Protein 1NJ8 (pdb70)

Structure (mmCIF, N/CA/C/O backbone):
data_1NJ8
#
_entry.id   1NJ8
#
_cell.length_a   108.940
_cell.length_b   104.845
_cell.length_c   91.748
_cell.angle_alpha   90.00
_cell.angle_beta   93.63
_cell.angle_gamma   90.00
#
_symmetry.space_group_name_H-M   'P 1 21 1'
#
loop_
_entity.id
_entity.type
_entity.pdbx_description
1 polymer 'Proline-tRNA Synthetase'
2 water water
#
loop_
_atom_site.group_PDB
_atom_site.id
_atom_site.type_symbol
_atom_site.label_atom_id
_atom_site.label_alt_id
_atom_site.label_comp_id
_atom_site.label_asym_id
_atom_site.label_entity_id
_atom_site.label_seq_id
_atom_site.pdbx_PDB_ins_code
_atom_site.Cartn_x
_atom_site.Cartn_y
_atom_site.Cartn_z
_atom_site.occupancy
_atom_site.B_iso_or_equiv
_atom_site.auth_seq_id
_atom_site.auth_comp_id
_atom_site.auth_asym_id
_atom_site.auth_atom_id
_atom_site.pdbx_PDB_model_num
ATOM 1 N N . MET A 1 4 ? 77.930 29.535 42.413 1.00 134.68 0 MET A N 1
ATOM 2 C CA . MET A 1 4 ? 77.672 28.374 43.311 1.00 133.03 0 MET A CA 1
ATOM 3 C C . MET A 1 4 ? 78.959 27.929 44.007 1.00 129.49 0 MET A C 1
ATOM 4 O O . MET A 1 4 ? 78.951 27.012 44.830 1.00 130.31 0 MET A O 1
ATOM 9 N N . LEU A 1 5 ? 80.063 28.593 43.676 1.00 122.40 1 LEU A N 1
ATOM 10 C CA . LEU A 1 5 ? 81.362 28.265 44.254 1.00 113.21 1 LEU A CA 1
ATOM 11 C C . LEU A 1 5 ? 81.955 29.389 45.106 1.00 105.16 1 LEU A C 1
ATOM 12 O O . LEU A 1 5 ? 81.636 30.567 44.924 1.00 104.72 1 LEU A O 1
ATOM 17 N N . GLU A 1 6 ? 82.814 29.012 46.048 1.00 94.00 2 GLU A N 1
ATOM 18 C CA . GLU A 1 6 ? 83.457 29.980 46.923 1.00 86.28 2 GLU A CA 1
ATOM 19 C C . GLU A 1 6 ? 84.434 30.798 46.096 1.00 75.32 2 GLU A C 1
ATOM 20 O O . GLU A 1 6 ? 84.810 30.403 44.999 1.00 69.00 2 GLU A O 1
ATOM 26 N N . PHE A 1 7 ? 84.838 31.938 46.643 1.00 67.95 3 PHE A N 1
ATOM 27 C CA . PHE A 1 7 ? 85.757 32.854 45.989 1.00 53.97 3 PHE A CA 1
ATOM 28 C C . PHE A 1 7 ? 86.989 32.183 45.420 1.00 48.01 3 PHE A C 1
ATOM 29 O O . PHE A 1 7 ? 87.101 32.008 44.213 1.00 40.96 3 PHE A O 1
ATOM 37 N N . SER A 1 8 ? 87.905 31.816 46.309 1.00 49.97 4 SER A N 1
ATOM 38 C CA . SER A 1 8 ? 89.170 31.176 45.951 1.00 54.98 4 SER A CA 1
ATOM 39 C C . SER A 1 8 ? 89.218 30.515 44.579 1.00 54.73 4 SER A C 1
ATOM 40 O O . SER A 1 8 ? 90.053 30.863 43.739 1.00 45.95 4 SER A O 1
ATOM 43 N N . GLU A 1 9 ? 88.334 29.553 44.344 1.00 57.53 5 GLU A N 1
ATOM 44 C CA . GLU A 1 9 ? 88.348 28.887 43.062 1.00 56.81 5 GLU A CA 1
ATOM 45 C C . GLU A 1 9 ? 87.590 29.645 42.008 1.00 48.73 5 GLU A C 1
ATOM 46 O O . GLU A 1 9 ? 87.919 29.545 40.836 1.00 49.83 5 GLU A O 1
ATOM 52 N N . TRP A 1 10 ? 86.580 30.407 42.399 1.00 43.37 6 TRP A N 1
ATOM 53 C CA . TRP A 1 10 ? 85.865 31.173 41.392 1.00 48.10 6 TRP A CA 1
ATOM 54 C C . TRP A 1 10 ? 86.917 32.064 40.760 1.00 50.44 6 TRP A C 1
ATOM 55 O O . TRP A 1 10 ? 87.080 32.089 39.543 1.00 54.68 6 TRP A O 1
ATOM 66 N N . TYR A 1 11 ? 87.625 32.798 41.611 1.00 47.27 7 TYR A N 1
ATOM 67 C CA . TYR A 1 11 ? 88.680 33.692 41.172 1.00 43.71 7 TYR A CA 1
ATOM 68 C C . TYR A 1 11 ? 89.665 32.872 40.343 1.00 40.02 7 TYR A C 1
ATOM 69 O O . TYR A 1 11 ? 89.835 33.114 39.150 1.00 33.79 7 TYR A O 1
ATOM 78 N N . SER A 1 12 ? 90.289 31.876 40.955 1.00 37.46 8 SER A N 1
ATOM 79 C CA . SER A 1 12 ? 91.240 31.057 40.220 1.00 47.02 8 SER A CA 1
ATOM 80 C C . SER A 1 12 ? 90.681 30.593 38.876 1.00 45.44 8 SER A C 1
ATOM 81 O O . SER A 1 12 ? 91.401 30.486 37.889 1.00 45.85 8 SER A O 1
ATOM 84 N N . ASP A 1 13 ? 89.385 30.332 38.845 1.00 48.87 9 ASP A N 1
ATOM 85 C CA . ASP A 1 13 ? 88.733 29.861 37.634 1.00 45.93 9 ASP A CA 1
ATOM 86 C C . ASP A 1 13 ? 88.620 30.946 36.586 1.00 39.78 9 ASP A C 1
ATOM 87 O O . ASP A 1 13 ? 89.277 30.877 35.560 1.00 37.41 9 ASP A O 1
ATOM 92 N N . ILE A 1 14 ? 87.789 31.950 36.853 1.00 43.81 10 ILE A N 1
ATOM 93 C CA . ILE A 1 14 ? 87.565 33.056 35.914 1.00 40.71 10 ILE A CA 1
ATOM 94 C C . ILE A 1 14 ? 88.883 33.618 35.399 1.00 36.66 10 ILE A C 1
ATOM 95 O O . ILE A 1 14 ? 89.003 34.018 34.240 1.00 23.99 10 ILE A O 1
ATOM 100 N N . LEU A 1 15 ? 89.873 33.617 36.281 1.00 43.92 11 LEU A N 1
ATOM 101 C CA . LEU A 1 15 ? 91.221 34.101 35.995 1.00 43.00 11 LEU A CA 1
ATOM 102 C C . LEU A 1 15 ? 91.864 33.209 34.935 1.00 41.29 11 LEU A C 1
ATOM 103 O O . LEU A 1 15 ? 93.077 33.216 34.757 1.00 30.38 11 LEU A O 1
ATOM 108 N N . GLU A 1 16 ? 91.024 32.443 34.244 1.00 46.84 12 GLU A N 1
ATOM 109 C CA . GLU A 1 16 ? 91.451 31.518 33.205 1.00 51.50 12 GLU A CA 1
ATOM 110 C C . GLU A 1 16 ? 90.379 31.404 32.138 1.00 47.74 12 GLU A C 1
ATOM 111 O O . GLU A 1 16 ? 90.669 31.500 30.949 1.00 52.09 12 GLU A O 1
ATOM 117 N N . LYS A 1 17 ? 89.143 31.172 32.570 1.00 42.29 13 LYS A N 1
ATOM 118 C CA . LYS A 1 17 ? 88.023 31.045 31.653 1.00 40.64 13 LYS A CA 1
ATOM 119 C C . LYS A 1 17 ? 87.874 32.372 30.930 1.00 39.39 13 LYS A C 1
ATOM 120 O O . LYS A 1 17 ? 87.272 32.456 29.862 1.00 44.58 13 LYS A O 1
ATOM 126 N N . ALA A 1 18 ? 88.448 33.410 31.522 1.00 39.46 14 ALA A N 1
ATOM 127 C CA . ALA A 1 18 ? 88.401 34.746 30.956 1.00 37.30 14 ALA A CA 1
ATOM 128 C C . ALA A 1 18 ? 89.613 34.971 30.071 1.00 40.82 14 ALA A C 1
ATOM 129 O O . ALA A 1 18 ? 89.732 36.000 29.410 1.00 40.38 14 ALA A O 1
ATOM 131 N N . GLU A 1 19 ? 90.517 33.998 30.072 1.00 48.56 15 GLU A N 1
ATOM 132 C CA . GLU A 1 19 ? 91.736 34.079 29.280 1.00 45.96 15 GLU A CA 1
ATOM 133 C C . GLU A 1 19 ? 92.547 35.249 29.807 1.00 37.91 15 GLU A C 1
ATOM 134 O O . GLU A 1 19 ? 93.188 35.968 29.037 1.00 36.71 15 GLU A O 1
ATOM 140 N N . ILE A 1 20 ? 92.518 35.432 31.126 1.00 25.53 16 ILE A N 1
ATOM 141 C CA . ILE A 1 20 ? 93.250 36.533 31.746 1.00 32.25 16 ILE A CA 1
ATOM 142 C C . ILE A 1 20 ? 94.698 36.267 32.177 1.00 28.72 16 ILE A C 1
ATOM 143 O O . ILE A 1 20 ? 95.538 37.161 32.120 1.00 29.43 16 ILE A O 1
ATOM 148 N N . TYR A 1 21 ? 95.008 35.045 32.575 1.00 23.34 17 TYR A N 1
ATOM 149 C CA . TYR A 1 21 ? 96.346 34.788 33.043 1.00 25.23 17 TYR A CA 1
ATOM 150 C C . TYR A 1 21 ? 96.590 33.300 33.219 1.00 29.06 17 TYR A C 1
ATOM 151 O O . TYR A 1 21 ? 96.220 32.715 34.226 1.00 32.67 17 TYR A O 1
ATOM 160 N N . ASP A 1 22 ? 97.201 32.682 32.221 1.00 33.53 18 ASP A N 1
ATOM 161 C CA . ASP A 1 22 ? 97.501 31.260 32.300 1.00 41.89 18 ASP A CA 1
ATOM 162 C C . ASP A 1 22 ? 98.526 31.144 33.423 1.00 41.88 18 ASP A C 1
ATOM 163 O O . ASP A 1 22 ? 99.418 31.981 33.514 1.00 38.81 18 ASP A O 1
ATOM 168 N N . VAL A 1 23 ? 98.400 30.136 34.284 1.00 42.97 19 VAL A N 1
ATOM 169 C CA . VAL A 1 23 ? 99.344 29.982 35.395 1.00 35.17 19 VAL A CA 1
ATOM 170 C C . VAL A 1 23 ? 100.021 28.629 35.425 1.00 32.11 19 VAL A C 1
ATOM 171 O O . VAL A 1 23 ? 100.588 28.235 36.433 1.00 35.88 19 VAL A O 1
ATOM 175 N N . ARG A 1 24 ? 99.974 27.924 34.310 1.00 34.75 20 ARG A N 1
ATOM 176 C CA . ARG A 1 24 ? 100.581 26.607 34.224 1.00 35.69 20 ARG A CA 1
ATOM 177 C C . ARG A 1 24 ? 102.088 26.632 33.930 1.00 30.22 20 ARG A C 1
ATOM 178 O O . ARG A 1 24 ? 102.725 25.590 33.807 1.00 34.05 20 ARG A O 1
ATOM 186 N N . TYR A 1 25 ? 102.656 27.821 33.816 1.00 22.39 21 TYR A N 1
ATOM 187 C CA . TYR A 1 25 ? 104.082 27.940 33.572 1.00 32.10 21 TYR A CA 1
ATOM 188 C C . TYR A 1 25 ? 104.759 27.283 34.766 1.00 38.92 21 TYR A C 1
ATOM 189 O O . TYR A 1 25 ? 104.528 27.666 35.913 1.00 42.47 21 TYR A O 1
ATOM 198 N N . PRO A 1 26 ? 105.632 26.304 34.499 1.00 43.89 22 PRO A N 1
ATOM 199 C CA . PRO A 1 26 ? 106.417 25.480 35.431 1.00 42.32 22 PRO A CA 1
ATOM 200 C C . PRO A 1 26 ? 107.242 26.157 36.512 1.00 40.96 22 PRO A C 1
ATOM 201 O O . PRO A 1 26 ? 108.443 25.916 36.613 1.00 51.81 22 PRO A O 1
ATOM 205 N N . ILE A 1 27 ? 106.621 26.990 37.329 1.00 33.85 23 ILE A N 1
ATOM 206 C CA . ILE A 1 27 ? 107.380 27.637 38.384 1.00 38.61 23 ILE A CA 1
ATOM 207 C C . ILE A 1 27 ? 106.531 27.976 39.601 1.00 44.85 23 ILE A C 1
ATOM 208 O O . ILE A 1 27 ? 107.049 28.239 40.682 1.00 46.83 23 ILE A O 1
ATOM 213 N N . LYS A 1 28 ? 105.219 27.931 39.441 1.00 50.62 24 LYS A N 1
ATOM 214 C CA . LYS A 1 28 ? 104.360 28.225 40.565 1.00 56.32 24 LYS A CA 1
ATOM 215 C C . LYS A 1 28 ? 104.822 29.580 41.091 1.00 53.05 24 LYS A C 1
ATOM 216 O O . LYS A 1 28 ? 105.751 29.676 41.890 1.00 44.79 24 LYS A O 1
ATOM 222 N N . GLY A 1 29 ? 104.169 30.628 40.609 1.00 55.02 25 GLY A N 1
ATOM 223 C CA . GLY A 1 29 ? 104.514 31.970 41.021 1.00 47.92 25 GLY A CA 1
ATOM 224 C C . GLY A 1 29 ? 104.838 32.755 39.779 1.00 44.93 25 GLY A C 1
ATOM 225 O O . GLY A 1 29 ? 105.070 33.959 39.829 1.00 40.34 25 GLY A O 1
ATOM 226 N N . CYS A 1 30 ? 104.849 32.066 38.648 1.00 46.16 26 CYS A N 1
ATOM 227 C CA . CYS A 1 30 ? 105.164 32.723 37.392 1.00 55.28 26 CYS A CA 1
ATOM 228 C C . CYS A 1 30 ? 104.238 32.303 36.275 1.00 53.42 26 CYS A C 1
ATOM 229 O O . CYS A 1 30 ? 104.561 31.420 35.486 1.00 57.32 26 CYS A O 1
ATOM 232 N N . GLY A 1 31 ? 103.076 32.933 36.213 1.00 47.46 27 GLY A N 1
ATOM 233 C CA . GLY A 1 31 ? 102.148 32.612 35.151 1.00 44.86 27 GLY A CA 1
ATOM 234 C C . GLY A 1 31 ? 102.384 33.605 34.040 1.00 37.72 27 GLY A C 1
ATOM 235 O O . GLY A 1 31 ? 103.213 34.483 34.188 1.00 42.48 27 GLY A O 1
ATOM 236 N N . VAL A 1 32 ? 101.661 33.479 32.936 1.00 38.82 28 VAL A N 1
ATOM 237 C CA . VAL A 1 32 ? 101.820 34.392 31.812 1.00 33.76 28 VAL A CA 1
ATOM 238 C C . VAL A 1 32 ? 100.542 35.162 31.518 1.00 32.66 28 VAL A C 1
ATOM 239 O O . VAL A 1 32 ? 99.454 34.592 31.512 1.00 31.89 28 VAL A O 1
ATOM 243 N N . TYR A 1 33 ? 100.685 36.461 31.268 1.00 33.27 29 TYR A N 1
ATOM 244 C CA . TYR A 1 33 ? 99.537 37.308 30.980 1.00 26.67 29 TYR A CA 1
ATOM 245 C C . TYR A 1 33 ? 99.115 37.087 29.557 1.00 22.77 29 TYR A C 1
ATOM 246 O O . TYR A 1 33 ? 99.772 37.543 28.642 1.00 26.00 29 TYR A O 1
ATOM 255 N N . LEU A 1 34 ? 98.014 36.378 29.379 1.00 21.55 30 LEU A N 1
ATOM 256 C CA . LEU A 1 34 ? 97.479 36.105 28.061 1.00 16.34 30 LEU A CA 1
ATOM 257 C C . LEU A 1 34 ? 96.950 37.387 27.459 1.00 22.25 30 LEU A C 1
ATOM 258 O O . LEU A 1 34 ? 96.570 38.304 28.165 1.00 20.57 30 LEU A O 1
ATOM 263 N N . PRO A 1 35 ? 96.883 37.451 26.137 1.00 29.19 31 PRO A N 1
ATOM 264 C CA . PRO A 1 35 ? 96.388 38.641 25.454 1.00 38.83 31 PRO A CA 1
ATOM 265 C C . PRO A 1 35 ? 95.422 39.499 26.278 1.00 45.62 31 PRO A C 1
ATOM 266 O O . PRO A 1 35 ? 95.796 40.568 26.772 1.00 50.41 31 PRO A O 1
ATOM 270 N N . TYR A 1 36 ? 94.190 39.026 26.430 1.00 45.00 32 TYR A N 1
ATOM 271 C CA . TYR A 1 36 ? 93.164 39.763 27.170 1.00 43.68 32 TYR A CA 1
ATOM 272 C C . TYR A 1 36 ? 93.713 40.381 28.449 1.00 39.93 32 TYR A C 1
ATOM 273 O O . TYR A 1 36 ? 93.642 41.596 28.637 1.00 40.94 32 TYR A O 1
ATOM 282 N N . GLY A 1 37 ? 94.258 39.544 29.325 1.00 27.35 33 GLY A N 1
ATOM 283 C CA . GLY A 1 37 ? 94.814 40.054 30.563 1.00 24.10 33 GLY A CA 1
ATOM 284 C C . GLY A 1 37 ? 95.710 41.256 30.316 1.00 29.24 33 GLY A C 1
ATOM 285 O O . GLY A 1 37 ? 95.552 42.314 30.927 1.00 21.94 33 GLY A O 1
ATOM 286 N N . PHE A 1 38 ? 96.651 41.101 29.396 1.00 29.86 34 PHE A N 1
ATOM 287 C CA . PHE A 1 38 ? 97.567 42.175 29.094 1.00 19.49 34 PHE A CA 1
ATOM 288 C C . PHE A 1 38 ? 96.790 43.426 28.817 1.00 22.83 34 PHE A C 1
ATOM 289 O O . PHE A 1 38 ? 97.038 44.464 29.415 1.00 32.33 34 PHE A O 1
ATOM 297 N N . LYS A 1 39 ? 95.839 43.326 27.903 1.00 15.06 35 LYS A N 1
ATOM 298 C CA . LYS A 1 39 ? 95.071 44.489 27.538 1.00 13.91 35 LYS A CA 1
ATOM 299 C C . LYS A 1 39 ? 94.432 45.074 28.759 1.00 16.51 35 LYS A C 1
ATOM 300 O O . LYS A 1 39 ? 94.660 46.230 29.080 1.00 18.87 35 LYS A O 1
ATOM 306 N N . ILE A 1 40 ? 93.639 44.271 29.455 1.00 20.08 36 ILE A N 1
ATOM 307 C CA . ILE A 1 40 ? 92.950 44.737 30.652 1.00 29.50 36 ILE A CA 1
ATOM 308 C C . ILE A 1 40 ? 93.974 45.113 31.739 1.00 32.83 36 ILE A C 1
ATOM 309 O O . ILE A 1 40 ? 93.728 45.014 32.924 1.00 39.91 36 ILE A O 1
ATOM 314 N N . ARG A 1 41 ? 95.131 45.580 31.289 1.00 36.55 37 ARG A N 1
ATOM 315 C CA . ARG A 1 41 ? 96.240 45.990 32.143 1.00 41.90 37 ARG A CA 1
ATOM 316 C C . ARG A 1 41 ? 96.886 47.213 31.481 1.00 41.86 37 ARG A C 1
ATOM 317 O O . ARG A 1 41 ? 97.316 48.158 32.151 1.00 29.44 37 ARG A O 1
ATOM 325 N N . ARG A 1 42 ? 96.955 47.184 30.153 1.00 39.77 38 ARG A N 1
ATOM 326 C CA . ARG A 1 42 ? 97.515 48.304 29.421 1.00 36.76 38 ARG A CA 1
ATOM 327 C C . ARG A 1 42 ? 96.643 49.492 29.757 1.00 32.27 38 ARG A C 1
ATOM 328 O O . ARG A 1 42 ? 97.126 50.564 30.089 1.00 42.89 38 ARG A O 1
ATOM 336 N N . TYR A 1 43 ? 95.342 49.292 29.677 1.00 29.25 39 TYR A N 1
ATOM 337 C CA . TYR A 1 43 ? 94.414 50.360 29.981 1.00 34.93 39 TYR A CA 1
ATOM 338 C C . TYR A 1 43 ? 94.287 50.524 31.479 1.00 31.82 39 TYR A C 1
ATOM 339 O O . TYR A 1 43 ? 93.795 51.536 31.965 1.00 21.53 39 TYR A O 1
ATOM 348 N N . THR A 1 44 ? 94.741 49.519 32.210 1.00 31.92 40 THR A N 1
ATOM 349 C CA . THR A 1 44 ? 94.668 49.559 33.659 1.00 29.94 40 THR A CA 1
ATOM 350 C C . THR A 1 44 ? 95.689 50.514 34.227 1.00 28.74 40 THR A C 1
ATOM 351 O O . THR A 1 44 ? 95.384 51.327 35.098 1.00 31.17 40 THR A O 1
ATOM 355 N N . PHE A 1 45 ? 96.910 50.409 33.720 1.00 24.80 41 PHE A N 1
ATOM 356 C CA . PHE A 1 45 ? 97.994 51.253 34.193 1.00 29.04 41 PHE A CA 1
ATOM 357 C C . PHE A 1 45 ? 98.108 52.593 33.501 1.00 30.40 41 PHE A C 1
ATOM 358 O O . PHE A 1 45 ? 98.656 53.545 34.050 1.00 36.47 41 PHE A O 1
ATOM 366 N N . GLU A 1 46 ? 97.585 52.665 32.292 1.00 33.52 42 GLU A N 1
ATOM 367 C CA . GLU A 1 46 ? 97.599 53.899 31.536 1.00 33.11 42 GLU A CA 1
ATOM 368 C C . GLU A 1 46 ? 96.945 54.967 32.428 1.00 29.24 42 GLU A C 1
ATOM 369 O O . GLU A 1 46 ? 97.265 56.144 32.335 1.00 28.94 42 GLU A O 1
ATOM 375 N N . ILE A 1 47 ? 96.036 54.550 33.303 1.00 22.26 43 ILE A N 1
ATOM 376 C CA . ILE A 1 47 ? 95.354 55.484 34.189 1.00 22.72 43 ILE A CA 1
ATOM 377 C C . ILE A 1 47 ? 96.311 56.067 35.230 1.00 26.42 43 ILE A C 1
ATOM 378 O O . ILE A 1 47 ? 96.316 57.268 35.471 1.00 26.70 43 ILE A O 1
ATOM 383 N N . ILE A 1 48 ? 97.121 55.219 35.853 1.00 28.31 44 ILE A N 1
ATOM 384 C CA . ILE A 1 48 ? 98.059 55.693 36.858 1.00 21.16 44 ILE A CA 1
ATOM 385 C C . ILE A 1 48 ? 99.181 56.434 36.147 1.00 26.69 44 ILE A C 1
ATOM 386 O O . ILE A 1 48 ? 99.691 57.428 36.671 1.00 38.54 44 ILE A O 1
ATOM 391 N N . ARG A 1 49 ? 99.566 55.970 34.959 1.00 15.66 45 ARG A N 1
ATOM 392 C CA . ARG A 1 49 ? 100.642 56.642 34.233 1.00 23.65 45 ARG A CA 1
ATOM 393 C C . ARG A 1 49 ? 100.284 58.100 33.987 1.00 25.84 45 ARG A C 1
ATOM 394 O O . ARG A 1 49 ? 101.108 58.992 34.168 1.00 34.23 45 ARG A O 1
ATOM 402 N N . ASN A 1 50 ? 99.047 58.343 33.582 1.00 24.35 46 ASN A N 1
ATOM 403 C CA . ASN A 1 50 ? 98.598 59.698 33.322 1.00 26.62 46 ASN A CA 1
ATOM 404 C C . ASN A 1 50 ? 98.509 60.482 34.604 1.00 27.83 46 ASN A C 1
ATOM 405 O O . ASN A 1 50 ? 98.957 61.616 34.636 1.00 40.52 46 ASN A O 1
ATOM 410 N N . LEU A 1 51 ? 97.933 59.895 35.656 1.00 15.39 47 LEU A N 1
ATOM 411 C CA . LEU A 1 51 ? 97.815 60.603 36.935 1.00 24.66 47 LEU A CA 1
ATOM 412 C C . LEU A 1 51 ? 99.166 60.950 37.515 1.00 28.35 47 LEU A C 1
ATOM 413 O O . LEU A 1 51 ? 99.280 61.877 38.303 1.00 32.94 47 LEU A O 1
ATOM 418 N N . LEU A 1 52 ? 100.182 60.188 37.135 1.00 28.26 48 LEU A N 1
ATOM 419 C CA . LEU A 1 52 ? 101.534 60.431 37.598 1.00 31.54 48 LEU A CA 1
ATOM 420 C C . LEU A 1 52 ? 102.236 61.436 36.681 1.00 40.15 48 LEU A C 1
ATOM 421 O O . LEU A 1 52 ? 103.087 62.208 37.120 1.00 39.79 48 LEU A O 1
ATOM 426 N N . ASP A 1 53 ? 101.874 61.426 35.403 1.00 37.61 49 ASP A N 1
ATOM 427 C CA . ASP A 1 53 ? 102.476 62.341 34.443 1.00 42.59 49 ASP A CA 1
ATOM 428 C C . ASP A 1 53 ? 101.939 63.773 34.610 1.00 44.61 49 ASP A C 1
ATOM 429 O O . ASP A 1 53 ? 102.689 64.752 34.501 1.00 34.91 49 ASP A O 1
ATOM 434 N N . GLU A 1 54 ? 100.641 63.892 34.880 1.00 46.02 50 GLU A N 1
ATOM 435 C CA . GLU A 1 54 ? 100.016 65.195 35.074 1.00 47.77 50 GLU A CA 1
ATOM 436 C C . GLU A 1 54 ? 100.457 65.734 36.425 1.00 45.88 50 GLU A C 1
ATOM 437 O O . GLU A 1 54 ? 100.563 66.940 36.614 1.00 49.47 50 GLU A O 1
ATOM 443 N N . SER A 1 55 ? 100.712 64.826 37.362 1.00 41.56 51 SER A N 1
ATOM 444 C CA . SER A 1 55 ? 101.127 65.194 38.710 1.00 40.12 51 SER A CA 1
ATOM 445 C C . SER A 1 55 ? 102.579 65.632 38.814 1.00 37.55 51 SER A C 1
ATOM 446 O O . SER A 1 55 ? 103.074 65.891 39.910 1.00 47.73 51 SER A O 1
ATOM 449 N N . GLY A 1 56 ? 103.264 65.688 37.682 1.00 28.22 52 GLY A N 1
ATOM 450 C CA . GLY A 1 56 ? 104.646 66.118 37.684 1.00 21.08 52 GLY A CA 1
ATOM 451 C C . GLY A 1 56 ? 105.670 65.019 37.815 1.00 24.33 52 GLY A C 1
ATOM 452 O O . GLY A 1 56 ? 106.823 65.291 38.129 1.00 32.12 52 GLY A O 1
ATOM 453 N N . HIS A 1 57 ? 105.271 63.774 37.587 1.00 25.24 53 HIS A N 1
ATOM 454 C CA . HIS A 1 57 ? 106.219 62.671 37.697 1.00 25.39 53 HIS A CA 1
ATOM 455 C C . HIS A 1 57 ? 106.871 62.462 36.365 1.00 40.27 53 HIS A C 1
ATOM 456 O O . HIS A 1 57 ? 106.472 63.068 35.373 1.00 53.87 53 HIS A O 1
ATOM 463 N N . ASP A 1 58 ? 107.888 61.615 36.345 1.00 45.80 54 ASP A N 1
ATOM 464 C CA . ASP A 1 58 ? 108.583 61.295 35.113 1.00 51.65 54 ASP A CA 1
ATOM 465 C C . ASP A 1 58 ? 109.047 59.852 35.170 1.00 54.19 54 ASP A C 1
ATOM 466 O O . ASP A 1 58 ? 109.935 59.501 35.935 1.00 56.46 54 ASP A O 1
ATOM 471 N N . GLU A 1 59 ? 108.410 59.021 34.358 1.00 53.87 55 GLU A N 1
ATOM 472 C CA . GLU A 1 59 ? 108.715 57.608 34.288 1.00 41.63 55 GLU A CA 1
ATOM 473 C C . GLU A 1 59 ? 110.001 57.354 33.542 1.00 30.28 55 GLU A C 1
ATOM 474 O O . GLU A 1 59 ? 110.311 58.029 32.570 1.00 19.00 55 GLU A O 1
ATOM 480 N N . ALA A 1 60 ? 110.740 56.365 34.011 1.00 24.22 56 ALA A N 1
ATOM 481 C CA . ALA A 1 60 ? 111.993 55.977 33.391 1.00 32.67 56 ALA A CA 1
ATOM 482 C C . ALA A 1 60 ? 112.167 54.509 33.699 1.00 34.67 56 ALA A C 1
ATOM 483 O O . ALA A 1 60 ? 111.385 53.944 34.472 1.00 33.33 56 ALA A O 1
ATOM 485 N N . LEU A 1 61 ? 113.180 53.890 33.104 1.00 33.75 57 LEU A N 1
ATOM 486 C CA . LEU A 1 61 ? 113.421 52.474 33.335 1.00 38.03 57 LEU A CA 1
ATOM 487 C C . LEU A 1 61 ? 114.791 52.177 33.940 1.00 38.93 57 LEU A C 1
ATOM 488 O O . LEU A 1 61 ? 115.821 52.612 33.425 1.00 36.73 57 LEU A O 1
ATOM 493 N N . PHE A 1 62 ? 114.797 51.426 35.036 1.00 35.39 58 PHE A N 1
ATOM 494 C CA . PHE A 1 62 ? 116.048 51.067 35.688 1.00 36.55 58 PHE A CA 1
ATOM 495 C C . PHE A 1 62 ? 116.390 49.593 35.523 1.00 46.54 58 PHE A C 1
ATOM 496 O O . PHE A 1 62 ? 115.518 48.756 35.268 1.00 53.31 58 PHE A O 1
ATOM 504 N N . PRO A 1 63 ? 117.673 49.252 35.685 1.00 46.27 59 PRO A N 1
ATOM 505 C CA . PRO A 1 63 ? 118.128 47.867 35.540 1.00 44.44 59 PRO A CA 1
ATOM 506 C C . PRO A 1 63 ? 117.351 46.934 36.441 1.00 48.26 59 PRO A C 1
ATOM 507 O O . PRO A 1 63 ? 116.656 47.375 37.356 1.00 51.69 59 PRO A O 1
ATOM 511 N N . MET A 1 64 ? 117.458 45.640 36.181 1.00 47.98 60 MET A N 1
ATOM 512 C CA . MET A 1 64 ? 116.775 44.681 37.022 1.00 48.56 60 MET A CA 1
ATOM 513 C C . MET A 1 64 ? 117.765 44.008 37.942 1.00 53.07 60 MET A C 1
ATOM 514 O O . MET A 1 64 ? 117.387 43.511 39.000 1.00 64.46 60 MET A O 1
ATOM 519 N N . LEU A 1 65 ? 119.032 43.990 37.539 1.00 45.19 61 LEU A N 1
ATOM 520 C CA . LEU A 1 65 ? 120.067 43.345 38.330 1.00 41.47 61 LEU A CA 1
ATOM 521 C C . LEU A 1 65 ? 120.779 44.244 39.331 1.00 39.73 61 LEU A C 1
ATOM 522 O O . LEU A 1 65 ? 121.517 45.142 38.950 1.00 43.01 61 LEU A O 1
ATOM 527 N N . ILE A 1 66 ? 120.561 43.993 40.616 1.00 39.43 62 ILE A N 1
ATOM 528 C CA . ILE A 1 66 ? 121.196 44.786 41.666 1.00 37.15 62 ILE A CA 1
ATOM 529 C C . ILE A 1 66 ? 122.351 43.991 42.256 1.00 40.30 62 ILE A C 1
ATOM 530 O O . ILE A 1 66 ? 122.155 42.918 42.809 1.00 47.74 62 ILE A O 1
ATOM 535 N N . PRO A 1 67 ? 123.575 44.514 42.150 1.00 43.95 63 PRO A N 1
ATOM 536 C CA . PRO A 1 67 ? 124.743 43.816 42.680 1.00 46.74 63 PRO A CA 1
ATOM 537 C C . PRO A 1 67 ? 124.857 43.840 44.197 1.00 58.74 63 PRO A C 1
ATOM 538 O O . PRO A 1 67 ? 124.287 44.704 44.867 1.00 57.80 63 PRO A O 1
ATOM 542 N N . GLU A 1 68 ? 125.601 42.875 44.728 1.00 69.17 64 GLU A N 1
ATOM 543 C CA . GLU A 1 68 ? 125.821 42.770 46.161 1.00 76.79 64 GLU A CA 1
ATOM 544 C C . GLU A 1 68 ? 126.108 44.140 46.744 1.00 73.34 64 GLU A C 1
ATOM 545 O O . GLU A 1 68 ? 125.513 44.534 47.743 1.00 75.87 64 GLU A O 1
ATOM 551 N N . ASP A 1 69 ? 127.026 44.861 46.108 1.00 72.33 65 ASP A N 1
ATOM 552 C CA . ASP A 1 69 ? 127.411 46.189 46.567 1.00 80.32 65 ASP A CA 1
ATOM 553 C C . ASP A 1 69 ? 126.202 46.975 47.057 1.00 77.57 65 ASP A C 1
ATOM 554 O O . ASP A 1 69 ? 125.922 47.054 48.258 1.00 73.06 65 ASP A O 1
ATOM 559 N N . LEU A 1 70 ? 125.486 47.555 46.102 1.00 73.05 66 LEU A N 1
ATOM 560 C CA . LEU A 1 70 ? 124.320 48.355 46.408 1.00 60.42 66 LEU A CA 1
ATOM 561 C C . LEU A 1 70 ? 123.314 47.634 47.287 1.00 54.93 66 LEU A C 1
ATOM 562 O O . LEU A 1 70 ? 123.004 48.103 48.373 1.00 59.17 66 LEU A O 1
ATOM 567 N N . LEU A 1 71 ? 122.807 46.494 46.839 1.00 49.46 67 LEU A N 1
ATOM 568 C CA . LEU A 1 71 ? 121.829 45.787 47.652 1.00 51.46 67 LEU A CA 1
ATOM 569 C C . LEU A 1 71 ? 122.323 45.704 49.093 1.00 57.34 67 LEU A C 1
ATOM 570 O O . LEU A 1 71 ? 121.540 45.826 50.034 1.00 54.70 67 LEU A O 1
ATOM 575 N N . ALA A 1 72 ? 123.631 45.529 49.252 1.00 65.21 68 ALA A N 1
ATOM 576 C CA . ALA A 1 72 ? 124.239 45.436 50.570 1.00 71.64 68 ALA A CA 1
ATOM 577 C C . ALA A 1 72 ? 123.906 46.652 51.427 1.00 77.45 68 ALA A C 1
ATOM 578 O O . ALA A 1 72 ? 123.935 46.577 52.655 1.00 82.09 68 ALA A O 1
ATOM 580 N N . LYS A 1 73 ? 123.601 47.774 50.780 1.00 81.69 69 LYS A N 1
ATOM 581 C CA . LYS A 1 73 ? 123.251 48.998 51.497 1.00 81.24 69 LYS A CA 1
ATOM 582 C C . LYS A 1 73 ? 121.800 48.930 51.939 1.00 82.46 69 LYS A C 1
ATOM 583 O O . LYS A 1 73 ? 121.454 49.378 53.030 1.00 83.00 69 LYS A O 1
ATOM 589 N N . GLU A 1 74 ? 120.955 48.365 51.084 1.00 84.00 70 GLU A N 1
ATOM 590 C CA . GLU A 1 74 ? 119.536 48.237 51.384 1.00 90.36 70 GLU A CA 1
ATOM 591 C C . GLU A 1 74 ? 119.296 47.741 52.812 1.00 93.94 70 GLU A C 1
ATOM 592 O O . GLU A 1 74 ? 118.403 48.224 53.504 1.00 99.84 70 GLU A O 1
ATOM 598 N N . ALA A 1 75 ? 120.090 46.774 53.254 1.00 93.72 71 ALA A N 1
ATOM 599 C CA . ALA A 1 75 ? 119.924 46.243 54.595 1.00 96.83 71 ALA A CA 1
ATOM 600 C C . ALA A 1 75 ? 120.905 46.867 55.580 1.00 103.48 71 ALA A C 1
ATOM 601 O O . ALA A 1 75 ? 121.672 47.767 55.234 1.00 102.92 71 ALA A O 1
ATOM 603 N N . GLU A 1 76 ? 120.865 46.379 56.816 1.00 111.06 72 GLU A N 1
ATOM 604 C CA . GLU A 1 76 ? 121.740 46.857 57.885 1.00 120.36 72 GLU A CA 1
ATOM 605 C C . GLU A 1 76 ? 122.716 45.736 58.284 1.00 126.20 72 GLU A C 1
ATOM 606 O O . GLU A 1 76 ? 123.935 45.925 58.262 1.00 127.08 72 GLU A O 1
ATOM 612 N N . HIS A 1 77 ? 122.165 44.580 58.655 1.00 131.17 73 HIS A N 1
ATOM 613 C CA . HIS A 1 77 ? 122.953 43.394 59.013 1.00 132.21 73 HIS A CA 1
ATOM 614 C C . HIS A 1 77 ? 122.712 42.464 57.834 1.00 131.75 73 HIS A C 1
ATOM 615 O O . HIS A 1 77 ? 123.600 42.192 57.025 1.00 130.90 73 HIS A O 1
ATOM 622 N N . ILE A 1 78 ? 121.466 41.999 57.781 1.00 131.98 74 ILE A N 1
ATOM 623 C CA . ILE A 1 78 ? 120.918 41.106 56.765 1.00 129.93 74 ILE A CA 1
ATOM 624 C C . ILE A 1 78 ? 119.423 41.135 57.090 1.00 127.60 74 ILE A C 1
ATOM 625 O O . ILE A 1 78 ? 118.678 40.224 56.737 1.00 125.55 74 ILE A O 1
ATOM 630 N N . LYS A 1 79 ? 119.016 42.206 57.777 1.00 126.28 75 LYS A N 1
ATOM 631 C CA . LYS A 1 79 ? 117.635 42.439 58.222 1.00 126.68 75 LYS A CA 1
ATOM 632 C C . LYS A 1 79 ? 116.593 41.824 57.313 1.00 130.21 75 LYS A C 1
ATOM 633 O O . LYS A 1 79 ? 116.875 41.548 56.151 1.00 134.52 75 LYS A O 1
ATOM 639 N N . GLY A 1 80 ? 115.387 41.630 57.848 1.00 129.43 76 GLY A N 1
ATOM 640 C CA . GLY A 1 80 ? 114.306 41.046 57.071 1.00 130.40 76 GLY A CA 1
ATOM 641 C C . GLY A 1 80 ? 114.266 41.569 55.647 1.00 131.57 76 GLY A C 1
ATOM 642 O O . GLY A 1 80 ? 113.421 42.399 55.307 1.00 134.37 76 GLY A O 1
ATOM 643 N N . PHE A 1 81 ? 115.179 41.075 54.814 1.00 127.66 77 PHE A N 1
ATOM 644 C CA . PHE A 1 81 ? 115.275 41.497 53.423 1.00 121.65 77 PHE A CA 1
ATOM 645 C C . PHE A 1 81 ? 115.973 40.448 52.559 1.00 120.69 77 PHE A C 1
ATOM 646 O O . PHE A 1 81 ? 115.312 39.620 51.931 1.00 123.44 77 PHE A O 1
ATOM 654 N N . GLU A 1 82 ? 117.305 40.482 52.533 1.00 116.77 78 GLU A N 1
ATOM 655 C CA . GLU A 1 82 ? 118.085 39.540 51.728 1.00 115.07 78 GLU A CA 1
ATOM 656 C C . GLU A 1 82 ? 117.557 38.111 51.742 1.00 114.59 78 GLU A C 1
ATOM 657 O O . GLU A 1 82 ? 117.735 37.371 50.773 1.00 109.73 78 GLU A O 1
ATOM 663 N N . ASP A 1 83 ? 116.910 37.729 52.841 1.00 116.52 79 ASP A N 1
ATOM 664 C CA . ASP A 1 83 ? 116.362 36.383 52.990 1.00 114.33 79 ASP A CA 1
ATOM 665 C C . ASP A 1 83 ? 115.454 35.962 51.836 1.00 111.43 79 ASP A C 1
ATOM 666 O O . ASP A 1 83 ? 115.427 34.787 51.464 1.00 112.37 79 ASP A O 1
ATOM 671 N N . GLU A 1 84 ? 114.711 36.909 51.273 1.00 105.45 80 GLU A N 1
ATOM 672 C CA . GLU A 1 84 ? 113.828 36.601 50.153 1.00 98.90 80 GLU A CA 1
ATOM 673 C C . GLU A 1 84 ? 114.300 37.303 48.887 1.00 86.60 80 GLU A C 1
ATOM 674 O O . GLU A 1 84 ? 113.672 38.250 48.412 1.00 88.29 80 GLU A O 1
ATOM 680 N N . VAL A 1 85 ? 115.407 36.829 48.334 1.00 69.12 81 VAL A N 1
ATOM 681 C CA . VAL A 1 85 ? 115.953 37.442 47.141 1.00 60.14 81 VAL A CA 1
ATOM 682 C C . VAL A 1 85 ? 116.613 36.450 46.230 1.00 53.00 81 VAL A C 1
ATOM 683 O O . VAL A 1 85 ? 117.313 35.555 46.688 1.00 49.82 81 VAL A O 1
ATOM 687 N N . TYR A 1 86 ? 116.400 36.615 44.932 1.00 46.55 82 TYR A N 1
ATOM 688 C CA . TYR A 1 86 ? 117.033 35.731 43.977 1.00 46.91 82 TYR A CA 1
ATOM 689 C C . TYR A 1 86 ? 118.406 36.299 43.682 1.00 54.10 82 TYR A C 1
ATOM 690 O O . TYR A 1 86 ? 118.600 37.514 43.672 1.00 59.14 82 TYR A O 1
ATOM 699 N N . TRP A 1 87 ? 119.367 35.414 43.455 1.00 54.45 83 TRP A N 1
ATOM 700 C CA . TRP A 1 87 ? 120.720 35.848 43.184 1.00 46.62 83 TRP A CA 1
ATOM 701 C C . TRP A 1 87 ? 121.236 35.176 41.947 1.00 44.76 83 TRP A C 1
ATOM 702 O O . TRP A 1 87 ? 120.962 33.996 41.717 1.00 44.51 83 TRP A O 1
ATOM 713 N N . VAL A 1 88 ? 121.969 35.935 41.144 1.00 37.78 84 VAL A N 1
ATOM 714 C CA . VAL A 1 88 ? 122.558 35.390 39.945 1.00 44.85 84 VAL A CA 1
ATOM 715 C C . VAL A 1 88 ? 124.023 35.259 40.298 1.00 49.43 84 VAL A C 1
ATOM 716 O O . VAL A 1 88 ? 124.717 36.262 40.441 1.00 49.73 84 VAL A O 1
ATOM 720 N N . THR A 1 89 ? 124.480 34.019 40.459 1.00 58.47 85 THR A N 1
ATOM 721 C CA . THR A 1 89 ? 125.864 33.753 40.823 1.00 64.58 85 THR A CA 1
ATOM 722 C C . THR A 1 89 ? 126.725 33.371 39.634 1.00 64.87 85 THR A C 1
ATOM 723 O O . THR A 1 89 ? 127.883 33.769 39.551 1.00 66.81 85 THR A O 1
ATOM 727 N N . HIS A 1 90 ? 126.174 32.593 38.714 1.00 65.12 86 HIS A N 1
ATOM 728 C CA . HIS A 1 90 ? 126.957 32.190 37.559 1.00 81.06 86 HIS A CA 1
ATOM 729 C C . HIS A 1 90 ? 126.776 33.116 36.382 1.00 84.83 86 HIS A C 1
ATOM 730 O O . HIS A 1 90 ? 125.656 33.479 36.037 1.00 92.76 86 HIS A O 1
ATOM 737 N N . GLY A 1 91 ? 127.893 33.502 35.774 1.00 83.98 87 GLY A N 1
ATOM 738 C CA . GLY A 1 91 ? 127.849 34.364 34.609 1.00 81.97 87 GLY A CA 1
ATOM 739 C C . GLY A 1 91 ? 127.887 33.440 33.414 1.00 80.80 87 GLY A C 1
ATOM 740 O O . GLY A 1 91 ? 128.559 33.697 32.418 1.00 84.14 87 GLY A O 1
ATOM 741 N N . GLY A 1 92 ? 127.141 32.349 33.534 1.00 77.67 88 GLY A N 1
ATOM 742 C CA . GLY A 1 92 ? 127.094 31.347 32.497 1.00 77.35 88 GLY A CA 1
ATOM 743 C C . GLY A 1 92 ? 127.589 30.116 33.209 1.00 81.56 88 GLY A C 1
ATOM 744 O O . GLY A 1 92 ? 126.964 29.651 34.157 1.00 76.33 88 GLY A O 1
ATOM 745 N N . LYS A 1 93 ? 128.724 29.593 32.774 1.00 90.80 89 LYS A N 1
ATOM 746 C CA . LYS A 1 93 ? 129.285 28.420 33.426 1.00 101.20 89 LYS A CA 1
ATOM 747 C C . LYS A 1 93 ? 130.133 28.888 34.612 1.00 105.44 89 LYS A C 1
ATOM 748 O O . LYS A 1 93 ? 130.140 28.256 35.671 1.00 110.77 89 LYS A O 1
ATOM 754 N N . THR A 1 94 ? 130.832 30.007 34.425 1.00 100.06 90 THR A N 1
ATOM 755 C CA . THR A 1 94 ? 131.704 30.569 35.453 1.00 96.38 90 THR A CA 1
ATOM 756 C C . THR A 1 94 ? 130.974 31.323 36.558 1.00 90.17 90 THR A C 1
ATOM 757 O O . THR A 1 94 ? 129.774 31.562 36.469 1.00 85.99 90 THR A O 1
ATOM 761 N N . GLN A 1 95 ? 131.709 31.682 37.607 1.00 87.74 91 GLN A N 1
ATOM 762 C CA . GLN A 1 95 ? 131.135 32.434 38.712 1.00 91.71 91 GLN A CA 1
ATOM 763 C C . GLN A 1 95 ? 131.253 33.900 38.308 1.00 94.17 91 GLN A C 1
ATOM 764 O O . GLN A 1 95 ? 131.872 34.201 37.289 1.00 98.52 91 GLN A O 1
ATOM 770 N N . LEU A 1 96 ? 130.680 34.811 39.091 1.00 92.08 92 LEU A N 1
ATOM 771 C CA . LEU A 1 96 ? 130.709 36.227 38.727 1.00 90.33 92 LEU A CA 1
ATOM 772 C C . LEU A 1 96 ? 131.574 37.200 39.506 1.00 89.14 92 LEU A C 1
ATOM 773 O O . LEU A 1 96 ? 131.785 38.324 39.046 1.00 88.44 92 LEU A O 1
ATOM 778 N N . ASP A 1 97 ? 132.074 36.795 40.669 1.00 89.34 93 ASP A N 1
ATOM 779 C CA . ASP A 1 97 ? 132.886 37.692 41.499 1.00 93.54 93 ASP A CA 1
ATOM 780 C C . ASP A 1 97 ? 131.931 38.775 42.016 1.00 90.03 93 ASP A C 1
ATOM 781 O O . ASP A 1 97 ? 132.183 39.423 43.035 1.00 85.32 93 ASP A O 1
ATOM 786 N N . VAL A 1 98 ? 130.823 38.940 41.297 1.00 89.02 94 VAL A N 1
ATOM 787 C CA . VAL A 1 98 ? 129.795 39.921 41.620 1.00 80.99 94 VAL A CA 1
ATOM 788 C C . VAL A 1 98 ? 128.428 39.232 41.710 1.00 75.33 94 VAL A C 1
ATOM 789 O O . VAL A 1 98 ? 127.846 38.869 40.686 1.00 65.27 94 VAL A O 1
ATOM 793 N N . LYS A 1 99 ? 127.923 39.049 42.930 1.00 70.29 95 LYS A N 1
ATOM 794 C CA . LYS A 1 99 ? 126.625 38.409 43.135 1.00 61.93 95 LYS A CA 1
ATOM 795 C C . LYS A 1 99 ? 125.481 39.319 42.708 1.00 58.06 95 LYS A C 1
ATOM 796 O O . LYS A 1 99 ? 124.923 40.043 43.530 1.00 61.90 95 LYS A O 1
ATOM 802 N N . LEU A 1 100 ? 125.132 39.291 41.426 1.00 47.88 96 LEU A N 1
ATOM 803 C CA . LEU A 1 100 ? 124.032 40.109 40.936 1.00 44.05 96 LEU A CA 1
ATOM 804 C C . LEU A 1 100 ? 122.730 39.524 41.483 1.00 48.52 96 LEU A C 1
ATOM 805 O O . LEU A 1 100 ? 122.595 38.304 41.600 1.00 54.16 96 LEU A O 1
ATOM 810 N N . ALA A 1 101 ? 121.772 40.385 41.820 1.00 44.78 97 ALA A N 1
ATOM 811 C CA . ALA A 1 101 ? 120.504 39.921 42.390 1.00 39.95 97 ALA A CA 1
ATOM 812 C C . ALA A 1 101 ? 119.272 40.457 41.661 1.00 34.92 97 ALA A C 1
ATOM 813 O O . ALA A 1 101 ? 119.284 41.551 41.109 1.00 35.24 97 ALA A O 1
ATOM 815 N N . LEU A 1 102 ? 118.208 39.670 41.657 1.00 22.95 98 LEU A N 1
ATOM 816 C CA . LEU A 1 102 ? 116.994 40.089 41.011 1.00 24.58 98 LEU A CA 1
ATOM 817 C C . LEU A 1 102 ? 116.255 41.075 41.907 1.00 31.10 98 LEU A C 1
ATOM 818 O O . LEU A 1 102 ? 115.838 40.751 43.020 1.00 27.83 98 LEU A O 1
ATOM 823 N N . ARG A 1 103 ? 116.085 42.286 41.393 1.00 38.66 99 ARG A N 1
ATOM 824 C CA . ARG A 1 103 ? 115.441 43.364 42.131 1.00 38.29 99 ARG A CA 1
ATOM 825 C C . ARG A 1 103 ? 114.128 43.036 42.816 1.00 31.01 99 ARG A C 1
ATOM 826 O O . ARG A 1 103 ? 113.103 42.802 42.181 1.00 30.59 99 ARG A O 1
ATOM 834 N N . PRO A 1 104 ? 114.156 42.996 44.143 1.00 28.85 100 PRO A N 1
ATOM 835 C CA . PRO A 1 104 ? 112.935 42.705 44.894 1.00 38.87 100 PRO A CA 1
ATOM 836 C C . PRO A 1 104 ? 112.101 43.972 44.795 1.00 44.17 100 PRO A C 1
ATOM 837 O O . PRO A 1 104 ? 111.017 43.974 44.229 1.00 44.95 100 PRO A O 1
ATOM 841 N N . THR A 1 105 ? 112.632 45.052 45.351 1.00 55.94 101 THR A N 1
ATOM 842 C CA . THR A 1 105 ? 111.985 46.347 45.282 1.00 65.54 101 THR A CA 1
ATOM 843 C C . THR A 1 105 ? 112.606 46.961 44.026 1.00 67.36 101 THR A C 1
ATOM 844 O O . THR A 1 105 ? 112.272 46.550 42.915 1.00 75.42 101 THR A O 1
ATOM 848 N N . SER A 1 106 ? 113.519 47.917 44.201 1.00 62.62 102 SER A N 1
ATOM 849 C CA . SER A 1 106 ? 114.213 48.561 43.082 1.00 53.86 102 SER A CA 1
ATOM 850 C C . SER A 1 106 ? 114.742 49.929 43.476 1.00 48.58 102 SER A C 1
ATOM 851 O O . SER A 1 106 ? 115.259 50.667 42.644 1.00 31.07 102 SER A O 1
ATOM 854 N N . GLU A 1 107 ? 114.615 50.264 44.752 1.00 52.40 103 GLU A N 1
ATOM 855 C CA . GLU A 1 107 ? 115.092 51.548 45.227 1.00 57.01 103 GLU A CA 1
ATOM 856 C C . GLU A 1 107 ? 116.608 51.546 45.296 1.00 56.63 103 GLU A C 1
ATOM 857 O O . GLU A 1 107 ? 117.260 52.545 44.979 1.00 59.79 103 GLU A O 1
ATOM 863 N N . THR A 1 108 ? 117.167 50.417 45.715 1.00 51.81 104 THR A N 1
ATOM 864 C CA . THR A 1 108 ? 118.608 50.297 45.841 1.00 46.02 104 THR A CA 1
ATOM 865 C C . THR A 1 108 ? 119.340 50.884 44.649 1.00 42.52 104 THR A C 1
ATOM 866 O O . THR A 1 108 ? 120.262 51.678 44.821 1.00 45.13 104 THR A O 1
ATOM 870 N N . PRO A 1 109 ? 118.937 50.506 43.422 1.00 40.03 105 PRO A N 1
ATOM 871 C CA . PRO A 1 109 ? 119.591 51.027 42.220 1.00 29.77 105 PRO A CA 1
ATOM 872 C C . PRO A 1 109 ? 119.175 52.454 41.840 1.00 31.89 105 PRO A C 1
ATOM 873 O O . PRO A 1 109 ? 119.966 53.194 41.261 1.00 32.66 105 PRO A O 1
ATOM 877 N N . ILE A 1 110 ? 117.944 52.844 42.170 1.00 31.11 106 ILE A N 1
ATOM 878 C CA . ILE A 1 110 ? 117.448 54.187 41.841 1.00 26.52 106 ILE A CA 1
ATOM 879 C C . ILE A 1 110 ? 118.053 55.252 42.736 1.00 26.38 106 ILE A C 1
ATOM 880 O O . ILE A 1 110 ? 118.294 56.380 42.307 1.00 26.19 106 ILE A O 1
ATOM 885 N N . TYR A 1 111 ? 118.293 54.907 43.988 1.00 27.54 107 TYR A N 1
ATOM 886 C CA . TYR A 1 111 ? 118.877 55.885 44.876 1.00 36.26 107 TYR A CA 1
ATOM 887 C C . TYR A 1 111 ? 120.336 56.035 44.506 1.00 39.10 107 TYR A C 1
ATOM 888 O O . TYR A 1 111 ? 120.822 57.147 44.331 1.00 37.60 107 TYR A O 1
ATOM 897 N N . TYR A 1 112 ? 121.030 54.915 44.346 1.00 43.60 108 TYR A N 1
ATOM 898 C CA . TYR A 1 112 ? 122.436 54.972 43.961 1.00 45.05 108 TYR A CA 1
ATOM 899 C C . TYR A 1 112 ? 122.534 55.940 42.795 1.00 41.73 108 TYR A C 1
ATOM 900 O O . TYR A 1 112 ? 123.540 56.612 42.609 1.00 51.05 108 TYR A O 1
ATOM 909 N N . MET A 1 113 ? 121.468 56.015 42.016 1.00 33.46 109 MET A N 1
ATOM 910 C CA . MET A 1 113 ? 121.463 56.889 40.869 1.00 31.86 109 MET A CA 1
ATOM 911 C C . MET A 1 113 ? 121.108 58.331 41.166 1.00 37.69 109 MET A C 1
ATOM 912 O O . MET A 1 113 ? 121.764 59.233 40.649 1.00 47.28 109 MET A O 1
ATOM 917 N N . MET A 1 114 ? 120.086 58.578 41.981 1.00 34.72 110 MET A N 1
ATOM 918 C CA . MET A 1 114 ? 119.740 59.966 42.277 1.00 38.14 110 MET A CA 1
ATOM 919 C C . MET A 1 114 ? 120.968 60.736 42.726 1.00 53.27 110 MET A C 1
ATOM 920 O O . MET A 1 114 ? 121.049 61.947 42.521 1.00 56.65 110 MET A O 1
ATOM 925 N N . LYS A 1 115 ? 121.922 60.037 43.342 1.00 62.00 111 LYS A N 1
ATOM 926 C CA . LYS A 1 115 ? 123.159 60.683 43.769 1.00 64.55 111 LYS A CA 1
ATOM 927 C C . LYS A 1 115 ? 123.783 61.304 42.531 1.00 60.47 111 LYS A C 1
ATOM 928 O O . LYS A 1 115 ? 124.103 62.493 42.503 1.00 59.99 111 LYS A O 1
ATOM 934 N N . LEU A 1 116 ? 123.940 60.483 41.501 1.00 51.00 112 LEU A N 1
ATOM 935 C CA . LEU A 1 116 ? 124.519 60.942 40.258 1.00 55.60 112 LEU A CA 1
ATOM 936 C C . LEU A 1 116 ? 123.676 61.977 39.542 1.00 54.16 112 LEU A C 1
ATOM 937 O O . LEU A 1 116 ? 124.008 62.399 38.436 1.00 55.80 112 LEU A O 1
ATOM 942 N N . TRP A 1 117 ? 122.584 62.396 40.161 1.00 48.91 113 TRP A N 1
ATOM 943 C CA . TRP A 1 117 ? 121.758 63.397 39.521 1.00 57.92 113 TRP A CA 1
ATOM 944 C C . TRP A 1 117 ? 121.525 64.625 40.390 1.00 58.93 113 TRP A C 1
ATOM 945 O O . TRP A 1 117 ? 121.465 65.744 39.877 1.00 63.83 113 TRP A O 1
ATOM 956 N N . VAL A 1 118 ? 121.417 64.426 41.701 1.00 49.62 114 VAL A N 1
ATOM 957 C CA . VAL A 1 118 ? 121.186 65.542 42.614 1.00 44.85 114 VAL A CA 1
ATOM 958 C C . VAL A 1 118 ? 122.502 66.118 43.134 1.00 44.45 114 VAL A C 1
ATOM 959 O O . VAL A 1 118 ? 123.256 65.433 43.835 1.00 43.18 114 VAL A O 1
ATOM 963 N N . LYS A 1 119 ? 122.772 67.377 42.781 1.00 46.08 115 LYS A N 1
ATOM 964 C CA . LYS A 1 119 ? 123.987 68.086 43.211 1.00 49.37 115 LYS A CA 1
ATOM 965 C C . LYS A 1 119 ? 123.586 69.331 43.992 1.00 46.36 115 LYS A C 1
ATOM 966 O O . LYS A 1 119 ? 123.925 69.476 45.160 1.00 44.73 115 LYS A O 1
ATOM 972 N N . VAL A 1 120 ? 122.857 70.229 43.340 1.00 42.52 116 VAL A N 1
ATOM 973 C CA . VAL A 1 120 ? 122.393 71.450 43.985 1.00 47.50 116 VAL A CA 1
ATOM 974 C C . VAL A 1 120 ? 120.928 71.310 44.397 1.00 43.84 116 VAL A C 1
ATOM 975 O O . VAL A 1 120 ? 120.327 70.255 44.221 1.00 42.08 116 VAL A O 1
ATOM 979 N N . HIS A 1 121 ? 120.354 72.380 44.934 1.00 39.11 117 HIS A N 1
ATOM 980 C CA . HIS A 1 121 ? 118.970 72.364 45.378 1.00 45.20 117 HIS A CA 1
ATOM 981 C C . HIS A 1 121 ? 117.981 72.548 44.228 1.00 50.05 117 HIS A C 1
ATOM 982 O O . HIS A 1 121 ? 116.778 72.374 44.401 1.00 49.21 117 HIS A O 1
ATOM 989 N N . THR A 1 122 ? 118.492 72.905 43.056 1.00 60.61 118 THR A N 1
ATOM 990 C CA . THR A 1 122 ? 117.661 73.117 41.868 1.00 68.60 118 THR A CA 1
ATOM 991 C C . THR A 1 122 ? 117.414 71.815 41.097 1.00 64.57 118 THR A C 1
ATOM 992 O O . THR A 1 122 ? 116.561 71.746 40.204 1.00 58.61 118 THR A O 1
ATOM 996 N N . ASP A 1 123 ? 118.174 70.785 41.447 1.00 62.02 119 ASP A N 1
ATOM 997 C CA . ASP A 1 123 ? 118.032 69.480 40.821 1.00 63.02 119 ASP A CA 1
ATOM 998 C C . ASP A 1 123 ? 116.784 68.841 41.404 1.00 59.45 119 ASP A C 1
ATOM 999 O O . ASP A 1 123 ? 116.176 67.952 40.808 1.00 59.40 119 ASP A O 1
ATOM 1004 N N . LEU A 1 124 ? 116.416 69.306 42.589 1.00 47.83 120 LEU A N 1
ATOM 1005 C CA . LEU A 1 124 ? 115.253 68.796 43.271 1.00 43.28 120 LEU A CA 1
ATOM 1006 C C . LEU A 1 124 ? 114.035 69.584 42.881 1.00 45.72 120 LEU A C 1
ATOM 1007 O O . LEU A 1 124 ? 114.141 70.753 42.536 1.00 55.86 120 LEU A O 1
ATOM 1012 N N . PRO A 1 125 ? 112.854 68.944 42.917 1.00 44.69 121 PRO A N 1
ATOM 1013 C CA . PRO A 1 125 ? 112.731 67.538 43.309 1.00 39.64 121 PRO A CA 1
ATOM 1014 C C . PRO A 1 125 ? 112.724 66.673 42.054 1.00 43.52 121 PRO A C 1
ATOM 1015 O O . PRO A 1 125 ? 112.610 67.196 40.939 1.00 36.48 121 PRO A O 1
ATOM 1019 N N . ILE A 1 126 ? 112.847 65.359 42.230 1.00 45.30 122 ILE A N 1
ATOM 1020 C CA . ILE A 1 126 ? 112.870 64.441 41.097 1.00 37.20 122 ILE A CA 1
ATOM 1021 C C . ILE A 1 126 ? 111.912 63.281 41.219 1.00 28.88 122 ILE A C 1
ATOM 1022 O O . ILE A 1 126 ? 112.324 62.135 41.296 1.00 36.47 122 ILE A O 1
ATOM 1027 N N . LYS A 1 127 ? 110.628 63.596 41.217 1.00 18.51 123 LYS A N 1
ATOM 1028 C CA . LYS A 1 127 ? 109.584 62.599 41.320 1.00 24.51 123 LYS A CA 1
ATOM 1029 C C . LYS A 1 127 ? 109.626 61.666 40.112 1.00 31.92 123 LYS A C 1
ATOM 1030 O O . LYS A 1 127 ? 108.895 61.863 39.142 1.00 43.18 123 LYS A O 1
ATOM 1036 N N . ILE A 1 128 ? 110.476 60.651 40.168 1.00 28.64 124 ILE A N 1
ATOM 1037 C CA . ILE A 1 128 ? 110.608 59.700 39.073 1.00 34.30 124 ILE A CA 1
ATOM 1038 C C . ILE A 1 128 ? 109.908 58.359 39.394 1.00 41.15 124 ILE A C 1
ATOM 1039 O O . ILE A 1 128 ? 109.845 57.952 40.559 1.00 46.49 124 ILE A O 1
ATOM 1044 N N . TYR A 1 129 ? 109.371 57.684 38.371 1.00 40.71 125 TYR A N 1
ATOM 1045 C CA . TYR A 1 129 ? 108.694 56.396 38.578 1.00 37.35 125 TYR A CA 1
ATOM 1046 C C . TYR A 1 129 ? 108.924 55.386 37.437 1.00 31.45 125 TYR A C 1
ATOM 1047 O O . TYR A 1 129 ? 109.360 55.745 36.337 1.00 21.66 125 TYR A O 1
ATOM 1056 N N . GLN A 1 130 ? 108.631 54.119 37.720 1.00 15.49 126 GLN A N 1
ATOM 1057 C CA . GLN A 1 130 ? 108.770 53.060 36.731 1.00 21.84 126 GLN A CA 1
ATOM 1058 C C . GLN A 1 130 ? 107.803 51.912 37.021 1.00 20.60 126 GLN A C 1
ATOM 1059 O O . GLN A 1 130 ? 107.384 51.715 38.153 1.00 21.32 126 GLN A O 1
ATOM 1065 N N . ILE A 1 131 ? 107.459 51.164 35.980 1.00 13.95 127 ILE A N 1
ATOM 1066 C CA . ILE A 1 131 ? 106.554 50.028 36.071 1.00 7.98 127 ILE A CA 1
ATOM 1067 C C . ILE A 1 131 ? 107.295 48.785 35.574 1.00 20.86 127 ILE A C 1
ATOM 1068 O O . ILE A 1 131 ? 107.100 48.326 34.455 1.00 31.06 127 ILE A O 1
ATOM 1073 N N . VAL A 1 132 ? 108.162 48.257 36.427 1.00 28.05 128 VAL A N 1
ATOM 1074 C CA . VAL A 1 132 ? 108.999 47.107 36.112 1.00 20.16 128 VAL A CA 1
ATOM 1075 C C . VAL A 1 132 ? 108.425 45.809 36.632 1.00 18.60 128 VAL A C 1
ATOM 1076 O O . VAL A 1 132 ? 107.331 45.783 37.176 1.00 21.43 128 VAL A O 1
ATOM 1080 N N . ASN A 1 133 ? 109.174 44.727 36.459 1.00 16.08 129 ASN A N 1
ATOM 1081 C CA . ASN A 1 133 ? 108.751 43.417 36.938 1.00 13.36 129 ASN A CA 1
ATOM 1082 C C . ASN A 1 133 ? 109.747 42.913 37.966 1.00 20.35 129 ASN A C 1
ATOM 1083 O O . ASN A 1 133 ? 110.827 42.455 37.624 1.00 32.69 129 ASN A O 1
ATOM 1088 N N . THR A 1 134 ? 109.387 43.002 39.234 1.00 29.92 130 THR A N 1
ATOM 1089 C CA . THR A 1 134 ? 110.276 42.558 40.299 1.00 38.05 130 THR A CA 1
ATOM 1090 C C . THR A 1 134 ? 110.114 41.073 40.557 1.00 42.32 130 THR A C 1
ATOM 1091 O O . THR A 1 134 ? 109.297 40.418 39.915 1.00 45.39 130 THR A O 1
ATOM 1095 N N . PHE A 1 135 ? 110.889 40.557 41.511 1.00 44.96 131 PHE A N 1
ATOM 1096 C CA . PHE A 1 135 ? 110.826 39.149 41.888 1.00 41.88 131 PHE A CA 1
ATOM 1097 C C . PHE A 1 135 ? 110.687 39.034 43.385 1.00 45.08 131 PHE A C 1
ATOM 1098 O O . PHE A 1 135 ? 110.571 40.040 44.072 1.00 46.80 131 PHE A O 1
ATOM 1106 N N . ARG A 1 136 ? 110.692 37.814 43.897 1.00 49.37 132 ARG A N 1
ATOM 1107 C CA . ARG A 1 136 ? 110.551 37.625 45.327 1.00 60.10 132 ARG A CA 1
ATOM 1108 C C . ARG A 1 136 ? 110.536 36.155 45.685 1.00 66.22 132 ARG A C 1
ATOM 1109 O O . ARG A 1 136 ? 109.525 35.485 45.490 1.00 67.84 132 ARG A O 1
ATOM 1117 N N . TYR A 1 137 ? 111.653 35.646 46.198 1.00 71.23 133 TYR A N 1
ATOM 1118 C CA . TYR A 1 137 ? 111.703 34.247 46.602 1.00 73.00 133 TYR A CA 1
ATOM 1119 C C . TYR A 1 137 ? 110.561 34.071 47.604 1.00 76.93 133 TYR A C 1
ATOM 1120 O O . TYR A 1 137 ? 110.705 34.370 48.791 1.00 72.29 133 TYR A O 1
ATOM 1129 N N . GLU A 1 138 ? 109.418 33.608 47.111 1.00 82.60 134 GLU A N 1
ATOM 1130 C CA . GLU A 1 138 ? 108.253 33.412 47.954 1.00 87.54 134 GLU A CA 1
ATOM 1131 C C . GLU A 1 138 ? 108.233 32.006 48.526 1.00 96.79 134 GLU A C 1
ATOM 1132 O O . GLU A 1 138 ? 108.167 31.023 47.781 1.00 95.80 134 GLU A O 1
ATOM 1138 N N . THR A 1 139 ? 108.299 31.927 49.855 1.00 107.59 135 THR A N 1
ATOM 1139 C CA . THR A 1 139 ? 108.296 30.658 50.582 1.00 111.12 135 THR A CA 1
ATOM 1140 C C . THR A 1 139 ? 106.870 30.206 50.910 1.00 114.13 135 THR A C 1
ATOM 1141 O O . THR A 1 139 ? 106.588 29.006 50.984 1.00 113.21 135 THR A O 1
ATOM 1145 N N . LYS A 1 140 ? 105.977 31.177 51.104 1.00 114.65 136 LYS A N 1
ATOM 1146 C CA . LYS A 1 140 ? 104.575 30.895 51.403 1.00 108.73 136 LYS A CA 1
ATOM 1147 C C . LYS A 1 140 ? 103.903 30.417 50.121 1.00 105.23 136 LYS A C 1
ATOM 1148 O O . LYS A 1 140 ? 104.574 30.195 49.109 1.00 103.30 136 LYS A O 1
ATOM 1154 N N . HIS A 1 141 ? 102.582 30.263 50.163 1.00 100.61 137 HIS A N 1
ATOM 1155 C CA . HIS A 1 141 ? 101.842 29.812 48.990 1.00 95.48 137 HIS A CA 1
ATOM 1156 C C . HIS A 1 141 ? 101.566 30.992 48.072 1.00 81.33 137 HIS A C 1
ATOM 1157 O O . HIS A 1 141 ? 101.249 32.086 48.531 1.00 83.91 137 HIS A O 1
ATOM 1164 N N . THR A 1 142 ? 101.688 30.769 46.773 1.00 59.58 138 THR A N 1
ATOM 1165 C CA . THR A 1 142 ? 101.446 31.832 45.826 1.00 47.55 138 THR A CA 1
ATOM 1166 C C . THR A 1 142 ? 99.956 31.965 45.582 1.00 46.66 138 THR A C 1
ATOM 1167 O O . THR A 1 142 ? 99.182 31.062 45.872 1.00 49.58 138 THR A O 1
ATOM 1171 N N . ARG A 1 143 ? 99.563 33.110 45.049 1.00 48.94 139 ARG A N 1
ATOM 1172 C CA . ARG A 1 143 ? 98.176 33.398 44.738 1.00 43.62 139 ARG A CA 1
ATOM 1173 C C . ARG A 1 143 ? 98.191 34.339 43.539 1.00 46.98 139 ARG A C 1
ATOM 1174 O O . ARG A 1 143 ? 98.754 35.436 43.591 1.00 48.28 139 ARG A O 1
ATOM 1182 N N . PRO A 1 144 ? 97.583 33.911 42.432 1.00 43.18 140 PRO A N 1
ATOM 1183 C CA . PRO A 1 144 ? 97.503 34.676 41.188 1.00 41.70 140 PRO A CA 1
ATOM 1184 C C . PRO A 1 144 ? 97.336 36.191 41.316 1.00 38.54 140 PRO A C 1
ATOM 1185 O O . PRO A 1 144 ? 96.541 36.681 42.110 1.00 41.23 140 PRO A O 1
ATOM 1189 N N . LEU A 1 145 ? 98.107 36.919 40.519 1.00 33.35 141 LEU A N 1
ATOM 1190 C CA . LEU A 1 145 ? 98.047 38.362 40.495 1.00 27.00 141 LEU A CA 1
ATOM 1191 C C . LEU A 1 145 ? 98.081 38.964 41.877 1.00 27.08 141 LEU A C 1
ATOM 1192 O O . LEU A 1 145 ? 97.736 40.126 42.072 1.00 27.81 141 LEU A O 1
ATOM 1197 N N . ILE A 1 146 ? 98.497 38.164 42.843 1.00 23.60 142 ILE A N 1
ATOM 1198 C CA . ILE A 1 146 ? 98.613 38.647 44.208 1.00 32.19 142 ILE A CA 1
ATOM 1199 C C . ILE A 1 146 ? 100.011 38.318 44.735 1.00 42.24 142 ILE A C 1
ATOM 1200 O O . ILE A 1 146 ? 100.970 39.078 44.526 1.00 49.36 142 ILE A O 1
ATOM 1205 N N . ARG A 1 147 ? 100.116 37.183 45.424 1.00 34.53 143 ARG A N 1
ATOM 1206 C CA . ARG A 1 147 ? 101.388 36.742 45.962 1.00 36.26 143 ARG A CA 1
ATOM 1207 C C . ARG A 1 147 ? 102.079 35.964 44.850 1.00 28.36 143 ARG A C 1
ATOM 1208 O O . ARG A 1 147 ? 101.764 34.806 44.609 1.00 26.98 143 ARG A O 1
ATOM 1216 N N . LEU A 1 148 ? 103.018 36.614 44.170 1.00 27.98 144 LEU A N 1
ATOM 1217 C CA . LEU A 1 148 ? 103.728 35.990 43.048 1.00 30.69 144 LEU A CA 1
ATOM 1218 C C . LEU A 1 148 ? 105.242 35.859 43.176 1.00 24.88 144 LEU A C 1
ATOM 1219 O O . LEU A 1 148 ? 105.912 36.720 43.716 1.00 24.97 144 LEU A O 1
ATOM 1224 N N . ARG A 1 149 ? 105.775 34.769 42.659 1.00 27.30 145 ARG A N 1
ATOM 1225 C CA . ARG A 1 149 ? 107.204 34.591 42.683 1.00 42.53 145 ARG A CA 1
ATOM 1226 C C . ARG A 1 149 ? 107.728 35.770 41.853 1.00 44.06 145 ARG A C 1
ATOM 1227 O O . ARG A 1 149 ? 108.461 36.614 42.360 1.00 47.40 145 ARG A O 1
ATOM 1235 N N . GLU A 1 150 ? 107.337 35.833 40.581 1.00 50.52 146 GLU A N 1
ATOM 1236 C CA . GLU A 1 150 ? 107.761 36.931 39.707 1.00 59.63 146 GLU A CA 1
ATOM 1237 C C . GLU A 1 150 ? 106.609 37.883 39.431 1.00 66.89 146 GLU A C 1
ATOM 1238 O O . GLU A 1 150 ? 105.696 37.559 38.664 1.00 70.00 146 GLU A O 1
ATOM 1244 N N . ILE A 1 151 ? 106.669 39.061 40.054 1.00 71.03 147 ILE A N 1
ATOM 1245 C CA . ILE A 1 151 ? 105.644 40.089 39.902 1.00 63.72 147 ILE A CA 1
ATOM 1246 C C . ILE A 1 151 ? 105.683 40.695 38.517 1.00 56.16 147 ILE A C 1
ATOM 1247 O O . ILE A 1 151 ? 106.664 41.320 38.125 1.00 62.57 147 ILE A O 1
ATOM 1252 N N . MET A 1 152 ? 104.589 40.517 37.792 1.00 47.49 148 MET A N 1
ATOM 1253 C CA . MET A 1 152 ? 104.481 40.985 36.420 1.00 47.32 148 MET A CA 1
ATOM 1254 C C . MET A 1 152 ? 104.390 42.499 36.207 1.00 46.51 148 MET A C 1
ATOM 1255 O O . MET A 1 152 ? 105.018 43.037 35.284 1.00 49.17 148 MET A O 1
ATOM 1260 N N . THR A 1 153 ? 103.628 43.194 37.047 1.00 35.54 149 THR A N 1
ATOM 1261 C CA . THR A 1 153 ? 103.479 44.637 36.873 1.00 29.67 149 THR A CA 1
ATOM 1262 C C . THR A 1 153 ? 103.645 45.419 38.169 1.00 29.89 149 THR A C 1
ATOM 1263 O O . THR A 1 153 ? 102.727 45.524 38.974 1.00 19.50 149 THR A O 1
ATOM 1267 N N . PHE A 1 154 ? 104.818 45.996 38.364 1.00 34.72 150 PHE A N 1
ATOM 1268 C CA . PHE A 1 154 ? 105.063 46.729 39.589 1.00 34.67 150 PHE A CA 1
ATOM 1269 C C . PHE A 1 154 ? 105.494 48.160 39.370 1.00 31.42 150 PHE A C 1
ATOM 1270 O O . PHE A 1 154 ? 106.647 48.429 39.043 1.00 36.80 150 PHE A O 1
ATOM 1278 N N . LYS A 1 155 ? 104.556 49.077 39.570 1.00 28.26 151 LYS A N 1
ATOM 1279 C CA . LYS A 1 155 ? 104.829 50.494 39.416 1.00 24.83 151 LYS A CA 1
ATOM 1280 C C . LYS A 1 155 ? 105.303 51.074 40.711 1.00 24.15 151 LYS A C 1
ATOM 1281 O O . LYS A 1 155 ? 104.529 51.178 41.650 1.00 34.55 151 LYS A O 1
ATOM 1287 N N . GLU A 1 156 ? 106.569 51.459 40.761 1.00 15.12 152 GLU A N 1
ATOM 1288 C CA . GLU A 1 156 ? 107.113 52.064 41.958 1.00 19.95 152 GLU A CA 1
ATOM 1289 C C . GLU A 1 156 ? 107.547 53.487 41.620 1.00 24.69 152 GLU A C 1
ATOM 1290 O O . GLU A 1 156 ? 108.360 53.723 40.727 1.00 24.96 152 GLU A O 1
ATOM 1296 N N . ALA A 1 157 ? 106.974 54.453 42.310 1.00 17.32 153 ALA A N 1
ATOM 1297 C CA . ALA A 1 157 ? 107.351 55.821 42.043 1.00 17.02 153 ALA A CA 1
ATOM 1298 C C . ALA A 1 157 ? 108.334 56.255 43.106 1.00 28.97 153 ALA A C 1
ATOM 1299 O O . ALA A 1 157 ? 108.297 55.796 44.250 1.00 32.07 153 ALA A O 1
ATOM 1301 N N . HIS A 1 158 ? 109.218 57.150 42.713 1.00 30.05 154 HIS A N 1
ATOM 1302 C CA . HIS A 1 158 ? 110.209 57.666 43.622 1.00 30.86 154 HIS A CA 1
ATOM 1303 C C . HIS A 1 158 ? 110.227 59.160 43.447 1.00 34.98 154 HIS A C 1
ATOM 1304 O O . HIS A 1 158 ? 109.991 59.669 42.353 1.00 35.16 154 HIS A O 1
ATOM 1311 N N . THR A 1 159 ? 110.472 59.866 44.539 1.00 33.60 155 THR A N 1
ATOM 1312 C CA . THR A 1 159 ? 110.536 61.309 44.490 1.00 29.99 155 THR A CA 1
ATOM 1313 C C . THR A 1 159 ? 111.525 61.678 45.555 1.00 28.40 155 THR A C 1
ATOM 1314 O O . THR A 1 159 ? 111.717 60.932 46.511 1.00 29.29 155 THR A O 1
ATOM 1318 N N . ALA A 1 160 ? 112.164 62.821 45.369 1.00 28.16 156 ALA A N 1
ATOM 1319 C CA . ALA A 1 160 ? 113.145 63.321 46.306 1.00 28.56 156 ALA A CA 1
ATOM 1320 C C . ALA A 1 160 ? 112.912 64.813 46.385 1.00 31.38 156 ALA A C 1
ATOM 1321 O O . ALA A 1 160 ? 112.691 65.486 45.377 1.00 26.18 156 ALA A O 1
ATOM 1323 N N . HIS A 1 161 ? 112.972 65.327 47.601 1.00 29.59 157 HIS A N 1
ATOM 1324 C CA . HIS A 1 161 ? 112.727 66.726 47.833 1.00 32.45 157 HIS A CA 1
ATOM 1325 C C . HIS A 1 161 ? 113.890 67.330 48.575 1.00 34.68 157 HIS A C 1
ATOM 1326 O O . HIS A 1 161 ? 114.866 66.653 48.850 1.00 36.70 157 HIS A O 1
ATOM 1333 N N . SER A 1 162 ? 113.782 68.611 48.895 1.00 42.05 158 SER A N 1
ATOM 1334 C CA . SER A 1 162 ? 114.844 69.289 49.618 1.00 46.43 158 SER A CA 1
ATOM 1335 C C . SER A 1 162 ? 114.481 69.506 51.074 1.00 46.74 158 SER A C 1
ATOM 1336 O O . SER A 1 162 ? 115.291 70.026 51.830 1.00 53.04 158 SER A O 1
ATOM 1339 N N . THR A 1 163 ? 113.284 69.094 51.483 1.00 41.95 159 THR A N 1
ATOM 1340 C CA . THR A 1 163 ? 112.886 69.305 52.869 1.00 42.85 159 THR A CA 1
ATOM 1341 C C . THR A 1 163 ? 111.852 68.351 53.438 1.00 40.88 159 THR A C 1
ATOM 1342 O O . THR A 1 163 ? 110.991 67.853 52.726 1.00 41.03 159 THR A O 1
ATOM 1346 N N . LYS A 1 164 ? 111.937 68.131 54.746 1.00 42.18 160 LYS A N 1
ATOM 1347 C CA . LYS A 1 164 ? 111.016 67.255 55.448 1.00 42.99 160 LYS A CA 1
ATOM 1348 C C . LYS A 1 164 ? 109.574 67.657 55.152 1.00 43.80 160 LYS A C 1
ATOM 1349 O O . LYS A 1 164 ? 108.690 66.811 55.078 1.00 45.24 160 LYS A O 1
ATOM 1355 N N . GLU A 1 165 ? 109.346 68.951 54.971 1.00 47.17 161 GLU A N 1
ATOM 1356 C CA . GLU A 1 165 ? 108.008 69.463 54.695 1.00 53.01 161 GLU A CA 1
ATOM 1357 C C . GLU A 1 165 ? 107.555 69.089 53.281 1.00 53.02 161 GLU A C 1
ATOM 1358 O O . GLU A 1 165 ? 106.441 68.603 53.097 1.00 52.02 161 GLU A O 1
ATOM 1364 N N . GLU A 1 166 ? 108.418 69.311 52.288 1.00 54.34 162 GLU A N 1
ATOM 1365 C CA . GLU A 1 166 ? 108.102 68.988 50.884 1.00 50.57 162 GLU A CA 1
ATOM 1366 C C . GLU A 1 166 ? 107.784 67.501 50.750 1.00 41.33 162 GLU A C 1
ATOM 1367 O O . GLU A 1 166 ? 106.840 67.116 50.068 1.00 35.35 162 GLU A O 1
ATOM 1373 N N . ALA A 1 167 ? 108.591 66.673 51.405 1.00 39.56 163 ALA A N 1
ATOM 1374 C CA . ALA A 1 167 ? 108.395 65.232 51.387 1.00 45.30 163 ALA A CA 1
ATOM 1375 C C . ALA A 1 167 ? 107.021 64.940 51.954 1.00 50.45 163 ALA A C 1
ATOM 1376 O O . ALA A 1 167 ? 106.177 64.362 51.282 1.00 51.96 163 ALA A O 1
ATOM 1378 N N . GLU A 1 168 ? 106.812 65.353 53.201 1.00 56.81 164 GLU A N 1
ATOM 1379 C CA . GLU A 1 168 ? 105.544 65.156 53.888 1.00 59.10 164 GLU A CA 1
ATOM 1380 C C . GLU A 1 168 ? 104.376 65.464 52.957 1.00 52.27 164 GLU A C 1
ATOM 1381 O O . GLU A 1 168 ? 103.451 64.661 52.809 1.00 51.94 164 GLU A O 1
ATOM 1387 N N . ASN A 1 169 ? 104.411 66.628 52.323 1.00 45.22 165 ASN A N 1
ATOM 1388 C CA . ASN A 1 169 ? 103.329 66.983 51.428 1.00 42.74 165 ASN A CA 1
ATOM 1389 C C . ASN A 1 169 ? 103.270 66.033 50.250 1.00 42.84 165 ASN A C 1
ATOM 1390 O O . ASN A 1 169 ? 102.193 65.608 49.852 1.00 51.54 165 ASN A O 1
ATOM 1395 N N . GLN A 1 170 ? 104.422 65.667 49.708 1.00 35.63 166 GLN A N 1
ATOM 1396 C CA . GLN A 1 170 ? 104.441 64.749 48.574 1.00 36.39 166 GLN A CA 1
ATOM 1397 C C . GLN A 1 170 ? 103.661 63.461 48.872 1.00 33.63 166 GLN A C 1
ATOM 1398 O O . GLN A 1 170 ? 103.054 62.861 47.991 1.00 29.81 166 GLN A O 1
ATOM 1404 N N . VAL A 1 171 ? 103.682 63.030 50.121 1.00 34.32 167 VAL A N 1
ATOM 1405 C CA . VAL A 1 171 ? 102.960 61.834 50.490 1.00 33.37 167 VAL A CA 1
ATOM 1406 C C . VAL A 1 171 ? 101.484 62.071 50.271 1.00 29.61 167 VAL A C 1
ATOM 1407 O O . VAL A 1 171 ? 100.802 61.254 49.676 1.00 21.04 167 VAL A O 1
ATOM 1411 N N . LYS A 1 172 ? 100.996 63.203 50.750 1.00 35.78 168 LYS A N 1
ATOM 1412 C CA . LYS A 1 172 ? 99.583 63.533 50.611 1.00 46.30 168 LYS A CA 1
ATOM 1413 C C . LYS A 1 172 ? 99.160 63.701 49.143 1.00 45.54 168 LYS A C 1
ATOM 1414 O O . LYS A 1 172 ? 98.013 63.451 48.786 1.00 47.64 168 LYS A O 1
ATOM 1420 N N . GLU A 1 173 ? 100.081 64.130 48.293 1.00 43.01 169 GLU A N 1
ATOM 1421 C CA . GLU A 1 173 ? 99.760 64.282 46.887 1.00 40.20 169 GLU A CA 1
ATOM 1422 C C . GLU A 1 173 ? 99.571 62.865 46.375 1.00 35.58 169 GLU A C 1
ATOM 1423 O O . GLU A 1 173 ? 98.567 62.552 45.755 1.00 36.90 169 GLU A O 1
ATOM 1429 N N . ALA A 1 174 ? 100.545 62.006 46.655 1.00 28.57 170 ALA A N 1
ATOM 1430 C CA . ALA A 1 174 ? 100.501 60.609 46.231 1.00 27.18 170 ALA A CA 1
ATOM 1431 C C . ALA A 1 174 ? 99.187 59.969 46.653 1.00 26.25 170 ALA A C 1
ATOM 1432 O O . ALA A 1 174 ? 98.428 59.463 45.823 1.00 17.87 170 ALA A O 1
ATOM 1434 N N . ILE A 1 175 ? 98.941 59.985 47.959 1.00 26.20 171 ILE A N 1
ATOM 1435 C CA . ILE A 1 175 ? 97.719 59.441 48.539 1.00 21.41 171 ILE A CA 1
ATOM 1436 C C . ILE A 1 175 ? 96.544 59.961 47.736 1.00 19.68 171 ILE A C 1
ATOM 1437 O O . ILE A 1 175 ? 95.570 59.252 47.486 1.00 11.53 171 ILE A O 1
ATOM 1442 N N . SER A 1 176 ? 96.638 61.218 47.336 1.00 22.04 172 SER A N 1
ATOM 1443 C CA . SER A 1 176 ? 95.583 61.809 46.530 1.00 35.76 172 SER A CA 1
ATOM 1444 C C . SER A 1 176 ? 95.549 61.126 45.168 1.00 30.33 172 SER A C 1
ATOM 1445 O O . SER A 1 176 ? 94.475 60.814 44.657 1.00 28.93 172 SER A O 1
ATOM 1448 N N . ILE A 1 177 ? 96.721 60.896 44.579 1.00 15.23 173 ILE A N 1
ATOM 1449 C CA . ILE A 1 177 ? 96.768 60.237 43.294 1.00 11.68 173 ILE A CA 1
ATOM 1450 C C . ILE A 1 177 ? 96.131 58.871 43.431 1.00 11.53 173 ILE A C 1
ATOM 1451 O O . ILE A 1 177 ? 95.080 58.611 42.850 1.00 18.60 173 ILE A O 1
ATOM 1456 N N . TYR A 1 178 ? 96.746 57.998 44.218 1.00 9.38 174 TYR A N 1
ATOM 1457 C CA . TYR A 1 178 ? 96.202 56.655 44.372 1.00 20.71 174 TYR A CA 1
ATOM 1458 C C . TYR A 1 178 ? 94.719 56.655 44.652 1.00 23.06 174 TYR A C 1
ATOM 1459 O O . TYR A 1 178 ? 93.979 55.813 44.164 1.00 22.03 174 TYR A O 1
ATOM 1468 N N . LYS A 1 179 ? 94.282 57.611 45.450 1.00 32.05 175 LYS A N 1
ATOM 1469 C CA . LYS A 1 179 ? 92.878 57.708 45.762 1.00 25.67 175 LYS A CA 1
ATOM 1470 C C . LYS A 1 179 ? 92.172 57.879 44.420 1.00 18.19 175 LYS A C 1
ATOM 1471 O O . LYS A 1 179 ? 91.571 56.955 43.914 1.00 11.83 175 LYS A O 1
ATOM 1477 N N . LYS A 1 180 ? 92.298 59.058 43.831 1.00 22.04 176 LYS A N 1
ATOM 1478 C CA . LYS A 1 180 ? 91.676 59.371 42.555 1.00 28.42 176 LYS A CA 1
ATOM 1479 C C . LYS A 1 180 ? 91.865 58.269 41.513 1.00 24.27 176 LYS A C 1
ATOM 1480 O O . LYS A 1 180 ? 91.047 58.136 40.599 1.00 18.79 176 LYS A O 1
ATOM 1486 N N . PHE A 1 181 ? 92.931 57.483 41.651 1.00 11.04 177 PHE A N 1
ATOM 1487 C CA . PHE A 1 181 ? 93.186 56.390 40.715 1.00 12.57 177 PHE A CA 1
ATOM 1488 C C . PHE A 1 181 ? 92.149 55.292 40.944 1.00 25.55 177 PHE A C 1
ATOM 1489 O O . PHE A 1 181 ? 91.328 54.991 40.082 1.00 33.07 177 PHE A O 1
ATOM 1497 N N . PHE A 1 182 ? 92.193 54.690 42.121 1.00 29.35 178 PHE A N 1
ATOM 1498 C CA . PHE A 1 182 ? 91.253 53.643 42.470 1.00 26.39 178 PHE A CA 1
ATOM 1499 C C . PHE A 1 182 ? 89.849 54.053 42.103 1.00 18.99 178 PHE A C 1
ATOM 1500 O O . PHE A 1 182 ? 89.093 53.271 41.567 1.00 14.61 178 PHE A O 1
ATOM 1508 N N . ASP A 1 183 ? 89.511 55.295 42.393 1.00 21.21 179 ASP A N 1
ATOM 1509 C CA . ASP A 1 183 ? 88.190 55.803 42.100 1.00 36.50 179 ASP A CA 1
ATOM 1510 C C . ASP A 1 183 ? 87.807 55.582 40.649 1.00 38.78 179 ASP A C 1
ATOM 1511 O O . ASP A 1 183 ? 86.738 55.040 40.368 1.00 41.50 179 ASP A O 1
ATOM 1516 N N . THR A 1 184 ? 88.666 55.995 39.720 1.00 31.26 180 THR A N 1
ATOM 1517 C CA . THR A 1 184 ? 88.332 55.823 38.311 1.00 29.20 180 THR A CA 1
ATOM 1518 C C . THR A 1 184 ? 88.287 54.335 37.972 1.00 37.34 180 THR A C 1
ATOM 1519 O O . THR A 1 184 ? 87.815 53.940 36.900 1.00 44.06 180 THR A O 1
ATOM 1523 N N . LEU A 1 185 ? 88.774 53.510 38.897 1.00 30.06 181 LEU A N 1
ATOM 1524 C CA . LEU A 1 185 ? 88.759 52.068 38.715 1.00 23.64 181 LEU A CA 1
ATOM 1525 C C . LEU A 1 185 ? 87.589 51.504 39.522 1.00 23.67 181 LEU A C 1
ATOM 1526 O O . LEU A 1 185 ? 87.165 50.367 39.324 1.00 13.37 181 LEU A O 1
ATOM 1531 N N . GLY A 1 186 ? 87.067 52.323 40.429 1.00 25.07 182 GLY A N 1
ATOM 1532 C CA . GLY A 1 186 ? 85.950 51.925 41.272 1.00 22.80 182 GLY A CA 1
ATOM 1533 C C . GLY A 1 186 ? 86.301 50.917 42.346 1.00 16.71 182 GLY A C 1
ATOM 1534 O O . GLY A 1 186 ? 85.548 49.986 42.576 1.00 27.41 182 GLY A O 1
ATOM 1535 N N . ILE A 1 187 ? 87.429 51.102 43.018 1.00 10.82 183 ILE A N 1
ATOM 1536 C CA . ILE A 1 187 ? 87.843 50.159 44.041 1.00 12.81 183 ILE A CA 1
ATOM 1537 C C . ILE A 1 187 ? 87.715 50.667 45.453 1.00 21.87 183 ILE A C 1
ATOM 1538 O O . ILE A 1 187 ? 88.385 51.607 45.861 1.00 30.96 183 ILE A O 1
ATOM 1543 N N . PRO A 1 188 ? 86.850 50.036 46.231 1.00 28.92 184 PRO A N 1
ATOM 1544 C CA . PRO A 1 188 ? 86.641 50.418 47.617 1.00 34.40 184 PRO A CA 1
ATOM 1545 C C . PRO A 1 188 ? 87.960 50.313 48.360 1.00 37.69 184 PRO A C 1
ATOM 1546 O O . PRO A 1 188 ? 88.545 49.235 48.438 1.00 39.94 184 PRO A O 1
ATOM 1550 N N . TYR A 1 189 ? 88.439 51.422 48.905 1.00 34.31 185 TYR A N 1
ATOM 1551 C CA . TYR A 1 189 ? 89.689 51.374 49.641 1.00 33.91 185 TYR A CA 1
ATOM 1552 C C . TYR A 1 189 ? 89.531 51.949 51.026 1.00 34.62 185 TYR A C 1
ATOM 1553 O O . TYR A 1 189 ? 88.637 52.745 51.275 1.00 43.84 185 TYR A O 1
ATOM 1562 N N . LEU A 1 190 ? 90.400 51.518 51.927 1.00 29.19 186 LEU A N 1
ATOM 1563 C CA . LEU A 1 190 ? 90.419 52.003 53.295 1.00 26.12 186 LEU A CA 1
ATOM 1564 C C . LEU A 1 190 ? 91.884 52.411 53.440 1.00 30.07 186 LEU A C 1
ATOM 1565 O O . LEU A 1 190 ? 92.788 51.586 53.268 1.00 24.38 186 LEU A O 1
ATOM 1570 N N . ILE A 1 191 ? 92.118 53.686 53.727 1.00 25.88 187 ILE A N 1
ATOM 1571 C CA . ILE A 1 191 ? 93.473 54.210 53.846 1.00 32.47 187 ILE A CA 1
ATOM 1572 C C . ILE A 1 191 ? 94.032 54.173 55.258 1.00 34.04 187 ILE A C 1
ATOM 1573 O O . ILE A 1 191 ? 93.487 54.791 56.171 1.00 48.51 187 ILE A O 1
ATOM 1578 N N . SER A 1 192 ? 95.147 53.479 55.432 1.00 32.97 188 SER A N 1
ATOM 1579 C CA . SER A 1 192 ? 95.728 53.358 56.759 1.00 46.87 188 SER A CA 1
ATOM 1580 C C . SER A 1 192 ? 97.181 53.809 56.919 1.00 50.48 188 SER A C 1
ATOM 1581 O O . SER A 1 192 ? 97.883 54.102 55.950 1.00 47.32 188 SER A O 1
ATOM 1584 N N . LYS A 1 193 ? 97.608 53.849 58.179 1.00 52.87 189 LYS A N 1
ATOM 1585 C CA . LYS A 1 193 ? 98.950 54.251 58.572 1.00 43.58 189 LYS A CA 1
ATOM 1586 C C . LYS A 1 193 ? 99.572 53.081 59.342 1.00 41.21 189 LYS A C 1
ATOM 1587 O O . LYS A 1 193 ? 99.495 52.988 60.565 1.00 37.97 189 LYS A O 1
ATOM 1593 N N . ARG A 1 194 ? 100.169 52.172 58.591 1.00 38.58 190 ARG A N 1
ATOM 1594 C CA . ARG A 1 194 ? 100.809 51.009 59.155 1.00 37.54 190 ARG A CA 1
ATOM 1595 C C . ARG A 1 194 ? 101.487 51.321 60.471 1.00 43.92 190 ARG A C 1
ATOM 1596 O O . ARG A 1 194 ? 102.326 52.210 60.551 1.00 48.41 190 ARG A O 1
ATOM 1604 N N . PRO A 1 195 ? 101.135 50.583 61.528 1.00 54.93 191 PRO A N 1
ATOM 1605 C CA . PRO A 1 195 ? 101.735 50.794 62.848 1.00 65.84 191 PRO A CA 1
ATOM 1606 C C . PRO A 1 195 ? 103.256 50.928 62.791 1.00 67.57 191 PRO A C 1
ATOM 1607 O O . PRO A 1 195 ? 103.891 50.475 61.840 1.00 64.45 191 PRO A O 1
ATOM 1611 N N . GLU A 1 196 ? 103.835 51.553 63.812 1.00 71.14 192 GLU A N 1
ATOM 1612 C CA . GLU A 1 196 ? 105.279 51.751 63.852 1.00 76.12 192 GLU A CA 1
ATOM 1613 C C . GLU A 1 196 ? 106.040 50.441 64.036 1.00 75.26 192 GLU A C 1
ATOM 1614 O O . GLU A 1 196 ? 107.101 50.423 64.654 1.00 79.98 192 GLU A O 1
ATOM 1620 N N . TRP A 1 197 ? 105.505 49.347 63.506 1.00 72.64 193 TRP A N 1
ATOM 1621 C CA . TRP A 1 197 ? 106.169 48.058 63.628 1.00 71.46 193 TRP A CA 1
ATOM 1622 C C . TRP A 1 197 ? 105.900 47.194 62.404 1.00 75.36 193 TRP A C 1
ATOM 1623 O O . TRP A 1 197 ? 106.229 46.013 62.370 1.00 73.15 193 TRP A O 1
ATOM 1634 N N . ASP A 1 198 ? 105.296 47.805 61.395 1.00 86.40 194 ASP A N 1
ATOM 1635 C CA . ASP A 1 198 ? 104.988 47.128 60.143 1.00 99.89 194 ASP A CA 1
ATOM 1636 C C . ASP A 1 198 ? 105.531 48.056 59.063 1.00 107.53 194 ASP A C 1
ATOM 1637 O O . ASP A 1 198 ? 105.074 48.067 57.917 1.00 104.43 194 ASP A O 1
ATOM 1642 N N . LYS A 1 199 ? 106.530 48.830 59.472 1.00 115.03 195 LYS A N 1
ATOM 1643 C CA . LYS A 1 199 ? 107.203 49.821 58.640 1.00 118.19 195 LYS A CA 1
ATOM 1644 C C . LYS A 1 199 ? 108.027 49.248 57.488 1.00 117.28 195 LYS A C 1
ATOM 1645 O O . LYS A 1 199 ? 108.601 48.163 57.592 1.00 118.78 195 LYS A O 1
ATOM 1651 N N . PHE A 1 200 ? 108.090 50.003 56.396 1.00 112.29 196 PHE A N 1
ATOM 1652 C CA . PHE A 1 200 ? 108.875 49.633 55.225 1.00 105.98 196 PHE A CA 1
ATOM 1653 C C . PHE A 1 200 ? 110.289 49.557 55.820 1.00 103.36 196 PHE A C 1
ATOM 1654 O O . PHE A 1 200 ? 110.495 49.922 56.978 1.00 92.51 196 PHE A O 1
ATOM 1662 N N . PRO A 1 201 ? 111.275 49.074 55.055 1.00 105.77 197 PRO A N 1
ATOM 1663 C CA . PRO A 1 201 ? 112.620 49.005 55.626 1.00 105.17 197 PRO A CA 1
ATOM 1664 C C . PRO A 1 201 ? 113.026 50.287 56.349 1.00 101.64 197 PRO A C 1
ATOM 1665 O O . PRO A 1 201 ? 112.916 50.390 57.573 1.00 101.39 197 PRO A O 1
ATOM 1669 N N . GLY A 1 202 ? 113.498 51.261 55.579 1.00 96.41 198 GLY A N 1
ATOM 1670 C CA . GLY A 1 202 ? 113.923 52.520 56.156 1.00 88.40 198 GLY A CA 1
ATOM 1671 C C . GLY A 1 202 ? 112.934 53.639 55.895 1.00 83.42 198 GLY A C 1
ATOM 1672 O O . GLY A 1 202 ? 113.273 54.646 55.272 1.00 83.77 198 GLY A O 1
ATOM 1673 N N . ALA A 1 203 ? 111.706 53.467 56.370 1.00 74.23 199 ALA A N 1
ATOM 1674 C CA . ALA A 1 203 ? 110.684 54.482 56.186 1.00 66.70 199 ALA A CA 1
ATOM 1675 C C . ALA A 1 203 ? 110.295 55.060 57.531 1.00 61.69 199 ALA A C 1
ATOM 1676 O O . ALA A 1 203 ? 110.298 54.362 58.542 1.00 59.28 199 ALA A O 1
ATOM 1678 N N . GLU A 1 204 ? 109.971 56.346 57.533 1.00 61.75 200 GLU A N 1
ATOM 1679 C CA . GLU A 1 204 ? 109.568 57.039 58.748 1.00 58.58 200 GLU A CA 1
ATOM 1680 C C . GLU A 1 204 ? 108.220 56.509 59.209 1.00 46.54 200 GLU A C 1
ATOM 1681 O O . GLU A 1 204 ? 107.993 56.276 60.389 1.00 43.44 200 GLU A O 1
ATOM 1687 N N . TYR A 1 205 ? 107.323 56.330 58.256 1.00 41.62 201 TYR A N 1
ATOM 1688 C CA . TYR A 1 205 ? 106.010 55.807 58.551 1.00 42.06 201 TYR A CA 1
ATOM 1689 C C . TYR A 1 205 ? 105.432 55.368 57.214 1.00 49.07 201 TYR A C 1
ATOM 1690 O O . TYR A 1 205 ? 105.962 55.724 56.155 1.00 48.41 201 TYR A O 1
ATOM 1699 N N . THR A 1 206 ? 104.354 54.597 57.250 1.00 44.70 202 THR A N 1
ATOM 1700 C CA . THR A 1 206 ? 103.772 54.125 56.013 1.00 38.71 202 THR A CA 1
ATOM 1701 C C . THR A 1 206 ? 102.267 54.272 55.978 1.00 37.73 202 THR A C 1
ATOM 1702 O O . THR A 1 206 ? 101.604 54.044 56.984 1.00 39.90 202 THR A O 1
ATOM 1706 N N . MET A 1 207 ? 101.756 54.674 54.810 1.00 28.96 203 MET A N 1
ATOM 1707 C CA . MET A 1 207 ? 100.327 54.837 54.539 1.00 16.32 203 MET A CA 1
ATOM 1708 C C . MET A 1 207 ? 100.043 53.726 53.550 1.00 20.74 203 MET A C 1
ATOM 1709 O O . MET A 1 207 ? 100.910 53.397 52.739 1.00 25.80 203 MET A O 1
ATOM 1714 N N . ALA A 1 208 ? 98.846 53.146 53.594 1.00 22.49 204 ALA A N 1
ATOM 1715 C CA . ALA A 1 208 ? 98.535 52.053 52.681 1.00 23.49 204 ALA A CA 1
ATOM 1716 C C . ALA A 1 208 ? 97.059 51.860 52.447 1.00 31.41 204 ALA A C 1
ATOM 1717 O O . ALA A 1 208 ? 96.273 51.819 53.400 1.00 41.57 204 ALA A O 1
ATOM 1719 N N . PHE A 1 209 ? 96.689 51.712 51.178 1.00 22.70 205 PHE A N 1
ATOM 1720 C CA . PHE A 1 209 ? 95.295 51.497 50.814 1.00 20.46 205 PHE A CA 1
ATOM 1721 C C . PHE A 1 209 ? 94.982 50.012 50.900 1.00 22.68 205 PHE A C 1
ATOM 1722 O O . PHE A 1 209 ? 95.693 49.202 50.318 1.00 27.93 205 PHE A O 1
ATOM 1730 N N . ASP A 1 210 ? 93.925 49.653 51.622 1.00 22.31 206 ASP A N 1
ATOM 1731 C CA . ASP A 1 210 ? 93.538 48.247 51.757 1.00 25.99 206 ASP A CA 1
ATOM 1732 C C . ASP A 1 210 ? 92.096 48.087 51.347 1.00 25.25 206 ASP A C 1
ATOM 1733 O O . ASP A 1 210 ? 91.267 48.927 51.665 1.00 30.34 206 ASP A O 1
ATOM 1738 N N . THR A 1 211 ? 91.791 47.018 50.635 1.00 18.22 207 THR A N 1
ATOM 1739 C CA . THR A 1 211 ? 90.416 46.781 50.237 1.00 19.02 207 THR A CA 1
ATOM 1740 C C . THR A 1 211 ? 90.061 45.387 50.658 1.00 17.62 207 THR A C 1
ATOM 1741 O O . THR A 1 211 ? 90.932 44.552 50.849 1.00 22.04 207 THR A O 1
ATOM 1745 N N . ILE A 1 212 ? 88.774 45.126 50.787 1.00 19.69 208 ILE A N 1
ATOM 1746 C CA . ILE A 1 212 ? 88.322 43.822 51.221 1.00 23.69 208 ILE A CA 1
ATOM 1747 C C . ILE A 1 212 ? 87.691 43.049 50.084 1.00 25.68 208 ILE A C 1
ATOM 1748 O O . ILE A 1 212 ? 86.621 43.416 49.604 1.00 26.75 208 ILE A O 1
ATOM 1753 N N . PHE A 1 213 ? 88.356 41.985 49.644 1.00 27.47 209 PHE A N 1
ATOM 1754 C CA . PHE A 1 213 ? 87.836 41.156 48.565 1.00 25.36 209 PHE A CA 1
ATOM 1755 C C . PHE A 1 213 ? 86.540 40.513 49.060 1.00 34.59 209 PHE A C 1
ATOM 1756 O O . PHE A 1 213 ? 86.273 40.476 50.260 1.00 20.25 209 PHE A O 1
ATOM 1764 N N . PRO A 1 214 ? 85.735 39.972 48.134 1.00 46.46 210 PRO A N 1
ATOM 1765 C CA . PRO A 1 214 ? 84.455 39.318 48.423 1.00 39.10 210 PRO A CA 1
ATOM 1766 C C . PRO A 1 214 ? 84.511 38.251 49.498 1.00 33.90 210 PRO A C 1
ATOM 1767 O O . PRO A 1 214 ? 83.474 37.733 49.898 1.00 42.09 210 PRO A O 1
ATOM 1771 N N . ASP A 1 215 ? 85.699 37.920 49.984 1.00 26.17 211 ASP A N 1
ATOM 1772 C CA . ASP A 1 215 ? 85.801 36.852 50.971 1.00 37.20 211 ASP A CA 1
ATOM 1773 C C . ASP A 1 215 ? 85.944 37.300 52.412 1.00 37.29 211 ASP A C 1
ATOM 1774 O O . ASP A 1 215 ? 86.077 36.468 53.313 1.00 34.11 211 ASP A O 1
ATOM 1779 N N . GLY A 1 216 ? 85.936 38.606 52.632 1.00 33.86 212 GLY A N 1
ATOM 1780 C CA . GLY A 1 216 ? 86.080 39.111 53.986 1.00 34.24 212 GLY A CA 1
ATOM 1781 C C . GLY A 1 216 ? 87.521 39.415 54.333 1.00 31.65 212 GLY A C 1
ATOM 1782 O O . GLY A 1 216 ? 87.806 40.159 55.276 1.00 19.87 212 GLY A O 1
ATOM 1783 N N . ARG A 1 217 ? 88.425 38.829 53.554 1.00 35.38 213 ARG A N 1
ATOM 1784 C CA . ARG A 1 217 ? 89.859 39.010 53.727 1.00 37.65 213 ARG A CA 1
ATOM 1785 C C . ARG A 1 217 ? 90.217 40.363 53.121 1.00 34.75 213 ARG A C 1
ATOM 1786 O O . ARG A 1 217 ? 89.638 40.768 52.117 1.00 31.42 213 ARG A O 1
ATOM 1794 N N . THR A 1 218 ? 91.156 41.073 53.733 1.00 31.19 214 THR A N 1
ATOM 1795 C CA . THR A 1 218 ? 91.553 42.364 53.204 1.00 31.49 214 THR A CA 1
ATOM 1796 C C . THR A 1 218 ? 92.807 42.170 52.394 1.00 31.17 214 THR A C 1
ATOM 1797 O O . THR A 1 218 ? 93.483 41.155 52.512 1.00 32.18 214 THR A O 1
ATOM 1801 N N . MET A 1 219 ? 93.129 43.169 51.587 1.00 34.62 215 MET A N 1
ATOM 1802 C CA . MET A 1 219 ? 94.293 43.107 50.736 1.00 32.28 215 MET A CA 1
ATOM 1803 C C . MET A 1 219 ? 94.829 44.469 50.401 1.00 41.07 215 MET A C 1
ATOM 1804 O O . MET A 1 219 ? 94.197 45.223 49.663 1.00 43.96 215 MET A O 1
ATOM 1809 N N . GLN A 1 220 ? 95.998 44.787 50.938 1.00 43.41 216 GLN A N 1
ATOM 1810 C CA . GLN A 1 220 ? 96.597 46.074 50.641 1.00 41.56 216 GLN A CA 1
ATOM 1811 C C . GLN A 1 220 ? 96.930 46.062 49.138 1.00 31.69 216 GLN A C 1
ATOM 1812 O O . GLN A 1 220 ? 97.483 45.101 48.618 1.00 28.38 216 GLN A O 1
ATOM 1818 N N . ILE A 1 221 ? 96.573 47.132 48.444 1.00 23.71 217 ILE A N 1
ATOM 1819 C CA . ILE A 1 221 ? 96.793 47.229 47.006 1.00 21.63 217 ILE A CA 1
ATOM 1820 C C . ILE A 1 221 ? 97.671 48.411 46.625 1.00 25.64 217 ILE A C 1
ATOM 1821 O O . ILE A 1 221 ? 98.356 48.389 45.605 1.00 29.55 217 ILE A O 1
ATOM 1826 N N . ALA A 1 222 ? 97.639 49.449 47.445 1.00 20.99 218 ALA A N 1
ATOM 1827 C CA . ALA A 1 222 ? 98.422 50.638 47.187 1.00 24.13 218 ALA A CA 1
ATOM 1828 C C . ALA A 1 222 ? 99.260 50.934 48.399 1.00 27.69 218 ALA A C 1
ATOM 1829 O O . ALA A 1 222 ? 98.881 50.576 49.513 1.00 26.86 218 ALA A O 1
ATOM 1831 N N . THR A 1 223 ? 100.386 51.611 48.187 1.00 25.57 219 THR A N 1
ATOM 1832 C CA . THR A 1 223 ? 101.271 51.937 49.297 1.00 22.51 219 THR A CA 1
ATOM 1833 C C . THR A 1 223 ? 102.138 53.179 49.133 1.00 24.94 219 THR A C 1
ATOM 1834 O O . THR A 1 223 ? 102.696 53.430 48.071 1.00 18.48 219 THR A O 1
ATOM 1838 N N . VAL A 1 224 ? 102.240 53.947 50.211 1.00 26.22 220 VAL A N 1
ATOM 1839 C CA . VAL A 1 224 ? 103.039 55.154 50.228 1.00 28.14 220 VAL A CA 1
ATOM 1840 C C . VAL A 1 224 ? 103.874 55.137 51.493 1.00 34.12 220 VAL A C 1
ATOM 1841 O O . VAL A 1 224 ? 103.379 54.827 52.578 1.00 34.01 220 VAL A O 1
ATOM 1845 N N . HIS A 1 225 ? 105.150 55.466 51.349 1.00 31.25 221 HIS A N 1
ATOM 1846 C CA . HIS A 1 225 ? 106.060 55.495 52.488 1.00 31.12 221 HIS A CA 1
ATOM 1847 C C . HIS A 1 225 ? 106.746 56.844 52.484 1.00 28.73 221 HIS A C 1
ATOM 1848 O O . HIS A 1 225 ? 106.944 57.436 51.423 1.00 33.93 221 HIS A O 1
ATOM 1855 N N . ASN A 1 226 ? 107.116 57.333 53.656 1.00 24.17 222 ASN A N 1
ATOM 1856 C CA . ASN A 1 226 ? 107.876 58.568 53.709 1.00 26.38 222 ASN A CA 1
ATOM 1857 C C . ASN A 1 226 ? 109.229 58.116 54.237 1.00 25.98 222 ASN A C 1
ATOM 1858 O O . ASN A 1 226 ? 109.315 57.486 55.292 1.00 19.94 222 ASN A O 1
ATOM 1863 N N . LEU A 1 227 ? 110.283 58.435 53.497 1.00 21.10 223 LEU A N 1
ATOM 1864 C CA . LEU A 1 227 ? 111.617 57.986 53.857 1.00 27.05 223 LEU A CA 1
ATOM 1865 C C . LEU A 1 227 ? 112.557 59.019 54.466 1.00 35.07 223 LEU A C 1
ATOM 1866 O O . LEU A 1 227 ? 113.583 58.663 55.059 1.00 27.87 223 LEU A O 1
ATOM 1871 N N . GLY A 1 228 ? 112.230 60.294 54.317 1.00 38.83 224 GLY A N 1
ATOM 1872 C CA . GLY A 1 228 ? 113.106 61.304 54.873 1.00 39.39 224 GLY A CA 1
ATOM 1873 C C . GLY A 1 228 ? 114.504 61.151 54.319 1.00 38.58 224 GLY A C 1
ATOM 1874 O O . GLY A 1 228 ? 114.700 61.246 53.114 1.00 40.02 224 GLY A O 1
ATOM 1875 N N . GLN A 1 229 ? 115.482 60.890 55.177 1.00 37.44 225 GLN A N 1
ATOM 1876 C CA . GLN A 1 229 ? 116.858 60.769 54.690 1.00 43.71 225 GLN A CA 1
ATOM 1877 C C . GLN A 1 229 ? 117.493 59.405 54.899 1.00 49.22 225 GLN A C 1
ATOM 1878 O O . GLN A 1 229 ? 118.625 59.168 54.461 1.00 39.60 225 GLN A O 1
ATOM 1884 N N . ASN A 1 230 ? 116.748 58.518 55.559 1.00 56.13 226 ASN A N 1
ATOM 1885 C CA . ASN A 1 230 ? 117.213 57.174 55.872 1.00 45.38 226 ASN A CA 1
ATOM 1886 C C . ASN A 1 230 ? 117.978 56.565 54.725 1.00 47.07 226 ASN A C 1
ATOM 1887 O O . ASN A 1 230 ? 118.982 55.884 54.935 1.00 58.36 226 ASN A O 1
ATOM 1892 N N . PHE A 1 231 ? 117.522 56.819 53.510 1.00 38.76 227 PHE A N 1
ATOM 1893 C CA . PHE A 1 231 ? 118.217 56.286 52.353 1.00 45.96 227 PHE A CA 1
ATOM 1894 C C . PHE A 1 231 ? 119.251 57.280 51.865 1.00 47.33 227 PHE A C 1
ATOM 1895 O O . PHE A 1 231 ? 120.412 56.941 51.666 1.00 45.63 227 PHE A O 1
ATOM 1903 N N . SER A 1 232 ? 118.809 58.517 51.688 1.00 49.75 228 SER A N 1
ATOM 1904 C CA . SER A 1 232 ? 119.655 59.593 51.204 1.00 52.93 228 SER A CA 1
ATOM 1905 C C . SER A 1 232 ? 121.032 59.549 51.828 1.00 53.57 228 SER A C 1
ATOM 1906 O O . SER A 1 232 ? 122.035 59.828 51.170 1.00 53.28 228 SER A O 1
ATOM 1909 N N . LYS A 1 233 ? 121.084 59.205 53.104 1.00 52.91 229 LYS A N 1
ATOM 1910 C CA . LYS A 1 233 ? 122.366 59.122 53.768 1.00 52.61 229 LYS A CA 1
ATOM 1911 C C . LYS A 1 233 ? 123.120 57.946 53.169 1.00 51.30 229 LYS A C 1
ATOM 1912 O O . LYS A 1 233 ? 124.052 58.140 52.389 1.00 53.11 229 LYS A O 1
ATOM 1918 N N . THR A 1 234 ? 122.695 56.732 53.503 1.00 51.96 230 THR A N 1
ATOM 1919 C CA . THR A 1 234 ? 123.328 55.515 52.992 1.00 50.63 230 THR A CA 1
ATOM 1920 C C . THR A 1 234 ? 123.741 55.601 51.517 1.00 46.18 230 THR A C 1
ATOM 1921 O O . THR A 1 234 ? 124.643 54.893 51.081 1.00 43.49 230 THR A O 1
ATOM 1925 N N . PHE A 1 235 ? 123.088 56.462 50.746 1.00 45.09 231 PHE A N 1
ATOM 1926 C CA . PHE A 1 235 ? 123.410 56.587 49.330 1.00 48.89 231 PHE A CA 1
ATOM 1927 C C . PHE A 1 235 ? 124.095 57.893 48.931 1.00 62.16 231 PHE A C 1
ATOM 1928 O O . PHE A 1 235 ? 124.156 58.236 47.746 1.00 69.72 231 PHE A O 1
ATOM 1936 N N . GLU A 1 236 ? 124.627 58.613 49.911 1.00 64.06 232 GLU A N 1
ATOM 1937 C CA . GLU A 1 236 ? 125.295 59.874 49.629 1.00 65.04 232 GLU A CA 1
ATOM 1938 C C . GLU A 1 236 ? 124.542 60.712 48.597 1.00 55.91 232 GLU A C 1
ATOM 1939 O O . GLU A 1 236 ? 125.131 61.256 47.660 1.00 46.29 232 GLU A O 1
ATOM 1945 N N . ILE A 1 237 ? 123.227 60.796 48.767 1.00 48.05 233 ILE A N 1
ATOM 1946 C CA . ILE A 1 237 ? 122.408 61.599 47.882 1.00 44.31 233 ILE A CA 1
ATOM 1947 C C . ILE A 1 237 ? 122.316 62.903 48.624 1.00 44.32 233 ILE A C 1
ATOM 1948 O O . ILE A 1 237 ? 121.353 63.136 49.349 1.00 43.83 233 ILE A O 1
ATOM 1953 N N . ILE A 1 238 ? 123.335 63.737 48.470 1.00 46.71 234 ILE A N 1
ATOM 1954 C CA . ILE A 1 238 ? 123.374 65.026 49.151 1.00 49.07 234 ILE A CA 1
ATOM 1955 C C . ILE A 1 238 ? 123.055 66.117 48.170 1.00 41.03 234 ILE A C 1
ATOM 1956 O O . ILE A 1 238 ? 122.801 65.853 47.004 1.00 40.79 234 ILE A O 1
ATOM 1961 N N . PHE A 1 239 ? 123.087 67.349 48.642 1.00 38.52 235 PHE A N 1
ATOM 1962 C CA . PHE A 1 239 ? 122.808 68.471 47.775 1.00 41.76 235 PHE A CA 1
ATOM 1963 C C . PHE A 1 239 ? 123.098 69.780 48.501 1.00 53.23 235 PHE A C 1
ATOM 1964 O O . PHE A 1 239 ? 123.138 69.817 49.735 1.00 61.47 235 PHE A O 1
ATOM 1972 N N . GLU A 1 240 ? 123.297 70.850 47.735 1.00 54.16 236 GLU A N 1
ATOM 1973 C CA . GLU A 1 240 ? 123.592 72.153 48.314 1.00 53.08 236 GLU A CA 1
ATOM 1974 C C . GLU A 1 240 ? 122.336 72.948 48.608 1.00 51.49 236 GLU A C 1
ATOM 1975 O O . GLU A 1 240 ? 121.668 73.414 47.687 1.00 55.59 236 GLU A O 1
ATOM 1981 N N . THR A 1 241 ? 122.018 73.096 49.894 1.00 50.50 237 THR A N 1
ATOM 1982 C CA . THR A 1 241 ? 120.852 73.857 50.306 1.00 48.42 237 THR A CA 1
ATOM 1983 C C . THR A 1 241 ? 120.998 75.210 49.633 1.00 54.38 237 THR A C 1
ATOM 1984 O O . THR A 1 241 ? 122.099 75.614 49.264 1.00 54.63 237 THR A O 1
ATOM 1988 N N . PRO A 1 242 ? 119.892 75.930 49.449 1.00 60.05 238 PRO A N 1
ATOM 1989 C CA . PRO A 1 242 ? 120.003 77.239 48.799 1.00 58.45 238 PRO A CA 1
ATOM 1990 C C . PRO A 1 242 ? 120.920 78.210 49.539 1.00 49.83 238 PRO A C 1
ATOM 1991 O O . PRO A 1 242 ? 121.084 79.358 49.119 1.00 50.69 238 PRO A O 1
ATOM 1995 N N . THR A 1 243 ? 121.524 77.736 50.626 1.00 37.77 239 THR A N 1
ATOM 1996 C CA . THR A 1 243 ? 122.392 78.557 51.458 1.00 31.63 239 THR A CA 1
ATOM 1997 C C . THR A 1 243 ? 123.843 78.160 51.374 1.00 29.13 239 THR A C 1
ATOM 1998 O O . THR A 1 243 ? 124.693 78.807 51.967 1.00 33.01 239 THR A O 1
ATOM 2002 N N . GLY A 1 244 ? 124.123 77.096 50.635 1.00 35.80 240 GLY A N 1
ATOM 2003 C CA . GLY A 1 244 ? 125.493 76.629 50.490 1.00 44.34 240 GLY A CA 1
ATOM 2004 C C . GLY A 1 244 ? 125.745 75.350 51.267 1.00 50.31 240 GLY A C 1
ATOM 2005 O O . GLY A 1 244 ? 126.266 74.369 50.732 1.00 46.43 240 GLY A O 1
ATOM 2006 N N . ASP A 1 245 ? 125.367 75.372 52.540 1.00 60.63 241 ASP A N 1
ATOM 2007 C CA . ASP A 1 245 ? 125.518 74.233 53.436 1.00 64.39 241 ASP A CA 1
ATOM 2008 C C . ASP A 1 245 ? 125.004 72.972 52.747 1.00 60.40 241 ASP A C 1
ATOM 2009 O O . ASP A 1 245 ? 124.313 73.052 51.743 1.00 54.30 241 ASP A O 1
ATOM 2014 N N . LYS A 1 246 ? 125.335 71.811 53.291 1.00 62.64 242 LYS A N 1
ATOM 2015 C CA . LYS A 1 246 ? 124.907 70.553 52.694 1.00 58.07 242 LYS A CA 1
ATOM 2016 C C . LYS A 1 246 ? 123.794 69.848 53.457 1.00 54.65 242 LYS A C 1
ATOM 2017 O O . LYS A 1 246 ? 123.775 69.835 54.682 1.00 55.82 242 LYS A O 1
ATOM 2023 N N . ASP A 1 247 ? 122.863 69.253 52.723 1.00 51.79 243 ASP A N 1
ATOM 2024 C CA . ASP A 1 247 ? 121.775 68.524 53.352 1.00 45.58 243 ASP A CA 1
ATOM 2025 C C . ASP A 1 247 ? 121.384 67.311 52.517 1.00 43.29 243 ASP A C 1
ATOM 2026 O O . ASP A 1 247 ? 121.296 67.389 51.292 1.00 34.59 243 ASP A O 1
ATOM 2031 N N . TYR A 1 248 ? 121.177 66.182 53.189 1.00 39.03 244 TYR A N 1
ATOM 2032 C CA . TYR A 1 248 ? 120.807 64.950 52.514 1.00 32.92 244 TYR A CA 1
ATOM 2033 C C . TYR A 1 248 ? 119.357 65.096 52.128 1.00 26.93 244 TYR A C 1
ATOM 2034 O O . TYR A 1 248 ? 118.572 65.646 52.912 1.00 20.57 244 TYR A O 1
ATOM 2043 N N . ALA A 1 249 ? 119.014 64.599 50.936 1.00 18.85 245 ALA A N 1
ATOM 2044 C CA . ALA A 1 249 ? 117.657 64.662 50.387 1.00 16.17 245 ALA A CA 1
ATOM 2045 C C . ALA A 1 249 ? 116.575 63.912 51.163 1.00 14.59 245 ALA A C 1
ATOM 2046 O O . ALA A 1 249 ? 116.844 62.937 51.848 1.00 20.79 245 ALA A O 1
ATOM 2048 N N . TYR A 1 250 ? 115.338 64.368 51.046 1.00 15.80 246 TYR A N 1
ATOM 2049 C CA . TYR A 1 250 ? 114.241 63.700 51.715 1.00 24.31 246 TYR A CA 1
ATOM 2050 C C . TYR A 1 250 ? 113.433 62.885 50.699 1.00 31.66 246 TYR A C 1
ATOM 2051 O O . TYR A 1 250 ? 112.644 63.418 49.925 1.00 36.56 246 TYR A O 1
ATOM 2060 N N . GLN A 1 251 ? 113.643 61.580 50.721 1.00 32.33 247 GLN A N 1
ATOM 2061 C CA . GLN A 1 251 ? 112.976 60.660 49.822 1.00 26.87 247 GLN A CA 1
ATOM 2062 C C . GLN A 1 251 ? 111.538 60.384 50.227 1.00 28.68 247 GLN A C 1
ATOM 2063 O O . GLN A 1 251 ? 111.061 60.830 51.271 1.00 27.89 247 GLN A O 1
ATOM 2069 N N . THR A 1 252 ? 110.864 59.624 49.374 1.00 34.46 248 THR A N 1
ATOM 2070 C CA . THR A 1 252 ? 109.491 59.196 49.586 1.00 30.35 248 THR A CA 1
ATOM 2071 C C . THR A 1 252 ? 109.089 58.421 48.354 1.00 38.97 248 THR A C 1
ATOM 2072 O O . THR A 1 252 ? 109.258 58.895 47.227 1.00 42.73 248 THR A O 1
ATOM 2076 N N . CYS A 1 253 ? 108.576 57.216 48.566 1.00 41.42 249 CYS A N 1
ATOM 2077 C CA . CYS A 1 253 ? 108.163 56.385 47.451 1.00 40.40 249 CYS A CA 1
ATOM 2078 C C . CYS A 1 253 ? 106.810 55.736 47.680 1.00 38.46 249 CYS A C 1
ATOM 2079 O O . CYS A 1 253 ? 106.349 55.586 48.816 1.00 27.94 249 CYS A O 1
ATOM 2082 N N . TYR A 1 254 ? 106.166 55.389 46.572 1.00 37.68 250 TYR A N 1
ATOM 2083 C CA . TYR A 1 254 ? 104.874 54.729 46.601 1.00 39.02 250 TYR A CA 1
ATOM 2084 C C . TYR A 1 254 ? 104.742 53.768 45.434 1.00 39.71 250 TYR A C 1
ATOM 2085 O O . TYR A 1 254 ? 105.293 54.003 44.352 1.00 32.36 250 TYR A O 1
ATOM 2094 N N . GLY A 1 255 ? 104.026 52.672 45.676 1.00 39.05 251 GLY A N 1
ATOM 2095 C CA . GLY A 1 255 ? 103.847 51.662 44.654 1.00 31.85 251 GLY A CA 1
ATOM 2096 C C . GLY A 1 255 ? 102.540 50.904 44.703 1.00 31.90 251 GLY A C 1
ATOM 2097 O O . GLY A 1 255 ? 101.835 50.876 45.706 1.00 22.11 251 GLY A O 1
ATOM 2098 N N . ILE A 1 256 ? 102.229 50.295 43.569 1.00 35.63 252 ILE A N 1
ATOM 2099 C CA . ILE A 1 256 ? 101.029 49.493 43.384 1.00 39.32 252 ILE A CA 1
ATOM 2100 C C . ILE A 1 256 ? 101.501 48.284 42.594 1.00 43.30 252 ILE A C 1
ATOM 2101 O O . ILE A 1 256 ? 102.507 48.360 41.897 1.00 48.14 252 ILE A O 1
ATOM 2106 N N . SER A 1 257 ? 100.787 47.172 42.693 1.00 48.37 253 SER A N 1
ATOM 2107 C CA . SER A 1 257 ? 101.183 45.984 41.948 1.00 46.76 253 SER A CA 1
ATOM 2108 C C . SER A 1 257 ? 99.993 45.342 41.243 1.00 42.62 253 SER A C 1
ATOM 2109 O O . SER A 1 257 ? 98.891 45.896 41.206 1.00 36.12 253 SER A O 1
ATOM 2112 N N . ASP A 1 258 ? 100.228 44.167 40.682 1.00 37.27 254 ASP A N 1
ATOM 2113 C CA . ASP A 1 258 ? 99.186 43.456 39.979 1.00 28.21 254 ASP A CA 1
ATOM 2114 C C . ASP A 1 258 ? 98.002 43.281 40.921 1.00 21.71 254 ASP A C 1
ATOM 2115 O O . ASP A 1 258 ? 96.877 43.039 40.495 1.00 14.86 254 ASP A O 1
ATOM 2120 N N . ARG A 1 259 ? 98.251 43.434 42.212 1.00 20.76 255 ARG A N 1
ATOM 2121 C CA . ARG A 1 259 ? 97.182 43.273 43.174 1.00 27.74 255 ARG A CA 1
ATOM 2122 C C . ARG A 1 259 ? 95.961 44.088 42.785 1.00 31.04 255 ARG A C 1
ATOM 2123 O O . ARG A 1 259 ? 94.844 43.755 43.190 1.00 40.23 255 ARG A O 1
ATOM 2131 N N . VAL A 1 260 ? 96.151 45.151 42.008 1.00 23.30 256 VAL A N 1
ATOM 2132 C CA . VAL A 1 260 ? 94.994 45.940 41.594 1.00 21.95 256 VAL A CA 1
ATOM 2133 C C . VAL A 1 260 ? 94.197 45.104 40.638 1.00 17.53 256 VAL A C 1
ATOM 2134 O O . VAL A 1 260 ? 93.060 44.755 40.914 1.00 26.15 256 VAL A O 1
ATOM 2138 N N . ILE A 1 261 ? 94.799 44.758 39.515 1.00 15.95 257 ILE A N 1
ATOM 2139 C CA . ILE A 1 261 ? 94.103 43.955 38.543 1.00 22.22 257 ILE A CA 1
ATOM 2140 C C . ILE A 1 261 ? 93.454 42.721 39.188 1.00 20.58 257 ILE A C 1
ATOM 2141 O O . ILE A 1 261 ? 92.397 42.263 38.745 1.00 26.88 257 ILE A O 1
ATOM 2146 N N . ALA A 1 262 ? 94.062 42.194 40.244 1.00 12.53 258 ALA A N 1
ATOM 2147 C CA . ALA A 1 262 ? 93.465 41.044 40.932 1.00 13.68 258 ALA A CA 1
ATOM 2148 C C . ALA A 1 262 ? 92.185 41.558 41.530 1.00 10.80 258 ALA A C 1
ATOM 2149 O O . ALA A 1 262 ? 91.125 40.964 41.391 1.00 9.06 258 ALA A O 1
ATOM 2151 N N . SER A 1 263 ? 92.302 42.690 42.197 1.00 7.30 259 SER A N 1
ATOM 2152 C CA . SER A 1 263 ? 91.162 43.283 42.849 1.00 19.46 259 SER A CA 1
ATOM 2153 C C . SER A 1 263 ? 90.155 43.784 41.833 1.00 17.59 259 SER A C 1
ATOM 2154 O O . SER A 1 263 ? 88.951 43.717 42.065 1.00 24.08 259 SER A O 1
ATOM 2157 N N . ILE A 1 264 ? 90.636 44.293 40.707 1.00 11.85 260 ILE A N 1
ATOM 2158 C CA . ILE A 1 264 ? 89.721 44.781 39.690 1.00 10.02 260 ILE A CA 1
ATOM 2159 C C . ILE A 1 264 ? 88.899 43.587 39.328 1.00 15.88 260 ILE A C 1
ATOM 2160 O O . ILE A 1 264 ? 87.676 43.670 39.230 1.00 17.07 260 ILE A O 1
ATOM 2165 N N . ILE A 1 265 ? 89.584 42.468 39.125 1.00 10.32 261 ILE A N 1
ATOM 2166 C CA . ILE A 1 265 ? 88.892 41.244 38.780 1.00 10.40 261 ILE A CA 1
ATOM 2167 C C . ILE A 1 265 ? 87.849 40.893 39.826 1.00 13.88 261 ILE A C 1
ATOM 2168 O O . ILE A 1 265 ? 86.659 40.928 39.536 1.00 20.88 261 ILE A O 1
ATOM 2173 N N . ALA A 1 266 ? 88.290 40.579 41.040 1.00 22.27 262 ALA A N 1
ATOM 2174 C CA . ALA A 1 266 ? 87.376 40.221 42.123 1.00 27.38 262 ALA A CA 1
ATOM 2175 C C . ALA A 1 266 ? 86.285 41.274 42.351 1.00 36.32 262 ALA A C 1
ATOM 2176 O O . ALA A 1 266 ? 85.208 41.219 41.751 1.00 41.51 262 ALA A O 1
ATOM 2178 N N . ILE A 1 267 ? 86.571 42.218 43.238 1.00 33.24 263 ILE A N 1
ATOM 2179 C CA . ILE A 1 267 ? 85.652 43.296 43.561 1.00 32.36 263 ILE A CA 1
ATOM 2180 C C . ILE A 1 267 ? 84.418 43.428 42.655 1.00 37.84 263 ILE A C 1
ATOM 2181 O O . ILE A 1 267 ? 83.292 43.458 43.144 1.00 46.34 263 ILE A O 1
ATOM 2186 N N . HIS A 1 268 ? 84.625 43.518 41.342 1.00 36.80 264 HIS A N 1
ATOM 2187 C CA . HIS A 1 268 ? 83.517 43.680 40.391 1.00 34.53 264 HIS A CA 1
ATOM 2188 C C . HIS A 1 268 ? 82.997 42.379 39.806 1.00 36.47 264 HIS A C 1
ATOM 2189 O O . HIS A 1 268 ? 81.788 42.204 39.652 1.00 38.34 264 HIS A O 1
ATOM 2196 N N . GLY A 1 269 ? 83.917 41.491 39.435 1.00 43.21 265 GLY A N 1
ATOM 2197 C CA . GLY A 1 269 ? 83.537 40.213 38.852 1.00 44.64 265 GLY A CA 1
ATOM 2198 C C . GLY A 1 269 ? 82.364 39.552 39.546 1.00 39.36 265 GLY A C 1
ATOM 2199 O O . GLY A 1 269 ? 82.199 39.677 40.756 1.00 44.58 265 GLY A O 1
ATOM 2200 N N . ASP A 1 270 ? 81.544 38.850 38.781 1.00 32.33 266 ASP A N 1
ATOM 2201 C CA . ASP A 1 270 ? 80.390 38.182 39.342 1.00 43.95 266 ASP A CA 1
ATOM 2202 C C . ASP A 1 270 ? 80.348 36.740 38.857 1.00 52.31 266 ASP A C 1
ATOM 2203 O O . ASP A 1 270 ? 81.130 36.349 37.987 1.00 54.66 266 ASP A O 1
ATOM 2208 N N . GLU A 1 271 ? 79.434 35.957 39.424 1.00 56.90 267 GLU A N 1
ATOM 2209 C CA . GLU A 1 271 ? 79.281 34.549 39.074 1.00 56.14 267 GLU A CA 1
ATOM 2210 C C . GLU A 1 271 ? 79.472 34.260 37.594 1.00 46.54 267 GLU A C 1
ATOM 2211 O O . GLU A 1 271 ? 80.191 33.337 37.227 1.00 48.32 267 GLU A O 1
ATOM 2217 N N . LYS A 1 272 ? 78.850 35.055 36.740 1.00 40.78 268 LYS A N 1
ATOM 2218 C CA . LYS A 1 272 ? 78.985 34.841 35.302 1.00 52.59 268 LYS A CA 1
ATOM 2219 C C . LYS A 1 272 ? 80.382 35.242 34.805 1.00 52.30 268 LYS A C 1
ATOM 2220 O O . LYS A 1 272 ? 80.683 35.108 33.616 1.00 54.49 268 LYS A O 1
ATOM 2226 N N . GLY A 1 273 ? 81.227 35.734 35.711 1.00 39.55 269 GLY A N 1
ATOM 2227 C CA . GLY A 1 273 ? 82.572 36.128 35.326 1.00 18.11 269 GLY A CA 1
ATOM 2228 C C . GLY A 1 273 ? 82.819 37.615 35.414 1.00 12.30 269 GLY A C 1
ATOM 2229 O O . GLY A 1 273 ? 82.060 38.304 36.058 1.00 25.24 269 GLY A O 1
ATOM 2230 N N . LEU A 1 274 ? 83.875 38.106 34.769 1.00 7.32 270 LEU A N 1
ATOM 2231 C CA . LEU A 1 274 ? 84.225 39.519 34.778 1.00 7.30 270 LEU A CA 1
ATOM 2232 C C . LEU A 1 274 ? 83.089 40.514 34.697 1.00 7.62 270 LEU A C 1
ATOM 2233 O O . LEU A 1 274 ? 81.936 40.165 34.533 1.00 11.41 270 LEU A O 1
ATOM 2238 N N . ILE A 1 275 ? 83.453 41.782 34.797 1.00 21.65 271 ILE A N 1
ATOM 2239 C CA . ILE A 1 275 ? 82.518 42.906 34.769 1.00 27.50 271 ILE A CA 1
ATOM 2240 C C . ILE A 1 275 ? 83.367 44.171 34.627 1.00 26.92 271 ILE A C 1
ATOM 2241 O O . ILE A 1 275 ? 82.871 45.246 34.302 1.00 36.86 271 ILE A O 1
ATOM 2246 N N . LEU A 1 276 ? 84.657 43.996 34.865 1.00 15.00 272 LEU A N 1
ATOM 2247 C CA . LEU A 1 276 ? 85.654 45.042 34.789 1.00 19.63 272 LEU A CA 1
ATOM 2248 C C . LEU A 1 276 ? 85.138 46.368 34.270 1.00 25.28 272 LEU A C 1
ATOM 2249 O O . LEU A 1 276 ? 84.498 46.430 33.228 1.00 27.05 272 LEU A O 1
ATOM 2254 N N . PRO A 1 277 ? 85.417 47.451 35.006 1.00 26.45 273 PRO A N 1
ATOM 2255 C CA . PRO A 1 277 ? 85.019 48.830 34.703 1.00 20.44 273 PRO A CA 1
ATOM 2256 C C . PRO A 1 277 ? 85.244 49.149 33.236 1.00 32.02 273 PRO A C 1
ATOM 2257 O O . PRO A 1 277 ? 86.163 48.608 32.625 1.00 39.50 273 PRO A O 1
ATOM 2261 N N . PRO A 1 278 ? 84.432 50.049 32.650 1.00 36.20 274 PRO A N 1
ATOM 2262 C CA . PRO A 1 278 ? 84.577 50.406 31.235 1.00 36.69 274 PRO A CA 1
ATOM 2263 C C . PRO A 1 278 ? 85.849 51.183 30.947 1.00 37.83 274 PRO A C 1
ATOM 2264 O O . PRO A 1 278 ? 86.300 51.250 29.806 1.00 40.41 274 PRO A O 1
ATOM 2268 N N . ILE A 1 279 ? 86.417 51.770 31.991 1.00 32.76 275 ILE A N 1
ATOM 2269 C CA . ILE A 1 279 ? 87.620 52.555 31.840 1.00 32.85 275 ILE A CA 1
ATOM 2270 C C . ILE A 1 279 ? 88.760 51.627 31.530 1.00 34.27 275 ILE A C 1
ATOM 2271 O O . ILE A 1 279 ? 89.822 52.075 31.093 1.00 46.76 275 ILE A O 1
ATOM 2276 N N . VAL A 1 280 ? 88.533 50.331 31.741 1.00 23.50 276 VAL A N 1
ATOM 2277 C CA . VAL A 1 280 ? 89.559 49.326 31.470 1.00 21.77 276 VAL A CA 1
ATOM 2278 C C . VAL A 1 280 ? 89.118 48.181 30.544 1.00 18.93 276 VAL A C 1
ATOM 2279 O O . VAL A 1 280 ? 89.865 47.246 30.305 1.00 20.10 276 VAL A O 1
ATOM 2283 N N . ALA A 1 281 ? 87.916 48.242 30.005 1.00 14.72 277 ALA A N 1
ATOM 2284 C CA . ALA A 1 281 ? 87.487 47.170 29.127 1.00 21.82 277 ALA A CA 1
ATOM 2285 C C . ALA A 1 281 ? 88.347 47.084 27.868 1.00 24.20 277 ALA A C 1
ATOM 2286 O O . ALA A 1 281 ? 88.329 47.988 27.040 1.00 29.43 277 ALA A O 1
ATOM 2288 N N . PRO A 1 282 ? 89.128 46.002 27.713 1.00 24.84 278 PRO A N 1
ATOM 2289 C CA . PRO A 1 282 ? 89.955 45.891 26.508 1.00 27.12 278 PRO A CA 1
ATOM 2290 C C . PRO A 1 282 ? 89.039 46.084 25.314 1.00 30.58 278 PRO A C 1
ATOM 2291 O O . PRO A 1 282 ? 89.483 46.373 24.209 1.00 41.39 278 PRO A O 1
ATOM 2295 N N . ILE A 1 283 ? 87.750 45.904 25.572 1.00 32.55 279 ILE A N 1
ATOM 2296 C CA . ILE A 1 283 ? 86.689 46.102 24.595 1.00 36.40 279 ILE A CA 1
ATOM 2297 C C . ILE A 1 283 ? 85.527 46.604 25.414 1.00 38.26 279 ILE A C 1
ATOM 2298 O O . ILE A 1 283 ? 84.927 45.846 26.173 1.00 39.30 279 ILE A O 1
ATOM 2303 N N . GLN A 1 284 ? 85.218 47.883 25.265 1.00 41.83 280 GLN A N 1
ATOM 2304 C CA . GLN A 1 284 ? 84.132 48.490 26.014 1.00 41.84 280 GLN A CA 1
ATOM 2305 C C . GLN A 1 284 ? 82.802 48.070 25.434 1.00 36.83 280 GLN A C 1
ATOM 2306 O O . GLN A 1 284 ? 81.828 47.881 26.156 1.00 38.45 280 GLN A O 1
ATOM 2312 N N . VAL A 1 285 ? 82.770 47.915 24.123 1.00 23.80 281 VAL A N 1
ATOM 2313 C CA . VAL A 1 285 ? 81.552 47.523 23.457 1.00 20.65 281 VAL A CA 1
ATOM 2314 C C . VAL A 1 285 ? 81.778 46.436 22.404 1.00 28.72 281 VAL A C 1
ATOM 2315 O O . VAL A 1 285 ? 82.660 46.552 21.540 1.00 28.56 281 VAL A O 1
ATOM 2319 N N . VAL A 1 286 ? 80.963 45.387 22.473 1.00 25.10 282 VAL A N 1
ATOM 2320 C CA . VAL A 1 286 ? 81.061 44.277 21.539 1.00 30.01 282 VAL A CA 1
ATOM 2321 C C . VAL A 1 286 ? 79.891 44.278 20.583 1.00 40.37 282 VAL A C 1
ATOM 2322 O O . VAL A 1 286 ? 78.738 44.342 21.005 1.00 42.01 282 VAL A O 1
ATOM 2326 N N . ILE A 1 287 ? 80.185 44.200 19.290 1.00 38.81 283 ILE A N 1
ATOM 2327 C CA . ILE A 1 287 ? 79.130 44.176 18.296 1.00 36.49 283 ILE A CA 1
ATOM 2328 C C . ILE A 1 287 ? 78.996 42.779 17.728 1.00 36.03 283 ILE A C 1
ATOM 2329 O O . ILE A 1 287 ? 79.912 42.264 17.068 1.00 30.54 283 ILE A O 1
ATOM 2334 N N . VAL A 1 288 ? 77.837 42.178 18.006 1.00 34.58 284 VAL A N 1
ATOM 2335 C CA . VAL A 1 288 ? 77.510 40.831 17.567 1.00 28.95 284 VAL A CA 1
ATOM 2336 C C . VAL A 1 288 ? 76.582 40.779 16.375 1.00 39.76 284 VAL A C 1
ATOM 2337 O O . VAL A 1 288 ? 75.375 40.991 16.495 1.00 40.33 284 VAL A O 1
ATOM 2341 N N . PRO A 1 289 ? 77.142 40.505 15.199 1.00 47.66 285 PRO A N 1
ATOM 2342 C CA . PRO A 1 289 ? 76.335 40.419 13.991 1.00 54.83 285 PRO A CA 1
ATOM 2343 C C . PRO A 1 289 ? 75.688 39.038 13.962 1.00 60.12 285 PRO A C 1
ATOM 2344 O O . PRO A 1 289 ? 76.370 38.022 13.817 1.00 62.73 285 PRO A O 1
ATOM 2348 N N . LEU A 1 290 ? 74.372 39.007 14.125 1.00 63.94 286 LEU A N 1
ATOM 2349 C CA . LEU A 1 290 ? 73.624 37.757 14.106 1.00 69.76 286 LEU A CA 1
ATOM 2350 C C . LEU A 1 290 ? 73.305 37.360 12.660 1.00 72.64 286 LEU A C 1
ATOM 2351 O O . LEU A 1 290 ? 72.412 37.929 12.029 1.00 77.27 286 LEU A O 1
ATOM 2356 N N . ILE A 1 291 ? 74.038 36.379 12.144 1.00 73.67 287 ILE A N 1
ATOM 2357 C CA . ILE A 1 291 ? 73.851 35.923 10.771 1.00 82.55 287 ILE A CA 1
ATOM 2358 C C . ILE A 1 291 ? 72.677 34.969 10.580 1.00 86.39 287 ILE A C 1
ATOM 2359 O O . ILE A 1 291 ? 72.619 33.903 11.189 1.00 81.97 287 ILE A O 1
ATOM 2364 N N . PHE A 1 292 ? 71.751 35.367 9.715 1.00 94.40 288 PHE A N 1
ATOM 2365 C CA . PHE A 1 292 ? 70.569 34.575 9.408 1.00 104.57 288 PHE A CA 1
ATOM 2366 C C . PHE A 1 292 ? 70.513 34.201 7.928 1.00 117.84 288 PHE A C 1
ATOM 2367 O O . PHE A 1 292 ? 71.017 34.934 7.080 1.00 125.11 288 PHE A O 1
ATOM 2375 N N . LYS A 1 293 ? 69.894 33.061 7.624 1.00 127.83 289 LYS A N 1
ATOM 2376 C CA . LYS A 1 293 ? 69.761 32.571 6.248 1.00 134.53 289 LYS A CA 1
ATOM 2377 C C . LYS A 1 293 ? 69.469 33.687 5.242 1.00 134.72 289 LYS A C 1
ATOM 2378 O O . LYS A 1 293 ? 69.967 33.662 4.114 1.00 139.05 289 LYS A O 1
ATOM 2384 N N . GLY A 1 294 ? 68.657 34.658 5.656 1.00 130.18 290 GLY A N 1
ATOM 2385 C CA . GLY A 1 294 ? 68.312 35.768 4.785 1.00 125.36 290 GLY A CA 1
ATOM 2386 C C . GLY A 1 294 ? 68.861 37.091 5.286 1.00 121.93 290 GLY A C 1
ATOM 2387 O O . GLY A 1 294 ? 68.763 37.409 6.471 1.00 124.45 290 GLY A O 1
ATOM 2388 N N . LYS A 1 295 ? 69.437 37.870 4.378 1.00 119.10 291 LYS A N 1
ATOM 2389 C CA . LYS A 1 295 ? 70.014 39.158 4.737 1.00 118.35 291 LYS A CA 1
ATOM 2390 C C . LYS A 1 295 ? 71.184 38.956 5.695 1.00 112.71 291 LYS A C 1
ATOM 2391 O O . LYS A 1 295 ? 71.177 39.454 6.820 1.00 107.64 291 LYS A O 1
ATOM 2397 N N . GLU A 1 296 ? 72.184 38.208 5.252 1.00 110.53 292 GLU A N 1
ATOM 2398 C CA . GLU A 1 296 ? 73.355 37.971 6.082 1.00 110.31 292 GLU A CA 1
ATOM 2399 C C . GLU A 1 296 ? 74.251 39.181 5.918 1.00 108.83 292 GLU A C 1
ATOM 2400 O O . GLU A 1 296 ? 74.849 39.669 6.871 1.00 111.11 292 GLU A O 1
ATOM 2406 N N . ASP A 1 297 ? 74.321 39.666 4.687 1.00 106.09 293 ASP A N 1
ATOM 2407 C CA . ASP A 1 297 ? 75.158 40.800 4.359 1.00 99.52 293 ASP A CA 1
ATOM 2408 C C . ASP A 1 297 ? 74.773 42.069 5.104 1.00 88.06 293 ASP A C 1
ATOM 2409 O O . ASP A 1 297 ? 75.581 42.628 5.837 1.00 88.79 293 ASP A O 1
ATOM 2414 N N . ILE A 1 298 ? 73.539 42.519 4.924 1.00 80.10 294 ILE A N 1
ATOM 2415 C CA . ILE A 1 298 ? 73.083 43.742 5.570 1.00 79.95 294 ILE A CA 1
ATOM 2416 C C . ILE A 1 298 ? 73.507 43.864 7.028 1.00 80.57 294 ILE A C 1
ATOM 2417 O O . ILE A 1 298 ? 74.012 44.909 7.450 1.00 84.63 294 ILE A O 1
ATOM 2422 N N . VAL A 1 299 ? 73.298 42.808 7.803 1.00 78.49 295 VAL A N 1
ATOM 2423 C CA . VAL A 1 299 ? 73.686 42.834 9.208 1.00 77.95 295 VAL A CA 1
ATOM 2424 C C . VAL A 1 299 ? 75.148 43.267 9.337 1.00 75.68 295 VAL A C 1
ATOM 2425 O O . VAL A 1 299 ? 75.435 44.337 9.873 1.00 73.82 295 VAL A O 1
ATOM 2429 N N . MET A 1 300 ? 76.060 42.435 8.836 1.00 75.18 296 MET A N 1
ATOM 2430 C CA . MET A 1 300 ? 77.488 42.732 8.884 1.00 74.76 296 MET A CA 1
ATOM 2431 C C . MET A 1 300 ? 77.743 44.171 8.470 1.00 73.37 296 MET A C 1
ATOM 2432 O O . MET A 1 300 ? 78.728 44.777 8.893 1.00 73.88 296 MET A O 1
ATOM 2437 N N . GLU A 1 301 ? 76.865 44.717 7.636 1.00 72.43 297 GLU A N 1
ATOM 2438 C CA . GLU A 1 301 ? 77.020 46.097 7.214 1.00 77.07 297 GLU A CA 1
ATOM 2439 C C . GLU A 1 301 ? 76.667 46.952 8.417 1.00 75.76 297 GLU A C 1
ATOM 2440 O O . GLU A 1 301 ? 77.433 47.837 8.805 1.00 77.84 297 GLU A O 1
ATOM 2446 N N . LYS A 1 302 ? 75.510 46.684 9.015 1.00 70.36 298 LYS A N 1
ATOM 2447 C CA . LYS A 1 302 ? 75.098 47.446 10.188 1.00 72.56 298 LYS A CA 1
ATOM 2448 C C . LYS A 1 302 ? 76.158 47.396 11.276 1.00 68.14 298 LYS A C 1
ATOM 2449 O O . LYS A 1 302 ? 76.413 48.395 11.944 1.00 67.02 298 LYS A O 1
ATOM 2455 N N . ALA A 1 303 ? 76.775 46.232 11.451 1.00 66.78 299 ALA A N 1
ATOM 2456 C CA . ALA A 1 303 ? 77.826 46.076 12.446 1.00 61.51 299 ALA A CA 1
ATOM 2457 C C . ALA A 1 303 ? 78.829 47.192 12.225 1.00 60.94 299 ALA A C 1
ATOM 2458 O O . ALA A 1 303 ? 79.060 48.024 13.114 1.00 64.95 299 ALA A O 1
ATOM 2460 N N . LYS A 1 304 ? 79.409 47.215 11.026 1.00 53.63 300 LYS A N 1
ATOM 2461 C CA . LYS A 1 304 ? 80.392 48.228 10.691 1.00 47.59 300 LYS A CA 1
ATOM 2462 C C . LYS A 1 304 ? 79.859 49.618 10.967 1.00 36.51 300 LYS A C 1
ATOM 2463 O O . LYS A 1 304 ? 80.481 50.382 11.679 1.00 26.01 300 LYS A O 1
ATOM 2469 N N . GLU A 1 305 ? 78.703 49.953 10.421 1.00 42.40 301 GLU A N 1
ATOM 2470 C CA . GLU A 1 305 ? 78.163 51.289 10.664 1.00 56.69 301 GLU A CA 1
ATOM 2471 C C . GLU A 1 305 ? 78.306 51.626 12.153 1.00 55.89 301 GLU A C 1
ATOM 2472 O O . GLU A 1 305 ? 78.796 52.696 12.535 1.00 56.20 301 GLU A O 1
ATOM 2478 N N . ILE A 1 306 ? 77.886 50.689 12.990 1.00 54.40 302 ILE A N 1
ATOM 2479 C CA . ILE A 1 306 ? 77.952 50.875 14.423 1.00 50.16 302 ILE A CA 1
ATOM 2480 C C . ILE A 1 306 ? 79.396 50.969 14.876 1.00 47.09 302 ILE A C 1
ATOM 2481 O O . ILE A 1 306 ? 79.735 51.808 15.713 1.00 47.19 302 ILE A O 1
ATOM 2486 N N . TYR A 1 307 ? 80.246 50.109 14.323 1.00 44.62 303 TYR A N 1
ATOM 2487 C CA . TYR A 1 307 ? 81.673 50.142 14.647 1.00 43.83 303 TYR A CA 1
ATOM 2488 C C . TYR A 1 307 ? 82.125 51.590 14.427 1.00 40.65 303 TYR A C 1
ATOM 2489 O O . TYR A 1 307 ? 82.211 52.377 15.360 1.00 32.13 303 TYR A O 1
ATOM 2498 N N . GLU A 1 308 ? 82.383 51.928 13.169 1.00 45.46 304 GLU A N 1
ATOM 2499 C CA . GLU A 1 308 ? 82.813 53.264 12.793 1.00 43.79 304 GLU A CA 1
ATOM 2500 C C . GLU A 1 308 ? 82.194 54.356 13.654 1.00 36.64 304 GLU A C 1
ATOM 2501 O O . GLU A 1 308 ? 82.873 55.295 14.040 1.00 35.27 304 GLU A O 1
ATOM 2507 N N . LYS A 1 309 ? 80.914 54.259 13.970 1.00 43.06 305 LYS A N 1
ATOM 2508 C CA . LYS A 1 309 ? 80.330 55.314 14.780 1.00 57.84 305 LYS A CA 1
ATOM 2509 C C . LYS A 1 309 ? 80.931 55.339 16.185 1.00 58.99 305 LYS A C 1
ATOM 2510 O O . LYS A 1 309 ? 81.366 56.392 16.661 1.00 61.63 305 LYS A O 1
ATOM 2516 N N . LEU A 1 310 ? 80.971 54.178 16.836 1.00 50.64 306 LEU A N 1
ATOM 2517 C CA . LEU A 1 310 ? 81.525 54.057 18.186 1.00 45.31 306 LEU A CA 1
ATOM 2518 C C . LEU A 1 310 ? 83.053 54.071 18.205 1.00 49.86 306 LEU A C 1
ATOM 2519 O O . LEU A 1 310 ? 83.663 54.416 19.207 1.00 56.99 306 LEU A O 1
ATOM 2524 N N . LYS A 1 311 ? 83.654 53.683 17.087 1.00 55.57 307 LYS A N 1
ATOM 2525 C CA . LYS A 1 311 ? 85.105 53.604 16.920 1.00 53.73 307 LYS A CA 1
ATOM 2526 C C . LYS A 1 311 ? 85.936 54.755 17.459 1.00 56.07 307 LYS A C 1
ATOM 2527 O O . LYS A 1 311 ? 87.045 54.551 17.951 1.00 61.28 307 LYS A O 1
ATOM 2533 N N . GLY A 1 312 ? 85.411 55.966 17.350 1.00 57.21 308 GLY A N 1
ATOM 2534 C CA . GLY A 1 312 ? 86.158 57.128 17.800 1.00 60.13 308 GLY A CA 1
ATOM 2535 C C . GLY A 1 312 ? 86.436 57.263 19.284 1.00 56.70 308 GLY A C 1
ATOM 2536 O O . GLY A 1 312 ? 87.591 57.283 19.705 1.00 59.54 308 GLY A O 1
ATOM 2537 N N . LYS A 1 313 ? 85.372 57.368 20.072 1.00 50.44 309 LYS A N 1
ATOM 2538 C CA . LYS A 1 313 ? 85.483 57.534 21.511 1.00 50.29 309 LYS A CA 1
ATOM 2539 C C . LYS A 1 313 ? 85.607 56.207 22.252 1.00 45.66 309 LYS A C 1
ATOM 2540 O O . LYS A 1 313 ? 86.126 56.156 23.360 1.00 46.46 309 LYS A O 1
ATOM 2546 N N . PHE A 1 314 ? 85.168 55.128 21.621 1.00 37.17 310 PHE A N 1
ATOM 2547 C CA . PHE A 1 314 ? 85.176 53.834 22.276 1.00 34.89 310 PHE A CA 1
ATOM 2548 C C . PHE A 1 314 ? 85.945 52.673 21.651 1.00 43.78 310 PHE A C 1
ATOM 2549 O O . PHE A 1 314 ? 86.329 52.694 20.475 1.00 38.78 310 PHE A O 1
ATOM 2557 N N . ARG A 1 315 ? 86.143 51.647 22.481 1.00 46.58 311 ARG A N 1
ATOM 2558 C CA . ARG A 1 315 ? 86.821 50.421 22.096 1.00 42.64 311 ARG A CA 1
ATOM 2559 C C . ARG A 1 315 ? 85.758 49.401 21.722 1.00 44.60 311 ARG A C 1
ATOM 2560 O O . ARG A 1 315 ? 85.118 48.824 22.603 1.00 52.06 311 ARG A O 1
ATOM 2568 N N . VAL A 1 316 ? 85.571 49.189 20.418 1.00 39.49 312 VAL A N 1
ATOM 2569 C CA . VAL A 1 316 ? 84.576 48.243 19.918 1.00 27.53 312 VAL A CA 1
ATOM 2570 C C . VAL A 1 316 ? 85.214 47.065 19.197 1.00 24.60 312 VAL A C 1
ATOM 2571 O O . VAL A 1 316 ? 86.311 47.175 18.671 1.00 19.40 312 VAL A O 1
ATOM 2575 N N . HIS A 1 317 ? 84.512 45.940 19.187 1.00 28.57 313 HIS A N 1
ATOM 2576 C CA . HIS A 1 317 ? 84.979 44.726 18.514 1.00 37.69 313 HIS A CA 1
ATOM 2577 C C . HIS A 1 317 ? 83.781 43.953 18.025 1.00 39.56 313 HIS A C 1
ATOM 2578 O O . HIS A 1 317 ? 82.739 43.924 18.687 1.00 37.24 313 HIS A O 1
ATOM 2585 N N . ILE A 1 318 ? 83.933 43.310 16.874 1.00 38.52 314 ILE A N 1
ATOM 2586 C CA . ILE A 1 318 ? 82.828 42.565 16.300 1.00 39.30 314 ILE A CA 1
ATOM 2587 C C . ILE A 1 318 ? 83.140 41.080 16.231 1.00 47.92 314 ILE A C 1
ATOM 2588 O O . ILE A 1 318 ? 84.292 40.691 16.039 1.00 53.17 314 ILE A O 1
ATOM 2593 N N . ASP A 1 319 ? 82.120 40.247 16.407 1.00 41.74 315 ASP A N 1
ATOM 2594 C CA . ASP A 1 319 ? 82.343 38.819 16.362 1.00 46.39 315 ASP A CA 1
ATOM 2595 C C . ASP A 1 319 ? 82.000 38.236 15.005 1.00 56.18 315 ASP A C 1
ATOM 2596 O O . ASP A 1 319 ? 80.940 37.644 14.817 1.00 62.38 315 ASP A O 1
ATOM 2601 N N . ASP A 1 320 ? 82.908 38.414 14.053 1.00 63.32 316 ASP A N 1
ATOM 2602 C CA . ASP A 1 320 ? 82.708 37.896 12.706 1.00 67.64 316 ASP A CA 1
ATOM 2603 C C . ASP A 1 320 ? 82.473 36.397 12.860 1.00 66.37 316 ASP A C 1
ATOM 2604 O O . ASP A 1 320 ? 81.559 35.830 12.266 1.00 65.54 316 ASP A O 1
ATOM 2609 N N . ARG A 1 321 ? 83.323 35.793 13.684 1.00 69.16 317 ARG A N 1
ATOM 2610 C CA . ARG A 1 321 ? 83.337 34.366 13.997 1.00 70.07 317 ARG A CA 1
ATOM 2611 C C . ARG A 1 321 ? 82.059 33.610 13.677 1.00 71.91 317 ARG A C 1
ATOM 2612 O O . ARG A 1 321 ? 80.969 34.175 13.703 1.00 75.11 317 ARG A O 1
ATOM 2620 N N . ASP A 1 322 ? 82.198 32.324 13.374 1.00 75.07 318 ASP A N 1
ATOM 2621 C CA . ASP A 1 322 ? 81.039 31.496 13.071 1.00 87.07 318 ASP A CA 1
ATOM 2622 C C . ASP A 1 322 ? 80.735 30.612 14.267 1.00 85.22 318 ASP A C 1
ATOM 2623 O O . ASP A 1 322 ? 81.485 29.684 14.569 1.00 80.06 318 ASP A O 1
ATOM 2628 N N . ILE A 1 323 ? 79.635 30.905 14.948 1.00 86.47 319 ILE A N 1
ATOM 2629 C CA . ILE A 1 323 ? 79.238 30.123 16.110 1.00 90.23 319 ILE A CA 1
ATOM 2630 C C . ILE A 1 323 ? 77.938 30.646 16.723 1.00 86.24 319 ILE A C 1
ATOM 2631 O O . ILE A 1 323 ? 77.505 31.763 16.423 1.00 84.00 319 ILE A O 1
ATOM 2636 N N . ARG A 1 324 ? 77.312 29.824 17.565 1.00 81.77 320 ARG A N 1
ATOM 2637 C CA . ARG A 1 324 ? 76.067 30.204 18.213 1.00 84.58 320 ARG A CA 1
ATOM 2638 C C . ARG A 1 324 ? 76.275 31.541 18.891 1.00 74.08 320 ARG A C 1
ATOM 2639 O O . ARG A 1 324 ? 77.187 31.698 19.692 1.00 64.23 320 ARG A O 1
ATOM 2647 N N . PRO A 1 325 ? 75.433 32.529 18.573 1.00 69.61 321 PRO A N 1
ATOM 2648 C CA . PRO A 1 325 ? 75.603 33.829 19.213 1.00 70.89 321 PRO A CA 1
ATOM 2649 C C . PRO A 1 325 ? 75.711 33.579 20.707 1.00 72.28 321 PRO A C 1
ATOM 2650 O O . PRO A 1 325 ? 76.312 34.357 21.445 1.00 78.17 321 PRO A O 1
ATOM 2654 N N . GLY A 1 326 ? 75.124 32.466 21.135 1.00 71.24 322 GLY A N 1
ATOM 2655 C CA . GLY A 1 326 ? 75.132 32.096 22.537 1.00 64.72 322 GLY A CA 1
ATOM 2656 C C . GLY A 1 326 ? 76.517 32.112 23.124 1.00 60.51 322 GLY A C 1
ATOM 2657 O O . GLY A 1 326 ? 76.815 32.942 23.978 1.00 59.67 322 GLY A O 1
ATOM 2658 N N . ARG A 1 327 ? 77.358 31.186 22.669 1.00 59.96 323 ARG A N 1
ATOM 2659 C CA . ARG A 1 327 ? 78.735 31.097 23.132 1.00 56.98 323 ARG A CA 1
ATOM 2660 C C . ARG A 1 327 ? 79.307 32.516 23.082 1.00 57.38 323 ARG A C 1
ATOM 2661 O O . ARG A 1 327 ? 79.949 32.967 24.020 1.00 59.62 323 ARG A O 1
ATOM 2669 N N . LYS A 1 328 ? 79.055 33.225 21.987 1.00 52.39 324 LYS A N 1
ATOM 2670 C CA . LYS A 1 328 ? 79.538 34.596 21.850 1.00 43.07 324 LYS A CA 1
ATOM 2671 C C . LYS A 1 328 ? 79.025 35.407 23.025 1.00 30.95 324 LYS A C 1
ATOM 2672 O O . LYS A 1 328 ? 79.805 35.867 23.850 1.00 36.26 324 LYS A O 1
ATOM 2678 N N . PHE A 1 329 ? 77.712 35.576 23.098 1.00 21.09 325 PHE A N 1
ATOM 2679 C CA . PHE A 1 329 ? 77.099 36.318 24.190 1.00 24.01 325 PHE A CA 1
ATOM 2680 C C . PHE A 1 329 ? 77.739 35.899 25.501 1.00 30.59 325 PHE A C 1
ATOM 2681 O O . PHE A 1 329 ? 78.060 36.728 26.361 1.00 36.36 325 PHE A O 1
ATOM 2689 N N . ASN A 1 330 ? 77.910 34.590 25.639 1.00 30.79 326 ASN A N 1
ATOM 2690 C CA . ASN A 1 330 ? 78.463 33.987 26.837 1.00 30.66 326 ASN A CA 1
ATOM 2691 C C . ASN A 1 330 ? 79.947 34.256 26.958 1.00 33.15 326 ASN A C 1
ATOM 2692 O O . ASN A 1 330 ? 80.425 34.655 28.026 1.00 36.88 326 ASN A O 1
ATOM 2697 N N . ASP A 1 331 ? 80.675 34.065 25.862 1.00 27.84 327 ASP A N 1
ATOM 2698 C CA . ASP A 1 331 ? 82.112 34.293 25.871 1.00 31.65 327 ASP A CA 1
ATOM 2699 C C . ASP A 1 331 ? 82.446 35.735 26.281 1.00 30.92 327 ASP A C 1
ATOM 2700 O O . ASP A 1 331 ? 83.379 35.967 27.044 1.00 32.59 327 ASP A O 1
ATOM 2705 N N . TRP A 1 332 ? 81.658 36.695 25.814 1.00 23.22 328 TRP A N 1
ATOM 2706 C CA . TRP A 1 332 ? 81.895 38.096 26.131 1.00 25.93 328 TRP A CA 1
ATOM 2707 C C . TRP A 1 332 ? 81.403 38.491 27.494 1.00 25.92 328 TRP A C 1
ATOM 2708 O O . TRP A 1 332 ? 81.874 39.471 28.071 1.00 20.54 328 TRP A O 1
ATOM 2719 N N . GLU A 1 333 ? 80.432 37.745 28.002 1.00 32.36 329 GLU A N 1
ATOM 2720 C CA . GLU A 1 333 ? 79.905 38.038 29.319 1.00 44.87 329 GLU A CA 1
ATOM 2721 C C . GLU A 1 333 ? 81.018 37.656 30.306 1.00 43.49 329 GLU A C 1
ATOM 2722 O O . GLU A 1 333 ? 81.383 38.435 31.187 1.00 37.86 329 GLU A O 1
ATOM 2728 N N . ILE A 1 334 ? 81.582 36.465 30.127 1.00 36.62 330 ILE A N 1
ATOM 2729 C CA . ILE A 1 334 ? 82.659 36.003 30.993 1.00 28.50 330 ILE A CA 1
ATOM 2730 C C . ILE A 1 334 ? 83.808 36.998 30.978 1.00 28.15 330 ILE A C 1
ATOM 2731 O O . ILE A 1 334 ? 84.398 37.289 32.008 1.00 30.88 330 ILE A O 1
ATOM 2736 N N . LYS A 1 335 ? 84.139 37.501 29.797 1.00 26.62 331 LYS A N 1
ATOM 2737 C CA . LYS A 1 335 ? 85.224 38.446 29.683 1.00 29.60 331 LYS A CA 1
ATOM 2738 C C . LYS A 1 335 ? 84.826 39.791 30.260 1.00 26.98 331 LYS A C 1
ATOM 2739 O O . LYS A 1 335 ? 85.637 40.713 30.309 1.00 31.18 331 LYS A O 1
ATOM 2745 N N . GLY A 1 336 ? 83.580 39.907 30.699 1.00 13.44 332 GLY A N 1
ATOM 2746 C CA . GLY A 1 336 ? 83.141 41.162 31.281 1.00 15.47 332 GLY A CA 1
ATOM 2747 C C . GLY A 1 336 ? 83.038 42.373 30.360 1.00 19.29 332 GLY A C 1
ATOM 2748 O O . GLY A 1 336 ? 83.130 43.518 30.810 1.00 16.09 332 GLY A O 1
ATOM 2749 N N . VAL A 1 337 ? 82.859 42.163 29.069 1.00 14.44 333 VAL A N 1
ATOM 2750 C CA . VAL A 1 337 ? 82.724 43.325 28.209 1.00 17.95 333 VAL A CA 1
ATOM 2751 C C . VAL A 1 337 ? 81.494 44.093 28.715 1.00 16.17 333 VAL A C 1
ATOM 2752 O O . VAL A 1 337 ? 80.378 43.582 28.685 1.00 21.31 333 VAL A O 1
ATOM 2756 N N . PRO A 1 338 ? 81.686 45.322 29.196 1.00 10.19 334 PRO A N 1
ATOM 2757 C CA . PRO A 1 338 ? 80.607 46.167 29.708 1.00 24.47 334 PRO A CA 1
ATOM 2758 C C . PRO A 1 338 ? 79.342 46.136 28.865 1.00 29.34 334 PRO A C 1
ATOM 2759 O O . PRO A 1 338 ? 78.315 45.637 29.293 1.00 36.24 334 PRO A O 1
ATOM 2763 N N . LEU A 1 339 ? 79.430 46.669 27.654 1.00 28.09 335 LEU A N 1
ATOM 2764 C CA . LEU A 1 339 ? 78.285 46.736 26.763 1.00 18.08 335 LEU A CA 1
ATOM 2765 C C . LEU A 1 339 ? 78.391 45.781 25.591 1.00 29.93 335 LEU A C 1
ATOM 2766 O O . LEU A 1 339 ? 79.484 45.454 25.137 1.00 38.18 335 LEU A O 1
ATOM 2771 N N . ARG A 1 340 ? 77.243 45.329 25.104 1.00 34.54 336 ARG A N 1
ATOM 2772 C CA . ARG A 1 340 ? 77.202 44.430 23.964 1.00 29.07 336 ARG A CA 1
ATOM 2773 C C . ARG A 1 340 ? 76.027 44.817 23.104 1.00 29.32 336 ARG A C 1
ATOM 2774 O O . ARG A 1 340 ? 74.926 44.982 23.602 1.00 24.14 336 ARG A O 1
ATOM 2782 N N . ILE A 1 341 ? 76.273 44.957 21.808 1.00 34.64 337 ILE A N 1
ATOM 2783 C CA . ILE A 1 341 ? 75.236 45.334 20.870 1.00 33.30 337 ILE A CA 1
ATOM 2784 C C . ILE A 1 341 ? 74.866 44.179 19.972 1.00 35.52 337 ILE A C 1
ATOM 2785 O O . ILE A 1 341 ? 75.720 43.608 19.311 1.00 41.03 337 ILE A O 1
ATOM 2790 N N . GLU A 1 342 ? 73.589 43.833 19.962 1.00 35.40 338 GLU A N 1
ATOM 2791 C CA . GLU A 1 342 ? 73.113 42.760 19.122 1.00 43.42 338 GLU A CA 1
ATOM 2792 C C . GLU A 1 342 ? 72.635 43.404 17.831 1.00 46.95 338 GLU A C 1
ATOM 2793 O O . GLU A 1 342 ? 71.745 44.258 17.842 1.00 45.09 338 GLU A O 1
ATOM 2799 N N . VAL A 1 343 ? 73.232 43.001 16.719 1.00 42.73 339 VAL A N 1
ATOM 2800 C CA . VAL A 1 343 ? 72.858 43.557 15.434 1.00 50.72 339 VAL A CA 1
ATOM 2801 C C . VAL A 1 343 ? 71.929 42.590 14.733 1.00 52.57 339 VAL A C 1
ATOM 2802 O O . VAL A 1 343 ? 72.383 41.699 14.025 1.00 56.21 339 VAL A O 1
ATOM 2806 N N . GLY A 1 344 ? 70.625 42.767 14.918 1.00 53.93 340 GLY A N 1
ATOM 2807 C CA . GLY A 1 344 ? 69.682 41.857 14.290 1.00 60.82 340 GLY A CA 1
ATOM 2808 C C . GLY A 1 344 ? 68.867 42.374 13.118 1.00 62.92 340 GLY A C 1
ATOM 2809 O O . GLY A 1 344 ? 68.826 43.579 12.870 1.00 59.11 340 GLY A O 1
ATOM 2810 N N . PRO A 1 345 ? 68.206 41.466 12.376 1.00 65.46 341 PRO A N 1
ATOM 2811 C CA . PRO A 1 345 ? 67.368 41.764 11.214 1.00 72.62 341 PRO A CA 1
ATOM 2812 C C . PRO A 1 345 ? 66.052 42.435 11.569 1.00 77.93 341 PRO A C 1
ATOM 2813 O O . PRO A 1 345 ? 65.807 43.575 11.177 1.00 78.07 341 PRO A O 1
ATOM 2817 N N . LYS A 1 346 ? 65.197 41.732 12.301 1.00 83.42 342 LYS A N 1
ATOM 2818 C CA . LYS A 1 346 ? 63.921 42.319 12.673 1.00 92.62 342 LYS A CA 1
ATOM 2819 C C . LYS A 1 346 ? 64.223 43.513 13.570 1.00 94.83 342 LYS A C 1
ATOM 2820 O O . LYS A 1 346 ? 63.332 44.289 13.911 1.00 94.46 342 LYS A O 1
ATOM 2826 N N . ASP A 1 347 ? 65.498 43.668 13.923 1.00 97.66 343 ASP A N 1
ATOM 2827 C CA . ASP A 1 347 ? 65.934 44.757 14.796 1.00 100.67 343 ASP A CA 1
ATOM 2828 C C . ASP A 1 347 ? 66.243 46.068 14.059 1.00 99.08 343 ASP A C 1
ATOM 2829 O O . ASP A 1 347 ? 65.934 47.154 14.563 1.00 102.86 343 ASP A O 1
ATOM 2834 N N . ILE A 1 348 ? 66.849 45.983 12.878 1.00 91.35 344 ILE A N 1
ATOM 2835 C CA . ILE A 1 348 ? 67.161 47.195 12.136 1.00 84.38 344 ILE A CA 1
ATOM 2836 C C . ILE A 1 348 ? 65.920 47.696 11.416 1.00 89.26 344 ILE A C 1
ATOM 2837 O O . ILE A 1 348 ? 65.754 48.896 11.227 1.00 95.65 344 ILE A O 1
ATOM 2842 N N . GLU A 1 349 ? 65.047 46.771 11.028 1.00 93.01 345 GLU A N 1
ATOM 2843 C CA . GLU A 1 349 ? 63.808 47.108 10.325 1.00 97.26 345 GLU A CA 1
ATOM 2844 C C . GLU A 1 349 ? 62.956 48.115 11.104 1.00 97.79 345 GLU A C 1
ATOM 2845 O O . GLU A 1 349 ? 62.315 48.982 10.506 1.00 96.75 345 GLU A O 1
ATOM 2851 N N . ASN A 1 350 ? 62.951 47.994 12.431 1.00 97.43 346 ASN A N 1
ATOM 2852 C CA . ASN A 1 350 ? 62.183 48.895 13.291 1.00 94.67 346 ASN A CA 1
ATOM 2853 C C . ASN A 1 350 ? 62.937 50.191 13.567 1.00 96.98 346 ASN A C 1
ATOM 2854 O O . ASN A 1 350 ? 62.441 51.062 14.285 1.00 95.04 346 ASN A O 1
ATOM 2859 N N . LYS A 1 351 ? 64.140 50.298 13.005 1.00 98.63 347 LYS A N 1
ATOM 2860 C CA . LYS A 1 351 ? 64.991 51.477 13.160 1.00 97.28 347 LYS A CA 1
ATOM 2861 C C . LYS A 1 351 ? 65.672 51.533 14.528 1.00 93.43 347 LYS A C 1
ATOM 2862 O O . LYS A 1 351 ? 66.210 52.573 14.922 1.00 96.00 347 LYS A O 1
ATOM 2868 N N . LYS A 1 352 ? 65.657 50.417 15.248 1.00 83.24 348 LYS A N 1
ATOM 2869 C CA . LYS A 1 352 ? 66.267 50.382 16.566 1.00 77.37 348 LYS A CA 1
ATOM 2870 C C . LYS A 1 352 ? 67.449 49.443 16.615 1.00 74.63 348 LYS A C 1
ATOM 2871 O O . LYS A 1 352 ? 67.690 48.690 15.676 1.00 74.83 348 LYS A O 1
ATOM 2877 N N . ILE A 1 353 ? 68.189 49.513 17.717 1.00 67.43 349 ILE A N 1
ATOM 2878 C CA . ILE A 1 353 ? 69.358 48.672 17.942 1.00 57.16 349 ILE A CA 1
ATOM 2879 C C . ILE A 1 353 ? 69.340 48.326 19.423 1.00 54.22 349 ILE A C 1
ATOM 2880 O O . ILE A 1 353 ? 69.092 49.189 20.255 1.00 56.38 349 ILE A O 1
ATOM 2885 N N . THR A 1 354 ? 69.595 47.063 19.746 1.00 54.27 350 THR A N 1
ATOM 2886 C CA . THR A 1 354 ? 69.537 46.589 21.130 1.00 56.14 350 THR A CA 1
ATOM 2887 C C . THR A 1 354 ? 70.847 46.362 21.888 1.00 56.64 350 THR A C 1
ATOM 2888 O O . THR A 1 354 ? 71.735 45.645 21.422 1.00 58.51 350 THR A O 1
ATOM 2892 N N . LEU A 1 355 ? 70.937 46.942 23.084 1.00 51.70 351 LEU A N 1
ATOM 2893 C CA . LEU A 1 355 ? 72.130 46.813 23.909 1.00 43.35 351 LEU A CA 1
ATOM 2894 C C . LEU A 1 355 ? 71.941 45.879 25.099 1.00 37.41 351 LEU A C 1
ATOM 2895 O O . LEU A 1 355 ? 70.831 45.460 25.405 1.00 32.30 351 LEU A O 1
ATOM 2900 N N . PHE A 1 356 ? 73.046 45.573 25.768 1.00 35.34 352 PHE A N 1
ATOM 2901 C CA . PHE A 1 356 ? 73.061 44.668 26.908 1.00 35.60 352 PHE A CA 1
ATOM 2902 C C . PHE A 1 356 ? 74.065 45.185 27.921 1.00 37.84 352 PHE A C 1
ATOM 2903 O O . PHE A 1 356 ? 75.214 45.425 27.576 1.00 46.17 352 PHE A O 1
ATOM 2911 N N . ARG A 1 357 ? 73.637 45.360 29.166 1.00 36.59 353 ARG A N 1
ATOM 2912 C CA . ARG A 1 357 ? 74.533 45.840 30.211 1.00 37.90 353 ARG A CA 1
ATOM 2913 C C . ARG A 1 357 ? 75.147 44.682 30.980 1.00 39.98 353 ARG A C 1
ATOM 2914 O O . ARG A 1 357 ? 74.592 44.231 31.971 1.00 48.76 353 ARG A O 1
ATOM 2922 N N . ARG A 1 358 ? 76.299 44.208 30.532 1.00 40.57 354 ARG A N 1
ATOM 2923 C CA . ARG A 1 358 ? 76.987 43.104 31.193 1.00 40.87 354 ARG A CA 1
ATOM 2924 C C . ARG A 1 358 ? 77.162 43.339 32.713 1.00 40.42 354 ARG A C 1
ATOM 2925 O O . ARG A 1 358 ? 77.899 42.608 33.387 1.00 43.98 354 ARG A O 1
ATOM 2933 N N . ASP A 1 359 ? 76.489 44.354 33.257 1.00 33.73 355 ASP A N 1
ATOM 2934 C CA . ASP A 1 359 ? 76.593 44.624 34.685 1.00 35.94 355 ASP A CA 1
ATOM 2935 C C . ASP A 1 359 ? 75.321 44.224 35.424 1.00 40.57 355 ASP A C 1
ATOM 2936 O O . ASP A 1 359 ? 75.377 43.505 36.425 1.00 47.24 355 ASP A O 1
ATOM 2941 N N . THR A 1 360 ? 74.175 44.683 34.929 1.00 36.54 356 THR A N 1
ATOM 2942 C CA . THR A 1 360 ? 72.897 44.361 35.540 1.00 34.69 356 THR A CA 1
ATOM 2943 C C . THR A 1 360 ? 72.282 43.277 34.700 1.00 34.24 356 THR A C 1
ATOM 2944 O O . THR A 1 360 ? 71.223 42.745 35.020 1.00 41.38 356 THR A O 1
ATOM 2948 N N . MET A 1 361 ? 72.966 42.967 33.610 1.00 37.63 357 MET A N 1
ATOM 2949 C CA . MET A 1 361 ? 72.536 41.954 32.659 1.00 32.80 357 MET A CA 1
ATOM 2950 C C . MET A 1 361 ? 71.120 42.191 32.159 1.00 26.62 357 MET A C 1
ATOM 2951 O O . MET A 1 361 ? 70.416 41.252 31.802 1.00 18.27 357 MET A O 1
ATOM 2956 N N . GLU A 1 362 ? 70.705 43.454 32.135 1.00 29.82 358 GLU A N 1
ATOM 2957 C CA . GLU A 1 362 ? 69.376 43.795 31.658 1.00 42.70 358 GLU A CA 1
ATOM 2958 C C . GLU A 1 362 ? 69.554 44.198 30.208 1.00 41.30 358 GLU A C 1
ATOM 2959 O O . GLU A 1 362 ? 70.506 44.892 29.885 1.00 34.51 358 GLU A O 1
ATOM 2965 N N . LYS A 1 363 ? 68.657 43.745 29.336 1.00 46.99 359 LYS A N 1
ATOM 2966 C CA . LYS A 1 363 ? 68.760 44.057 27.912 1.00 55.68 359 LYS A CA 1
ATOM 2967 C C . LYS A 1 363 ? 67.626 44.918 27.372 1.00 57.77 359 LYS A C 1
ATOM 2968 O O . LYS A 1 363 ? 66.455 44.545 27.445 1.00 59.59 359 LYS A O 1
ATOM 2974 N N . PHE A 1 364 ? 67.998 46.062 26.807 1.00 57.68 360 PHE A N 1
ATOM 2975 C CA . PHE A 1 364 ? 67.042 47.004 26.242 1.00 60.51 360 PHE A CA 1
ATOM 2976 C C . PHE A 1 364 ? 67.348 47.355 24.788 1.00 58.98 360 PHE A C 1
ATOM 2977 O O . PHE A 1 364 ? 68.419 47.040 24.257 1.00 49.79 360 PHE A O 1
ATOM 2985 N N . GLN A 1 365 ? 66.383 48.009 24.152 1.00 55.24 361 GLN A N 1
ATOM 2986 C CA . GLN A 1 365 ? 66.531 48.459 22.782 1.00 54.08 361 GLN A CA 1
ATOM 2987 C C . GLN A 1 365 ? 66.535 49.976 22.858 1.00 57.32 361 GLN A C 1
ATOM 2988 O O . GLN A 1 365 ? 66.323 50.555 23.925 1.00 57.80 361 GLN A O 1
ATOM 2994 N N . VAL A 1 366 ? 66.784 50.623 21.732 1.00 55.60 362 VAL A N 1
ATOM 2995 C CA . VAL A 1 366 ? 66.802 52.070 21.701 1.00 59.79 362 VAL A CA 1
ATOM 2996 C C . VAL A 1 366 ? 66.914 52.511 20.254 1.00 70.28 362 VAL A C 1
ATOM 2997 O O . VAL A 1 366 ? 67.320 51.725 19.392 1.00 67.38 362 VAL A O 1
ATOM 3001 N N . ASP A 1 367 ? 66.551 53.764 19.993 1.00 76.93 363 ASP A N 1
ATOM 3002 C CA . ASP A 1 367 ? 66.573 54.317 18.643 1.00 87.42 363 ASP A CA 1
ATOM 3003 C C . ASP A 1 367 ? 67.979 54.532 18.085 1.00 91.70 363 ASP A C 1
ATOM 3004 O O . ASP A 1 367 ? 68.799 55.237 18.679 1.00 94.86 363 ASP A O 1
ATOM 3009 N N . GLU A 1 368 ? 68.238 53.932 16.926 1.00 87.92 364 GLU A N 1
ATOM 3010 C CA . GLU A 1 368 ? 69.536 54.016 16.270 1.00 83.91 364 GLU A CA 1
ATOM 3011 C C . GLU A 1 368 ? 70.075 55.436 16.110 1.00 82.56 364 GLU A C 1
ATOM 3012 O O . GLU A 1 368 ? 71.240 55.631 15.766 1.00 80.82 364 GLU A O 1
ATOM 3018 N N . THR A 1 369 ? 69.235 56.431 16.354 1.00 82.76 365 THR A N 1
ATOM 3019 C CA . THR A 1 369 ? 69.669 57.811 16.216 1.00 84.53 365 THR A CA 1
ATOM 3020 C C . THR A 1 369 ? 70.247 58.382 17.501 1.00 85.13 365 THR A C 1
ATOM 3021 O O . THR A 1 369 ? 70.807 59.476 17.500 1.00 86.92 365 THR A O 1
ATOM 3025 N N . GLN A 1 370 ? 70.117 57.636 18.593 1.00 84.67 366 GLN A N 1
ATOM 3026 C CA . GLN A 1 370 ? 70.635 58.076 19.886 1.00 86.48 366 GLN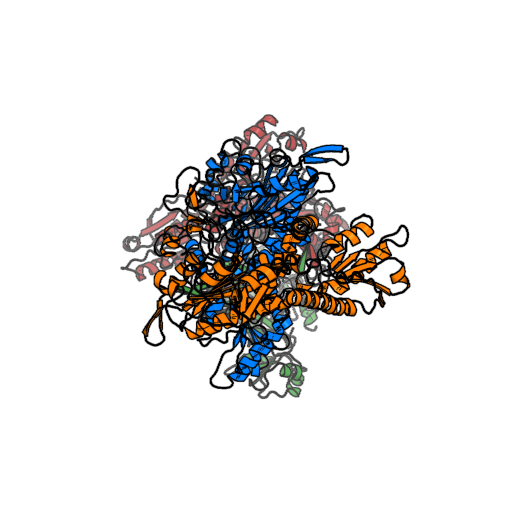 A CA 1
ATOM 3027 C C . GLN A 1 370 ? 71.773 57.174 20.367 1.00 81.19 366 GLN A C 1
ATOM 3028 O O . GLN A 1 370 ? 72.237 57.300 21.506 1.00 80.76 366 GLN A O 1
ATOM 3034 N N . LEU A 1 371 ? 72.227 56.271 19.501 1.00 73.30 367 LEU A N 1
ATOM 3035 C CA . LEU A 1 371 ? 73.296 55.343 19.859 1.00 66.92 367 LEU A CA 1
ATOM 3036 C C . LEU A 1 371 ? 74.415 56.004 20.642 1.00 69.71 367 LEU A C 1
ATOM 3037 O O . LEU A 1 371 ? 74.533 55.816 21.851 1.00 67.12 367 LEU A O 1
ATOM 3042 N N . MET A 1 372 ? 75.235 56.780 19.945 1.00 72.74 368 MET A N 1
ATOM 3043 C CA . MET A 1 372 ? 76.357 57.465 20.571 1.00 75.50 368 MET A CA 1
ATOM 3044 C C . MET A 1 372 ? 76.016 57.999 21.959 1.00 69.35 368 MET A C 1
ATOM 3045 O O . MET A 1 372 ? 76.652 57.623 22.936 1.00 69.11 368 MET A O 1
ATOM 3050 N N . GLU A 1 373 ? 75.016 58.871 22.047 1.00 68.56 369 GLU A N 1
ATOM 3051 C CA . GLU A 1 373 ? 74.618 59.438 23.333 1.00 65.42 369 GLU A CA 1
ATOM 3052 C C . GLU A 1 373 ? 74.376 58.319 24.333 1.00 58.15 369 GLU A C 1
ATOM 3053 O O . GLU A 1 373 ? 74.861 58.369 25.470 1.00 54.49 369 GLU A O 1
ATOM 3059 N N . VAL A 1 374 ? 73.628 57.307 23.906 1.00 52.77 370 VAL A N 1
ATOM 3060 C CA . VAL A 1 374 ? 73.326 56.177 24.776 1.00 58.09 370 VAL A CA 1
ATOM 3061 C C . VAL A 1 374 ? 74.591 55.461 25.245 1.00 55.89 370 VAL A C 1
ATOM 3062 O O . VAL A 1 374 ? 74.901 55.462 26.440 1.00 53.51 370 VAL A O 1
ATOM 3066 N N . VAL A 1 375 ? 75.315 54.856 24.309 1.00 49.92 371 VAL A N 1
ATOM 3067 C CA . VAL A 1 375 ? 76.539 54.156 24.641 1.00 49.74 371 VAL A CA 1
ATOM 3068 C C . VAL A 1 375 ? 77.349 54.919 25.688 1.00 56.46 371 VAL A C 1
ATOM 3069 O O . VAL A 1 375 ? 77.874 54.320 26.625 1.00 59.74 371 VAL A O 1
ATOM 3073 N N . GLU A 1 376 ? 77.448 56.238 25.538 1.00 56.11 372 GLU A N 1
ATOM 3074 C CA . GLU A 1 376 ? 78.173 57.060 26.504 1.00 54.03 372 GLU A CA 1
ATOM 3075 C C . GLU A 1 376 ? 77.463 56.982 27.844 1.00 51.56 372 GLU A C 1
ATOM 3076 O O . GLU A 1 376 ? 77.976 56.404 28.786 1.00 50.47 372 GLU A O 1
ATOM 3082 N N . LYS A 1 377 ? 76.269 57.554 27.922 1.00 49.29 373 LYS A N 1
ATOM 3083 C CA . LYS A 1 377 ? 75.523 57.546 29.165 1.00 45.91 373 LYS A CA 1
ATOM 3084 C C . LYS A 1 377 ? 75.414 56.149 29.754 1.00 43.87 373 LYS A C 1
ATOM 3085 O O . LYS A 1 377 ? 75.650 55.965 30.943 1.00 51.92 373 LYS A O 1
ATOM 3091 N N . THR A 1 378 ? 75.064 55.160 28.940 1.00 40.13 374 THR A N 1
ATOM 3092 C CA . THR A 1 378 ? 74.944 53.790 29.441 1.00 44.43 374 THR A CA 1
ATOM 3093 C C . THR A 1 378 ? 76.268 53.299 30.017 1.00 45.72 374 THR A C 1
ATOM 3094 O O . THR A 1 378 ? 76.312 52.729 31.108 1.00 47.27 374 THR A O 1
ATOM 3098 N N . LEU A 1 379 ? 77.342 53.526 29.271 1.00 42.91 375 LEU A N 1
ATOM 3099 C CA . LEU A 1 379 ? 78.686 53.125 29.683 1.00 42.51 375 LEU A CA 1
ATOM 3100 C C . LEU A 1 379 ? 79.114 53.791 31.001 1.00 39.82 375 LEU A C 1
ATOM 3101 O O . LEU A 1 379 ? 79.879 53.215 31.764 1.00 34.72 375 LEU A O 1
ATOM 3106 N N . ASN A 1 380 ? 78.639 55.013 31.248 1.00 37.52 376 ASN A N 1
ATOM 3107 C CA . ASN A 1 380 ? 78.950 55.723 32.477 1.00 35.65 376 ASN A CA 1
ATOM 3108 C C . ASN A 1 380 ? 78.134 55.057 33.549 1.00 46.75 376 ASN A C 1
ATOM 3109 O O . ASN A 1 380 ? 78.672 54.468 34.479 1.00 57.56 376 ASN A O 1
ATOM 3114 N N . ASN A 1 381 ? 76.816 55.160 33.410 1.00 53.87 377 ASN A N 1
ATOM 3115 C CA . ASN A 1 381 ? 75.904 54.582 34.381 1.00 58.12 377 ASN A CA 1
ATOM 3116 C C . ASN A 1 381 ? 76.446 53.265 34.907 1.00 56.15 377 ASN A C 1
ATOM 3117 O O . ASN A 1 381 ? 76.403 53.004 36.107 1.00 62.12 377 ASN A O 1
ATOM 3122 N N . ILE A 1 382 ? 76.969 52.441 34.009 1.00 46.60 378 ILE A N 1
ATOM 3123 C CA . ILE A 1 382 ? 77.527 51.164 34.417 1.00 41.86 378 ILE A CA 1
ATOM 3124 C C . ILE A 1 382 ? 78.619 51.391 35.462 1.00 42.63 378 ILE A C 1
ATOM 3125 O O . ILE A 1 382 ? 78.496 50.962 36.607 1.00 42.55 378 ILE A O 1
ATOM 3130 N N . MET A 1 383 ? 79.686 52.069 35.067 1.00 38.28 379 MET A N 1
ATOM 3131 C CA . MET A 1 383 ? 80.769 52.371 35.988 1.00 38.07 379 MET A CA 1
ATOM 3132 C C . MET A 1 383 ? 80.170 52.845 37.287 1.00 42.83 379 MET A C 1
ATOM 3133 O O . MET A 1 383 ? 80.306 52.186 38.307 1.00 42.01 379 MET A O 1
ATOM 3138 N N . GLU A 1 384 ? 79.490 53.987 37.238 1.00 50.52 380 GLU A N 1
ATOM 3139 C CA . GLU A 1 384 ? 78.854 54.555 38.428 1.00 56.58 380 GLU A CA 1
ATOM 3140 C C . GLU A 1 384 ? 78.175 53.460 39.248 1.00 46.76 380 GLU A C 1
ATOM 3141 O O . GLU A 1 384 ? 78.247 53.458 40.474 1.00 47.79 380 GLU A O 1
ATOM 3147 N N . ASN A 1 385 ? 77.535 52.511 38.579 1.00 37.81 381 ASN A N 1
ATOM 3148 C CA . ASN A 1 385 ? 76.875 51.444 39.308 1.00 36.63 381 ASN A CA 1
ATOM 3149 C C . ASN A 1 385 ? 77.880 50.471 39.928 1.00 42.05 381 ASN A C 1
ATOM 3150 O O . ASN A 1 385 ? 77.977 50.353 41.162 1.00 34.95 381 ASN A O 1
ATOM 3155 N N . ILE A 1 386 ? 78.634 49.778 39.074 1.00 43.26 382 ILE A N 1
ATOM 3156 C CA . ILE A 1 386 ? 79.611 48.810 39.549 1.00 31.56 382 ILE A CA 1
ATOM 3157 C C . ILE A 1 386 ? 80.428 49.425 40.669 1.00 25.91 382 ILE A C 1
ATOM 3158 O O . ILE A 1 386 ? 80.826 48.741 41.603 1.00 23.42 382 ILE A O 1
ATOM 3163 N N . LYS A 1 387 ? 80.658 50.729 40.578 1.00 25.94 383 LYS A N 1
ATOM 3164 C CA . LYS A 1 387 ? 81.426 51.429 41.597 1.00 30.69 383 LYS A CA 1
ATOM 3165 C C . LYS A 1 387 ? 80.680 51.450 42.913 1.00 33.37 383 LYS A C 1
ATOM 3166 O O . LYS A 1 387 ? 81.273 51.261 43.972 1.00 38.73 383 LYS A O 1
ATOM 3172 N N . ASN A 1 388 ? 79.378 51.683 42.860 1.00 30.88 384 ASN A N 1
ATOM 3173 C CA . ASN A 1 388 ? 78.621 51.715 44.090 1.00 40.48 384 ASN A CA 1
ATOM 3174 C C . ASN A 1 388 ? 78.561 50.305 44.642 1.00 48.11 384 ASN A C 1
ATOM 3175 O O . ASN A 1 388 ? 78.932 50.071 45.797 1.00 51.43 384 ASN A O 1
ATOM 3180 N N . ARG A 1 389 ? 78.107 49.362 43.814 1.00 52.06 385 ARG A N 1
ATOM 3181 C CA . ARG A 1 389 ? 78.007 47.971 44.248 1.00 52.52 385 ARG A CA 1
ATOM 3182 C C . ARG A 1 389 ? 79.287 47.642 45.000 1.00 46.30 385 ARG A C 1
ATOM 3183 O O . ARG A 1 389 ? 79.260 47.006 46.051 1.00 40.37 385 ARG A O 1
ATOM 3191 N N . ALA A 1 390 ? 80.405 48.103 44.449 1.00 39.29 386 ALA A N 1
ATOM 3192 C CA . ALA A 1 390 ? 81.708 47.875 45.048 1.00 39.93 386 ALA A CA 1
ATOM 3193 C C . ALA A 1 390 ? 81.771 48.485 46.436 1.00 39.94 386 ALA A C 1
ATOM 3194 O O . ALA A 1 390 ? 82.140 47.825 47.407 1.00 37.96 386 ALA A O 1
ATOM 3196 N N . TRP A 1 391 ? 81.409 49.755 46.522 1.00 46.15 387 TRP A N 1
ATOM 3197 C CA . TRP A 1 391 ? 81.439 50.465 47.789 1.00 54.59 387 TRP A CA 1
ATOM 3198 C C . TRP A 1 391 ? 80.458 49.915 48.804 1.00 53.18 387 TRP A C 1
ATOM 3199 O O . TRP A 1 391 ? 80.752 49.876 49.998 1.00 61.22 387 TRP A O 1
ATOM 3210 N N . GLU A 1 392 ? 79.289 49.493 48.343 1.00 49.58 388 GLU A N 1
ATOM 3211 C CA . GLU A 1 392 ? 78.294 48.973 49.263 1.00 49.23 388 GLU A CA 1
ATOM 3212 C C . GLU A 1 392 ? 78.798 47.700 49.942 1.00 48.65 388 GLU A C 1
ATOM 3213 O O . GLU A 1 392 ? 78.789 47.611 51.172 1.00 47.53 388 GLU A O 1
ATOM 3219 N N . LYS A 1 393 ? 79.265 46.736 49.148 1.00 46.74 389 LYS A N 1
ATOM 3220 C CA . LYS A 1 393 ? 79.791 45.478 49.684 1.00 38.36 389 LYS A CA 1
ATOM 3221 C C . LYS A 1 393 ? 80.956 45.788 50.607 1.00 35.83 389 LYS A C 1
ATOM 3222 O O . LYS A 1 393 ? 81.242 45.063 51.561 1.00 36.60 389 LYS A O 1
ATOM 3228 N N . PHE A 1 394 ? 81.635 46.879 50.304 1.00 31.52 390 PHE A N 1
ATOM 3229 C CA . PHE A 1 394 ? 82.767 47.297 51.095 1.00 25.31 390 PHE A CA 1
ATOM 3230 C C . PHE A 1 394 ? 82.265 47.766 52.436 1.00 26.71 390 PHE A C 1
ATOM 3231 O O . PHE A 1 394 ? 82.454 47.093 53.431 1.00 26.98 390 PHE A O 1
ATOM 3239 N N . GLU A 1 395 ? 81.601 48.914 52.446 1.00 32.18 391 GLU A N 1
ATOM 3240 C CA . GLU A 1 395 ? 81.058 49.510 53.663 1.00 48.86 391 GLU A CA 1
ATOM 3241 C C . GLU A 1 395 ? 80.277 48.509 54.526 1.00 51.28 391 GLU A C 1
ATOM 3242 O O . GLU A 1 395 ? 80.258 48.591 55.768 1.00 40.14 391 GLU A O 1
ATOM 3248 N N . ASN A 1 396 ? 79.648 47.555 53.851 1.00 45.94 392 ASN A N 1
ATOM 3249 C CA . ASN A 1 396 ? 78.859 46.525 54.508 1.00 41.74 392 ASN A CA 1
ATOM 3250 C C . ASN A 1 396 ? 79.749 45.601 55.358 1.00 41.81 392 ASN A C 1
ATOM 3251 O O . ASN A 1 396 ? 79.293 45.030 56.352 1.00 46.00 392 ASN A O 1
ATOM 3256 N N . PHE A 1 397 ? 81.010 45.453 54.952 1.00 36.67 393 PHE A N 1
ATOM 3257 C CA . PHE A 1 397 ? 81.985 44.591 55.640 1.00 33.56 393 PHE A CA 1
ATOM 3258 C C . PHE A 1 397 ? 82.724 45.310 56.743 1.00 31.82 393 PHE A C 1
ATOM 3259 O O . PHE A 1 397 ? 83.483 44.702 57.483 1.00 34.29 393 PHE A O 1
ATOM 3267 N N . ILE A 1 398 ? 82.510 46.613 56.825 1.00 29.72 394 ILE A N 1
ATOM 3268 C CA . ILE A 1 398 ? 83.174 47.436 57.800 1.00 28.81 394 ILE A CA 1
ATOM 3269 C C . ILE A 1 398 ? 82.351 47.605 59.051 1.00 38.53 394 ILE A C 1
ATOM 3270 O O . ILE A 1 398 ? 81.250 48.145 58.999 1.00 46.42 394 ILE A O 1
ATOM 3275 N N . THR A 1 399 ? 82.904 47.132 60.170 1.00 49.20 395 THR A N 1
ATOM 3276 C CA . THR A 1 399 ? 82.268 47.202 61.484 1.00 46.13 395 THR A CA 1
ATOM 3277 C C . THR A 1 399 ? 83.005 48.225 62.334 1.00 42.01 395 THR A C 1
ATOM 3278 O O . THR A 1 399 ? 84.198 48.082 62.590 1.00 42.07 395 THR A O 1
ATOM 3282 N N . ILE A 1 400 ? 82.280 49.249 62.767 1.00 41.96 396 ILE A N 1
ATOM 3283 C CA . ILE A 1 400 ? 82.830 50.329 63.589 1.00 48.32 396 ILE A CA 1
ATOM 3284 C C . ILE A 1 400 ? 82.504 50.187 65.079 1.00 46.89 396 ILE A C 1
ATOM 3285 O O . ILE A 1 400 ? 81.566 50.798 65.578 1.00 47.16 396 ILE A O 1
ATOM 3290 N N . LEU A 1 401 ? 83.277 49.374 65.783 1.00 49.41 397 LEU A N 1
ATOM 3291 C CA . LEU A 1 401 ? 83.065 49.182 67.202 1.00 51.78 397 LEU A CA 1
ATOM 3292 C C . LEU A 1 401 ? 83.233 50.500 67.918 1.00 54.36 397 LEU A C 1
ATOM 3293 O O . LEU A 1 401 ? 83.713 51.472 67.345 1.00 47.61 397 LEU A O 1
ATOM 3298 N N . GLU A 1 402 ? 82.842 50.512 69.184 1.00 65.47 398 GLU A N 1
ATOM 3299 C CA . GLU A 1 402 ? 82.944 51.695 70.022 1.00 76.54 398 GLU A CA 1
ATOM 3300 C C . GLU A 1 402 ? 83.901 51.403 71.160 1.00 76.35 398 GLU A C 1
ATOM 3301 O O . GLU A 1 402 ? 84.240 52.289 71.937 1.00 76.57 398 GLU A O 1
ATOM 3307 N N . ASP A 1 403 ? 84.337 50.150 71.244 1.00 82.97 399 ASP A N 1
ATOM 3308 C CA . ASP A 1 403 ? 85.260 49.728 72.284 1.00 86.87 399 ASP A CA 1
ATOM 3309 C C . ASP A 1 403 ? 86.096 48.519 71.872 1.00 85.98 399 ASP A C 1
ATOM 3310 O O . ASP A 1 403 ? 85.621 47.625 71.171 1.00 86.83 399 ASP A O 1
ATOM 3315 N N . ILE A 1 404 ? 87.337 48.497 72.347 1.00 84.84 400 ILE A N 1
ATOM 3316 C CA . ILE A 1 404 ? 88.311 47.453 72.026 1.00 85.77 400 ILE A CA 1
ATOM 3317 C C . ILE A 1 404 ? 88.258 46.092 72.737 1.00 83.96 400 ILE A C 1
ATOM 3318 O O . ILE A 1 404 ? 89.297 45.597 73.163 1.00 84.39 400 ILE A O 1
ATOM 3323 N N . ASN A 1 405 ? 87.087 45.474 72.870 1.00 84.34 401 ASN A N 1
ATOM 3324 C CA . ASN A 1 405 ? 87.037 44.160 73.518 1.00 85.97 401 ASN A CA 1
ATOM 3325 C C . ASN A 1 405 ? 87.674 43.149 72.571 1.00 88.95 401 ASN A C 1
ATOM 3326 O O . ASN A 1 405 ? 87.070 42.766 71.575 1.00 94.29 401 ASN A O 1
ATOM 3331 N N . PRO A 1 406 ? 88.892 42.681 72.885 1.00 88.32 402 PRO A N 1
ATOM 3332 C CA . PRO A 1 406 ? 89.596 41.714 72.039 1.00 83.92 402 PRO A CA 1
ATOM 3333 C C . PRO A 1 406 ? 88.890 40.384 71.843 1.00 82.50 402 PRO A C 1
ATOM 3334 O O . PRO A 1 406 ? 88.795 39.887 70.723 1.00 77.12 402 PRO A O 1
ATOM 3338 N N . ASP A 1 407 ? 88.389 39.807 72.927 1.00 84.12 403 ASP A N 1
ATOM 3339 C CA . ASP A 1 407 ? 87.709 38.520 72.838 1.00 91.99 403 ASP A CA 1
ATOM 3340 C C . ASP A 1 407 ? 86.453 38.669 71.991 1.00 89.12 403 ASP A C 1
ATOM 3341 O O . ASP A 1 407 ? 85.805 37.685 71.637 1.00 83.99 403 ASP A O 1
ATOM 3346 N N . GLU A 1 408 ? 86.127 39.914 71.665 1.00 86.49 404 GLU A N 1
ATOM 3347 C CA . GLU A 1 408 ? 84.945 40.241 70.874 1.00 81.24 404 GLU A CA 1
ATOM 3348 C C . GLU A 1 408 ? 85.265 40.410 69.395 1.00 75.41 404 GLU A C 1
ATOM 3349 O O . GLU A 1 408 ? 84.535 39.937 68.524 1.00 72.67 404 GLU A O 1
ATOM 3355 N N . ILE A 1 409 ? 86.354 41.115 69.124 1.00 69.56 405 ILE A N 1
ATOM 3356 C CA . ILE A 1 409 ? 86.776 41.382 67.764 1.00 59.95 405 ILE A CA 1
ATOM 3357 C C . ILE A 1 409 ? 87.054 40.087 67.038 1.00 60.45 405 ILE A C 1
ATOM 3358 O O . ILE A 1 409 ? 86.481 39.828 65.983 1.00 54.00 405 ILE A O 1
ATOM 3363 N N . LYS A 1 410 ? 87.937 39.274 67.607 1.00 64.81 406 LYS A N 1
ATOM 3364 C CA . LYS A 1 410 ? 88.291 37.999 66.998 1.00 73.63 406 LYS A CA 1
ATOM 3365 C C . LYS A 1 410 ? 87.025 37.188 66.768 1.00 76.49 406 LYS A C 1
ATOM 3366 O O . LYS A 1 410 ? 86.935 36.406 65.824 1.00 81.18 406 LYS A O 1
ATOM 3372 N N . ASN A 1 411 ? 86.041 37.412 67.632 1.00 80.68 407 ASN A N 1
ATOM 3373 C CA . ASN A 1 411 ? 84.747 36.732 67.575 1.00 77.39 407 ASN A CA 1
ATOM 3374 C C . ASN A 1 411 ? 83.906 37.300 66.432 1.00 69.35 407 ASN A C 1
ATOM 3375 O O . ASN A 1 411 ? 83.301 36.563 65.658 1.00 71.43 407 ASN A O 1
ATOM 3380 N N . ILE A 1 412 ? 83.876 38.622 66.340 1.00 61.02 408 ILE A N 1
ATOM 3381 C CA . ILE A 1 412 ? 83.108 39.301 65.315 1.00 55.72 408 ILE A CA 1
ATOM 3382 C C . ILE A 1 412 ? 83.793 39.205 63.952 1.00 53.82 408 ILE A C 1
ATOM 3383 O O . ILE A 1 412 ? 83.208 39.540 62.932 1.00 48.94 408 ILE A O 1
ATOM 3388 N N . LEU A 1 413 ? 85.033 38.725 63.946 1.00 55.38 409 LEU A N 1
ATOM 3389 C CA . LEU A 1 413 ? 85.809 38.572 62.720 1.00 54.51 409 LEU A CA 1
ATOM 3390 C C . LEU A 1 413 ? 85.711 37.162 62.181 1.00 60.69 409 LEU A C 1
ATOM 3391 O O . LEU A 1 413 ? 86.150 36.888 61.071 1.00 66.51 409 LEU A O 1
ATOM 3396 N N . SER A 1 414 ? 85.162 36.259 62.981 1.00 69.95 410 SER A N 1
ATOM 3397 C CA . SER A 1 414 ? 85.011 34.870 62.566 1.00 80.71 410 SER A CA 1
ATOM 3398 C C . SER A 1 414 ? 83.534 34.560 62.366 1.00 84.81 410 SER A C 1
ATOM 3399 O O . SER A 1 414 ? 83.037 33.512 62.791 1.00 87.97 410 SER A O 1
ATOM 3402 N N . GLU A 1 415 ? 82.842 35.488 61.712 1.00 86.83 411 GLU A N 1
ATOM 3403 C CA . GLU A 1 415 ? 81.413 35.363 61.437 1.00 85.99 411 GLU A CA 1
ATOM 3404 C C . GLU A 1 415 ? 81.021 36.475 60.478 1.00 79.69 411 GLU A C 1
ATOM 3405 O O . GLU A 1 415 ? 80.366 36.237 59.468 1.00 80.29 411 GLU A O 1
ATOM 3411 N N . LYS A 1 416 ? 81.439 37.692 60.813 1.00 73.83 412 LYS A N 1
ATOM 3412 C CA . LYS A 1 416 ? 81.151 38.873 60.013 1.00 67.45 412 LYS A CA 1
ATOM 3413 C C . LYS A 1 416 ? 82.309 39.106 59.034 1.00 59.88 412 LYS A C 1
ATOM 3414 O O . LYS A 1 416 ? 82.092 39.271 57.837 1.00 53.65 412 LYS A O 1
ATOM 3420 N N . ARG A 1 417 ? 83.535 39.091 59.560 1.00 56.86 413 ARG A N 1
ATOM 3421 C CA . ARG A 1 417 ? 84.773 39.288 58.785 1.00 50.21 413 ARG A CA 1
ATOM 3422 C C . ARG A 1 417 ? 84.965 40.699 58.263 1.00 51.06 413 ARG A C 1
ATOM 3423 O O . ARG A 1 417 ? 84.554 41.665 58.901 1.00 58.82 413 ARG A O 1
ATOM 3431 N N . GLY A 1 418 ? 85.598 40.829 57.107 1.00 48.37 414 GLY A N 1
ATOM 3432 C CA . GLY A 1 418 ? 85.828 42.159 56.578 1.00 46.12 414 GLY A CA 1
ATOM 3433 C C . GLY A 1 418 ? 86.780 42.893 57.499 1.00 44.01 414 GLY A C 1
ATOM 3434 O O . GLY A 1 418 ? 87.659 42.267 58.093 1.00 49.68 414 GLY A O 1
ATOM 3435 N N . VAL A 1 419 ? 86.614 44.206 57.631 1.00 31.42 415 VAL A N 1
ATOM 3436 C CA . VAL A 1 419 ? 87.483 44.991 58.500 1.00 29.66 415 VAL A CA 1
ATOM 3437 C C . VAL A 1 419 ? 86.775 45.478 59.788 1.00 40.00 415 VAL A C 1
ATOM 3438 O O . VAL A 1 419 ? 85.557 45.725 59.814 1.00 34.01 415 VAL A O 1
ATOM 3442 N N . ILE A 1 420 ? 87.559 45.608 60.857 1.00 36.52 416 ILE A N 1
ATOM 3443 C CA . ILE A 1 420 ? 87.058 46.037 62.157 1.00 31.12 416 ILE A CA 1
ATOM 3444 C C . ILE A 1 420 ? 87.711 47.329 62.607 1.00 38.67 416 ILE A C 1
ATOM 3445 O O . ILE A 1 420 ? 88.908 47.367 62.875 1.00 44.53 416 ILE A O 1
ATOM 3450 N N . LEU A 1 421 ? 86.916 48.384 62.693 1.00 43.39 417 LEU A N 1
ATOM 3451 C CA . LEU A 1 421 ? 87.412 49.686 63.109 1.00 44.31 417 LEU A CA 1
ATOM 3452 C C . LEU A 1 421 ? 86.974 49.941 64.528 1.00 53.56 417 LEU A C 1
ATOM 3453 O O . LEU A 1 421 ? 85.784 49.904 64.822 1.00 67.19 417 LEU A O 1
ATOM 3458 N N . VAL A 1 422 ? 87.925 50.199 65.413 1.00 53.64 418 VAL A N 1
ATOM 3459 C CA . VAL A 1 422 ? 87.586 50.468 66.802 1.00 51.48 418 VAL A CA 1
ATOM 3460 C C . VAL A 1 422 ? 88.217 51.785 67.166 1.00 50.88 418 VAL A C 1
ATOM 3461 O O . VAL A 1 422 ? 89.269 52.126 66.644 1.00 55.46 418 VAL A O 1
ATOM 3465 N N . PRO A 1 423 ? 87.587 52.542 68.072 1.00 53.57 419 PRO A N 1
ATOM 3466 C CA . PRO A 1 423 ? 88.126 53.839 68.487 1.00 54.34 419 PRO A CA 1
ATOM 3467 C C . PRO A 1 423 ? 89.633 53.782 68.683 1.00 56.39 419 PRO A C 1
ATOM 3468 O O . PRO A 1 423 ? 90.172 52.750 69.081 1.00 57.67 419 PRO A O 1
ATOM 3472 N N . PHE A 1 424 ? 90.313 54.885 68.386 1.00 60.33 420 PHE A N 1
ATOM 3473 C CA . PHE A 1 424 ? 91.762 54.933 68.504 1.00 63.14 420 PHE A CA 1
ATOM 3474 C C . PHE A 1 424 ? 92.258 55.554 69.784 1.00 67.96 420 PHE A C 1
ATOM 3475 O O . PHE A 1 424 ? 91.908 56.680 70.124 1.00 63.22 420 PHE A O 1
ATOM 3483 N N . LYS A 1 425 ? 93.095 54.791 70.475 1.00 76.98 421 LYS A N 1
ATOM 3484 C CA . LYS A 1 425 ? 93.699 55.207 71.723 1.00 85.92 421 LYS A CA 1
ATOM 3485 C C . LYS A 1 425 ? 95.096 54.610 71.789 1.00 90.12 421 LYS A C 1
ATOM 3486 O O . LYS A 1 425 ? 95.255 53.398 71.940 1.00 88.06 421 LYS A O 1
ATOM 3492 N N . GLU A 1 426 ? 96.098 55.472 71.641 1.00 97.47 422 GLU A N 1
ATOM 3493 C CA . GLU A 1 426 ? 97.504 55.078 71.696 1.00 106.09 422 GLU A CA 1
ATOM 3494 C C . GLU A 1 426 ? 97.667 54.023 72.781 1.00 108.02 422 GLU A C 1
ATOM 3495 O O . GLU A 1 426 ? 98.394 53.043 72.621 1.00 107.28 422 GLU A O 1
ATOM 3501 N N . GLU A 1 427 ? 96.968 54.259 73.885 1.00 111.82 423 GLU A N 1
ATOM 3502 C CA . GLU A 1 427 ? 96.934 53.391 75.058 1.00 112.63 423 GLU A CA 1
ATOM 3503 C C . GLU A 1 427 ? 97.426 51.960 74.832 1.00 109.29 423 GLU A C 1
ATOM 3504 O O . GLU A 1 427 ? 98.567 51.624 75.159 1.00 110.27 423 GLU A O 1
ATOM 3510 N N . ILE A 1 428 ? 96.550 51.122 74.281 1.00 102.81 424 ILE A N 1
ATOM 3511 C CA . ILE A 1 428 ? 96.864 49.720 74.023 1.00 100.45 424 ILE A CA 1
ATOM 3512 C C . ILE A 1 428 ? 97.047 49.419 72.545 1.00 95.86 424 ILE A C 1
ATOM 3513 O O . ILE A 1 428 ? 96.608 48.377 72.049 1.00 91.16 424 ILE A O 1
ATOM 3518 N N . TYR A 1 429 ? 97.699 50.342 71.851 1.00 92.33 425 TYR A N 1
ATOM 3519 C CA . TYR A 1 429 ? 97.958 50.200 70.432 1.00 83.79 425 TYR A CA 1
ATOM 3520 C C . TYR A 1 429 ? 99.422 49.794 70.239 1.00 81.01 425 TYR A C 1
ATOM 3521 O O . TYR A 1 429 ? 100.254 50.593 69.823 1.00 76.29 425 TYR A O 1
ATOM 3530 N N . ASN A 1 430 ? 99.723 48.543 70.576 1.00 85.59 426 ASN A N 1
ATOM 3531 C CA . ASN A 1 430 ? 101.066 47.986 70.432 1.00 97.62 426 ASN A CA 1
ATOM 3532 C C . ASN A 1 430 ? 100.922 46.630 69.750 1.00 100.32 426 ASN A C 1
ATOM 3533 O O . ASN A 1 430 ? 99.817 46.253 69.368 1.00 101.21 426 ASN A O 1
ATOM 3538 N N . GLU A 1 431 ? 102.017 45.888 69.598 1.00 104.27 427 GLU A N 1
ATOM 3539 C CA . GLU A 1 431 ? 101.927 44.596 68.925 1.00 106.56 427 GLU A CA 1
ATOM 3540 C C . GLU A 1 431 ? 101.132 43.538 69.681 1.00 105.55 427 GLU A C 1
ATOM 3541 O O . GLU A 1 431 ? 100.684 42.548 69.092 1.00 104.45 427 GLU A O 1
ATOM 3547 N N . GLU A 1 432 ? 100.949 43.731 70.980 1.00 104.59 428 GLU A N 1
ATOM 3548 C CA . GLU A 1 432 ? 100.192 42.753 71.744 1.00 104.02 428 GLU A CA 1
ATOM 3549 C C . GLU A 1 432 ? 98.783 42.701 71.178 1.00 101.24 428 GLU A C 1
ATOM 3550 O O . GLU A 1 432 ? 98.260 41.624 70.892 1.00 103.06 428 GLU A O 1
ATOM 3556 N N . LEU A 1 433 ? 98.182 43.875 71.008 1.00 96.03 429 LEU A N 1
ATOM 3557 C CA . LEU A 1 433 ? 96.834 43.982 70.469 1.00 89.92 429 LEU A CA 1
ATOM 3558 C C . LEU A 1 433 ? 96.592 42.894 69.431 1.00 89.46 429 LEU A C 1
ATOM 3559 O O . LEU A 1 433 ? 95.558 42.232 69.460 1.00 92.46 429 LEU A O 1
ATOM 3564 N N . GLU A 1 434 ? 97.547 42.708 68.520 1.00 86.46 430 GLU A N 1
ATOM 3565 C CA . GLU A 1 434 ? 97.424 41.676 67.493 1.00 80.90 430 GLU A CA 1
ATOM 3566 C C . GLU A 1 434 ? 97.518 40.322 68.156 1.00 78.07 430 GLU A C 1
ATOM 3567 O O . GLU A 1 434 ? 96.676 39.464 67.934 1.00 79.75 430 GLU A O 1
ATOM 3573 N N . GLU A 1 435 ? 98.546 40.123 68.971 1.00 74.40 431 GLU A N 1
ATOM 3574 C CA . GLU A 1 435 ? 98.678 38.848 69.646 1.00 79.21 431 GLU A CA 1
ATOM 3575 C C . GLU A 1 435 ? 97.540 38.758 70.646 1.00 76.86 431 GLU A C 1
ATOM 3576 O O . GLU A 1 435 ? 97.469 37.832 71.452 1.00 80.73 431 GLU A O 1
ATOM 3582 N N . LYS A 1 436 ? 96.646 39.737 70.581 1.00 71.32 432 LYS A N 1
ATOM 3583 C CA . LYS A 1 436 ? 95.503 39.780 71.468 1.00 75.49 432 LYS A CA 1
ATOM 3584 C C . LYS A 1 436 ? 94.235 39.484 70.675 1.00 78.32 432 LYS A C 1
ATOM 3585 O O . LYS A 1 436 ? 93.549 38.498 70.945 1.00 83.13 432 LYS A O 1
ATOM 3591 N N . VAL A 1 437 ? 93.926 40.327 69.693 1.00 79.38 433 VAL A N 1
ATOM 3592 C CA . VAL A 1 437 ? 92.741 40.117 68.855 1.00 75.90 433 VAL A CA 1
ATOM 3593 C C . VAL A 1 437 ? 93.036 38.950 67.917 1.00 75.05 433 VAL A C 1
ATOM 3594 O O . VAL A 1 437 ? 92.130 38.357 67.333 1.00 76.60 433 VAL A O 1
ATOM 3598 N N . GLU A 1 438 ? 94.322 38.637 67.784 1.00 76.43 434 GLU A N 1
ATOM 3599 C CA . GLU A 1 438 ? 94.798 37.553 66.931 1.00 74.18 434 GLU A CA 1
ATOM 3600 C C . GLU A 1 438 ? 94.338 37.752 65.495 1.00 61.15 434 GLU A C 1
ATOM 3601 O O . GLU A 1 438 ? 93.769 36.860 64.879 1.00 58.02 434 GLU A O 1
ATOM 3607 N N . ALA A 1 439 ? 94.596 38.941 64.972 1.00 52.89 435 ALA A N 1
ATOM 3608 C CA . ALA A 1 439 ? 94.227 39.290 63.607 1.00 51.53 435 ALA A CA 1
ATOM 3609 C C . ALA A 1 439 ? 95.432 39.910 62.916 1.00 51.47 435 ALA A C 1
ATOM 3610 O O . ALA A 1 439 ? 96.386 39.212 62.577 1.00 63.02 435 ALA A O 1
ATOM 3612 N N . THR A 1 440 ? 95.375 41.220 62.701 1.00 39.66 436 THR A N 1
ATOM 3613 C CA . THR A 1 440 ? 96.468 41.960 62.083 1.00 39.33 436 THR A CA 1
ATOM 3614 C C . THR A 1 440 ? 96.067 43.411 61.942 1.00 40.99 436 THR A C 1
ATOM 3615 O O . THR A 1 440 ? 95.234 43.754 61.117 1.00 49.99 436 THR A O 1
ATOM 3619 N N . ILE A 1 441 ? 96.668 44.261 62.759 1.00 39.56 437 ILE A N 1
ATOM 3620 C CA . ILE A 1 441 ? 96.370 45.678 62.742 1.00 38.88 437 ILE A CA 1
ATOM 3621 C C . ILE A 1 441 ? 96.706 46.340 61.419 1.00 45.49 437 ILE A C 1
ATOM 3622 O O . ILE A 1 441 ? 97.882 46.450 61.070 1.00 55.40 437 ILE A O 1
ATOM 3627 N N . LEU A 1 442 ? 95.693 46.790 60.684 1.00 37.77 438 LEU A N 1
ATOM 3628 C CA . LEU A 1 442 ? 95.953 47.475 59.426 1.00 43.73 438 LEU A CA 1
ATOM 3629 C C . LEU A 1 442 ? 96.556 48.823 59.763 1.00 53.05 438 LEU A C 1
ATOM 3630 O O . LEU A 1 442 ? 97.106 49.494 58.893 1.00 56.43 438 LEU A O 1
ATOM 3635 N N . GLY A 1 443 ? 96.440 49.206 61.037 1.00 56.54 439 GLY A N 1
ATOM 3636 C CA . GLY A 1 443 ? 96.989 50.467 61.506 1.00 58.96 439 GLY A CA 1
ATOM 3637 C C . GLY A 1 443 ? 95.969 51.523 61.887 1.00 65.73 439 GLY A C 1
ATOM 3638 O O . GLY A 1 443 ? 94.816 51.209 62.215 1.00 62.66 439 GLY A O 1
ATOM 3639 N N . GLU A 1 444 ? 96.413 52.782 61.854 1.00 67.28 440 GLU A N 1
ATOM 3640 C CA . GLU A 1 444 ? 95.571 53.927 62.179 1.00 68.29 440 GLU A CA 1
ATOM 3641 C C . GLU A 1 444 ? 94.773 54.311 60.952 1.00 71.64 440 GLU A C 1
ATOM 3642 O O . GLU A 1 444 ? 95.256 54.218 59.826 1.00 70.95 440 GLU A O 1
ATOM 3648 N N . THR A 1 445 ? 93.546 54.752 61.172 1.00 73.10 441 THR A N 1
ATOM 3649 C CA . THR A 1 445 ? 92.697 55.153 60.072 1.00 69.59 441 THR A CA 1
ATOM 3650 C C . THR A 1 445 ? 91.613 56.079 60.582 1.00 79.16 441 THR A C 1
ATOM 3651 O O . THR A 1 445 ? 91.233 56.026 61.750 1.00 74.43 441 THR A O 1
ATOM 3655 N N . GLU A 1 446 ? 91.144 56.944 59.692 1.00 91.02 442 GLU A N 1
ATOM 3656 C CA . GLU A 1 446 ? 90.091 57.902 59.990 1.00 98.08 442 GLU A CA 1
ATOM 3657 C C . GLU A 1 446 ? 88.914 57.555 59.098 1.00 99.38 442 GLU A C 1
ATOM 3658 O O . GLU A 1 446 ? 89.070 57.417 57.886 1.00 94.79 442 GLU A O 1
ATOM 3664 N N . TYR A 1 447 ? 87.737 57.400 59.691 1.00 106.91 443 TYR A N 1
ATOM 3665 C CA . TYR A 1 447 ? 86.560 57.058 58.905 1.00 118.08 443 TYR A CA 1
ATOM 3666 C C . TYR A 1 447 ? 85.352 57.879 59.321 1.00 121.59 443 TYR A C 1
ATOM 3667 O O . TYR A 1 447 ? 84.559 57.444 60.154 1.00 123.38 443 TYR A O 1
ATOM 3676 N N . LYS A 1 448 ? 85.225 59.063 58.726 1.00 125.75 444 LYS A N 1
ATOM 3677 C CA . LYS A 1 448 ? 84.121 59.981 58.998 1.00 125.79 444 LYS A CA 1
ATOM 3678 C C . LYS A 1 448 ? 84.339 60.704 60.332 1.00 126.07 444 LYS A C 1
ATOM 3679 O O . LYS A 1 448 ? 83.737 60.352 61.348 1.00 123.53 444 LYS A O 1
ATOM 3685 N N . GLY A 1 449 ? 85.209 61.710 60.325 1.00 126.09 445 GLY A N 1
ATOM 3686 C CA . GLY A 1 449 ? 85.468 62.457 61.542 1.00 127.59 445 GLY A CA 1
ATOM 3687 C C . GLY A 1 449 ? 86.823 62.180 62.166 1.00 129.38 445 GLY A C 1
ATOM 3688 O O . GLY A 1 449 ? 87.839 62.702 61.699 1.00 129.45 445 GLY A O 1
ATOM 3689 N N . ASN A 1 450 ? 86.844 61.363 63.220 1.00 128.06 446 ASN A N 1
ATOM 3690 C CA . ASN A 1 450 ? 88.092 61.034 63.910 1.00 122.52 446 ASN A CA 1
ATOM 3691 C C . ASN A 1 450 ? 88.786 59.744 63.447 1.00 117.83 446 ASN A C 1
ATOM 3692 O O . ASN A 1 450 ? 88.421 59.159 62.420 1.00 116.61 446 ASN A O 1
ATOM 3697 N N . LYS A 1 451 ? 89.789 59.318 64.218 1.00 112.19 447 LYS A N 1
ATOM 3698 C CA . LYS A 1 451 ? 90.575 58.121 63.914 1.00 102.20 447 LYS A CA 1
ATOM 3699 C C . LYS A 1 451 ? 90.220 56.880 64.746 1.00 93.97 447 LYS A C 1
ATOM 3700 O O . LYS A 1 451 ? 89.986 56.967 65.956 1.00 91.21 447 LYS A O 1
ATOM 3706 N N . TYR A 1 452 ? 90.201 55.725 64.080 1.00 80.46 448 TYR A N 1
ATOM 3707 C CA . TYR A 1 452 ? 89.910 54.449 64.719 1.00 60.33 448 TYR A CA 1
ATOM 3708 C C . TYR A 1 452 ? 91.082 53.539 64.373 1.00 51.17 448 TYR A C 1
ATOM 3709 O O . TYR A 1 452 ? 91.997 53.945 63.662 1.00 48.83 448 TYR A O 1
ATOM 3718 N N . ILE A 1 453 ? 91.068 52.313 64.880 1.00 46.81 449 ILE A N 1
ATOM 3719 C CA . ILE A 1 453 ? 92.127 51.361 64.559 1.00 44.35 449 ILE A CA 1
ATOM 3720 C C . ILE A 1 453 ? 91.494 50.375 63.600 1.00 43.13 449 ILE A C 1
ATOM 3721 O O . ILE A 1 453 ? 90.305 50.068 63.725 1.00 39.11 449 ILE A O 1
ATOM 3726 N N . ALA A 1 454 ? 92.264 49.890 62.632 1.00 33.96 450 ALA A N 1
ATOM 3727 C CA . ALA A 1 454 ? 91.686 48.964 61.671 1.00 39.91 450 ALA A CA 1
ATOM 3728 C C . ALA A 1 454 ? 92.202 47.566 61.863 1.00 44.41 450 ALA A C 1
ATOM 3729 O O . ALA A 1 454 ? 93.359 47.281 61.551 1.00 53.36 450 ALA A O 1
ATOM 3731 N N . ILE A 1 455 ? 91.337 46.700 62.385 1.00 37.76 451 ILE A N 1
ATOM 3732 C CA . ILE A 1 455 ? 91.679 45.305 62.617 1.00 31.94 451 ILE A CA 1
ATOM 3733 C C . ILE A 1 455 ? 90.989 44.482 61.548 1.00 31.19 451 ILE A C 1
ATOM 3734 O O . ILE A 1 455 ? 89.835 44.746 61.212 1.00 21.36 451 ILE A O 1
ATOM 3739 N N . ALA A 1 456 ? 91.688 43.486 61.014 1.00 32.23 452 ALA A N 1
ATOM 3740 C CA . ALA A 1 456 ? 91.102 42.667 59.980 1.00 43.39 452 ALA A CA 1
ATOM 3741 C C . ALA A 1 456 ? 91.991 41.516 59.557 1.00 52.57 452 ALA A C 1
ATOM 3742 O O . ALA A 1 456 ? 93.180 41.477 59.883 1.00 52.10 452 ALA A O 1
ATOM 3744 N N . LYS A 1 457 ? 91.386 40.584 58.824 1.00 59.68 453 LYS A N 1
ATOM 3745 C CA . LYS A 1 457 ? 92.064 39.398 58.321 1.00 60.66 453 LYS A CA 1
ATOM 3746 C C . LYS A 1 457 ? 92.641 39.778 56.961 1.00 59.23 453 LYS A C 1
ATOM 3747 O O . LYS A 1 457 ? 91.932 40.336 56.125 1.00 54.83 453 LYS A O 1
ATOM 3753 N N . THR A 1 458 ? 93.916 39.467 56.739 1.00 58.14 454 THR A N 1
ATOM 3754 C CA . THR A 1 458 ? 94.591 39.836 55.494 1.00 61.28 454 THR A CA 1
ATOM 3755 C C . THR A 1 458 ? 95.023 38.723 54.546 1.00 58.43 454 THR A C 1
ATOM 3756 O O . THR A 1 458 ? 95.168 37.569 54.927 1.00 56.56 454 THR A O 1
ATOM 3760 N N . TYR A 1 459 ? 95.250 39.116 53.300 1.00 52.81 455 TYR A N 1
ATOM 3761 C CA . TYR A 1 459 ? 95.701 38.214 52.262 1.00 56.52 455 TYR A CA 1
ATOM 3762 C C . TYR A 1 459 ? 97.229 38.253 52.251 1.00 67.03 455 TYR A C 1
ATOM 3763 O O . TYR A 1 459 ? 97.858 37.214 52.547 1.00 75.42 455 TYR A O 1
ATOM 3773 N N . MET B 1 4 ? 133.161 67.804 13.574 1.00 103.38 0 MET B N 1
ATOM 3774 C CA . MET B 1 4 ? 134.504 67.943 14.197 1.00 108.26 0 MET B CA 1
ATOM 3775 C C . MET B 1 4 ? 134.813 66.734 15.077 1.00 106.27 0 MET B C 1
ATOM 3776 O O . MET B 1 4 ? 135.955 66.281 15.131 1.00 108.83 0 MET B O 1
ATOM 3781 N N . LEU B 1 5 ? 133.797 66.207 15.756 1.00 101.86 1 LEU B N 1
ATOM 3782 C CA . LEU B 1 5 ? 133.983 65.064 16.649 1.00 95.20 1 LEU B CA 1
ATOM 3783 C C . LEU B 1 5 ? 133.766 63.723 15.965 1.00 94.62 1 LEU B C 1
ATOM 3784 O O . LEU B 1 5 ? 133.225 63.662 14.862 1.00 93.14 1 LEU B O 1
ATOM 3789 N N . GLU B 1 6 ? 134.193 62.651 16.634 1.00 94.58 2 GLU B N 1
ATOM 3790 C CA . GLU B 1 6 ? 134.059 61.289 16.113 1.00 96.06 2 GLU B CA 1
ATOM 3791 C C . GLU B 1 6 ? 132.776 60.642 16.620 1.00 89.43 2 GLU B C 1
ATOM 3792 O O . GLU B 1 6 ? 132.409 60.806 17.781 1.00 86.49 2 GLU B O 1
ATOM 3798 N N . PHE B 1 7 ? 132.105 59.896 15.748 1.00 83.68 3 PHE B N 1
ATOM 3799 C CA . PHE B 1 7 ? 130.856 59.239 16.104 1.00 80.84 3 PHE B CA 1
ATOM 3800 C C . PHE B 1 7 ? 130.907 58.477 17.429 1.00 78.40 3 PHE B C 1
ATOM 3801 O O . PHE B 1 7 ? 129.997 58.579 18.247 1.00 71.39 3 PHE B O 1
ATOM 3809 N N . SER B 1 8 ? 131.964 57.700 17.631 1.00 79.10 4 SER B N 1
ATOM 3810 C CA . SER B 1 8 ? 132.116 56.929 18.857 1.00 75.61 4 SER B CA 1
ATOM 3811 C C . SER B 1 8 ? 131.633 57.700 20.075 1.00 72.17 4 SER B C 1
ATOM 3812 O O . SER B 1 8 ? 130.610 57.364 20.662 1.00 70.27 4 SER B O 1
ATOM 3815 N N . GLU B 1 9 ? 132.373 58.741 20.445 1.00 74.73 5 GLU B N 1
ATOM 3816 C CA . GLU B 1 9 ? 132.021 59.544 21.610 1.00 76.67 5 GLU B CA 1
ATOM 3817 C C . GLU B 1 9 ? 130.835 60.444 21.344 1.00 73.83 5 GLU B C 1
ATOM 3818 O O . GLU B 1 9 ? 130.095 60.778 22.266 1.00 78.46 5 GLU B O 1
ATOM 3824 N N . TRP B 1 10 ? 130.656 60.855 20.093 1.00 68.86 6 TRP B N 1
ATOM 3825 C CA . TRP B 1 10 ? 129.516 61.707 19.780 1.00 69.16 6 TRP B CA 1
ATOM 3826 C C . TRP B 1 10 ? 128.281 60.996 20.325 1.00 68.69 6 TRP B C 1
ATOM 3827 O O . TRP B 1 10 ? 127.435 61.599 20.985 1.00 65.97 6 TRP B O 1
ATOM 3838 N N . TYR B 1 11 ? 128.195 59.702 20.038 1.00 67.68 7 TYR B N 1
ATOM 3839 C CA . TYR B 1 11 ? 127.085 58.890 20.502 1.00 66.24 7 TYR B CA 1
ATOM 3840 C C . TYR B 1 11 ? 127.119 58.959 22.010 1.00 70.78 7 TYR B C 1
ATOM 3841 O O . TYR B 1 11 ? 126.376 59.715 22.624 1.00 71.59 7 TYR B O 1
ATOM 3850 N N . SER B 1 12 ? 128.013 58.177 22.598 1.00 73.31 8 SER B N 1
ATOM 3851 C CA . SER B 1 12 ? 128.149 58.130 24.038 1.00 79.13 8 SER B CA 1
ATOM 3852 C C . SER B 1 12 ? 127.912 59.479 24.696 1.00 81.30 8 SER B C 1
ATOM 3853 O O . SER B 1 12 ? 127.186 59.564 25.687 1.00 90.76 8 SER B O 1
ATOM 3856 N N . ASP B 1 13 ? 128.496 60.537 24.138 1.00 79.85 9 ASP B N 1
ATOM 3857 C CA . ASP B 1 13 ? 128.346 61.875 24.717 1.00 80.04 9 ASP B CA 1
ATOM 3858 C C . ASP B 1 13 ? 126.890 62.339 24.780 1.00 71.91 9 ASP B C 1
ATOM 3859 O O . ASP B 1 13 ? 126.395 62.692 25.851 1.00 70.12 9 ASP B O 1
ATOM 3864 N N . ILE B 1 14 ? 126.201 62.330 23.642 1.00 61.26 10 ILE B N 1
ATOM 3865 C CA . ILE B 1 14 ? 124.805 62.770 23.608 1.00 53.07 10 ILE B CA 1
ATOM 3866 C C . ILE B 1 14 ? 123.858 61.830 24.349 1.00 42.79 10 ILE B C 1
ATOM 3867 O O . ILE B 1 14 ? 122.975 62.278 25.071 1.00 33.69 10 ILE B O 1
ATOM 3872 N N . LEU B 1 15 ? 124.056 60.532 24.172 1.00 37.69 11 LEU B N 1
ATOM 3873 C CA . LEU B 1 15 ? 123.226 59.537 24.817 1.00 39.41 11 LEU B CA 1
ATOM 3874 C C . LEU B 1 15 ? 122.847 60.069 26.174 1.00 52.58 11 LEU B C 1
ATOM 3875 O O . LEU B 1 15 ? 121.699 59.960 26.614 1.00 54.66 11 LEU B O 1
ATOM 3880 N N . GLU B 1 16 ? 123.839 60.674 26.819 1.00 60.91 12 GLU B N 1
ATOM 3881 C CA . GLU B 1 16 ? 123.686 61.242 28.144 1.00 64.14 12 GLU B CA 1
ATOM 3882 C C . GLU B 1 16 ? 123.479 62.746 28.110 1.00 59.19 12 GLU B C 1
ATOM 3883 O O . GLU B 1 16 ? 122.670 63.276 28.864 1.00 64.44 12 GLU B O 1
ATOM 3889 N N . LYS B 1 17 ? 124.200 63.435 27.235 1.00 55.89 13 LYS B N 1
ATOM 3890 C CA . LYS B 1 17 ? 124.070 64.887 27.156 1.00 60.19 13 LYS B CA 1
ATOM 3891 C C . LYS B 1 17 ? 122.622 65.294 26.921 1.00 57.86 13 LYS B C 1
ATOM 3892 O O . LYS B 1 17 ? 122.158 66.312 27.440 1.00 56.31 13 LYS B O 1
ATOM 3898 N N . ALA B 1 18 ? 121.906 64.476 26.158 1.00 59.69 14 ALA B N 1
ATOM 3899 C CA . ALA B 1 18 ? 120.514 64.747 25.827 1.00 58.36 14 ALA B CA 1
ATOM 3900 C C . ALA B 1 18 ? 119.508 64.096 26.761 1.00 55.98 14 ALA B C 1
ATOM 3901 O O . ALA B 1 18 ? 118.314 64.163 26.520 1.00 61.48 14 ALA B O 1
ATOM 3903 N N . GLU B 1 19 ? 119.985 63.461 27.823 1.00 53.39 15 GLU B N 1
ATOM 3904 C CA . GLU B 1 19 ? 119.098 62.824 28.791 1.00 55.31 15 GLU B CA 1
ATOM 3905 C C . GLU B 1 19 ? 118.463 61.526 28.281 1.00 54.64 15 GLU B C 1
ATOM 3906 O O . GLU B 1 19 ? 117.370 61.159 28.720 1.00 59.74 15 GLU B O 1
ATOM 3912 N N . ILE B 1 20 ? 119.132 60.822 27.371 1.00 43.84 16 ILE B N 1
ATOM 3913 C CA . ILE B 1 20 ? 118.574 59.575 26.846 1.00 40.42 16 ILE B CA 1
ATOM 3914 C C . ILE B 1 20 ? 118.834 58.333 27.703 1.00 33.34 16 ILE B C 1
ATOM 3915 O O . ILE B 1 20 ? 117.933 57.820 28.383 1.00 20.56 16 ILE B O 1
ATOM 3920 N N . TYR B 1 21 ? 120.068 57.847 27.645 1.00 31.91 17 TYR B N 1
ATOM 3921 C CA . TYR B 1 21 ? 120.465 56.666 28.397 1.00 43.09 17 TYR B CA 1
ATOM 3922 C C . TYR B 1 21 ? 121.666 56.997 29.269 1.00 50.16 17 TYR B C 1
ATOM 3923 O O . TYR B 1 21 ? 122.699 57.423 28.767 1.00 58.26 17 TYR B O 1
ATOM 3932 N N . ASP B 1 22 ? 121.529 56.815 30.574 1.00 53.69 18 ASP B N 1
ATOM 3933 C CA . ASP B 1 22 ? 122.637 57.087 31.479 1.00 58.94 18 ASP B CA 1
ATOM 3934 C C . ASP B 1 22 ? 123.358 55.778 31.786 1.00 55.90 18 ASP B C 1
ATOM 3935 O O . ASP B 1 22 ? 122.905 55.004 32.632 1.00 53.57 18 ASP B O 1
ATOM 3940 N N . VAL B 1 23 ? 124.480 55.535 31.114 1.00 47.89 19 VAL B N 1
ATOM 3941 C CA . VAL B 1 23 ? 125.221 54.300 31.321 1.00 44.62 19 VAL B CA 1
ATOM 3942 C C . VAL B 1 23 ? 126.117 54.244 32.553 1.00 47.52 19 VAL B C 1
ATOM 3943 O O . VAL B 1 23 ? 126.952 53.346 32.666 1.00 48.69 19 VAL B O 1
ATOM 3947 N N . ARG B 1 24 ? 125.947 55.174 33.486 1.00 49.60 20 ARG B N 1
ATOM 3948 C CA . ARG B 1 24 ? 126.788 55.183 34.683 1.00 49.05 20 ARG B CA 1
ATOM 3949 C C . ARG B 1 24 ? 126.416 54.142 35.742 1.00 43.25 20 ARG B C 1
ATOM 3950 O O . ARG B 1 24 ? 127.019 54.112 36.809 1.00 35.13 20 ARG B O 1
ATOM 3958 N N . TYR B 1 25 ? 125.431 53.293 35.442 1.00 39.28 21 TYR B N 1
ATOM 3959 C CA . TYR B 1 25 ? 124.993 52.254 36.369 1.00 31.80 21 TYR B CA 1
ATOM 3960 C C . TYR B 1 25 ? 126.046 51.165 36.394 1.00 32.92 21 TYR B C 1
ATOM 3961 O O . TYR B 1 25 ? 126.287 50.502 35.390 1.00 32.30 21 TYR B O 1
ATOM 3970 N N . PRO B 1 26 ? 126.662 50.951 37.561 1.00 39.99 22 PRO B N 1
ATOM 3971 C CA . PRO B 1 26 ? 127.726 49.998 37.918 1.00 38.36 22 PRO B CA 1
ATOM 3972 C C . PRO B 1 26 ? 127.694 48.559 37.411 1.00 38.87 22 PRO B C 1
ATOM 3973 O O . PRO B 1 26 ? 127.984 47.631 38.161 1.00 36.60 22 PRO B O 1
ATOM 3977 N N . ILE B 1 27 ? 127.354 48.372 36.142 1.00 48.94 23 ILE B N 1
ATOM 3978 C CA . ILE B 1 27 ? 127.332 47.041 35.534 1.00 55.84 23 ILE B CA 1
ATOM 3979 C C . ILE B 1 27 ? 127.488 47.195 34.027 1.00 65.32 23 ILE B C 1
ATOM 3980 O O . ILE B 1 27 ? 126.659 47.820 33.367 1.00 65.14 23 ILE B O 1
ATOM 3985 N N . LYS B 1 28 ? 128.566 46.629 33.496 1.00 78.86 24 LYS B N 1
ATOM 3986 C CA . LYS B 1 28 ? 128.863 46.707 32.071 1.00 84.41 24 LYS B CA 1
ATOM 3987 C C . LYS B 1 28 ? 127.555 46.641 31.298 1.00 81.75 24 LYS B C 1
ATOM 3988 O O . LYS B 1 28 ? 126.732 45.757 31.539 1.00 79.02 24 LYS B O 1
ATOM 3994 N N . GLY B 1 29 ? 127.362 47.602 30.396 1.00 82.66 25 GLY B N 1
ATOM 3995 C CA . GLY B 1 29 ? 126.153 47.650 29.591 1.00 79.61 25 GLY B CA 1
ATOM 3996 C C . GLY B 1 29 ? 124.915 47.301 30.389 1.00 73.78 25 GLY B C 1
ATOM 3997 O O . GLY B 1 29 ? 124.400 46.190 30.293 1.00 69.24 25 GLY B O 1
ATOM 3998 N N . CYS B 1 30 ? 124.435 48.254 31.179 1.00 68.84 26 CYS B N 1
ATOM 3999 C CA . CYS B 1 30 ? 123.260 48.030 32.004 1.00 57.86 26 CYS B CA 1
ATOM 4000 C C . CYS B 1 30 ? 122.649 49.345 32.436 1.00 54.99 26 CYS B C 1
ATOM 4001 O O . CYS B 1 30 ? 121.884 49.383 33.393 1.00 62.86 26 CYS B O 1
ATOM 4004 N N . GLY B 1 31 ? 122.983 50.421 31.737 1.00 48.43 27 GLY B N 1
ATOM 4005 C CA . GLY B 1 31 ? 122.449 51.729 32.092 1.00 45.40 27 GLY B CA 1
ATOM 4006 C C . GLY B 1 31 ? 120.949 51.860 32.345 1.00 34.97 27 GLY B C 1
ATOM 4007 O O . GLY B 1 31 ? 120.209 50.886 32.376 1.00 41.50 27 GLY B O 1
ATOM 4008 N N . VAL B 1 32 ? 120.504 53.096 32.519 1.00 26.09 28 VAL B N 1
ATOM 4009 C CA . VAL B 1 32 ? 119.107 53.390 32.780 1.00 21.22 28 VAL B CA 1
ATOM 4010 C C . VAL B 1 32 ? 118.591 54.467 31.863 1.00 20.17 28 VAL B C 1
ATOM 4011 O O . VAL B 1 32 ? 119.192 55.541 31.770 1.00 9.60 28 VAL B O 1
ATOM 4015 N N . TYR B 1 33 ? 117.473 54.175 31.199 1.00 19.70 29 TYR B N 1
ATOM 4016 C CA . TYR B 1 33 ? 116.808 55.131 30.305 1.00 15.98 29 TYR B CA 1
ATOM 4017 C C . TYR B 1 33 ? 116.290 56.270 31.171 1.00 12.76 29 TYR B C 1
ATOM 4018 O O . TYR B 1 33 ? 115.580 56.049 32.151 1.00 16.45 29 TYR B O 1
ATOM 4027 N N . LEU B 1 34 ? 116.621 57.494 30.825 1.00 11.31 30 LEU B N 1
ATOM 4028 C CA . LEU B 1 34 ? 116.159 58.590 31.654 1.00 16.07 30 LEU B CA 1
ATOM 4029 C C . LEU B 1 34 ? 114.801 59.030 31.166 1.00 19.72 30 LEU B C 1
ATOM 4030 O O . LEU B 1 34 ? 114.394 58.660 30.067 1.00 25.17 30 LEU B O 1
ATOM 4035 N N . PRO B 1 35 ? 114.066 59.808 31.975 1.00 23.43 31 PRO B N 1
ATOM 4036 C CA . PRO B 1 35 ? 112.750 60.233 31.518 1.00 31.01 31 PRO B CA 1
ATOM 4037 C C . PRO B 1 35 ? 112.678 60.514 30.023 1.00 36.20 31 PRO B C 1
ATOM 4038 O O . PRO B 1 35 ? 111.944 59.830 29.304 1.00 27.59 31 PRO B O 1
ATOM 4042 N N . TYR B 1 36 ? 113.447 61.489 29.547 1.00 31.21 32 TYR B N 1
ATOM 4043 C CA . TYR B 1 36 ? 113.395 61.799 28.133 1.00 29.69 32 TYR B CA 1
ATOM 4044 C C . TYR B 1 36 ? 113.769 60.563 27.355 1.00 31.34 32 TYR B C 1
ATOM 4045 O O . TYR B 1 36 ? 113.358 60.393 26.210 1.00 35.61 32 TYR B O 1
ATOM 4054 N N . GLY B 1 37 ? 114.552 59.695 27.975 1.00 33.56 33 GLY B N 1
ATOM 4055 C CA . GLY B 1 37 ? 114.944 58.477 27.300 1.00 36.93 33 GLY B CA 1
ATOM 4056 C C . GLY B 1 37 ? 113.772 57.531 27.169 1.00 35.37 33 GLY B C 1
ATOM 4057 O O . GLY B 1 37 ? 113.481 57.006 26.098 1.00 29.46 33 GLY B O 1
ATOM 4058 N N . PHE B 1 38 ? 113.078 57.316 28.275 1.00 34.03 34 PHE B N 1
ATOM 4059 C CA . PHE B 1 38 ? 111.939 56.418 28.261 1.00 42.86 34 PHE B CA 1
ATOM 4060 C C . PHE B 1 38 ? 110.922 56.932 27.249 1.00 40.86 34 PHE B C 1
ATOM 4061 O O . PHE B 1 38 ? 110.583 56.243 26.288 1.00 34.78 34 PHE B O 1
ATOM 4069 N N . LYS B 1 39 ? 110.448 58.152 27.472 1.00 43.09 35 LYS B N 1
ATOM 4070 C CA . LYS B 1 39 ? 109.490 58.775 26.574 1.00 45.95 35 LYS B CA 1
ATOM 4071 C C . LYS B 1 39 ? 109.864 58.504 25.105 1.00 39.15 35 LYS B C 1
ATOM 4072 O O . LYS B 1 39 ? 109.082 57.918 24.348 1.00 33.12 35 LYS B O 1
ATOM 4078 N N . ILE B 1 40 ? 111.068 58.903 24.711 1.00 34.32 36 ILE B N 1
ATOM 4079 C CA . ILE B 1 40 ? 111.490 58.721 23.328 1.00 38.59 36 ILE B CA 1
ATOM 4080 C C . ILE B 1 40 ? 111.319 57.280 22.887 1.00 33.01 36 ILE B C 1
ATOM 4081 O O . ILE B 1 40 ? 110.913 57.019 21.756 1.00 40.03 36 ILE B O 1
ATOM 4086 N N . ARG B 1 41 ? 111.596 56.341 23.777 1.00 18.15 37 ARG B N 1
ATOM 4087 C CA . ARG B 1 41 ? 111.446 54.945 23.402 1.00 22.15 37 ARG B CA 1
ATOM 4088 C C . ARG B 1 41 ? 109.992 54.462 23.416 1.00 20.52 37 ARG B C 1
ATOM 4089 O O . ARG B 1 41 ? 109.649 53.501 22.727 1.00 14.35 37 ARG B O 1
ATOM 4097 N N . ARG B 1 42 ? 109.131 55.151 24.158 1.00 18.57 38 ARG B N 1
ATOM 4098 C CA . ARG B 1 42 ? 107.727 54.767 24.221 1.00 18.00 38 ARG B CA 1
ATOM 4099 C C . ARG B 1 42 ? 107.120 54.794 22.827 1.00 22.16 38 ARG B C 1
ATOM 4100 O O . ARG B 1 42 ? 106.655 53.770 22.313 1.00 19.56 38 ARG B O 1
ATOM 4108 N N . TYR B 1 43 ? 107.130 55.976 22.216 1.00 24.37 39 TYR B N 1
ATOM 4109 C CA . TYR B 1 43 ? 106.561 56.153 20.884 1.00 31.42 39 TYR B CA 1
ATOM 4110 C C . TYR B 1 43 ? 107.411 55.401 19.895 1.00 30.72 39 TYR B C 1
ATOM 4111 O O . TYR B 1 43 ? 106.914 54.875 18.902 1.00 26.84 39 TYR B O 1
ATOM 4120 N N . THR B 1 44 ? 108.702 55.348 20.160 1.00 20.62 40 THR B N 1
ATOM 4121 C CA . THR B 1 44 ? 109.556 54.604 19.274 1.00 22.48 40 THR B CA 1
ATOM 4122 C C . THR B 1 44 ? 108.903 53.237 19.152 1.00 23.35 40 THR B C 1
ATOM 4123 O O . THR B 1 44 ? 108.661 52.746 18.048 1.00 27.97 40 THR B O 1
ATOM 4127 N N . PHE B 1 45 ? 108.565 52.652 20.295 1.00 17.61 41 PHE B N 1
ATOM 4128 C CA . PHE B 1 45 ? 107.980 51.324 20.294 1.00 21.38 41 PHE B CA 1
ATOM 4129 C C . PHE B 1 45 ? 106.487 51.176 20.178 1.00 26.32 41 PHE B C 1
ATOM 4130 O O . PHE B 1 45 ? 106.010 50.066 19.979 1.00 19.06 41 PHE B O 1
ATOM 4138 N N . GLU B 1 46 ? 105.736 52.264 20.305 1.00 32.71 42 GLU B N 1
ATOM 4139 C CA . GLU B 1 46 ? 104.286 52.166 20.144 1.00 39.10 42 GLU B CA 1
ATOM 4140 C C . GLU B 1 46 ? 104.048 51.869 18.650 1.00 35.08 42 GLU B C 1
ATOM 4141 O O . GLU B 1 46 ? 103.081 51.218 18.275 1.00 35.64 42 GLU B O 1
ATOM 4147 N N . ILE B 1 47 ? 104.941 52.339 17.792 1.00 26.69 43 ILE B N 1
ATOM 4148 C CA . ILE B 1 47 ? 104.792 52.074 16.377 1.00 21.05 43 ILE B CA 1
ATOM 4149 C C . ILE B 1 47 ? 104.792 50.573 16.147 1.00 29.24 43 ILE B C 1
ATOM 4150 O O . ILE B 1 47 ? 103.763 49.998 15.804 1.00 34.77 43 ILE B O 1
ATOM 4155 N N . ILE B 1 48 ? 105.941 49.931 16.344 1.00 27.22 44 ILE B N 1
ATOM 4156 C CA . ILE B 1 48 ? 106.049 48.492 16.127 1.00 26.45 44 ILE B CA 1
ATOM 4157 C C . ILE B 1 48 ? 104.880 47.723 16.723 1.00 35.34 44 ILE B C 1
ATOM 4158 O O . ILE B 1 48 ? 104.428 46.742 16.144 1.00 35.02 44 ILE B O 1
ATOM 4163 N N . ARG B 1 49 ? 104.404 48.169 17.887 1.00 43.73 45 ARG B N 1
ATOM 4164 C CA . ARG B 1 49 ? 103.278 47.532 18.572 1.00 36.28 45 ARG B CA 1
ATOM 4165 C C . ARG B 1 49 ? 102.094 47.532 17.648 1.00 34.94 45 ARG B C 1
ATOM 4166 O O . ARG B 1 49 ? 101.666 46.482 17.179 1.00 34.48 45 ARG B O 1
ATOM 4174 N N . ASN B 1 50 ? 101.569 48.727 17.394 1.00 35.80 46 ASN B N 1
ATOM 4175 C CA . ASN B 1 50 ? 100.418 48.901 16.519 1.00 42.45 46 ASN B CA 1
ATOM 4176 C C . ASN B 1 50 ? 100.585 48.072 15.257 1.00 39.79 46 ASN B C 1
ATOM 4177 O O . ASN B 1 50 ? 99.686 47.314 14.899 1.00 36.18 46 ASN B O 1
ATOM 4182 N N . LEU B 1 51 ? 101.735 48.206 14.596 1.00 42.82 47 LEU B N 1
ATOM 4183 C CA . LEU B 1 51 ? 102.021 47.444 13.378 1.00 44.03 47 LEU B CA 1
ATOM 4184 C C . LEU B 1 51 ? 101.752 45.968 13.620 1.00 46.26 47 LEU B C 1
ATOM 4185 O O . LEU B 1 51 ? 101.198 45.274 12.774 1.00 41.18 47 LEU B O 1
ATOM 4190 N N . LEU B 1 52 ? 102.172 45.503 14.789 1.00 52.25 48 LEU B N 1
ATOM 4191 C CA . LEU B 1 52 ? 101.990 44.122 15.203 1.00 57.35 48 LEU B CA 1
ATOM 4192 C C . LEU B 1 52 ? 100.515 43.858 15.459 1.00 58.87 48 LEU B C 1
ATOM 4193 O O . LEU B 1 52 ? 99.937 42.902 14.951 1.00 61.15 48 LEU B O 1
ATOM 4198 N N . ASP B 1 53 ? 99.915 44.721 16.263 1.00 54.53 49 ASP B N 1
ATOM 4199 C CA . ASP B 1 53 ? 98.517 44.580 16.614 1.00 60.73 49 ASP B CA 1
ATOM 4200 C C . ASP B 1 53 ? 97.639 44.602 15.366 1.00 61.13 49 ASP B C 1
ATOM 4201 O O . ASP B 1 53 ? 96.861 43.682 15.130 1.00 63.07 49 ASP B O 1
ATOM 4206 N N . GLU B 1 54 ? 97.778 45.653 14.568 1.00 62.82 50 GLU B N 1
ATOM 4207 C CA . GLU B 1 54 ? 97.000 45.808 13.341 1.00 69.65 50 GLU B CA 1
ATOM 4208 C C . GLU B 1 54 ? 97.339 44.743 12.300 1.00 69.97 50 GLU B C 1
ATOM 4209 O O . GLU B 1 54 ? 96.990 44.886 11.123 1.00 68.53 50 GLU B O 1
ATOM 4215 N N . SER B 1 55 ? 98.023 43.683 12.726 1.00 63.30 51 SER B N 1
ATOM 4216 C CA . SER B 1 55 ? 98.414 42.629 11.799 1.00 53.96 51 SER B CA 1
ATOM 4217 C C . SER B 1 55 ? 98.189 41.232 12.343 1.00 56.50 51 SER B C 1
ATOM 4218 O O . SER B 1 55 ? 98.920 40.313 11.981 1.00 62.17 51 SER B O 1
ATOM 4221 N N . GLY B 1 56 ? 97.199 41.075 13.221 1.00 54.73 52 GLY B N 1
ATOM 4222 C CA . GLY B 1 56 ? 96.889 39.763 13.774 1.00 56.05 52 GLY B CA 1
ATOM 4223 C C . GLY B 1 56 ? 97.746 39.180 14.895 1.00 59.32 52 GLY B C 1
ATOM 4224 O O . GLY B 1 56 ? 97.686 37.972 15.143 1.00 61.17 52 GLY B O 1
ATOM 4225 N N . HIS B 1 57 ? 98.536 40.012 15.574 1.00 59.76 53 HIS B N 1
ATOM 4226 C CA . HIS B 1 57 ? 99.379 39.545 16.674 1.00 47.73 53 HIS B CA 1
ATOM 4227 C C . HIS B 1 57 ? 98.761 39.964 17.985 1.00 50.18 53 HIS B C 1
ATOM 4228 O O . HIS B 1 57 ? 97.938 40.883 18.023 1.00 55.99 53 HIS B O 1
ATOM 4235 N N . ASP B 1 58 ? 99.171 39.300 19.059 1.00 53.41 54 ASP B N 1
ATOM 4236 C CA . ASP B 1 58 ? 98.681 39.615 20.396 1.00 62.64 54 ASP B CA 1
ATOM 4237 C C . ASP B 1 58 ? 99.850 39.812 21.351 1.00 60.68 54 ASP B C 1
ATOM 4238 O O . ASP B 1 58 ? 100.773 38.998 21.396 1.00 59.67 54 ASP B O 1
ATOM 4243 N N . GLU B 1 59 ? 99.827 40.894 22.113 1.00 56.02 55 GLU B N 1
ATOM 4244 C CA . GLU B 1 59 ? 100.919 41.110 23.044 1.00 53.93 55 GLU B CA 1
ATOM 4245 C C . GLU B 1 59 ? 100.654 40.391 24.349 1.00 48.34 55 GLU B C 1
ATOM 4246 O O . GLU B 1 59 ? 99.654 40.634 25.020 1.00 50.52 55 GLU B O 1
ATOM 4252 N N . ALA B 1 60 ? 101.565 39.500 24.699 1.00 35.46 56 ALA B N 1
ATOM 4253 C CA . ALA B 1 60 ? 101.455 38.753 25.926 1.00 26.66 56 ALA B CA 1
ATOM 4254 C C . ALA B 1 60 ? 102.625 39.116 26.827 1.00 26.84 56 ALA B C 1
ATOM 4255 O O . ALA B 1 60 ? 103.413 39.998 26.515 1.00 30.05 56 ALA B O 1
ATOM 4257 N N . LEU B 1 61 ? 102.728 38.441 27.959 1.00 31.26 57 LEU B N 1
ATOM 4258 C CA . LEU B 1 61 ? 103.831 38.683 28.869 1.00 28.46 57 LEU B CA 1
ATOM 4259 C C . LEU B 1 61 ? 104.105 37.381 29.565 1.00 28.86 57 LEU B C 1
ATOM 4260 O O . LEU B 1 61 ? 103.233 36.866 30.263 1.00 23.92 57 LEU B O 1
ATOM 4265 N N . PHE B 1 62 ? 105.307 36.848 29.346 1.00 27.71 58 PHE B N 1
ATOM 4266 C CA . PHE B 1 62 ? 105.734 35.585 29.941 1.00 29.58 58 PHE B CA 1
ATOM 4267 C C . PHE B 1 62 ? 106.795 35.791 31.013 1.00 35.56 58 PHE B C 1
ATOM 4268 O O . PHE B 1 62 ? 107.510 36.796 31.020 1.00 36.07 58 PHE B O 1
ATOM 4276 N N . PRO B 1 63 ? 106.927 34.820 31.920 1.00 35.12 59 PRO B N 1
ATOM 4277 C CA . PRO B 1 63 ? 107.909 34.894 32.998 1.00 39.15 59 PRO B CA 1
ATOM 4278 C C . PRO B 1 63 ? 109.281 35.158 32.407 1.00 42.20 59 PRO B C 1
ATOM 4279 O O . PRO B 1 63 ? 109.541 34.842 31.235 1.00 41.72 59 PRO B O 1
ATOM 4283 N N . MET B 1 64 ? 110.155 35.727 33.227 1.00 40.82 60 MET B N 1
ATOM 4284 C CA . MET B 1 64 ? 111.505 36.033 32.810 1.00 34.37 60 MET B CA 1
ATOM 4285 C C . MET B 1 64 ? 112.465 34.939 33.274 1.00 40.08 60 MET B C 1
ATOM 4286 O O . MET B 1 64 ? 113.600 34.871 32.803 1.00 43.67 60 MET B O 1
ATOM 4291 N N . LEU B 1 65 ? 112.004 34.072 34.180 1.00 33.32 61 LEU B N 1
ATOM 4292 C CA . LEU B 1 65 ? 112.855 33.006 34.705 1.00 36.60 61 LEU B CA 1
ATOM 4293 C C . LEU B 1 65 ? 112.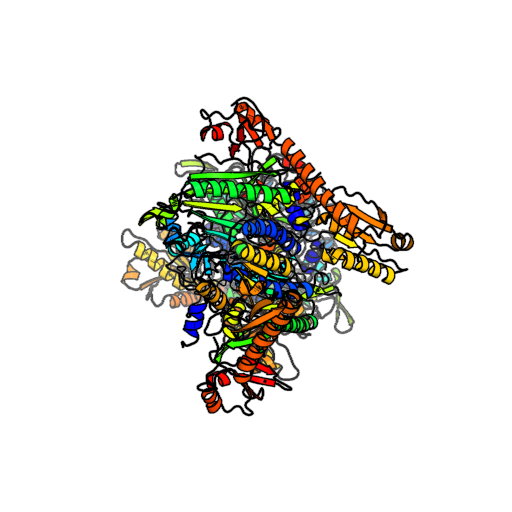589 31.623 34.133 1.00 46.33 61 LEU B C 1
ATOM 4294 O O . LEU B 1 65 ? 111.559 31.025 34.415 1.00 49.34 61 LEU B O 1
ATOM 4299 N N . ILE B 1 66 ? 113.530 31.105 33.349 1.00 47.61 62 ILE B N 1
ATOM 4300 C CA . ILE B 1 66 ? 113.372 29.780 32.770 1.00 48.46 62 ILE B CA 1
ATOM 4301 C C . ILE B 1 66 ? 114.115 28.788 33.630 1.00 56.49 62 ILE B C 1
ATOM 4302 O O . ILE B 1 66 ? 115.285 28.978 33.927 1.00 64.14 62 ILE B O 1
ATOM 4307 N N . PRO B 1 67 ? 113.447 27.713 34.049 1.00 60.63 63 PRO B N 1
ATOM 4308 C CA . PRO B 1 67 ? 114.130 26.719 34.878 1.00 62.46 63 PRO B CA 1
ATOM 4309 C C . PRO B 1 67 ? 115.079 25.978 33.963 1.00 62.83 63 PRO B C 1
ATOM 4310 O O . PRO B 1 67 ? 114.832 25.914 32.763 1.00 62.54 63 PRO B O 1
ATOM 4314 N N . GLU B 1 68 ? 116.154 25.423 34.512 1.00 69.88 64 GLU B N 1
ATOM 4315 C CA . GLU B 1 68 ? 117.128 24.700 33.696 1.00 80.03 64 GLU B CA 1
ATOM 4316 C C . GLU B 1 68 ? 116.424 23.713 32.775 1.00 82.68 64 GLU B C 1
ATOM 4317 O O . GLU B 1 68 ? 116.537 23.796 31.548 1.00 79.54 64 GLU B O 1
ATOM 4323 N N . ASP B 1 69 ? 115.703 22.778 33.388 1.00 86.08 65 ASP B N 1
ATOM 4324 C CA . ASP B 1 69 ? 114.964 21.738 32.675 1.00 86.86 65 ASP B CA 1
ATOM 4325 C C . ASP B 1 69 ? 114.668 22.101 31.228 1.00 81.34 65 ASP B C 1
ATOM 4326 O O . ASP B 1 69 ? 115.034 21.381 30.305 1.00 80.05 65 ASP B O 1
ATOM 4331 N N . LEU B 1 70 ? 114.007 23.231 31.042 1.00 81.52 66 LEU B N 1
ATOM 4332 C CA . LEU B 1 70 ? 113.642 23.683 29.713 1.00 87.58 66 LEU B CA 1
ATOM 4333 C C . LEU B 1 70 ? 114.814 24.107 28.836 1.00 86.97 66 LEU B C 1
ATOM 4334 O O . LEU B 1 70 ? 115.058 23.510 27.787 1.00 90.93 66 LEU B O 1
ATOM 4339 N N . LEU B 1 71 ? 115.537 25.137 29.257 1.00 83.88 67 LEU B N 1
ATOM 4340 C CA . LEU B 1 71 ? 116.658 25.629 28.477 1.00 79.87 67 LEU B CA 1
ATOM 4341 C C . LEU B 1 71 ? 117.586 24.485 28.091 1.00 86.30 67 LEU B C 1
ATOM 4342 O O . LEU B 1 71 ? 118.527 24.671 27.319 1.00 88.06 67 LEU B O 1
ATOM 4347 N N . ALA B 1 72 ? 117.318 23.303 28.641 1.00 89.74 68 ALA B N 1
ATOM 4348 C CA . ALA B 1 72 ? 118.100 22.110 28.334 1.00 90.71 68 ALA B CA 1
ATOM 4349 C C . ALA B 1 72 ? 117.674 21.653 26.952 1.00 89.29 68 ALA B C 1
ATOM 4350 O O . ALA B 1 72 ? 118.462 21.688 26.010 1.00 93.03 68 ALA B O 1
ATOM 4352 N N . LYS B 1 73 ? 116.419 21.227 26.841 1.00 86.94 69 LYS B N 1
ATOM 4353 C CA . LYS B 1 73 ? 115.867 20.789 25.564 1.00 88.20 69 LYS B CA 1
ATOM 4354 C C . LYS B 1 73 ? 116.080 21.922 24.566 1.00 87.03 69 LYS B C 1
ATOM 4355 O O . LYS B 1 73 ? 115.954 21.740 23.357 1.00 91.07 69 LYS B O 1
ATOM 4361 N N . GLU B 1 74 ? 116.388 23.102 25.088 1.00 84.33 70 GLU B N 1
ATOM 4362 C CA . GLU B 1 74 ? 116.640 24.260 24.254 1.00 85.92 70 GLU B CA 1
ATOM 4363 C C . GLU B 1 74 ? 117.967 24.025 23.539 1.00 90.94 70 GLU B C 1
ATOM 4364 O O . GLU B 1 74 ? 118.548 24.938 22.953 1.00 90.53 70 GLU B O 1
ATOM 4370 N N . ALA B 1 75 ? 118.436 22.783 23.595 1.00 96.38 71 ALA B N 1
ATOM 4371 C CA . ALA B 1 75 ? 119.690 22.392 22.965 1.00 102.37 71 ALA B CA 1
ATOM 4372 C C . ALA B 1 75 ? 119.780 20.872 22.877 1.00 110.41 71 ALA B C 1
ATOM 4373 O O . ALA B 1 75 ? 119.048 20.155 23.561 1.00 111.67 71 ALA B O 1
ATOM 4375 N N . GLU B 1 76 ? 120.670 20.376 22.025 1.00 119.34 72 GLU B N 1
ATOM 4376 C CA . GLU B 1 76 ? 120.843 18.936 21.896 1.00 127.66 72 GLU B CA 1
ATOM 4377 C C . GLU B 1 76 ? 121.737 18.448 23.034 1.00 133.63 72 GLU B C 1
ATOM 4378 O O . GLU B 1 76 ? 121.508 17.376 23.594 1.00 138.00 72 GLU B O 1
ATOM 4384 N N . HIS B 1 77 ? 122.748 19.251 23.373 1.00 137.15 73 HIS B N 1
ATOM 4385 C CA . HIS B 1 77 ? 123.691 18.936 24.452 1.00 138.48 73 HIS B CA 1
ATOM 4386 C C . HIS B 1 77 ? 124.036 20.244 25.193 1.00 141.48 73 HIS B C 1
ATOM 4387 O O . HIS B 1 77 ? 123.253 20.729 26.017 1.00 140.74 73 HIS B O 1
ATOM 4394 N N . ILE B 1 78 ? 125.213 20.795 24.894 1.00 145.21 74 ILE B N 1
ATOM 4395 C CA . ILE B 1 78 ? 125.698 22.061 25.464 1.00 144.89 74 ILE B CA 1
ATOM 4396 C C . ILE B 1 78 ? 126.575 22.727 24.392 1.00 145.22 74 ILE B C 1
ATOM 4397 O O . ILE B 1 78 ? 127.804 22.801 24.519 1.00 144.46 74 ILE B O 1
ATOM 4402 N N . LYS B 1 79 ? 125.923 23.196 23.328 1.00 142.52 75 LYS B N 1
ATOM 4403 C CA . LYS B 1 79 ? 126.598 23.843 22.205 1.00 135.90 75 LYS B CA 1
ATOM 4404 C C . LYS B 1 79 ? 126.631 25.361 22.346 1.00 132.62 75 LYS B C 1
ATOM 4405 O O . LYS B 1 79 ? 125.596 26.022 22.224 1.00 131.44 75 LYS B O 1
ATOM 4411 N N . GLY B 1 80 ? 127.827 25.894 22.600 1.00 128.97 76 GLY B N 1
ATOM 4412 C CA . GLY B 1 80 ? 128.020 27.329 22.756 1.00 125.01 76 GLY B CA 1
ATOM 4413 C C . GLY B 1 80 ? 126.737 28.140 22.798 1.00 121.55 76 GLY B C 1
ATOM 4414 O O . GLY B 1 80 ? 126.402 28.856 21.855 1.00 121.35 76 GLY B O 1
ATOM 4415 N N . PHE B 1 81 ? 126.011 28.029 23.900 1.00 117.33 77 PHE B N 1
ATOM 4416 C CA . PHE B 1 81 ? 124.762 28.748 24.033 1.00 113.29 77 PHE B CA 1
ATOM 4417 C C . PHE B 1 81 ? 124.404 28.912 25.513 1.00 110.73 77 PHE B C 1
ATOM 4418 O O . PHE B 1 81 ? 124.094 30.019 25.957 1.00 112.00 77 PHE B O 1
ATOM 4426 N N . GLU B 1 82 ? 124.473 27.826 26.282 1.00 105.14 78 GLU B N 1
ATOM 4427 C CA . GLU B 1 82 ? 124.163 27.898 27.708 1.00 102.50 78 GLU B CA 1
ATOM 4428 C C . GLU B 1 82 ? 125.319 28.592 28.422 1.00 103.71 78 GLU B C 1
ATOM 4429 O O . GLU B 1 82 ? 125.284 28.795 29.633 1.00 98.84 78 GLU B O 1
ATOM 4435 N N . ASP B 1 83 ? 126.341 28.959 27.652 1.00 112.11 79 ASP B N 1
ATOM 4436 C CA . ASP B 1 83 ? 127.521 29.633 28.190 1.00 119.92 79 ASP B CA 1
ATOM 4437 C C . ASP B 1 83 ? 127.232 31.099 28.475 1.00 118.61 79 ASP B C 1
ATOM 4438 O O . ASP B 1 83 ? 127.671 31.643 29.488 1.00 120.63 79 ASP B O 1
ATOM 4443 N N . GLU B 1 84 ? 126.498 31.733 27.567 1.00 112.91 80 GLU B N 1
ATOM 4444 C CA . GLU B 1 84 ? 126.161 33.138 27.715 1.00 104.53 80 GLU B CA 1
ATOM 4445 C C . GLU B 1 84 ? 124.767 33.334 28.294 1.00 90.77 80 GLU B C 1
ATOM 4446 O O . GLU B 1 84 ? 123.989 34.146 27.803 1.00 88.30 80 GLU B O 1
ATOM 4452 N N . VAL B 1 85 ? 124.459 32.582 29.345 1.00 77.86 81 VAL B N 1
ATOM 4453 C CA . VAL B 1 85 ? 123.166 32.684 30.009 1.00 64.26 81 VAL B CA 1
ATOM 4454 C C . VAL B 1 85 ? 123.331 32.935 31.500 1.00 57.02 81 VAL B C 1
ATOM 4455 O O . VAL B 1 85 ? 124.125 32.274 32.164 1.00 51.54 81 VAL B O 1
ATOM 4459 N N . TYR B 1 86 ? 122.577 33.898 32.019 1.00 48.74 82 TYR B N 1
ATOM 4460 C CA . TYR B 1 86 ? 122.631 34.218 33.432 1.00 40.71 82 TYR B CA 1
ATOM 4461 C C . TYR B 1 86 ? 121.844 33.164 34.160 1.00 38.03 82 TYR B C 1
ATOM 4462 O O . TYR B 1 86 ? 120.761 32.802 33.732 1.00 44.96 82 TYR B O 1
ATOM 4471 N N . TRP B 1 87 ? 122.388 32.675 35.265 1.00 35.02 83 TRP B N 1
ATOM 4472 C CA . TRP B 1 87 ? 121.726 31.650 36.046 1.00 31.69 83 TRP B CA 1
ATOM 4473 C C . TRP B 1 87 ? 121.464 32.042 37.480 1.00 36.41 83 TRP B C 1
ATOM 4474 O O . TRP B 1 87 ? 122.336 32.595 38.155 1.00 43.09 83 TRP B O 1
ATOM 4485 N N . VAL B 1 88 ? 120.262 31.751 37.955 1.00 27.21 84 VAL B N 1
ATOM 4486 C CA . VAL B 1 88 ? 119.958 32.034 39.343 1.00 31.73 84 VAL B CA 1
ATOM 4487 C C . VAL B 1 88 ? 120.216 30.731 40.087 1.00 39.43 84 VAL B C 1
ATOM 4488 O O . VAL B 1 88 ? 119.978 29.642 39.554 1.00 39.12 84 VAL B O 1
ATOM 4492 N N . THR B 1 89 ? 120.702 30.833 41.317 1.00 37.65 85 THR B N 1
ATOM 4493 C CA . THR B 1 89 ? 121.044 29.636 42.064 1.00 37.65 85 THR B CA 1
ATOM 4494 C C . THR B 1 89 ? 120.583 29.564 43.509 1.00 45.38 85 THR B C 1
ATOM 4495 O O . THR B 1 89 ? 120.373 28.478 44.033 1.00 50.64 85 THR B O 1
ATOM 4499 N N . HIS B 1 90 ? 120.445 30.701 44.172 1.00 52.63 86 HIS B N 1
ATOM 4500 C CA . HIS B 1 90 ? 120.040 30.663 45.565 1.00 60.35 86 HIS B CA 1
ATOM 4501 C C . HIS B 1 90 ? 118.829 31.516 45.905 1.00 63.15 86 HIS B C 1
ATOM 4502 O O . HIS B 1 90 ? 118.394 32.364 45.130 1.00 64.23 86 HIS B O 1
ATOM 4509 N N . GLY B 1 91 ? 118.295 31.261 47.090 1.00 66.12 87 GLY B N 1
ATOM 4510 C CA . GLY B 1 91 ? 117.157 31.993 47.600 1.00 73.28 87 GLY B CA 1
ATOM 4511 C C . GLY B 1 91 ? 117.530 32.346 49.027 1.00 82.68 87 GLY B C 1
ATOM 4512 O O . GLY B 1 91 ? 117.128 31.672 49.983 1.00 84.03 87 GLY B O 1
ATOM 4513 N N . GLY B 1 92 ? 118.320 33.404 49.171 1.00 86.97 88 GLY B N 1
ATOM 4514 C CA . GLY B 1 92 ? 118.768 33.820 50.485 1.00 91.44 88 GLY B CA 1
ATOM 4515 C C . GLY B 1 92 ? 120.131 33.200 50.701 1.00 96.11 88 GLY B C 1
ATOM 4516 O O . GLY B 1 92 ? 121.164 33.834 50.475 1.00 100.26 88 GLY B O 1
ATOM 4517 N N . LYS B 1 93 ? 120.135 31.946 51.131 1.00 96.33 89 LYS B N 1
ATOM 4518 C CA . LYS B 1 93 ? 121.377 31.228 51.359 1.00 97.68 89 LYS B CA 1
ATOM 4519 C C . LYS B 1 93 ? 121.091 29.756 51.116 1.00 95.53 89 LYS B C 1
ATOM 4520 O O . LYS B 1 93 ? 121.957 28.902 51.296 1.00 98.72 89 LYS B O 1
ATOM 4526 N N . THR B 1 94 ? 119.859 29.477 50.700 1.00 92.74 90 THR B N 1
ATOM 4527 C CA . THR B 1 94 ? 119.420 28.118 50.411 1.00 87.55 90 THR B CA 1
ATOM 4528 C C . THR B 1 94 ? 119.407 27.917 48.903 1.00 80.78 90 THR B C 1
ATOM 4529 O O . THR B 1 94 ? 118.592 28.515 48.212 1.00 75.78 90 THR B O 1
ATOM 4533 N N . GLN B 1 95 ? 120.313 27.082 48.399 1.00 82.15 91 GLN B N 1
ATOM 4534 C CA . GLN B 1 95 ? 120.406 26.804 46.968 1.00 82.48 91 GLN B CA 1
ATOM 4535 C C . GLN B 1 95 ? 119.027 26.474 46.415 1.00 82.66 91 GLN B C 1
ATOM 4536 O O . GLN B 1 95 ? 118.120 26.135 47.171 1.00 87.61 91 GLN B O 1
ATOM 4542 N N . LEU B 1 96 ? 118.863 26.572 45.100 1.00 80.87 92 LEU B N 1
ATOM 4543 C CA . LEU B 1 96 ? 117.564 26.312 44.479 1.00 84.58 92 LEU B CA 1
ATOM 4544 C C . LEU B 1 96 ? 117.360 24.914 43.929 1.00 85.54 92 LEU B C 1
ATOM 4545 O O . LEU B 1 96 ? 116.230 24.529 43.618 1.00 87.28 92 LEU B O 1
ATOM 4550 N N . ASP B 1 97 ? 118.446 24.160 43.804 1.00 87.91 93 ASP B N 1
ATOM 4551 C CA . ASP B 1 97 ? 118.394 22.799 43.271 1.00 90.05 93 ASP B CA 1
ATOM 4552 C C . ASP B 1 97 ? 117.648 22.682 41.940 1.00 84.34 93 ASP B C 1
ATOM 4553 O O . ASP B 1 97 ? 117.621 21.619 41.327 1.00 79.66 93 ASP B O 1
ATOM 4558 N N . VAL B 1 98 ? 117.062 23.784 41.485 1.00 82.10 94 VAL B N 1
ATOM 4559 C CA . VAL B 1 98 ? 116.320 23.787 40.235 1.00 77.44 94 VAL B CA 1
ATOM 4560 C C . VAL B 1 98 ? 116.940 24.699 39.184 1.00 68.14 94 VAL B C 1
ATOM 4561 O O . VAL B 1 98 ? 116.663 24.553 38.007 1.00 55.67 94 VAL B O 1
ATOM 4565 N N . LYS B 1 99 ? 117.780 25.634 39.609 1.00 65.23 95 LYS B N 1
ATOM 4566 C CA . LYS B 1 99 ? 118.455 26.546 38.689 1.00 67.92 95 LYS B CA 1
ATOM 4567 C C . LYS B 1 99 ? 117.557 27.223 37.654 1.00 64.60 95 LYS B C 1
ATOM 4568 O O . LYS B 1 99 ? 117.321 26.693 36.571 1.00 67.85 95 LYS B O 1
ATOM 4574 N N . LEU B 1 100 ? 117.047 28.395 37.993 1.00 53.91 96 LEU B N 1
ATOM 4575 C CA . LEU B 1 100 ? 116.230 29.143 37.063 1.00 35.22 96 LEU B CA 1
ATOM 4576 C C . LEU B 1 100 ? 117.241 30.052 36.407 1.00 36.80 96 LEU B C 1
ATOM 4577 O O . LEU B 1 100 ? 118.243 30.428 37.025 1.00 33.53 96 LEU B O 1
ATOM 4582 N N . ALA B 1 101 ? 116.992 30.399 35.155 1.00 33.44 97 ALA B N 1
ATOM 4583 C CA . ALA B 1 101 ? 117.904 31.250 34.419 1.00 30.91 97 ALA B CA 1
ATOM 4584 C C . ALA B 1 101 ? 117.237 32.499 33.861 1.00 31.20 97 ALA B C 1
ATOM 4585 O O . ALA B 1 101 ? 116.042 32.507 33.563 1.00 32.51 97 ALA B O 1
ATOM 4587 N N . LEU B 1 102 ? 118.018 33.563 33.734 1.00 30.47 98 LEU B N 1
ATOM 4588 C CA . LEU B 1 102 ? 117.499 34.799 33.186 1.00 33.71 98 LEU B CA 1
ATOM 4589 C C . LEU B 1 102 ? 117.326 34.587 31.673 1.00 38.93 98 LEU B C 1
ATOM 4590 O O . LEU B 1 102 ? 118.261 34.193 30.957 1.00 22.94 98 LEU B O 1
ATOM 4595 N N . ARG B 1 103 ? 116.107 34.836 31.204 1.00 39.00 99 ARG B N 1
ATOM 4596 C CA . ARG B 1 103 ? 115.752 34.637 29.811 1.00 38.58 99 ARG B CA 1
ATOM 4597 C C . ARG B 1 103 ? 116.581 35.398 28.809 1.00 47.22 99 ARG B C 1
ATOM 4598 O O . ARG B 1 103 ? 116.655 36.619 28.858 1.00 47.88 99 ARG B O 1
ATOM 4606 N N . PRO B 1 104 ? 117.234 34.671 27.888 1.00 59.67 100 PRO B N 1
ATOM 4607 C CA . PRO B 1 104 ? 118.073 35.255 26.837 1.00 66.74 100 PRO B CA 1
ATOM 4608 C C . PRO B 1 104 ? 117.261 35.526 25.570 1.00 71.47 100 PRO B C 1
ATOM 4609 O O . PRO B 1 104 ? 117.363 36.600 24.971 1.00 71.08 100 PRO B O 1
ATOM 4613 N N . THR B 1 105 ? 116.451 34.544 25.177 1.00 78.37 101 THR B N 1
ATOM 4614 C CA . THR B 1 105 ? 115.619 34.653 23.979 1.00 82.20 101 THR B CA 1
ATOM 4615 C C . THR B 1 105 ? 114.145 34.374 24.278 1.00 79.19 101 THR B C 1
ATOM 4616 O O . THR B 1 105 ? 113.332 34.208 23.373 1.00 83.31 101 THR B O 1
ATOM 4620 N N . SER B 1 106 ? 113.820 34.329 25.563 1.00 71.36 102 SER B N 1
ATOM 4621 C CA . SER B 1 106 ? 112.457 34.111 26.036 1.00 69.24 102 SER B CA 1
ATOM 4622 C C . SER B 1 106 ? 111.577 33.261 25.121 1.00 69.23 102 SER B C 1
ATOM 4623 O O . SER B 1 106 ? 110.370 33.475 25.048 1.00 71.02 102 SER B O 1
ATOM 4626 N N . GLU B 1 107 ? 112.162 32.293 24.425 1.00 67.00 103 GLU B N 1
ATOM 4627 C CA . GLU B 1 107 ? 111.359 31.447 23.551 1.00 64.07 103 GLU B CA 1
ATOM 4628 C C . GLU B 1 107 ? 111.025 30.123 24.226 1.00 54.14 103 GLU B C 1
ATOM 4629 O O . GLU B 1 107 ? 109.883 29.669 24.192 1.00 44.34 103 GLU B O 1
ATOM 4635 N N . THR B 1 108 ? 112.026 29.514 24.850 1.00 44.78 104 THR B N 1
ATOM 4636 C CA . THR B 1 108 ? 111.836 28.249 25.539 1.00 35.19 104 THR B CA 1
ATOM 4637 C C . THR B 1 108 ? 110.464 28.195 26.187 1.00 30.97 104 THR B C 1
ATOM 4638 O O . THR B 1 108 ? 109.665 27.315 25.872 1.00 37.52 104 THR B O 1
ATOM 4642 N N . PRO B 1 109 ? 110.169 29.146 27.094 1.00 24.71 105 PRO B N 1
ATOM 4643 C CA . PRO B 1 109 ? 108.881 29.212 27.797 1.00 23.68 105 PRO B CA 1
ATOM 4644 C C . PRO B 1 109 ? 107.675 29.371 26.856 1.00 28.53 105 PRO B C 1
ATOM 4645 O O . PRO B 1 109 ? 106.723 28.587 26.907 1.00 25.88 105 PRO B O 1
ATOM 4649 N N . ILE B 1 110 ? 107.710 30.380 25.995 1.00 26.35 106 ILE B N 1
ATOM 4650 C CA . ILE B 1 110 ? 106.612 30.587 25.076 1.00 34.36 106 ILE B CA 1
ATOM 4651 C C . ILE B 1 110 ? 106.281 29.313 24.300 1.00 40.19 106 ILE B C 1
ATOM 4652 O O . ILE B 1 110 ? 105.182 29.171 23.754 1.00 38.41 106 ILE B O 1
ATOM 4657 N N . TYR B 1 111 ? 107.231 28.387 24.246 1.00 40.40 107 TYR B N 1
ATOM 4658 C CA . TYR B 1 111 ? 107.004 27.137 23.541 1.00 37.58 107 TYR B CA 1
ATOM 4659 C C . TYR B 1 111 ? 106.487 26.091 24.506 1.00 34.00 107 TYR B C 1
ATOM 4660 O O . TYR B 1 111 ? 105.551 25.360 24.192 1.00 27.57 107 TYR B O 1
ATOM 4669 N N . TYR B 1 112 ? 107.079 26.018 25.688 1.00 38.60 108 TYR B N 1
ATOM 4670 C CA . TYR B 1 112 ? 106.584 25.067 26.674 1.00 46.39 108 TYR B CA 1
ATOM 4671 C C . TYR B 1 112 ? 105.104 25.399 26.809 1.00 43.65 108 TYR B C 1
ATOM 4672 O O . TYR B 1 112 ? 104.279 24.547 27.117 1.00 47.98 108 TYR B O 1
ATOM 4681 N N . MET B 1 113 ? 104.782 26.657 26.558 1.00 31.04 109 MET B N 1
ATOM 4682 C CA . MET B 1 113 ? 103.424 27.107 26.682 1.00 34.11 109 MET B CA 1
ATOM 4683 C C . MET B 1 113 ? 102.592 26.695 25.498 1.00 38.51 109 MET B C 1
ATOM 4684 O O . MET B 1 113 ? 101.475 26.210 25.657 1.00 42.31 109 MET B O 1
ATOM 4689 N N . MET B 1 114 ? 103.124 26.899 24.301 1.00 42.20 110 MET B N 1
ATOM 4690 C CA . MET B 1 114 ? 102.384 26.514 23.107 1.00 41.74 110 MET B CA 1
ATOM 4691 C C . MET B 1 114 ? 102.013 25.049 23.245 1.00 35.08 110 MET B C 1
ATOM 4692 O O . MET B 1 114 ? 100.991 24.604 22.742 1.00 31.66 110 MET B O 1
ATOM 4697 N N . LYS B 1 115 ? 102.847 24.301 23.949 1.00 25.26 111 LYS B N 1
ATOM 4698 C CA . LYS B 1 115 ? 102.582 22.897 24.135 1.00 25.34 111 LYS B CA 1
ATOM 4699 C C . LYS B 1 115 ? 101.145 22.704 24.585 1.00 30.47 111 LYS B C 1
ATOM 4700 O O . LYS B 1 115 ? 100.512 21.704 24.254 1.00 29.24 111 LYS B O 1
ATOM 4706 N N . LEU B 1 116 ? 100.626 23.678 25.324 1.00 35.37 112 LEU B N 1
ATOM 4707 C CA . LEU B 1 116 ? 99.268 23.595 25.836 1.00 43.43 112 LEU B CA 1
ATOM 4708 C C . LEU B 1 116 ? 98.205 24.325 25.022 1.00 53.98 112 LEU B C 1
ATOM 4709 O O . LEU B 1 116 ? 97.064 23.863 24.940 1.00 58.90 112 LEU B O 1
ATOM 4714 N N . TRP B 1 117 ? 98.550 25.460 24.428 1.00 54.53 113 TRP B N 1
ATOM 4715 C CA . TRP B 1 117 ? 97.552 26.179 23.651 1.00 61.62 113 TRP B CA 1
ATOM 4716 C C . TRP B 1 117 ? 97.358 25.611 22.251 1.00 67.58 113 TRP B C 1
ATOM 4717 O O . TRP B 1 117 ? 96.634 26.181 21.434 1.00 74.05 113 TRP B O 1
ATOM 4728 N N . VAL B 1 118 ? 98.013 24.496 21.963 1.00 65.92 114 VAL B N 1
ATOM 4729 C CA . VAL B 1 118 ? 97.876 23.875 20.659 1.00 63.34 114 VAL B CA 1
ATOM 4730 C C . VAL B 1 118 ? 97.385 22.449 20.862 1.00 70.30 114 VAL B C 1
ATOM 4731 O O . VAL B 1 118 ? 97.945 21.697 21.663 1.00 72.10 114 VAL B O 1
ATOM 4735 N N . LYS B 1 119 ? 96.319 22.093 20.152 1.00 75.49 115 LYS B N 1
ATOM 4736 C CA . LYS B 1 119 ? 95.747 20.751 20.232 1.00 80.12 115 LYS B CA 1
ATOM 4737 C C . LYS B 1 119 ? 95.111 20.388 18.897 1.00 72.39 115 LYS B C 1
ATOM 4738 O O . LYS B 1 119 ? 95.277 19.273 18.403 1.00 67.49 115 LYS B O 1
ATOM 4744 N N . VAL B 1 120 ? 94.395 21.342 18.312 1.00 66.44 116 VAL B N 1
ATOM 4745 C CA . VAL B 1 120 ? 93.744 21.118 17.035 1.00 69.11 116 VAL B CA 1
ATOM 4746 C C . VAL B 1 120 ? 94.065 22.253 16.087 1.00 68.38 116 VAL B C 1
ATOM 4747 O O . VAL B 1 120 ? 94.227 23.391 16.515 1.00 68.40 116 VAL B O 1
ATOM 4751 N N . HIS B 1 121 ? 94.149 21.939 14.800 1.00 66.67 117 HIS B N 1
ATOM 4752 C CA . HIS B 1 121 ? 94.452 22.937 13.781 1.00 71.04 117 HIS B CA 1
ATOM 4753 C C . HIS B 1 121 ? 93.665 24.222 13.997 1.00 70.36 117 HIS B C 1
ATOM 4754 O O . HIS B 1 121 ? 94.109 25.303 13.628 1.00 71.95 117 HIS B O 1
ATOM 4761 N N . THR B 1 122 ? 92.491 24.088 14.598 1.00 70.08 118 THR B N 1
ATOM 4762 C CA . THR B 1 122 ? 91.630 25.222 14.886 1.00 70.93 118 THR B CA 1
ATOM 4763 C C . THR B 1 122 ? 92.435 26.261 15.653 1.00 70.60 118 THR B C 1
ATOM 4764 O O . THR B 1 122 ? 92.310 27.462 15.428 1.00 71.53 118 THR B O 1
ATOM 4768 N N . ASP B 1 123 ? 93.274 25.767 16.555 1.00 70.40 119 ASP B N 1
ATOM 4769 C CA . ASP B 1 123 ? 94.098 26.595 17.419 1.00 71.92 119 ASP B CA 1
ATOM 4770 C C . ASP B 1 123 ? 95.326 27.224 16.784 1.00 70.13 119 ASP B C 1
ATOM 4771 O O . ASP B 1 123 ? 96.201 27.714 17.491 1.00 73.21 119 ASP B O 1
ATOM 4776 N N . LEU B 1 124 ? 95.399 27.212 15.461 1.00 71.34 120 LEU B N 1
ATOM 4777 C CA . LEU B 1 124 ? 96.536 27.800 14.764 1.00 69.39 120 LEU B CA 1
ATOM 4778 C C . LEU B 1 124 ? 96.052 28.443 13.478 1.00 72.14 120 LEU B C 1
ATOM 4779 O O . LEU B 1 124 ? 95.095 27.980 12.862 1.00 79.36 120 LEU B O 1
ATOM 4784 N N . PRO B 1 125 ? 96.737 29.492 13.023 1.00 71.94 121 PRO B N 1
ATOM 4785 C CA . PRO B 1 125 ? 97.922 30.104 13.620 1.00 68.01 121 PRO B CA 1
ATOM 4786 C C . PRO B 1 125 ? 97.671 30.962 14.842 1.00 61.31 121 PRO B C 1
ATOM 4787 O O . PRO B 1 125 ? 96.581 31.492 15.023 1.00 58.72 121 PRO B O 1
ATOM 4791 N N . ILE B 1 126 ? 98.705 31.086 15.673 1.00 58.17 122 ILE B N 1
ATOM 4792 C CA . ILE B 1 126 ? 98.673 31.925 16.867 1.00 53.77 122 ILE B CA 1
ATOM 4793 C C . ILE B 1 126 ? 99.931 32.769 16.831 1.00 46.10 122 ILE B C 1
ATOM 4794 O O . ILE B 1 126 ? 101.025 32.271 17.047 1.00 38.43 122 ILE B O 1
ATOM 4799 N N . LYS B 1 127 ? 99.754 34.049 16.534 1.00 42.29 123 LYS B N 1
ATOM 4800 C CA . LYS B 1 127 ? 100.849 35.000 16.445 1.00 41.22 123 LYS B CA 1
ATOM 4801 C C . LYS B 1 127 ? 100.924 35.755 17.780 1.00 38.06 123 LYS B C 1
ATOM 4802 O O . LYS B 1 127 ? 100.121 36.644 18.055 1.00 46.99 123 LYS B O 1
ATOM 4808 N N . ILE B 1 128 ? 101.896 35.396 18.607 1.00 29.11 124 ILE B N 1
ATOM 4809 C CA . ILE B 1 128 ? 102.041 35.991 19.934 1.00 32.47 124 ILE B CA 1
ATOM 4810 C C . ILE B 1 128 ? 103.388 36.673 20.156 1.00 32.86 124 ILE B C 1
ATOM 4811 O O . ILE B 1 128 ? 104.435 36.144 19.774 1.00 41.21 124 ILE B O 1
ATOM 4816 N N . TYR B 1 129 ? 103.360 37.845 20.782 1.00 25.27 125 TYR B N 1
ATOM 4817 C CA . TYR B 1 129 ? 104.588 38.592 21.042 1.00 20.38 125 TYR B CA 1
ATOM 4818 C C . TYR B 1 129 ? 104.548 39.354 22.356 1.00 23.46 125 TYR B C 1
ATOM 4819 O O . TYR B 1 129 ? 103.485 39.635 22.899 1.00 29.59 125 TYR B O 1
ATOM 4828 N N . GLN B 1 130 ? 105.722 39.708 22.850 1.00 13.46 126 GLN B N 1
ATOM 4829 C CA . GLN B 1 130 ? 105.838 40.466 24.080 1.00 17.04 126 GLN B CA 1
ATOM 4830 C C . GLN B 1 130 ? 107.078 41.333 23.945 1.00 22.37 126 GLN B C 1
ATOM 4831 O O . GLN B 1 130 ? 108.053 40.925 23.327 1.00 17.32 126 GLN B O 1
ATOM 4837 N N . ILE B 1 131 ? 107.039 42.539 24.498 1.00 27.32 127 ILE B N 1
ATOM 4838 C CA . ILE B 1 131 ? 108.189 43.439 24.420 1.00 27.27 127 ILE B CA 1
ATOM 4839 C C . ILE B 1 131 ? 108.750 43.469 25.810 1.00 33.70 127 ILE B C 1
ATOM 4840 O O . ILE B 1 131 ? 108.376 44.305 26.638 1.00 35.55 127 ILE B O 1
ATOM 4845 N N . VAL B 1 132 ? 109.660 42.541 26.051 1.00 35.35 128 VAL B N 1
ATOM 4846 C CA . VAL B 1 132 ? 110.267 42.371 27.347 1.00 39.46 128 VAL B CA 1
ATOM 4847 C C . VAL B 1 132 ? 111.709 42.853 27.409 1.00 44.17 128 VAL B C 1
ATOM 4848 O O . VAL B 1 132 ? 112.144 43.707 26.636 1.00 48.94 128 VAL B O 1
ATOM 4852 N N . ASN B 1 133 ? 112.441 42.299 28.362 1.00 47.38 129 ASN B N 1
ATOM 4853 C CA . ASN B 1 133 ? 113.841 42.619 28.554 1.00 45.28 129 ASN B CA 1
ATOM 4854 C C . ASN B 1 133 ? 114.533 41.293 28.805 1.00 50.21 129 ASN B C 1
ATOM 4855 O O . ASN B 1 133 ? 114.115 40.515 29.658 1.00 52.73 129 ASN B O 1
ATOM 4860 N N . THR B 1 134 ? 115.574 41.029 28.030 1.00 52.90 130 THR B N 1
ATOM 4861 C CA . THR B 1 134 ? 116.339 39.797 28.148 1.00 52.46 130 THR B CA 1
ATOM 4862 C C . THR B 1 134 ? 117.665 40.048 28.881 1.00 52.85 130 THR B C 1
ATOM 4863 O O . THR B 1 134 ? 117.937 41.168 29.303 1.00 45.61 130 THR B O 1
ATOM 4867 N N . PHE B 1 135 ? 118.476 39.009 29.059 1.00 52.18 131 PHE B N 1
ATOM 4868 C CA . PHE B 1 135 ? 119.756 39.158 29.749 1.00 56.99 131 PHE B CA 1
ATOM 4869 C C . PHE B 1 135 ? 120.795 38.221 29.179 1.00 64.43 131 PHE B C 1
ATOM 4870 O O . PHE B 1 135 ? 120.803 37.028 29.487 1.00 67.06 131 PHE B O 1
ATOM 4878 N N . ARG B 1 136 ? 121.681 38.753 28.353 1.00 71.57 132 ARG B N 1
ATOM 4879 C CA . ARG B 1 136 ? 122.725 37.927 27.780 1.00 80.73 132 ARG B CA 1
ATOM 4880 C C . ARG B 1 136 ? 124.063 38.286 28.394 1.00 83.22 132 ARG B C 1
ATOM 4881 O O . ARG B 1 136 ? 124.553 39.398 28.213 1.00 87.68 132 ARG B O 1
ATOM 4889 N N . TYR B 1 137 ? 124.644 37.345 29.132 1.00 86.65 133 TYR B N 1
ATOM 4890 C CA . TYR B 1 137 ? 125.939 37.556 29.763 1.00 89.50 133 TYR B CA 1
ATOM 4891 C C . TYR B 1 137 ? 126.977 37.784 28.677 1.00 91.66 133 TYR B C 1
ATOM 4892 O O . TYR B 1 137 ? 127.439 36.841 28.035 1.00 88.51 133 TYR B O 1
ATOM 4901 N N . GLU B 1 138 ? 127.336 39.050 28.484 1.00 98.18 134 GLU B N 1
ATOM 4902 C CA . GLU B 1 138 ? 128.288 39.449 27.456 1.00 98.22 134 GLU B CA 1
ATOM 4903 C C . GLU B 1 138 ? 129.652 39.825 28.007 1.00 101.79 134 GLU B C 1
ATOM 4904 O O . GLU B 1 138 ? 129.789 40.783 28.769 1.00 100.23 134 GLU B O 1
ATOM 4910 N N . THR B 1 139 ? 130.661 39.065 27.604 1.00 108.56 135 THR B N 1
ATOM 4911 C CA . THR B 1 139 ? 132.030 39.314 28.027 1.00 116.31 135 THR B CA 1
ATOM 4912 C C . THR B 1 139 ? 132.551 40.496 27.219 1.00 114.87 135 THR B C 1
ATOM 4913 O O . THR B 1 139 ? 133.201 41.395 27.748 1.00 117.37 135 THR B O 1
ATOM 4917 N N . LYS B 1 140 ? 132.240 40.478 25.929 1.00 114.74 136 LYS B N 1
ATOM 4918 C CA . LYS B 1 140 ? 132.643 41.511 24.985 1.00 117.30 136 LYS B CA 1
ATOM 4919 C C . LYS B 1 140 ? 132.386 42.921 25.522 1.00 116.82 136 LYS B C 1
ATOM 4920 O O . LYS B 1 140 ? 131.649 43.097 26.491 1.00 119.89 136 LYS B O 1
ATOM 4926 N N . HIS B 1 141 ? 133.009 43.919 24.898 1.00 115.31 137 HIS B N 1
ATOM 4927 C CA . HIS B 1 141 ? 132.826 45.313 25.299 1.00 108.45 137 HIS B CA 1
ATOM 4928 C C . HIS B 1 141 ? 131.399 45.709 24.935 1.00 98.06 137 HIS B C 1
ATOM 4929 O O . HIS B 1 141 ? 130.957 45.479 23.812 1.00 92.05 137 HIS B O 1
ATOM 4936 N N . THR B 1 142 ? 130.680 46.307 25.876 1.00 89.76 138 THR B N 1
ATOM 4937 C CA . THR B 1 142 ? 129.306 46.705 25.613 1.00 81.18 138 THR B CA 1
ATOM 4938 C C . THR B 1 142 ? 129.193 48.009 24.845 1.00 78.79 138 THR B C 1
ATOM 4939 O O . THR B 1 142 ? 130.120 48.812 24.784 1.00 80.44 138 THR B O 1
ATOM 4943 N N . ARG B 1 143 ? 128.026 48.209 24.261 1.00 72.56 139 ARG B N 1
ATOM 4944 C CA . ARG B 1 143 ? 127.752 49.399 23.497 1.00 67.07 139 ARG B CA 1
ATOM 4945 C C . ARG B 1 143 ? 126.338 49.829 23.866 1.00 62.55 139 ARG B C 1
ATOM 4946 O O . ARG B 1 143 ? 125.360 49.178 23.500 1.00 59.99 139 ARG B O 1
ATOM 4954 N N . PRO B 1 144 ? 126.222 50.926 24.623 1.00 57.10 140 PRO B N 1
ATOM 4955 C CA . PRO B 1 144 ? 124.955 51.489 25.078 1.00 51.58 140 PRO B CA 1
ATOM 4956 C C . PRO B 1 144 ? 123.882 51.438 24.013 1.00 50.83 140 PRO B C 1
ATOM 4957 O O . PRO B 1 144 ? 124.059 51.958 22.922 1.00 55.17 140 PRO B O 1
ATOM 4961 N N . LEU B 1 145 ? 122.762 50.811 24.349 1.00 49.96 141 LEU B N 1
ATOM 4962 C CA . LEU B 1 145 ? 121.630 50.663 23.442 1.00 41.63 141 LEU B CA 1
ATOM 4963 C C . LEU B 1 145 ? 121.962 49.812 22.225 1.00 38.56 141 LEU B C 1
ATOM 4964 O O . LEU B 1 145 ? 121.120 49.624 21.359 1.00 45.27 141 LEU B O 1
ATOM 4969 N N . ILE B 1 146 ? 123.192 49.318 22.144 1.00 26.83 142 ILE B N 1
ATOM 4970 C CA . ILE B 1 146 ? 123.575 48.446 21.041 1.00 30.09 142 ILE B CA 1
ATOM 4971 C C . ILE B 1 146 ? 123.839 47.092 21.673 1.00 40.10 142 ILE B C 1
ATOM 4972 O O . ILE B 1 146 ? 122.901 46.330 21.900 1.00 47.97 142 ILE B O 1
ATOM 4977 N N . ARG B 1 147 ? 125.102 46.783 21.956 1.00 43.04 143 ARG B N 1
ATOM 4978 C CA . ARG B 1 147 ? 125.412 45.519 22.597 1.00 49.88 143 ARG B CA 1
ATOM 4979 C C . ARG B 1 147 ? 125.381 45.795 24.092 1.00 51.33 143 ARG B C 1
ATOM 4980 O O . ARG B 1 147 ? 126.256 46.469 24.626 1.00 47.50 143 ARG B O 1
ATOM 4988 N N . LEU B 1 148 ? 124.346 45.275 24.748 1.00 58.63 144 LEU B N 1
ATOM 4989 C CA . LEU B 1 148 ? 124.120 45.453 26.175 1.00 54.43 144 LEU B CA 1
ATOM 4990 C C . LEU B 1 148 ? 124.154 44.112 26.927 1.00 59.85 144 LEU B C 1
ATOM 4991 O O . LEU B 1 148 ? 124.147 43.043 26.319 1.00 63.46 144 LEU B O 1
ATOM 4996 N N . ARG B 1 149 ? 124.208 44.177 28.253 1.00 63.87 145 ARG B N 1
ATOM 4997 C CA . ARG B 1 149 ? 124.225 42.979 29.088 1.00 64.12 145 ARG B CA 1
ATOM 4998 C C . ARG B 1 149 ? 122.761 42.710 29.436 1.00 61.15 145 ARG B C 1
ATOM 4999 O O . ARG B 1 149 ? 122.361 41.570 29.662 1.00 63.22 145 ARG B O 1
ATOM 5007 N N . GLU B 1 150 ? 121.971 43.783 29.478 1.00 60.71 146 GLU B N 1
ATOM 5008 C CA . GLU B 1 150 ? 120.542 43.714 29.771 1.00 62.85 146 GLU B CA 1
ATOM 5009 C C . GLU B 1 150 ? 119.831 44.529 28.689 1.00 60.90 146 GLU B C 1
ATOM 5010 O O . GLU B 1 150 ? 119.982 45.748 28.632 1.00 55.15 146 GLU B O 1
ATOM 5016 N N . ILE B 1 151 ? 119.074 43.853 27.826 1.00 57.47 147 ILE B N 1
ATOM 5017 C CA . ILE B 1 151 ? 118.354 44.522 26.750 1.00 53.79 147 ILE B CA 1
ATOM 5018 C C . ILE B 1 151 ? 116.970 44.909 27.225 1.00 54.75 147 ILE B C 1
ATOM 5019 O O . ILE B 1 151 ? 116.007 44.190 26.986 1.00 62.73 147 ILE B O 1
ATOM 5024 N N . MET B 1 152 ? 116.874 46.057 27.880 1.00 49.82 148 MET B N 1
ATOM 5025 C CA . MET B 1 152 ? 115.616 46.537 28.434 1.00 49.94 148 MET B CA 1
ATOM 5026 C C . MET B 1 152 ? 114.403 46.552 27.496 1.00 52.89 148 MET B C 1
ATOM 5027 O O . MET B 1 152 ? 113.271 46.364 27.938 1.00 50.92 148 MET B O 1
ATOM 5032 N N . THR B 1 153 ? 114.619 46.764 26.205 1.00 51.94 149 THR B N 1
ATOM 5033 C CA . THR B 1 153 ? 113.499 46.795 25.275 1.00 40.88 149 THR B CA 1
ATOM 5034 C C . THR B 1 153 ? 113.721 45.819 24.124 1.00 37.59 149 THR B C 1
ATOM 5035 O O . THR B 1 153 ? 114.275 46.173 23.082 1.00 34.82 149 THR B O 1
ATOM 5039 N N . PHE B 1 154 ? 113.274 44.582 24.325 1.00 32.01 150 PHE B N 1
ATOM 5040 C CA . PHE B 1 154 ? 113.412 43.516 23.332 1.00 25.40 150 PHE B CA 1
ATOM 5041 C C . PHE B 1 154 ? 112.072 42.951 22.905 1.00 27.54 150 PHE B C 1
ATOM 5042 O O . PHE B 1 154 ? 111.627 41.960 23.466 1.00 33.65 150 PHE B O 1
ATOM 5050 N N . LYS B 1 155 ? 111.429 43.555 21.914 1.00 28.06 151 LYS B N 1
ATOM 5051 C CA . LYS B 1 155 ? 110.136 43.048 21.455 1.00 34.50 151 LYS B CA 1
ATOM 5052 C C . LYS B 1 155 ? 110.289 41.789 20.625 1.00 38.10 151 LYS B C 1
ATOM 5053 O O . LYS B 1 155 ? 110.752 41.852 19.486 1.00 30.27 151 LYS B O 1
ATOM 5059 N N . GLU B 1 156 ? 109.870 40.655 21.182 1.00 46.43 152 GLU B N 1
ATOM 5060 C CA . GLU B 1 156 ? 109.979 39.378 20.491 1.00 48.90 152 GLU B CA 1
ATOM 5061 C C . GLU B 1 156 ? 108.633 38.782 20.101 1.00 49.20 152 GLU B C 1
ATOM 5062 O O . GLU B 1 156 ? 107.793 38.499 20.953 1.00 50.69 152 GLU B O 1
ATOM 5068 N N . ALA B 1 157 ? 108.431 38.591 18.804 1.00 50.94 153 ALA B N 1
ATOM 5069 C CA . ALA B 1 157 ? 107.189 38.014 18.319 1.00 47.28 153 ALA B CA 1
ATOM 5070 C C . ALA B 1 157 ? 107.403 36.533 18.141 1.00 46.28 153 ALA B C 1
ATOM 5071 O O . ALA B 1 157 ? 108.536 36.073 18.037 1.00 49.58 153 ALA B O 1
ATOM 5073 N N . HIS B 1 158 ? 106.305 35.795 18.095 1.00 40.46 154 HIS B N 1
ATOM 5074 C CA . HIS B 1 158 ? 106.359 34.361 17.926 1.00 33.62 154 HIS B CA 1
ATOM 5075 C C . HIS B 1 158 ? 105.106 33.895 17.220 1.00 28.98 154 HIS B C 1
ATOM 5076 O O . HIS B 1 158 ? 104.038 34.428 17.471 1.00 19.31 154 HIS B O 1
ATOM 5083 N N . THR B 1 159 ? 105.243 32.918 16.329 1.00 29.23 155 THR B N 1
ATOM 5084 C CA . THR B 1 159 ? 104.097 32.392 15.593 1.00 38.09 155 THR B CA 1
ATOM 5085 C C . THR B 1 159 ? 104.107 30.886 15.391 1.00 41.39 155 THR B C 1
ATOM 5086 O O . THR B 1 159 ? 105.162 30.247 15.358 1.00 43.50 155 THR B O 1
ATOM 5090 N N . ALA B 1 160 ? 102.906 30.336 15.244 1.00 41.14 156 ALA B N 1
ATOM 5091 C CA . ALA B 1 160 ? 102.716 28.914 15.018 1.00 43.42 156 ALA B CA 1
ATOM 5092 C C . ALA B 1 160 ? 101.824 28.768 13.794 1.00 47.43 156 ALA B C 1
ATOM 5093 O O . ALA B 1 160 ? 100.919 29.567 13.579 1.00 44.72 156 ALA B O 1
ATOM 5095 N N . HIS B 1 161 ? 102.078 27.746 12.992 1.00 51.50 157 HIS B N 1
ATOM 5096 C CA . HIS B 1 161 ? 101.290 27.528 11.791 1.00 55.82 157 HIS B CA 1
ATOM 5097 C C . HIS B 1 161 ? 101.085 26.032 11.564 1.00 63.37 157 HIS B C 1
ATOM 5098 O O . HIS B 1 161 ? 101.958 25.218 11.881 1.00 63.69 157 HIS B O 1
ATOM 5105 N N . SER B 1 162 ? 99.929 25.670 11.017 1.00 67.11 158 SER B N 1
ATOM 5106 C CA . SER B 1 162 ? 99.643 24.268 10.767 1.00 74.86 158 SER B CA 1
ATOM 5107 C C . SER B 1 162 ? 100.469 23.779 9.597 1.00 74.27 158 SER B C 1
ATOM 5108 O O . SER B 1 162 ? 100.974 22.663 9.618 1.00 77.41 158 SER B O 1
ATOM 5111 N N . THR B 1 163 ? 100.608 24.622 8.579 1.00 71.82 159 THR B N 1
ATOM 5112 C CA . THR B 1 163 ? 101.359 24.256 7.383 1.00 79.58 159 THR B CA 1
ATOM 5113 C C . THR B 1 163 ? 102.663 25.011 7.181 1.00 79.62 159 THR B C 1
ATOM 5114 O O . THR B 1 163 ? 102.797 26.166 7.584 1.00 79.65 159 THR B O 1
ATOM 5118 N N . LYS B 1 164 ? 103.612 24.353 6.521 1.00 76.62 160 LYS B N 1
ATOM 5119 C CA . LYS B 1 164 ? 104.906 24.954 6.243 1.00 80.73 160 LYS B CA 1
ATOM 5120 C C . LYS B 1 164 ? 104.754 26.268 5.489 1.00 81.66 160 LYS B C 1
ATOM 5121 O O . LYS B 1 164 ? 105.380 27.269 5.832 1.00 83.54 160 LYS B O 1
ATOM 5127 N N . GLU B 1 165 ? 103.920 26.254 4.456 1.00 82.74 161 GLU B N 1
ATOM 5128 C CA . GLU B 1 165 ? 103.701 27.434 3.633 1.00 84.52 161 GLU B CA 1
ATOM 5129 C C . GLU B 1 165 ? 103.161 28.630 4.414 1.00 82.78 161 GLU B C 1
ATOM 5130 O O . GLU B 1 165 ? 103.594 29.764 4.205 1.00 83.88 161 GLU B O 1
ATOM 5136 N N . GLU B 1 166 ? 102.217 28.386 5.313 1.00 78.41 162 GLU B N 1
ATOM 5137 C CA . GLU B 1 166 ? 101.646 29.480 6.078 1.00 76.71 162 GLU B CA 1
ATOM 5138 C C . GLU B 1 166 ? 102.757 30.223 6.815 1.00 71.98 162 GLU B C 1
ATOM 5139 O O . GLU B 1 166 ? 102.766 31.454 6.861 1.00 76.57 162 GLU B O 1
ATOM 5145 N N . ALA B 1 167 ? 103.703 29.477 7.379 1.00 60.01 163 ALA B N 1
ATOM 5146 C CA . ALA B 1 167 ? 104.813 30.085 8.098 1.00 44.36 163 ALA B CA 1
ATOM 5147 C C . ALA B 1 167 ? 105.568 30.980 7.145 1.00 38.92 163 ALA B C 1
ATOM 5148 O O . ALA B 1 167 ? 105.808 32.145 7.445 1.00 22.68 163 ALA B O 1
ATOM 5150 N N . GLU B 1 168 ? 105.935 30.421 5.995 1.00 48.04 164 GLU B N 1
ATOM 5151 C CA . GLU B 1 168 ? 106.658 31.153 4.952 1.00 61.52 164 GLU B CA 1
ATOM 5152 C C . GLU B 1 168 ? 106.082 32.551 4.737 1.00 61.55 164 GLU B C 1
ATOM 5153 O O . GLU B 1 168 ? 106.806 33.550 4.794 1.00 59.04 164 GLU B O 1
ATOM 5159 N N . ASN B 1 169 ? 104.779 32.615 4.472 1.00 62.62 165 ASN B N 1
ATOM 5160 C CA . ASN B 1 169 ? 104.105 33.892 4.266 1.00 64.98 165 ASN B CA 1
ATOM 5161 C C . ASN B 1 169 ? 104.054 34.708 5.555 1.00 60.47 165 ASN B C 1
ATOM 5162 O O . ASN B 1 169 ? 103.735 35.893 5.527 1.00 61.24 165 ASN B O 1
ATOM 5167 N N . GLN B 1 170 ? 104.356 34.072 6.685 1.00 54.79 166 GLN B N 1
ATOM 5168 C CA . GLN B 1 170 ? 104.338 34.769 7.959 1.00 47.45 166 GLN B CA 1
ATOM 5169 C C . GLN B 1 170 ? 105.637 35.513 8.140 1.00 40.72 166 GLN B C 1
ATOM 5170 O O . GLN B 1 170 ? 105.679 36.567 8.763 1.00 25.21 166 GLN B O 1
ATOM 5176 N N . VAL B 1 171 ? 106.700 34.947 7.588 1.00 38.84 167 VAL B N 1
ATOM 5177 C CA . VAL B 1 171 ? 108.016 35.559 7.648 1.00 41.20 167 VAL B CA 1
ATOM 5178 C C . VAL B 1 171 ? 108.067 36.708 6.652 1.00 47.07 167 VAL B C 1
ATOM 5179 O O . VAL B 1 171 ? 108.639 37.766 6.938 1.00 41.85 167 VAL B O 1
ATOM 5183 N N . LYS B 1 172 ? 107.464 36.485 5.482 1.00 55.43 168 LYS B N 1
ATOM 5184 C CA . LYS B 1 172 ? 107.419 37.489 4.427 1.00 59.18 168 LYS B CA 1
ATOM 5185 C C . LYS B 1 172 ? 106.490 38.599 4.866 1.00 58.01 168 LYS B C 1
ATOM 5186 O O . LYS B 1 172 ? 106.440 39.661 4.256 1.00 61.54 168 LYS B O 1
ATOM 5192 N N . GLU B 1 173 ? 105.761 38.334 5.943 1.00 64.32 169 GLU B N 1
ATOM 5193 C CA . GLU B 1 173 ? 104.842 39.301 6.532 1.00 68.87 169 GLU B CA 1
ATOM 5194 C C . GLU B 1 173 ? 105.616 40.068 7.603 1.00 63.35 169 GLU B C 1
ATOM 5195 O O . GLU B 1 173 ? 105.506 41.291 7.705 1.00 58.77 169 GLU B O 1
ATOM 5201 N N . ALA B 1 174 ? 106.407 39.340 8.392 1.00 55.82 170 ALA B N 1
ATOM 5202 C CA . ALA B 1 174 ? 107.217 39.946 9.447 1.00 49.21 170 ALA B CA 1
ATOM 5203 C C . ALA B 1 174 ? 108.059 41.032 8.803 1.00 44.13 170 ALA B C 1
ATOM 5204 O O . ALA B 1 174 ? 108.021 42.202 9.195 1.00 34.75 170 ALA B O 1
ATOM 5206 N N . ILE B 1 175 ? 108.822 40.626 7.800 1.00 44.03 171 ILE B N 1
ATOM 5207 C CA . ILE B 1 175 ? 109.664 41.558 7.079 1.00 52.03 171 ILE B CA 1
ATOM 5208 C C . ILE B 1 175 ? 108.867 42.810 6.762 1.00 55.22 171 ILE B C 1
ATOM 5209 O O . ILE B 1 175 ? 109.093 43.863 7.358 1.00 46.30 171 ILE B O 1
ATOM 5214 N N . SER B 1 176 ? 107.915 42.676 5.839 1.00 58.92 172 SER B N 1
ATOM 5215 C CA . SER B 1 176 ? 107.086 43.800 5.432 1.00 60.86 172 SER B CA 1
ATOM 5216 C C . SER B 1 176 ? 106.786 44.673 6.634 1.00 51.73 172 SER B C 1
ATOM 5217 O O . SER B 1 176 ? 107.023 45.874 6.611 1.00 47.48 172 SER B O 1
ATOM 5220 N N . ILE B 1 177 ? 106.282 44.068 7.695 1.00 50.17 173 ILE B N 1
ATOM 5221 C CA . ILE B 1 177 ? 105.984 44.835 8.883 1.00 57.27 173 ILE B CA 1
ATOM 5222 C C . ILE B 1 177 ? 107.191 45.657 9.290 1.00 57.49 173 ILE B C 1
ATOM 5223 O O . ILE B 1 177 ? 107.124 46.884 9.307 1.00 62.61 173 ILE B O 1
ATOM 5228 N N . TYR B 1 178 ? 108.295 44.988 9.607 1.00 54.75 174 TYR B N 1
ATOM 5229 C CA . TYR B 1 178 ? 109.497 45.709 10.010 1.00 50.37 174 TYR B CA 1
ATOM 5230 C C . TYR B 1 178 ? 109.849 46.768 8.978 1.00 47.47 174 TYR B C 1
ATOM 5231 O O . TYR B 1 178 ? 110.090 47.926 9.306 1.00 46.71 174 TYR B O 1
ATOM 5240 N N . LYS B 1 179 ? 109.871 46.358 7.721 1.00 48.06 175 LYS B N 1
ATOM 5241 C CA . LYS B 1 179 ? 110.183 47.265 6.632 1.00 45.61 175 LYS B CA 1
ATOM 5242 C C . LYS B 1 179 ? 109.430 48.574 6.840 1.00 38.05 175 LYS B C 1
ATOM 5243 O O . LYS B 1 179 ? 110.030 49.641 6.902 1.00 27.94 175 LYS B O 1
ATOM 5249 N N . LYS B 1 180 ? 108.113 48.478 6.973 1.00 35.27 176 LYS B N 1
ATOM 5250 C CA . LYS B 1 180 ? 107.276 49.652 7.175 1.00 40.87 176 LYS B CA 1
ATOM 5251 C C . LYS B 1 180 ? 107.508 50.250 8.564 1.00 35.70 176 LYS B C 1
ATOM 5252 O O . LYS B 1 180 ? 107.339 51.451 8.783 1.00 34.13 176 LYS B O 1
ATOM 5258 N N . PHE B 1 181 ? 107.894 49.417 9.515 1.00 28.57 177 PHE B N 1
ATOM 5259 C CA . PHE B 1 181 ? 108.162 49.931 10.845 1.00 36.74 177 PHE B CA 1
ATOM 5260 C C . PHE B 1 181 ? 109.293 50.914 10.689 1.00 41.59 177 PHE B C 1
ATOM 5261 O O . PHE B 1 181 ? 109.181 52.072 11.082 1.00 45.56 177 PHE B O 1
ATOM 5269 N N . PHE B 1 182 ? 110.383 50.435 10.098 1.00 43.86 178 PHE B N 1
ATOM 5270 C CA . PHE B 1 182 ? 111.567 51.250 9.876 1.00 50.36 178 PHE B CA 1
ATOM 5271 C C . PHE B 1 182 ? 111.365 52.385 8.873 1.00 58.29 178 PHE B C 1
ATOM 5272 O O . PHE B 1 182 ? 112.122 53.357 8.868 1.00 62.41 178 PHE B O 1
ATOM 5280 N N . ASP B 1 183 ? 110.344 52.275 8.033 1.00 57.93 179 ASP B N 1
ATOM 5281 C CA . ASP B 1 183 ? 110.081 53.323 7.067 1.00 59.30 179 ASP B CA 1
ATOM 5282 C C . ASP B 1 183 ? 109.459 54.526 7.756 1.00 62.75 179 ASP B C 1
ATOM 5283 O O . ASP B 1 183 ? 109.751 55.660 7.398 1.00 69.11 179 ASP B O 1
ATOM 5288 N N . THR B 1 184 ? 108.607 54.286 8.749 1.00 66.64 180 THR B N 1
ATOM 5289 C CA . THR B 1 184 ? 107.971 55.388 9.477 1.00 74.48 180 THR B CA 1
ATOM 5290 C C . THR B 1 184 ? 108.940 55.962 10.513 1.00 66.83 180 THR B C 1
ATOM 5291 O O . THR B 1 184 ? 108.661 56.977 11.154 1.00 62.59 180 THR B O 1
ATOM 5295 N N . LEU B 1 185 ? 110.078 55.291 10.663 1.00 57.12 181 LEU B N 1
ATOM 5296 C CA . LEU B 1 185 ? 111.116 55.706 11.591 1.00 50.20 181 LEU B CA 1
ATOM 5297 C C . LEU B 1 185 ? 112.214 56.417 10.831 1.00 50.41 181 LEU B C 1
ATOM 5298 O O . LEU B 1 185 ? 113.053 57.097 11.417 1.00 48.80 181 LEU B O 1
ATOM 5303 N N . GLY B 1 186 ? 112.210 56.235 9.517 1.00 53.23 182 GLY B N 1
ATOM 5304 C CA . GLY B 1 186 ? 113.207 56.867 8.669 1.00 49.90 182 GLY B CA 1
ATOM 5305 C C . GLY B 1 186 ? 114.502 56.089 8.513 1.00 45.57 182 GLY B C 1
ATOM 5306 O O . GLY B 1 186 ? 115.405 56.514 7.796 1.00 47.52 182 GLY B O 1
ATOM 5307 N N . ILE B 1 187 ? 114.606 54.941 9.169 1.00 34.38 183 ILE B N 1
ATOM 5308 C CA . ILE B 1 187 ? 115.829 54.170 9.065 1.00 35.12 183 ILE B CA 1
ATOM 5309 C C . ILE B 1 187 ? 116.011 53.446 7.734 1.00 38.63 183 ILE B C 1
ATOM 5310 O O . ILE B 1 187 ? 115.075 52.847 7.190 1.00 39.27 183 ILE B O 1
ATOM 5315 N N . PRO B 1 188 ? 117.224 53.544 7.169 1.00 35.65 184 PRO B N 1
ATOM 5316 C CA . PRO B 1 188 ? 117.629 52.918 5.916 1.00 39.49 184 PRO B CA 1
ATOM 5317 C C . PRO B 1 188 ? 118.035 51.512 6.305 1.00 39.96 184 PRO B C 1
ATOM 5318 O O . PRO B 1 188 ? 118.764 51.339 7.274 1.00 36.13 184 PRO B O 1
ATOM 5322 N N . TYR B 1 189 ? 117.563 50.515 5.565 1.00 46.70 185 TYR B N 1
ATOM 5323 C CA . TYR B 1 189 ? 117.876 49.126 5.882 1.00 47.25 185 TYR B CA 1
ATOM 5324 C C . TYR B 1 189 ? 118.321 48.344 4.652 1.00 46.91 185 TYR B C 1
ATOM 5325 O O . TYR B 1 189 ? 118.109 48.771 3.514 1.00 49.71 185 TYR B O 1
ATOM 5334 N N . LEU B 1 190 ? 118.952 47.202 4.896 1.00 41.03 186 LEU B N 1
ATOM 5335 C CA . LEU B 1 190 ? 119.432 46.334 3.830 1.00 40.34 186 LEU B CA 1
ATOM 5336 C C . LEU B 1 190 ? 119.067 44.930 4.276 1.00 39.87 186 LEU B C 1
ATOM 5337 O O . LEU B 1 190 ? 119.758 44.346 5.104 1.00 34.80 186 LEU B O 1
ATOM 5342 N N . ILE B 1 191 ? 117.982 44.397 3.724 1.00 40.75 187 ILE B N 1
ATOM 5343 C CA . ILE B 1 191 ? 117.497 43.066 4.099 1.00 44.57 187 ILE B CA 1
ATOM 5344 C C . ILE B 1 191 ? 118.328 41.911 3.569 1.00 44.92 187 ILE B C 1
ATOM 5345 O O . ILE B 1 191 ? 118.082 41.402 2.479 1.00 54.74 187 ILE B O 1
ATOM 5350 N N . SER B 1 192 ? 119.301 41.480 4.357 1.00 45.43 188 SER B N 1
ATOM 5351 C CA . SER B 1 192 ? 120.151 40.379 3.949 1.00 46.22 188 SER B CA 1
ATOM 5352 C C . SER B 1 192 ? 119.353 39.092 4.061 1.00 45.52 188 SER B C 1
ATOM 5353 O O . SER B 1 192 ? 118.145 39.091 3.858 1.00 43.56 188 SER B O 1
ATOM 5356 N N . LYS B 1 193 ? 120.041 38.002 4.376 1.00 42.78 189 LYS B N 1
ATOM 5357 C CA . LYS B 1 193 ? 119.431 36.694 4.541 1.00 36.38 189 LYS B CA 1
ATOM 5358 C C . LYS B 1 193 ? 120.488 35.802 5.146 1.00 40.48 189 LYS B C 1
ATOM 5359 O O . LYS B 1 193 ? 120.762 34.734 4.618 1.00 47.67 189 LYS B O 1
ATOM 5365 N N . ARG B 1 194 ? 121.076 36.254 6.255 1.00 44.78 190 ARG B N 1
ATOM 5366 C CA . ARG B 1 194 ? 122.135 35.530 6.962 1.00 45.24 190 ARG B CA 1
ATOM 5367 C C . ARG B 1 194 ? 122.454 34.157 6.396 1.00 51.98 190 ARG B C 1
ATOM 5368 O O . ARG B 1 194 ? 121.602 33.276 6.365 1.00 63.55 190 ARG B O 1
ATOM 5376 N N . PRO B 1 195 ? 123.698 33.961 5.945 1.00 51.35 191 PRO B N 1
ATOM 5377 C CA . PRO B 1 195 ? 124.179 32.706 5.368 1.00 54.71 191 PRO B CA 1
ATOM 5378 C C . PRO B 1 195 ? 124.082 31.537 6.333 1.00 61.69 191 PRO B C 1
ATOM 5379 O O . PRO B 1 195 ? 124.275 31.698 7.537 1.00 63.54 191 PRO B O 1
ATOM 5383 N N . GLU B 1 196 ? 123.807 30.356 5.790 1.00 67.35 192 GLU B N 1
ATOM 5384 C CA . GLU B 1 196 ? 123.642 29.152 6.592 1.00 78.40 192 GLU B CA 1
ATOM 5385 C C . GLU B 1 196 ? 124.667 28.890 7.698 1.00 80.69 192 GLU B C 1
ATOM 5386 O O . GLU B 1 196 ? 124.306 28.793 8.868 1.00 78.54 192 GLU B O 1
ATOM 5392 N N . TRP B 1 197 ? 125.938 28.774 7.335 1.00 84.18 193 TRP B N 1
ATOM 5393 C CA . TRP B 1 197 ? 126.987 28.491 8.309 1.00 87.84 193 TRP B CA 1
ATOM 5394 C C . TRP B 1 197 ? 126.891 29.294 9.612 1.00 95.76 193 TRP B C 1
ATOM 5395 O O . TRP B 1 197 ? 127.488 28.921 10.626 1.00 92.64 193 TRP B O 1
ATOM 5406 N N . ASP B 1 198 ? 126.134 30.387 9.583 1.00 106.04 194 ASP B N 1
ATOM 5407 C CA . ASP B 1 198 ? 125.936 31.240 10.757 1.00 120.16 194 ASP B CA 1
ATOM 5408 C C . ASP B 1 198 ? 124.488 31.037 11.209 1.00 125.72 194 ASP B C 1
ATOM 5409 O O . ASP B 1 198 ? 123.591 31.761 10.773 1.00 125.27 194 ASP B O 1
ATOM 5414 N N . LYS B 1 199 ? 124.267 30.065 12.095 1.00 131.98 195 LYS B N 1
ATOM 5415 C CA . LYS B 1 199 ? 122.914 29.741 12.546 1.00 137.17 195 LYS B CA 1
ATOM 5416 C C . LYS B 1 199 ? 122.369 30.308 13.853 1.00 137.49 195 LYS B C 1
ATOM 5417 O O . LYS B 1 199 ? 123.049 31.020 14.591 1.00 138.88 195 LYS B O 1
ATOM 5423 N N . PHE B 1 200 ? 121.106 29.956 14.095 1.00 137.01 196 PHE B N 1
ATOM 5424 C CA . PHE B 1 200 ? 120.317 30.329 15.270 1.00 135.69 196 PHE B CA 1
ATOM 5425 C C . PHE B 1 200 ? 120.064 28.993 15.985 1.00 130.91 196 PHE B C 1
ATOM 5426 O O . PHE B 1 200 ? 119.974 27.953 15.329 1.00 130.07 196 PHE B O 1
ATOM 5434 N N . PRO B 1 201 ? 119.951 29.000 17.327 1.00 125.01 197 PRO B N 1
ATOM 5435 C CA . PRO B 1 201 ? 119.714 27.765 18.071 1.00 121.74 197 PRO B CA 1
ATOM 5436 C C . PRO B 1 201 ? 119.002 26.671 17.286 1.00 120.31 197 PRO B C 1
ATOM 5437 O O . PRO B 1 201 ? 119.514 25.555 17.160 1.00 126.49 197 PRO B O 1
ATOM 5441 N N . GLY B 1 202 ? 117.831 26.990 16.746 1.00 110.52 198 GLY B N 1
ATOM 5442 C CA . GLY B 1 202 ? 117.095 25.995 15.989 1.00 91.92 198 GLY B CA 1
ATOM 5443 C C . GLY B 1 202 ? 116.298 26.592 14.857 1.00 79.16 198 GLY B C 1
ATOM 5444 O O . GLY B 1 202 ? 115.096 26.379 14.770 1.00 74.75 198 GLY B O 1
ATOM 5445 N N . ALA B 1 203 ? 116.968 27.331 13.982 1.00 73.54 199 ALA B N 1
ATOM 5446 C CA . ALA B 1 203 ? 116.296 27.962 12.853 1.00 77.18 199 ALA B CA 1
ATOM 5447 C C . ALA B 1 203 ? 116.723 27.384 11.520 1.00 74.16 199 ALA B C 1
ATOM 5448 O O . ALA B 1 203 ? 117.852 26.939 11.367 1.00 77.90 199 ALA B O 1
ATOM 5450 N N . GLU B 1 204 ? 115.812 27.395 10.555 1.00 72.72 200 GLU B N 1
ATOM 5451 C CA . GLU B 1 204 ? 116.111 26.882 9.227 1.00 78.21 200 GLU B CA 1
ATOM 5452 C C . GLU B 1 204 ? 116.923 27.938 8.472 1.00 80.63 200 GLU B C 1
ATOM 5453 O O . GLU B 1 204 ? 118.102 27.731 8.174 1.00 84.63 200 GLU B O 1
ATOM 5459 N N . TYR B 1 205 ? 116.286 29.066 8.165 1.00 75.28 201 TYR B N 1
ATOM 5460 C CA . TYR B 1 205 ? 116.954 30.163 7.480 1.00 65.23 201 TYR B CA 1
ATOM 5461 C C . TYR B 1 205 ? 116.601 31.428 8.251 1.00 65.77 201 TYR B C 1
ATOM 5462 O O . TYR B 1 205 ? 115.477 31.586 8.703 1.00 68.26 201 TYR B O 1
ATOM 5471 N N . THR B 1 206 ? 117.564 32.328 8.399 1.00 64.27 202 THR B N 1
ATOM 5472 C CA . THR B 1 206 ? 117.356 33.536 9.180 1.00 53.06 202 THR B CA 1
ATOM 5473 C C . THR B 1 206 ? 117.535 34.866 8.470 1.00 45.12 202 THR B C 1
ATOM 5474 O O . THR B 1 206 ? 118.657 35.306 8.266 1.00 43.83 202 THR B O 1
ATOM 5478 N N . MET B 1 207 ? 116.423 35.509 8.127 1.00 43.71 203 MET B N 1
ATOM 5479 C CA . MET B 1 207 ? 116.425 36.821 7.472 1.00 45.11 203 MET B CA 1
ATOM 5480 C C . MET B 1 207 ? 116.768 37.917 8.485 1.00 44.86 203 MET B C 1
ATOM 5481 O O . MET B 1 207 ? 116.561 37.744 9.682 1.00 46.84 203 MET B O 1
ATOM 5486 N N . ALA B 1 208 ? 117.287 39.044 8.005 1.00 48.21 204 ALA B N 1
ATOM 5487 C CA . ALA B 1 208 ? 117.659 40.145 8.886 1.00 48.45 204 ALA B CA 1
ATOM 5488 C C . ALA B 1 208 ? 117.879 41.466 8.162 1.00 53.38 204 ALA B C 1
ATOM 5489 O O . ALA B 1 208 ? 118.273 41.507 6.994 1.00 47.75 204 ALA B O 1
ATOM 5491 N N . PHE B 1 209 ? 117.620 42.551 8.884 1.00 60.87 205 PHE B N 1
ATOM 5492 C CA . PHE B 1 209 ? 117.785 43.903 8.365 1.00 60.94 205 PHE B CA 1
ATOM 5493 C C . PHE B 1 209 ? 119.065 44.513 8.927 1.00 65.50 205 PHE B C 1
ATOM 5494 O O . PHE B 1 209 ? 119.359 44.376 10.119 1.00 64.84 205 PHE B O 1
ATOM 5502 N N . ASP B 1 210 ? 119.814 45.193 8.068 1.00 61.60 206 ASP B N 1
ATOM 5503 C CA . ASP B 1 210 ? 121.047 45.838 8.482 1.00 53.48 206 ASP B CA 1
ATOM 5504 C C . ASP B 1 210 ? 121.000 47.322 8.162 1.00 51.92 206 ASP B C 1
ATOM 5505 O O . ASP B 1 210 ? 120.364 47.746 7.204 1.00 44.89 206 ASP B O 1
ATOM 5510 N N . THR B 1 211 ? 121.653 48.112 9.001 1.00 53.22 207 THR B N 1
ATOM 5511 C CA . THR B 1 211 ? 121.731 49.549 8.796 1.00 53.08 207 THR B CA 1
ATOM 5512 C C . THR B 1 211 ? 123.196 49.910 8.949 1.00 53.97 207 THR B C 1
ATOM 5513 O O . THR B 1 211 ? 123.983 49.109 9.433 1.00 63.23 207 THR B O 1
ATOM 5517 N N . ILE B 1 212 ? 123.573 51.106 8.538 1.00 48.74 208 ILE B N 1
ATOM 5518 C CA . ILE B 1 212 ? 124.963 51.478 8.664 1.00 49.13 208 ILE B CA 1
ATOM 5519 C C . ILE B 1 212 ? 125.122 52.779 9.407 1.00 47.31 208 ILE B C 1
ATOM 5520 O O . ILE B 1 212 ? 124.635 53.831 8.977 1.00 28.95 208 ILE B O 1
ATOM 5525 N N . PHE B 1 213 ? 125.803 52.695 10.543 1.00 48.85 209 PHE B N 1
ATOM 5526 C CA . PHE B 1 213 ? 126.031 53.865 11.356 1.00 50.57 209 PHE B CA 1
ATOM 5527 C C . PHE B 1 213 ? 127.053 54.710 10.630 1.00 53.96 209 PHE B C 1
ATOM 5528 O O . PHE B 1 213 ? 127.835 54.199 9.830 1.00 58.08 209 PHE B O 1
ATOM 5536 N N . PRO B 1 214 ? 127.042 56.021 10.876 1.00 55.29 210 PRO B N 1
ATOM 5537 C CA . PRO B 1 214 ? 127.956 56.979 10.254 1.00 57.47 210 PRO B CA 1
ATOM 5538 C C . PRO B 1 214 ? 129.435 56.598 10.290 1.00 54.76 210 PRO B C 1
ATOM 5539 O O . PRO B 1 214 ? 130.233 57.151 9.536 1.00 56.45 210 PRO B O 1
ATOM 5543 N N . ASP B 1 215 ? 129.806 55.671 11.168 1.00 46.79 211 ASP B N 1
ATOM 5544 C CA . ASP B 1 215 ? 131.195 55.243 11.259 1.00 43.32 211 ASP B CA 1
ATOM 5545 C C . ASP B 1 215 ? 131.429 54.056 10.336 1.00 48.07 211 ASP B C 1
ATOM 5546 O O . ASP B 1 215 ? 132.416 53.342 10.460 1.00 51.12 211 ASP B O 1
ATOM 5551 N N . GLY B 1 216 ? 130.497 53.834 9.420 1.00 50.57 212 GLY B N 1
ATOM 5552 C CA . GLY B 1 216 ? 130.654 52.753 8.466 1.00 59.11 212 GLY B CA 1
ATOM 5553 C C . GLY B 1 216 ? 130.513 51.330 8.960 1.00 58.25 212 GLY B C 1
ATOM 5554 O O . GLY B 1 216 ? 130.654 50.379 8.180 1.00 58.22 212 GLY B O 1
ATOM 5555 N N . ARG B 1 217 ? 130.258 51.165 10.247 1.00 55.08 213 ARG B N 1
ATOM 5556 C CA . ARG B 1 217 ? 130.072 49.830 10.767 1.00 60.88 213 ARG B CA 1
ATOM 5557 C C . ARG B 1 217 ? 128.597 49.534 10.495 1.00 63.43 213 ARG B C 1
ATOM 5558 O O . ARG B 1 217 ? 127.772 50.455 10.522 1.00 57.68 213 ARG B O 1
ATOM 5566 N N . THR B 1 218 ? 128.261 48.279 10.198 1.00 61.26 214 THR B N 1
ATOM 5567 C CA . THR B 1 218 ? 126.859 47.937 9.978 1.00 63.06 214 THR B CA 1
ATOM 5568 C C . THR B 1 218 ? 126.236 47.489 11.286 1.00 63.66 214 THR B C 1
ATOM 5569 O O . THR B 1 218 ? 126.867 46.841 12.120 1.00 59.11 214 THR B O 1
ATOM 5573 N N . MET B 1 219 ? 124.977 47.854 11.446 1.00 64.17 215 MET B N 1
ATOM 5574 C CA . MET B 1 219 ? 124.228 47.551 12.644 1.00 58.45 215 MET B CA 1
ATOM 5575 C C . MET B 1 219 ? 123.081 46.664 12.231 1.00 53.36 215 MET B C 1
ATOM 5576 O O . MET B 1 219 ? 122.508 46.840 11.153 1.00 48.30 215 MET B O 1
ATOM 5581 N N . GLN B 1 220 ? 122.751 45.708 13.086 1.00 50.63 216 GLN B N 1
ATOM 5582 C CA . GLN B 1 220 ? 121.642 44.822 12.795 1.00 48.27 216 GLN B CA 1
ATOM 5583 C C . GLN B 1 220 ? 120.419 45.267 13.580 1.00 45.40 216 GLN B C 1
ATOM 5584 O O . GLN B 1 220 ? 120.362 45.090 14.799 1.00 34.26 216 GLN B O 1
ATOM 5590 N N . ILE B 1 221 ? 119.447 45.843 12.871 1.00 38.16 217 ILE B N 1
ATOM 5591 C CA . ILE B 1 221 ? 118.231 46.320 13.505 1.00 41.14 217 ILE B CA 1
ATOM 5592 C C . ILE B 1 221 ? 117.087 45.298 13.537 1.00 49.78 217 ILE B C 1
ATOM 5593 O O . ILE B 1 221 ? 116.268 45.304 14.454 1.00 53.41 217 ILE B O 1
ATOM 5598 N N . ALA B 1 222 ? 117.029 44.409 12.557 1.00 53.33 218 ALA B N 1
ATOM 5599 C CA . ALA B 1 222 ? 115.948 43.438 12.543 1.00 55.80 218 ALA B CA 1
ATOM 5600 C C . ALA B 1 222 ? 116.380 42.033 12.179 1.00 57.33 218 ALA B C 1
ATOM 5601 O O . ALA B 1 222 ? 117.249 41.832 11.332 1.00 58.18 218 ALA B O 1
ATOM 5603 N N . THR B 1 223 ? 115.751 41.063 12.833 1.00 52.87 219 THR B N 1
ATOM 5604 C CA . THR B 1 223 ? 116.032 39.661 12.590 1.00 42.45 219 THR B CA 1
ATOM 5605 C C . THR B 1 223 ? 114.708 38.921 12.492 1.00 37.62 219 THR B C 1
ATOM 5606 O O . THR B 1 223 ? 113.741 39.264 13.168 1.00 28.11 219 THR B O 1
ATOM 5610 N N . VAL B 1 224 ? 114.675 37.916 11.626 1.00 33.06 220 VAL B N 1
ATOM 5611 C CA . VAL B 1 224 ? 113.488 37.104 11.414 1.00 30.24 220 VAL B CA 1
ATOM 5612 C C . VAL B 1 224 ? 113.898 35.670 11.209 1.00 31.13 220 VAL B C 1
ATOM 5613 O O . VAL B 1 224 ? 114.857 35.395 10.511 1.00 41.05 220 VAL B O 1
ATOM 5617 N N . HIS B 1 225 ? 113.165 34.752 11.809 1.00 40.67 221 HIS B N 1
ATOM 5618 C CA . HIS B 1 225 ? 113.500 33.348 11.679 1.00 50.39 221 HIS B CA 1
ATOM 5619 C C . HIS B 1 225 ? 112.337 32.504 11.210 1.00 54.72 221 HIS B C 1
ATOM 5620 O O . HIS B 1 225 ? 111.174 32.875 11.333 1.00 62.29 221 HIS B O 1
ATOM 5627 N N . ASN B 1 226 ? 112.681 31.353 10.665 1.00 55.66 222 ASN B N 1
ATOM 5628 C CA . ASN B 1 226 ? 111.712 30.387 10.218 1.00 49.67 222 ASN B CA 1
ATOM 5629 C C . ASN B 1 226 ? 112.240 29.201 10.980 1.00 50.39 222 ASN B C 1
ATOM 5630 O O . ASN B 1 226 ? 113.157 28.519 10.520 1.00 51.38 222 ASN B O 1
ATOM 5635 N N . LEU B 1 227 ? 111.696 29.002 12.174 1.00 45.94 223 LEU B N 1
ATOM 5636 C CA . LEU B 1 227 ? 112.107 27.913 13.034 1.00 50.41 223 LEU B CA 1
ATOM 5637 C C . LEU B 1 227 ? 111.557 26.568 12.565 1.00 57.91 223 LEU B C 1
ATOM 5638 O O . LEU B 1 227 ? 111.890 25.517 13.127 1.00 62.00 223 LEU B O 1
ATOM 5643 N N . GLY B 1 228 ? 110.726 26.595 11.530 1.00 52.94 224 GLY B N 1
ATOM 5644 C CA . GLY B 1 228 ? 110.167 25.353 11.043 1.00 54.23 224 GLY B CA 1
ATOM 5645 C C . GLY B 1 228 ? 109.733 24.495 12.215 1.00 59.12 224 GLY B C 1
ATOM 5646 O O . GLY B 1 228 ? 109.338 24.998 13.269 1.00 58.18 224 GLY B O 1
ATOM 5647 N N . GLN B 1 229 ? 109.830 23.188 12.052 1.00 58.34 225 GLN B N 1
ATOM 5648 C CA . GLN B 1 229 ? 109.413 22.290 13.109 1.00 62.97 225 GLN B CA 1
ATOM 5649 C C . GLN B 1 229 ? 110.506 21.995 14.108 1.00 68.46 225 GLN B C 1
ATOM 5650 O O . GLN B 1 229 ? 110.258 21.356 15.130 1.00 71.15 225 GLN B O 1
ATOM 5656 N N . ASN B 1 230 ? 111.716 22.448 13.808 1.00 72.26 226 ASN B N 1
ATOM 5657 C CA . ASN B 1 230 ? 112.840 22.215 14.699 1.00 73.89 226 ASN B CA 1
ATOM 5658 C C . ASN B 1 230 ? 112.441 22.317 16.165 1.00 73.35 226 ASN B C 1
ATOM 5659 O O . ASN B 1 230 ? 112.904 21.530 16.989 1.00 74.65 226 ASN B O 1
ATOM 5664 N N . PHE B 1 231 ? 111.575 23.278 16.486 1.00 65.85 227 PHE B N 1
ATOM 5665 C CA . PHE B 1 231 ? 111.137 23.475 17.862 1.00 54.32 227 PHE B CA 1
ATOM 5666 C C . PHE B 1 231 ? 109.867 22.740 18.211 1.00 61.94 227 PHE B C 1
ATOM 5667 O O . PHE B 1 231 ? 109.741 22.196 19.308 1.00 67.88 227 PHE B O 1
ATOM 5675 N N . SER B 1 232 ? 108.916 22.739 17.289 1.00 60.68 228 SER B N 1
ATOM 5676 C CA . SER B 1 232 ? 107.659 22.052 17.524 1.00 65.97 228 SER B CA 1
ATOM 5677 C C . SER B 1 232 ? 107.921 20.643 18.050 1.00 71.67 228 SER B C 1
ATOM 5678 O O . SER B 1 232 ? 107.303 20.212 19.024 1.00 73.26 228 SER B O 1
ATOM 5681 N N . LYS B 1 233 ? 108.858 19.946 17.410 1.00 73.80 229 LYS B N 1
ATOM 5682 C CA . LYS B 1 233 ? 109.216 18.575 17.773 1.00 68.43 229 LYS B CA 1
ATOM 5683 C C . LYS B 1 233 ? 109.780 18.375 19.175 1.00 64.73 229 LYS B C 1
ATOM 5684 O O . LYS B 1 233 ? 109.450 17.399 19.843 1.00 69.49 229 LYS B O 1
ATOM 5690 N N . THR B 1 234 ? 110.636 19.284 19.620 1.00 58.00 230 THR B N 1
ATOM 5691 C CA . THR B 1 234 ? 111.244 19.149 20.935 1.00 56.73 230 THR B CA 1
ATOM 5692 C C . THR B 1 234 ? 110.291 19.510 22.055 1.00 62.80 230 THR B C 1
ATOM 5693 O O . THR B 1 234 ? 110.317 18.901 23.129 1.00 62.96 230 THR B O 1
ATOM 5697 N N . PHE B 1 235 ? 109.452 20.508 21.811 1.00 60.31 231 PHE B N 1
ATOM 5698 C CA . PHE B 1 235 ? 108.504 20.943 22.820 1.00 60.64 231 PHE B CA 1
ATOM 5699 C C . PHE B 1 235 ? 107.168 20.254 22.646 1.00 60.87 231 PHE B C 1
ATOM 5700 O O . PHE B 1 235 ? 106.161 20.691 23.193 1.00 67.59 231 PHE B O 1
ATOM 5708 N N . GLU B 1 236 ? 107.171 19.167 21.885 1.00 60.03 232 GLU B N 1
ATOM 5709 C CA . GLU B 1 236 ? 105.963 18.397 21.620 1.00 56.20 232 GLU B CA 1
ATOM 5710 C C . GLU B 1 236 ? 104.779 19.286 21.280 1.00 44.98 232 GLU B C 1
ATOM 5711 O O . GLU B 1 236 ? 103.699 19.110 21.828 1.00 43.46 232 GLU B O 1
ATOM 5717 N N . ILE B 1 237 ? 104.968 20.260 20.404 1.00 40.80 233 ILE B N 1
ATOM 5718 C CA . ILE B 1 237 ? 103.837 21.085 20.033 1.00 43.20 233 ILE B CA 1
ATOM 5719 C C . ILE B 1 237 ? 103.134 20.367 18.875 1.00 50.81 233 ILE B C 1
ATOM 5720 O O . ILE B 1 237 ? 103.411 20.625 17.696 1.00 42.30 233 ILE B O 1
ATOM 5725 N N . ILE B 1 238 ? 102.240 19.445 19.237 1.00 47.64 234 ILE B N 1
ATOM 5726 C CA . ILE B 1 238 ? 101.473 18.661 18.277 1.00 42.50 234 ILE B CA 1
ATOM 5727 C C . ILE B 1 238 ? 100.099 19.282 18.123 1.00 41.85 234 ILE B C 1
ATOM 5728 O O . ILE B 1 238 ? 99.704 20.121 18.925 1.00 40.48 234 ILE B O 1
ATOM 5733 N N . PHE B 1 239 ? 99.370 18.857 17.101 1.00 38.45 235 PHE B N 1
ATOM 5734 C CA . PHE B 1 239 ? 98.035 19.373 16.845 1.00 45.09 235 PHE B CA 1
ATOM 5735 C C . PHE B 1 239 ? 97.378 18.543 15.756 1.00 50.69 235 PHE B C 1
ATOM 5736 O O . PHE B 1 239 ? 97.953 18.340 14.689 1.00 55.22 235 PHE B O 1
ATOM 5744 N N . GLU B 1 240 ? 96.178 18.052 16.024 1.00 53.72 236 GLU B N 1
ATOM 5745 C CA . GLU B 1 240 ? 95.470 17.256 15.037 1.00 55.28 236 GLU B CA 1
ATOM 5746 C C . GLU B 1 240 ? 95.241 18.078 13.784 1.00 56.96 236 GLU B C 1
ATOM 5747 O O . GLU B 1 240 ? 94.534 19.086 13.820 1.00 58.48 236 GLU B O 1
ATOM 5753 N N . THR B 1 241 ? 95.843 17.655 12.677 1.00 56.14 237 THR B N 1
ATOM 5754 C CA . THR B 1 241 ? 95.670 18.353 11.407 1.00 57.80 237 THR B CA 1
ATOM 5755 C C . THR B 1 241 ? 94.213 18.224 11.043 1.00 61.10 237 THR B C 1
ATOM 5756 O O . THR B 1 241 ? 93.451 17.580 11.751 1.00 69.32 237 THR B O 1
ATOM 5760 N N . PRO B 1 242 ? 93.793 18.851 9.942 1.00 65.07 238 PRO B N 1
ATOM 5761 C CA . PRO B 1 242 ? 92.380 18.710 9.594 1.00 70.18 238 PRO B CA 1
ATOM 5762 C C . PRO B 1 242 ? 92.126 17.376 8.895 1.00 70.84 238 PRO B C 1
ATOM 5763 O O . PRO B 1 242 ? 91.237 17.260 8.056 1.00 74.13 238 PRO B O 1
ATOM 5767 N N . THR B 1 243 ? 92.925 16.373 9.254 1.00 69.92 239 THR B N 1
ATOM 5768 C CA . THR B 1 243 ? 92.805 15.036 8.687 1.00 70.08 239 THR B CA 1
ATOM 5769 C C . THR B 1 243 ? 93.064 14.012 9.769 1.00 73.70 239 THR B C 1
ATOM 5770 O O . THR B 1 243 ? 93.427 12.877 9.480 1.00 75.87 239 THR B O 1
ATOM 5774 N N . GLY B 1 244 ? 92.894 14.423 11.019 1.00 79.60 240 GLY B N 1
ATOM 5775 C CA . GLY B 1 244 ? 93.112 13.518 12.134 1.00 91.18 240 GLY B CA 1
ATOM 5776 C C . GLY B 1 244 ? 94.555 13.091 12.349 1.00 98.23 240 GLY B C 1
ATOM 5777 O O . GLY B 1 244 ? 94.850 12.328 13.272 1.00 99.36 240 GLY B O 1
ATOM 5778 N N . ASP B 1 245 ? 95.456 13.574 11.499 1.00 103.92 241 ASP B N 1
ATOM 5779 C CA . ASP B 1 245 ? 96.867 13.232 11.620 1.00 108.16 241 ASP B CA 1
ATOM 5780 C C . ASP B 1 245 ? 97.568 14.097 12.658 1.00 108.23 241 ASP B C 1
ATOM 5781 O O . ASP B 1 245 ? 97.053 15.134 13.080 1.00 110.38 241 ASP B O 1
ATOM 5786 N N . LYS B 1 246 ? 98.750 13.658 13.070 1.00 105.71 242 LYS B N 1
ATOM 5787 C CA . LYS B 1 246 ? 99.534 14.394 14.046 1.00 103.99 242 LYS B CA 1
ATOM 5788 C C . LYS B 1 246 ? 100.714 15.071 13.346 1.00 103.40 242 LYS B C 1
ATOM 5789 O O . LYS B 1 246 ? 101.731 14.436 13.060 1.00 103.46 242 LYS B O 1
ATOM 5795 N N . ASP B 1 247 ? 100.565 16.363 13.066 1.00 99.53 243 ASP B N 1
ATOM 5796 C CA . ASP B 1 247 ? 101.605 17.143 12.399 1.00 94.45 243 ASP B CA 1
ATOM 5797 C C . ASP B 1 247 ? 102.204 18.117 13.411 1.00 86.84 243 ASP B C 1
ATOM 5798 O O . ASP B 1 247 ? 101.495 18.628 14.276 1.00 87.94 243 ASP B O 1
ATOM 5803 N N . TYR B 1 248 ? 103.505 18.366 13.307 1.00 73.14 244 TYR B N 1
ATOM 5804 C CA . TYR B 1 248 ? 104.179 19.284 14.217 1.00 61.01 244 TYR B CA 1
ATOM 5805 C C . TYR B 1 248 ? 104.047 20.705 13.685 1.00 57.76 244 TYR B C 1
ATOM 5806 O O . TYR B 1 248 ? 104.286 20.946 12.509 1.00 59.64 244 TYR B O 1
ATOM 5815 N N . ALA B 1 249 ? 103.684 21.645 14.553 1.00 54.05 245 ALA B N 1
ATOM 5816 C CA . ALA B 1 249 ? 103.509 23.041 14.154 1.00 51.14 245 ALA B CA 1
ATOM 5817 C C . ALA B 1 249 ? 104.717 23.635 13.448 1.00 47.39 245 ALA B C 1
ATOM 5818 O O . ALA B 1 249 ? 105.829 23.140 13.554 1.00 46.71 245 ALA B O 1
ATOM 5820 N N . TYR B 1 250 ? 104.491 24.704 12.707 1.00 38.88 246 TYR B N 1
ATOM 5821 C CA . TYR B 1 250 ? 105.590 25.351 12.035 1.00 39.07 246 TYR B CA 1
ATOM 5822 C C . TYR B 1 250 ? 105.824 26.674 12.716 1.00 41.43 246 TYR B C 1
ATOM 5823 O O . TYR B 1 250 ? 105.031 27.593 12.604 1.00 50.37 246 TYR B O 1
ATOM 5832 N N . GLN B 1 251 ? 106.918 26.756 13.446 1.00 36.83 247 GLN B N 1
ATOM 5833 C CA . GLN B 1 251 ? 107.256 27.963 14.169 1.00 36.59 247 GLN B CA 1
ATOM 5834 C C . GLN B 1 251 ? 107.917 28.976 13.244 1.00 40.74 247 GLN B C 1
ATOM 5835 O O . GLN B 1 251 ? 108.208 28.678 12.085 1.00 43.88 247 GLN B O 1
ATOM 5841 N N . THR B 1 252 ? 108.155 30.173 13.774 1.00 40.30 248 THR B N 1
ATOM 5842 C CA . THR B 1 252 ? 108.802 31.264 13.041 1.00 42.38 248 THR B CA 1
ATOM 5843 C C . THR B 1 252 ? 108.749 32.528 13.887 1.00 39.67 248 THR B C 1
ATOM 5844 O O . THR B 1 252 ? 107.747 33.227 13.901 1.00 37.18 248 THR B O 1
ATOM 5848 N N . CYS B 1 253 ? 109.845 32.813 14.581 1.00 36.50 249 CYS B N 1
ATOM 5849 C CA . CYS B 1 253 ? 109.935 33.962 15.472 1.00 35.52 249 CYS B CA 1
ATOM 5850 C C . CYS B 1 253 ? 110.743 35.116 14.905 1.00 32.04 249 CYS B C 1
ATOM 5851 O O . CYS B 1 253 ? 111.421 34.972 13.895 1.00 39.41 249 CYS B O 1
ATOM 5854 N N . TYR B 1 254 ? 110.670 36.263 15.579 1.00 30.09 250 TYR B N 1
ATOM 5855 C CA . TYR B 1 254 ? 111.409 37.455 15.169 1.00 34.52 250 TYR B CA 1
ATOM 5856 C C . TYR B 1 254 ? 111.251 38.601 16.171 1.00 38.43 250 TYR B C 1
ATOM 5857 O O . TYR B 1 254 ? 110.196 38.777 16.768 1.00 39.26 250 TYR B O 1
ATOM 5866 N N . GLY B 1 255 ? 112.319 39.364 16.364 1.00 39.76 251 GLY B N 1
ATOM 5867 C CA . GLY B 1 255 ? 112.276 40.475 17.290 1.00 38.23 251 GLY B CA 1
ATOM 5868 C C . GLY B 1 255 ? 113.229 41.592 16.908 1.00 39.86 251 GLY B C 1
ATOM 5869 O O . GLY B 1 255 ? 113.936 41.506 15.904 1.00 42.85 251 GLY B O 1
ATOM 5870 N N . ILE B 1 256 ? 113.235 42.655 17.702 1.00 36.28 252 ILE B N 1
ATOM 5871 C CA . ILE B 1 256 ? 114.107 43.792 17.458 1.00 38.22 252 ILE B CA 1
ATOM 5872 C C . ILE B 1 256 ? 114.483 44.417 18.791 1.00 42.97 252 ILE B C 1
ATOM 5873 O O . ILE B 1 256 ? 113.648 44.538 19.674 1.00 51.16 252 ILE B O 1
ATOM 5878 N N . SER B 1 257 ? 115.739 44.809 18.957 1.00 45.92 253 SER B N 1
ATOM 5879 C CA . SER B 1 257 ? 116.151 45.372 20.239 1.00 47.70 253 SER B CA 1
ATOM 5880 C C . SER B 1 257 ? 116.166 46.890 20.298 1.00 43.95 253 SER B C 1
ATOM 5881 O O . SER B 1 257 ? 115.538 47.567 19.483 1.00 34.59 253 SER B O 1
ATOM 5884 N N . ASP B 1 258 ? 116.888 47.409 21.285 1.00 40.81 254 ASP B N 1
ATOM 5885 C CA . ASP B 1 258 ? 117.008 48.841 21.492 1.00 45.58 254 ASP B CA 1
ATOM 5886 C C . ASP B 1 258 ? 117.753 49.459 20.331 1.00 39.21 254 ASP B C 1
ATOM 5887 O O . ASP B 1 258 ? 117.708 50.671 20.126 1.00 37.75 254 ASP B O 1
ATOM 5892 N N . ARG B 1 259 ? 118.442 48.612 19.574 1.00 40.28 255 ARG B N 1
ATOM 5893 C CA . ARG B 1 259 ? 119.191 49.054 18.403 1.00 41.69 255 ARG B CA 1
ATOM 5894 C C . ARG B 1 259 ? 118.363 50.082 17.631 1.00 41.47 255 ARG B C 1
ATOM 5895 O O . ARG B 1 259 ? 118.901 51.057 17.112 1.00 42.35 255 ARG B O 1
ATOM 5903 N N . VAL B 1 260 ? 117.054 49.862 17.554 1.00 35.89 256 VAL B N 1
ATOM 5904 C CA . VAL B 1 260 ? 116.199 50.810 16.863 1.00 34.66 256 VAL B CA 1
ATOM 5905 C C . VAL B 1 260 ? 116.402 52.203 17.424 1.00 37.01 256 VAL B C 1
ATOM 5906 O O . VAL B 1 260 ? 116.865 53.096 16.720 1.00 50.00 256 VAL B O 1
ATOM 5910 N N . ILE B 1 261 ? 116.067 52.394 18.695 1.00 32.14 257 ILE B N 1
ATOM 5911 C CA . ILE B 1 261 ? 116.196 53.719 19.270 1.00 23.43 257 ILE B CA 1
ATOM 5912 C C . ILE B 1 261 ? 117.637 54.146 19.145 1.00 20.06 257 ILE B C 1
ATOM 5913 O O . ILE B 1 261 ? 117.936 55.338 19.139 1.00 23.72 257 ILE B O 1
ATOM 5918 N N . ALA B 1 262 ? 118.530 53.172 19.021 1.00 9.95 258 ALA B N 1
ATOM 5919 C CA . ALA B 1 262 ? 119.947 53.493 18.885 1.00 20.52 258 ALA B CA 1
ATOM 5920 C C . ALA B 1 262 ? 120.148 53.992 17.472 1.00 18.44 258 ALA B C 1
ATOM 5921 O O . ALA B 1 262 ? 120.672 55.076 17.250 1.00 9.29 258 ALA B O 1
ATOM 5923 N N . SER B 1 263 ? 119.707 53.184 16.520 1.00 21.80 259 SER B N 1
ATOM 5924 C CA . SER B 1 263 ? 119.776 53.533 15.110 1.00 35.91 259 SER B CA 1
ATOM 5925 C C . SER B 1 263 ? 119.002 54.839 14.870 1.00 35.85 259 SER B C 1
ATOM 5926 O O . SER B 1 263 ? 119.282 55.572 13.925 1.00 40.81 259 SER B O 1
ATOM 5929 N N . ILE B 1 264 ? 118.020 55.121 15.721 1.00 32.53 260 ILE B N 1
ATOM 5930 C CA . ILE B 1 264 ? 117.261 56.355 15.596 1.00 33.27 260 ILE B CA 1
ATOM 5931 C C . ILE B 1 264 ? 118.219 57.488 15.897 1.00 40.79 260 ILE B C 1
ATOM 5932 O O . ILE B 1 264 ? 118.475 58.335 15.051 1.00 49.59 260 ILE B O 1
ATOM 5937 N N . ILE B 1 265 ? 118.751 57.488 17.112 1.00 35.61 261 ILE B N 1
ATOM 5938 C CA . ILE B 1 265 ? 119.687 58.517 17.532 1.00 35.25 261 ILE B CA 1
ATOM 5939 C C . ILE B 1 265 ? 120.815 58.681 16.529 1.00 37.22 261 ILE B C 1
ATOM 5940 O O . ILE B 1 265 ? 120.967 59.735 15.915 1.00 34.55 261 ILE B O 1
ATOM 5945 N N . ALA B 1 266 ? 121.600 57.623 16.373 1.00 36.00 262 ALA B N 1
ATOM 5946 C CA . ALA B 1 266 ? 122.741 57.620 15.473 1.00 32.04 262 ALA B CA 1
ATOM 5947 C C . ALA B 1 266 ? 122.426 58.138 14.100 1.00 31.76 262 ALA B C 1
ATOM 5948 O O . ALA B 1 266 ? 122.870 59.219 13.719 1.00 44.68 262 ALA B O 1
ATOM 5950 N N . ILE B 1 267 ? 121.648 57.367 13.356 1.00 27.09 263 ILE B N 1
ATOM 5951 C CA . ILE B 1 267 ? 121.314 57.734 11.991 1.00 30.74 263 ILE B CA 1
ATOM 5952 C C . ILE B 1 267 ? 120.854 59.180 11.787 1.00 35.20 263 ILE B C 1
ATOM 5953 O O . ILE B 1 267 ? 121.450 59.909 11.005 1.00 40.70 263 ILE B O 1
ATOM 5958 N N . HIS B 1 268 ? 119.826 59.618 12.498 1.00 36.64 264 HIS B N 1
ATOM 5959 C CA . HIS B 1 268 ? 119.339 60.981 12.315 1.00 45.67 264 HIS B CA 1
ATOM 5960 C C . HIS B 1 268 ? 120.052 62.099 13.075 1.00 52.65 264 HIS B C 1
ATOM 5961 O O . HIS B 1 268 ? 119.764 63.279 12.870 1.00 55.35 264 HIS B O 1
ATOM 5968 N N . GLY B 1 269 ? 120.983 61.744 13.946 1.00 53.83 265 GLY B N 1
ATOM 5969 C CA . GLY B 1 269 ? 121.683 62.769 14.688 1.00 57.36 265 GLY B CA 1
ATOM 5970 C C . GLY B 1 269 ? 122.658 63.554 13.830 1.00 59.74 265 GLY B C 1
ATOM 5971 O O . GLY B 1 269 ? 123.166 63.046 12.828 1.00 57.78 265 GLY B O 1
ATOM 5972 N N . ASP B 1 270 ? 122.921 64.794 14.238 1.00 58.44 266 ASP B N 1
ATOM 5973 C CA . ASP B 1 270 ? 123.848 65.670 13.531 1.00 56.74 266 ASP B CA 1
ATOM 5974 C C . ASP B 1 270 ? 124.708 66.485 14.523 1.00 60.14 266 ASP B C 1
ATOM 5975 O O . ASP B 1 270 ? 124.341 66.651 15.692 1.00 52.49 266 ASP B O 1
ATOM 5980 N N . GLU B 1 271 ? 125.848 66.981 14.034 1.00 67.56 267 GLU B N 1
ATOM 5981 C CA . GLU B 1 271 ? 126.805 67.776 14.815 1.00 73.48 267 GLU B CA 1
ATOM 5982 C C . GLU B 1 271 ? 126.218 68.444 16.050 1.00 72.62 267 GLU B C 1
ATOM 5983 O O . GLU B 1 271 ? 126.496 68.043 17.174 1.00 70.28 267 GLU B O 1
ATOM 5989 N N . LYS B 1 272 ? 125.413 69.475 15.828 1.00 74.56 268 LYS B N 1
ATOM 5990 C CA . LYS B 1 272 ? 124.797 70.212 16.921 1.00 78.86 268 LYS B CA 1
ATOM 5991 C C . LYS B 1 272 ? 124.258 69.279 17.992 1.00 77.12 268 LYS B C 1
ATOM 5992 O O . LYS B 1 272 ? 124.813 69.196 19.086 1.00 80.95 268 LYS B O 1
ATOM 5998 N N . GLY B 1 273 ? 123.187 68.565 17.678 1.00 70.88 269 GLY B N 1
ATOM 5999 C CA . GLY B 1 273 ? 122.627 67.664 18.662 1.00 65.20 269 GLY B CA 1
ATOM 6000 C C . GLY B 1 273 ? 121.909 66.467 18.080 1.00 62.25 269 GLY B C 1
ATOM 6001 O O . GLY B 1 273 ? 122.277 65.947 17.030 1.00 61.24 269 GLY B O 1
ATOM 6002 N N . LEU B 1 274 ? 120.871 66.039 18.783 1.00 58.26 270 LEU B N 1
ATOM 6003 C CA . LEU B 1 274 ? 120.056 64.907 18.393 1.00 51.32 270 LEU B CA 1
ATOM 6004 C C . LEU B 1 274 ? 118.879 65.392 17.551 1.00 53.73 270 LEU B C 1
ATOM 6005 O O . LEU B 1 274 ? 118.323 66.445 17.818 1.00 58.21 270 LEU B O 1
ATOM 6010 N N . ILE B 1 275 ? 118.509 64.637 16.525 1.00 55.36 271 ILE B N 1
ATOM 6011 C CA . ILE B 1 275 ? 117.389 65.025 15.672 1.00 58.98 271 ILE B CA 1
ATOM 6012 C C . ILE B 1 275 ? 116.496 63.834 15.390 1.00 55.49 271 ILE B C 1
ATOM 6013 O O . ILE B 1 275 ? 116.436 63.338 14.271 1.00 53.66 271 ILE B O 1
ATOM 6018 N N . LEU B 1 276 ? 115.800 63.369 16.410 1.00 50.68 272 LEU B N 1
ATOM 6019 C CA . LEU B 1 276 ? 114.921 62.225 16.249 1.00 40.12 272 LEU B CA 1
ATOM 6020 C C . LEU B 1 276 ? 113.669 62.665 15.516 1.00 30.95 272 LEU B C 1
ATOM 6021 O O . LEU B 1 276 ? 113.221 63.806 15.688 1.00 16.35 272 LEU B O 1
ATOM 6026 N N . PRO B 1 277 ? 113.110 61.765 14.676 1.00 28.46 273 PRO B N 1
ATOM 6027 C CA . PRO B 1 277 ? 111.904 61.909 13.849 1.00 34.46 273 PRO B CA 1
ATOM 6028 C C . PRO B 1 277 ? 110.691 62.420 14.657 1.00 40.60 273 PRO B C 1
ATOM 6029 O O . PRO B 1 277 ? 110.570 62.154 15.846 1.00 49.48 273 PRO B O 1
ATOM 6033 N N . PRO B 1 278 ? 109.761 63.138 14.006 1.00 39.61 274 PRO B N 1
ATOM 6034 C CA . PRO B 1 278 ? 108.574 63.676 14.678 1.00 41.51 274 PRO B CA 1
ATOM 6035 C C . PRO B 1 278 ? 107.726 62.581 15.309 1.00 41.04 274 PRO B C 1
ATOM 6036 O O . PRO B 1 278 ? 107.269 62.701 16.447 1.00 43.36 274 PRO B O 1
ATOM 6040 N N . ILE B 1 279 ? 107.523 61.509 14.559 1.00 44.23 275 ILE B N 1
ATOM 6041 C CA . ILE B 1 279 ? 106.730 60.371 15.010 1.00 41.77 275 ILE B CA 1
ATOM 6042 C C . ILE B 1 279 ? 107.076 60.013 16.442 1.00 39.12 275 ILE B C 1
ATOM 6043 O O . ILE B 1 279 ? 106.209 59.944 17.302 1.00 36.17 275 ILE B O 1
ATOM 6048 N N . VAL B 1 280 ? 108.364 59.810 16.683 1.00 36.44 276 VAL B N 1
ATOM 6049 C CA . VAL B 1 280 ? 108.869 59.411 17.990 1.00 35.28 276 VAL B CA 1
ATOM 6050 C C . VAL B 1 280 ? 109.355 60.564 18.859 1.00 35.70 276 VAL B C 1
ATOM 6051 O O . VAL B 1 280 ? 109.908 60.349 19.934 1.00 30.67 276 VAL B O 1
ATOM 6055 N N . ALA B 1 281 ? 109.164 61.787 18.391 1.00 36.80 277 ALA B N 1
ATOM 6056 C CA . ALA B 1 281 ? 109.607 62.949 19.147 1.00 37.98 277 ALA B CA 1
ATOM 6057 C C . ALA B 1 281 ? 108.882 63.050 20.475 1.00 40.26 277 ALA B C 1
ATOM 6058 O O . ALA B 1 281 ? 107.703 63.398 20.518 1.00 43.24 277 ALA B O 1
ATOM 6060 N N . PRO B 1 282 ? 109.571 62.717 21.578 1.00 41.47 278 PRO B N 1
ATOM 6061 C CA . PRO B 1 282 ? 108.947 62.800 22.892 1.00 43.16 278 PRO B CA 1
ATOM 6062 C C . PRO B 1 282 ? 108.183 64.104 22.958 1.00 45.18 278 PRO B C 1
ATOM 6063 O O . PRO B 1 282 ? 107.119 64.194 23.577 1.00 49.49 278 PRO B O 1
ATOM 6067 N N . ILE B 1 283 ? 108.751 65.109 22.298 1.00 43.41 279 ILE B N 1
ATOM 6068 C CA . ILE B 1 283 ? 108.158 66.437 22.195 1.00 44.82 279 ILE B CA 1
ATOM 6069 C C . ILE B 1 283 ? 108.303 66.867 20.752 1.00 43.95 279 ILE B C 1
ATOM 6070 O O . ILE B 1 283 ? 109.422 67.013 20.252 1.00 42.00 279 ILE B O 1
ATOM 6075 N N . GLN B 1 284 ? 107.168 67.075 20.091 1.00 39.69 280 GLN B N 1
ATOM 6076 C CA . GLN B 1 284 ? 107.159 67.473 18.696 1.00 47.62 280 GLN B CA 1
ATOM 6077 C C . GLN B 1 284 ? 107.292 68.979 18.534 1.00 44.01 280 GLN B C 1
ATOM 6078 O O . GLN B 1 284 ? 107.942 69.440 17.599 1.00 48.09 280 GLN B O 1
ATOM 6084 N N . VAL B 1 285 ? 106.702 69.746 19.443 1.00 31.23 281 VAL B N 1
ATOM 6085 C CA . VAL B 1 285 ? 106.773 71.203 19.345 1.00 31.18 281 VAL B CA 1
ATOM 6086 C C . VAL B 1 285 ? 107.004 71.858 20.694 1.00 27.64 281 VAL B C 1
ATOM 6087 O O . VAL B 1 285 ? 106.385 71.471 21.683 1.00 27.30 281 VAL B O 1
ATOM 6091 N N . VAL B 1 286 ? 107.884 72.856 20.735 1.00 13.24 282 VAL B N 1
ATOM 6092 C CA . VAL B 1 286 ? 108.156 73.548 21.995 1.00 25.32 282 VAL B CA 1
ATOM 6093 C C . VAL B 1 286 ? 107.854 75.037 21.942 1.00 34.19 282 VAL B C 1
ATOM 6094 O O . VAL B 1 286 ? 108.451 75.775 21.179 1.00 26.97 282 VAL B O 1
ATOM 6098 N N . ILE B 1 287 ? 106.926 75.470 22.782 1.00 44.59 283 ILE B N 1
ATOM 6099 C CA . ILE B 1 287 ? 106.542 76.865 22.846 1.00 48.61 283 ILE B CA 1
ATOM 6100 C C . ILE B 1 287 ? 107.435 77.537 23.870 1.00 55.67 283 ILE B C 1
ATOM 6101 O O . ILE B 1 287 ? 107.308 77.283 25.067 1.00 60.71 283 ILE B O 1
ATOM 6106 N N . VAL B 1 288 ? 108.349 78.380 23.399 1.00 59.48 284 VAL B N 1
ATOM 6107 C CA . VAL B 1 288 ? 109.274 79.106 24.278 1.00 51.64 284 VAL B CA 1
ATOM 6108 C C . VAL B 1 288 ? 108.755 80.536 24.389 1.00 49.19 284 VAL B C 1
ATOM 6109 O O . VAL B 1 288 ? 109.006 81.363 23.518 1.00 42.47 284 VAL B O 1
ATOM 6113 N N . PRO B 1 289 ? 108.013 80.842 25.456 1.00 50.22 285 PRO B N 1
ATOM 6114 C CA . PRO B 1 289 ? 107.488 82.198 25.602 1.00 58.66 285 PRO B CA 1
ATOM 6115 C C . PRO B 1 289 ? 108.498 83.213 26.131 1.00 66.60 285 PRO B C 1
ATOM 6116 O O . PRO B 1 289 ? 108.542 83.482 27.330 1.00 70.72 285 PRO B O 1
ATOM 6120 N N . LEU B 1 290 ? 109.298 83.777 25.225 1.00 70.01 286 LEU B N 1
ATOM 6121 C CA . LEU B 1 290 ? 110.310 84.769 25.583 1.00 71.34 286 LEU B CA 1
ATOM 6122 C C . LEU B 1 290 ? 109.628 85.885 26.345 1.00 72.23 286 LEU B C 1
ATOM 6123 O O . LEU B 1 290 ? 108.899 86.675 25.767 1.00 64.25 286 LEU B O 1
ATOM 6128 N N . ILE B 1 291 ? 109.874 85.951 27.644 1.00 82.74 287 ILE B N 1
ATOM 6129 C CA . ILE B 1 291 ? 109.250 86.958 28.486 1.00 92.41 287 ILE B CA 1
ATOM 6130 C C . ILE B 1 291 ? 110.157 88.134 28.836 1.00 98.53 287 ILE B C 1
ATOM 6131 O O . ILE B 1 291 ? 111.284 87.950 29.303 1.00 97.82 287 ILE B O 1
ATOM 6136 N N . PHE B 1 292 ? 109.645 89.344 28.612 1.00 103.86 288 PHE B N 1
ATOM 6137 C CA . PHE B 1 292 ? 110.381 90.569 28.899 1.00 108.83 288 PHE B CA 1
ATOM 6138 C C . PHE B 1 292 ? 109.693 91.431 29.957 1.00 114.52 288 PHE B C 1
ATOM 6139 O O . PHE B 1 292 ? 108.515 91.235 30.257 1.00 116.17 288 PHE B O 1
ATOM 6147 N N . LYS B 1 293 ? 110.444 92.379 30.519 1.00 120.70 289 LYS B N 1
ATOM 6148 C CA . LYS B 1 293 ? 109.938 93.279 31.555 1.00 121.86 289 LYS B CA 1
ATOM 6149 C C . LYS B 1 293 ? 108.535 93.781 31.230 1.00 123.00 289 LYS B C 1
ATOM 6150 O O . LYS B 1 293 ? 107.659 93.801 32.095 1.00 124.74 289 LYS B O 1
ATOM 6156 N N . GLY B 1 294 ? 108.328 94.178 29.978 1.00 123.54 290 GLY B N 1
ATOM 6157 C CA . GLY B 1 294 ? 107.025 94.667 29.553 1.00 121.26 290 GLY B CA 1
ATOM 6158 C C . GLY B 1 294 ? 106.223 93.618 28.798 1.00 117.28 290 GLY B C 1
ATOM 6159 O O . GLY B 1 294 ? 106.793 92.765 28.115 1.00 119.40 290 GLY B O 1
ATOM 6160 N N . LYS B 1 295 ? 104.900 93.678 28.910 1.00 110.78 291 LYS B N 1
ATOM 6161 C CA . LYS B 1 295 ? 104.052 92.710 28.236 1.00 102.97 291 LYS B CA 1
ATOM 6162 C C . LYS B 1 295 ? 104.526 91.326 28.637 1.00 101.57 291 LYS B C 1
ATOM 6163 O O . LYS B 1 295 ? 105.227 90.659 27.886 1.00 94.72 291 LYS B O 1
ATOM 6169 N N . GLU B 1 296 ? 104.140 90.907 29.835 1.00 108.86 292 GLU B N 1
ATOM 6170 C CA . GLU B 1 296 ? 104.535 89.608 30.369 1.00 112.29 292 GLU B CA 1
ATOM 6171 C C . GLU B 1 296 ? 103.398 88.599 30.206 1.00 116.20 292 GLU B C 1
ATOM 6172 O O . GLU B 1 296 ? 103.471 87.712 29.360 1.00 118.19 292 GLU B O 1
ATOM 6178 N N . ASP B 1 297 ? 102.354 88.732 31.022 1.00 121.05 293 ASP B N 1
ATOM 6179 C CA . ASP B 1 297 ? 101.207 87.833 30.939 1.00 124.50 293 ASP B CA 1
ATOM 6180 C C . ASP B 1 297 ? 100.846 87.668 29.475 1.00 123.94 293 ASP B C 1
ATOM 6181 O O . ASP B 1 297 ? 100.780 86.553 28.957 1.00 127.35 293 ASP B O 1
ATOM 6186 N N . ILE B 1 298 ? 100.623 88.799 28.816 1.00 119.26 294 ILE B N 1
ATOM 6187 C CA . ILE B 1 298 ? 100.263 88.821 27.410 1.00 116.35 294 ILE B CA 1
ATOM 6188 C C . ILE B 1 298 ? 101.020 87.751 26.635 1.00 115.47 294 ILE B C 1
ATOM 6189 O O . ILE B 1 298 ? 100.481 87.145 25.712 1.00 117.40 294 ILE B O 1
ATOM 6194 N N . VAL B 1 299 ? 102.267 87.509 27.017 1.00 112.37 295 VAL B N 1
ATOM 6195 C CA . VAL B 1 299 ? 103.058 86.502 26.335 1.00 114.01 295 VAL B CA 1
ATOM 6196 C C . VAL B 1 299 ? 102.619 85.107 26.761 1.00 112.79 295 VAL B C 1
ATOM 6197 O O . VAL B 1 299 ? 102.134 84.336 25.929 1.00 114.89 295 VAL B O 1
ATOM 6201 N N . MET B 1 300 ? 102.770 84.781 28.047 1.00 108.36 296 MET B N 1
ATOM 6202 C CA . MET B 1 300 ? 102.372 83.461 28.534 1.00 110.63 296 MET B CA 1
ATOM 6203 C C . MET B 1 300 ? 100.935 83.135 28.159 1.00 114.74 296 MET B C 1
ATOM 6204 O O . MET B 1 300 ? 100.430 82.055 28.467 1.00 114.71 296 MET B O 1
ATOM 6209 N N . GLU B 1 301 ? 100.282 84.084 27.498 1.00 118.32 297 GLU B N 1
ATOM 6210 C CA . GLU B 1 301 ? 98.912 83.913 27.048 1.00 119.92 297 GLU B CA 1
ATOM 6211 C C . GLU B 1 301 ? 98.961 83.258 25.672 1.00 114.05 297 GLU B C 1
ATOM 6212 O O . GLU B 1 301 ? 98.422 82.167 25.479 1.00 110.49 297 GLU B O 1
ATOM 6218 N N . LYS B 1 302 ? 99.616 83.918 24.719 1.00 110.56 298 LYS B N 1
ATOM 6219 C CA . LYS B 1 302 ? 99.728 83.363 23.375 1.00 110.78 298 LYS B CA 1
ATOM 6220 C C . LYS B 1 302 ? 100.515 82.072 23.470 1.00 108.23 298 LYS B C 1
ATOM 6221 O O . LYS B 1 302 ? 100.631 81.323 22.500 1.00 109.57 298 LYS B O 1
ATOM 6227 N N . ALA B 1 303 ? 101.061 81.822 24.652 1.00 106.51 299 ALA B N 1
ATOM 6228 C CA . ALA B 1 303 ? 101.812 80.605 24.889 1.00 106.36 299 ALA B CA 1
ATOM 6229 C C . ALA B 1 303 ? 100.796 79.469 24.870 1.00 107.06 299 ALA B C 1
ATOM 6230 O O . ALA B 1 303 ? 100.951 78.490 24.136 1.00 104.49 299 ALA B O 1
ATOM 6232 N N . LYS B 1 304 ? 99.743 79.619 25.672 1.00 108.26 300 LYS B N 1
ATOM 6233 C CA . LYS B 1 304 ? 98.695 78.610 25.747 1.00 106.68 300 LYS B CA 1
ATOM 6234 C C . LYS B 1 304 ? 97.707 78.684 24.593 1.00 105.55 300 LYS B C 1
ATOM 6235 O O . LYS B 1 304 ? 97.075 77.684 24.259 1.00 108.46 300 LYS B O 1
ATOM 6241 N N . GLU B 1 305 ? 97.557 79.856 23.983 1.00 103.35 301 GLU B N 1
ATOM 6242 C CA . GLU B 1 305 ? 96.635 79.965 22.858 1.00 103.05 301 GLU B CA 1
ATOM 6243 C C . GLU B 1 305 ? 97.163 79.047 21.774 1.00 98.09 301 GLU B C 1
ATOM 6244 O O . GLU B 1 305 ? 96.407 78.538 20.947 1.00 98.97 301 GLU B O 1
ATOM 6250 N N . ILE B 1 306 ? 98.474 78.839 21.797 1.00 88.36 302 ILE B N 1
ATOM 6251 C CA . ILE B 1 306 ? 99.131 77.976 20.834 1.00 82.62 302 ILE B CA 1
ATOM 6252 C C . ILE B 1 306 ? 99.090 76.548 21.349 1.00 81.72 302 ILE B C 1
ATOM 6253 O O . ILE B 1 306 ? 99.001 75.597 20.577 1.00 79.36 302 ILE B O 1
ATOM 6258 N N . TYR B 1 307 ? 99.148 76.402 22.665 1.00 84.07 303 TYR B N 1
ATOM 6259 C CA . TYR B 1 307 ? 99.097 75.083 23.274 1.00 88.71 303 TYR B CA 1
ATOM 6260 C C . TYR B 1 307 ? 97.755 74.460 22.890 1.00 88.27 303 TYR B C 1
ATOM 6261 O O . TYR B 1 307 ? 97.693 73.596 22.018 1.00 92.26 303 TYR B O 1
ATOM 6270 N N . GLU B 1 308 ? 96.685 74.918 23.533 1.00 84.41 304 GLU B N 1
ATOM 6271 C CA . GLU B 1 308 ? 95.347 74.409 23.265 1.00 84.16 304 GLU B CA 1
ATOM 6272 C C . GLU B 1 308 ? 95.138 74.204 21.770 1.00 81.03 304 GLU B C 1
ATOM 6273 O O . GLU B 1 308 ? 94.469 73.263 21.353 1.00 76.92 304 GLU B O 1
ATOM 6279 N N . LYS B 1 309 ? 95.719 75.090 20.970 1.00 80.64 305 LYS B N 1
ATOM 6280 C CA . LYS B 1 309 ? 95.597 75.009 19.521 1.00 83.09 305 LYS B CA 1
ATOM 6281 C C . LYS B 1 309 ? 96.214 73.731 18.961 1.00 78.64 305 LYS B C 1
ATOM 6282 O O . LYS B 1 309 ? 95.644 73.085 18.081 1.00 82.91 305 LYS B O 1
ATOM 6288 N N . LEU B 1 310 ? 97.380 73.370 19.481 1.00 69.52 306 LEU B N 1
ATOM 6289 C CA . LEU B 1 310 ? 98.103 72.196 19.016 1.00 64.00 306 LEU B CA 1
ATOM 6290 C C . LEU B 1 310 ? 97.876 70.986 19.909 1.00 65.99 306 LEU B C 1
ATOM 6291 O O . LEU B 1 310 ? 97.980 69.839 19.467 1.00 67.94 306 LEU B O 1
ATOM 6296 N N . LYS B 1 311 ? 97.572 71.270 21.169 1.00 62.32 307 LYS B N 1
ATOM 6297 C CA . LYS B 1 311 ? 97.319 70.278 22.208 1.00 61.01 307 LYS B CA 1
ATOM 6298 C C . LYS B 1 311 ? 96.695 68.966 21.726 1.00 66.56 307 LYS B C 1
ATOM 6299 O O . LYS B 1 311 ? 97.062 67.888 22.197 1.00 66.33 307 LYS B O 1
ATOM 6305 N N . GLY B 1 312 ? 95.765 69.059 20.777 1.00 69.77 308 GLY B N 1
ATOM 6306 C CA . GLY B 1 312 ? 95.068 67.878 20.289 1.00 71.86 308 GLY B CA 1
ATOM 6307 C C . GLY B 1 312 ? 95.678 66.997 19.218 1.00 71.57 308 GLY B C 1
ATOM 6308 O O . GLY B 1 312 ? 95.576 65.773 19.296 1.00 74.08 308 GLY B O 1
ATOM 6309 N N . LYS B 1 313 ? 96.294 67.596 18.210 1.00 70.63 309 LYS B N 1
ATOM 6310 C CA . LYS B 1 313 ? 96.883 66.801 17.139 1.00 75.25 309 LYS B CA 1
ATOM 6311 C C . LYS B 1 313 ? 98.389 66.627 17.284 1.00 73.24 309 LYS B C 1
ATOM 6312 O O . LYS B 1 313 ? 99.001 65.810 16.592 1.00 63.24 309 LYS B O 1
ATOM 6318 N N . PHE B 1 314 ? 98.987 67.393 18.189 1.00 74.62 310 PHE B N 1
ATOM 6319 C CA . PHE B 1 314 ? 100.425 67.299 18.408 1.00 74.73 310 PHE B CA 1
ATOM 6320 C C . PHE B 1 314 ? 100.800 67.276 19.884 1.00 72.82 310 PHE B C 1
ATOM 6321 O O . PHE B 1 314 ? 100.005 67.645 20.751 1.00 78.37 310 PHE B O 1
ATOM 6329 N N . ARG B 1 315 ? 102.020 66.832 20.163 1.00 64.01 311 ARG B N 1
ATOM 6330 C CA . ARG B 1 315 ? 102.511 66.776 21.528 1.00 64.46 311 ARG B CA 1
ATOM 6331 C C . ARG B 1 315 ? 103.332 68.047 21.731 1.00 69.04 311 ARG B C 1
ATOM 6332 O O . ARG B 1 315 ? 104.375 68.220 21.098 1.00 77.23 311 ARG B O 1
ATOM 6340 N N . VAL B 1 316 ? 102.868 68.948 22.589 1.00 65.94 312 VAL B N 1
ATOM 6341 C CA . VAL B 1 316 ? 103.610 70.183 22.820 1.00 65.30 312 VAL B CA 1
ATOM 6342 C C . VAL B 1 316 ? 104.072 70.361 24.246 1.00 61.20 312 VAL B C 1
ATOM 6343 O O . VAL B 1 316 ? 103.638 69.657 25.151 1.00 59.42 312 VAL B O 1
ATOM 6347 N N . HIS B 1 317 ? 104.962 71.326 24.431 1.00 57.96 313 HIS B N 1
ATOM 6348 C CA . HIS B 1 317 ? 105.518 71.626 25.739 1.00 57.24 313 HIS B CA 1
ATOM 6349 C C . HIS B 1 317 ? 105.911 73.091 25.827 1.00 58.36 313 HIS B C 1
ATOM 6350 O O . HIS B 1 317 ? 106.843 73.534 25.154 1.00 60.93 313 HIS B O 1
ATOM 6357 N N . ILE B 1 318 ? 105.183 73.850 26.633 1.00 51.75 314 ILE B N 1
ATOM 6358 C CA . ILE B 1 318 ? 105.515 75.248 26.812 1.00 49.60 314 ILE B CA 1
ATOM 6359 C C . ILE B 1 318 ? 106.713 75.187 27.742 1.00 50.20 314 ILE B C 1
ATOM 6360 O O . ILE B 1 318 ? 106.575 74.803 28.901 1.00 40.30 314 ILE B O 1
ATOM 6365 N N . ASP B 1 319 ? 107.892 75.533 27.239 1.00 52.65 315 ASP B N 1
ATOM 6366 C CA . ASP B 1 319 ? 109.076 75.488 28.076 1.00 57.27 315 ASP B CA 1
ATOM 6367 C C . ASP B 1 319 ? 109.199 76.734 28.923 1.00 66.38 315 ASP B C 1
ATOM 6368 O O . ASP B 1 319 ? 109.735 77.747 28.476 1.00 63.83 315 ASP B O 1
ATOM 6373 N N . ASP B 1 320 ? 108.693 76.641 30.151 1.00 78.55 316 ASP B N 1
ATOM 6374 C CA . ASP B 1 320 ? 108.717 77.746 31.103 1.00 87.86 316 ASP B CA 1
ATOM 6375 C C . ASP B 1 320 ? 110.165 78.065 31.444 1.00 92.18 316 ASP B C 1
ATOM 6376 O O . ASP B 1 320 ? 110.895 78.657 30.651 1.00 96.42 316 ASP B O 1
ATOM 6381 N N . ARG B 1 321 ? 110.567 77.659 32.641 1.00 95.18 317 ARG B N 1
ATOM 6382 C CA . ARG B 1 321 ? 111.920 77.865 33.124 1.00 93.41 317 ARG B CA 1
ATOM 6383 C C . ARG B 1 321 ? 112.365 79.322 33.112 1.00 91.43 317 ARG B C 1
ATOM 6384 O O . ARG B 1 321 ? 112.503 79.944 32.061 1.00 86.79 317 ARG B O 1
ATOM 6392 N N . ASP B 1 322 ? 112.577 79.852 34.312 1.00 95.76 318 ASP B N 1
ATOM 6393 C CA . ASP B 1 322 ? 113.018 81.225 34.516 1.00 97.82 318 ASP B CA 1
ATOM 6394 C C . ASP B 1 322 ? 114.480 81.306 34.092 1.00 92.54 318 ASP B C 1
ATOM 6395 O O . ASP B 1 322 ? 115.329 81.758 34.858 1.00 96.30 318 ASP B O 1
ATOM 6400 N N . ILE B 1 323 ? 114.775 80.859 32.875 1.00 84.41 319 ILE B N 1
ATOM 6401 C CA . ILE B 1 323 ? 116.145 80.893 32.392 1.00 75.69 319 ILE B CA 1
ATOM 6402 C C . ILE B 1 323 ? 116.305 81.491 30.998 1.00 70.64 319 ILE B C 1
ATOM 6403 O O . ILE B 1 323 ? 115.393 81.459 30.163 1.00 53.29 319 ILE B O 1
ATOM 6408 N N . ARG B 1 324 ? 117.495 82.038 30.773 1.00 73.45 320 ARG B N 1
ATOM 6409 C CA . ARG B 1 324 ? 117.865 82.664 29.513 1.00 76.76 320 ARG B CA 1
ATOM 6410 C C . ARG B 1 324 ? 117.313 81.871 28.342 1.00 72.02 320 ARG B C 1
ATOM 6411 O O . ARG B 1 324 ? 117.771 80.770 28.062 1.00 74.72 320 ARG B O 1
ATOM 6419 N N . PRO B 1 325 ? 116.305 82.415 27.654 1.00 68.86 321 PRO B N 1
ATOM 6420 C CA . PRO B 1 325 ? 115.716 81.729 26.507 1.00 69.82 321 PRO B CA 1
ATOM 6421 C C . PRO B 1 325 ? 116.737 80.996 25.631 1.00 66.73 321 PRO B C 1
ATOM 6422 O O . PRO B 1 325 ? 116.558 79.823 25.307 1.00 69.54 321 PRO B O 1
ATOM 6426 N N . GLY B 1 326 ? 117.810 81.677 25.254 1.00 59.86 322 GLY B N 1
ATOM 6427 C CA . GLY B 1 326 ? 118.818 81.039 24.424 1.00 56.67 322 GLY B CA 1
ATOM 6428 C C . GLY B 1 326 ? 119.275 79.674 24.915 1.00 56.07 322 GLY B C 1
ATOM 6429 O O . GLY B 1 326 ? 119.669 78.829 24.119 1.00 51.47 322 GLY B O 1
ATOM 6430 N N . ARG B 1 327 ? 119.233 79.460 26.227 1.00 58.68 323 ARG B N 1
ATOM 6431 C CA . ARG B 1 327 ? 119.655 78.191 26.817 1.00 57.82 323 ARG B CA 1
ATOM 6432 C C . ARG B 1 327 ? 118.677 77.109 26.404 1.00 55.94 323 ARG B C 1
ATOM 6433 O O . ARG B 1 327 ? 119.061 75.983 26.080 1.00 48.00 323 ARG B O 1
ATOM 6441 N N . LYS B 1 328 ? 117.397 77.463 26.444 1.00 56.38 324 LYS B N 1
ATOM 6442 C CA . LYS B 1 328 ? 116.342 76.545 26.064 1.00 50.79 324 LYS B CA 1
ATOM 6443 C C . LYS B 1 328 ? 116.579 76.201 24.602 1.00 53.23 324 LYS B C 1
ATOM 6444 O O . LYS B 1 328 ? 116.859 75.053 24.273 1.00 57.24 324 LYS B O 1
ATOM 6450 N N . PHE B 1 329 ? 116.489 77.206 23.732 1.00 51.98 325 PHE B N 1
ATOM 6451 C CA . PHE B 1 329 ? 116.692 77.001 22.304 1.00 52.65 325 PHE B CA 1
ATOM 6452 C C . PHE B 1 329 ? 117.834 76.022 22.075 1.00 55.76 325 PHE B C 1
ATOM 6453 O O . PHE B 1 329 ? 117.717 75.087 21.278 1.00 61.25 325 PHE B O 1
ATOM 6461 N N . ASN B 1 330 ? 118.925 76.236 22.804 1.00 57.55 326 ASN B N 1
ATOM 6462 C CA . ASN B 1 330 ? 120.118 75.399 22.722 1.00 58.48 326 ASN B CA 1
ATOM 6463 C C . ASN B 1 330 ? 119.807 73.997 23.244 1.00 57.66 326 ASN B C 1
ATOM 6464 O O . ASN B 1 330 ? 120.084 72.988 22.583 1.00 51.95 326 ASN B O 1
ATOM 6469 N N . ASP B 1 331 ? 119.223 73.956 24.438 1.00 56.49 327 ASP B N 1
ATOM 6470 C CA . ASP B 1 331 ? 118.853 72.710 25.098 1.00 55.61 327 ASP B CA 1
ATOM 6471 C C . ASP B 1 331 ? 117.912 71.864 24.246 1.00 48.71 327 ASP B C 1
ATOM 6472 O O . ASP B 1 331 ? 118.119 70.664 24.086 1.00 40.33 327 ASP B O 1
ATOM 6477 N N . TRP B 1 332 ? 116.884 72.510 23.700 1.00 47.56 328 TRP B N 1
ATOM 6478 C CA . TRP B 1 332 ? 115.875 71.858 22.862 1.00 48.42 328 TRP B CA 1
ATOM 6479 C C . TRP B 1 332 ? 116.351 71.409 21.494 1.00 48.39 328 TRP B C 1
ATOM 6480 O O . TRP B 1 332 ? 115.744 70.529 20.883 1.00 44.94 328 TRP B O 1
ATOM 6491 N N . GLU B 1 333 ? 117.427 72.022 21.016 1.00 49.68 329 GLU B N 1
ATOM 6492 C CA . GLU B 1 333 ? 117.998 71.658 19.728 1.00 55.34 329 GLU B CA 1
ATOM 6493 C C . GLU B 1 333 ? 118.731 70.340 19.932 1.00 55.14 329 GLU B C 1
ATOM 6494 O O . GLU B 1 333 ? 118.756 69.481 19.049 1.00 50.20 329 GLU B O 1
ATOM 6500 N N . ILE B 1 334 ? 119.325 70.196 21.113 1.00 53.92 330 ILE B N 1
ATOM 6501 C CA . ILE B 1 334 ? 120.052 68.987 21.473 1.00 51.78 330 ILE B CA 1
ATOM 6502 C C . ILE B 1 334 ? 119.128 67.782 21.553 1.00 49.14 330 ILE B C 1
ATOM 6503 O O . ILE B 1 334 ? 119.389 66.759 20.935 1.00 46.46 330 ILE B O 1
ATOM 6508 N N . LYS B 1 335 ? 118.057 67.913 22.332 1.00 51.16 331 LYS B N 1
ATOM 6509 C CA . LYS B 1 335 ? 117.089 66.839 22.507 1.00 50.75 331 LYS B CA 1
ATOM 6510 C C . LYS B 1 335 ? 116.336 66.491 21.235 1.00 50.69 331 LYS B C 1
ATOM 6511 O O . LYS B 1 335 ? 115.465 65.622 21.242 1.00 60.80 331 LYS B O 1
ATOM 6517 N N . GLY B 1 336 ? 116.666 67.175 20.144 1.00 41.94 332 GLY B N 1
ATOM 6518 C CA . GLY B 1 336 ? 116.032 66.879 18.873 1.00 36.85 332 GLY B CA 1
ATOM 6519 C C . GLY B 1 336 ? 114.631 67.375 18.599 1.00 35.90 332 GLY B C 1
ATOM 6520 O O . GLY B 1 336 ? 114.079 67.099 17.527 1.00 33.99 332 GLY B O 1
ATOM 6521 N N . VAL B 1 337 ? 114.034 68.088 19.543 1.00 33.12 333 VAL B N 1
ATOM 6522 C CA . VAL B 1 337 ? 112.705 68.594 19.295 1.00 29.64 333 VAL B CA 1
ATOM 6523 C C . VAL B 1 337 ? 112.716 69.179 17.887 1.00 26.14 333 VAL B C 1
ATOM 6524 O O . VAL B 1 337 ? 113.593 69.985 17.552 1.00 26.94 333 VAL B O 1
ATOM 6528 N N . PRO B 1 338 ? 111.761 68.750 17.035 1.00 24.35 334 PRO B N 1
ATOM 6529 C CA . PRO B 1 338 ? 111.580 69.183 15.639 1.00 22.99 334 PRO B CA 1
ATOM 6530 C C . PRO B 1 338 ? 111.255 70.686 15.516 1.00 23.04 334 PRO B C 1
ATOM 6531 O O . PRO B 1 338 ? 112.107 71.497 15.141 1.00 22.11 334 PRO B O 1
ATOM 6535 N N . LEU B 1 339 ? 110.020 71.054 15.838 1.00 21.11 335 LEU B N 1
ATOM 6536 C CA . LEU B 1 339 ? 109.618 72.450 15.762 1.00 32.68 335 LEU B CA 1
ATOM 6537 C C . LEU B 1 339 ? 109.789 73.201 17.078 1.00 38.39 335 LEU B C 1
ATOM 6538 O O . LEU B 1 339 ? 109.612 72.646 18.162 1.00 46.92 335 LEU B O 1
ATOM 6543 N N . ARG B 1 340 ? 110.135 74.474 16.974 1.00 32.30 336 ARG B N 1
ATOM 6544 C CA . ARG B 1 340 ? 110.327 75.289 18.148 1.00 31.82 336 ARG B CA 1
ATOM 6545 C C . ARG B 1 340 ? 109.543 76.551 17.957 1.00 36.71 336 ARG B C 1
ATOM 6546 O O . ARG B 1 340 ? 109.549 77.138 16.885 1.00 31.66 336 ARG B O 1
ATOM 6554 N N . ILE B 1 341 ? 108.856 76.964 19.011 1.00 52.97 337 ILE B N 1
ATOM 6555 C CA . ILE B 1 341 ? 108.065 78.176 18.974 1.00 52.10 337 ILE B CA 1
ATOM 6556 C C . ILE B 1 341 ? 108.596 79.181 19.970 1.00 54.41 337 ILE B C 1
ATOM 6557 O O . ILE B 1 341 ? 108.862 78.867 21.125 1.00 49.60 337 ILE B O 1
ATOM 6562 N N . GLU B 1 342 ? 108.758 80.398 19.486 1.00 60.01 338 GLU B N 1
ATOM 6563 C CA . GLU B 1 342 ? 109.229 81.495 20.289 1.00 64.73 338 GLU B CA 1
ATOM 6564 C C . GLU B 1 342 ? 108.125 82.502 20.083 1.00 68.71 338 GLU B C 1
ATOM 6565 O O . GLU B 1 342 ? 107.736 82.773 18.950 1.00 69.16 338 GLU B O 1
ATOM 6571 N N . VAL B 1 343 ? 107.594 83.030 21.174 1.00 69.24 339 VAL B N 1
ATOM 6572 C CA . VAL B 1 343 ? 106.514 83.986 21.070 1.00 65.36 339 VAL B CA 1
ATOM 6573 C C . VAL B 1 343 ? 106.794 85.239 21.883 1.00 64.67 339 VAL B C 1
ATOM 6574 O O . VAL B 1 343 ? 106.416 85.327 23.047 1.00 72.25 339 VAL B O 1
ATOM 6578 N N . GLY B 1 344 ? 107.464 86.204 21.265 1.00 59.98 340 GLY B N 1
ATOM 6579 C CA . GLY B 1 344 ? 107.769 87.447 21.944 1.00 59.50 340 GLY B CA 1
ATOM 6580 C C . GLY B 1 344 ? 106.616 88.408 21.779 1.00 62.54 340 GLY B C 1
ATOM 6581 O O . GLY B 1 344 ? 105.556 88.007 21.314 1.00 66.85 340 GLY B O 1
ATOM 6582 N N . PRO B 1 345 ? 106.778 89.680 22.157 1.00 68.93 341 PRO B N 1
ATOM 6583 C CA . PRO B 1 345 ? 105.682 90.643 22.012 1.00 79.31 341 PRO B CA 1
ATOM 6584 C C . PRO B 1 345 ? 105.554 91.254 20.615 1.00 87.03 341 PRO B C 1
ATOM 6585 O O . PRO B 1 345 ? 104.653 92.051 20.365 1.00 88.47 341 PRO B O 1
ATOM 6589 N N . LYS B 1 346 ? 106.452 90.886 19.710 1.00 96.97 342 LYS B N 1
ATOM 6590 C CA . LYS B 1 346 ? 106.415 91.420 18.354 1.00 109.98 342 LYS B CA 1
ATOM 6591 C C . LYS B 1 346 ? 105.353 90.687 17.542 1.00 114.64 342 LYS B C 1
ATOM 6592 O O . LYS B 1 346 ? 104.318 91.253 17.182 1.00 116.70 342 LYS B O 1
ATOM 6598 N N . ASP B 1 347 ? 105.625 89.415 17.274 1.00 119.06 343 ASP B N 1
ATOM 6599 C CA . ASP B 1 347 ? 104.741 88.554 16.498 1.00 120.51 343 ASP B CA 1
ATOM 6600 C C . ASP B 1 347 ? 103.271 88.681 16.890 1.00 118.69 343 ASP B C 1
ATOM 6601 O O . ASP B 1 347 ? 102.385 88.449 16.068 1.00 117.95 343 ASP B O 1
ATOM 6606 N N . ILE B 1 348 ? 103.016 89.048 18.143 1.00 115.21 344 ILE B N 1
ATOM 6607 C CA . ILE B 1 348 ? 101.649 89.188 18.633 1.00 114.09 344 ILE B CA 1
ATOM 6608 C C . ILE B 1 348 ? 100.987 90.460 18.121 1.00 114.43 344 ILE B C 1
ATOM 6609 O O . ILE B 1 348 ? 99.805 90.462 17.774 1.00 111.49 344 ILE B O 1
ATOM 6614 N N . GLU B 1 349 ? 101.760 91.539 18.077 1.00 115.56 345 GLU B N 1
ATOM 6615 C CA . GLU B 1 349 ? 101.266 92.825 17.615 1.00 116.85 345 GLU B CA 1
ATOM 6616 C C . GLU B 1 349 ? 101.217 92.815 16.096 1.00 115.98 345 GLU B C 1
ATOM 6617 O O . GLU B 1 349 ? 100.423 93.533 15.490 1.00 116.72 345 GLU B O 1
ATOM 6623 N N . ASN B 1 350 ? 102.074 91.997 15.490 1.00 114.21 346 ASN B N 1
ATOM 6624 C CA . ASN B 1 350 ? 102.123 91.873 14.038 1.00 115.05 346 ASN B CA 1
ATOM 6625 C C . ASN B 1 350 ? 101.304 90.678 13.558 1.00 119.99 346 ASN B C 1
ATOM 6626 O O . ASN B 1 350 ? 101.389 90.290 12.394 1.00 121.42 346 ASN B O 1
ATOM 6631 N N . LYS B 1 351 ? 100.511 90.103 14.460 1.00 125.08 347 LYS B N 1
ATOM 6632 C CA . LYS B 1 351 ? 99.666 88.955 14.129 1.00 127.21 347 LYS B CA 1
ATOM 6633 C C . LYS B 1 351 ? 100.475 87.865 13.439 1.00 125.85 347 LYS B C 1
ATOM 6634 O O . LYS B 1 351 ? 99.946 87.117 12.616 1.00 127.32 347 LYS B O 1
ATOM 6640 N N . LYS B 1 352 ? 101.756 87.777 13.777 1.00 122.08 348 LYS B N 1
ATOM 6641 C CA . LYS B 1 352 ? 102.632 86.783 13.177 1.00 118.33 348 LYS B CA 1
ATOM 6642 C C . LYS B 1 352 ? 103.147 85.763 14.193 1.00 114.82 348 LYS B C 1
ATOM 6643 O O . LYS B 1 352 ? 102.955 85.918 15.398 1.00 110.62 348 LYS B O 1
ATOM 6649 N N . ILE B 1 353 ? 103.792 84.715 13.684 1.00 113.07 349 ILE B N 1
ATOM 6650 C CA . ILE B 1 353 ? 104.349 83.640 14.507 1.00 107.37 349 ILE B CA 1
ATOM 6651 C C . ILE B 1 353 ? 105.737 83.272 13.968 1.00 104.84 349 ILE B C 1
ATOM 6652 O O . ILE B 1 353 ? 105.992 83.400 12.770 1.00 103.43 349 ILE B O 1
ATOM 6657 N N . THR B 1 354 ? 106.631 82.817 14.842 1.00 101.82 350 THR B N 1
ATOM 6658 C CA . THR B 1 354 ? 107.979 82.450 14.407 1.00 101.09 350 THR B CA 1
ATOM 6659 C C . THR B 1 354 ? 108.365 81.014 14.778 1.00 97.13 350 THR B C 1
ATOM 6660 O O . THR B 1 354 ? 108.395 80.649 15.951 1.00 96.51 350 THR B O 1
ATOM 6664 N N . LEU B 1 355 ? 108.667 80.208 13.761 1.00 90.48 351 LEU B N 1
ATOM 6665 C CA . LEU B 1 355 ? 109.034 78.811 13.962 1.00 80.86 351 LEU B CA 1
ATOM 6666 C C . LEU B 1 355 ? 110.512 78.520 13.753 1.00 73.59 351 LEU B C 1
ATOM 6667 O O . LEU B 1 355 ? 111.250 79.343 13.217 1.00 75.62 351 LEU B O 1
ATOM 6672 N N . PHE B 1 356 ? 110.921 77.327 14.177 1.00 61.60 352 PHE B N 1
ATOM 6673 C CA . PHE B 1 356 ? 112.294 76.861 14.059 1.00 53.17 352 PHE B CA 1
ATOM 6674 C C . PHE B 1 356 ? 112.297 75.390 13.648 1.00 50.52 352 PHE B C 1
ATOM 6675 O O . PHE B 1 356 ? 111.583 74.585 14.241 1.00 53.56 352 PHE B O 1
ATOM 6683 N N . ARG B 1 357 ? 113.095 75.035 12.642 1.00 43.65 353 ARG B N 1
ATOM 6684 C CA . ARG B 1 357 ? 113.159 73.648 12.184 1.00 45.93 353 ARG B CA 1
ATOM 6685 C C . ARG B 1 357 ? 114.478 73.042 12.591 1.00 48.63 353 ARG B C 1
ATOM 6686 O O . ARG B 1 357 ? 115.525 73.532 12.200 1.00 53.88 353 ARG B O 1
ATOM 6694 N N . ARG B 1 358 ? 114.426 71.966 13.366 1.00 49.38 354 ARG B N 1
ATOM 6695 C CA . ARG B 1 358 ? 115.635 71.306 13.846 1.00 49.32 354 ARG B CA 1
ATOM 6696 C C . ARG B 1 358 ? 116.468 70.735 12.701 1.00 50.58 354 ARG B C 1
ATOM 6697 O O . ARG B 1 358 ? 117.693 70.828 12.688 1.00 47.88 354 ARG B O 1
ATOM 6705 N N . ASP B 1 359 ? 115.778 70.160 11.732 1.00 56.53 355 ASP B N 1
ATOM 6706 C CA . ASP B 1 359 ? 116.406 69.549 10.573 1.00 69.26 355 ASP B CA 1
ATOM 6707 C C . ASP B 1 359 ? 117.262 70.491 9.724 1.00 75.87 355 ASP B C 1
ATOM 6708 O O . ASP B 1 359 ? 118.242 70.068 9.100 1.00 79.72 355 ASP B O 1
ATOM 6713 N N . THR B 1 360 ? 116.897 71.763 9.691 1.00 74.32 356 THR B N 1
ATOM 6714 C CA . THR B 1 360 ? 117.642 72.716 8.890 1.00 80.21 356 THR B CA 1
ATOM 6715 C C . THR B 1 360 ? 118.105 73.891 9.731 1.00 80.23 356 THR B C 1
ATOM 6716 O O . THR B 1 360 ? 118.936 74.696 9.313 1.00 81.80 356 THR B O 1
ATOM 6720 N N . MET B 1 361 ? 117.566 73.981 10.932 1.00 76.61 357 MET B N 1
ATOM 6721 C CA . MET B 1 361 ? 117.932 75.059 11.814 1.00 72.82 357 MET B CA 1
ATOM 6722 C C . MET B 1 361 ? 117.630 76.381 11.133 1.00 68.24 357 MET B C 1
ATOM 6723 O O . MET B 1 361 ? 118.336 77.365 11.304 1.00 66.34 357 MET B O 1
ATOM 6728 N N . GLU B 1 362 ? 116.568 76.387 10.342 1.00 70.27 358 GLU B N 1
ATOM 6729 C CA . GLU B 1 362 ? 116.140 77.598 9.664 1.00 83.88 358 GLU B CA 1
ATOM 6730 C C . GLU B 1 362 ? 115.101 78.195 10.592 1.00 85.84 358 GLU B C 1
ATOM 6731 O O . GLU B 1 362 ? 114.488 77.475 11.376 1.00 87.57 358 GLU B O 1
ATOM 6737 N N . LYS B 1 363 ? 114.898 79.501 10.517 1.00 90.16 359 LYS B N 1
ATOM 6738 C CA . LYS B 1 363 ? 113.906 80.127 11.369 1.00 95.46 359 LYS B CA 1
ATOM 6739 C C . LYS B 1 363 ? 113.015 81.043 10.555 1.00 97.46 359 LYS B C 1
ATOM 6740 O O . LYS B 1 363 ? 113.278 82.235 10.425 1.00 94.82 359 LYS B O 1
ATOM 6746 N N . PHE B 1 364 ? 111.962 80.465 9.992 1.00 103.41 360 PHE B N 1
ATOM 6747 C CA . PHE B 1 364 ? 111.018 81.226 9.190 1.00 111.52 360 PHE B CA 1
ATOM 6748 C C . PHE B 1 364 ? 109.809 81.628 10.020 1.00 113.83 360 PHE B C 1
ATOM 6749 O O . PHE B 1 364 ? 109.611 81.132 11.129 1.00 113.50 360 PHE B O 1
ATOM 6757 N N . GLN B 1 365 ? 109.013 82.540 9.477 1.00 117.65 361 GLN B N 1
ATOM 6758 C CA . GLN B 1 365 ? 107.804 82.997 10.145 1.00 121.36 361 GLN B CA 1
ATOM 6759 C C . GLN B 1 365 ? 106.613 82.817 9.210 1.00 123.63 361 GLN B C 1
ATOM 6760 O O . GLN B 1 365 ? 106.772 82.422 8.049 1.00 124.38 361 GLN B O 1
ATOM 6766 N N . VAL B 1 366 ? 105.421 83.098 9.726 1.00 122.00 362 VAL B N 1
ATOM 6767 C CA . VAL B 1 366 ? 104.195 82.959 8.955 1.00 118.77 362 VAL B CA 1
ATOM 6768 C C . VAL B 1 366 ? 103.018 83.433 9.789 1.00 119.46 362 VAL B C 1
ATOM 6769 O O . VAL B 1 366 ? 103.048 83.357 11.014 1.00 116.56 362 VAL B O 1
ATOM 6773 N N . ASP B 1 367 ? 101.983 83.919 9.112 1.00 126.60 363 ASP B N 1
ATOM 6774 C CA . ASP B 1 367 ? 100.772 84.405 9.770 1.00 130.49 363 ASP B CA 1
ATOM 6775 C C . ASP B 1 367 ? 100.388 83.448 10.909 1.00 125.29 363 ASP B C 1
ATOM 6776 O O . ASP B 1 367 ? 100.707 82.258 10.861 1.00 124.19 363 ASP B O 1
ATOM 6781 N N . GLU B 1 368 ? 99.706 83.959 11.930 1.00 120.68 364 GLU B N 1
ATOM 6782 C CA . GLU B 1 368 ? 99.315 83.109 13.049 1.00 121.67 364 GLU B CA 1
ATOM 6783 C C . GLU B 1 368 ? 98.106 82.2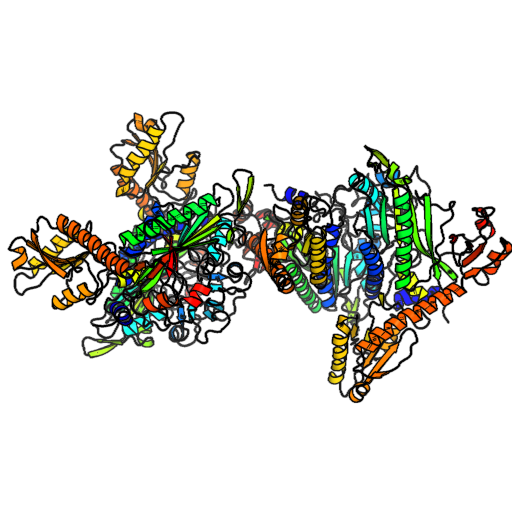29 12.754 1.00 122.09 364 GLU B C 1
ATOM 6784 O O . GLU B 1 368 ? 98.123 81.034 13.043 1.00 126.01 364 GLU B O 1
ATOM 6790 N N . THR B 1 369 ? 97.055 82.815 12.189 1.00 120.43 365 THR B N 1
ATOM 6791 C CA . THR B 1 369 ? 95.852 82.055 11.870 1.00 114.59 365 THR B CA 1
ATOM 6792 C C . THR B 1 369 ? 96.215 80.796 11.095 1.00 112.30 365 THR B C 1
ATOM 6793 O O . THR B 1 369 ? 95.406 79.878 10.980 1.00 111.68 365 THR B O 1
ATOM 6797 N N . GLN B 1 370 ? 97.442 80.762 10.577 1.00 109.77 366 GLN B N 1
ATOM 6798 C CA . GLN B 1 370 ? 97.948 79.623 9.811 1.00 108.42 366 GLN B CA 1
ATOM 6799 C C . GLN B 1 370 ? 98.881 78.729 10.636 1.00 104.86 366 GLN B C 1
ATOM 6800 O O . GLN B 1 370 ? 99.863 78.197 10.117 1.00 102.86 366 GLN B O 1
ATOM 6806 N N . LEU B 1 371 ? 98.562 78.557 11.915 1.00 99.39 367 LEU B N 1
ATOM 6807 C CA . LEU B 1 371 ? 99.379 77.737 12.800 1.00 96.46 367 LEU B CA 1
ATOM 6808 C C . LEU B 1 371 ? 99.140 76.246 12.582 1.00 100.70 367 LEU B C 1
ATOM 6809 O O . LEU B 1 371 ? 99.956 75.565 11.960 1.00 100.60 367 LEU B O 1
ATOM 6814 N N . MET B 1 372 ? 98.020 75.746 13.099 1.00 104.75 368 MET B N 1
ATOM 6815 C CA . MET B 1 372 ? 97.647 74.336 12.973 1.00 105.05 368 MET B CA 1
ATOM 6816 C C . MET B 1 372 ? 98.028 73.813 11.592 1.00 102.74 368 MET B C 1
ATOM 6817 O O . MET B 1 372 ? 98.292 72.626 11.411 1.00 99.08 368 MET B O 1
ATOM 6822 N N . GLU B 1 373 ? 98.047 74.722 10.624 1.00 104.34 369 GLU B N 1
ATOM 6823 C CA . GLU B 1 373 ? 98.384 74.407 9.244 1.00 104.72 369 GLU B CA 1
ATOM 6824 C C . GLU B 1 373 ? 99.878 74.161 9.072 1.00 97.64 369 GLU B C 1
ATOM 6825 O O . GLU B 1 373 ? 100.290 73.097 8.610 1.00 93.49 369 GLU B O 1
ATOM 6831 N N . VAL B 1 374 ? 100.684 75.153 9.436 1.00 92.30 370 VAL B N 1
ATOM 6832 C CA . VAL B 1 374 ? 102.137 75.043 9.320 1.00 90.01 370 VAL B CA 1
ATOM 6833 C C . VAL B 1 374 ? 102.674 73.795 10.030 1.00 89.30 370 VAL B C 1
ATOM 6834 O O . VAL B 1 374 ? 103.111 72.845 9.378 1.00 90.21 370 VAL B O 1
ATOM 6838 N N . VAL B 1 375 ? 102.639 73.807 11.361 1.00 84.45 371 VAL B N 1
ATOM 6839 C CA . VAL B 1 375 ? 103.113 72.684 12.164 1.00 73.46 371 VAL B CA 1
ATOM 6840 C C . VAL B 1 375 ? 102.783 71.357 11.484 1.00 71.12 371 VAL B C 1
ATOM 6841 O O . VAL B 1 375 ? 103.681 70.616 11.098 1.00 64.92 371 VAL B O 1
ATOM 6845 N N . GLU B 1 376 ? 101.495 71.066 11.330 1.00 71.14 372 GLU B N 1
ATOM 6846 C CA . GLU B 1 376 ? 101.058 69.837 10.674 1.00 73.11 372 GLU B CA 1
ATOM 6847 C C . GLU B 1 376 ? 101.895 69.597 9.425 1.00 75.14 372 GLU B C 1
ATOM 6848 O O . GLU B 1 376 ? 102.507 68.543 9.272 1.00 74.25 372 GLU B O 1
ATOM 6854 N N . LYS B 1 377 ? 101.934 70.591 8.545 1.00 80.69 373 LYS B N 1
ATOM 6855 C CA . LYS B 1 377 ? 102.675 70.490 7.290 1.00 84.10 373 LYS B CA 1
ATOM 6856 C C . LYS B 1 377 ? 104.185 70.505 7.446 1.00 78.09 373 LYS B C 1
ATOM 6857 O O . LYS B 1 377 ? 104.882 69.743 6.777 1.00 77.65 373 LYS B O 1
ATOM 6863 N N . THR B 1 378 ? 104.686 71.376 8.316 1.00 71.01 374 THR B N 1
ATOM 6864 C CA . THR B 1 378 ? 106.116 71.483 8.543 1.00 65.55 374 THR B CA 1
ATOM 6865 C C . THR B 1 378 ? 106.696 70.152 8.992 1.00 71.19 374 THR B C 1
ATOM 6866 O O . THR B 1 378 ? 107.712 69.708 8.466 1.00 74.65 374 THR B O 1
ATOM 6870 N N . LEU B 1 379 ? 106.054 69.511 9.965 1.00 77.12 375 LEU B N 1
ATOM 6871 C CA . LEU B 1 379 ? 106.534 68.220 10.453 1.00 78.01 375 LEU B CA 1
ATOM 6872 C C . LEU B 1 379 ? 106.612 67.194 9.338 1.00 77.07 375 LEU B C 1
ATOM 6873 O O . LEU B 1 379 ? 107.648 66.562 9.151 1.00 76.38 375 LEU B O 1
ATOM 6878 N N . ASN B 1 380 ? 105.527 67.032 8.588 1.00 77.64 376 ASN B N 1
ATOM 6879 C CA . ASN B 1 380 ? 105.535 66.066 7.503 1.00 83.30 376 ASN B CA 1
ATOM 6880 C C . ASN B 1 380 ? 106.729 66.350 6.601 1.00 85.22 376 ASN B C 1
ATOM 6881 O O . ASN B 1 380 ? 107.175 65.480 5.853 1.00 88.80 376 ASN B O 1
ATOM 6886 N N . ASN B 1 381 ? 107.260 67.567 6.691 1.00 86.27 377 ASN B N 1
ATOM 6887 C CA . ASN B 1 381 ? 108.417 67.951 5.886 1.00 89.75 377 ASN B CA 1
ATOM 6888 C C . ASN B 1 381 ? 109.685 67.504 6.611 1.00 84.52 377 ASN B C 1
ATOM 6889 O O . ASN B 1 381 ? 110.469 66.726 6.075 1.00 87.05 377 ASN B O 1
ATOM 6894 N N . ILE B 1 382 ? 109.866 67.996 7.835 1.00 74.33 378 ILE B N 1
ATOM 6895 C CA . ILE B 1 382 ? 111.023 67.656 8.658 1.00 65.74 378 ILE B CA 1
ATOM 6896 C C . ILE B 1 382 ? 111.334 66.173 8.624 1.00 66.69 378 ILE B C 1
ATOM 6897 O O . ILE B 1 382 ? 112.431 65.774 8.257 1.00 59.08 378 ILE B O 1
ATOM 6902 N N . MET B 1 383 ? 110.370 65.358 9.035 1.00 72.39 379 MET B N 1
ATOM 6903 C CA . MET B 1 383 ? 110.546 63.909 9.033 1.00 83.69 379 MET B CA 1
ATOM 6904 C C . MET B 1 383 ? 111.011 63.447 7.655 1.00 87.81 379 MET B C 1
ATOM 6905 O O . MET B 1 383 ? 111.990 62.715 7.525 1.00 87.82 379 MET B O 1
ATOM 6910 N N . GLU B 1 384 ? 110.303 63.886 6.625 1.00 91.43 380 GLU B N 1
ATOM 6911 C CA . GLU B 1 384 ? 110.644 63.518 5.264 1.00 97.42 380 GLU B CA 1
ATOM 6912 C C . GLU B 1 384 ? 112.079 63.948 4.992 1.00 94.16 380 GLU B C 1
ATOM 6913 O O . GLU B 1 384 ? 112.964 63.120 4.770 1.00 93.61 380 GLU B O 1
ATOM 6919 N N . ASN B 1 385 ? 112.293 65.256 5.032 1.00 88.59 381 ASN B N 1
ATOM 6920 C CA . ASN B 1 385 ? 113.597 65.853 4.796 1.00 80.13 381 ASN B CA 1
ATOM 6921 C C . ASN B 1 385 ? 114.725 65.061 5.466 1.00 76.37 381 ASN B C 1
ATOM 6922 O O . ASN B 1 385 ? 115.766 64.828 4.852 1.00 67.31 381 ASN B O 1
ATOM 6927 N N . ILE B 1 386 ? 114.514 64.638 6.716 1.00 79.22 382 ILE B N 1
ATOM 6928 C CA . ILE B 1 386 ? 115.536 63.888 7.455 1.00 72.37 382 ILE B CA 1
ATOM 6929 C C . ILE B 1 386 ? 115.631 62.443 7.019 1.00 73.19 382 ILE B C 1
ATOM 6930 O O . ILE B 1 386 ? 116.694 61.840 7.090 1.00 78.07 382 ILE B O 1
ATOM 6935 N N . LYS B 1 387 ? 114.521 61.877 6.578 1.00 73.32 383 LYS B N 1
ATOM 6936 C CA . LYS B 1 387 ? 114.552 60.496 6.146 1.00 78.79 383 LYS B CA 1
ATOM 6937 C C . LYS B 1 387 ? 115.320 60.440 4.841 1.00 77.13 383 LYS B C 1
ATOM 6938 O O . LYS B 1 387 ? 116.203 59.608 4.670 1.00 69.33 383 LYS B O 1
ATOM 6944 N N . ASN B 1 388 ? 114.988 61.345 3.926 1.00 82.46 384 ASN B N 1
ATOM 6945 C CA . ASN B 1 388 ? 115.648 61.386 2.627 1.00 91.40 384 ASN B CA 1
ATOM 6946 C C . ASN B 1 388 ? 117.153 61.548 2.800 1.00 91.53 384 ASN B C 1
ATOM 6947 O O . ASN B 1 388 ? 117.936 60.952 2.061 1.00 94.08 384 ASN B O 1
ATOM 6952 N N . ARG B 1 389 ? 117.554 62.356 3.776 1.00 88.29 385 ARG B N 1
ATOM 6953 C CA . ARG B 1 389 ? 118.967 62.563 4.060 1.00 85.38 385 ARG B CA 1
ATOM 6954 C C . ARG B 1 389 ? 119.551 61.192 4.369 1.00 83.54 385 ARG B C 1
ATOM 6955 O O . ARG B 1 389 ? 120.481 60.732 3.717 1.00 82.97 385 ARG B O 1
ATOM 6963 N N . ALA B 1 390 ? 118.977 60.546 5.375 1.00 86.63 386 ALA B N 1
ATOM 6964 C CA . ALA B 1 390 ? 119.405 59.230 5.823 1.00 88.56 386 ALA B CA 1
ATOM 6965 C C . ALA B 1 390 ? 119.697 58.274 4.679 1.00 89.70 386 ALA B C 1
ATOM 6966 O O . ALA B 1 390 ? 120.804 57.754 4.574 1.00 89.87 386 ALA B O 1
ATOM 6968 N N . TRP B 1 391 ? 118.708 58.025 3.827 1.00 93.23 387 TRP B N 1
ATOM 6969 C CA . TRP B 1 391 ? 118.931 57.120 2.710 1.00 95.38 387 TRP B CA 1
ATOM 6970 C C . TRP B 1 391 ? 120.121 57.610 1.921 1.00 94.57 387 TRP B C 1
ATOM 6971 O O . TRP B 1 391 ? 121.022 56.831 1.610 1.00 96.29 387 TRP B O 1
ATOM 6982 N N . GLU B 1 392 ? 120.136 58.904 1.612 1.00 92.23 388 GLU B N 1
ATOM 6983 C CA . GLU B 1 392 ? 121.253 59.474 0.871 1.00 89.26 388 GLU B CA 1
ATOM 6984 C C . GLU B 1 392 ? 122.522 58.873 1.465 1.00 84.90 388 GLU B C 1
ATOM 6985 O O . GLU B 1 392 ? 123.159 58.015 0.852 1.00 85.52 388 GLU B O 1
ATOM 6991 N N . LYS B 1 393 ? 122.857 59.296 2.679 1.00 72.38 389 LYS B N 1
ATOM 6992 C CA . LYS B 1 393 ? 124.050 58.808 3.346 1.00 69.82 389 LYS B CA 1
ATOM 6993 C C . LYS B 1 393 ? 124.185 57.303 3.230 1.00 71.61 389 LYS B C 1
ATOM 6994 O O . LYS B 1 393 ? 125.236 56.792 2.865 1.00 76.47 389 LYS B O 1
ATOM 7000 N N . PHE B 1 394 ? 123.116 56.589 3.543 1.00 74.06 390 PHE B N 1
ATOM 7001 C CA . PHE B 1 394 ? 123.148 55.140 3.470 1.00 74.43 390 PHE B CA 1
ATOM 7002 C C . PHE B 1 394 ? 123.674 54.707 2.100 1.00 71.33 390 PHE B C 1
ATOM 7003 O O . PHE B 1 394 ? 124.672 53.995 2.012 1.00 61.19 390 PHE B O 1
ATOM 7011 N N . GLU B 1 395 ? 123.009 55.167 1.043 1.00 73.33 391 GLU B N 1
ATOM 7012 C CA . GLU B 1 395 ? 123.377 54.842 -0.335 1.00 85.96 391 GLU B CA 1
ATOM 7013 C C . GLU B 1 395 ? 124.839 55.173 -0.627 1.00 90.05 391 GLU B C 1
ATOM 7014 O O . GLU B 1 395 ? 125.450 54.610 -1.535 1.00 90.68 391 GLU B O 1
ATOM 7020 N N . ASN B 1 396 ? 125.391 56.096 0.150 1.00 91.80 392 ASN B N 1
ATOM 7021 C CA . ASN B 1 396 ? 126.771 56.529 -0.025 1.00 91.06 392 ASN B CA 1
ATOM 7022 C C . ASN B 1 396 ? 127.742 55.722 0.818 1.00 89.35 392 ASN B C 1
ATOM 7023 O O . ASN B 1 396 ? 128.910 56.082 0.943 1.00 87.68 392 ASN B O 1
ATOM 7028 N N . PHE B 1 397 ? 127.253 54.639 1.406 1.00 89.38 393 PHE B N 1
ATOM 7029 C CA . PHE B 1 397 ? 128.095 53.778 2.226 1.00 90.66 393 PHE B CA 1
ATOM 7030 C C . PHE B 1 397 ? 128.072 52.381 1.658 1.00 90.22 393 PHE B C 1
ATOM 7031 O O . PHE B 1 397 ? 128.805 51.496 2.103 1.00 85.52 393 PHE B O 1
ATOM 7039 N N . ILE B 1 398 ? 127.217 52.203 0.661 1.00 90.85 394 ILE B N 1
ATOM 7040 C CA . ILE B 1 398 ? 127.072 50.928 -0.007 1.00 92.90 394 ILE B CA 1
ATOM 7041 C C . ILE B 1 398 ? 127.834 51.023 -1.316 1.00 94.33 394 ILE B C 1
ATOM 7042 O O . ILE B 1 398 ? 127.521 51.839 -2.179 1.00 94.12 394 ILE B O 1
ATOM 7047 N N . THR B 1 399 ? 128.850 50.184 -1.446 1.00 96.46 395 THR B N 1
ATOM 7048 C CA . THR B 1 399 ? 129.682 50.168 -2.629 1.00 95.34 395 THR B CA 1
ATOM 7049 C C . THR B 1 399 ? 129.487 48.838 -3.336 1.00 97.92 395 THR B C 1
ATOM 7050 O O . THR B 1 399 ? 129.664 47.777 -2.735 1.00 97.34 395 THR B O 1
ATOM 7054 N N . ILE B 1 400 ? 129.118 48.899 -4.613 1.00 100.34 396 ILE B N 1
ATOM 7055 C CA . ILE B 1 400 ? 128.887 47.690 -5.399 1.00 103.07 396 ILE B CA 1
ATOM 7056 C C . ILE B 1 400 ? 130.071 47.344 -6.296 1.00 108.96 396 ILE B C 1
ATOM 7057 O O . ILE B 1 400 ? 130.621 48.211 -6.981 1.00 110.97 396 ILE B O 1
ATOM 7062 N N . LEU B 1 401 ? 130.450 46.071 -6.297 1.00 113.46 397 LEU B N 1
ATOM 7063 C CA . LEU B 1 401 ? 131.557 45.606 -7.119 1.00 120.05 397 LEU B CA 1
ATOM 7064 C C . LEU B 1 401 ? 131.028 44.846 -8.326 1.00 124.75 397 LEU B C 1
ATOM 7065 O O . LEU B 1 401 ? 129.910 45.089 -8.782 1.00 127.50 397 LEU B O 1
ATOM 7070 N N . GLU B 1 402 ? 131.839 43.931 -8.843 1.00 126.65 398 GLU B N 1
ATOM 7071 C CA . GLU B 1 402 ? 131.453 43.128 -9.992 1.00 127.81 398 GLU B CA 1
ATOM 7072 C C . GLU B 1 402 ? 132.250 41.837 -10.044 1.00 127.56 398 GLU B C 1
ATOM 7073 O O . GLU B 1 402 ? 131.942 40.942 -10.833 1.00 124.39 398 GLU B O 1
ATOM 7079 N N . ASP B 1 403 ? 133.266 41.741 -9.187 1.00 130.51 399 ASP B N 1
ATOM 7080 C CA . ASP B 1 403 ? 134.113 40.554 -9.131 1.00 137.94 399 ASP B CA 1
ATOM 7081 C C . ASP B 1 403 ? 134.355 40.030 -7.719 1.00 137.94 399 ASP B C 1
ATOM 7082 O O . ASP B 1 403 ? 134.501 40.796 -6.764 1.00 138.31 399 ASP B O 1
ATOM 7087 N N . ILE B 1 404 ? 134.402 38.707 -7.615 1.00 136.65 400 ILE B N 1
ATOM 7088 C CA . ILE B 1 404 ? 134.634 38.005 -6.361 1.00 133.26 400 ILE B CA 1
ATOM 7089 C C . ILE B 1 404 ? 136.095 38.150 -5.944 1.00 129.41 400 ILE B C 1
ATOM 7090 O O . ILE B 1 404 ? 136.751 37.159 -5.615 1.00 129.72 400 ILE B O 1
ATOM 7095 N N . ASN B 1 405 ? 136.606 39.378 -5.954 1.00 122.44 401 ASN B N 1
ATOM 7096 C CA . ASN B 1 405 ? 138.000 39.608 -5.592 1.00 114.16 401 ASN B CA 1
ATOM 7097 C C . ASN B 1 405 ? 138.162 40.065 -4.144 1.00 109.88 401 ASN B C 1
ATOM 7098 O O . ASN B 1 405 ? 137.964 41.236 -3.815 1.00 102.30 401 ASN B O 1
ATOM 7103 N N . PRO B 1 406 ? 138.536 39.127 -3.258 1.00 108.85 402 PRO B N 1
ATOM 7104 C CA . PRO B 1 406 ? 138.735 39.385 -1.833 1.00 108.51 402 PRO B CA 1
ATOM 7105 C C . PRO B 1 406 ? 139.815 40.416 -1.594 1.00 107.05 402 PRO B C 1
ATOM 7106 O O . PRO B 1 406 ? 139.562 41.467 -1.007 1.00 110.44 402 PRO B O 1
ATOM 7110 N N . ASP B 1 407 ? 141.020 40.111 -2.058 1.00 104.67 403 ASP B N 1
ATOM 7111 C CA . ASP B 1 407 ? 142.142 41.014 -1.890 1.00 102.76 403 ASP B CA 1
ATOM 7112 C C . ASP B 1 407 ? 141.723 42.421 -2.300 1.00 101.36 403 ASP B C 1
ATOM 7113 O O . ASP B 1 407 ? 142.421 43.393 -2.016 1.00 100.25 403 ASP B O 1
ATOM 7118 N N . GLU B 1 408 ? 140.571 42.520 -2.960 1.00 101.51 404 GLU B N 1
ATOM 7119 C CA . GLU B 1 408 ? 140.040 43.807 -3.388 1.00 106.45 404 GLU B CA 1
ATOM 7120 C C . GLU B 1 408 ? 139.062 44.378 -2.364 1.00 110.22 404 GLU B C 1
ATOM 7121 O O . GLU B 1 408 ? 139.277 45.469 -1.832 1.00 113.29 404 GLU B O 1
ATOM 7127 N N . ILE B 1 409 ? 137.980 43.645 -2.101 1.00 109.51 405 ILE B N 1
ATOM 7128 C CA . ILE B 1 409 ? 136.967 44.092 -1.145 1.00 104.76 405 ILE B CA 1
ATOM 7129 C C . ILE B 1 409 ? 137.618 44.617 0.123 1.00 104.89 405 ILE B C 1
ATOM 7130 O O . ILE B 1 409 ? 137.601 45.814 0.390 1.00 106.80 405 ILE B O 1
ATOM 7135 N N . LYS B 1 410 ? 138.183 43.706 0.902 1.00 105.55 406 LYS B N 1
ATOM 7136 C CA . LYS B 1 410 ? 138.857 44.062 2.143 1.00 111.88 406 LYS B CA 1
ATOM 7137 C C . LYS B 1 410 ? 139.495 45.447 2.050 1.00 110.59 406 LYS B C 1
ATOM 7138 O O . LYS B 1 410 ? 139.313 46.292 2.925 1.00 105.35 406 LYS B O 1
ATOM 7144 N N . ASN B 1 411 ? 140.231 45.667 0.967 1.00 112.36 407 ASN B N 1
ATOM 7145 C CA . ASN B 1 411 ? 140.913 46.932 0.722 1.00 114.36 407 ASN B CA 1
ATOM 7146 C C . ASN B 1 411 ? 139.890 48.065 0.654 1.00 114.21 407 ASN B C 1
ATOM 7147 O O . ASN B 1 411 ? 139.967 49.030 1.414 1.00 110.93 407 ASN B O 1
ATOM 7152 N N . ILE B 1 412 ? 138.922 47.932 -0.250 1.00 116.38 408 ILE B N 1
ATOM 7153 C CA . ILE B 1 412 ? 137.898 48.953 -0.430 1.00 116.91 408 ILE B CA 1
ATOM 7154 C C . ILE B 1 412 ? 137.164 49.272 0.869 1.00 118.26 408 ILE B C 1
ATOM 7155 O O . ILE B 1 412 ? 136.401 50.235 0.943 1.00 117.52 408 ILE B O 1
ATOM 7160 N N . LEU B 1 413 ? 137.392 48.463 1.898 1.00 119.14 409 LEU B N 1
ATOM 7161 C CA . LEU B 1 413 ? 136.759 48.719 3.178 1.00 120.01 409 LEU B CA 1
ATOM 7162 C C . LEU B 1 413 ? 137.583 49.764 3.910 1.00 121.24 409 LEU B C 1
ATOM 7163 O O . LEU B 1 413 ? 137.103 50.864 4.157 1.00 120.54 409 LEU B O 1
ATOM 7168 N N . SER B 1 414 ? 138.828 49.430 4.240 1.00 125.64 410 SER B N 1
ATOM 7169 C CA . SER B 1 414 ? 139.709 50.369 4.935 1.00 128.28 410 SER B CA 1
ATOM 7170 C C . SER B 1 414 ? 140.089 51.529 4.012 1.00 132.32 410 SER B C 1
ATOM 7171 O O . SER B 1 414 ? 141.266 51.886 3.875 1.00 129.91 410 SER B O 1
ATOM 7174 N N . GLU B 1 415 ? 139.066 52.105 3.386 1.00 133.21 411 GLU B N 1
ATOM 7175 C CA . GLU B 1 415 ? 139.217 53.227 2.469 1.00 135.99 411 GLU B CA 1
ATOM 7176 C C . GLU B 1 415 ? 137.847 53.856 2.203 1.00 135.57 411 GLU B C 1
ATOM 7177 O O . GLU B 1 415 ? 137.752 54.986 1.710 1.00 136.57 411 GLU B O 1
ATOM 7183 N N . LYS B 1 416 ? 136.787 53.124 2.540 1.00 130.83 412 LYS B N 1
ATOM 7184 C CA . LYS B 1 416 ? 135.434 53.622 2.337 1.00 127.78 412 LYS B CA 1
ATOM 7185 C C . LYS B 1 416 ? 134.450 53.024 3.340 1.00 124.28 412 LYS B C 1
ATOM 7186 O O . LYS B 1 416 ? 133.406 53.612 3.620 1.00 127.44 412 LYS B O 1
ATOM 7192 N N . ARG B 1 417 ? 134.790 51.859 3.882 1.00 118.61 413 ARG B N 1
ATOM 7193 C CA . ARG B 1 417 ? 133.938 51.176 4.854 1.00 111.57 413 ARG B CA 1
ATOM 7194 C C . ARG B 1 417 ? 132.519 50.998 4.346 1.00 111.26 413 ARG B C 1
ATOM 7195 O O . ARG B 1 417 ? 132.285 50.913 3.140 1.00 117.77 413 ARG B O 1
ATOM 7203 N N . GLY B 1 418 ? 131.565 50.953 5.267 1.00 105.80 414 GLY B N 1
ATOM 7204 C CA . GLY B 1 418 ? 130.189 50.758 4.867 1.00 98.40 414 GLY B CA 1
ATOM 7205 C C . GLY B 1 418 ? 130.015 49.280 4.599 1.00 93.69 414 GLY B C 1
ATOM 7206 O O . GLY B 1 418 ? 130.747 48.460 5.150 1.00 92.48 414 GLY B O 1
ATOM 7207 N N . VAL B 1 419 ? 129.059 48.931 3.752 1.00 89.50 415 VAL B N 1
ATOM 7208 C CA . VAL B 1 419 ? 128.821 47.535 3.441 1.00 88.80 415 VAL B CA 1
ATOM 7209 C C . VAL B 1 419 ? 129.128 47.306 1.978 1.00 87.20 415 VAL B C 1
ATOM 7210 O O . VAL B 1 419 ? 128.978 48.210 1.165 1.00 89.89 415 VAL B O 1
ATOM 7214 N N . ILE B 1 420 ? 129.558 46.096 1.643 1.00 85.04 416 ILE B N 1
ATOM 7215 C CA . ILE B 1 420 ? 129.891 45.772 0.267 1.00 84.28 416 ILE B CA 1
ATOM 7216 C C . ILE B 1 420 ? 128.970 44.733 -0.354 1.00 88.99 416 ILE B C 1
ATOM 7217 O O . ILE B 1 420 ? 128.587 43.757 0.287 1.00 90.17 416 ILE B O 1
ATOM 7222 N N . LEU B 1 421 ? 128.609 44.962 -1.609 1.00 86.51 417 LEU B N 1
ATOM 7223 C CA . LEU B 1 421 ? 127.757 44.041 -2.336 1.00 85.06 417 LEU B CA 1
ATOM 7224 C C . LEU B 1 421 ? 128.601 43.486 -3.467 1.00 86.49 417 LEU B C 1
ATOM 7225 O O . LEU B 1 421 ? 129.492 44.165 -3.967 1.00 88.14 417 LEU B O 1
ATOM 7230 N N . VAL B 1 422 ? 128.335 42.245 -3.854 1.00 88.34 418 VAL B N 1
ATOM 7231 C CA . VAL B 1 422 ? 129.078 41.603 -4.929 1.00 88.79 418 VAL B CA 1
ATOM 7232 C C . VAL B 1 422 ? 128.172 40.571 -5.583 1.00 95.75 418 VAL B C 1
ATOM 7233 O O . VAL B 1 422 ? 127.436 39.868 -4.895 1.00 99.59 418 VAL B O 1
ATOM 7237 N N . PRO B 1 423 ? 128.205 40.470 -6.921 1.00 99.08 419 PRO B N 1
ATOM 7238 C CA . PRO B 1 423 ? 127.355 39.495 -7.613 1.00 103.41 419 PRO B CA 1
ATOM 7239 C C . PRO B 1 423 ? 127.352 38.101 -6.980 1.00 105.92 419 PRO B C 1
ATOM 7240 O O . PRO B 1 423 ? 128.401 37.504 -6.725 1.00 104.17 419 PRO B O 1
ATOM 7244 N N . PHE B 1 424 ? 126.148 37.602 -6.725 1.00 108.30 420 PHE B N 1
ATOM 7245 C CA . PHE B 1 424 ? 125.939 36.302 -6.103 1.00 108.94 420 PHE B CA 1
ATOM 7246 C C . PHE B 1 424 ? 126.328 35.128 -6.985 1.00 105.36 420 PHE B C 1
ATOM 7247 O O . PHE B 1 424 ? 125.837 34.976 -8.100 1.00 95.73 420 PHE B O 1
ATOM 7255 N N . LYS B 1 425 ? 127.215 34.293 -6.465 1.00 107.48 421 LYS B N 1
ATOM 7256 C CA . LYS B 1 425 ? 127.662 33.119 -7.187 1.00 113.77 421 LYS B CA 1
ATOM 7257 C C . LYS B 1 425 ? 127.801 32.001 -6.162 1.00 114.01 421 LYS B C 1
ATOM 7258 O O . LYS B 1 425 ? 128.799 31.914 -5.452 1.00 114.31 421 LYS B O 1
ATOM 7264 N N . GLU B 1 426 ? 126.774 31.165 -6.076 1.00 116.93 422 GLU B N 1
ATOM 7265 C CA . GLU B 1 426 ? 126.744 30.050 -5.135 1.00 124.33 422 GLU B CA 1
ATOM 7266 C C . GLU B 1 426 ? 128.123 29.445 -4.921 1.00 125.12 422 GLU B C 1
ATOM 7267 O O . GLU B 1 426 ? 128.482 29.062 -3.810 1.00 122.15 422 GLU B O 1
ATOM 7273 N N . GLU B 1 427 ? 128.886 29.367 -6.003 1.00 131.88 423 GLU B N 1
ATOM 7274 C CA . GLU B 1 427 ? 130.237 28.819 -5.989 1.00 139.16 423 GLU B CA 1
ATOM 7275 C C . GLU B 1 427 ? 131.026 29.225 -4.744 1.00 137.05 423 GLU B C 1
ATOM 7276 O O . GLU B 1 427 ? 131.422 28.372 -3.943 1.00 133.52 423 GLU B O 1
ATOM 7282 N N . ILE B 1 428 ? 131.240 30.530 -4.585 1.00 135.77 424 ILE B N 1
ATOM 7283 C CA . ILE B 1 428 ? 131.999 31.060 -3.456 1.00 135.60 424 ILE B CA 1
ATOM 7284 C C . ILE B 1 428 ? 131.192 31.763 -2.367 1.00 134.19 424 ILE B C 1
ATOM 7285 O O . ILE B 1 428 ? 131.586 32.823 -1.881 1.00 134.84 424 ILE B O 1
ATOM 7290 N N . TYR B 1 429 ? 130.069 31.169 -1.980 1.00 132.54 425 TYR B N 1
ATOM 7291 C CA . TYR B 1 429 ? 129.233 31.732 -0.924 1.00 129.50 425 TYR B CA 1
ATOM 7292 C C . TYR B 1 429 ? 129.316 30.788 0.273 1.00 128.33 425 TYR B C 1
ATOM 7293 O O . TYR B 1 429 ? 128.310 30.233 0.720 1.00 124.44 425 TYR B O 1
ATOM 7302 N N . ASN B 1 430 ? 130.533 30.610 0.778 1.00 129.16 426 ASN B N 1
ATOM 7303 C CA . ASN B 1 430 ? 130.789 29.728 1.911 1.00 130.43 426 ASN B CA 1
ATOM 7304 C C . ASN B 1 430 ? 131.548 30.442 3.020 1.00 127.07 426 ASN B C 1
ATOM 7305 O O . ASN B 1 430 ? 132.012 31.568 2.839 1.00 123.21 426 ASN B O 1
ATOM 7310 N N . GLU B 1 431 ? 131.684 29.772 4.162 1.00 123.86 427 GLU B N 1
ATOM 7311 C CA . GLU B 1 431 ? 132.368 30.349 5.314 1.00 126.34 427 GLU B CA 1
ATOM 7312 C C . GLU B 1 431 ? 133.769 30.868 4.985 1.00 126.98 427 GLU B C 1
ATOM 7313 O O . GLU B 1 431 ? 134.227 31.845 5.582 1.00 124.68 427 GLU B O 1
ATOM 7319 N N . GLU B 1 432 ? 134.446 30.226 4.037 1.00 129.49 428 GLU B N 1
ATOM 7320 C CA . GLU B 1 432 ? 135.788 30.655 3.661 1.00 129.50 428 GLU B CA 1
ATOM 7321 C C . GLU B 1 432 ? 135.806 32.112 3.229 1.00 125.44 428 GLU B C 1
ATOM 7322 O O . GLU B 1 432 ? 136.661 32.879 3.667 1.00 121.72 428 GLU B O 1
ATOM 7328 N N . LEU B 1 433 ? 134.866 32.483 2.364 1.00 122.81 429 LEU B N 1
ATOM 7329 C CA . LEU B 1 433 ? 134.778 33.853 1.876 1.00 121.59 429 LEU B CA 1
ATOM 7330 C C . LEU B 1 433 ? 135.002 34.851 3.009 1.00 123.34 429 LEU B C 1
ATOM 7331 O O . LEU B 1 433 ? 135.627 35.890 2.812 1.00 122.16 429 LEU B O 1
ATOM 7336 N N . GLU B 1 434 ? 134.489 34.543 4.195 1.00 125.83 430 GLU B N 1
ATOM 7337 C CA . GLU B 1 434 ? 134.687 35.431 5.328 1.00 126.34 430 GLU B CA 1
ATOM 7338 C C . GLU B 1 434 ? 136.175 35.497 5.618 1.00 130.34 430 GLU B C 1
ATOM 7339 O O . GLU B 1 434 ? 136.782 36.564 5.530 1.00 130.11 430 GLU B O 1
ATOM 7345 N N . GLU B 1 435 ? 136.759 34.346 5.947 1.00 132.99 431 GLU B N 1
ATOM 7346 C CA . GLU B 1 435 ? 138.183 34.266 6.257 1.00 135.14 431 GLU B CA 1
ATOM 7347 C C . GLU B 1 435 ? 139.031 34.767 5.089 1.00 133.54 431 GLU B C 1
ATOM 7348 O O . GLU B 1 435 ? 140.239 34.975 5.229 1.00 134.33 431 GLU B O 1
ATOM 7354 N N . LYS B 1 436 ? 138.391 34.970 3.941 1.00 128.74 432 LYS B N 1
ATOM 7355 C CA . LYS B 1 436 ? 139.078 35.453 2.745 1.00 120.45 432 LYS B CA 1
ATOM 7356 C C . LYS B 1 436 ? 139.165 36.980 2.782 1.00 113.72 432 LYS B C 1
ATOM 7357 O O . LYS B 1 436 ? 140.116 37.570 2.271 1.00 112.95 432 LYS B O 1
ATOM 7363 N N . VAL B 1 437 ? 138.163 37.612 3.389 1.00 107.49 433 VAL B N 1
ATOM 7364 C CA . VAL B 1 437 ? 138.120 39.066 3.509 1.00 103.71 433 VAL B CA 1
ATOM 7365 C C . VAL B 1 437 ? 138.236 39.457 4.974 1.00 102.02 433 VAL B C 1
ATOM 7366 O O . VAL B 1 437 ? 138.071 40.622 5.330 1.00 93.95 433 VAL B O 1
ATOM 7370 N N . GLU B 1 438 ? 138.524 38.470 5.815 1.00 108.17 434 GLU B N 1
ATOM 7371 C CA . GLU B 1 438 ? 138.654 38.685 7.250 1.00 118.59 434 GLU B CA 1
ATOM 7372 C C . GLU B 1 438 ? 137.668 39.748 7.723 1.00 119.60 434 GLU B C 1
ATOM 7373 O O . GLU B 1 438 ? 138.017 40.664 8.476 1.00 121.03 434 GLU B O 1
ATOM 7379 N N . ALA B 1 439 ? 136.429 39.606 7.259 1.00 116.83 435 ALA B N 1
ATOM 7380 C CA . ALA B 1 439 ? 135.342 40.515 7.604 1.00 110.63 435 ALA B CA 1
ATOM 7381 C C . ALA B 1 439 ? 134.107 39.708 8.004 1.00 103.85 435 ALA B C 1
ATOM 7382 O O . ALA B 1 439 ? 134.173 38.835 8.872 1.00 105.82 435 ALA B O 1
ATOM 7384 N N . THR B 1 440 ? 132.980 39.999 7.366 1.00 94.15 436 THR B N 1
ATOM 7385 C CA . THR B 1 440 ? 131.747 39.286 7.662 1.00 84.54 436 THR B CA 1
ATOM 7386 C C . THR B 1 440 ? 130.746 39.403 6.518 1.00 78.78 436 THR B C 1
ATOM 7387 O O . THR B 1 440 ? 130.646 40.447 5.868 1.00 73.37 436 THR B O 1
ATOM 7391 N N . ILE B 1 441 ? 130.007 38.327 6.273 1.00 70.74 437 ILE B N 1
ATOM 7392 C CA . ILE B 1 441 ? 129.018 38.333 5.207 1.00 67.28 437 ILE B CA 1
ATOM 7393 C C . ILE B 1 441 ? 127.641 38.423 5.842 1.00 68.01 437 ILE B C 1
ATOM 7394 O O . ILE B 1 441 ? 127.356 37.713 6.808 1.00 72.70 437 ILE B O 1
ATOM 7399 N N . LEU B 1 442 ? 126.787 39.286 5.306 1.00 60.83 438 LEU B N 1
ATOM 7400 C CA . LEU B 1 442 ? 125.447 39.426 5.838 1.00 56.55 438 LEU B CA 1
ATOM 7401 C C . LEU B 1 442 ? 124.504 38.503 5.083 1.00 65.24 438 LEU B C 1
ATOM 7402 O O . LEU B 1 442 ? 123.363 38.324 5.484 1.00 75.58 438 LEU B O 1
ATOM 7407 N N . GLY B 1 443 ? 124.979 37.925 3.984 1.00 67.35 439 GLY B N 1
ATOM 7408 C CA . GLY B 1 443 ? 124.153 37.018 3.200 1.00 71.38 439 GLY B CA 1
ATOM 7409 C C . GLY B 1 443 ? 123.707 37.571 1.856 1.00 74.36 439 GLY B C 1
ATOM 7410 O O . GLY B 1 443 ? 124.183 38.617 1.423 1.00 71.86 439 GLY B O 1
ATOM 7411 N N . GLU B 1 444 ? 122.801 36.861 1.185 1.00 77.61 440 GLU B N 1
ATOM 7412 C CA . GLU B 1 444 ? 122.285 37.308 -0.102 1.00 79.11 440 GLU B CA 1
ATOM 7413 C C . GLU B 1 444 ? 121.553 38.604 0.181 1.00 76.37 440 GLU B C 1
ATOM 7414 O O . GLU B 1 444 ? 121.432 39.002 1.331 1.00 79.09 440 GLU B O 1
ATOM 7420 N N . THR B 1 445 ? 121.061 39.268 -0.852 1.00 73.73 441 THR B N 1
ATOM 7421 C CA . THR B 1 445 ? 120.345 40.518 -0.645 1.00 79.19 441 THR B CA 1
ATOM 7422 C C . THR B 1 445 ? 119.878 41.118 -1.948 1.00 91.23 441 THR B C 1
ATOM 7423 O O . THR B 1 445 ? 120.683 41.370 -2.835 1.00 98.86 441 THR B O 1
ATOM 7427 N N . GLU B 1 446 ? 118.577 41.364 -2.060 1.00 105.15 442 GLU B N 1
ATOM 7428 C CA . GLU B 1 446 ? 118.016 41.923 -3.286 1.00 119.38 442 GLU B CA 1
ATOM 7429 C C . GLU B 1 446 ? 117.950 43.453 -3.372 1.00 124.59 442 GLU B C 1
ATOM 7430 O O . GLU B 1 446 ? 116.871 44.045 -3.321 1.00 125.76 442 GLU B O 1
ATOM 7436 N N . TYR B 1 447 ? 119.113 44.085 -3.515 1.00 127.57 443 TYR B N 1
ATOM 7437 C CA . TYR B 1 447 ? 119.196 45.535 -3.644 1.00 129.67 443 TYR B CA 1
ATOM 7438 C C . TYR B 1 447 ? 119.314 45.848 -5.135 1.00 130.47 443 TYR B C 1
ATOM 7439 O O . TYR B 1 447 ? 120.302 45.491 -5.773 1.00 128.53 443 TYR B O 1
ATOM 7448 N N . LYS B 1 448 ? 118.291 46.499 -5.682 1.00 132.73 444 LYS B N 1
ATOM 7449 C CA . LYS B 1 448 ? 118.250 46.848 -7.098 1.00 133.79 444 LYS B CA 1
ATOM 7450 C C . LYS B 1 448 ? 118.012 45.615 -7.959 1.00 133.63 444 LYS B C 1
ATOM 7451 O O . LYS B 1 448 ? 118.198 45.645 -9.176 1.00 136.63 444 LYS B O 1
ATOM 7457 N N . GLY B 1 449 ? 117.595 44.530 -7.319 1.00 132.25 445 GLY B N 1
ATOM 7458 C CA . GLY B 1 449 ? 117.325 43.305 -8.048 1.00 130.53 445 GLY B CA 1
ATOM 7459 C C . GLY B 1 449 ? 118.494 42.342 -8.098 1.00 122.61 445 GLY B C 1
ATOM 7460 O O . GLY B 1 449 ? 118.460 41.294 -7.462 1.00 116.24 445 GLY B O 1
ATOM 7461 N N . ASN B 1 450 ? 119.519 42.709 -8.860 1.00 119.30 446 ASN B N 1
ATOM 7462 C CA . ASN B 1 450 ? 120.727 41.912 -9.058 1.00 114.20 446 ASN B CA 1
ATOM 7463 C C . ASN B 1 450 ? 121.053 40.750 -8.110 1.00 109.08 446 ASN B C 1
ATOM 7464 O O . ASN B 1 450 ? 121.699 39.780 -8.522 1.00 112.79 446 ASN B O 1
ATOM 7469 N N . LYS B 1 451 ? 120.637 40.837 -6.851 1.00 102.11 447 LYS B N 1
ATOM 7470 C CA . LYS B 1 451 ? 120.890 39.764 -5.884 1.00 93.87 447 LYS B CA 1
ATOM 7471 C C . LYS B 1 451 ? 122.382 39.659 -5.576 1.00 86.55 447 LYS B C 1
ATOM 7472 O O . LYS B 1 451 ? 123.074 38.827 -6.149 1.00 89.89 447 LYS B O 1
ATOM 7478 N N . TYR B 1 452 ? 122.870 40.493 -4.660 1.00 75.76 448 TYR B N 1
ATOM 7479 C CA . TYR B 1 452 ? 124.282 40.491 -4.293 1.00 66.45 448 TYR B CA 1
ATOM 7480 C C . TYR B 1 452 ? 124.631 39.707 -3.049 1.00 60.59 448 TYR B C 1
ATOM 7481 O O . TYR B 1 452 ? 123.876 38.858 -2.585 1.00 61.46 448 TYR B O 1
ATOM 7490 N N . ILE B 1 453 ? 125.806 40.020 -2.524 1.00 50.26 449 ILE B N 1
ATOM 7491 C CA . ILE B 1 453 ? 126.320 39.405 -1.321 1.00 50.00 449 ILE B CA 1
ATOM 7492 C C . ILE B 1 453 ? 126.871 40.533 -0.465 1.00 56.57 449 ILE B C 1
ATOM 7493 O O . ILE B 1 453 ? 127.940 41.067 -0.744 1.00 57.24 449 ILE B O 1
ATOM 7498 N N . ALA B 1 454 ? 126.125 40.908 0.566 1.00 61.72 450 ALA B N 1
ATOM 7499 C CA . ALA B 1 454 ? 126.553 41.967 1.461 1.00 60.04 450 ALA B CA 1
ATOM 7500 C C . ALA B 1 454 ? 127.682 41.450 2.362 1.00 60.48 450 ALA B C 1
ATOM 7501 O O . ALA B 1 454 ? 127.627 40.346 2.910 1.00 50.53 450 ALA B O 1
ATOM 7503 N N . ILE B 1 455 ? 128.718 42.263 2.487 1.00 65.41 451 ILE B N 1
ATOM 7504 C CA . ILE B 1 455 ? 129.874 41.931 3.291 1.00 64.22 451 ILE B CA 1
ATOM 7505 C C . ILE B 1 455 ? 130.240 43.219 3.967 1.00 55.63 451 ILE B C 1
ATOM 7506 O O . ILE B 1 455 ? 130.189 44.265 3.336 1.00 45.53 451 ILE B O 1
ATOM 7511 N N . ALA B 1 456 ? 130.603 43.156 5.241 1.00 54.57 452 ALA B N 1
ATOM 7512 C CA . ALA B 1 456 ? 130.969 44.370 5.950 1.00 63.93 452 ALA B CA 1
ATOM 7513 C C . ALA B 1 456 ? 131.437 44.114 7.363 1.00 66.70 452 ALA B C 1
ATOM 7514 O O . ALA B 1 456 ? 131.327 43.005 7.870 1.00 69.33 452 ALA B O 1
ATOM 7516 N N . LYS B 1 457 ? 131.980 45.154 7.983 1.00 72.58 453 LYS B N 1
ATOM 7517 C CA . LYS B 1 457 ? 132.447 45.071 9.358 1.00 78.50 453 LYS B CA 1
ATOM 7518 C C . LYS B 1 457 ? 131.169 45.355 10.130 1.00 79.30 453 LYS B C 1
ATOM 7519 O O . LYS B 1 457 ? 130.339 46.146 9.679 1.00 77.68 453 LYS B O 1
ATOM 7525 N N . THR B 1 458 ? 130.992 44.717 11.278 1.00 78.91 454 THR B N 1
ATOM 7526 C CA . THR B 1 458 ? 129.771 44.926 12.034 1.00 74.53 454 THR B CA 1
ATOM 7527 C C . THR B 1 458 ? 129.991 45.230 13.501 1.00 73.54 454 THR B C 1
ATOM 7528 O O . THR B 1 458 ? 130.983 44.809 14.093 1.00 74.36 454 THR B O 1
ATOM 7532 N N . TYR B 1 459 ? 129.044 45.971 14.070 1.00 69.34 455 TYR B N 1
ATOM 7533 C CA . TYR B 1 459 ? 129.057 46.325 15.480 1.00 70.77 455 TYR B CA 1
ATOM 7534 C C . TYR B 1 459 ? 128.982 45.061 16.335 1.00 73.78 455 TYR B C 1
ATOM 7535 O O . TYR B 1 459 ? 129.657 45.024 17.385 1.00 78.75 455 TYR B O 1
ATOM 7545 N N . MET C 1 4 ? 23.386 72.875 49.025 1.00 134.80 0 MET C N 1
ATOM 7546 C CA . MET C 1 4 ? 23.137 74.033 48.116 1.00 133.19 0 MET C CA 1
ATOM 7547 C C . MET C 1 4 ? 24.428 74.478 47.418 1.00 129.81 0 MET C C 1
ATOM 7548 O O . MET C 1 4 ? 24.420 75.394 46.594 1.00 130.68 0 MET C O 1
ATOM 7553 N N . LEU C 1 5 ? 25.531 73.813 47.746 1.00 122.81 1 LEU C N 1
ATOM 7554 C CA . LEU C 1 5 ? 26.829 74.137 47.168 1.00 113.15 1 LEU C CA 1
ATOM 7555 C C . LEU C 1 5 ? 27.420 73.009 46.320 1.00 105.09 1 LEU C C 1
ATOM 755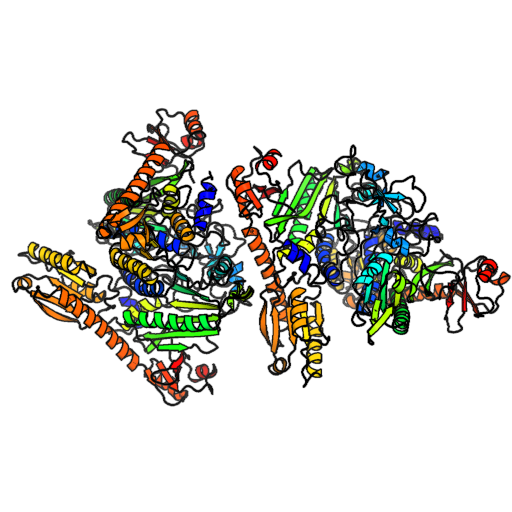6 O O . LEU C 1 5 ? 27.099 71.834 46.508 1.00 104.85 1 LEU C O 1
ATOM 7561 N N . GLU C 1 6 ? 28.280 73.382 45.377 1.00 93.36 2 GLU C N 1
ATOM 7562 C CA . GLU C 1 6 ? 28.927 72.411 44.510 1.00 85.71 2 GLU C CA 1
ATOM 7563 C C . GLU C 1 6 ? 29.902 71.600 45.341 1.00 75.53 2 GLU C C 1
ATOM 7564 O O . GLU C 1 6 ? 30.274 71.998 46.444 1.00 68.80 2 GLU C O 1
ATOM 7570 N N . PHE C 1 7 ? 30.316 70.463 44.794 1.00 68.30 3 PHE C N 1
ATOM 7571 C CA . PHE C 1 7 ? 31.239 69.554 45.461 1.00 54.92 3 PHE C CA 1
ATOM 7572 C C . PHE C 1 7 ? 32.470 70.234 46.037 1.00 48.64 3 PHE C C 1
ATOM 7573 O O . PHE C 1 7 ? 32.570 70.435 47.250 1.00 39.88 3 PHE C O 1
ATOM 7581 N N . SER C 1 8 ? 33.399 70.579 45.147 1.00 50.88 4 SER C N 1
ATOM 7582 C CA . SER C 1 8 ? 34.661 71.226 45.506 1.00 55.37 4 SER C CA 1
ATOM 7583 C C . SER C 1 8 ? 34.701 71.896 46.874 1.00 54.31 4 SER C C 1
ATOM 7584 O O . SER C 1 8 ? 35.541 71.558 47.709 1.00 43.67 4 SER C O 1
ATOM 7587 N N . GLU C 1 9 ? 33.802 72.848 47.106 1.00 57.73 5 GLU C N 1
ATOM 7588 C CA . GLU C 1 9 ? 33.805 73.529 48.385 1.00 57.68 5 GLU C CA 1
ATOM 7589 C C . GLU C 1 9 ? 33.053 72.781 49.445 1.00 48.79 5 GLU C C 1
ATOM 7590 O O . GLU C 1 9 ? 33.374 72.890 50.620 1.00 48.53 5 GLU C O 1
ATOM 7596 N N . TRP C 1 10 ? 32.053 72.012 49.054 1.00 44.88 6 TRP C N 1
ATOM 7597 C CA . TRP C 1 10 ? 31.341 71.251 50.068 1.00 48.69 6 TRP C CA 1
ATOM 7598 C C . TRP C 1 10 ? 32.399 70.371 50.705 1.00 50.70 6 TRP C C 1
ATOM 7599 O O . TRP C 1 10 ? 32.583 70.370 51.925 1.00 53.78 6 TRP C O 1
ATOM 7610 N N . TYR C 1 11 ? 33.092 69.620 49.854 1.00 47.77 7 TYR C N 1
ATOM 7611 C CA . TYR C 1 11 ? 34.149 68.729 50.300 1.00 44.00 7 TYR C CA 1
ATOM 7612 C C . TYR C 1 11 ? 35.129 69.552 51.133 1.00 38.48 7 TYR C C 1
ATOM 7613 O O . TYR C 1 11 ? 35.266 69.325 52.320 1.00 30.04 7 TYR C O 1
ATOM 7622 N N . SER C 1 12 ? 35.776 70.536 50.523 1.00 37.71 8 SER C N 1
ATOM 7623 C CA . SER C 1 12 ? 36.726 71.366 51.254 1.00 46.11 8 SER C CA 1
ATOM 7624 C C . SER C 1 12 ? 36.157 71.851 52.580 1.00 45.91 8 SER C C 1
ATOM 7625 O O . SER C 1 12 ? 36.883 71.996 53.563 1.00 45.84 8 SER C O 1
ATOM 7628 N N . ASP C 1 13 ? 34.853 72.100 52.604 1.00 50.14 9 ASP C N 1
ATOM 7629 C CA . ASP C 1 13 ? 34.191 72.586 53.809 1.00 47.52 9 ASP C CA 1
ATOM 7630 C C . ASP C 1 13 ? 34.064 71.503 54.873 1.00 40.92 9 ASP C C 1
ATOM 7631 O O . ASP C 1 13 ? 34.688 71.580 55.931 1.00 36.84 9 ASP C O 1
ATOM 7636 N N . ILE C 1 14 ? 33.254 70.491 54.584 1.00 44.46 10 ILE C N 1
ATOM 7637 C CA . ILE C 1 14 ? 33.026 69.404 55.535 1.00 42.71 10 ILE C CA 1
ATOM 7638 C C . ILE C 1 14 ? 34.349 68.848 56.060 1.00 36.40 10 ILE C C 1
ATOM 7639 O O . ILE C 1 14 ? 34.457 68.453 57.210 1.00 24.78 10 ILE C O 1
ATOM 7644 N N . LEU C 1 15 ? 35.348 68.844 55.191 1.00 41.99 11 LEU C N 1
ATOM 7645 C CA . LEU C 1 15 ? 36.688 68.357 55.484 1.00 40.56 11 LEU C CA 1
ATOM 7646 C C . LEU C 1 15 ? 37.332 69.253 56.520 1.00 40.22 11 LEU C C 1
ATOM 7647 O O . LEU C 1 15 ? 38.547 69.254 56.679 1.00 27.15 11 LEU C O 1
ATOM 7652 N N . GLU C 1 16 ? 36.490 70.024 57.207 1.00 49.32 12 GLU C N 1
ATOM 7653 C CA . GLU C 1 16 ? 36.909 70.962 58.252 1.00 52.95 12 GLU C CA 1
ATOM 7654 C C . GLU C 1 16 ? 35.834 71.071 59.321 1.00 46.95 12 GLU C C 1
ATOM 7655 O O . GLU C 1 16 ? 36.120 70.965 60.504 1.00 50.45 12 GLU C O 1
ATOM 7661 N N . LYS C 1 17 ? 34.599 71.303 58.890 1.00 41.96 13 LYS C N 1
ATOM 7662 C CA . LYS C 1 17 ? 33.478 71.429 59.813 1.00 41.41 13 LYS C CA 1
ATOM 7663 C C . LYS C 1 17 ? 33.329 70.112 60.555 1.00 39.19 13 LYS C C 1
ATOM 7664 O O . LYS C 1 17 ? 32.716 70.037 61.610 1.00 42.91 13 LYS C O 1
ATOM 7670 N N . ALA C 1 18 ? 33.910 69.070 59.981 1.00 41.44 14 ALA C N 1
ATOM 7671 C CA . ALA C 1 18 ? 33.859 67.733 60.543 1.00 37.54 14 ALA C CA 1
ATOM 7672 C C . ALA C 1 18 ? 35.068 67.519 61.432 1.00 40.97 14 ALA C C 1
ATOM 7673 O O . ALA C 1 18 ? 35.182 66.504 62.122 1.00 38.53 14 ALA C O 1
ATOM 7675 N N . GLU C 1 19 ? 35.977 68.486 61.397 1.00 48.39 15 GLU C N 1
ATOM 7676 C CA . GLU C 1 19 ? 37.194 68.420 62.187 1.00 46.09 15 GLU C CA 1
ATOM 7677 C C . GLU C 1 19 ? 38.017 67.248 61.657 1.00 37.90 15 GLU C C 1
ATOM 7678 O O . GLU C 1 19 ? 38.676 66.542 62.412 1.00 39.98 15 GLU C O 1
ATOM 7684 N N . ILE C 1 20 ? 37.987 67.050 60.351 1.00 23.62 16 ILE C N 1
ATOM 7685 C CA . ILE C 1 20 ? 38.720 65.948 59.755 1.00 30.15 16 ILE C CA 1
ATOM 7686 C C . ILE C 1 20 ? 40.160 66.226 59.337 1.00 27.81 16 ILE C C 1
ATOM 7687 O O . ILE C 1 20 ? 41.002 65.340 59.392 1.00 29.19 16 ILE C O 1
ATOM 7692 N N . TYR C 1 21 ? 40.469 67.449 58.943 1.00 23.35 17 TYR C N 1
ATOM 7693 C CA . TYR C 1 21 ? 41.813 67.707 58.465 1.00 26.04 17 TYR C CA 1
ATOM 7694 C C . TYR C 1 21 ? 42.055 69.196 58.269 1.00 29.91 17 TYR C C 1
ATOM 7695 O O . TYR C 1 21 ? 41.690 69.778 57.249 1.00 32.89 17 TYR C O 1
ATOM 7704 N N . ASP C 1 22 ? 42.656 69.821 59.268 1.00 34.04 18 ASP C N 1
ATOM 7705 C CA . ASP C 1 22 ? 42.964 71.239 59.184 1.00 41.72 18 ASP C CA 1
ATOM 7706 C C . ASP C 1 22 ? 43.987 71.346 58.058 1.00 42.57 18 ASP C C 1
ATOM 7707 O O . ASP C 1 22 ? 44.884 70.507 57.978 1.00 38.66 18 ASP C O 1
ATOM 7712 N N . VAL C 1 23 ? 43.853 72.347 57.183 1.00 43.70 19 VAL C N 1
ATOM 7713 C CA . VAL C 1 23 ? 44.796 72.498 56.065 1.00 35.77 19 VAL C CA 1
ATOM 7714 C C . VAL C 1 23 ? 45.476 73.853 56.022 1.00 34.22 19 VAL C C 1
ATOM 7715 O O . VAL C 1 23 ? 46.049 74.238 55.001 1.00 35.26 19 VAL C O 1
ATOM 7719 N N . ARG C 1 24 ? 45.422 74.563 57.143 1.00 36.76 20 ARG C N 1
ATOM 7720 C CA . ARG C 1 24 ? 46.022 75.881 57.252 1.00 35.61 20 ARG C CA 1
ATOM 7721 C C . ARG C 1 24 ? 47.522 75.857 57.559 1.00 30.65 20 ARG C C 1
ATOM 7722 O O . ARG C 1 24 ? 48.159 76.897 57.690 1.00 36.67 20 ARG C O 1
ATOM 7730 N N . TYR C 1 25 ? 48.091 74.670 57.668 1.00 23.38 21 TYR C N 1
ATOM 7731 C CA . TYR C 1 25 ? 49.518 74.565 57.903 1.00 32.95 21 TYR C CA 1
ATOM 7732 C C . TYR C 1 25 ? 50.197 75.225 56.697 1.00 38.88 21 TYR C C 1
ATOM 7733 O O . TYR C 1 25 ? 49.962 74.848 55.550 1.00 41.96 21 TYR C O 1
ATOM 7742 N N . PRO C 1 26 ? 51.072 76.204 56.961 1.00 42.80 22 PRO C N 1
ATOM 7743 C CA . PRO C 1 26 ? 51.852 77.020 56.028 1.00 41.33 22 PRO C CA 1
ATOM 7744 C C . PRO C 1 26 ? 52.680 76.336 54.960 1.00 40.74 22 PRO C C 1
ATOM 7745 O O . PRO C 1 26 ? 53.876 76.583 54.870 1.00 52.95 22 PRO C O 1
ATOM 7749 N N . ILE C 1 27 ? 52.073 75.493 54.141 1.00 33.91 23 ILE C N 1
ATOM 7750 C CA . ILE C 1 27 ? 52.841 74.861 53.085 1.00 37.43 23 ILE C CA 1
ATOM 7751 C C . ILE C 1 27 ? 51.997 74.527 51.868 1.00 44.93 23 ILE C C 1
ATOM 7752 O O . ILE C 1 27 ? 52.529 74.289 50.785 1.00 47.99 23 ILE C O 1
ATOM 7757 N N . LYS C 1 28 ? 50.681 74.550 52.026 1.00 50.66 24 LYS C N 1
ATOM 7758 C CA . LYS C 1 28 ? 49.814 74.250 50.903 1.00 55.85 24 LYS C CA 1
ATOM 7759 C C . LYS C 1 28 ? 50.268 72.892 50.373 1.00 52.86 24 LYS C C 1
ATOM 7760 O O . LYS C 1 28 ? 51.186 72.798 49.557 1.00 45.73 24 LYS C O 1
ATOM 7766 N N . GLY C 1 29 ? 49.622 71.841 50.863 1.00 55.08 25 GLY C N 1
ATOM 7767 C CA . GLY C 1 29 ? 49.969 70.490 50.464 1.00 48.23 25 GLY C CA 1
ATOM 7768 C C . GLY C 1 29 ? 50.298 69.706 51.716 1.00 44.99 25 GLY C C 1
ATOM 7769 O O . GLY C 1 29 ? 50.516 68.499 51.684 1.00 37.72 25 GLY C O 1
ATOM 7770 N N . CYS C 1 30 ? 50.326 70.407 52.840 1.00 45.97 26 CYS C N 1
ATOM 7771 C CA . CYS C 1 30 ? 50.631 69.760 54.096 1.00 54.50 26 CYS C CA 1
ATOM 7772 C C . CYS C 1 30 ? 49.690 70.188 55.206 1.00 52.92 26 CYS C C 1
ATOM 7773 O O . CYS C 1 30 ? 49.997 71.087 55.979 1.00 58.32 26 CYS C O 1
ATOM 7776 N N . GLY C 1 31 ? 48.536 69.542 55.279 1.00 47.04 27 GLY C N 1
ATOM 7777 C CA . GLY C 1 31 ? 47.588 69.877 56.316 1.00 44.04 27 GLY C CA 1
ATOM 7778 C C . GLY C 1 31 ? 47.830 68.880 57.415 1.00 39.31 27 GLY C C 1
ATOM 7779 O O . GLY C 1 31 ? 48.659 67.996 57.245 1.00 43.30 27 GLY C O 1
ATOM 7780 N N . VAL C 1 32 ? 47.113 69.005 58.526 1.00 39.51 28 VAL C N 1
ATOM 7781 C CA . VAL C 1 32 ? 47.277 68.095 59.649 1.00 34.15 28 VAL C CA 1
ATOM 7782 C C . VAL C 1 32 ? 46.001 67.321 59.943 1.00 32.83 28 VAL C C 1
ATOM 7783 O O . VAL C 1 32 ? 44.906 67.878 59.941 1.00 32.18 28 VAL C O 1
ATOM 7787 N N . TYR C 1 33 ? 46.151 66.028 60.200 1.00 33.03 29 TYR C N 1
ATOM 7788 C CA . TYR C 1 33 ?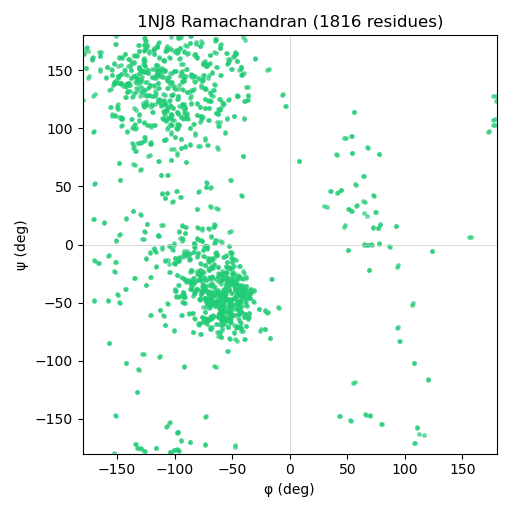 45.003 65.195 60.508 1.00 26.53 29 TYR C CA 1
ATOM 7789 C C . TYR C 1 33 ? 44.576 65.438 61.926 1.00 22.39 29 TYR C C 1
ATOM 7790 O O . TYR C 1 33 ? 45.244 65.012 62.857 1.00 26.44 29 TYR C O 1
ATOM 7799 N N . LEU C 1 34 ? 43.462 66.129 62.087 1.00 21.05 30 LEU C N 1
ATOM 7800 C CA . LEU C 1 34 ? 42.920 66.408 63.407 1.00 18.36 30 LEU C CA 1
ATOM 7801 C C . LEU C 1 34 ? 42.385 65.122 64.023 1.00 24.54 30 LEU C C 1
ATOM 7802 O O . LEU C 1 34 ? 41.988 64.200 63.310 1.00 19.48 30 LEU C O 1
ATOM 7807 N N . PRO C 1 35 ? 42.331 65.063 65.360 1.00 30.13 31 PRO C N 1
ATOM 7808 C CA . PRO C 1 35 ? 41.839 63.882 66.062 1.00 38.04 31 PRO C CA 1
ATOM 7809 C C . PRO C 1 35 ? 40.886 63.018 65.251 1.00 46.32 31 PRO C C 1
ATOM 7810 O O . PRO C 1 35 ? 41.267 61.939 64.792 1.00 51.53 31 PRO C O 1
ATOM 7814 N N . TYR C 1 36 ? 39.659 63.504 65.063 1.00 44.78 32 TYR C N 1
ATOM 7815 C CA . TYR C 1 36 ? 38.637 62.758 64.334 1.00 42.85 32 TYR C CA 1
ATOM 7816 C C . TYR C 1 36 ? 39.179 62.130 63.056 1.00 39.15 32 TYR C C 1
ATOM 7817 O O . TYR C 1 36 ? 39.102 60.914 62.866 1.00 39.84 32 TYR C O 1
ATOM 7826 N N . GLY C 1 37 ? 39.738 62.956 62.184 1.00 27.53 33 GLY C N 1
ATOM 7827 C CA . GLY C 1 37 ? 40.272 62.431 60.945 1.00 24.42 33 GLY C CA 1
ATOM 7828 C C . GLY C 1 37 ? 41.157 61.231 61.198 1.00 27.94 33 GLY C C 1
ATOM 7829 O O . GLY C 1 37 ? 40.973 60.169 60.607 1.00 19.59 33 GLY C O 1
ATOM 7830 N N . PHE C 1 38 ? 42.119 61.399 62.096 1.00 30.54 34 PHE C N 1
ATOM 7831 C CA . PHE C 1 38 ? 43.038 60.319 62.422 1.00 22.04 34 PHE C CA 1
ATOM 7832 C C . PHE C 1 38 ? 42.273 59.058 62.729 1.00 24.24 34 PHE C C 1
ATOM 7833 O O . PHE C 1 38 ? 42.534 58.006 62.159 1.00 30.55 34 PHE C O 1
ATOM 7841 N N . LYS C 1 39 ? 41.335 59.161 63.660 1.00 18.01 35 LYS C N 1
ATOM 7842 C CA . LYS C 1 39 ? 40.561 58.002 64.015 1.00 15.99 35 LYS C CA 1
ATOM 7843 C C . LYS C 1 39 ? 39.922 57.431 62.758 1.00 19.44 35 LYS C C 1
ATOM 7844 O O . LYS C 1 39 ? 40.176 56.287 62.395 1.00 21.52 35 LYS C O 1
ATOM 7850 N N . ILE C 1 40 ? 39.118 58.234 62.074 1.00 18.52 36 ILE C N 1
ATOM 7851 C CA . ILE C 1 40 ? 38.437 57.764 60.875 1.00 30.34 36 ILE C CA 1
ATOM 7852 C C . ILE C 1 40 ? 39.453 57.383 59.802 1.00 32.68 36 ILE C C 1
ATOM 7853 O O . ILE C 1 40 ? 39.201 57.464 58.606 1.00 39.70 36 ILE C O 1
ATOM 7858 N N . ARG C 1 41 ? 40.607 56.928 60.269 1.00 35.02 37 ARG C N 1
ATOM 7859 C CA . ARG C 1 41 ? 41.712 56.509 59.414 1.00 43.19 37 ARG C CA 1
ATOM 7860 C C . ARG C 1 41 ? 42.350 55.291 60.076 1.00 42.03 37 ARG C C 1
ATOM 7861 O O . ARG C 1 41 ? 42.759 54.346 59.392 1.00 30.58 37 ARG C O 1
ATOM 7869 N N . ARG C 1 42 ? 42.428 55.322 61.408 1.00 38.67 38 ARG C N 1
ATOM 7870 C CA . ARG C 1 42 ? 43.000 54.212 62.141 1.00 34.43 38 ARG C CA 1
ATOM 7871 C C . ARG C 1 42 ? 42.141 53.018 61.809 1.00 32.50 38 ARG C C 1
ATOM 7872 O O . ARG C 1 42 ? 42.636 51.944 61.475 1.00 42.24 38 ARG C O 1
ATOM 7880 N N . TYR C 1 43 ? 40.837 53.209 61.905 1.00 29.85 39 TYR C N 1
ATOM 7881 C CA . TYR C 1 43 ? 39.908 52.142 61.587 1.00 36.80 39 TYR C CA 1
ATOM 7882 C C . TYR C 1 43 ? 39.793 51.988 60.055 1.00 34.61 39 TYR C C 1
ATOM 7883 O O . TYR C 1 43 ? 39.326 50.975 59.528 1.00 24.56 39 TYR C O 1
ATOM 7892 N N . THR C 1 44 ? 40.237 52.999 59.334 1.00 31.69 40 THR C N 1
ATOM 7893 C CA . THR C 1 44 ? 40.157 52.939 57.900 1.00 29.56 40 THR C CA 1
ATOM 7894 C C . THR C 1 44 ? 41.172 51.975 57.354 1.00 27.98 40 THR C C 1
ATOM 7895 O O . THR C 1 44 ? 40.851 51.144 56.517 1.00 33.51 40 THR C O 1
ATOM 7899 N N . PHE C 1 45 ? 42.403 52.097 57.831 1.00 22.08 41 PHE C N 1
ATOM 7900 C CA . PHE C 1 45 ? 43.479 51.248 57.366 1.00 25.66 41 PHE C CA 1
ATOM 7901 C C . PHE C 1 45 ? 43.599 49.918 58.064 1.00 31.48 41 PHE C C 1
ATOM 7902 O O . PHE C 1 45 ? 44.172 48.977 57.514 1.00 37.67 41 PHE C O 1
ATOM 7910 N N . GLU C 1 46 ? 43.072 49.845 59.280 1.00 33.75 42 GLU C N 1
ATOM 7911 C CA . GLU C 1 46 ? 43.095 48.615 60.052 1.00 33.25 42 GLU C CA 1
ATOM 7912 C C . GLU C 1 46 ? 42.450 47.536 59.172 1.00 29.51 42 GLU C C 1
ATOM 7913 O O . GLU C 1 46 ? 42.781 46.364 59.279 1.00 29.10 42 GLU C O 1
ATOM 7919 N N . ILE C 1 47 ? 41.534 47.942 58.296 1.00 22.31 43 ILE C N 1
ATOM 7920 C CA . ILE C 1 47 ? 40.860 47.006 57.398 1.00 23.57 43 ILE C CA 1
ATOM 7921 C C . ILE C 1 47 ? 41.824 46.402 56.375 1.00 25.22 43 ILE C C 1
ATOM 7922 O O . ILE C 1 47 ? 41.853 45.186 56.195 1.00 22.99 43 ILE C O 1
ATOM 7927 N N . ILE C 1 48 ? 42.606 47.249 55.707 1.00 27.02 44 ILE C N 1
ATOM 7928 C CA . ILE C 1 48 ? 43.569 46.774 54.716 1.00 20.91 44 ILE C CA 1
ATOM 7929 C C . ILE C 1 48 ? 44.712 46.047 55.423 1.00 27.74 44 ILE C C 1
ATOM 7930 O O . ILE C 1 48 ? 45.241 45.081 54.878 1.00 37.62 44 ILE C O 1
ATOM 7935 N N . ARG C 1 49 ? 45.097 46.506 56.624 1.00 19.30 45 ARG C N 1
ATOM 7936 C CA . ARG C 1 49 ? 46.168 45.850 57.386 1.00 23.09 45 ARG C CA 1
ATOM 7937 C C . ARG C 1 49 ? 45.805 44.395 57.650 1.00 24.63 45 ARG C C 1
ATOM 7938 O O . ARG C 1 49 ? 46.629 43.503 57.499 1.00 34.21 45 ARG C O 1
ATOM 7946 N N . ASN C 1 50 ? 44.566 44.150 58.041 1.00 23.46 46 ASN C N 1
ATOM 7947 C CA . ASN C 1 50 ? 44.124 42.791 58.298 1.00 27.24 46 ASN C CA 1
ATOM 7948 C C . ASN C 1 50 ? 44.034 41.999 56.992 1.00 29.47 46 ASN C C 1
ATOM 7949 O O . ASN C 1 50 ? 44.494 40.863 56.939 1.00 40.52 46 ASN C O 1
ATOM 7954 N N . LEU C 1 51 ? 43.450 42.580 55.943 1.00 13.22 47 LEU C N 1
ATOM 7955 C CA . LEU C 1 51 ? 43.331 41.853 54.689 1.00 22.10 47 LEU C CA 1
ATOM 7956 C C . LEU C 1 51 ? 44.681 41.496 54.119 1.00 29.49 47 LEU C C 1
ATOM 7957 O O . LEU C 1 51 ? 44.796 40.558 53.337 1.00 33.95 47 LEU C O 1
ATOM 7962 N N . LEU C 1 52 ? 45.696 42.271 54.483 1.00 30.71 48 LEU C N 1
ATOM 7963 C CA . LEU C 1 52 ? 47.060 42.037 54.021 1.00 31.48 48 LEU C CA 1
ATOM 7964 C C . LEU C 1 52 ? 47.765 41.045 54.951 1.00 41.43 48 LEU C C 1
ATOM 7965 O O . LEU C 1 52 ? 48.633 40.285 54.516 1.00 41.05 48 LEU C O 1
ATOM 7970 N N . ASP C 1 53 ? 47.391 41.055 56.230 1.00 38.68 49 ASP C N 1
ATOM 7971 C CA . ASP C 1 53 ? 47.990 40.150 57.201 1.00 42.44 49 ASP C CA 1
ATOM 7972 C C . ASP C 1 53 ? 47.452 38.717 57.033 1.00 43.68 49 ASP C C 1
ATOM 7973 O O . ASP C 1 53 ? 48.205 37.739 57.120 1.00 33.58 49 ASP C O 1
ATOM 7978 N N . GLU C 1 54 ? 46.155 38.599 56.772 1.00 44.60 50 GLU C N 1
ATOM 7979 C CA . GLU C 1 54 ? 45.538 37.292 56.578 1.00 47.38 50 GLU C CA 1
ATOM 7980 C C . GLU C 1 54 ? 45.986 36.743 55.228 1.00 46.38 50 GLU C C 1
ATOM 7981 O O . GLU C 1 54 ? 46.098 35.537 55.050 1.00 48.89 50 GLU C O 1
ATOM 7987 N N . SER C 1 55 ? 46.234 37.642 54.279 1.00 43.65 51 SER C N 1
ATOM 7988 C CA . SER C 1 55 ? 46.655 37.269 52.924 1.00 40.25 51 SER C CA 1
ATOM 7989 C C . SER C 1 55 ? 48.114 36.838 52.819 1.00 39.07 51 SER C C 1
ATOM 7990 O O . SER C 1 55 ? 48.616 36.576 51.721 1.00 47.07 51 SER C O 1
ATOM 7993 N N . GLY C 1 56 ? 48.803 36.787 53.952 1.00 30.42 52 GLY C N 1
ATOM 7994 C CA . GLY C 1 56 ? 50.186 36.367 53.929 1.00 22.46 52 GLY C CA 1
ATOM 7995 C C . GLY C 1 56 ? 51.203 37.473 53.804 1.00 24.06 52 GLY C C 1
ATOM 7996 O O . GLY C 1 56 ? 52.355 37.205 53.487 1.00 31.12 52 GLY C O 1
ATOM 7997 N N . HIS C 1 57 ? 50.800 38.712 54.053 1.00 22.97 53 HIS C N 1
ATOM 7998 C CA . HIS C 1 57 ? 51.742 39.816 53.952 1.00 25.45 53 HIS C CA 1
ATOM 7999 C C . HIS C 1 57 ? 52.384 40.040 55.297 1.00 40.18 53 HIS C C 1
ATOM 8000 O O . HIS C 1 57 ? 51.985 39.439 56.291 1.00 53.35 53 HIS C O 1
ATOM 8007 N N . ASP C 1 58 ? 53.393 40.897 55.323 1.00 45.72 54 ASP C N 1
ATOM 8008 C CA . ASP C 1 58 ? 54.085 41.221 56.558 1.00 50.59 54 ASP C CA 1
ATOM 8009 C C . ASP C 1 58 ? 54.563 42.662 56.484 1.00 54.40 54 ASP C C 1
ATOM 8010 O O . ASP C 1 58 ? 55.466 43.014 55.718 1.00 55.32 54 ASP C O 1
ATOM 8015 N N . GLU C 1 59 ? 53.925 43.495 57.291 1.00 55.18 55 GLU C N 1
ATOM 8016 C CA . GLU C 1 59 ? 54.225 44.912 57.356 1.00 42.67 55 GLU C CA 1
ATOM 8017 C C . GLU C 1 59 ? 55.493 45.191 58.116 1.00 31.28 55 GLU C C 1
ATOM 8018 O O . GLU C 1 59 ? 55.775 44.564 59.138 1.00 17.01 55 GLU C O 1
ATOM 8024 N N . ALA C 1 60 ? 56.240 46.161 57.617 1.00 25.90 56 ALA C N 1
ATOM 8025 C CA . ALA C 1 60 ? 57.489 46.561 58.236 1.00 33.50 56 ALA C CA 1
ATOM 8026 C C . ALA C 1 60 ? 57.655 48.018 57.915 1.00 34.71 56 ALA C C 1
ATOM 8027 O O . ALA C 1 60 ? 56.881 48.571 57.130 1.00 32.55 56 ALA C O 1
ATOM 8029 N N . LEU C 1 61 ? 58.664 48.641 58.511 1.00 35.13 57 LEU C N 1
ATOM 8030 C CA . LEU C 1 61 ? 58.903 50.056 58.272 1.00 39.13 57 LEU C CA 1
ATOM 8031 C C . LEU C 1 61 ? 60.276 50.346 57.667 1.00 40.19 57 LEU C C 1
ATOM 8032 O O . LEU C 1 61 ? 61.304 49.914 58.194 1.00 39.89 57 LEU C O 1
ATOM 8037 N N . PHE C 1 62 ? 60.290 51.085 56.565 1.00 34.19 58 PHE C N 1
ATOM 8038 C CA . PHE C 1 62 ? 61.543 51.440 55.923 1.00 35.95 58 PHE C CA 1
ATOM 8039 C C . PHE C 1 62 ? 61.890 52.925 56.077 1.00 47.46 58 PHE C C 1
ATOM 8040 O O . PHE C 1 62 ? 61.014 53.766 56.326 1.00 53.45 58 PHE C O 1
ATOM 8048 N N . PRO C 1 63 ? 63.179 53.269 55.916 1.00 47.02 59 PRO C N 1
ATOM 8049 C CA . PRO C 1 63 ? 63.635 54.657 56.046 1.00 44.71 59 PRO C CA 1
ATOM 8050 C C . PRO C 1 63 ? 62.862 55.587 55.122 1.00 49.18 59 PRO C C 1
ATOM 8051 O O . PRO C 1 63 ? 62.186 55.136 54.191 1.00 51.59 59 PRO C O 1
ATOM 8055 N N . MET C 1 64 ? 62.959 56.886 55.375 1.00 47.56 60 MET C N 1
ATOM 8056 C CA . MET C 1 64 ? 62.271 57.836 54.531 1.00 47.35 60 MET C CA 1
ATOM 8057 C C . MET C 1 64 ? 63.256 58.513 53.621 1.00 52.14 60 MET C C 1
ATOM 8058 O O . MET C 1 64 ? 62.889 59.022 52.569 1.00 63.24 60 MET C O 1
ATOM 8063 N N . LEU C 1 65 ? 64.515 58.525 54.027 1.00 45.13 61 LEU C N 1
ATOM 8064 C CA . LEU C 1 65 ? 65.544 59.173 53.230 1.00 42.30 61 LEU C CA 1
ATOM 8065 C C . LEU C 1 65 ? 66.258 58.258 52.240 1.00 39.93 61 LEU C C 1
ATOM 8066 O O . LEU C 1 65 ? 66.979 57.344 52.623 1.00 42.09 61 LEU C O 1
ATOM 8071 N N . ILE C 1 66 ? 66.058 58.514 50.957 1.00 40.03 62 ILE C N 1
ATOM 8072 C CA . ILE C 1 66 ? 66.702 57.715 49.929 1.00 37.32 62 ILE C CA 1
ATOM 8073 C C . ILE C 1 66 ? 67.850 58.515 49.345 1.00 39.65 62 ILE C C 1
ATOM 8074 O O . ILE C 1 66 ? 67.647 59.599 48.816 1.00 46.94 62 ILE C O 1
ATOM 8079 N N . PRO C 1 67 ? 69.079 57.991 49.440 1.00 44.22 63 PRO C N 1
ATOM 8080 C CA . PRO C 1 67 ? 70.252 58.683 48.910 1.00 48.14 63 PRO C CA 1
ATOM 8081 C C . PRO C 1 67 ? 70.366 58.650 47.384 1.00 59.22 63 PRO C C 1
ATOM 8082 O O . PRO C 1 67 ? 69.803 57.777 46.713 1.00 57.51 63 PRO C O 1
ATOM 8086 N N . GLU C 1 68 ? 71.101 59.620 46.850 1.00 68.96 64 GLU C N 1
ATOM 8087 C CA . GLU C 1 68 ? 71.323 59.721 45.418 1.00 76.47 64 GLU C CA 1
ATOM 8088 C C . GLU C 1 68 ? 71.608 58.350 44.846 1.00 72.74 64 GLU C C 1
ATOM 8089 O O . GLU C 1 68 ? 71.014 57.950 43.854 1.00 74.86 64 GLU C O 1
ATOM 8095 N N . ASP C 1 69 ? 72.524 57.636 45.489 1.00 72.38 65 ASP C N 1
ATOM 8096 C CA . ASP C 1 69 ? 72.910 56.304 45.042 1.00 80.42 65 ASP C CA 1
ATOM 8097 C C . ASP C 1 69 ? 71.709 55.507 44.551 1.00 77.03 65 ASP C C 1
ATOM 8098 O O . ASP C 1 69 ? 71.438 55.416 43.353 1.00 74.78 65 ASP C O 1
ATOM 8103 N N . LEU C 1 70 ? 70.990 54.929 45.499 1.00 72.59 66 LEU C N 1
ATOM 8104 C CA . LEU C 1 70 ? 69.835 54.118 45.184 1.00 59.98 66 LEU C CA 1
ATOM 8105 C C . LEU C 1 70 ? 68.827 54.840 44.301 1.00 55.99 66 LEU C C 1
ATOM 8106 O O . LEU C 1 70 ? 68.516 54.369 43.215 1.00 59.25 66 LEU C O 1
ATOM 8111 N N . LEU C 1 71 ? 68.319 55.985 44.741 1.00 50.67 67 LEU C N 1
ATOM 8112 C CA . LEU C 1 71 ? 67.342 56.683 43.924 1.00 50.62 67 LEU C CA 1
ATOM 8113 C C . LEU C 1 71 ? 67.849 56.770 42.492 1.00 55.83 67 LEU C C 1
ATOM 8114 O O . LEU C 1 71 ? 67.083 56.663 41.548 1.00 55.01 67 LEU C O 1
ATOM 8119 N N . ALA C 1 72 ? 69.154 56.938 42.335 1.00 64.18 68 ALA C N 1
ATOM 8120 C CA . ALA C 1 72 ? 69.757 57.029 41.013 1.00 71.00 68 ALA C CA 1
ATOM 8121 C C . ALA C 1 72 ? 69.436 55.810 40.160 1.00 77.19 68 ALA C C 1
ATOM 8122 O O . ALA C 1 72 ? 69.481 55.877 38.932 1.00 81.20 68 ALA C O 1
ATOM 8124 N N . LYS C 1 73 ? 69.127 54.692 40.814 1.00 81.95 69 LYS C N 1
ATOM 8125 C CA . LYS C 1 73 ? 68.786 53.459 40.103 1.00 81.86 69 LYS C CA 1
ATOM 8126 C C . LYS C 1 73 ? 67.333 53.517 39.654 1.00 83.30 69 LYS C C 1
ATOM 8127 O O . LYS C 1 73 ? 66.997 53.061 38.563 1.00 83.80 69 LYS C O 1
ATOM 8133 N N . GLU C 1 74 ? 66.478 54.084 40.502 1.00 84.09 70 GLU C N 1
ATOM 8134 C CA . GLU C 1 74 ? 65.059 54.204 40.195 1.00 90.05 70 GLU C CA 1
ATOM 8135 C C . GLU C 1 74 ? 64.825 54.701 38.774 1.00 93.95 70 GLU C C 1
ATOM 8136 O O . GLU C 1 74 ? 63.932 54.216 38.079 1.00 100.26 70 GLU C O 1
ATOM 8142 N N . ALA C 1 75 ? 65.618 55.671 38.339 1.00 93.74 71 ALA C N 1
ATOM 8143 C CA . ALA C 1 75 ? 65.459 56.198 36.993 1.00 97.66 71 ALA C CA 1
ATOM 8144 C C . ALA C 1 75 ? 66.442 55.566 36.011 1.00 103.38 71 ALA C C 1
ATOM 8145 O O . ALA C 1 75 ? 67.211 54.669 36.361 1.00 102.50 71 ALA C O 1
ATOM 8147 N N . GLU C 1 76 ? 66.402 56.045 34.774 1.00 110.77 72 GLU C N 1
ATOM 8148 C CA . GLU C 1 76 ? 67.278 55.559 33.711 1.00 120.13 72 GLU C CA 1
ATOM 8149 C C . GLU C 1 76 ? 68.251 56.679 33.311 1.00 125.96 72 GLU C C 1
ATOM 8150 O O . GLU C 1 76 ? 69.470 56.494 33.340 1.00 126.19 72 GLU C O 1
ATOM 8156 N N . HIS C 1 77 ? 67.698 57.831 32.928 1.00 131.37 73 HIS C N 1
ATOM 8157 C CA . HIS C 1 77 ? 68.482 59.020 32.567 1.00 132.58 73 HIS C CA 1
ATOM 8158 C C . HIS C 1 77 ? 68.237 59.959 33.745 1.00 132.37 73 HIS C C 1
ATOM 8159 O O . HIS C 1 77 ? 69.125 60.244 34.554 1.00 130.95 73 HIS C O 1
ATOM 8166 N N . ILE C 1 78 ? 66.989 60.417 33.799 1.00 132.36 74 ILE C N 1
ATOM 8167 C CA . ILE C 1 78 ? 66.437 61.315 34.808 1.00 129.90 74 ILE C CA 1
ATOM 8168 C C . ILE C 1 78 ? 64.940 61.281 34.473 1.00 127.94 74 ILE C C 1
ATOM 8169 O O . ILE C 1 78 ? 64.190 62.194 34.817 1.00 126.24 74 ILE C O 1
ATOM 8174 N N . LYS C 1 79 ? 64.537 60.205 33.790 1.00 126.28 75 LYS C N 1
ATOM 8175 C CA . LYS C 1 79 ? 63.157 59.971 33.344 1.00 126.62 75 LYS C CA 1
ATOM 8176 C C . LYS C 1 79 ? 62.111 60.593 34.248 1.00 130.16 75 LYS C C 1
ATOM 8177 O O . LYS C 1 79 ? 62.388 60.882 35.408 1.00 134.26 75 LYS C O 1
ATOM 8183 N N . GLY C 1 80 ? 60.907 60.778 33.711 1.00 129.69 76 GLY C N 1
ATOM 8184 C CA . GLY C 1 80 ? 59.824 61.365 34.481 1.00 130.48 76 GLY C CA 1
ATOM 8185 C C . GLY C 1 80 ? 59.784 60.846 35.906 1.00 131.66 76 GLY C C 1
ATOM 8186 O O . GLY C 1 80 ? 58.941 60.012 36.251 1.00 133.94 76 GLY C O 1
ATOM 8187 N N . PHE C 1 81 ? 60.697 61.348 36.735 1.00 127.57 77 PHE C N 1
ATOM 8188 C CA . PHE C 1 81 ? 60.792 60.930 38.125 1.00 121.71 77 PHE C CA 1
ATOM 8189 C C . PHE C 1 81 ? 61.484 61.983 38.986 1.00 121.13 77 PHE C C 1
ATOM 8190 O O . PHE C 1 81 ? 60.816 62.812 39.608 1.00 124.35 77 PHE C O 1
ATOM 8198 N N . GLU C 1 82 ? 62.817 61.953 39.019 1.00 117.35 78 GLU C N 1
ATOM 8199 C CA . GLU C 1 82 ? 63.591 62.902 39.827 1.00 115.27 78 GLU C CA 1
ATOM 8200 C C . GLU C 1 82 ? 63.055 64.330 39.803 1.00 114.80 78 GLU C C 1
ATOM 8201 O O . GLU C 1 82 ? 63.219 65.072 40.772 1.00 110.18 78 GLU C O 1
ATOM 8207 N N . ASP C 1 83 ? 62.417 64.707 38.696 1.00 116.82 79 ASP C N 1
ATOM 8208 C CA . ASP C 1 83 ? 61.862 66.050 38.537 1.00 114.60 79 ASP C CA 1
ATOM 8209 C C . ASP C 1 83 ? 60.956 66.477 39.690 1.00 111.76 79 ASP C C 1
ATOM 8210 O O . ASP C 1 83 ? 60.929 67.654 40.057 1.00 112.71 79 ASP C O 1
ATOM 8215 N N . GLU C 1 84 ? 60.216 65.528 40.258 1.00 106.54 80 GLU C N 1
ATOM 8216 C CA . GLU C 1 84 ? 59.329 65.834 41.378 1.00 99.31 80 GLU C CA 1
ATOM 8217 C C . GLU C 1 84 ? 59.800 65.130 42.638 1.00 85.69 80 GLU C C 1
ATOM 8218 O O . GLU C 1 84 ? 59.180 64.178 43.103 1.00 86.48 80 GLU C O 1
ATOM 8224 N N . VAL C 1 85 ? 60.902 65.612 43.194 1.00 69.33 81 VAL C N 1
ATOM 8225 C CA . VAL C 1 85 ? 61.450 65.010 44.392 1.00 60.35 81 VAL C CA 1
ATOM 8226 C C . VAL C 1 85 ? 62.099 66.014 45.301 1.00 53.54 81 VAL C C 1
ATOM 8227 O O . VAL C 1 85 ? 62.793 66.911 44.837 1.00 50.79 81 VAL C O 1
ATOM 8231 N N . TYR C 1 86 ? 61.885 65.858 46.599 1.00 47.20 82 TYR C N 1
ATOM 8232 C CA . TYR C 1 86 ? 62.520 66.753 47.546 1.00 47.11 82 TYR C CA 1
ATOM 8233 C C . TYR C 1 86 ? 63.891 66.188 47.829 1.00 53.00 82 TYR C C 1
ATOM 8234 O O . TYR C 1 86 ? 64.087 64.976 47.819 1.00 58.83 82 TYR C O 1
ATOM 8243 N N . TRP C 1 87 ? 64.844 67.074 48.068 1.00 54.15 83 TRP C N 1
ATOM 8244 C CA . TRP C 1 87 ? 66.200 66.653 48.349 1.00 47.03 83 TRP C CA 1
ATOM 8245 C C . TRP C 1 87 ? 66.710 67.339 49.585 1.00 44.14 83 TRP C C 1
ATOM 8246 O O . TRP C 1 87 ? 66.443 68.523 49.799 1.00 43.40 83 TRP C O 1
ATOM 8257 N N . VAL C 1 88 ? 67.433 66.585 50.402 1.00 39.36 84 VAL C N 1
ATOM 8258 C CA . VAL C 1 88 ? 68.032 67.135 51.606 1.00 45.02 84 VAL C CA 1
ATOM 8259 C C . VAL C 1 88 ? 69.494 67.266 51.242 1.00 49.19 84 VAL C C 1
ATOM 8260 O O . VAL C 1 88 ? 70.189 66.266 51.093 1.00 50.68 84 VAL C O 1
ATOM 8264 N N . THR C 1 89 ? 69.950 68.502 51.073 1.00 57.45 85 THR C N 1
ATOM 8265 C CA . THR C 1 89 ? 71.335 68.757 50.703 1.00 64.86 85 THR C CA 1
ATOM 8266 C C . THR C 1 89 ? 72.199 69.145 51.900 1.00 65.60 85 THR C C 1
ATOM 8267 O O . THR C 1 89 ? 73.360 68.747 51.988 1.00 66.34 85 THR C O 1
ATOM 8271 N N . HIS C 1 90 ? 71.642 69.922 52.821 1.00 65.58 86 HIS C N 1
ATOM 8272 C CA . HIS C 1 90 ? 72.418 70.335 53.974 1.00 81.43 86 HIS C CA 1
ATOM 8273 C C . HIS C 1 90 ? 72.231 69.414 55.153 1.00 85.23 86 HIS C C 1
ATOM 8274 O O . HIS C 1 90 ? 71.109 69.039 55.484 1.00 92.35 86 HIS C O 1
ATOM 8281 N N . GLY C 1 91 ? 73.349 69.045 55.771 1.00 84.49 87 GLY C N 1
ATOM 8282 C CA . GLY C 1 91 ? 73.312 68.185 56.936 1.00 81.73 87 GLY C CA 1
ATOM 8283 C C . GLY C 1 91 ? 73.345 69.115 58.120 1.00 80.23 87 GLY C C 1
ATOM 8284 O O . GLY C 1 91 ? 74.014 68.867 59.116 1.00 84.49 87 GLY C O 1
ATOM 8285 N N . GLY C 1 92 ? 72.596 70.201 57.991 1.00 77.13 88 GLY C N 1
ATOM 8286 C CA . GLY C 1 92 ? 72.545 71.209 59.022 1.00 77.45 88 GLY C CA 1
ATOM 8287 C C . GLY C 1 92 ? 73.042 72.439 58.311 1.00 82.64 88 GLY C C 1
ATOM 8288 O O . GLY C 1 92 ? 72.408 72.904 57.362 1.00 78.59 88 GLY C O 1
ATOM 8289 N N . LYS C 1 93 ? 74.181 72.964 58.746 1.00 90.92 89 LYS C N 1
ATOM 8290 C CA . LYS C 1 93 ? 74.748 74.135 58.094 1.00 100.95 89 LYS C CA 1
ATOM 8291 C C . LYS C 1 93 ? 75.593 73.659 56.914 1.00 105.27 89 LYS C C 1
ATOM 8292 O O . LYS C 1 93 ? 75.590 74.275 55.845 1.00 111.56 89 LYS C O 1
ATOM 8298 N N . THR C 1 94 ? 76.296 72.545 57.109 1.00 98.92 90 THR C N 1
ATOM 8299 C CA . THR C 1 94 ? 77.166 71.987 56.079 1.00 95.87 90 THR C CA 1
ATOM 8300 C C . THR C 1 94 ? 76.441 71.232 54.977 1.00 90.34 90 THR C C 1
ATOM 8301 O O . THR C 1 94 ? 75.240 70.997 55.066 1.00 86.92 90 THR C O 1
ATOM 8305 N N . GLN C 1 95 ? 77.180 70.867 53.931 1.00 86.89 91 GLN C N 1
ATOM 8306 C CA . GLN C 1 95 ? 76.608 70.109 52.828 1.00 91.04 91 GLN C CA 1
ATOM 8307 C C . GLN C 1 95 ? 76.728 68.646 53.237 1.00 94.32 91 GLN C C 1
ATOM 8308 O O . GLN C 1 95 ? 77.354 68.351 54.257 1.00 98.79 91 GLN C O 1
ATOM 8314 N N . LEU C 1 96 ? 76.153 67.732 52.456 1.00 92.42 92 LEU C N 1
ATOM 8315 C CA . LEU C 1 96 ? 76.184 66.313 52.820 1.00 91.11 92 LEU C CA 1
ATOM 8316 C C . LEU C 1 96 ? 77.059 65.335 52.045 1.00 89.15 92 LEU C C 1
ATOM 8317 O O . LEU C 1 96 ? 77.281 64.213 52.511 1.00 88.37 92 LEU C O 1
ATOM 8322 N N . ASP C 1 97 ? 77.556 65.738 50.881 1.00 89.08 93 ASP C N 1
ATOM 8323 C CA . ASP C 1 97 ? 78.370 64.840 50.060 1.00 93.36 93 ASP C CA 1
ATOM 8324 C C . ASP C 1 97 ? 77.419 63.750 49.550 1.00 90.23 93 ASP C C 1
ATOM 8325 O O . ASP C 1 97 ? 77.676 63.093 48.536 1.00 85.58 93 ASP C O 1
ATOM 8330 N N . VAL C 1 98 ? 76.311 63.585 50.270 1.00 89.73 94 VAL C N 1
ATOM 8331 C CA . VAL C 1 98 ? 75.284 62.598 49.953 1.00 81.68 94 VAL C CA 1
ATOM 8332 C C . VAL C 1 98 ? 73.912 63.277 49.859 1.00 75.67 94 VAL C C 1
ATOM 8333 O O . VAL C 1 98 ? 73.326 63.633 50.884 1.00 65.59 94 VAL C O 1
ATOM 8337 N N . LYS C 1 99 ? 73.414 63.458 48.635 1.00 70.69 95 LYS C N 1
ATOM 8338 C CA . LYS C 1 99 ? 72.112 64.086 48.412 1.00 62.68 95 LYS C CA 1
ATOM 8339 C C . LYS C 1 99 ? 70.962 63.176 48.846 1.00 58.54 95 LYS C C 1
ATOM 8340 O O . LYS C 1 99 ? 70.404 62.444 48.036 1.00 61.76 95 LYS C O 1
ATOM 8346 N N . LEU C 1 100 ? 70.610 63.214 50.122 1.00 49.39 96 LEU C N 1
ATOM 8347 C CA . LEU C 1 100 ? 69.516 62.396 50.607 1.00 44.42 96 LEU C CA 1
ATOM 8348 C C . LEU C 1 100 ? 68.220 62.972 50.033 1.00 47.75 96 LEU C C 1
ATOM 8349 O O . LEU C 1 100 ? 68.094 64.182 49.855 1.00 52.58 96 LEU C O 1
ATOM 8354 N N . ALA C 1 101 ? 67.257 62.110 49.734 1.00 43.09 97 ALA C N 1
ATOM 8355 C CA . ALA C 1 101 ? 65.997 62.571 49.164 1.00 38.95 97 ALA C CA 1
ATOM 8356 C C . ALA C 1 101 ? 64.760 62.038 49.889 1.00 36.30 97 ALA C C 1
ATOM 8357 O O . ALA C 1 101 ? 64.769 60.939 50.444 1.00 36.78 97 ALA C O 1
ATOM 8359 N N . LEU C 1 102 ? 63.692 62.827 49.882 1.00 25.91 98 LEU C N 1
ATOM 8360 C CA . LEU C 1 102 ? 62.471 62.413 50.531 1.00 25.44 98 LEU C CA 1
ATOM 8361 C C . LEU C 1 102 ? 61.744 61.424 49.635 1.00 31.37 98 LEU C C 1
ATOM 8362 O O . LEU C 1 102 ? 61.339 61.754 48.523 1.00 26.00 98 LEU C O 1
ATOM 8367 N N . ARG C 1 103 ? 61.576 60.208 50.150 1.00 39.02 99 ARG C N 1
ATOM 8368 C CA . ARG C 1 103 ? 60.938 59.117 49.420 1.00 37.73 99 ARG C CA 1
ATOM 8369 C C . ARG C 1 103 ? 59.633 59.438 48.740 1.00 29.28 99 ARG C C 1
ATOM 8370 O O . ARG C 1 103 ? 58.622 59.673 49.384 1.00 31.15 99 ARG C O 1
ATOM 8378 N N . PRO C 1 104 ? 59.645 59.465 47.414 1.00 27.73 100 PRO C N 1
ATOM 8379 C CA . PRO C 1 104 ? 58.428 59.754 46.661 1.00 37.21 100 PRO C CA 1
ATOM 8380 C C . PRO C 1 104 ? 57.613 58.489 46.765 1.00 43.63 100 PRO C C 1
ATOM 8381 O O . PRO C 1 104 ? 56.533 58.480 47.339 1.00 46.02 100 PRO C O 1
ATOM 8385 N N . THR C 1 105 ? 58.153 57.410 46.218 1.00 55.50 101 THR C N 1
ATOM 8386 C CA . THR C 1 105 ? 57.506 56.113 46.292 1.00 65.63 101 THR C CA 1
ATOM 8387 C C . THR C 1 105 ? 58.116 55.505 47.550 1.00 67.08 101 THR C C 1
ATOM 8388 O O . THR C 1 105 ? 57.757 55.908 48.653 1.00 75.13 101 THR C O 1
ATOM 8392 N N . SER C 1 106 ? 59.044 54.562 47.387 1.00 62.54 102 SER C N 1
ATOM 8393 C CA . SER C 1 106 ? 59.736 53.923 48.509 1.00 53.37 102 SER C CA 1
ATOM 8394 C C . SER C 1 106 ? 60.264 52.552 48.134 1.00 48.23 102 SER C C 1
ATOM 8395 O O . SER C 1 106 ? 60.759 51.819 48.978 1.00 29.91 102 SER C O 1
ATOM 8398 N N . GLU C 1 107 ? 60.146 52.205 46.860 1.00 53.80 103 GLU C N 1
ATOM 8399 C CA . GLU C 1 107 ? 60.620 50.913 46.388 1.00 57.26 103 GLU C CA 1
ATOM 8400 C C . GLU C 1 107 ? 62.134 50.927 46.307 1.00 55.91 103 GLU C C 1
ATOM 8401 O O . GLU C 1 107 ? 62.794 49.935 46.612 1.00 59.65 103 GLU C O 1
ATOM 8407 N N . THR C 1 108 ? 62.684 52.063 45.901 1.00 50.99 104 THR C N 1
ATOM 8408 C CA . THR C 1 108 ? 64.119 52.180 45.769 1.00 46.23 104 THR C CA 1
ATOM 8409 C C . THR C 1 108 ? 64.838 51.596 46.964 1.00 41.31 104 THR C C 1
ATOM 8410 O O . THR C 1 108 ? 65.750 50.797 46.806 1.00 45.57 104 THR C O 1
ATOM 8414 N N . PRO C 1 109 ? 64.430 51.977 48.181 1.00 38.46 105 PRO C N 1
ATOM 8415 C CA . PRO C 1 109 ? 65.079 51.459 49.392 1.00 30.58 105 PRO C CA 1
ATOM 8416 C C . PRO C 1 109 ? 64.662 50.045 49.798 1.00 31.84 105 PRO C C 1
ATOM 8417 O O . PRO C 1 109 ? 65.441 49.317 50.409 1.00 32.25 105 PRO C O 1
ATOM 8421 N N . ILE C 1 110 ? 63.438 49.652 49.456 1.00 30.46 106 ILE C N 1
ATOM 8422 C CA . ILE C 1 110 ? 62.953 48.314 49.791 1.00 24.83 106 ILE C CA 1
ATOM 8423 C C . ILE C 1 110 ? 63.568 47.249 48.902 1.00 25.57 106 ILE C C 1
ATOM 8424 O O . ILE C 1 110 ? 63.833 46.139 49.346 1.00 26.92 106 ILE C O 1
ATOM 8429 N N . TYR C 1 111 ? 63.802 47.577 47.641 1.00 28.64 107 TYR C N 1
ATOM 8430 C CA . TYR C 1 111 ? 64.405 46.601 46.753 1.00 36.25 107 TYR C CA 1
ATOM 8431 C C . TYR C 1 111 ? 65.865 46.438 47.128 1.00 39.71 107 TYR C C 1
ATOM 8432 O O . TYR C 1 111 ? 66.338 45.316 47.327 1.00 36.90 107 TYR C O 1
ATOM 8441 N N . TYR C 1 112 ? 66.569 47.559 47.258 1.00 44.26 108 TYR C N 1
ATOM 8442 C CA . TYR C 1 112 ? 67.971 47.517 47.652 1.00 44.39 108 TYR C CA 1
ATOM 8443 C C . TYR C 1 112 ? 68.061 46.561 48.823 1.00 42.74 108 TYR C C 1
ATOM 8444 O O . TYR C 1 112 ? 69.072 45.898 49.006 1.00 53.88 108 TYR C O 1
ATOM 8453 N N . MET C 1 113 ? 66.994 46.488 49.611 1.00 33.95 109 MET C N 1
ATOM 8454 C CA . MET C 1 113 ? 66.991 45.619 50.766 1.00 31.85 109 MET C CA 1
ATOM 8455 C C . MET C 1 113 ? 66.643 44.172 50.476 1.00 37.77 109 MET C C 1
ATOM 8456 O O . MET C 1 113 ? 67.299 43.279 51.005 1.00 45.75 109 MET C O 1
ATOM 8461 N N . MET C 1 114 ? 65.635 43.915 49.643 1.00 34.67 110 MET C N 1
ATOM 8462 C CA . MET C 1 114 ? 65.283 42.527 49.356 1.00 37.69 110 MET C CA 1
ATOM 8463 C C . MET C 1 114 ? 66.512 41.754 48.930 1.00 53.34 110 MET C C 1
ATOM 8464 O O . MET C 1 114 ? 66.602 40.543 49.149 1.00 56.21 110 MET C O 1
ATOM 8469 N N . LYS C 1 115 ? 67.459 42.453 48.311 1.00 62.39 111 LYS C N 1
ATOM 8470 C CA . LYS C 1 115 ? 68.697 41.813 47.893 1.00 64.03 111 LYS C CA 1
ATOM 8471 C C . LYS C 1 115 ? 69.307 41.199 49.135 1.00 59.86 111 LYS C C 1
ATOM 8472 O O . LYS C 1 115 ? 69.594 40.005 49.174 1.00 59.69 111 LYS C O 1
ATOM 8478 N N . LEU C 1 116 ? 69.486 42.027 50.157 1.00 51.10 112 LEU C N 1
ATOM 8479 C CA . LEU C 1 116 ? 70.064 41.566 51.410 1.00 56.13 112 LEU C CA 1
ATOM 8480 C C . LEU C 1 116 ? 69.224 40.529 52.138 1.00 55.79 112 LEU C C 1
ATOM 8481 O O . LEU C 1 116 ? 69.567 40.116 53.246 1.00 56.38 112 LEU C O 1
ATOM 8486 N N . TRP C 1 117 ? 68.125 40.101 51.527 1.00 51.78 113 TRP C N 1
ATOM 8487 C CA . TRP C 1 117 ? 67.292 39.103 52.170 1.00 57.54 113 TRP C CA 1
ATOM 8488 C C . TRP C 1 117 ? 67.064 37.879 51.294 1.00 58.58 113 TRP C C 1
ATOM 8489 O O . TRP C 1 117 ? 67.001 36.760 51.799 1.00 62.65 113 TRP C O 1
ATOM 8500 N N . VAL C 1 118 ? 66.965 38.080 49.985 1.00 49.97 114 VAL C N 1
ATOM 8501 C CA . VAL C 1 118 ? 66.737 36.963 49.081 1.00 45.71 114 VAL C CA 1
ATOM 8502 C C . VAL C 1 118 ? 68.052 36.376 48.581 1.00 42.91 114 VAL C C 1
ATOM 8503 O O . VAL C 1 118 ? 68.816 37.050 47.901 1.00 42.44 114 VAL C O 1
ATOM 8507 N N . LYS C 1 119 ? 68.305 35.119 48.928 1.00 44.06 115 LYS C N 1
ATOM 8508 C CA . LYS C 1 119 ? 69.518 34.419 48.508 1.00 49.99 115 LYS C CA 1
ATOM 8509 C C . LYS C 1 119 ? 69.136 33.173 47.722 1.00 46.43 115 LYS C C 1
ATOM 8510 O O . LYS C 1 119 ? 69.501 33.026 46.561 1.00 44.61 115 LYS C O 1
ATOM 8516 N N . VAL C 1 120 ? 68.404 32.276 48.372 1.00 41.70 116 VAL C N 1
ATOM 8517 C CA . VAL C 1 120 ? 67.955 31.049 47.734 1.00 47.35 116 VAL C CA 1
ATOM 8518 C C . VAL C 1 120 ? 66.494 31.189 47.312 1.00 43.64 116 VAL C C 1
ATOM 8519 O O . VAL C 1 120 ? 65.903 32.256 47.472 1.00 40.10 116 VAL C O 1
ATOM 8523 N N . HIS C 1 121 ? 65.921 30.111 46.777 1.00 39.53 117 HIS C N 1
ATOM 8524 C CA . HIS C 1 121 ? 64.531 30.106 46.333 1.00 45.81 117 HIS C CA 1
ATOM 8525 C C . HIS C 1 121 ? 63.532 29.916 47.487 1.00 50.49 117 HIS C C 1
ATOM 8526 O O . HIS C 1 121 ? 62.328 30.070 47.309 1.00 48.10 117 HIS C O 1
ATOM 8533 N N . THR C 1 122 ? 64.042 29.580 48.666 1.00 60.52 118 THR C N 1
ATOM 8534 C CA . THR C 1 122 ? 63.209 29.367 49.847 1.00 68.30 118 THR C CA 1
ATOM 8535 C C . THR C 1 122 ? 62.963 30.679 50.601 1.00 65.13 118 THR C C 1
ATOM 8536 O O . THR C 1 122 ? 62.096 30.764 51.477 1.00 59.95 118 THR C O 1
ATOM 8540 N N . ASP C 1 123 ? 63.737 31.700 50.254 1.00 61.97 119 ASP C N 1
ATOM 8541 C CA . ASP C 1 123 ? 63.592 33.005 50.876 1.00 63.36 119 ASP C CA 1
ATOM 8542 C C . ASP C 1 123 ? 62.343 33.641 50.305 1.00 59.59 119 ASP C C 1
ATOM 8543 O O . ASP C 1 123 ? 61.739 34.520 50.925 1.00 59.88 119 ASP C O 1
ATOM 8548 N N . LEU C 1 124 ? 61.974 33.187 49.112 1.00 48.91 120 LEU C N 1
ATOM 8549 C CA . LEU C 1 124 ? 60.799 33.689 48.426 1.00 43.44 120 LEU C CA 1
ATOM 8550 C C . LEU C 1 124 ? 59.580 32.893 48.815 1.00 45.33 120 LEU C C 1
ATOM 8551 O O . LEU C 1 124 ? 59.680 31.723 49.155 1.00 56.39 120 LEU C O 1
ATOM 8556 N N . PRO C 1 125 ? 58.406 33.527 48.774 1.00 43.15 121 PRO C N 1
ATOM 8557 C CA . PRO C 1 125 ? 58.283 34.931 48.378 1.00 41.11 121 PRO C CA 1
ATOM 8558 C C . PRO C 1 125 ? 58.279 35.798 49.626 1.00 43.14 121 PRO C C 1
ATOM 8559 O O . PRO C 1 125 ? 58.175 35.270 50.738 1.00 33.53 121 PRO C O 1
ATOM 8563 N N . ILE C 1 126 ? 58.396 37.116 49.443 1.00 46.03 122 ILE C N 1
ATOM 8564 C CA . ILE C 1 126 ? 58.416 38.055 50.573 1.00 38.90 122 ILE C CA 1
ATOM 8565 C C . ILE C 1 126 ? 57.453 39.228 50.449 1.00 31.81 122 ILE C C 1
ATOM 8566 O O . ILE C 1 126 ? 57.864 40.381 50.387 1.00 36.70 122 ILE C O 1
ATOM 8571 N N . LYS C 1 127 ? 56.165 38.910 50.436 1.00 23.04 123 LYS C N 1
ATOM 8572 C CA . LYS C 1 127 ? 55.104 39.892 50.325 1.00 24.91 123 LYS C CA 1
ATOM 8573 C C . LYS C 1 127 ? 55.140 40.842 51.517 1.00 32.28 123 LYS C C 1
ATOM 8574 O O . LYS C 1 127 ? 54.385 40.670 52.479 1.00 42.92 123 LYS C O 1
ATOM 8580 N N . ILE C 1 128 ? 56.004 41.847 51.452 1.00 28.39 124 ILE C N 1
ATOM 8581 C CA . ILE C 1 128 ? 56.133 42.809 52.545 1.00 35.49 124 ILE C CA 1
ATOM 8582 C C . ILE C 1 128 ? 55.433 44.145 52.236 1.00 40.34 124 ILE C C 1
ATOM 8583 O O . ILE C 1 128 ? 55.371 44.556 51.084 1.00 46.45 124 ILE C O 1
ATOM 8588 N N . TYR C 1 129 ? 54.893 44.813 53.258 1.00 41.29 125 TYR C N 1
ATOM 8589 C CA . TYR C 1 129 ? 54.213 46.093 53.046 1.00 37.27 125 TYR C CA 1
ATOM 8590 C C . TYR C 1 129 ? 54.442 47.105 54.169 1.00 30.88 125 TYR C C 1
ATOM 8591 O O . TYR C 1 129 ? 54.898 46.749 55.268 1.00 22.09 125 TYR C O 1
ATOM 8600 N N . GLN C 1 130 ? 54.133 48.368 53.874 1.00 13.42 126 GLN C N 1
ATOM 8601 C CA . GLN C 1 130 ? 54.273 49.438 54.852 1.00 22.29 126 GLN C CA 1
ATOM 8602 C C . GLN C 1 130 ? 53.299 50.582 54.571 1.00 19.00 126 GLN C C 1
ATOM 8603 O O . GLN C 1 130 ? 52.851 50.764 53.450 1.00 22.35 126 GLN C O 1
ATOM 8609 N N . ILE C 1 131 ? 52.979 51.341 55.608 1.00 9.25 127 ILE C N 1
ATOM 8610 C CA . ILE C 1 131 ? 52.066 52.465 55.522 1.00 7.30 127 ILE C CA 1
ATOM 8611 C C . ILE C 1 131 ? 52.797 53.712 56.012 1.00 20.39 127 ILE C C 1
ATOM 8612 O O . ILE C 1 131 ? 52.578 54.195 57.121 1.00 30.23 127 ILE C O 1
ATOM 8617 N N . VAL C 1 132 ? 53.671 54.222 55.155 1.00 27.72 128 VAL C N 1
ATOM 8618 C CA . VAL C 1 132 ? 54.506 55.381 55.444 1.00 21.47 128 VAL C CA 1
ATOM 8619 C C . VAL C 1 132 ? 53.935 56.680 54.912 1.00 20.96 128 VAL C C 1
ATOM 8620 O O . VAL C 1 132 ? 52.849 56.697 54.330 1.00 24.58 128 VAL C O 1
ATOM 8624 N N . ASN C 1 133 ? 54.685 57.765 55.103 1.00 15.90 129 ASN C N 1
ATOM 8625 C CA . ASN C 1 133 ? 54.269 59.074 54.630 1.00 13.42 129 ASN C CA 1
ATOM 8626 C C . ASN C 1 133 ? 55.256 59.571 53.589 1.00 19.13 129 ASN C C 1
ATOM 8627 O O . ASN C 1 133 ? 56.338 60.013 53.921 1.00 31.64 129 ASN C O 1
ATOM 8632 N N . THR C 1 134 ? 54.883 59.496 52.321 1.00 29.69 130 THR C N 1
ATOM 8633 C CA . THR C 1 134 ? 55.773 59.932 51.257 1.00 37.40 130 THR C CA 1
ATOM 8634 C C . THR C 1 134 ? 55.608 61.416 51.001 1.00 41.97 130 THR C C 1
ATOM 8635 O O . THR C 1 134 ? 54.802 62.078 51.647 1.00 44.51 130 THR C O 1
ATOM 8639 N N . PHE C 1 135 ? 56.379 61.928 50.046 1.00 44.56 131 PHE C N 1
ATOM 8640 C CA . PHE C 1 135 ? 56.311 63.330 49.657 1.00 41.93 131 PHE C CA 1
ATOM 8641 C C . PHE C 1 135 ? 56.171 63.440 48.144 1.00 45.46 131 PHE C C 1
ATOM 8642 O O . PHE C 1 135 ? 56.038 62.434 47.455 1.00 47.25 131 PHE C O 1
ATOM 8650 N N . ARG C 1 136 ? 56.197 64.656 47.622 1.00 49.10 132 ARG C N 1
ATOM 8651 C CA . ARG C 1 136 ? 56.050 64.835 46.191 1.00 60.39 132 ARG C CA 1
ATOM 8652 C C . ARG C 1 136 ? 56.019 66.303 45.824 1.00 66.32 132 ARG C C 1
ATOM 8653 O O . ARG C 1 136 ? 55.003 66.967 46.009 1.00 67.22 132 ARG C O 1
ATOM 8661 N N . TYR C 1 137 ? 57.132 66.815 45.311 1.00 71.56 133 TYR C N 1
ATOM 8662 C CA . TYR C 1 137 ? 57.179 68.210 44.905 1.00 72.84 133 TYR C CA 1
ATOM 8663 C C . TYR C 1 137 ? 56.043 68.374 43.903 1.00 76.14 133 TYR C C 1
ATOM 8664 O O . TYR C 1 137 ? 56.186 68.054 42.724 1.00 71.82 133 TYR C O 1
ATOM 8673 N N . GLU C 1 138 ? 54.905 68.850 44.390 1.00 81.67 134 GLU C N 1
ATOM 8674 C CA . GLU C 1 138 ? 53.743 69.038 43.544 1.00 87.22 134 GLU C CA 1
ATOM 8675 C C . GLU C 1 138 ? 53.727 70.434 42.960 1.00 95.66 134 GLU C C 1
ATOM 8676 O O . GLU C 1 138 ? 53.677 71.424 43.686 1.00 94.88 134 GLU C O 1
ATOM 8682 N N . THR C 1 139 ? 53.778 70.499 41.634 1.00 107.25 135 THR C N 1
ATOM 8683 C CA . THR C 1 139 ? 53.773 71.764 40.907 1.00 111.56 135 THR C CA 1
ATOM 8684 C C . THR C 1 139 ? 52.345 72.208 40.575 1.00 114.31 135 THR C C 1
ATOM 8685 O O . THR C 1 139 ? 52.057 73.408 40.496 1.00 113.71 135 THR C O 1
ATOM 8689 N N . LYS C 1 140 ? 51.457 71.233 40.384 1.00 114.09 136 LYS C N 1
ATOM 8690 C CA . LYS C 1 140 ? 50.058 71.513 40.079 1.00 108.20 136 LYS C CA 1
ATOM 8691 C C . LYS C 1 140 ? 49.385 72.005 41.344 1.00 104.65 136 LYS C C 1
ATOM 8692 O O . LYS C 1 140 ? 50.054 72.246 42.346 1.00 103.50 136 LYS C O 1
ATOM 8698 N N . HIS C 1 141 ? 48.063 72.153 41.302 1.00 100.39 137 HIS C N 1
ATOM 8699 C CA . HIS C 1 141 ? 47.323 72.617 42.474 1.00 96.04 137 HIS C CA 1
ATOM 8700 C C . HIS C 1 141 ? 47.045 71.439 43.407 1.00 82.24 137 HIS C C 1
ATOM 8701 O O . HIS C 1 141 ? 46.733 70.338 42.957 1.00 85.06 137 HIS C O 1
ATOM 8708 N N . THR C 1 142 ? 47.156 71.665 44.708 1.00 59.96 138 THR C N 1
ATOM 8709 C CA . THR C 1 142 ? 46.915 70.594 45.642 1.00 46.67 138 THR C CA 1
ATOM 8710 C C . THR C 1 142 ? 45.430 70.475 45.882 1.00 46.65 138 THR C C 1
ATOM 8711 O O . THR C 1 142 ? 44.656 71.382 45.580 1.00 46.90 138 THR C O 1
ATOM 8715 N N . ARG C 1 143 ? 45.043 69.334 46.429 1.00 49.95 139 ARG C N 1
ATOM 8716 C CA . ARG C 1 143 ? 43.660 69.043 46.757 1.00 44.32 139 ARG C CA 1
ATOM 8717 C C . ARG C 1 143 ? 43.698 68.110 47.969 1.00 46.64 139 ARG C C 1
ATOM 8718 O O . ARG C 1 143 ? 44.293 67.032 47.920 1.00 46.86 139 ARG C O 1
ATOM 8726 N N . PRO C 1 144 ? 43.081 68.528 49.082 1.00 43.11 140 PRO C N 1
ATOM 8727 C CA . PRO C 1 144 ? 43.004 67.786 50.340 1.00 39.95 140 PRO C CA 1
ATOM 8728 C C . PRO C 1 144 ? 42.825 66.276 50.217 1.00 38.61 140 PRO C C 1
ATOM 8729 O O . PRO C 1 144 ? 42.021 65.790 49.420 1.00 43.60 140 PRO C O 1
ATOM 8733 N N . LEU C 1 145 ? 43.585 65.542 51.021 1.00 32.53 141 LEU C N 1
ATOM 8734 C CA . LEU C 1 145 ? 43.528 64.091 51.032 1.00 26.73 141 LEU C CA 1
ATOM 8735 C C . LEU C 1 145 ? 43.570 63.473 49.643 1.00 27.48 141 LEU C C 1
ATOM 8736 O O . LEU C 1 145 ? 43.245 62.300 49.468 1.00 28.48 141 LEU C O 1
ATOM 8741 N N . ILE C 1 146 ? 43.959 64.270 48.656 1.00 22.56 142 ILE C N 1
ATOM 8742 C CA . ILE C 1 146 ? 44.093 63.785 47.297 1.00 29.78 142 ILE C CA 1
ATOM 8743 C C . ILE C 1 146 ? 45.499 64.118 46.783 1.00 40.90 142 ILE C C 1
ATOM 8744 O O . ILE C 1 146 ? 46.463 63.364 47.013 1.00 48.34 142 ILE C O 1
ATOM 8749 N N . ARG C 1 147 ? 45.609 65.250 46.092 1.00 33.15 143 ARG C N 1
ATOM 8750 C CA . ARG C 1 147 ? 46.880 65.690 45.548 1.00 34.36 143 ARG C CA 1
ATOM 8751 C C . ARG C 1 147 ? 47.558 66.477 46.640 1.00 28.70 143 ARG C C 1
ATOM 8752 O O . ARG C 1 147 ? 47.233 67.639 46.858 1.00 29.15 143 ARG C O 1
ATOM 8760 N N . LEU C 1 148 ? 48.501 65.835 47.326 1.00 28.48 144 LEU C N 1
ATOM 8761 C CA . LEU C 1 148 ? 49.204 66.459 48.444 1.00 29.61 144 LEU C CA 1
ATOM 8762 C C . LEU C 1 148 ? 50.713 66.599 48.311 1.00 24.46 144 LEU C C 1
ATOM 8763 O O . LEU C 1 148 ? 51.375 65.740 47.765 1.00 26.35 144 LEU C O 1
ATOM 8768 N N . ARG C 1 149 ? 51.252 67.691 48.826 1.00 27.39 145 ARG C N 1
ATOM 8769 C CA . ARG C 1 149 ? 52.684 67.874 48.814 1.00 41.89 145 ARG C CA 1
ATOM 8770 C C . ARG C 1 149 ? 53.207 66.700 49.659 1.00 43.47 145 ARG C C 1
ATOM 8771 O O . ARG C 1 149 ? 53.942 65.857 49.169 1.00 47.43 145 ARG C O 1
ATOM 8779 N N . GLU C 1 150 ? 52.808 66.635 50.925 1.00 50.02 146 GLU C N 1
ATOM 8780 C CA . GLU C 1 150 ? 53.242 65.547 51.796 1.00 59.26 146 GLU C CA 1
ATOM 8781 C C . GLU C 1 150 ? 52.092 64.594 52.069 1.00 66.27 146 GLU C C 1
ATOM 8782 O O . GLU C 1 150 ? 51.171 64.918 52.823 1.00 70.43 146 GLU C O 1
ATOM 8788 N N . ILE C 1 151 ? 52.159 63.415 51.461 1.00 70.37 147 ILE C N 1
ATOM 8789 C CA . ILE C 1 151 ? 51.133 62.390 51.623 1.00 63.84 147 ILE C CA 1
ATOM 8790 C C . ILE C 1 151 ? 51.168 61.794 53.017 1.00 56.74 147 ILE C C 1
ATOM 8791 O O . ILE C 1 151 ? 52.142 61.168 53.411 1.00 63.34 147 ILE C O 1
ATOM 8796 N N . MET C 1 152 ? 50.081 61.980 53.749 1.00 47.28 148 MET C N 1
ATOM 8797 C CA . MET C 1 152 ? 49.989 61.509 55.114 1.00 45.61 148 MET C CA 1
ATOM 8798 C C . MET C 1 152 ? 49.896 59.996 55.326 1.00 45.79 148 MET C C 1
ATOM 8799 O O . MET C 1 152 ? 50.520 59.464 56.241 1.00 50.40 148 MET C O 1
ATOM 8804 N N . THR C 1 153 ? 49.139 59.291 54.496 1.00 36.44 149 THR C N 1
ATOM 8805 C CA . THR C 1 153 ? 48.992 57.850 54.692 1.00 29.33 149 THR C CA 1
ATOM 8806 C C . THR C 1 153 ? 49.142 57.065 53.399 1.00 30.09 149 THR C C 1
ATOM 8807 O O . THR C 1 153 ? 48.207 56.950 52.604 1.00 17.40 149 THR C O 1
ATOM 8811 N N . PHE C 1 154 ? 50.325 56.505 53.197 1.00 33.90 150 PHE C N 1
ATOM 8812 C CA . PHE C 1 154 ? 50.572 55.756 51.985 1.00 35.10 150 PHE C CA 1
ATOM 8813 C C . PHE C 1 154 ? 51.009 54.321 52.217 1.00 32.80 150 PHE C C 1
ATOM 8814 O O . PHE C 1 154 ? 52.160 54.055 52.550 1.00 38.39 150 PHE C O 1
ATOM 8822 N N . LYS C 1 155 ? 50.075 53.396 52.031 1.00 29.55 151 LYS C N 1
ATOM 8823 C CA . LYS C 1 155 ? 50.361 51.979 52.191 1.00 24.93 151 LYS C CA 1
ATOM 8824 C C . LYS C 1 155 ? 50.829 51.404 50.875 1.00 27.41 151 LYS C C 1
ATOM 8825 O O . LYS C 1 155 ? 50.054 51.326 49.916 1.00 38.05 151 LYS C O 1
ATOM 8831 N N . GLU C 1 156 ? 52.088 50.996 50.825 1.00 17.20 152 GLU C N 1
ATOM 8832 C CA . GLU C 1 156 ? 52.626 50.395 49.621 1.00 19.32 152 GLU C CA 1
ATOM 8833 C C . GLU C 1 156 ? 53.075 48.982 49.973 1.00 24.92 152 GLU C C 1
ATOM 8834 O O . GLU C 1 156 ? 53.918 48.772 50.854 1.00 25.56 152 GLU C O 1
ATOM 8840 N N . ALA C 1 157 ? 52.487 47.999 49.313 1.00 16.96 153 ALA C N 1
ATOM 8841 C CA . ALA C 1 157 ? 52.878 46.632 49.585 1.00 14.60 153 ALA C CA 1
ATOM 8842 C C . ALA C 1 157 ? 53.845 46.209 48.510 1.00 28.83 153 ALA C C 1
ATOM 8843 O O . ALA C 1 157 ? 53.794 46.676 47.359 1.00 31.42 153 ALA C O 1
ATOM 8845 N N . HIS C 1 158 ? 54.741 45.321 48.899 1.00 31.39 154 HIS C N 1
ATOM 8846 C CA . HIS C 1 158 ? 55.743 44.801 47.997 1.00 29.54 154 HIS C CA 1
ATOM 8847 C C . HIS C 1 158 ? 55.772 43.305 48.175 1.00 34.10 154 HIS C C 1
ATOM 8848 O O . HIS C 1 158 ? 55.577 42.792 49.277 1.00 35.39 154 HIS C O 1
ATOM 8855 N N . THR C 1 159 ? 55.985 42.596 47.081 1.00 32.78 155 THR C N 1
ATOM 8856 C CA . THR C 1 159 ? 56.064 41.153 47.156 1.00 30.97 155 THR C CA 1
ATOM 8857 C C . THR C 1 159 ? 57.057 40.778 46.094 1.00 29.28 155 THR C C 1
ATOM 8858 O O . THR C 1 159 ? 57.265 41.531 45.139 1.00 29.67 155 THR C O 1
ATOM 8862 N N . ALA C 1 160 ? 57.687 39.629 46.286 1.00 28.93 156 ALA C N 1
ATOM 8863 C CA . ALA C 1 160 ? 58.675 39.132 45.346 1.00 30.45 156 ALA C CA 1
ATOM 8864 C C . ALA C 1 160 ? 58.447 37.642 45.268 1.00 31.26 156 ALA C C 1
ATOM 8865 O O . ALA C 1 160 ? 58.203 36.978 46.277 1.00 28.35 156 ALA C O 1
ATOM 8867 N N . HIS C 1 161 ? 58.533 37.121 44.061 1.00 26.11 157 HIS C N 1
ATOM 8868 C CA . HIS C 1 161 ? 58.283 35.726 43.846 1.00 30.70 157 HIS C CA 1
ATOM 8869 C C . HIS C 1 161 ? 59.442 35.122 43.116 1.00 35.29 157 HIS C C 1
ATOM 8870 O O . HIS C 1 161 ? 60.419 35.804 42.835 1.00 39.89 157 HIS C O 1
ATOM 8877 N N . SER C 1 162 ? 59.337 33.839 42.800 1.00 41.58 158 SER C N 1
ATOM 8878 C CA . SER C 1 162 ? 60.404 33.165 42.080 1.00 47.21 158 SER C CA 1
ATOM 8879 C C . SER C 1 162 ? 60.047 32.949 40.604 1.00 47.37 158 SER C C 1
ATOM 8880 O O . SER C 1 162 ? 60.854 32.435 39.834 1.00 52.30 158 SER C O 1
ATOM 8883 N N . THR C 1 163 ? 58.857 33.364 40.190 1.00 41.42 159 THR C N 1
ATOM 8884 C CA . THR C 1 163 ? 58.479 33.133 38.812 1.00 41.56 159 THR C CA 1
ATOM 8885 C C . THR C 1 163 ? 57.442 34.080 38.241 1.00 41.20 159 THR C C 1
ATOM 8886 O O . THR C 1 163 ? 56.583 34.580 38.958 1.00 41.80 159 THR C O 1
ATOM 8890 N N . LYS C 1 164 ? 57.516 34.283 36.928 1.00 42.06 160 LYS C N 1
ATOM 8891 C CA . LYS C 1 164 ? 56.594 35.147 36.214 1.00 42.41 160 LYS C CA 1
ATOM 8892 C C . LYS C 1 164 ? 55.155 34.742 36.506 1.00 45.15 160 LYS C C 1
ATOM 8893 O O . LYS C 1 164 ? 54.269 35.592 36.569 1.00 48.23 160 LYS C O 1
ATOM 8899 N N . GLU C 1 165 ? 54.925 33.444 36.686 1.00 48.23 161 GLU C N 1
ATOM 8900 C CA . GLU C 1 165 ? 53.584 32.931 36.984 1.00 53.53 161 GLU C CA 1
ATOM 8901 C C . GLU C 1 165 ? 53.123 33.312 38.412 1.00 53.33 161 GLU C C 1
ATOM 8902 O O . GLU C 1 165 ? 52.005 33.793 38.602 1.00 52.03 161 GLU C O 1
ATOM 8908 N N . GLU C 1 166 ? 53.985 33.100 39.406 1.00 51.60 162 GLU C N 1
ATOM 8909 C CA . GLU C 1 166 ? 53.669 33.432 40.794 1.00 49.95 162 GLU C CA 1
ATOM 8910 C C . GLU C 1 166 ? 53.344 34.924 40.921 1.00 42.20 162 GLU C C 1
ATOM 8911 O O . GLU C 1 166 ? 52.402 35.324 41.615 1.00 34.68 162 GLU C O 1
ATOM 8917 N N . ALA C 1 167 ? 54.147 35.742 40.252 1.00 39.21 163 ALA C N 1
ATOM 8918 C CA . ALA C 1 167 ? 53.955 37.181 40.265 1.00 45.43 163 ALA C CA 1
ATOM 8919 C C . ALA C 1 167 ? 52.575 37.468 39.705 1.00 52.09 163 ALA C C 1
ATOM 8920 O O . ALA C 1 167 ? 51.721 38.036 40.390 1.00 53.43 163 ALA C O 1
ATOM 8922 N N . GLU C 1 168 ? 52.372 37.062 38.452 1.00 57.96 164 GLU C N 1
ATOM 8923 C CA . GLU C 1 168 ? 51.106 37.248 37.757 1.00 58.65 164 GLU C CA 1
ATOM 8924 C C . GLU C 1 168 ? 49.944 36.942 38.693 1.00 52.76 164 GLU C C 1
ATOM 8925 O O . GLU C 1 168 ? 49.033 37.759 38.864 1.00 53.59 164 GLU C O 1
ATOM 8931 N N . ASN C 1 169 ? 49.969 35.768 39.307 1.00 44.45 165 ASN C N 1
ATOM 8932 C CA . ASN C 1 169 ? 48.896 35.425 40.220 1.00 43.47 165 ASN C CA 1
ATOM 8933 C C . ASN C 1 169 ? 48.848 36.379 41.408 1.00 44.51 165 ASN C C 1
ATOM 8934 O O . ASN C 1 169 ? 47.765 36.768 41.840 1.00 53.43 165 ASN C O 1
ATOM 8939 N N . GLN C 1 170 ? 50.004 36.777 41.930 1.00 35.77 166 GLN C N 1
ATOM 8940 C CA . GLN C 1 170 ? 50.017 37.691 43.067 1.00 36.31 166 GLN C CA 1
ATOM 8941 C C . GLN C 1 170 ? 49.232 38.968 42.775 1.00 33.74 166 GLN C C 1
ATOM 8942 O O . GLN C 1 170 ? 48.623 39.558 43.668 1.00 29.00 166 GLN C O 1
ATOM 8948 N N . VAL C 1 171 ? 49.248 39.395 41.520 1.00 33.22 167 VAL C N 1
ATOM 8949 C CA . VAL C 1 171 ? 48.517 40.587 41.131 1.00 33.02 167 VAL C CA 1
ATOM 8950 C C . VAL C 1 171 ? 47.028 40.362 41.352 1.00 30.35 167 VAL C C 1
ATOM 8951 O O . VAL C 1 171 ? 46.346 41.183 41.951 1.00 21.08 167 VAL C O 1
ATOM 8955 N N . LYS C 1 172 ? 46.532 39.234 40.864 1.00 37.06 168 LYS C N 1
ATOM 8956 C CA . LYS C 1 172 ? 45.121 38.891 41.015 1.00 45.76 168 LYS C CA 1
ATOM 8957 C C . LYS C 1 172 ? 44.710 38.737 42.484 1.00 45.43 168 LYS C C 1
ATOM 8958 O O . LYS C 1 172 ? 43.568 39.018 42.838 1.00 48.17 168 LYS C O 1
ATOM 8964 N N . GLU C 1 173 ? 45.629 38.289 43.338 1.00 43.52 169 GLU C N 1
ATOM 8965 C CA . GLU C 1 173 ? 45.321 38.150 44.758 1.00 41.54 169 GLU C CA 1
ATOM 8966 C C . GLU C 1 173 ? 45.133 39.568 45.279 1.00 36.98 169 GLU C C 1
ATOM 8967 O O . GLU C 1 173 ? 44.127 39.886 45.912 1.00 38.28 169 GLU C O 1
ATOM 8973 N N . ALA C 1 174 ? 46.113 40.419 44.996 1.00 27.47 170 ALA C N 1
ATOM 8974 C CA . ALA C 1 174 ? 46.063 41.814 45.410 1.00 26.59 170 ALA C CA 1
ATOM 8975 C C . ALA C 1 174 ? 44.743 42.449 44.988 1.00 27.22 170 ALA C C 1
ATOM 8976 O O . ALA C 1 174 ? 43.990 42.954 45.832 1.00 17.73 170 ALA C O 1
ATOM 8978 N N . ILE C 1 175 ? 44.491 42.425 43.676 1.00 25.11 171 ILE C N 1
ATOM 8979 C CA . ILE C 1 175 ? 43.276 42.972 43.087 1.00 19.67 171 ILE C CA 1
ATOM 8980 C C . ILE C 1 175 ? 42.111 42.460 43.884 1.00 19.90 171 ILE C C 1
ATOM 8981 O O . ILE C 1 175 ? 41.147 43.183 44.125 1.00 11.46 171 ILE C O 1
ATOM 8986 N N . SER C 1 176 ? 42.204 41.201 44.293 1.00 21.09 172 SER C N 1
ATOM 8987 C CA . SER C 1 176 ? 41.146 40.607 45.086 1.00 34.01 172 SER C CA 1
ATOM 8988 C C . SER C 1 176 ? 41.091 41.307 46.425 1.00 28.96 172 SER C C 1
ATOM 8989 O O . SER C 1 176 ? 40.013 41.635 46.909 1.00 27.87 172 SER C O 1
ATOM 8992 N N . ILE C 1 177 ? 42.258 41.539 47.019 1.00 13.23 173 ILE C N 1
ATOM 8993 C CA . ILE C 1 177 ? 42.297 42.204 48.299 1.00 11.26 173 ILE C CA 1
ATOM 8994 C C . ILE C 1 177 ? 41.644 43.561 48.167 1.00 12.74 173 ILE C C 1
ATOM 8995 O O . ILE C 1 177 ? 40.587 43.807 48.737 1.00 17.66 173 ILE C O 1
ATOM 9000 N N . TYR C 1 178 ? 42.273 44.445 47.404 1.00 13.21 174 TYR C N 1
ATOM 9001 C CA . TYR C 1 178 ? 41.731 45.789 47.234 1.00 22.00 174 TYR C CA 1
ATOM 9002 C C . TYR C 1 178 ? 40.250 45.790 46.956 1.00 24.18 174 TYR C C 1
ATOM 9003 O O . TYR C 1 178 ? 39.521 46.651 47.448 1.00 23.00 174 TYR C O 1
ATOM 9012 N N . LYS C 1 179 ? 39.803 44.816 46.168 1.00 33.40 175 LYS C N 1
ATOM 9013 C CA . LYS C 1 179 ? 38.387 44.701 45.841 1.00 27.40 175 LYS C CA 1
ATOM 9014 C C . LYS C 1 179 ? 37.650 44.550 47.165 1.00 19.07 175 LYS C C 1
ATOM 9015 O O . LYS C 1 179 ? 36.999 45.479 47.631 1.00 12.62 175 LYS C O 1
ATOM 9021 N N . LYS C 1 180 ? 37.803 43.383 47.778 1.00 22.44 176 LYS C N 1
ATOM 9022 C CA . LYS C 1 180 ? 37.184 43.064 49.068 1.00 29.30 176 LYS C CA 1
ATOM 9023 C C . LYS C 1 180 ? 37.386 44.163 50.114 1.00 24.47 176 LYS C C 1
ATOM 9024 O O . LYS C 1 180 ? 36.591 44.282 51.049 1.00 17.83 176 LYS C O 1
ATOM 9030 N N . PHE C 1 181 ? 38.444 44.958 49.957 1.00 10.40 177 PHE C N 1
ATOM 9031 C CA . PHE C 1 181 ? 38.706 46.061 50.873 1.00 12.31 177 PHE C CA 1
ATOM 9032 C C . PHE C 1 181 ? 37.672 47.153 50.640 1.00 26.44 177 PHE C C 1
ATOM 9033 O O . PHE C 1 181 ? 36.856 47.460 51.521 1.00 34.52 177 PHE C O 1
ATOM 9041 N N . PHE C 1 182 ? 37.712 47.745 49.450 1.00 28.59 178 PHE C N 1
ATOM 9042 C CA . PHE C 1 182 ? 36.769 48.797 49.096 1.00 26.57 178 PHE C CA 1
ATOM 9043 C C . PHE C 1 182 ? 35.357 48.398 49.456 1.00 22.35 178 PHE C C 1
ATOM 9044 O O . PHE C 1 182 ? 34.590 49.202 49.986 1.00 14.09 178 PHE C O 1
ATOM 9052 N N . ASP C 1 183 ? 35.025 47.144 49.173 1.00 22.96 179 ASP C N 1
ATOM 9053 C CA . ASP C 1 183 ? 33.706 46.621 49.476 1.00 36.38 179 ASP C CA 1
ATOM 9054 C C . ASP C 1 183 ? 33.331 46.848 50.928 1.00 38.50 179 ASP C C 1
ATOM 9055 O O . ASP C 1 183 ? 32.260 47.385 51.213 1.00 42.27 179 ASP C O 1
ATOM 9060 N N . THR C 1 184 ? 34.197 46.451 51.856 1.00 29.62 180 THR C N 1
ATOM 9061 C CA . THR C 1 184 ? 33.856 46.627 53.257 1.00 29.30 180 THR C CA 1
ATOM 9062 C C . THR C 1 184 ? 33.809 48.109 53.599 1.00 36.35 180 THR C C 1
ATOM 9063 O O . THR C 1 184 ? 33.332 48.502 54.670 1.00 42.11 180 THR C O 1
ATOM 9067 N N . LEU C 1 185 ? 34.306 48.927 52.674 1.00 31.29 181 LEU C N 1
ATOM 9068 C CA . LEU C 1 185 ? 34.288 50.382 52.828 1.00 26.52 181 LEU C CA 1
ATOM 9069 C C . LEU C 1 185 ? 33.105 50.948 52.009 1.00 24.94 181 LEU C C 1
ATOM 9070 O O . LEU C 1 185 ? 32.656 52.083 52.207 1.00 11.07 181 LEU C O 1
ATOM 9075 N N . GLY C 1 186 ? 32.601 50.123 51.097 1.00 25.67 182 GLY C N 1
ATOM 9076 C CA . GLY C 1 186 ? 31.479 50.507 50.262 1.00 23.37 182 GLY C CA 1
ATOM 9077 C C . GLY C 1 186 ? 31.827 51.510 49.186 1.00 16.78 182 GLY C C 1
ATOM 9078 O O . GLY C 1 186 ? 31.074 52.434 48.938 1.00 28.35 182 GLY C O 1
ATOM 9079 N N . ILE C 1 187 ? 32.958 51.333 48.533 1.00 8.84 183 ILE C N 1
ATOM 9080 C CA . ILE C 1 187 ? 33.365 52.277 47.512 1.00 10.89 183 ILE C CA 1
ATOM 9081 C C . ILE C 1 187 ? 33.236 51.749 46.106 1.00 22.49 183 ILE C C 1
ATOM 9082 O O . ILE C 1 187 ? 33.914 50.811 45.703 1.00 30.82 183 ILE C O 1
ATOM 9087 N N . PRO C 1 188 ? 32.366 52.365 45.328 1.00 28.14 184 PRO C N 1
ATOM 9088 C CA . PRO C 1 188 ? 32.164 51.950 43.953 1.00 33.19 184 PRO C CA 1
ATOM 9089 C C . PRO C 1 188 ? 33.499 52.054 43.226 1.00 38.61 184 PRO C C 1
ATOM 9090 O O . PRO C 1 188 ? 34.111 53.124 43.189 1.00 42.43 184 PRO C O 1
ATOM 9094 N N . TYR C 1 189 ? 33.969 50.954 42.661 1.00 34.02 185 TYR C N 1
ATOM 9095 C CA . TYR C 1 189 ? 35.218 51.017 41.933 1.00 32.46 185 TYR C CA 1
ATOM 9096 C C . TYR C 1 189 ? 35.066 50.435 40.540 1.00 36.06 185 TYR C C 1
ATOM 9097 O O . TYR C 1 189 ? 34.179 49.623 40.285 1.00 45.29 185 TYR C O 1
ATOM 9106 N N . LEU C 1 190 ? 35.930 50.870 39.635 1.00 29.59 186 LEU C N 1
ATOM 9107 C CA . LEU C 1 190 ? 35.939 50.366 38.280 1.00 25.48 186 LEU C CA 1
ATOM 9108 C C . LEU C 1 190 ? 37.398 49.965 38.141 1.00 30.35 186 LEU C C 1
ATOM 9109 O O . LEU C 1 190 ? 38.292 50.804 38.320 1.00 25.72 186 LEU C O 1
ATOM 9114 N N . ILE C 1 191 ? 37.637 48.691 37.840 1.00 26.78 187 ILE C N 1
ATOM 9115 C CA . ILE C 1 191 ? 38.999 48.163 37.723 1.00 33.22 187 ILE C CA 1
ATOM 9116 C C . ILE C 1 191 ? 39.559 48.205 36.317 1.00 33.67 187 ILE C C 1
ATOM 9117 O O . ILE C 1 191 ? 39.007 47.588 35.416 1.00 49.93 187 ILE C O 1
ATOM 9122 N N . SER C 1 192 ? 40.673 48.900 36.134 1.00 32.87 188 SER C N 1
ATOM 9123 C CA . SER C 1 192 ? 41.264 49.010 34.809 1.00 46.38 188 SER C CA 1
ATOM 9124 C C . SER C 1 192 ? 42.721 48.560 34.660 1.00 51.35 188 SER C C 1
ATOM 9125 O O . SER C 1 192 ? 43.428 48.286 35.633 1.00 47.81 188 SER C O 1
ATOM 9128 N N . LYS C 1 193 ? 43.148 48.507 33.402 1.00 54.47 189 LYS C N 1
ATOM 9129 C CA . LYS C 1 193 ? 44.493 48.105 33.018 1.00 43.95 189 LYS C CA 1
ATOM 9130 C C . LYS C 1 193 ? 45.110 49.279 32.242 1.00 43.39 189 LYS C C 1
ATOM 9131 O O . LYS C 1 193 ? 45.024 49.362 31.015 1.00 40.21 189 LYS C O 1
ATOM 9137 N N . ARG C 1 194 ? 45.714 50.196 32.985 1.00 41.67 190 ARG C N 1
ATOM 9138 C CA . ARG C 1 194 ? 46.352 51.369 32.422 1.00 37.83 190 ARG C CA 1
ATOM 9139 C C . ARG C 1 194 ? 47.031 51.052 31.116 1.00 43.66 190 ARG C C 1
ATOM 9140 O O . ARG C 1 194 ? 47.870 50.160 31.046 1.00 49.50 190 ARG C O 1
ATOM 9148 N N . PRO C 1 195 ? 46.677 51.779 30.057 1.00 53.72 191 PRO C N 1
ATOM 9149 C CA . PRO C 1 195 ? 47.282 51.558 28.739 1.00 66.50 191 PRO C CA 1
ATOM 9150 C C . PRO C 1 195 ? 48.811 51.425 28.792 1.00 68.09 191 PRO C C 1
ATOM 9151 O O . PRO C 1 195 ? 49.451 51.884 29.742 1.00 65.65 191 PRO C O 1
ATOM 9155 N N . GLU C 1 196 ? 49.392 50.799 27.772 1.00 70.83 192 GLU C N 1
ATOM 9156 C CA . GLU C 1 196 ? 50.835 50.608 27.737 1.00 75.73 192 GLU C CA 1
ATOM 9157 C C . GLU C 1 196 ? 51.590 51.915 27.532 1.00 74.88 192 GLU C C 1
ATOM 9158 O O . GLU C 1 196 ? 52.639 51.928 26.895 1.00 78.84 192 GLU C O 1
ATOM 9164 N N . TRP C 1 197 ? 51.059 53.012 28.064 1.00 72.74 193 TRP C N 1
ATOM 9165 C CA . TRP C 1 197 ? 51.717 54.306 27.937 1.00 71.01 193 TRP C CA 1
ATOM 9166 C C . TRP C 1 197 ? 51.437 55.170 29.153 1.00 74.55 193 TRP C C 1
ATOM 9167 O O . TRP C 1 197 ? 51.766 56.351 29.181 1.00 72.62 193 TRP C O 1
ATOM 9178 N N . ASP C 1 198 ? 50.822 54.561 30.159 1.00 85.31 194 ASP C N 1
ATOM 9179 C CA . ASP C 1 198 ? 50.512 55.235 31.415 1.00 99.89 194 ASP C CA 1
ATOM 9180 C C . ASP C 1 198 ? 51.060 54.313 32.509 1.00 108.26 194 ASP C C 1
ATOM 9181 O O . ASP C 1 198 ? 50.606 54.313 33.658 1.00 104.70 194 ASP C O 1
ATOM 9186 N N . LYS C 1 199 ? 52.063 53.535 32.107 1.00 116.01 195 LYS C N 1
ATOM 9187 C CA . LYS C 1 199 ? 52.740 52.551 32.946 1.00 118.38 195 LYS C CA 1
ATOM 9188 C C . LYS C 1 199 ? 53.560 53.137 34.094 1.00 117.20 195 LYS C C 1
ATOM 9189 O O . LYS C 1 199 ? 54.134 54.224 33.985 1.00 118.78 195 LYS C O 1
ATOM 9195 N N . PHE C 1 200 ? 53.620 52.390 35.191 1.00 112.12 196 PHE C N 1
ATOM 9196 C CA . PHE C 1 200 ? 54.403 52.771 36.361 1.00 106.15 196 PHE C CA 1
ATOM 9197 C C . PHE C 1 200 ? 55.818 52.855 35.772 1.00 103.65 196 PHE C C 1
ATOM 9198 O O . PHE C 1 200 ? 56.023 52.501 34.609 1.00 94.08 196 PHE C O 1
ATOM 9206 N N . PRO C 1 201 ? 56.806 53.331 36.546 1.00 106.13 197 PRO C N 1
ATOM 9207 C CA . PRO C 1 201 ? 58.153 53.404 35.970 1.00 105.81 197 PRO C CA 1
ATOM 9208 C C . PRO C 1 201 ? 58.578 52.122 35.249 1.00 101.51 197 PRO C C 1
ATOM 9209 O O . PRO C 1 201 ? 58.489 52.023 34.023 1.00 101.73 197 PRO C O 1
ATOM 9213 N N . GLY C 1 202 ? 59.039 51.145 36.022 1.00 95.13 198 GLY C N 1
ATOM 9214 C CA . GLY C 1 202 ? 59.471 49.888 35.448 1.00 87.34 198 GLY C CA 1
ATOM 9215 C C . GLY C 1 202 ? 58.488 48.766 35.711 1.00 82.79 198 GLY C C 1
ATOM 9216 O O . GLY C 1 202 ? 58.830 47.762 36.340 1.00 83.24 198 GLY C O 1
ATOM 9217 N N . ALA C 1 203 ? 57.260 48.933 35.234 1.00 74.10 199 ALA C N 1
ATOM 9218 C CA . ALA C 1 203 ? 56.234 47.918 35.416 1.00 66.85 199 ALA C CA 1
ATOM 9219 C C . ALA C 1 203 ? 55.833 47.330 34.076 1.00 61.98 199 ALA C C 1
ATOM 9220 O O . ALA C 1 203 ? 55.806 48.023 33.057 1.00 59.93 199 ALA C O 1
ATOM 9222 N N . GLU C 1 204 ? 55.528 46.040 34.086 1.00 60.49 200 GLU C N 1
ATOM 9223 C CA . GLU C 1 204 ? 55.124 45.345 32.878 1.00 57.99 200 GLU C CA 1
ATOM 9224 C C . GLU C 1 204 ? 53.786 45.869 32.411 1.00 45.57 200 GLU C C 1
ATOM 9225 O O . GLU C 1 204 ? 53.566 46.073 31.235 1.00 44.08 200 GLU C O 1
ATOM 9231 N N . TYR C 1 205 ? 52.892 46.084 33.356 1.00 41.28 201 TYR C N 1
ATOM 9232 C CA . TYR C 1 205 ? 51.579 46.599 33.059 1.00 41.34 201 TYR C CA 1
ATOM 9233 C C . TYR C 1 205 ? 51.005 47.036 34.395 1.00 48.55 201 TYR C C 1
ATOM 9234 O O . TYR C 1 205 ? 51.529 46.670 35.452 1.00 46.78 201 TYR C O 1
ATOM 9243 N N . THR C 1 206 ? 49.932 47.817 34.359 1.00 46.70 202 THR C N 1
ATOM 9244 C CA . THR C 1 206 ? 49.324 48.298 35.592 1.00 39.27 202 THR C CA 1
ATOM 9245 C C . THR C 1 206 ? 47.808 48.135 35.629 1.00 38.92 202 THR C C 1
ATOM 9246 O O . THR C 1 206 ? 47.133 48.353 34.619 1.00 39.95 202 THR C O 1
ATOM 9250 N N . MET C 1 207 ? 47.301 47.733 36.802 1.00 28.89 203 MET C N 1
ATOM 9251 C CA . MET C 1 207 ? 45.875 47.554 37.071 1.00 14.65 203 MET C CA 1
ATOM 9252 C C . MET C 1 207 ? 45.579 48.663 38.043 1.00 19.23 203 MET C C 1
ATOM 9253 O O . MET C 1 207 ? 46.434 48.993 38.861 1.00 24.16 203 MET C O 1
ATOM 9258 N N . ALA C 1 208 ? 44.388 49.245 37.973 1.00 21.33 204 ALA C N 1
ATOM 9259 C CA . ALA C 1 208 ? 44.068 50.343 38.873 1.00 22.88 204 ALA C CA 1
ATOM 9260 C C . ALA C 1 208 ? 42.591 50.525 39.116 1.00 30.17 204 ALA C C 1
ATOM 9261 O O . ALA C 1 208 ? 41.808 50.542 38.169 1.00 40.13 204 ALA C O 1
ATOM 9263 N N . PHE C 1 209 ? 42.218 50.690 40.384 1.00 23.56 205 PHE C N 1
ATOM 9264 C CA . PHE C 1 209 ? 40.822 50.910 40.755 1.00 20.62 205 PHE C CA 1
ATOM 9265 C C . PHE C 1 209 ? 40.510 52.400 40.672 1.00 21.99 205 PHE C C 1
ATOM 9266 O O . PHE C 1 209 ? 41.209 53.210 41.275 1.00 25.90 205 PHE C O 1
ATOM 9274 N N . ASP C 1 210 ? 39.469 52.760 39.922 1.00 21.14 206 ASP C N 1
ATOM 9275 C CA . ASP C 1 210 ? 39.072 54.160 39.787 1.00 24.29 206 ASP C CA 1
ATOM 9276 C C . ASP C 1 210 ? 37.624 54.309 40.197 1.00 26.30 206 ASP C C 1
ATOM 9277 O O . ASP C 1 210 ? 36.796 53.459 39.882 1.00 31.81 206 ASP C O 1
ATOM 9282 N N . THR C 1 211 ? 37.313 55.377 40.909 1.00 17.75 207 THR C N 1
ATOM 9283 C CA . THR C 1 211 ? 35.941 55.609 41.305 1.00 18.41 207 THR C CA 1
ATOM 9284 C C . THR C 1 211 ? 35.573 56.998 40.858 1.00 18.12 207 THR C C 1
ATOM 9285 O O . THR C 1 211 ? 36.433 57.845 40.628 1.00 22.48 207 THR C O 1
ATOM 9289 N N . ILE C 1 212 ? 34.286 57.249 40.760 1.00 19.96 208 ILE C N 1
ATOM 9290 C CA . ILE C 1 212 ? 33.851 58.549 40.314 1.00 25.84 208 ILE C CA 1
ATOM 9291 C C . ILE C 1 212 ? 33.219 59.310 41.470 1.00 24.06 208 ILE C C 1
ATOM 9292 O O . ILE C 1 212 ? 32.182 58.910 41.992 1.00 21.91 208 ILE C O 1
ATOM 9297 N N . PHE C 1 213 ? 33.863 60.399 41.872 1.00 24.97 209 PHE C N 1
ATOM 9298 C CA . PHE C 1 213 ? 33.340 61.234 42.935 1.00 24.31 209 PHE C CA 1
ATOM 9299 C C . PHE C 1 213 ? 32.042 61.873 42.441 1.00 33.89 209 PHE C C 1
ATOM 9300 O O . PHE C 1 213 ? 31.756 61.883 41.243 1.00 18.92 209 PHE C O 1
ATOM 9308 N N . PRO C 1 214 ? 31.249 62.437 43.365 1.00 45.33 210 PRO C N 1
ATOM 9309 C CA . PRO C 1 214 ? 29.970 63.088 43.078 1.00 40.38 210 PRO C CA 1
ATOM 9310 C C . PRO C 1 214 ? 30.002 64.148 42.001 1.00 33.49 210 PRO C C 1
ATOM 9311 O O . PRO C 1 214 ? 28.958 64.648 41.613 1.00 38.05 210 PRO C O 1
ATOM 9315 N N . ASP C 1 215 ? 31.187 64.483 41.507 1.00 28.81 211 ASP C N 1
ATOM 9316 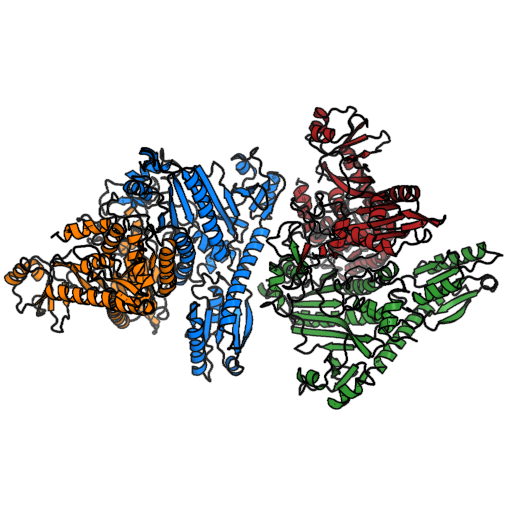C CA . ASP C 1 215 ? 31.305 65.539 40.506 1.00 37.91 211 ASP C CA 1
ATOM 9317 C C . ASP C 1 215 ? 31.454 65.081 39.062 1.00 37.10 211 ASP C C 1
ATOM 9318 O O . ASP C 1 215 ? 31.566 65.912 38.157 1.00 32.27 211 ASP C O 1
ATOM 9323 N N . GLY C 1 216 ? 31.466 63.770 38.850 1.00 34.63 212 GLY C N 1
ATOM 9324 C CA . GLY C 1 216 ? 31.590 63.241 37.501 1.00 33.61 212 GLY C CA 1
ATOM 9325 C C . GLY C 1 216 ? 33.029 62.941 37.149 1.00 33.39 212 GLY C C 1
ATOM 9326 O O . GLY C 1 216 ? 33.319 62.203 36.195 1.00 21.61 212 GLY C O 1
ATOM 9327 N N . ARG C 1 217 ? 33.930 63.532 37.931 1.00 38.16 213 ARG C N 1
ATOM 9328 C CA . ARG C 1 217 ? 35.369 63.360 37.761 1.00 38.77 213 ARG C CA 1
ATOM 9329 C C . ARG C 1 217 ? 35.733 62.016 38.389 1.00 35.41 213 ARG C C 1
ATOM 9330 O O . ARG C 1 217 ? 35.169 61.622 39.414 1.00 30.50 213 ARG C O 1
ATOM 9338 N N . THR C 1 218 ? 36.663 61.301 37.775 1.00 32.31 214 THR C N 1
ATOM 9339 C CA . THR C 1 218 ? 37.067 60.018 38.323 1.00 33.04 214 THR C CA 1
ATOM 9340 C C . THR C 1 218 ? 38.319 60.218 39.144 1.00 30.38 214 THR C C 1
ATOM 9341 O O . THR C 1 218 ? 39.000 61.236 39.039 1.00 29.83 214 THR C O 1
ATOM 9345 N N . MET C 1 219 ? 38.635 59.219 39.945 1.00 32.42 215 MET C N 1
ATOM 9346 C CA . MET C 1 219 ? 39.799 59.289 40.784 1.00 31.87 215 MET C CA 1
ATOM 9347 C C . MET C 1 219 ? 40.332 57.920 41.117 1.00 42.32 215 MET C C 1
ATOM 9348 O O . MET C 1 219 ? 39.683 57.157 41.840 1.00 45.52 215 MET C O 1
ATOM 9353 N N . GLN C 1 220 ? 41.513 57.605 40.597 1.00 44.48 216 GLN C N 1
ATOM 9354 C CA . GLN C 1 220 ? 42.118 56.318 40.892 1.00 41.42 216 GLN C CA 1
ATOM 9355 C C . GLN C 1 220 ? 42.445 56.344 42.387 1.00 32.32 216 GLN C C 1
ATOM 9356 O O . GLN C 1 220 ? 42.983 57.318 42.892 1.00 29.09 216 GLN C O 1
ATOM 9362 N N . ILE C 1 221 ? 42.092 55.276 43.086 1.00 25.11 217 ILE C N 1
ATOM 9363 C CA . ILE C 1 221 ? 42.299 55.192 44.522 1.00 23.62 217 ILE C CA 1
ATOM 9364 C C . ILE C 1 221 ? 43.177 54.012 44.924 1.00 26.98 217 ILE C C 1
ATOM 9365 O O . ILE C 1 221 ? 43.858 54.050 45.962 1.00 29.56 217 ILE C O 1
ATOM 9370 N N . ALA C 1 222 ? 43.145 52.964 44.107 1.00 20.17 218 ALA C N 1
ATOM 9371 C CA . ALA C 1 222 ? 43.926 51.774 44.372 1.00 24.54 218 ALA C CA 1
ATOM 9372 C C . ALA C 1 222 ? 44.776 51.472 43.169 1.00 27.54 218 ALA C C 1
ATOM 9373 O O . ALA C 1 222 ? 44.407 51.831 42.060 1.00 27.41 218 ALA C O 1
ATOM 9375 N N . THR C 1 223 ? 45.902 50.796 43.382 1.00 24.58 219 THR C N 1
ATOM 9376 C CA . THR C 1 223 ? 46.790 50.471 42.274 1.00 22.26 219 THR C CA 1
ATOM 9377 C C . THR C 1 223 ? 47.666 49.238 42.440 1.00 24.82 219 THR C C 1
ATOM 9378 O O . THR C 1 223 ? 48.260 49.012 43.487 1.00 19.08 219 THR C O 1
ATOM 9382 N N . VAL C 1 224 ? 47.754 48.457 41.374 1.00 26.33 220 VAL C N 1
ATOM 9383 C CA . VAL C 1 224 ? 48.562 47.248 41.359 1.00 28.95 220 VAL C CA 1
ATOM 9384 C C . VAL C 1 224 ? 49.410 47.256 40.101 1.00 33.45 220 VAL C C 1
ATOM 9385 O O . VAL C 1 224 ? 48.905 47.541 39.017 1.00 34.23 220 VAL C O 1
ATOM 9389 N N . HIS C 1 225 ? 50.696 46.952 40.249 1.00 29.21 221 HIS C N 1
ATOM 9390 C CA . HIS C 1 225 ? 51.605 46.921 39.120 1.00 28.79 221 HIS C CA 1
ATOM 9391 C C . HIS C 1 225 ? 52.289 45.582 39.146 1.00 28.37 221 HIS C C 1
ATOM 9392 O O . HIS C 1 225 ? 52.485 45.011 40.218 1.00 31.42 221 HIS C O 1
ATOM 9399 N N . ASN C 1 226 ? 52.655 45.074 37.974 1.00 25.66 222 ASN C N 1
ATOM 9400 C CA . ASN C 1 226 ? 53.416 43.834 37.923 1.00 26.31 222 ASN C CA 1
ATOM 9401 C C . ASN C 1 226 ? 54.772 44.282 37.407 1.00 26.96 222 ASN C C 1
ATOM 9402 O O . ASN C 1 226 ? 54.858 44.915 36.344 1.00 21.17 222 ASN C O 1
ATOM 9407 N N . LEU C 1 227 ? 55.828 43.967 38.156 1.00 20.47 223 LEU C N 1
ATOM 9408 C CA . LEU C 1 227 ? 57.156 44.426 37.775 1.00 26.58 223 LEU C CA 1
ATOM 9409 C C . LEU C 1 227 ? 58.117 43.400 37.182 1.00 34.98 223 LEU C C 1
ATOM 9410 O O . LEU C 1 227 ? 59.163 43.766 36.633 1.00 26.46 223 LEU C O 1
ATOM 9415 N N . GLY C 1 228 ? 57.783 42.121 37.298 1.00 38.86 224 GLY C N 1
ATOM 9416 C CA . GLY C 1 228 ? 58.668 41.114 36.751 1.00 38.82 224 GLY C CA 1
ATOM 9417 C C . GLY C 1 228 ? 60.061 41.283 37.321 1.00 39.93 224 GLY C C 1
ATOM 9418 O O . GLY C 1 228 ? 60.244 41.222 38.533 1.00 41.81 224 GLY C O 1
ATOM 9419 N N . GLN C 1 229 ? 61.045 41.533 36.469 1.00 37.81 225 GLN C N 1
ATOM 9420 C CA . GLN C 1 229 ? 62.411 41.662 36.958 1.00 42.06 225 GLN C CA 1
ATOM 9421 C C . GLN C 1 229 ? 63.035 43.023 36.733 1.00 48.08 225 GLN C C 1
ATOM 9422 O O . GLN C 1 229 ? 64.171 43.271 37.155 1.00 38.80 225 GLN C O 1
ATOM 9428 N N . ASN C 1 230 ? 62.285 43.901 36.072 1.00 53.73 226 ASN C N 1
ATOM 9429 C CA . ASN C 1 230 ? 62.760 45.238 35.760 1.00 43.53 226 ASN C CA 1
ATOM 9430 C C . ASN C 1 230 ? 63.525 45.850 36.914 1.00 47.04 226 ASN C C 1
ATOM 9431 O O . ASN C 1 230 ? 64.532 46.535 36.706 1.00 58.04 226 ASN C O 1
ATOM 9436 N N . PHE C 1 231 ? 63.066 45.600 38.133 1.00 39.09 227 PHE C N 1
ATOM 9437 C CA . PHE C 1 231 ? 63.753 46.145 39.287 1.00 45.69 227 PHE C CA 1
ATOM 9438 C C . PHE C 1 231 ? 64.779 45.158 39.798 1.00 48.67 227 PHE C C 1
ATOM 9439 O O . PHE C 1 231 ? 65.938 45.510 40.004 1.00 48.91 227 PHE C O 1
ATOM 9447 N N . SER C 1 232 ? 64.342 43.920 39.993 1.00 49.48 228 SER C N 1
ATOM 9448 C CA . SER C 1 232 ? 65.202 42.850 40.475 1.00 51.45 228 SER C CA 1
ATOM 9449 C C . SER C 1 232 ? 66.577 42.887 39.830 1.00 53.56 228 SER C C 1
ATOM 9450 O O . SER C 1 232 ? 67.585 42.589 40.468 1.00 53.13 228 SER C O 1
ATOM 9453 N N . LYS C 1 233 ? 66.624 43.243 38.556 1.00 52.96 229 LYS C N 1
ATOM 9454 C CA . LYS C 1 233 ? 67.906 43.325 37.893 1.00 53.70 229 LYS C CA 1
ATOM 9455 C C . LYS C 1 233 ? 68.658 44.504 38.488 1.00 49.60 229 LYS C C 1
ATOM 9456 O O . LYS C 1 233 ? 69.591 44.313 39.260 1.00 52.95 229 LYS C O 1
ATOM 9462 N N . THR C 1 234 ? 68.225 45.715 38.157 1.00 50.56 230 THR C N 1
ATOM 9463 C CA . THR C 1 234 ? 68.853 46.937 38.657 1.00 51.03 230 THR C CA 1
ATOM 9464 C C . THR C 1 234 ? 69.263 46.873 40.131 1.00 46.72 230 THR C C 1
ATOM 9465 O O . THR C 1 234 ? 70.145 47.608 40.559 1.00 43.89 230 THR C O 1
ATOM 9469 N N . PHE C 1 235 ? 68.631 45.996 40.903 1.00 46.00 231 PHE C N 1
ATOM 9470 C CA . PHE C 1 235 ? 68.944 45.876 42.320 1.00 47.39 231 PHE C CA 1
ATOM 9471 C C . PHE C 1 235 ? 69.620 44.578 42.717 1.00 60.31 231 PHE C C 1
ATOM 9472 O O . PHE C 1 235 ? 69.661 44.240 43.899 1.00 70.29 231 PHE C O 1
ATOM 9480 N N . GLU C 1 236 ? 70.165 43.857 41.743 1.00 62.35 232 GLU C N 1
ATOM 9481 C CA . GLU C 1 236 ? 70.836 42.595 42.026 1.00 64.40 232 GLU C CA 1
ATOM 9482 C C . GLU C 1 236 ? 70.094 41.760 43.064 1.00 55.51 232 GLU C C 1
ATOM 9483 O O . GLU C 1 236 ? 70.690 41.225 44.002 1.00 44.32 232 GLU C O 1
ATOM 9489 N N . ILE C 1 237 ? 68.780 41.679 42.900 1.00 49.15 233 ILE C N 1
ATOM 9490 C CA . ILE C 1 237 ? 67.954 40.874 43.781 1.00 44.97 233 ILE C CA 1
ATOM 9491 C C . ILE C 1 237 ? 67.864 39.570 43.025 1.00 45.45 233 ILE C C 1
ATOM 9492 O O . ILE C 1 237 ? 66.904 39.345 42.287 1.00 42.71 233 ILE C O 1
ATOM 9497 N N . ILE C 1 238 ? 68.885 38.733 43.183 1.00 47.02 234 ILE C N 1
ATOM 9498 C CA . ILE C 1 238 ? 68.933 37.444 42.511 1.00 48.39 234 ILE C CA 1
ATOM 9499 C C . ILE C 1 238 ? 68.617 36.359 43.500 1.00 41.87 234 ILE C C 1
ATOM 9500 O O . ILE C 1 238 ? 68.359 36.630 44.671 1.00 40.79 234 ILE C O 1
ATOM 9505 N N . PHE C 1 239 ? 68.655 35.123 43.027 1.00 39.67 235 PHE C N 1
ATOM 9506 C CA . PHE C 1 239 ? 68.375 33.999 43.897 1.00 42.80 235 PHE C CA 1
ATOM 9507 C C . PHE C 1 239 ? 68.665 32.682 43.192 1.00 51.62 235 PHE C C 1
ATOM 9508 O O . PHE C 1 239 ? 68.693 32.628 41.968 1.00 60.87 235 PHE C O 1
ATOM 9516 N N . GLU C 1 240 ? 68.872 31.623 43.967 1.00 53.09 236 GLU C N 1
ATOM 9517 C CA . GLU C 1 240 ? 69.167 30.317 43.403 1.00 52.59 236 GLU C CA 1
ATOM 9518 C C . GLU C 1 240 ? 67.920 29.513 43.113 1.00 50.44 236 GLU C C 1
ATOM 9519 O O . GLU C 1 240 ? 67.254 29.039 44.029 1.00 54.05 236 GLU C O 1
ATOM 9525 N N . THR C 1 241 ? 67.607 29.366 41.831 1.00 50.50 237 THR C N 1
ATOM 9526 C CA . THR C 1 241 ? 66.446 28.597 41.425 1.00 49.77 237 THR C CA 1
ATOM 9527 C C . THR C 1 241 ? 66.591 27.250 42.112 1.00 54.31 237 THR C C 1
ATOM 9528 O O . THR C 1 241 ? 67.689 26.853 42.498 1.00 53.70 237 THR C O 1
ATOM 9532 N N . PRO C 1 242 ? 65.486 26.526 42.285 1.00 61.29 238 PRO C N 1
ATOM 9533 C CA . PRO C 1 242 ? 65.597 25.226 42.951 1.00 58.94 238 PRO C CA 1
ATOM 9534 C C . PRO C 1 242 ? 66.514 24.262 42.208 1.00 49.53 238 PRO C C 1
ATOM 9535 O O . PRO C 1 242 ? 66.681 23.116 42.627 1.00 50.23 238 PRO C O 1
ATOM 9539 N N . THR C 1 243 ? 67.116 24.740 41.123 1.00 35.31 239 THR C N 1
ATOM 9540 C CA . THR C 1 243 ? 67.976 23.906 40.303 1.00 31.16 239 THR C CA 1
ATOM 9541 C C . THR C 1 243 ? 69.424 24.299 40.378 1.00 30.68 239 THR C C 1
ATOM 9542 O O . THR C 1 243 ? 70.266 23.655 39.756 1.00 34.88 239 THR C O 1
ATOM 9546 N N . GLY C 1 244 ? 69.714 25.356 41.132 1.00 37.01 240 GLY C N 1
ATOM 9547 C CA . GLY C 1 244 ? 71.085 25.832 41.268 1.00 43.52 240 GLY C CA 1
ATOM 9548 C C . GLY C 1 244 ? 71.325 27.113 40.487 1.00 49.40 240 GLY C C 1
ATOM 9549 O O . GLY C 1 244 ? 71.822 28.099 41.023 1.00 43.70 240 GLY C O 1
ATOM 9550 N N . ASP C 1 245 ? 70.962 27.082 39.209 1.00 60.89 241 ASP C N 1
ATOM 9551 C CA . ASP C 1 245 ? 71.099 28.219 38.307 1.00 64.74 241 ASP C CA 1
ATOM 9552 C C . ASP C 1 245 ? 70.579 29.483 38.998 1.00 63.35 241 ASP C C 1
ATOM 9553 O O . ASP C 1 245 ? 69.891 29.406 40.016 1.00 56.25 241 ASP C O 1
ATOM 9558 N N . LYS C 1 246 ? 70.907 30.647 38.444 1.00 65.71 242 LYS C N 1
ATOM 9559 C CA . LYS C 1 246 ? 70.483 31.913 39.034 1.00 58.40 242 LYS C CA 1
ATOM 9560 C C . LYS C 1 246 ? 69.379 32.603 38.256 1.00 54.37 242 LYS C C 1
ATOM 9561 O O . LYS C 1 246 ? 69.363 32.583 37.032 1.00 55.00 242 LYS C O 1
ATOM 9567 N N . ASP C 1 247 ? 68.450 33.214 38.978 1.00 52.01 243 ASP C N 1
ATOM 9568 C CA . ASP C 1 247 ? 67.365 33.940 38.343 1.00 45.13 243 ASP C CA 1
ATOM 9569 C C . ASP C 1 247 ? 66.973 35.149 39.192 1.00 43.35 243 ASP C C 1
ATOM 9570 O O . ASP C 1 247 ? 66.916 35.081 40.432 1.00 31.47 243 ASP C O 1
ATOM 9575 N N . TYR C 1 248 ? 66.741 36.268 38.506 1.00 39.83 244 TYR C N 1
ATOM 9576 C CA . TYR C 1 248 ? 66.356 37.507 39.163 1.00 33.38 244 TYR C CA 1
ATOM 9577 C C . TYR C 1 248 ? 64.901 37.362 39.550 1.00 24.98 244 TYR C C 1
ATOM 9578 O O . TYR C 1 248 ? 64.120 36.813 38.783 1.00 16.08 244 TYR C O 1
ATOM 9587 N N . ALA C 1 249 ? 64.552 37.859 40.740 1.00 22.94 245 ALA C N 1
ATOM 9588 C CA . ALA C 1 249 ? 63.194 37.775 41.314 1.00 17.51 245 ALA C CA 1
ATOM 9589 C C . ALA C 1 249 ? 62.133 38.525 40.543 1.00 15.61 245 ALA C C 1
ATOM 9590 O O . ALA C 1 249 ? 62.429 39.492 39.859 1.00 24.60 245 ALA C O 1
ATOM 9592 N N . TYR C 1 250 ? 60.892 38.070 40.642 1.00 16.10 246 TYR C N 1
ATOM 9593 C CA . TYR C 1 250 ? 59.793 38.735 39.956 1.00 23.87 246 TYR C CA 1
ATOM 9594 C C . TYR C 1 250 ? 58.985 39.555 40.962 1.00 32.57 246 TYR C C 1
ATOM 9595 O O . TYR C 1 250 ? 58.193 39.024 41.744 1.00 39.04 246 TYR C O 1
ATOM 9604 N N . GLN C 1 251 ? 59.207 40.860 40.938 1.00 32.04 247 GLN C N 1
ATOM 9605 C CA . GLN C 1 251 ? 58.532 41.786 41.830 1.00 28.00 247 GLN C CA 1
ATOM 9606 C C . GLN C 1 251 ? 57.082 42.067 41.417 1.00 29.21 247 GLN C C 1
ATOM 9607 O O . GLN C 1 251 ? 56.612 41.655 40.357 1.00 26.81 247 GLN C O 1
ATOM 9613 N N . THR C 1 252 ? 56.396 42.801 42.279 1.00 34.44 248 THR C N 1
ATOM 9614 C CA . THR C 1 252 ? 55.029 43.225 42.047 1.00 30.12 248 THR C CA 1
ATOM 9615 C C . THR C 1 252 ? 54.610 44.008 43.270 1.00 37.35 248 THR C C 1
ATOM 9616 O O . THR C 1 252 ? 54.767 43.543 44.394 1.00 41.88 248 THR C O 1
ATOM 9620 N N . CYS C 1 253 ? 54.103 45.213 43.056 1.00 39.86 249 CYS C N 1
ATOM 9621 C CA . CYS C 1 253 ? 53.695 46.043 44.175 1.00 40.35 249 CYS C CA 1
ATOM 9622 C C . CYS C 1 253 ? 52.343 46.700 43.944 1.00 39.56 249 CYS C C 1
ATOM 9623 O O . CYS C 1 253 ? 51.891 46.868 42.805 1.00 30.91 249 CYS C O 1
ATOM 9626 N N . TYR C 1 254 ? 51.698 47.053 45.047 1.00 37.58 250 TYR C N 1
ATOM 9627 C CA . TYR C 1 254 ? 50.411 47.714 44.997 1.00 39.00 250 TYR C CA 1
ATOM 9628 C C . TYR C 1 254 ? 50.266 48.685 46.161 1.00 40.68 250 TYR C C 1
ATOM 9629 O O . TYR C 1 254 ? 50.799 48.455 47.253 1.00 33.19 250 TYR C O 1
ATOM 9638 N N . GLY C 1 255 ? 49.561 49.785 45.908 1.00 39.26 251 GLY C N 1
ATOM 9639 C CA . GLY C 1 255 ? 49.372 50.788 46.934 1.00 32.00 251 GLY C CA 1
ATOM 9640 C C . GLY C 1 255 ? 48.063 51.544 46.873 1.00 33.80 251 GLY C C 1
ATOM 9641 O O . GLY C 1 255 ? 47.363 51.564 45.855 1.00 24.09 251 GLY C O 1
ATOM 9642 N N . ILE C 1 256 ? 47.740 52.163 48.001 1.00 34.51 252 ILE C N 1
ATOM 9643 C CA . ILE C 1 256 ? 46.534 52.958 48.160 1.00 37.16 252 ILE C CA 1
ATOM 9644 C C . ILE C 1 256 ? 47.016 54.169 48.934 1.00 43.43 252 ILE C C 1
ATOM 9645 O O . ILE C 1 256 ? 48.040 54.095 49.606 1.00 48.59 252 ILE C O 1
ATOM 9650 N N . SER C 1 257 ? 46.291 55.278 48.851 1.00 48.52 253 SER C N 1
ATOM 9651 C CA . SER C 1 257 ? 46.687 56.469 49.592 1.00 46.32 253 SER C CA 1
ATOM 9652 C C . SER C 1 257 ? 45.499 57.111 50.298 1.00 41.66 253 SER C C 1
ATOM 9653 O O . SER C 1 257 ? 44.407 56.558 50.344 1.00 34.82 253 SER C O 1
ATOM 9656 N N . ASP C 1 258 ? 45.728 58.286 50.861 1.00 38.99 254 ASP C N 1
ATOM 9657 C CA . ASP C 1 258 ? 44.680 59.001 51.560 1.00 29.78 254 ASP C CA 1
ATOM 9658 C C . ASP C 1 258 ? 43.498 59.170 50.622 1.00 23.16 254 ASP C C 1
ATOM 9659 O O . ASP C 1 258 ? 42.380 59.402 51.062 1.00 18.19 254 ASP C O 1
ATOM 9664 N N . ARG C 1 259 ? 43.741 59.031 49.325 1.00 21.77 255 ARG C N 1
ATOM 9665 C CA . ARG C 1 259 ? 42.672 59.178 48.355 1.00 27.49 255 ARG C CA 1
ATOM 9666 C C . ARG C 1 259 ? 41.446 58.358 48.735 1.00 31.40 255 ARG C C 1
ATOM 9667 O O . ARG C 1 259 ? 40.328 58.689 48.328 1.00 40.94 255 ARG C O 1
ATOM 9675 N N . VAL C 1 260 ? 41.635 57.290 49.507 1.00 24.27 256 VAL C N 1
ATOM 9676 C CA . VAL C 1 260 ? 40.484 56.500 49.932 1.00 22.35 256 VAL C CA 1
ATOM 9677 C C . VAL C 1 260 ? 39.685 57.339 50.884 1.00 17.87 256 VAL C C 1
ATOM 9678 O O . VAL C 1 260 ? 38.552 57.700 50.593 1.00 24.42 256 VAL C O 1
ATOM 9682 N N . ILE C 1 261 ? 40.278 57.670 52.020 1.00 17.30 257 ILE C N 1
ATOM 9683 C CA . ILE C 1 261 ? 39.575 58.489 52.986 1.00 23.11 257 ILE C CA 1
ATOM 9684 C C . ILE C 1 261 ? 38.925 59.728 52.318 1.00 22.20 257 ILE C C 1
ATOM 9685 O O . ILE C 1 261 ? 37.858 60.185 52.754 1.00 27.54 257 ILE C O 1
ATOM 9690 N N . ALA C 1 262 ? 39.540 60.252 51.254 1.00 12.39 258 ALA C N 1
ATOM 9691 C CA . ALA C 1 262 ? 38.973 61.405 50.561 1.00 12.15 258 ALA C CA 1
ATOM 9692 C C . ALA C 1 262 ? 37.709 60.892 49.940 1.00 13.95 258 ALA C C 1
ATOM 9693 O O . ALA C 1 262 ? 36.645 61.512 50.045 1.00 13.44 258 ALA C O 1
ATOM 9695 N N . SER C 1 263 ? 37.835 59.746 49.289 1.00 7.30 259 SER C N 1
ATOM 9696 C CA . SER C 1 263 ? 36.701 59.137 48.651 1.00 18.22 259 SER C CA 1
ATOM 9697 C C . SER C 1 263 ? 35.685 58.628 49.670 1.00 19.18 259 SER C C 1
ATOM 9698 O O . SER C 1 263 ? 34.479 58.663 49.405 1.00 26.53 259 SER C O 1
ATOM 9701 N N . ILE C 1 264 ? 36.155 58.159 50.828 1.00 13.32 260 ILE C N 1
ATOM 9702 C CA . ILE C 1 264 ? 35.235 57.678 51.860 1.00 9.78 260 ILE C CA 1
ATOM 9703 C C . ILE C 1 264 ? 34.416 58.866 52.230 1.00 11.88 260 ILE C C 1
ATOM 9704 O O . ILE C 1 264 ? 33.206 58.788 52.361 1.00 14.96 260 ILE C O 1
ATOM 9709 N N . ILE C 1 265 ? 35.093 59.985 52.403 1.00 7.30 261 ILE C N 1
ATOM 9710 C CA . ILE C 1 265 ? 34.388 61.199 52.735 1.00 11.33 261 ILE C CA 1
ATOM 9711 C C . ILE C 1 265 ? 33.348 61.560 51.677 1.00 14.48 261 ILE C C 1
ATOM 9712 O O . ILE C 1 265 ? 32.160 61.562 51.971 1.00 21.85 261 ILE C O 1
ATOM 9717 N N . ALA C 1 266 ? 33.786 61.852 50.456 1.00 20.21 262 ALA C N 1
ATOM 9718 C CA . ALA C 1 266 ? 32.863 62.195 49.374 1.00 27.07 262 ALA C CA 1
ATOM 9719 C C . ALA C 1 266 ? 31.789 61.136 49.155 1.00 35.81 262 ALA C C 1
ATOM 9720 O O . ALA C 1 266 ? 30.713 61.175 49.752 1.00 42.02 262 ALA C O 1
ATOM 9722 N N . ILE C 1 267 ? 32.086 60.199 48.269 1.00 32.74 263 ILE C N 1
ATOM 9723 C CA . ILE C 1 267 ? 31.166 59.126 47.946 1.00 32.97 263 ILE C CA 1
ATOM 9724 C C . ILE C 1 267 ? 29.927 59.003 48.846 1.00 38.52 263 ILE C C 1
ATOM 9725 O O . ILE C 1 267 ? 28.802 58.988 48.339 1.00 46.21 263 ILE C O 1
ATOM 9730 N N . HIS C 1 268 ? 30.129 58.906 50.164 1.00 36.09 264 HIS C N 1
ATOM 9731 C CA . HIS C 1 268 ? 29.012 58.747 51.105 1.00 33.53 264 HIS C CA 1
ATOM 9732 C C . HIS C 1 268 ? 28.485 60.049 51.658 1.00 34.27 264 HIS C C 1
ATOM 9733 O O . HIS C 1 268 ? 27.279 60.251 51.738 1.00 36.86 264 HIS C O 1
ATOM 9740 N N . GLY C 1 269 ? 29.396 60.920 52.068 1.00 41.96 265 GLY C N 1
ATOM 9741 C CA . GLY C 1 269 ? 28.995 62.198 52.631 1.00 45.45 265 GLY C CA 1
ATOM 9742 C C . GLY C 1 269 ? 27.818 62.851 51.924 1.00 40.63 265 GLY C C 1
ATOM 9743 O O . GLY C 1 269 ? 27.641 62.716 50.710 1.00 42.83 265 GLY C O 1
ATOM 9744 N N . ASP C 1 270 ? 27.010 63.569 52.692 1.00 35.07 266 ASP C N 1
ATOM 9745 C CA . ASP C 1 270 ? 25.856 64.246 52.141 1.00 44.36 266 ASP C CA 1
ATOM 9746 C C . ASP C 1 270 ? 25.820 65.688 52.617 1.00 51.42 266 ASP C C 1
ATOM 9747 O O . ASP C 1 270 ? 26.607 66.088 53.474 1.00 53.51 266 ASP C O 1
ATOM 9752 N N . GLU C 1 271 ? 24.905 66.465 52.046 1.00 56.60 267 GLU C N 1
ATOM 9753 C CA . GLU C 1 271 ? 24.754 67.876 52.380 1.00 56.96 267 GLU C CA 1
ATOM 9754 C C . GLU C 1 271 ? 24.940 68.174 53.870 1.00 47.84 267 GLU C C 1
ATOM 9755 O O . GLU C 1 271 ? 25.647 69.106 54.241 1.00 48.35 267 GLU C O 1
ATOM 9761 N N . LYS C 1 272 ? 24.318 67.377 54.726 1.00 42.38 268 LYS C N 1
ATOM 9762 C CA . LYS C 1 272 ? 24.445 67.592 56.158 1.00 52.08 268 LYS C CA 1
ATOM 9763 C C . LYS C 1 272 ? 25.845 67.204 56.657 1.00 51.85 268 LYS C C 1
ATOM 9764 O O . LYS C 1 272 ? 26.166 67.386 57.833 1.00 54.61 268 LYS C O 1
ATOM 9770 N N . GLY C 1 273 ? 26.684 66.679 55.770 1.00 39.82 269 GLY C N 1
ATOM 9771 C CA . GLY C 1 273 ? 28.022 66.303 56.183 1.00 17.39 269 GLY C CA 1
ATOM 9772 C C . GLY C 1 273 ? 28.282 64.822 56.060 1.00 13.23 269 GLY C C 1
ATOM 9773 O O . GLY C 1 273 ? 27.548 64.123 55.387 1.00 23.60 269 GLY C O 1
ATOM 9774 N N . LEU C 1 274 ? 29.333 64.342 56.715 1.00 11.60 270 LEU C N 1
ATOM 9775 C CA . LEU C 1 274 ? 29.712 62.933 56.684 1.00 8.04 270 LEU C CA 1
ATOM 9776 C C . LEU C 1 274 ? 28.582 61.932 56.747 1.00 9.43 270 LEU C C 1
ATOM 9777 O O . LEU C 1 274 ? 27.421 62.279 56.867 1.00 12.75 270 LEU C O 1
ATOM 9782 N N . ILE C 1 275 ? 28.959 60.666 56.679 1.00 21.23 271 ILE C N 1
ATOM 9783 C CA . ILE C 1 275 ? 28.018 59.552 56.721 1.00 29.15 271 ILE C CA 1
ATOM 9784 C C . ILE C 1 275 ? 28.868 58.291 56.879 1.00 28.56 271 ILE C C 1
ATOM 9785 O O . ILE C 1 275 ? 28.376 57.211 57.220 1.00 37.97 271 ILE C O 1
ATOM 9790 N N . LEU C 1 276 ? 30.161 58.478 56.649 1.00 15.83 272 LEU C N 1
ATOM 9791 C CA . LEU C 1 276 ? 31.154 57.433 56.728 1.00 19.52 272 LEU C CA 1
ATOM 9792 C C . LEU C 1 276 ? 30.648 56.099 57.263 1.00 26.85 272 LEU C C 1
ATOM 9793 O O . LEU C 1 276 ? 30.029 56.034 58.323 1.00 25.17 272 LEU C O 1
ATOM 9798 N N . PRO C 1 277 ? 30.927 55.011 56.522 1.00 29.79 273 PRO C N 1
ATOM 9799 C CA . PRO C 1 277 ? 30.539 53.632 56.838 1.00 22.02 273 PRO C CA 1
ATOM 9800 C C . PRO C 1 277 ? 30.751 53.334 58.321 1.00 31.03 273 PRO C C 1
ATOM 9801 O O . PRO C 1 277 ? 31.632 53.920 58.940 1.00 33.65 273 PRO C O 1
ATOM 9805 N N . PRO C 1 278 ? 29.953 52.412 58.903 1.00 36.57 274 PRO C N 1
ATOM 9806 C CA . PRO C 1 278 ? 30.081 52.069 60.320 1.00 35.52 274 PRO C CA 1
ATOM 9807 C C . PRO C 1 278 ? 31.351 51.290 60.611 1.00 38.18 274 PRO C C 1
ATOM 9808 O O . PRO C 1 278 ? 31.813 51.230 61.751 1.00 41.28 274 PRO C O 1
ATOM 9812 N N . ILE C 1 279 ? 31.912 50.688 59.573 1.00 34.42 275 ILE C N 1
ATOM 9813 C CA . ILE C 1 279 ? 33.128 49.911 59.726 1.00 32.94 275 ILE C CA 1
ATOM 9814 C C . ILE C 1 279 ? 34.285 50.845 60.026 1.00 35.86 275 ILE C C 1
ATOM 9815 O O . ILE C 1 279 ? 35.358 50.401 60.425 1.00 46.94 275 ILE C O 1
ATOM 9820 N N . VAL C 1 280 ? 34.056 52.144 59.845 1.00 27.94 276 VAL C N 1
ATOM 9821 C CA . VAL C 1 280 ? 35.083 53.155 60.102 1.00 23.04 276 VAL C CA 1
ATOM 9822 C C . VAL C 1 280 ? 34.628 54.306 61.021 1.00 18.34 276 VAL C C 1
ATOM 9823 O O . VAL C 1 280 ? 35.363 55.251 61.247 1.00 16.76 276 VAL C O 1
ATOM 9827 N N . ALA C 1 281 ? 33.424 54.241 61.559 1.00 14.10 277 ALA C N 1
ATOM 9828 C CA . ALA C 1 281 ? 32.981 55.325 62.414 1.00 21.05 277 ALA C CA 1
ATOM 9829 C C . ALA C 1 281 ? 33.837 55.422 63.671 1.00 25.60 277 ALA C C 1
ATOM 9830 O O . ALA C 1 281 ? 33.824 54.517 64.510 1.00 32.32 277 ALA C O 1
ATOM 9832 N N . PRO C 1 282 ? 34.612 56.507 63.819 1.00 23.80 278 PRO C N 1
ATOM 9833 C CA . PRO C 1 282 ? 35.432 56.627 65.023 1.00 25.65 278 PRO C CA 1
ATOM 9834 C C . PRO C 1 282 ? 34.513 56.419 66.218 1.00 30.78 278 PRO C C 1
ATOM 9835 O O . PRO C 1 282 ? 34.954 56.109 67.322 1.00 41.21 278 PRO C O 1
ATOM 9839 N N . ILE C 1 283 ? 33.223 56.614 65.965 1.00 32.30 279 ILE C N 1
ATOM 9840 C CA . ILE C 1 283 ? 32.157 56.412 66.934 1.00 34.41 279 ILE C CA 1
ATOM 9841 C C . ILE C 1 283 ? 31.002 55.901 66.108 1.00 38.53 279 ILE C C 1
ATOM 9842 O O . ILE C 1 283 ? 30.404 56.652 65.339 1.00 41.34 279 ILE C O 1
ATOM 9847 N N . GLN C 1 284 ? 30.699 54.619 66.255 1.00 43.60 280 GLN C N 1
ATOM 9848 C CA . GLN C 1 284 ? 29.618 53.999 65.504 1.00 41.33 280 GLN C CA 1
ATOM 9849 C C . GLN C 1 284 ? 28.301 54.418 66.088 1.00 37.40 280 GLN C C 1
ATOM 9850 O O . GLN C 1 284 ? 27.344 54.625 65.342 1.00 40.25 280 GLN C O 1
ATOM 9856 N N . VAL C 1 285 ? 28.262 54.556 67.415 1.00 23.66 281 VAL C N 1
ATOM 9857 C CA . VAL C 1 285 ? 27.046 54.959 68.094 1.00 20.34 281 VAL C CA 1
ATOM 9858 C C . VAL C 1 285 ? 27.283 56.051 69.120 1.00 27.59 281 VAL C C 1
ATOM 9859 O O . VAL C 1 285 ? 28.184 55.947 69.937 1.00 25.24 281 VAL C O 1
ATOM 9863 N N . VAL C 1 286 ? 26.456 57.096 69.065 1.00 29.77 282 VAL C N 1
ATOM 9864 C CA . VAL C 1 286 ? 26.543 58.237 69.982 1.00 31.29 282 VAL C CA 1
ATOM 9865 C C . VAL C 1 286 ? 25.366 58.237 70.929 1.00 39.77 282 VAL C C 1
ATOM 9866 O O . VAL C 1 286 ? 24.212 58.149 70.494 1.00 42.24 282 VAL C O 1
ATOM 9870 N N . ILE C 1 287 ? 25.652 58.345 72.221 1.00 36.73 283 ILE C N 1
ATOM 9871 C CA . ILE C 1 287 ? 24.585 58.361 73.201 1.00 35.95 283 ILE C CA 1
ATOM 9872 C C . ILE C 1 287 ? 24.436 59.753 73.753 1.00 32.96 283 ILE C C 1
ATOM 9873 O O . ILE C 1 287 ? 25.342 60.287 74.373 1.00 27.26 283 ILE C O 1
ATOM 9878 N N . VAL C 1 288 ? 23.271 60.335 73.488 1.00 33.03 284 VAL C N 1
ATOM 9879 C CA . VAL C 1 288 ? 22.947 61.683 73.916 1.00 29.32 284 VAL C CA 1
ATOM 9880 C C . VAL C 1 288 ? 22.022 61.735 75.114 1.00 40.04 284 VAL C C 1
ATOM 9881 O O . VAL C 1 288 ? 20.817 61.518 74.997 1.00 38.97 284 VAL C O 1
ATOM 9885 N N . PRO C 1 289 ? 22.583 62.014 76.291 1.00 47.41 285 PRO C N 1
ATOM 9886 C CA . PRO C 1 289 ? 21.777 62.102 77.501 1.00 55.45 285 PRO C CA 1
ATOM 9887 C C . PRO C 1 289 ? 21.128 63.484 77.528 1.00 61.04 285 PRO C C 1
ATOM 9888 O O . PRO C 1 289 ? 21.821 64.499 77.681 1.00 63.07 285 PRO C O 1
ATOM 9892 N N . LEU C 1 290 ? 19.806 63.516 77.363 1.00 63.72 286 LEU C N 1
ATOM 9893 C CA . LEU C 1 290 ? 19.051 64.765 77.371 1.00 69.42 286 LEU C CA 1
ATOM 9894 C C . LEU C 1 290 ? 18.738 65.177 78.813 1.00 72.11 286 LEU C C 1
ATOM 9895 O O . LEU C 1 290 ? 17.857 64.613 79.454 1.00 77.92 286 LEU C O 1
ATOM 9900 N N . ILE C 1 291 ? 19.464 66.165 79.318 1.00 72.78 287 ILE C N 1
ATOM 9901 C CA . ILE C 1 291 ? 19.272 66.626 80.682 1.00 81.07 287 ILE C CA 1
ATOM 9902 C C . ILE C 1 291 ? 18.097 67.579 80.864 1.00 85.70 287 ILE C C 1
ATOM 9903 O O . ILE C 1 291 ? 18.044 68.650 80.260 1.00 81.06 287 ILE C O 1
ATOM 9908 N N . PHE C 1 292 ? 17.163 67.175 81.719 1.00 94.64 288 PHE C N 1
ATOM 9909 C CA . PHE C 1 292 ? 15.978 67.966 82.027 1.00 104.85 288 PHE C CA 1
ATOM 9910 C C . PHE C 1 292 ? 15.923 68.353 83.510 1.00 118.36 288 PHE C C 1
ATOM 9911 O O . PHE C 1 292 ? 16.431 67.629 84.363 1.00 125.07 288 PHE C O 1
ATOM 9919 N N . LYS C 1 293 ? 15.304 69.496 83.808 1.00 128.71 289 LYS C N 1
ATOM 9920 C CA . LYS C 1 293 ? 15.174 69.997 85.183 1.00 134.35 289 LYS C CA 1
ATOM 9921 C C . LYS C 1 293 ? 14.883 68.889 86.195 1.00 134.30 289 LYS C C 1
ATOM 9922 O O . LYS C 1 293 ? 15.376 68.925 87.324 1.00 138.76 289 LYS C O 1
ATOM 9928 N N . GLY C 1 294 ? 14.079 67.911 85.785 1.00 130.13 290 GLY C N 1
ATOM 9929 C CA . GLY C 1 294 ? 13.735 66.804 86.662 1.00 125.50 290 GLY C CA 1
ATOM 9930 C C . GLY C 1 294 ? 14.279 65.476 86.170 1.00 121.94 290 GLY C C 1
ATOM 9931 O O . GLY C 1 294 ? 14.171 65.146 84.989 1.00 125.09 290 GLY C O 1
ATOM 9932 N N . LYS C 1 295 ? 14.858 64.704 87.080 1.00 118.34 291 LYS C N 1
ATOM 9933 C CA . LYS C 1 295 ? 15.431 63.413 86.732 1.00 117.59 291 LYS C CA 1
ATOM 9934 C C . LYS C 1 295 ? 16.603 63.616 85.783 1.00 112.64 291 LYS C C 1
ATOM 9935 O O . LYS C 1 295 ? 16.598 63.112 84.663 1.00 108.99 291 LYS C O 1
ATOM 9941 N N . GLU C 1 296 ? 17.602 64.369 86.224 1.00 109.50 292 GLU C N 1
ATOM 9942 C CA . GLU C 1 296 ? 18.773 64.605 85.394 1.00 109.77 292 GLU C CA 1
ATOM 9943 C C . GLU C 1 296 ? 19.669 63.399 85.559 1.00 108.27 292 GLU C C 1
ATOM 9944 O O . GLU C 1 296 ? 20.265 62.910 84.604 1.00 111.17 292 GLU C O 1
ATOM 9950 N N . ASP C 1 297 ? 19.741 62.916 86.791 1.00 105.78 293 ASP C N 1
ATOM 9951 C CA . ASP C 1 297 ? 20.580 61.780 87.128 1.00 99.60 293 ASP C CA 1
ATOM 9952 C C . ASP C 1 297 ? 20.208 60.500 86.395 1.00 88.34 293 ASP C C 1
ATOM 9953 O O . ASP C 1 297 ? 21.027 59.932 85.682 1.00 89.58 293 ASP C O 1
ATOM 9958 N N . ILE C 1 298 ? 18.975 60.045 86.569 1.00 80.21 294 ILE C N 1
ATOM 9959 C CA . ILE C 1 298 ? 18.522 58.819 85.927 1.00 79.60 294 ILE C CA 1
ATOM 9960 C C . ILE C 1 298 ? 18.945 58.695 84.466 1.00 80.00 294 ILE C C 1
ATOM 9961 O O . ILE C 1 298 ? 19.449 57.655 84.048 1.00 84.04 294 ILE C O 1
ATOM 9966 N N . VAL C 1 299 ? 18.736 59.745 83.683 1.00 78.47 295 VAL C N 1
ATOM 9967 C CA . VAL C 1 299 ? 19.125 59.712 82.280 1.00 77.91 295 VAL C CA 1
ATOM 9968 C C . VAL C 1 299 ? 20.590 59.288 82.160 1.00 74.81 295 VAL C C 1
ATOM 9969 O O . VAL C 1 299 ? 20.888 58.220 81.635 1.00 73.01 295 VAL C O 1
ATOM 9973 N N . MET C 1 300 ? 21.496 60.126 82.656 1.00 73.99 296 MET C N 1
ATOM 9974 C CA . MET C 1 300 ? 22.926 59.833 82.608 1.00 74.40 296 MET C CA 1
ATOM 9975 C C . MET C 1 300 ? 23.184 58.397 83.014 1.00 72.97 296 MET C C 1
ATOM 9976 O O . MET C 1 300 ? 24.166 57.795 82.588 1.00 71.31 296 MET C O 1
ATOM 9981 N N . GLU C 1 301 ? 22.307 57.854 83.853 1.00 73.62 297 GLU C N 1
ATOM 9982 C CA . GLU C 1 301 ? 22.457 56.477 84.287 1.00 77.37 297 GLU C CA 1
ATOM 9983 C C . GLU C 1 301 ? 22.106 55.608 83.096 1.00 75.48 297 GLU C C 1
ATOM 9984 O O . GLU C 1 301 ? 22.868 54.722 82.723 1.00 77.80 297 GLU C O 1
ATOM 9990 N N . LYS C 1 302 ? 20.951 55.862 82.493 1.00 70.04 298 LYS C N 1
ATOM 9991 C CA . LYS C 1 302 ? 20.546 55.088 81.329 1.00 71.56 298 LYS C CA 1
ATOM 9992 C C . LYS C 1 302 ? 21.620 55.139 80.247 1.00 68.38 298 LYS C C 1
ATOM 9993 O O . LYS C 1 302 ? 21.892 54.136 79.587 1.00 66.28 298 LYS C O 1
ATOM 9999 N N . ALA C 1 303 ? 22.232 56.308 80.070 1.00 66.54 299 ALA C N 1
ATOM 10000 C CA . ALA C 1 303 ? 23.279 56.463 79.069 1.00 61.15 299 ALA C CA 1
ATOM 10001 C C . ALA C 1 303 ? 24.273 55.352 79.288 1.00 59.96 299 ALA C C 1
ATOM 10002 O O . ALA C 1 303 ? 24.477 54.514 78.412 1.00 64.85 299 ALA C O 1
ATOM 10004 N N . LYS C 1 304 ? 24.876 55.343 80.473 1.00 54.59 300 LYS C N 1
ATOM 10005 C CA . LYS C 1 304 ? 25.857 54.326 80.824 1.00 47.86 300 LYS C CA 1
ATOM 10006 C C . LYS C 1 304 ? 25.322 52.927 80.567 1.00 38.70 300 LYS C C 1
ATOM 10007 O O . LYS C 1 304 ? 25.955 52.143 79.881 1.00 30.11 300 LYS C O 1
ATOM 10013 N N . GLU C 1 305 ? 24.157 52.601 81.105 1.00 42.92 301 GLU C N 1
ATOM 10014 C CA . GLU C 1 305 ? 23.617 51.270 80.883 1.00 54.64 301 GLU C CA 1
ATOM 10015 C C . GLU C 1 305 ? 23.767 50.939 79.408 1.00 54.73 301 GLU C C 1
ATOM 10016 O O . GLU C 1 305 ? 24.278 49.881 79.048 1.00 56.24 301 GLU C O 1
ATOM 10022 N N . ILE C 1 306 ? 23.331 51.862 78.558 1.00 52.98 302 ILE C N 1
ATOM 10023 C CA . ILE C 1 306 ? 23.410 51.667 77.123 1.00 49.34 302 ILE C CA 1
ATOM 10024 C C . ILE C 1 306 ? 24.860 51.577 76.662 1.00 47.92 302 ILE C C 1
ATOM 10025 O O . ILE C 1 306 ? 25.200 50.750 75.811 1.00 49.43 302 ILE C O 1
ATOM 10030 N N . TYR C 1 307 ? 25.715 52.429 77.218 1.00 45.26 303 TYR C N 1
ATOM 10031 C CA . TYR C 1 307 ? 27.139 52.406 76.888 1.00 42.44 303 TYR C CA 1
ATOM 10032 C C . TYR C 1 307 ? 27.585 50.966 77.116 1.00 39.97 303 TYR C C 1
ATOM 10033 O O . TYR C 1 307 ? 27.676 50.178 76.186 1.00 32.39 303 TYR C O 1
ATOM 10042 N N . GLU C 1 308 ? 27.831 50.631 78.377 1.00 45.90 304 GLU C N 1
ATOM 10043 C CA . GLU C 1 308 ? 28.268 49.296 78.769 1.00 44.58 304 GLU C CA 1
ATOM 10044 C C . GLU C 1 308 ? 27.669 48.184 77.923 1.00 37.03 304 GLU C C 1
ATOM 10045 O O . GLU C 1 308 ? 28.353 47.237 77.577 1.00 34.76 304 GLU C O 1
ATOM 10051 N N . LYS C 1 309 ? 26.395 48.279 77.582 1.00 44.59 305 LYS C N 1
ATOM 10052 C CA . LYS C 1 309 ? 25.811 47.216 76.777 1.00 58.39 305 LYS C CA 1
ATOM 10053 C C . LYS C 1 309 ? 26.412 47.193 75.372 1.00 58.24 305 LYS C C 1
ATOM 10054 O O . LYS C 1 309 ? 26.843 46.143 74.894 1.00 59.74 305 LYS C O 1
ATOM 10060 N N . LEU C 1 310 ? 26.458 48.355 74.727 1.00 49.67 306 LEU C N 1
ATOM 10061 C CA . LEU C 1 310 ? 27.003 48.480 73.377 1.00 44.95 306 LEU C CA 1
ATOM 10062 C C . LEU C 1 310 ? 28.527 48.467 73.344 1.00 49.63 306 LEU C C 1
ATOM 10063 O O . LEU C 1 310 ? 29.131 48.117 72.337 1.00 55.49 306 LEU C O 1
ATOM 10068 N N . LYS C 1 311 ? 29.132 48.861 74.461 1.00 56.94 307 LYS C N 1
ATOM 10069 C CA . LYS C 1 311 ? 30.586 48.955 74.631 1.00 54.01 307 LYS C CA 1
ATOM 10070 C C . LYS C 1 311 ? 31.424 47.801 74.105 1.00 56.23 307 LYS C C 1
ATOM 10071 O O . LYS C 1 311 ? 32.543 48.000 73.636 1.00 60.41 307 LYS C O 1
ATOM 10077 N N . GLY C 1 312 ? 30.885 46.594 74.201 1.00 57.59 308 GLY C N 1
ATOM 10078 C CA . GLY C 1 312 ? 31.623 45.425 73.772 1.00 60.27 308 GLY C CA 1
ATOM 10079 C C . GLY C 1 312 ? 31.908 45.288 72.295 1.00 56.13 308 GLY C C 1
ATOM 10080 O O . GLY C 1 312 ? 33.064 45.276 71.873 1.00 59.97 308 GLY C O 1
ATOM 10081 N N . LYS C 1 313 ? 30.846 45.172 71.512 1.00 49.63 309 LYS C N 1
ATOM 10082 C CA . LYS C 1 313 ? 30.964 44.994 70.079 1.00 50.24 309 LYS C CA 1
ATOM 10083 C C . LYS C 1 313 ? 31.095 46.316 69.332 1.00 47.06 309 LYS C C 1
ATOM 10084 O O . LYS C 1 313 ? 31.631 46.367 68.228 1.00 48.10 309 LYS C O 1
ATOM 10090 N N . PHE C 1 314 ? 30.650 47.397 69.952 1.00 39.07 310 PHE C N 1
ATOM 10091 C CA . PHE C 1 314 ? 30.665 48.682 69.277 1.00 35.30 310 PHE C CA 1
ATOM 10092 C C . PHE C 1 314 ? 31.432 49.842 69.904 1.00 43.50 310 PHE C C 1
ATOM 10093 O O . PHE C 1 314 ? 31.814 49.815 71.081 1.00 39.96 310 PHE C O 1
ATOM 10101 N N . ARG C 1 315 ? 31.625 50.873 69.079 1.00 46.79 311 ARG C N 1
ATOM 10102 C CA . ARG C 1 315 ? 32.298 52.105 69.470 1.00 43.52 311 ARG C CA 1
ATOM 10103 C C . ARG C 1 315 ? 31.227 53.126 69.838 1.00 43.46 311 ARG C C 1
ATOM 10104 O O . ARG C 1 315 ? 30.571 53.693 68.965 1.00 51.80 311 ARG C O 1
ATOM 10112 N N . VAL C 1 316 ? 31.048 53.344 71.136 1.00 38.48 312 VAL C N 1
ATOM 10113 C CA . VAL C 1 316 ? 30.055 54.282 71.631 1.00 27.93 312 VAL C CA 1
ATOM 10114 C C . VAL C 1 316 ? 30.697 55.453 72.361 1.00 27.36 312 VAL C C 1
ATOM 10115 O O . VAL C 1 316 ? 31.802 55.331 72.896 1.00 22.23 312 VAL C O 1
ATOM 10119 N N . HIS C 1 317 ? 29.986 56.581 72.373 1.00 31.03 313 HIS C N 1
ATOM 10120 C CA . HIS C 1 317 ? 30.429 57.812 73.030 1.00 36.85 313 HIS C CA 1
ATOM 10121 C C . HIS C 1 317 ? 29.217 58.577 73.512 1.00 38.53 313 HIS C C 1
ATOM 10122 O O . HIS C 1 317 ? 28.161 58.594 72.871 1.00 35.83 313 HIS C O 1
ATOM 10129 N N . ILE C 1 318 ? 29.378 59.228 74.649 1.00 38.05 314 ILE C N 1
ATOM 10130 C CA . ILE C 1 318 ? 28.283 59.979 75.223 1.00 40.01 314 ILE C CA 1
ATOM 10131 C C . ILE C 1 318 ? 28.615 61.469 75.267 1.00 49.98 314 ILE C C 1
ATOM 10132 O O . ILE C 1 318 ? 29.779 61.852 75.448 1.00 52.29 314 ILE C O 1
ATOM 10137 N N . ASP C 1 319 ? 27.594 62.305 75.081 1.00 46.79 315 ASP C N 1
ATOM 10138 C CA . ASP C 1 319 ? 27.792 63.745 75.117 1.00 48.35 315 ASP C CA 1
ATOM 10139 C C . ASP C 1 319 ? 27.436 64.327 76.476 1.00 56.19 315 ASP C C 1
ATOM 10140 O O . ASP C 1 319 ? 26.376 64.922 76.652 1.00 61.67 315 ASP C O 1
ATOM 10145 N N . ASP C 1 320 ? 28.333 64.141 77.438 1.00 62.03 316 ASP C N 1
ATOM 10146 C CA . ASP C 1 320 ? 28.127 64.660 78.776 1.00 66.04 316 ASP C CA 1
ATOM 10147 C C . ASP C 1 320 ? 27.896 66.156 78.624 1.00 65.84 316 ASP C C 1
ATOM 10148 O O . ASP C 1 320 ? 26.998 66.730 79.236 1.00 65.01 316 ASP C O 1
ATOM 10153 N N . ARG C 1 321 ? 28.740 66.758 77.788 1.00 70.09 317 ARG C N 1
ATOM 10154 C CA . ARG C 1 321 ? 28.760 68.189 77.473 1.00 70.86 317 ARG C CA 1
ATOM 10155 C C . ARG C 1 321 ? 27.480 68.946 77.788 1.00 72.57 317 ARG C C 1
ATOM 10156 O O . ARG C 1 321 ? 26.390 68.381 77.753 1.00 75.78 317 ARG C O 1
ATOM 10164 N N . ASP C 1 322 ? 27.615 70.230 78.098 1.00 75.36 318 ASP C N 1
ATOM 10165 C CA . ASP C 1 322 ? 26.452 71.059 78.385 1.00 86.71 318 ASP C CA 1
ATOM 10166 C C . ASP C 1 322 ? 26.146 71.939 77.181 1.00 85.35 318 ASP C C 1
ATOM 10167 O O . ASP C 1 322 ? 26.891 72.873 76.885 1.00 79.92 318 ASP C O 1
ATOM 10172 N N . ILE C 1 323 ? 25.051 71.635 76.491 1.00 87.06 319 ILE C N 1
ATOM 10173 C CA . ILE C 1 323 ? 24.652 72.409 75.327 1.00 89.59 319 ILE C CA 1
ATOM 10174 C C . ILE C 1 323 ? 23.357 71.880 74.725 1.00 85.14 319 ILE C C 1
ATOM 10175 O O . ILE C 1 323 ? 22.919 70.770 75.033 1.00 81.05 319 ILE C O 1
ATOM 10180 N N . ARG C 1 324 ? 22.737 72.694 73.877 1.00 83.22 320 ARG C N 1
ATOM 10181 C CA . ARG C 1 324 ? 21.496 72.305 73.228 1.00 85.40 320 ARG C CA 1
ATOM 10182 C C . ARG C 1 324 ? 21.704 70.965 72.547 1.00 74.88 320 ARG C C 1
ATOM 10183 O O . ARG C 1 324 ? 22.617 70.804 71.742 1.00 65.47 320 ARG C O 1
ATOM 10191 N N . PRO C 1 325 ? 20.864 69.978 72.870 1.00 70.10 321 PRO C N 1
ATOM 10192 C CA . PRO C 1 325 ? 21.029 68.677 72.232 1.00 71.41 321 PRO C CA 1
ATOM 10193 C C . PRO C 1 325 ? 21.141 68.921 70.739 1.00 72.73 321 PRO C C 1
ATOM 10194 O O . PRO C 1 325 ? 21.756 68.146 70.014 1.00 78.30 321 PRO C O 1
ATOM 10198 N N . GLY C 1 326 ? 20.540 70.024 70.297 1.00 72.15 322 GLY C N 1
ATOM 10199 C CA . GLY C 1 326 ? 20.559 70.386 68.891 1.00 65.35 322 GLY C CA 1
ATOM 10200 C C . GLY C 1 326 ? 21.951 70.375 68.304 1.00 60.49 322 GLY C C 1
ATOM 10201 O O . GLY C 1 326 ? 22.260 69.547 67.445 1.00 58.33 322 GLY C O 1
ATOM 10202 N N . ARG C 1 327 ? 22.785 71.304 68.766 1.00 59.20 323 ARG C N 1
ATOM 10203 C CA . ARG C 1 327 ? 24.165 71.404 68.304 1.00 58.54 323 ARG C CA 1
ATOM 10204 C C . ARG C 1 327 ? 24.732 69.985 68.362 1.00 58.97 323 ARG C C 1
ATOM 10205 O O . ARG C 1 327 ? 25.357 69.528 67.410 1.00 61.32 323 ARG C O 1
ATOM 10213 N N . LYS C 1 328 ? 24.499 69.288 69.475 1.00 52.06 324 LYS C N 1
ATOM 10214 C CA . LYS C 1 328 ? 24.971 67.917 69.623 1.00 42.18 324 LYS C CA 1
ATOM 10215 C C . LYS C 1 328 ? 24.477 67.086 68.452 1.00 31.22 324 LYS C C 1
ATOM 10216 O O . LYS C 1 328 ? 25.273 66.603 67.657 1.00 36.80 324 LYS C O 1
ATOM 10222 N N . PHE C 1 329 ? 23.161 66.922 68.351 1.00 24.27 325 PHE C N 1
ATOM 10223 C CA . PHE C 1 329 ? 22.548 66.167 67.257 1.00 25.02 325 PHE C CA 1
ATOM 10224 C C . PHE C 1 329 ? 23.179 66.585 65.955 1.00 29.28 325 PHE C C 1
ATOM 10225 O O . PHE C 1 329 ? 23.500 65.757 65.104 1.00 34.08 325 PHE C O 1
ATOM 10233 N N . ASN C 1 330 ? 23.345 67.895 65.821 1.00 29.59 326 ASN C N 1
ATOM 10234 C CA . ASN C 1 330 ? 23.904 68.497 64.630 1.00 30.25 326 ASN C CA 1
ATOM 10235 C C . ASN C 1 330 ? 25.390 68.217 64.513 1.00 31.55 326 ASN C C 1
ATOM 10236 O O . ASN C 1 330 ? 25.863 67.792 63.455 1.00 37.73 326 ASN C O 1
ATOM 10241 N N . ASP C 1 331 ? 26.124 68.433 65.597 1.00 26.24 327 ASP C N 1
ATOM 10242 C CA . ASP C 1 331 ? 27.559 68.195 65.595 1.00 30.49 327 ASP C CA 1
ATOM 10243 C C . ASP C 1 331 ? 27.896 66.754 65.197 1.00 31.24 327 ASP C C 1
ATOM 10244 O O . ASP C 1 331 ? 28.834 66.516 64.442 1.00 34.71 327 ASP C O 1
ATOM 10249 N N . TRP C 1 332 ? 27.104 65.797 65.660 1.00 24.86 328 TRP C N 1
ATOM 10250 C CA . TRP C 1 332 ? 27.348 64.395 65.346 1.00 26.33 328 TRP C CA 1
ATOM 10251 C C . TRP C 1 332 ? 26.857 63.983 63.997 1.00 23.40 328 TRP C C 1
ATOM 10252 O O . TRP C 1 332 ? 27.309 62.987 63.456 1.00 16.35 328 TRP C O 1
ATOM 10263 N N . GLU C 1 333 ? 25.901 64.733 63.471 1.00 33.06 329 GLU C N 1
ATOM 10264 C CA . GLU C 1 333 ? 25.365 64.440 62.155 1.00 44.91 329 GLU C CA 1
ATOM 10265 C C . GLU C 1 333 ? 26.474 64.816 61.183 1.00 41.93 329 GLU C C 1
ATOM 10266 O O . GLU C 1 333 ? 26.839 64.030 60.311 1.00 37.46 329 GLU C O 1
ATOM 10272 N N . ILE C 1 334 ? 27.033 66.007 61.361 1.00 33.96 330 ILE C N 1
ATOM 10273 C CA . ILE C 1 334 ? 28.119 66.468 60.502 1.00 29.69 330 ILE C CA 1
ATOM 10274 C C . ILE C 1 334 ? 29.270 65.474 60.505 1.00 28.93 330 ILE C C 1
ATOM 10275 O O . ILE C 1 334 ? 29.855 65.183 59.464 1.00 28.35 330 ILE C O 1
ATOM 10280 N N . LYS C 1 335 ? 29.601 64.968 61.688 1.00 27.66 331 LYS C N 1
ATOM 10281 C CA . LYS C 1 335 ? 30.684 64.011 61.810 1.00 28.84 331 LYS C CA 1
ATOM 10282 C C . LYS C 1 335 ? 30.297 62.653 61.242 1.00 26.02 331 LYS C C 1
ATOM 10283 O O . LYS C 1 335 ? 31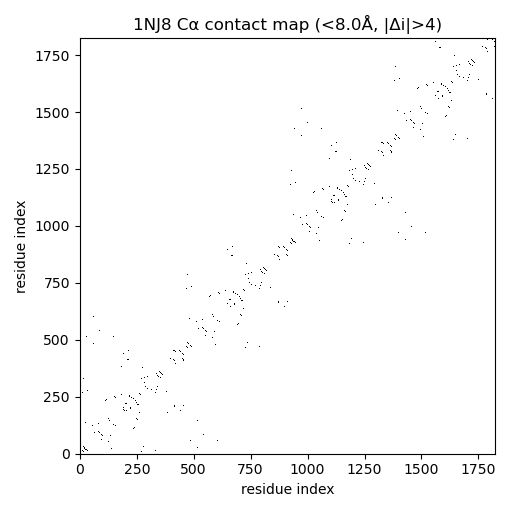.096 61.725 61.235 1.00 29.35 331 LYS C O 1
ATOM 10289 N N . GLY C 1 336 ? 29.068 62.540 60.754 1.00 15.61 332 GLY C N 1
ATOM 10290 C CA . GLY C 1 336 ? 28.624 61.281 60.181 1.00 14.49 332 GLY C CA 1
ATOM 10291 C C . GLY C 1 336 ? 28.531 60.081 61.118 1.00 17.00 332 GLY C C 1
ATOM 10292 O O . GLY C 1 336 ? 28.656 58.942 60.679 1.00 12.48 332 GLY C O 1
ATOM 10293 N N . VAL C 1 337 ? 28.315 60.298 62.407 1.00 14.06 333 VAL C N 1
ATOM 10294 C CA . VAL C 1 337 ? 28.186 59.150 63.286 1.00 17.02 333 VAL C CA 1
ATOM 10295 C C . VAL C 1 337 ? 26.962 58.384 62.793 1.00 16.51 333 VAL C C 1
ATOM 10296 O O . VAL C 1 337 ? 25.840 58.889 62.815 1.00 18.14 333 VAL C O 1
ATOM 10300 N N . PRO C 1 338 ? 27.166 57.154 62.336 1.00 13.45 334 PRO C N 1
ATOM 10301 C CA . PRO C 1 338 ? 26.094 56.303 61.827 1.00 24.96 334 PRO C CA 1
ATOM 10302 C C . PRO C 1 338 ? 24.835 56.335 62.658 1.00 30.43 334 PRO C C 1
ATOM 10303 O O . PRO C 1 338 ? 23.804 56.820 62.206 1.00 41.24 334 PRO C O 1
ATOM 10307 N N . LEU C 1 339 ? 24.926 55.821 63.877 1.00 27.55 335 LEU C N 1
ATOM 10308 C CA . LEU C 1 339 ? 23.772 55.753 64.759 1.00 18.30 335 LEU C CA 1
ATOM 10309 C C . LEU C 1 339 ? 23.863 56.708 65.932 1.00 30.07 335 LEU C C 1
ATOM 10310 O O . LEU C 1 339 ? 24.950 57.039 66.405 1.00 37.12 335 LEU C O 1
ATOM 10315 N N . ARG C 1 340 ? 22.709 57.158 66.403 1.00 35.87 336 ARG C N 1
ATOM 10316 C CA . ARG C 1 340 ? 22.661 58.062 67.549 1.00 30.95 336 ARG C CA 1
ATOM 10317 C C . ARG C 1 340 ? 21.488 57.675 68.398 1.00 30.28 336 ARG C C 1
ATOM 10318 O O . ARG C 1 340 ? 20.382 57.501 67.891 1.00 24.36 336 ARG C O 1
ATOM 10326 N N . ILE C 1 341 ? 21.740 57.549 69.694 1.00 34.85 337 ILE C N 1
ATOM 10327 C CA . ILE C 1 341 ? 20.709 57.174 70.643 1.00 34.15 337 ILE C CA 1
ATOM 10328 C C . ILE C 1 341 ? 20.335 58.335 71.533 1.00 35.70 337 ILE C C 1
ATOM 10329 O O . ILE C 1 341 ? 21.187 58.919 72.192 1.00 39.52 337 ILE C O 1
ATOM 10334 N N . GLU C 1 342 ? 19.054 58.675 71.532 1.00 36.08 338 GLU C N 1
ATOM 10335 C CA . GLU C 1 342 ? 18.561 59.747 72.371 1.00 43.18 338 GLU C CA 1
ATOM 10336 C C . GLU C 1 342 ? 18.079 59.102 73.660 1.00 46.87 338 GLU C C 1
ATOM 10337 O O . GLU C 1 342 ? 17.193 58.242 73.647 1.00 43.64 338 GLU C O 1
ATOM 10343 N N . VAL C 1 343 ? 18.677 59.504 74.775 1.00 45.28 339 VAL C N 1
ATOM 10344 C CA . VAL C 1 343 ? 18.299 58.964 76.075 1.00 51.77 339 VAL C CA 1
ATOM 10345 C C . VAL C 1 343 ? 17.371 59.946 76.772 1.00 52.02 339 VAL C C 1
ATOM 10346 O O . VAL C 1 343 ? 17.823 60.852 77.468 1.00 53.26 339 VAL C O 1
ATOM 10350 N N . GLY C 1 344 ? 16.069 59.764 76.586 1.00 52.49 340 GLY C N 1
ATOM 10351 C CA . GLY C 1 344 ? 15.121 60.680 77.191 1.00 59.99 340 GLY C CA 1
ATOM 10352 C C . GLY C 1 344 ? 14.306 60.157 78.359 1.00 63.11 340 GLY C C 1
ATOM 10353 O O . GLY C 1 344 ? 14.269 58.952 78.604 1.00 58.32 340 GLY C O 1
ATOM 10354 N N . PRO C 1 345 ? 13.642 61.058 79.106 1.00 66.23 341 PRO C N 1
ATOM 10355 C CA . PRO C 1 345 ? 12.802 60.763 80.270 1.00 72.40 341 PRO C CA 1
ATOM 10356 C C . PRO C 1 345 ? 11.492 60.078 79.917 1.00 77.27 341 PRO C C 1
ATOM 10357 O O . PRO C 1 345 ? 11.249 58.942 80.314 1.00 74.89 341 PRO C O 1
ATOM 10361 N N . LYS C 1 346 ? 10.639 60.772 79.177 1.00 84.73 342 LYS C N 1
ATOM 10362 C CA . LYS C 1 346 ? 9.360 60.184 78.800 1.00 93.62 342 LYS C CA 1
ATOM 10363 C C . LYS C 1 346 ? 9.666 58.989 77.904 1.00 95.03 342 LYS C C 1
ATOM 10364 O O . LYS C 1 346 ? 8.780 58.210 77.559 1.00 94.04 342 LYS C O 1
ATOM 10370 N N . ASP C 1 347 ? 10.941 58.838 77.555 1.00 98.22 343 ASP C N 1
ATOM 10371 C CA . ASP C 1 347 ? 11.379 57.750 76.684 1.00 100.91 343 ASP C CA 1
ATOM 10372 C C . ASP C 1 347 ? 11.694 56.441 77.426 1.00 98.88 343 ASP C C 1
ATOM 10373 O O . ASP C 1 347 ? 11.393 55.354 76.924 1.00 102.17 343 ASP C O 1
ATOM 10378 N N . ILE C 1 348 ? 12.298 56.531 78.609 1.00 91.38 344 ILE C N 1
ATOM 10379 C CA . ILE C 1 348 ? 12.614 55.323 79.361 1.00 84.21 344 ILE C CA 1
ATOM 10380 C C . ILE C 1 348 ? 11.374 54.823 80.084 1.00 89.56 344 ILE C C 1
ATOM 10381 O O . ILE C 1 348 ? 11.215 53.624 80.288 1.00 94.95 344 ILE C O 1
ATOM 10386 N N . GLU C 1 349 ? 10.494 55.750 80.459 1.00 93.89 345 GLU C N 1
ATOM 10387 C CA . GLU C 1 349 ? 9.253 55.422 81.163 1.00 96.91 345 GLU C CA 1
ATOM 10388 C C . GLU C 1 349 ? 8.413 54.406 80.389 1.00 97.45 345 GLU C C 1
ATOM 10389 O O . GLU C 1 349 ? 7.783 53.533 80.990 1.00 96.53 345 GLU C O 1
ATOM 10395 N N . ASN C 1 350 ? 8.405 54.527 79.060 1.00 98.10 346 ASN C N 1
ATOM 10396 C CA . ASN C 1 350 ? 7.649 53.621 78.191 1.00 95.00 346 ASN C CA 1
ATOM 10397 C C . ASN C 1 350 ? 8.408 52.324 77.925 1.00 97.34 346 ASN C C 1
ATOM 10398 O O . ASN C 1 350 ? 7.915 51.447 77.214 1.00 95.72 346 ASN C O 1
ATOM 10403 N N . LYS C 1 351 ? 9.610 52.221 78.491 1.00 99.67 347 LYS C N 1
ATOM 10404 C CA . LYS C 1 351 ? 10.463 51.039 78.350 1.00 97.34 347 LYS C CA 1
ATOM 10405 C C . LYS C 1 351 ? 11.140 50.972 76.992 1.00 92.90 347 LYS C C 1
ATOM 10406 O O . LYS C 1 351 ? 11.677 49.931 76.610 1.00 94.62 347 LYS C O 1
ATOM 10412 N N . LYS C 1 352 ? 11.119 52.083 76.265 1.00 83.21 348 LYS C N 1
ATOM 10413 C CA . LYS C 1 352 ? 11.735 52.116 74.949 1.00 78.24 348 LYS C CA 1
ATOM 10414 C C . LYS C 1 352 ? 12.920 53.059 74.895 1.00 75.83 348 LYS C C 1
ATOM 10415 O O . LYS C 1 352 ? 13.165 53.825 75.828 1.00 75.77 348 LYS C O 1
ATOM 10421 N N . ILE C 1 353 ? 13.659 52.978 73.794 1.00 67.61 349 ILE C N 1
ATOM 10422 C CA . ILE C 1 353 ? 14.819 53.823 73.570 1.00 57.72 349 ILE C CA 1
ATOM 10423 C C . ILE C 1 353 ? 14.797 54.172 72.079 1.00 55.64 349 ILE C C 1
ATOM 10424 O O . ILE C 1 353 ? 14.548 53.303 71.242 1.00 57.07 349 ILE C O 1
ATOM 10429 N N . THR C 1 354 ? 15.046 55.441 71.752 1.00 53.50 350 THR C N 1
ATOM 10430 C CA . THR C 1 354 ? 14.998 55.906 70.366 1.00 55.90 350 THR C CA 1
ATOM 10431 C C . THR C 1 354 ? 16.318 56.130 69.605 1.00 56.94 350 THR C C 1
ATOM 10432 O O . THR C 1 354 ? 17.215 56.841 70.066 1.00 57.10 350 THR C O 1
ATOM 10436 N N . LEU C 1 355 ? 16.406 55.546 68.411 1.00 52.55 351 LEU C N 1
ATOM 10437 C CA . LEU C 1 355 ? 17.602 55.670 67.588 1.00 44.30 351 LEU C CA 1
ATOM 10438 C C . LEU C 1 355 ? 17.413 56.583 66.378 1.00 38.18 351 LEU C C 1
ATOM 10439 O O . LEU C 1 355 ? 16.304 56.973 66.042 1.00 33.56 351 LEU C O 1
ATOM 10444 N N . PHE C 1 356 ? 18.522 56.905 65.728 1.00 34.67 352 PHE C N 1
ATOM 10445 C CA . PHE C 1 356 ? 18.539 57.794 64.584 1.00 35.14 352 PHE C CA 1
ATOM 10446 C C . PHE C 1 356 ? 19.560 57.276 63.576 1.00 38.04 352 PHE C C 1
ATOM 10447 O O . PHE C 1 356 ? 20.710 57.039 63.921 1.00 45.98 352 PHE C O 1
ATOM 10455 N N . ARG C 1 357 ? 19.137 57.098 62.332 1.00 37.38 353 ARG C N 1
ATOM 10456 C CA . ARG C 1 357 ? 20.021 56.611 61.280 1.00 39.69 353 ARG C CA 1
ATOM 10457 C C . ARG C 1 357 ? 20.630 57.773 60.512 1.00 41.83 353 ARG C C 1
ATOM 10458 O O . ARG C 1 357 ? 20.060 58.231 59.525 1.00 49.71 353 ARG C O 1
ATOM 10466 N N . ARG C 1 358 ? 21.791 58.234 60.951 1.00 39.37 354 ARG C N 1
ATOM 10467 C CA . ARG C 1 358 ? 22.471 59.340 60.303 1.00 38.61 354 ARG C CA 1
ATOM 10468 C C . ARG C 1 358 ? 22.641 59.105 58.815 1.00 39.77 354 ARG C C 1
ATOM 10469 O O . ARG C 1 358 ? 23.367 59.848 58.157 1.00 45.37 354 ARG C O 1
ATOM 10477 N N . ASP C 1 359 ? 21.979 58.079 58.273 1.00 34.48 355 ASP C N 1
ATOM 10478 C CA . ASP C 1 359 ? 22.075 57.800 56.834 1.00 36.81 355 ASP C CA 1
ATOM 10479 C C . ASP C 1 359 ? 20.811 58.204 56.064 1.00 40.90 355 ASP C C 1
ATOM 10480 O O . ASP C 1 359 ? 20.886 58.914 55.054 1.00 45.44 355 ASP C O 1
ATOM 10485 N N . THR C 1 360 ? 19.655 57.754 56.548 1.00 40.30 356 THR C N 1
ATOM 10486 C CA . THR C 1 360 ? 18.368 58.072 55.926 1.00 36.23 356 THR C CA 1
ATOM 10487 C C . THR C 1 360 ? 17.749 59.155 56.782 1.00 34.39 356 THR C C 1
ATOM 10488 O O . THR C 1 360 ? 16.687 59.677 56.473 1.00 38.73 356 THR C O 1
ATOM 10492 N N . MET C 1 361 ? 18.436 59.469 57.874 1.00 38.00 357 MET C N 1
ATOM 10493 C CA . MET C 1 361 ? 18.005 60.481 58.825 1.00 34.04 357 MET C CA 1
ATOM 10494 C C . MET C 1 361 ? 16.580 60.257 59.326 1.00 27.57 357 MET C C 1
ATOM 10495 O O . MET C 1 361 ? 15.881 61.209 59.686 1.00 17.13 357 MET C O 1
ATOM 10500 N N . GLU C 1 362 ? 16.161 58.992 59.348 1.00 29.83 358 GLU C N 1
ATOM 10501 C CA . GLU C 1 362 ? 14.830 58.635 59.832 1.00 42.48 358 GLU C CA 1
ATOM 10502 C C . GLU C 1 362 ? 15.004 58.213 61.277 1.00 42.54 358 GLU C C 1
ATOM 10503 O O . GLU C 1 362 ? 15.915 57.462 61.592 1.00 34.66 358 GLU C O 1
ATOM 10509 N N . LYS C 1 363 ? 14.137 58.706 62.156 1.00 48.03 359 LYS C N 1
ATOM 10510 C CA . LYS C 1 363 ? 14.239 58.390 63.576 1.00 54.95 359 LYS C CA 1
ATOM 10511 C C . LYS C 1 363 ? 13.099 57.530 64.122 1.00 57.90 359 LYS C C 1
ATOM 10512 O O . LYS C 1 363 ? 11.922 57.898 64.060 1.00 60.69 359 LYS C O 1
ATOM 10518 N N . PHE C 1 364 ? 13.474 56.388 64.685 1.00 58.77 360 PHE C N 1
ATOM 10519 C CA . PHE C 1 364 ? 12.521 55.450 65.256 1.00 60.93 360 PHE C CA 1
ATOM 10520 C C . PHE C 1 364 ? 12.827 55.113 66.712 1.00 58.19 360 PHE C C 1
ATOM 10521 O O . PHE C 1 364 ? 13.888 55.445 67.246 1.00 47.65 360 PHE C O 1
ATOM 10529 N N . GLN C 1 365 ? 11.868 54.450 67.342 1.00 53.74 361 GLN C N 1
ATOM 10530 C CA . GLN C 1 365 ? 12.009 54.014 68.711 1.00 54.42 361 GLN C CA 1
ATOM 10531 C C . GLN C 1 365 ? 12.015 52.497 68.632 1.00 57.87 361 GLN C C 1
ATOM 10532 O O . GLN C 1 365 ? 11.793 51.920 67.564 1.00 56.28 361 GLN C O 1
ATOM 10538 N N . VAL C 1 366 ? 12.279 51.853 69.759 1.00 57.53 362 VAL C N 1
ATOM 10539 C CA . VAL C 1 366 ? 12.298 50.406 69.805 1.00 60.36 362 VAL C CA 1
ATOM 10540 C C . VAL C 1 366 ? 12.393 49.978 71.260 1.00 69.96 362 VAL C C 1
ATOM 10541 O O . VAL C 1 366 ? 12.778 50.775 72.122 1.00 67.70 362 VAL C O 1
ATOM 10545 N N . ASP C 1 367 ? 12.036 48.724 71.526 1.00 76.25 363 ASP C N 1
ATOM 10546 C CA . ASP C 1 367 ? 12.049 48.181 72.876 1.00 87.43 363 ASP C CA 1
ATOM 10547 C C . ASP C 1 367 ? 13.454 47.966 73.445 1.00 91.59 363 ASP C C 1
ATOM 10548 O O . ASP C 1 367 ? 14.268 47.252 72.859 1.00 94.12 363 ASP C O 1
ATOM 10553 N N . GLU C 1 368 ? 13.715 48.578 74.601 1.00 88.17 364 GLU C N 1
ATOM 10554 C CA . GLU C 1 368 ? 15.012 48.495 75.267 1.00 84.19 364 GLU C CA 1
ATOM 10555 C C . GLU C 1 368 ? 15.555 47.076 75.444 1.00 82.60 364 GLU C C 1
ATOM 10556 O O . GLU C 1 368 ? 16.721 46.886 75.800 1.00 79.68 364 GLU C O 1
ATOM 10562 N N . THR C 1 369 ? 14.718 46.077 75.201 1.00 82.52 365 THR C N 1
ATOM 10563 C CA . THR C 1 369 ? 15.153 44.697 75.349 1.00 84.30 365 THR C CA 1
ATOM 10564 C C . THR C 1 369 ? 15.730 44.117 74.068 1.00 85.66 365 THR C C 1
ATOM 10565 O O . THR C 1 369 ? 16.284 43.019 74.082 1.00 87.00 365 THR C O 1
ATOM 10569 N N . GLN C 1 370 ? 15.604 44.855 72.967 1.00 85.71 366 GLN C N 1
ATOM 10570 C CA . GLN C 1 370 ? 16.125 44.409 71.672 1.00 86.13 366 GLN C CA 1
ATOM 10571 C C . GLN C 1 370 ? 17.266 45.304 71.184 1.00 79.99 366 GLN C C 1
ATOM 10572 O O . GLN C 1 370 ? 17.738 45.157 70.060 1.00 78.83 366 GLN C O 1
ATOM 10578 N N . LEU C 1 371 ? 17.709 46.225 72.036 1.00 73.55 367 LEU C N 1
ATOM 10579 C CA . LEU C 1 371 ? 18.779 47.153 71.680 1.00 67.91 367 LEU C CA 1
ATOM 10580 C C . LEU C 1 371 ? 19.906 46.495 70.898 1.00 70.31 367 LEU C C 1
ATOM 10581 O O . LEU C 1 371 ? 20.034 46.692 69.689 1.00 66.36 367 LEU C O 1
ATOM 10586 N N . MET C 1 372 ? 20.722 45.715 71.599 1.00 72.86 368 MET C N 1
ATOM 10587 C CA . MET C 1 372 ? 21.853 45.038 70.983 1.00 75.35 368 MET C CA 1
ATOM 10588 C C . MET C 1 372 ? 21.514 44.506 69.592 1.00 70.37 368 MET C C 1
ATOM 10589 O O . MET C 1 372 ? 22.133 44.900 68.607 1.00 68.73 368 MET C O 1
ATOM 10594 N N . GLU C 1 373 ? 20.525 43.620 69.512 1.00 70.76 369 GLU C N 1
ATOM 10595 C CA . GLU C 1 373 ? 20.123 43.052 68.228 1.00 65.72 369 GLU C CA 1
ATOM 10596 C C . GLU C 1 373 ? 19.890 44.169 67.231 1.00 56.36 369 GLU C C 1
ATOM 10597 O O . GLU C 1 373 ? 20.400 44.126 66.124 1.00 53.58 369 GLU C O 1
ATOM 10603 N N . VAL C 1 374 ? 19.124 45.174 67.635 1.00 52.42 370 VAL C N 1
ATOM 10604 C CA . VAL C 1 374 ? 18.826 46.297 66.754 1.00 57.63 370 VAL C CA 1
ATOM 10605 C C . VAL C 1 374 ? 20.101 47.006 66.299 1.00 56.90 370 VAL C C 1
ATOM 10606 O O . VAL C 1 374 ? 20.436 46.999 65.115 1.00 52.16 370 VAL C O 1
ATOM 10610 N N . VAL C 1 375 ? 20.818 47.608 67.240 1.00 53.43 371 VAL C N 1
ATOM 10611 C CA . VAL C 1 375 ? 22.042 48.313 66.911 1.00 50.41 371 VAL C CA 1
ATOM 10612 C C . VAL C 1 375 ? 22.834 47.562 65.865 1.00 55.66 371 VAL C C 1
ATOM 10613 O O . VAL C 1 375 ? 23.333 48.157 64.918 1.00 58.50 371 VAL C O 1
ATOM 10617 N N . GLU C 1 376 ? 22.938 46.250 66.028 1.00 55.96 372 GLU C N 1
ATOM 10618 C CA . GLU C 1 376 ? 23.657 45.422 65.061 1.00 55.40 372 GLU C CA 1
ATOM 10619 C C . GLU C 1 376 ? 22.960 45.491 63.707 1.00 52.08 372 GLU C C 1
ATOM 10620 O O . GLU C 1 376 ? 23.480 46.051 62.756 1.00 50.31 372 GLU C O 1
ATOM 10626 N N . LYS C 1 377 ? 21.771 44.917 63.627 1.00 50.00 373 LYS C N 1
ATOM 10627 C CA . LYS C 1 377 ? 21.028 44.911 62.383 1.00 46.72 373 LYS C CA 1
ATOM 10628 C C . LYS C 1 377 ? 20.919 46.307 61.774 1.00 44.52 373 LYS C C 1
ATOM 10629 O O . LYS C 1 377 ? 21.178 46.477 60.593 1.00 49.77 373 LYS C O 1
ATOM 10635 N N . THR C 1 378 ? 20.549 47.305 62.573 1.00 42.28 374 THR C N 1
ATOM 10636 C CA . THR C 1 378 ? 20.420 48.676 62.072 1.00 44.03 374 THR C CA 1
ATOM 10637 C C . THR C 1 378 ? 21.741 49.162 61.508 1.00 46.16 374 THR C C 1
ATOM 10638 O O . THR C 1 378 ? 21.783 49.733 60.418 1.00 46.28 374 THR C O 1
ATOM 10642 N N . LEU C 1 379 ? 22.815 48.935 62.266 1.00 44.89 375 LEU C N 1
ATOM 10643 C CA . LEU C 1 379 ? 24.170 49.336 61.867 1.00 43.86 375 LEU C CA 1
ATOM 10644 C C . LEU C 1 379 ? 24.598 48.670 60.551 1.00 39.13 375 LEU C C 1
ATOM 10645 O O . LEU C 1 379 ? 25.334 49.257 59.776 1.00 35.14 375 LEU C O 1
ATOM 10650 N N . ASN C 1 380 ? 24.147 47.441 60.316 1.00 37.28 376 ASN C N 1
ATOM 10651 C CA . ASN C 1 380 ? 24.461 46.732 59.087 1.00 36.99 376 ASN C CA 1
ATOM 10652 C C . ASN C 1 380 ? 23.645 47.387 57.998 1.00 46.60 376 ASN C C 1
ATOM 10653 O O . ASN C 1 380 ? 24.187 47.974 57.065 1.00 56.67 376 ASN C O 1
ATOM 10658 N N . ASN C 1 381 ? 22.328 47.270 58.125 1.00 52.98 377 ASN C N 1
ATOM 10659 C CA . ASN C 1 381 ? 21.416 47.839 57.148 1.00 58.09 377 ASN C CA 1
ATOM 10660 C C . ASN C 1 381 ? 21.957 49.166 56.633 1.00 57.54 377 ASN C C 1
ATOM 10661 O O . ASN C 1 381 ? 21.909 49.439 55.430 1.00 63.07 377 ASN C O 1
ATOM 10666 N N . ILE C 1 382 ? 22.481 49.988 57.538 1.00 47.37 378 ILE C N 1
ATOM 10667 C CA . ILE C 1 382 ? 23.032 51.270 57.128 1.00 42.96 378 ILE C CA 1
ATOM 10668 C C . ILE C 1 382 ? 24.119 51.041 56.080 1.00 42.79 378 ILE C C 1
ATOM 10669 O O . ILE C 1 382 ? 23.984 51.465 54.928 1.00 40.96 378 ILE C O 1
ATOM 10674 N N . MET C 1 383 ? 25.189 50.368 56.484 1.00 36.48 379 MET C N 1
ATOM 10675 C CA . MET C 1 383 ? 26.269 50.070 55.570 1.00 38.52 379 MET C CA 1
ATOM 10676 C C . MET C 1 383 ? 25.676 49.576 54.258 1.00 45.15 379 MET C C 1
ATOM 10677 O O . MET C 1 383 ? 25.826 50.213 53.215 1.00 44.20 379 MET C O 1
ATOM 10682 N N . GLU C 1 384 ? 24.988 48.441 54.320 1.00 50.95 380 GLU C N 1
ATOM 10683 C CA . GLU C 1 384 ? 24.372 47.870 53.135 1.00 55.53 380 GLU C CA 1
ATOM 10684 C C . GLU C 1 384 ? 23.701 48.970 52.317 1.00 45.21 380 GLU C C 1
ATOM 10685 O O . GLU C 1 384 ? 23.775 48.982 51.094 1.00 47.59 380 GLU C O 1
ATOM 10691 N N . ASN C 1 385 ? 23.066 49.917 52.986 1.00 36.11 381 ASN C N 1
ATOM 10692 C CA . ASN C 1 385 ? 22.407 50.978 52.251 1.00 36.69 381 ASN C CA 1
ATOM 10693 C C . ASN C 1 385 ? 23.400 51.947 51.630 1.00 40.36 381 ASN C C 1
ATOM 10694 O O . ASN C 1 385 ? 23.495 52.067 50.413 1.00 34.49 381 ASN C O 1
ATOM 10699 N N . ILE C 1 386 ? 24.142 52.649 52.473 1.00 43.91 382 ILE C N 1
ATOM 10700 C CA . ILE C 1 386 ? 25.115 53.615 51.980 1.00 32.35 382 ILE C CA 1
ATOM 10701 C C . ILE C 1 386 ? 25.932 52.994 50.864 1.00 27.03 382 ILE C C 1
ATOM 10702 O O . ILE C 1 386 ? 26.321 53.682 49.925 1.00 24.56 382 ILE C O 1
ATOM 10707 N N . LYS C 1 387 ? 26.175 51.690 50.965 1.00 25.59 383 LYS C N 1
ATOM 10708 C CA . LYS C 1 387 ? 26.946 50.986 49.950 1.00 30.24 383 LYS C CA 1
ATOM 10709 C C . LYS C 1 387 ? 26.209 50.949 48.615 1.00 32.54 383 LYS C C 1
ATOM 10710 O O . LYS C 1 387 ? 26.800 51.120 47.556 1.00 37.82 383 LYS C O 1
ATOM 10716 N N . ASN C 1 388 ? 24.911 50.720 48.658 1.00 33.54 384 ASN C N 1
ATOM 10717 C CA . ASN C 1 388 ? 24.148 50.683 47.426 1.00 41.43 384 ASN C CA 1
ATOM 10718 C C . ASN C 1 388 ? 24.086 52.099 46.876 1.00 46.72 384 ASN C C 1
ATOM 10719 O O . ASN C 1 388 ? 24.464 52.342 45.738 1.00 51.82 384 ASN C O 1
ATOM 10724 N N . ARG C 1 389 ? 23.622 53.036 47.694 1.00 51.24 385 ARG C N 1
ATOM 10725 C CA . ARG C 1 389 ? 23.517 54.420 47.258 1.00 52.11 385 ARG C CA 1
ATOM 10726 C C . ARG C 1 389 ? 24.789 54.749 46.517 1.00 45.08 385 ARG C C 1
ATOM 10727 O O . ARG C 1 389 ? 24.763 55.406 45.483 1.00 40.33 385 ARG C O 1
ATOM 10735 N N . ALA C 1 390 ? 25.904 54.278 47.061 1.00 39.10 386 ALA C N 1
ATOM 10736 C CA . ALA C 1 390 ? 27.210 54.522 46.472 1.00 39.81 386 ALA C CA 1
ATOM 10737 C C . ALA C 1 390 ? 27.294 53.889 45.098 1.00 39.22 386 ALA C C 1
ATOM 10738 O O . ALA C 1 390 ? 27.691 54.534 44.126 1.00 39.29 386 ALA C O 1
ATOM 10740 N N . TRP C 1 391 ? 26.919 52.622 45.019 1.00 44.40 387 TRP C N 1
ATOM 10741 C CA . TRP C 1 391 ? 26.959 51.908 43.757 1.00 53.54 387 TRP C CA 1
ATOM 10742 C C . TRP C 1 391 ? 25.989 52.451 42.730 1.00 52.07 387 TRP C C 1
ATOM 10743 O O . TRP C 1 391 ? 26.295 52.491 41.541 1.00 60.06 387 TRP C O 1
ATOM 10754 N N . GLU C 1 392 ? 24.814 52.863 43.181 1.00 48.60 388 GLU C N 1
ATOM 10755 C CA . GLU C 1 392 ? 23.822 53.384 42.264 1.00 48.75 388 GLU C CA 1
ATOM 10756 C C . GLU C 1 392 ? 24.323 54.662 41.586 1.00 48.60 388 GLU C C 1
ATOM 10757 O O . GLU C 1 392 ? 24.317 54.754 40.354 1.00 49.31 388 GLU C O 1
ATOM 10763 N N . LYS C 1 393 ? 24.778 55.631 42.380 1.00 46.98 389 LYS C N 1
ATOM 10764 C CA . LYS C 1 393 ? 25.302 56.891 41.845 1.00 38.56 389 LYS C CA 1
ATOM 10765 C C . LYS C 1 393 ? 26.470 56.577 40.933 1.00 36.10 389 LYS C C 1
ATOM 10766 O O . LYS C 1 393 ? 26.740 57.291 39.968 1.00 38.71 389 LYS C O 1
ATOM 10772 N N . PHE C 1 394 ? 27.166 55.496 41.253 1.00 31.80 390 PHE C N 1
ATOM 10773 C CA . PHE C 1 394 ? 28.299 55.068 40.459 1.00 26.77 390 PHE C CA 1
ATOM 10774 C C . PHE C 1 394 ? 27.801 54.593 39.093 1.00 29.53 390 PHE C C 1
ATOM 10775 O O . PHE C 1 394 ? 27.997 55.269 38.085 1.00 28.40 390 PHE C O 1
ATOM 10783 N N . GLU C 1 395 ? 27.135 53.444 39.084 1.00 35.19 391 GLU C N 1
ATOM 10784 C CA . GLU C 1 395 ? 26.593 52.844 37.866 1.00 49.45 391 GLU C CA 1
ATOM 10785 C C . GLU C 1 395 ? 25.809 53.844 37.011 1.00 50.53 391 GLU C C 1
ATOM 10786 O O . GLU C 1 395 ? 25.791 53.749 35.775 1.00 40.33 391 GLU C O 1
ATOM 10792 N N . ASN C 1 396 ? 25.176 54.804 37.681 1.00 43.91 392 ASN C N 1
ATOM 10793 C CA . ASN C 1 396 ? 24.386 55.828 37.017 1.00 40.63 392 ASN C CA 1
ATOM 10794 C C . ASN C 1 396 ? 25.270 56.754 36.186 1.00 42.64 392 ASN C C 1
ATOM 10795 O O . ASN C 1 396 ? 24.805 57.345 35.207 1.00 48.08 392 ASN C O 1
ATOM 10800 N N . PHE C 1 397 ? 26.537 56.887 36.585 1.00 36.50 393 PHE C N 1
ATOM 10801 C CA . PHE C 1 397 ? 27.506 57.744 35.889 1.00 32.99 393 PHE C CA 1
ATOM 10802 C C . PHE C 1 397 ? 28.250 57.011 34.789 1.00 32.90 393 PHE C C 1
ATOM 10803 O O . PHE C 1 397 ? 29.038 57.605 34.052 1.00 37.61 393 PHE C O 1
ATOM 10811 N N . ILE C 1 398 ? 28.013 55.714 34.689 1.00 28.64 394 ILE C N 1
ATOM 10812 C CA . ILE C 1 398 ? 28.706 54.904 33.711 1.00 29.47 394 ILE C CA 1
ATOM 10813 C C . ILE C 1 398 ? 27.896 54.726 32.443 1.00 39.35 394 ILE C C 1
ATOM 10814 O O . ILE C 1 398 ? 26.791 54.190 32.466 1.00 48.74 394 ILE C O 1
ATOM 10819 N N . THR C 1 399 ? 28.459 55.194 31.336 1.00 48.90 395 THR C N 1
ATOM 10820 C CA . THR C 1 399 ? 27.821 55.120 30.024 1.00 46.77 395 THR C CA 1
ATOM 10821 C C . THR C 1 399 ? 28.555 54.084 29.180 1.00 43.81 395 THR C C 1
ATOM 10822 O O . THR C 1 399 ? 29.753 54.211 28.938 1.00 43.20 395 THR C O 1
ATOM 10826 N N . ILE C 1 400 ? 27.823 53.072 28.730 1.00 43.20 396 ILE C N 1
ATOM 10827 C CA . ILE C 1 400 ? 28.386 51.981 27.937 1.00 48.23 396 ILE C CA 1
ATOM 10828 C C . ILE C 1 400 ? 28.070 52.105 26.460 1.00 46.94 396 ILE C C 1
ATOM 10829 O O . ILE C 1 400 ? 27.142 51.468 25.965 1.00 49.29 396 ILE C O 1
ATOM 10834 N N . LEU C 1 401 ? 28.842 52.918 25.752 1.00 49.82 397 LEU C N 1
ATOM 10835 C CA . LEU C 1 401 ? 28.625 53.102 24.323 1.00 52.00 397 LEU C CA 1
ATOM 10836 C C . LEU C 1 401 ? 28.790 51.787 23.616 1.00 54.28 397 LEU C C 1
ATOM 10837 O O . LEU C 1 401 ? 29.258 50.813 24.196 1.00 49.02 397 LEU C O 1
ATOM 10842 N N . GLU C 1 402 ? 28.404 51.773 22.352 1.00 64.46 398 GLU C N 1
ATOM 10843 C CA . GLU C 1 402 ? 28.508 50.584 21.526 1.00 76.30 398 GLU C CA 1
ATOM 10844 C C . GLU C 1 402 ? 29.464 50.869 20.385 1.00 76.94 398 GLU C C 1
ATOM 10845 O O . GLU C 1 402 ? 29.792 49.981 19.600 1.00 77.67 398 GLU C O 1
ATOM 10851 N N . ASP C 1 403 ? 29.908 52.120 20.303 1.00 83.79 399 ASP C N 1
ATOM 10852 C CA . ASP C 1 403 ? 30.834 52.538 19.260 1.00 87.51 399 ASP C CA 1
ATOM 10853 C C . ASP C 1 403 ? 31.664 53.749 19.681 1.00 86.22 399 ASP C C 1
ATOM 10854 O O . ASP C 1 403 ? 31.191 54.633 20.394 1.00 86.82 399 ASP C O 1
ATOM 10859 N N . ILE C 1 404 ? 32.902 53.779 19.204 1.00 85.42 400 ILE C N 1
ATOM 10860 C CA . ILE C 1 404 ? 33.870 54.826 19.526 1.00 85.78 400 ILE C CA 1
ATOM 10861 C C . ILE C 1 404 ? 33.814 56.181 18.809 1.00 83.40 400 ILE C C 1
ATOM 10862 O O . ILE C 1 404 ? 34.856 56.679 18.399 1.00 84.57 400 ILE C O 1
ATOM 10867 N N . ASN C 1 405 ? 32.642 56.790 18.653 1.00 83.62 401 ASN C N 1
ATOM 10868 C CA . ASN C 1 405 ? 32.591 58.098 17.997 1.00 85.88 401 ASN C CA 1
ATOM 10869 C C . ASN C 1 405 ? 33.223 59.116 18.940 1.00 88.77 401 ASN C C 1
ATOM 10870 O O . ASN C 1 405 ? 32.612 59.504 19.928 1.00 93.99 401 ASN C O 1
ATOM 10875 N N . PRO C 1 406 ? 34.443 59.586 18.628 1.00 88.91 402 PRO C N 1
ATOM 10876 C CA . PRO C 1 406 ? 35.144 60.561 19.470 1.00 84.73 402 PRO C CA 1
ATOM 10877 C C . PRO C 1 406 ? 34.435 61.893 19.650 1.00 83.24 402 PRO C C 1
ATOM 10878 O O . PRO C 1 406 ? 34.337 62.400 20.768 1.00 77.78 402 PRO C O 1
ATOM 10882 N N . ASP C 1 407 ? 33.940 62.463 18.556 1.00 83.84 403 ASP C N 1
ATOM 10883 C CA . ASP C 1 407 ? 33.251 63.747 18.636 1.00 92.53 403 ASP C CA 1
ATOM 10884 C C . ASP C 1 407 ? 31.991 63.596 19.492 1.00 89.58 403 ASP C C 1
ATOM 10885 O O . ASP C 1 407 ? 31.339 64.579 19.847 1.00 85.11 403 ASP C O 1
ATOM 10890 N N . GLU C 1 408 ? 31.670 62.352 19.829 1.00 86.13 404 GLU C N 1
ATOM 10891 C CA . GLU C 1 408 ? 30.489 62.030 20.621 1.00 80.86 404 GLU C CA 1
ATOM 10892 C C . GLU C 1 408 ? 30.803 61.883 22.102 1.00 74.61 404 GLU C C 1
ATOM 10893 O O . GLU C 1 408 ? 30.074 62.377 22.960 1.00 70.56 404 GLU C O 1
ATOM 10899 N N . ILE C 1 409 ? 31.887 61.172 22.385 1.00 69.50 405 ILE C N 1
ATOM 10900 C CA . ILE C 1 409 ? 32.317 60.912 23.744 1.00 58.97 405 ILE C CA 1
ATOM 10901 C C . ILE C 1 409 ? 32.600 62.211 24.468 1.00 60.07 405 ILE C C 1
ATOM 10902 O O . ILE C 1 409 ? 32.040 62.473 25.526 1.00 53.98 405 ILE C O 1
ATOM 10907 N N . LYS C 1 410 ? 33.477 63.025 23.896 1.00 65.30 406 LYS C N 1
ATOM 10908 C CA . LYS C 1 410 ? 33.823 64.305 24.498 1.00 73.03 406 LYS C CA 1
ATOM 10909 C C . LYS C 1 410 ? 32.548 65.104 24.720 1.00 76.80 406 LYS C C 1
ATOM 10910 O O . LYS C 1 410 ? 32.445 65.881 25.669 1.00 80.29 406 LYS C O 1
ATOM 10916 N N . ASN C 1 411 ? 31.571 64.878 23.844 1.00 81.32 407 ASN C N 1
ATOM 10917 C CA . ASN C 1 411 ? 30.275 65.556 23.896 1.00 76.92 407 ASN C CA 1
ATOM 10918 C C . ASN C 1 411 ? 29.442 65.002 25.039 1.00 69.81 407 ASN C C 1
ATOM 10919 O O . ASN C 1 411 ? 28.848 65.750 25.810 1.00 71.84 407 ASN C O 1
ATOM 10924 N N . ILE C 1 412 ? 29.408 63.679 25.136 1.00 62.02 408 ILE C N 1
ATOM 10925 C CA . ILE C 1 412 ? 28.644 62.997 26.166 1.00 55.36 408 ILE C CA 1
ATOM 10926 C C . ILE C 1 412 ? 29.329 63.106 27.529 1.00 53.02 408 ILE C C 1
ATOM 10927 O O . ILE C 1 412 ? 28.739 62.778 28.557 1.00 49.24 408 ILE C O 1
ATOM 10932 N N . LEU C 1 413 ? 30.566 63.594 27.528 1.00 53.90 409 LEU C N 1
ATOM 10933 C CA . LEU C 1 413 ? 31.342 63.756 28.753 1.00 54.59 409 LEU C CA 1
ATOM 10934 C C . LEU C 1 413 ? 31.235 65.164 29.289 1.00 61.03 409 LEU C C 1
ATOM 10935 O O . LEU C 1 413 ? 31.666 65.446 30.406 1.00 66.98 409 LEU C O 1
ATOM 10940 N N . SER C 1 414 ? 30.683 66.059 28.482 1.00 70.58 410 SER C N 1
ATOM 10941 C CA . SER C 1 414 ? 30.520 67.450 28.892 1.00 81.08 410 SER C CA 1
ATOM 10942 C C . SER C 1 414 ? 29.042 67.759 29.098 1.00 83.64 410 SER C C 1
ATOM 10943 O O . SER C 1 414 ? 28.543 68.806 28.690 1.00 85.37 410 SER C O 1
ATOM 10946 N N . GLU C 1 415 ? 28.353 66.827 29.744 1.00 86.56 411 GLU C N 1
ATOM 10947 C CA . GLU C 1 415 ? 26.928 66.949 30.022 1.00 85.91 411 GLU C CA 1
ATOM 10948 C C . GLU C 1 415 ? 26.532 65.840 30.989 1.00 78.87 411 GLU C C 1
ATOM 10949 O O . GLU C 1 415 ? 25.855 66.078 31.988 1.00 78.93 411 GLU C O 1
ATOM 10955 N N . LYS C 1 416 ? 26.969 64.627 30.668 1.00 72.35 412 LYS C N 1
ATOM 10956 C CA . LYS C 1 416 ? 26.684 63.449 31.474 1.00 67.91 412 LYS C CA 1
ATOM 10957 C C . LYS C 1 416 ? 27.851 63.220 32.454 1.00 60.60 412 LYS C C 1
ATOM 10958 O O . LYS C 1 416 ? 27.646 63.044 33.658 1.00 51.17 412 LYS C O 1
ATOM 10964 N N . ARG C 1 417 ? 29.070 63.239 31.917 1.00 56.53 413 ARG C N 1
ATOM 10965 C CA . ARG C 1 417 ? 30.300 63.055 32.683 1.00 48.49 413 ARG C CA 1
ATOM 10966 C C . ARG C 1 417 ? 30.489 61.647 33.197 1.00 51.72 413 ARG C C 1
ATOM 10967 O O . ARG C 1 417 ? 30.085 60.688 32.540 1.00 57.85 413 ARG C O 1
ATOM 10975 N N . GLY C 1 418 ? 31.110 61.512 34.367 1.00 51.88 414 GLY C N 1
ATOM 10976 C CA . GLY C 1 418 ? 31.339 60.187 34.918 1.00 45.85 414 GLY C CA 1
ATOM 10977 C C . GLY C 1 418 ? 32.296 59.453 33.999 1.00 44.12 414 GLY C C 1
ATOM 10978 O O . GLY C 1 418 ? 33.178 60.081 33.404 1.00 48.54 414 GLY C O 1
ATOM 10979 N N . VAL C 1 419 ? 32.127 58.139 33.869 1.00 31.71 415 VAL C N 1
ATOM 10980 C CA . VAL C 1 419 ? 33.006 57.354 33.011 1.00 29.30 415 VAL C CA 1
ATOM 10981 C C . VAL C 1 419 ? 32.304 56.845 31.731 1.00 38.28 415 VAL C C 1
ATOM 10982 O O . VAL C 1 419 ? 31.094 56.597 31.699 1.00 31.54 415 VAL C O 1
ATOM 10986 N N . ILE C 1 420 ? 33.092 56.707 30.674 1.00 33.28 416 ILE C N 1
ATOM 10987 C CA . ILE C 1 420 ? 32.593 56.276 29.387 1.00 29.81 416 ILE C CA 1
ATOM 10988 C C . ILE C 1 420 ? 33.253 54.988 28.951 1.00 38.69 416 ILE C C 1
ATOM 10989 O O . ILE C 1 420 ? 34.452 54.944 28.690 1.00 44.20 416 ILE C O 1
ATOM 10994 N N . LEU C 1 421 ? 32.455 53.938 28.866 1.00 43.84 417 LEU C N 1
ATOM 10995 C CA . LEU C 1 421 ? 32.951 52.638 28.450 1.00 45.40 417 LEU C CA 1
ATOM 10996 C C . LEU C 1 421 ? 32.522 52.374 27.017 1.00 54.61 417 LEU C C 1
ATOM 10997 O O . LEU C 1 421 ? 31.333 52.415 26.702 1.00 67.65 417 LEU C O 1
ATOM 11002 N N . VAL C 1 422 ? 33.479 52.101 26.144 1.00 53.14 418 VAL C N 1
ATOM 11003 C CA . VAL C 1 422 ? 33.147 51.829 24.762 1.00 50.65 418 VAL C CA 1
ATOM 11004 C C . VAL C 1 422 ? 33.785 50.516 24.400 1.00 50.77 418 VAL C C 1
ATOM 11005 O O . VAL C 1 422 ? 34.844 50.180 24.920 1.00 54.93 418 VAL C O 1
ATOM 11009 N N . PRO C 1 423 ? 33.152 49.756 23.498 1.00 54.60 419 PRO C N 1
ATOM 11010 C CA . PRO C 1 423 ? 33.703 48.464 23.089 1.00 56.31 419 PRO C CA 1
ATOM 11011 C C . PRO C 1 423 ? 35.215 48.536 22.899 1.00 56.10 419 PRO C C 1
ATOM 11012 O O . PRO C 1 423 ? 35.745 49.564 22.493 1.00 54.63 419 PRO C O 1
ATOM 11016 N N . PHE C 1 424 ? 35.900 47.444 23.217 1.00 60.41 420 PHE C N 1
ATOM 11017 C CA . PHE C 1 424 ? 37.347 47.390 23.097 1.00 63.02 420 PHE C CA 1
ATOM 11018 C C . PHE C 1 424 ? 37.847 46.762 21.809 1.00 68.26 420 PHE C C 1
ATOM 11019 O O . PHE C 1 424 ? 37.498 45.631 21.460 1.00 64.29 420 PHE C O 1
ATOM 11027 N N . LYS C 1 425 ? 38.681 47.522 21.114 1.00 76.55 421 LYS C N 1
ATOM 11028 C CA . LYS C 1 425 ? 39.274 47.091 19.867 1.00 86.37 421 LYS C CA 1
ATOM 11029 C C . LYS C 1 425 ? 40.668 47.692 19.808 1.00 90.43 421 LYS C C 1
ATOM 11030 O O . LYS C 1 425 ? 40.822 48.908 19.673 1.00 88.34 421 LYS C O 1
ATOM 11036 N N . GLU C 1 426 ? 41.673 46.830 19.951 1.00 97.19 422 GLU C N 1
ATOM 11037 C CA . GLU C 1 426 ? 43.078 47.230 19.904 1.00 105.84 422 GLU C CA 1
ATOM 11038 C C . GLU C 1 426 ? 43.238 48.280 18.814 1.00 108.27 422 GLU C C 1
ATOM 11039 O O . GLU C 1 426 ? 43.959 49.265 18.973 1.00 106.73 422 GLU C O 1
ATOM 11045 N N . GLU C 1 427 ? 42.545 48.032 17.706 1.00 112.60 423 GLU C N 1
ATOM 11046 C CA . GLU C 1 427 ? 42.513 48.892 16.527 1.00 113.07 423 GLU C CA 1
ATOM 11047 C C . GLU C 1 427 ? 43.003 50.325 16.750 1.00 109.45 423 GLU C C 1
ATOM 11048 O O . GLU C 1 427 ? 44.147 50.664 16.428 1.00 110.12 423 GLU C O 1
ATOM 11054 N N . ILE C 1 428 ? 42.123 51.160 17.296 1.00 103.02 424 ILE C N 1
ATOM 11055 C CA . ILE C 1 428 ? 42.432 52.563 17.546 1.00 100.69 424 ILE C CA 1
ATOM 11056 C C . ILE C 1 428 ? 42.607 52.875 19.020 1.00 95.52 424 ILE C C 1
ATOM 11057 O O . ILE C 1 428 ? 42.158 53.917 19.506 1.00 90.44 424 ILE C O 1
ATOM 11062 N N . TYR C 1 429 ? 43.262 51.961 19.724 1.00 92.83 425 TYR C N 1
ATOM 11063 C CA . TYR C 1 429 ? 43.519 52.114 21.147 1.00 84.17 425 TYR C CA 1
ATOM 11064 C C . TYR C 1 429 ? 44.985 52.525 21.342 1.00 80.46 425 TYR C C 1
ATOM 11065 O O . TYR C 1 429 ? 45.821 51.733 21.762 1.00 75.45 425 TYR C O 1
ATOM 11074 N N . ASN C 1 430 ? 45.283 53.770 20.995 1.00 84.67 426 ASN C N 1
ATOM 11075 C CA . ASN C 1 430 ? 46.622 54.327 21.134 1.00 97.01 426 ASN C CA 1
ATOM 11076 C C . ASN C 1 430 ? 46.473 55.686 21.808 1.00 100.02 426 ASN C C 1
ATOM 11077 O O . ASN C 1 430 ? 45.367 56.061 22.188 1.00 100.62 426 ASN C O 1
ATOM 11082 N N . GLU C 1 431 ? 47.564 56.432 21.958 1.00 103.52 427 GLU C N 1
ATOM 11083 C CA . GLU C 1 431 ? 47.465 57.726 22.626 1.00 106.40 427 GLU C CA 1
ATOM 11084 C C . GLU C 1 431 ? 46.678 58.781 21.861 1.00 105.83 427 GLU C C 1
ATOM 11085 O O . GLU C 1 431 ? 46.237 59.777 22.445 1.00 104.49 427 GLU C O 1
ATOM 11091 N N . GLU C 1 432 ? 46.499 58.582 20.561 1.00 105.10 428 GLU C N 1
ATOM 11092 C CA . GLU C 1 432 ? 45.744 59.552 19.786 1.00 103.54 428 GLU C CA 1
ATOM 11093 C C . GLU C 1 432 ? 44.335 59.604 20.347 1.00 101.38 428 GLU C C 1
ATOM 11094 O O . GLU C 1 432 ? 43.813 60.682 20.619 1.00 102.42 428 GLU C O 1
ATOM 11100 N N . LEU C 1 433 ? 43.736 58.429 20.529 1.00 97.03 429 LEU C N 1
ATOM 11101 C CA . LEU C 1 433 ? 42.386 58.316 21.071 1.00 90.11 429 LEU C CA 1
ATOM 11102 C C . LEU C 1 433 ? 42.136 59.400 22.111 1.00 89.32 429 LEU C C 1
ATOM 11103 O O . LEU C 1 433 ? 41.090 60.042 22.099 1.00 92.87 429 LEU C O 1
ATOM 11108 N N . GLU C 1 434 ? 43.094 59.600 23.013 1.00 85.86 430 GLU C N 1
ATOM 11109 C CA . GLU C 1 434 ? 42.964 60.637 24.034 1.00 80.78 430 GLU C CA 1
ATOM 11110 C C . GLU C 1 434 ? 43.055 61.991 23.363 1.00 77.96 430 GLU C C 1
ATOM 11111 O O . GLU C 1 434 ? 42.210 62.847 23.580 1.00 79.64 430 GLU C O 1
ATOM 11117 N N . GLU C 1 435 ? 44.084 62.194 22.548 1.00 74.73 431 GLU C N 1
ATOM 11118 C CA . GLU C 1 435 ? 44.213 63.467 21.868 1.00 78.85 431 GLU C CA 1
ATOM 11119 C C . GLU C 1 435 ? 43.081 63.550 20.859 1.00 77.48 431 GLU C C 1
ATOM 11120 O O . GLU C 1 435 ? 43.018 64.470 20.046 1.00 82.08 431 GLU C O 1
ATOM 11126 N N . LYS C 1 436 ? 42.183 62.574 20.919 1.00 72.72 432 LYS C N 1
ATOM 11127 C CA . LYS C 1 436 ? 41.042 62.529 20.020 1.00 75.96 432 LYS C CA 1
ATOM 11128 C C . LYS C 1 436 ? 39.767 62.821 20.816 1.00 79.06 432 LYS C C 1
ATOM 11129 O O . LYS C 1 436 ? 39.076 63.801 20.539 1.00 83.10 432 LYS C O 1
ATOM 11135 N N . VAL C 1 437 ? 39.465 61.984 21.809 1.00 80.07 433 VAL C N 1
ATOM 11136 C CA . VAL C 1 437 ? 38.286 62.184 22.651 1.00 75.71 433 VAL C CA 1
ATOM 11137 C C . VAL C 1 437 ? 38.576 63.351 23.578 1.00 74.38 433 VAL C C 1
ATOM 11138 O O . VAL C 1 437 ? 37.670 63.938 24.155 1.00 77.32 433 VAL C O 1
ATOM 11142 N N . GLU C 1 438 ? 39.857 63.675 23.709 1.00 75.81 434 GLU C N 1
ATOM 11143 C CA . GLU C 1 438 ? 40.320 64.765 24.564 1.00 74.29 434 GLU C CA 1
ATOM 11144 C C . GLU C 1 438 ? 39.850 64.567 26.004 1.00 61.91 434 GLU C C 1
ATOM 11145 O O . GLU C 1 438 ? 39.256 65.453 26.617 1.00 58.12 434 GLU C O 1
ATOM 11151 N N . ALA C 1 439 ? 40.126 63.382 26.532 1.00 53.74 435 ALA C N 1
ATOM 11152 C CA . ALA C 1 439 ? 39.758 63.038 27.894 1.00 52.13 435 ALA C CA 1
ATOM 11153 C C . ALA C 1 439 ? 40.968 62.421 28.580 1.00 51.86 435 ALA C C 1
ATOM 11154 O O . ALA C 1 439 ? 41.924 63.117 28.911 1.00 63.05 435 ALA C O 1
ATOM 11156 N N . THR C 1 440 ? 40.919 61.113 28.789 1.00 40.45 436 THR C N 1
ATOM 11157 C CA . THR C 1 440 ? 42.006 60.383 29.424 1.00 39.56 436 THR C CA 1
ATOM 11158 C C . THR C 1 440 ? 41.595 58.933 29.581 1.00 41.02 436 THR C C 1
ATOM 11159 O O . THR C 1 440 ? 40.757 58.596 30.406 1.00 48.99 436 THR C O 1
ATOM 11163 N N . ILE C 1 441 ? 42.195 58.077 28.772 1.00 41.12 437 ILE C N 1
ATOM 11164 C CA . ILE C 1 441 ? 41.905 56.655 28.797 1.00 39.65 437 ILE C CA 1
ATOM 11165 C C . ILE C 1 441 ? 42.251 56.006 30.134 1.00 46.15 437 ILE C C 1
ATOM 11166 O O . ILE C 1 441 ? 43.429 55.907 30.492 1.00 54.74 437 ILE C O 1
ATOM 11171 N N . LEU C 1 442 ? 41.240 55.560 30.871 1.00 38.33 438 LEU C N 1
ATOM 11172 C CA . LEU C 1 442 ? 41.499 54.883 32.131 1.00 43.60 438 LEU C CA 1
ATOM 11173 C C . LEU C 1 442 ? 42.107 53.530 31.788 1.00 53.17 438 LEU C C 1
ATOM 11174 O O . LEU C 1 442 ? 42.675 52.856 32.652 1.00 56.84 438 LEU C O 1
ATOM 11179 N N . GLY C 1 443 ? 41.980 53.145 30.518 1.00 55.49 439 GLY C N 1
ATOM 11180 C CA . GLY C 1 443 ? 42.531 51.885 30.050 1.00 59.58 439 GLY C CA 1
ATOM 11181 C C . GLY C 1 443 ? 41.511 50.817 29.689 1.00 66.45 439 GLY C C 1
ATOM 11182 O O . GLY C 1 443 ? 40.348 51.124 29.388 1.00 64.38 439 GLY C O 1
ATOM 11183 N N . GLU C 1 444 ? 41.962 49.559 29.713 1.00 67.76 440 GLU C N 1
ATOM 11184 C CA . GLU C 1 444 ? 41.118 48.409 29.402 1.00 68.19 440 GLU C CA 1
ATOM 11185 C C . GLU C 1 444 ? 40.320 48.030 30.627 1.00 71.94 440 GLU C C 1
ATOM 11186 O O . GLU C 1 444 ? 40.799 48.129 31.755 1.00 71.85 440 GLU C O 1
ATOM 11192 N N . THR C 1 445 ? 39.096 47.586 30.404 1.00 72.97 441 THR C N 1
ATOM 11193 C CA . THR C 1 445 ? 38.253 47.186 31.508 1.00 69.20 441 THR C CA 1
ATOM 11194 C C . THR C 1 445 ? 37.175 46.258 31.001 1.00 79.06 441 THR C C 1
ATOM 11195 O O . THR C 1 445 ? 36.800 46.304 29.833 1.00 74.96 441 THR C O 1
ATOM 11199 N N . GLU C 1 446 ? 36.702 45.400 31.895 1.00 90.23 442 GLU C N 1
ATOM 11200 C CA . GLU C 1 446 ? 35.652 44.442 31.594 1.00 97.62 442 GLU C CA 1
ATOM 11201 C C . GLU C 1 446 ? 34.468 44.794 32.480 1.00 98.99 442 GLU C C 1
ATOM 11202 O O . GLU C 1 446 ? 34.621 44.948 33.688 1.00 95.04 442 GLU C O 1
ATOM 11208 N N . TYR C 1 447 ? 33.289 44.937 31.886 1.00 106.53 443 TYR C N 1
ATOM 11209 C CA . TYR C 1 447 ? 32.114 45.279 32.674 1.00 117.83 443 TYR C CA 1
ATOM 11210 C C . TYR C 1 447 ? 30.908 44.458 32.255 1.00 121.15 443 TYR C C 1
ATOM 11211 O O . TYR C 1 447 ? 30.116 44.888 31.415 1.00 122.75 443 TYR C O 1
ATOM 11220 N N . LYS C 1 448 ? 30.782 43.278 32.856 1.00 125.67 444 LYS C N 1
ATOM 11221 C CA . LYS C 1 448 ? 29.681 42.356 32.592 1.00 126.00 444 LYS C CA 1
ATOM 11222 C C . LYS C 1 448 ? 29.901 41.623 31.263 1.00 126.32 444 LYS C C 1
ATOM 11223 O O . LYS C 1 448 ? 29.295 41.964 30.244 1.00 123.84 444 LYS C O 1
ATOM 11229 N N . GLY C 1 449 ? 30.772 40.618 31.275 1.00 126.05 445 GLY C N 1
ATOM 11230 C CA . GLY C 1 449 ? 31.032 39.863 30.064 1.00 127.08 445 GLY C CA 1
ATOM 11231 C C . GLY C 1 449 ? 32.387 40.142 29.447 1.00 128.91 445 GLY C C 1
ATOM 11232 O O . GLY C 1 449 ? 33.398 39.628 29.927 1.00 129.02 445 GLY C O 1
ATOM 11233 N N . ASN C 1 450 ? 32.413 40.952 28.387 1.00 128.06 446 ASN C N 1
ATOM 11234 C CA . ASN C 1 450 ? 33.665 41.284 27.697 1.00 123.18 446 ASN C CA 1
ATOM 11235 C C . ASN C 1 450 ? 34.354 42.580 28.153 1.00 118.21 446 ASN C C 1
ATOM 11236 O O . ASN C 1 450 ? 33.987 43.171 29.178 1.00 116.58 446 ASN C O 1
ATOM 11241 N N . LYS C 1 451 ? 35.353 43.007 27.377 1.00 112.33 447 LYS C N 1
ATOM 11242 C CA . LYS C 1 451 ? 36.132 44.207 27.677 1.00 102.34 447 LYS C CA 1
ATOM 11243 C C . LYS C 1 451 ? 35.774 45.437 26.835 1.00 93.54 447 LYS C C 1
ATOM 11244 O O . LYS C 1 451 ? 35.537 45.342 25.631 1.00 90.28 447 LYS C O 1
ATOM 11250 N N . TYR C 1 452 ? 35.757 46.594 27.489 1.00 80.43 448 TYR C N 1
ATOM 11251 C CA . TYR C 1 452 ? 35.465 47.859 26.835 1.00 60.81 448 TYR C CA 1
ATOM 11252 C C . TYR C 1 452 ? 36.636 48.778 27.181 1.00 51.49 448 TYR C C 1
ATOM 11253 O O . TYR C 1 452 ? 37.550 48.381 27.905 1.00 49.41 448 TYR C O 1
ATOM 11262 N N . ILE C 1 453 ? 36.620 49.998 26.659 1.00 45.58 449 ILE C N 1
ATOM 11263 C CA . ILE C 1 453 ? 37.662 50.957 26.995 1.00 45.33 449 ILE C CA 1
ATOM 11264 C C . ILE C 1 453 ? 37.032 51.956 27.967 1.00 43.33 449 ILE C C 1
ATOM 11265 O O . ILE C 1 453 ? 35.847 52.282 27.850 1.00 37.57 449 ILE C O 1
ATOM 11270 N N . ALA C 1 454 ? 37.804 52.429 28.936 1.00 32.46 450 ALA C N 1
ATOM 11271 C CA . ALA C 1 454 ? 37.236 53.363 29.886 1.00 40.52 450 ALA C CA 1
ATOM 11272 C C . ALA C 1 454 ? 37.741 54.770 29.680 1.00 44.31 450 ALA C C 1
ATOM 11273 O O . ALA C 1 454 ? 38.887 55.069 29.990 1.00 53.73 450 ALA C O 1
ATOM 11275 N N . ILE C 1 455 ? 36.881 55.633 29.152 1.00 37.49 451 ILE C N 1
ATOM 11276 C CA . ILE C 1 455 ? 37.237 57.023 28.911 1.00 31.28 451 ILE C CA 1
ATOM 11277 C C . ILE C 1 455 ? 36.543 57.846 29.967 1.00 29.91 451 ILE C C 1
ATOM 11278 O O . ILE C 1 455 ? 35.404 57.557 30.322 1.00 21.40 451 ILE C O 1
ATOM 11283 N N . ALA C 1 456 ? 37.217 58.874 30.463 1.00 31.20 452 ALA C N 1
ATOM 11284 C CA . ALA C 1 456 ? 36.634 59.694 31.507 1.00 44.40 452 ALA C CA 1
ATOM 11285 C C . ALA C 1 456 ? 37.528 60.840 31.937 1.00 53.38 452 ALA C C 1
ATOM 11286 O O . ALA C 1 456 ? 38.720 60.865 31.626 1.00 52.65 452 ALA C O 1
ATOM 11288 N N . LYS C 1 457 ? 36.923 61.779 32.668 1.00 60.67 453 LYS C N 1
ATOM 11289 C CA . LYS C 1 457 ? 37.593 62.968 33.180 1.00 60.25 453 LYS C CA 1
ATOM 11290 C C . LYS C 1 457 ? 38.161 62.590 34.538 1.00 58.81 453 LYS C C 1
ATOM 11291 O O . LYS C 1 457 ? 37.450 62.023 35.371 1.00 54.84 453 LYS C O 1
ATOM 11297 N N . THR C 1 458 ? 39.433 62.913 34.760 1.00 57.11 454 THR C N 1
ATOM 11298 C CA . THR C 1 458 ? 40.106 62.550 36.009 1.00 61.90 454 THR C CA 1
ATOM 11299 C C . THR C 1 458 ? 40.528 63.672 36.965 1.00 59.11 454 THR C C 1
ATOM 11300 O O . THR C 1 458 ? 40.649 64.838 36.585 1.00 55.57 454 THR C O 1
ATOM 11304 N N . TYR C 1 459 ? 40.763 63.279 38.214 1.00 52.72 455 TYR C N 1
ATOM 11305 C CA . TYR C 1 459 ? 41.215 64.186 39.255 1.00 56.32 455 TYR C CA 1
ATOM 11306 C C . TYR C 1 459 ? 42.746 64.152 39.277 1.00 66.21 455 TYR C C 1
ATOM 11307 O O . TYR C 1 459 ? 43.376 65.188 38.987 1.00 74.27 455 TYR C O 1
ATOM 11317 N N . MET D 1 4 ? 78.661 34.855 78.151 1.00 103.69 0 MET D N 1
ATOM 11318 C CA . MET D 1 4 ? 80.007 34.722 77.523 1.00 108.93 0 MET D CA 1
ATOM 11319 C C . MET D 1 4 ? 80.322 35.928 76.635 1.00 106.57 0 MET D C 1
ATOM 11320 O O . MET D 1 4 ? 81.466 36.378 76.575 1.00 108.56 0 MET D O 1
ATOM 11325 N N . LEU D 1 5 ? 79.304 36.451 75.956 1.00 102.35 1 LEU D N 1
ATOM 11326 C CA . LEU D 1 5 ? 79.481 37.594 75.060 1.00 96.10 1 LEU D CA 1
ATOM 11327 C C . LEU D 1 5 ? 79.261 38.947 75.734 1.00 94.75 1 LEU D C 1
ATOM 11328 O O . LEU D 1 5 ? 78.715 39.025 76.834 1.00 93.35 1 LEU D O 1
ATOM 11333 N N . GLU D 1 6 ? 79.689 40.011 75.059 1.00 93.83 2 GLU D N 1
ATOM 11334 C CA . GLU D 1 6 ? 79.550 41.367 75.580 1.00 96.18 2 GLU D CA 1
ATOM 11335 C C . GLU D 1 6 ? 78.269 42.004 75.066 1.00 89.68 2 GLU D C 1
ATOM 11336 O O . GLU D 1 6 ? 77.907 41.826 73.904 1.00 86.47 2 GLU D O 1
ATOM 11342 N N . PHE D 1 7 ? 77.594 42.757 75.930 1.00 84.51 3 PHE D N 1
ATOM 11343 C CA . PHE D 1 7 ? 76.340 43.412 75.565 1.00 81.90 3 PHE D CA 1
ATOM 11344 C C . PHE D 1 7 ? 76.387 44.169 74.232 1.00 78.41 3 PHE D C 1
ATOM 11345 O O . PHE D 1 7 ? 75.474 44.063 73.415 1.00 70.32 3 PHE D O 1
ATOM 11353 N N . SER D 1 8 ? 77.445 44.945 74.027 1.00 79.29 4 SER D N 1
ATOM 11354 C CA . SER D 1 8 ? 77.600 45.713 72.797 1.00 76.08 4 SER D CA 1
ATOM 11355 C C . SER D 1 8 ? 77.122 44.933 71.585 1.00 72.93 4 SER D C 1
ATOM 11356 O O . SER D 1 8 ? 76.100 45.265 70.994 1.00 71.37 4 SER D O 1
ATOM 11359 N N . GLU D 1 9 ? 77.864 43.891 71.221 1.00 75.41 5 GLU D N 1
ATOM 11360 C CA . GLU D 1 9 ? 77.509 43.081 70.063 1.00 75.95 5 GLU D CA 1
ATOM 11361 C C . GLU D 1 9 ? 76.331 42.174 70.342 1.00 73.11 5 GLU D C 1
ATOM 11362 O O . GLU D 1 9 ? 75.608 41.812 69.421 1.00 79.46 5 GLU D O 1
ATOM 11368 N N . TRP D 1 10 ? 76.142 41.783 71.596 1.00 67.37 6 TRP D N 1
ATOM 11369 C CA . TRP D 1 10 ? 75.012 40.926 71.912 1.00 67.47 6 TRP D CA 1
ATOM 11370 C C . TRP D 1 10 ? 73.780 41.622 71.362 1.00 68.29 6 TRP D C 1
ATOM 11371 O O . TRP D 1 10 ? 72.941 41.009 70.709 1.00 66.90 6 TRP D O 1
ATOM 11382 N N . TYR D 1 11 ? 73.683 42.917 71.642 1.00 67.25 7 TYR D N 1
ATOM 11383 C CA . TYR D 1 11 ? 72.571 43.724 71.168 1.00 65.89 7 TYR D CA 1
ATOM 11384 C C . TYR D 1 11 ? 72.599 43.649 69.652 1.00 70.79 7 TYR D C 1
ATOM 11385 O O . TYR D 1 11 ? 71.855 42.891 69.032 1.00 68.69 7 TYR D O 1
ATOM 11394 N N . SER D 1 12 ? 73.490 44.439 69.066 1.00 74.30 8 SER D N 1
ATOM 11395 C CA . SER D 1 12 ? 73.636 44.484 67.627 1.00 79.55 8 SER D CA 1
ATOM 11396 C C . SER D 1 12 ? 73.407 43.125 66.980 1.00 81.32 8 SER D C 1
ATOM 11397 O O . SER D 1 12 ? 72.681 43.031 65.994 1.00 91.77 8 SER D O 1
ATOM 11400 N N . ASP D 1 13 ? 73.998 42.073 67.540 1.00 79.29 9 ASP D N 1
ATOM 11401 C CA . ASP D 1 13 ? 73.854 40.735 66.976 1.00 79.46 9 ASP D CA 1
ATOM 11402 C C . ASP D 1 13 ? 72.399 40.259 66.919 1.00 71.81 9 ASP D C 1
ATOM 11403 O O . ASP D 1 13 ? 71.914 39.878 65.854 1.00 70.81 9 ASP D O 1
ATOM 11408 N N . ILE D 1 14 ? 71.700 40.281 68.051 1.00 59.93 10 ILE D N 1
ATOM 11409 C CA . ILE D 1 14 ? 70.310 39.823 68.075 1.00 52.05 10 ILE D CA 1
ATOM 11410 C C . ILE D 1 14 ? 69.358 40.760 67.324 1.00 44.28 10 ILE D C 1
ATOM 11411 O O . ILE D 1 14 ? 68.459 40.311 66.598 1.00 34.82 10 ILE D O 1
ATOM 11416 N N . LEU D 1 15 ? 69.569 42.060 67.489 1.00 39.39 11 LEU D N 1
ATOM 11417 C CA . LEU D 1 15 ? 68.737 43.056 66.835 1.00 40.57 11 LEU D CA 1
ATOM 11418 C C . LEU D 1 15 ? 68.358 42.510 65.483 1.00 51.69 11 LEU D C 1
ATOM 11419 O O . LEU D 1 15 ? 67.212 42.593 65.054 1.00 55.84 11 LEU D O 1
ATOM 11424 N N . GLU D 1 16 ? 69.350 41.919 64.835 1.00 59.86 12 GLU D N 1
ATOM 11425 C CA . GLU D 1 16 ? 69.196 41.341 63.521 1.00 64.15 12 GLU D CA 1
ATOM 11426 C C . GLU D 1 16 ? 68.991 39.832 63.562 1.00 59.86 12 GLU D C 1
ATOM 11427 O O . GLU D 1 16 ? 68.184 39.302 62.804 1.00 66.35 12 GLU D O 1
ATOM 11433 N N . LYS D 1 17 ? 69.710 39.139 64.438 1.00 55.18 13 LYS D N 1
ATOM 11434 C CA . LYS D 1 17 ? 69.581 37.686 64.523 1.00 59.63 13 LYS D CA 1
ATOM 11435 C C . LYS D 1 17 ? 68.136 37.284 64.764 1.00 57.50 13 LYS D C 1
ATOM 11436 O O . LYS D 1 17 ? 67.668 36.265 64.248 1.00 55.73 13 LYS D O 1
ATOM 11442 N N . ALA D 1 18 ? 67.426 38.105 65.531 1.00 58.55 14 ALA D N 1
ATOM 11443 C CA . ALA D 1 18 ? 66.030 37.834 65.860 1.00 60.11 14 ALA D CA 1
ATOM 11444 C C . ALA D 1 18 ? 65.006 38.474 64.911 1.00 57.89 14 ALA D C 1
ATOM 11445 O O . ALA D 1 18 ? 63.801 38.386 65.143 1.00 60.59 14 ALA D O 1
ATOM 11447 N N . GLU D 1 19 ? 65.483 39.119 63.853 1.00 53.56 15 GLU D N 1
ATOM 11448 C CA . GLU D 1 19 ? 64.600 39.741 62.879 1.00 54.71 15 GLU D CA 1
ATOM 11449 C C . GLU D 1 19 ? 63.961 41.037 63.377 1.00 53.23 15 GLU D C 1
ATOM 11450 O O . GLU D 1 19 ? 62.872 41.402 62.935 1.00 57.45 15 GLU D O 1
ATOM 11456 N N . ILE D 1 20 ? 64.628 41.741 64.283 1.00 42.72 16 ILE D N 1
ATOM 11457 C CA . ILE D 1 20 ? 64.072 42.989 64.800 1.00 39.06 16 ILE D CA 1
ATOM 11458 C C . ILE D 1 20 ? 64.337 44.212 63.932 1.00 31.98 16 ILE D C 1
ATOM 11459 O O . ILE D 1 20 ? 63.445 44.695 63.248 1.00 21.70 16 ILE D O 1
ATOM 11464 N N . TYR D 1 21 ? 65.565 44.710 63.979 1.00 30.20 17 TYR D N 1
ATOM 11465 C CA . TYR D 1 21 ? 65.948 45.889 63.229 1.00 41.30 17 TYR D CA 1
ATOM 11466 C C . TYR D 1 21 ? 67.152 45.549 62.376 1.00 50.53 17 TYR D C 1
ATOM 11467 O O . TYR D 1 21 ? 68.179 45.099 62.890 1.00 57.55 17 TYR D O 1
ATOM 11476 N N . ASP D 1 22 ? 67.025 45.752 61.069 1.00 54.20 18 ASP D N 1
ATOM 11477 C CA . ASP D 1 22 ? 68.134 45.477 60.168 1.00 58.57 18 ASP D CA 1
ATOM 11478 C C . ASP D 1 22 ? 68.848 46.789 59.857 1.00 55.48 18 ASP D C 1
ATOM 11479 O O . ASP D 1 22 ? 68.389 47.554 59.016 1.00 54.85 18 ASP D O 1
ATOM 11484 N N . VAL D 1 23 ? 69.972 47.044 60.524 1.00 49.65 19 VAL D N 1
ATOM 11485 C CA . VAL D 1 23 ? 70.717 48.286 60.313 1.00 45.23 19 VAL D CA 1
ATOM 11486 C C . VAL D 1 23 ? 71.620 48.331 59.086 1.00 46.09 19 VAL D C 1
ATOM 11487 O O . VAL D 1 23 ? 72.472 49.208 58.988 1.00 45.70 19 VAL D O 1
ATOM 11491 N N . ARG D 1 24 ? 71.436 47.406 58.149 1.00 48.89 20 ARG D N 1
ATOM 11492 C CA . ARG D 1 24 ? 72.280 47.373 56.954 1.00 49.93 20 ARG D CA 1
ATOM 11493 C C . ARG D 1 24 ? 71.904 48.400 55.880 1.00 44.79 20 ARG D C 1
ATOM 11494 O O . ARG D 1 24 ? 72.500 48.416 54.799 1.00 36.06 20 ARG D O 1
ATOM 11502 N N . TYR D 1 25 ? 70.923 49.252 56.181 1.00 39.92 21 TYR D N 1
ATOM 11503 C CA . TYR D 1 25 ? 70.488 50.284 55.249 1.00 30.89 21 TYR D CA 1
ATOM 11504 C C . TYR D 1 25 ? 71.541 51.374 55.220 1.00 32.05 21 TYR D C 1
ATOM 11505 O O . TYR D 1 25 ? 71.774 52.049 56.217 1.00 29.94 21 TYR D O 1
ATOM 11514 N N . PRO D 1 26 ? 72.164 51.578 54.051 1.00 41.17 22 PRO D N 1
ATOM 11515 C CA . PRO D 1 26 ? 73.230 52.531 53.695 1.00 38.65 22 PRO D CA 1
ATOM 11516 C C . PRO D 1 26 ? 73.202 53.972 54.200 1.00 37.91 22 PRO D C 1
ATOM 11517 O O . PRO D 1 26 ? 73.519 54.887 53.454 1.00 35.42 22 PRO D O 1
ATOM 11521 N N . ILE D 1 27 ? 72.842 54.169 55.462 1.00 47.66 23 ILE D N 1
ATOM 11522 C CA . ILE D 1 27 ? 72.819 55.499 56.066 1.00 54.97 23 ILE D CA 1
ATOM 11523 C C . ILE D 1 27 ? 72.975 55.345 57.575 1.00 65.94 23 ILE D C 1
ATOM 11524 O O . ILE D 1 27 ? 72.146 54.711 58.229 1.00 65.40 23 ILE D O 1
ATOM 11529 N N . LYS D 1 28 ? 74.050 55.921 58.114 1.00 79.78 24 LYS D N 1
ATOM 11530 C CA . LYS D 1 28 ? 74.354 55.851 59.543 1.00 84.05 24 LYS D CA 1
ATOM 11531 C C . LYS D 1 28 ? 73.052 55.919 60.322 1.00 80.72 24 LYS D C 1
ATOM 11532 O O . LYS D 1 28 ? 72.233 56.806 60.096 1.00 78.83 24 LYS D O 1
ATOM 11538 N N . GLY D 1 29 ? 72.857 54.961 61.220 1.00 81.50 25 GLY D N 1
ATOM 11539 C CA . GLY D 1 29 ? 71.645 54.927 62.020 1.00 79.88 25 GLY D CA 1
ATOM 11540 C C . GLY D 1 29 ? 70.402 55.268 61.225 1.00 74.34 25 GLY D C 1
ATOM 11541 O O . GLY D 1 29 ? 69.886 56.381 61.323 1.00 69.54 25 GLY D O 1
ATOM 11542 N N . CYS D 1 30 ? 69.922 54.308 60.439 1.00 68.93 26 CYS D N 1
ATOM 11543 C CA . CYS D 1 30 ? 68.744 54.524 59.616 1.00 57.57 26 CYS D CA 1
ATOM 11544 C C . CYS D 1 30 ? 68.141 53.209 59.192 1.00 55.01 26 CYS D C 1
ATOM 11545 O O . CYS D 1 30 ? 67.382 53.162 58.231 1.00 63.25 26 CYS D O 1
ATOM 11548 N N . GLY D 1 31 ? 68.475 52.140 59.904 1.00 48.30 27 GLY D N 1
ATOM 11549 C CA . GLY D 1 31 ? 67.945 50.833 59.549 1.00 46.54 27 GLY D CA 1
ATOM 11550 C C . GLY D 1 31 ? 66.443 50.705 59.285 1.00 36.81 27 GLY D C 1
ATOM 11551 O O . GLY D 1 31 ? 65.695 51.684 59.269 1.00 41.39 27 GLY D O 1
ATOM 11552 N N . VAL D 1 32 ? 66.011 49.466 59.076 1.00 28.14 28 VAL D N 1
ATOM 11553 C CA . VAL D 1 32 ? 64.617 49.150 58.823 1.00 22.23 28 VAL D CA 1
ATOM 11554 C C . VAL D 1 32 ? 64.107 48.076 59.791 1.00 23.80 28 VAL D C 1
ATOM 11555 O O . VAL D 1 32 ? 64.739 47.020 59.976 1.00 13.77 28 VAL D O 1
ATOM 11559 N N . TYR D 1 33 ? 62.974 48.372 60.425 1.00 20.55 29 TYR D N 1
ATOM 11560 C CA . TYR D 1 33 ? 62.319 47.424 61.316 1.00 17.68 29 TYR D CA 1
ATOM 11561 C C . TYR D 1 33 ? 61.803 46.284 60.428 1.00 13.43 29 TYR D C 1
ATOM 11562 O O . TYR D 1 33 ? 61.111 46.525 59.435 1.00 15.86 29 TYR D O 1
ATOM 11571 N N . LEU D 1 34 ? 62.120 45.049 60.774 1.00 9.58 30 LEU D N 1
ATOM 11572 C CA . LEU D 1 34 ? 61.659 43.944 59.965 1.00 13.39 30 LEU D CA 1
ATOM 11573 C C . LEU D 1 34 ? 60.307 43.510 60.468 1.00 17.52 30 LEU D C 1
ATOM 11574 O O . LEU D 1 34 ? 59.902 43.898 61.551 1.00 22.03 30 LEU D O 1
ATOM 11579 N N . PRO D 1 35 ? 59.565 42.730 59.672 1.00 24.11 31 PRO D N 1
ATOM 11580 C CA . PRO D 1 35 ? 58.248 42.300 60.125 1.00 30.23 31 PRO D CA 1
ATOM 11581 C C . PRO D 1 35 ? 58.178 42.028 61.613 1.00 35.93 31 PRO D C 1
ATOM 11582 O O . PRO D 1 35 ? 57.443 42.718 62.328 1.00 29.05 31 PRO D O 1
ATOM 11586 N N . TYR D 1 36 ? 58.951 41.056 62.097 1.00 33.57 32 TYR D N 1
ATOM 11587 C CA . TYR D 1 36 ? 58.906 40.754 63.528 1.00 31.81 32 TYR D CA 1
ATOM 11588 C C . TYR D 1 36 ? 59.249 41.988 64.316 1.00 30.95 32 TYR D C 1
ATOM 11589 O O . TYR D 1 36 ? 58.800 42.152 65.432 1.00 32.08 32 TYR D O 1
ATOM 11598 N N . GLY D 1 37 ? 60.054 42.857 63.715 1.00 37.92 33 GLY D N 1
ATOM 11599 C CA . GLY D 1 37 ? 60.449 44.090 64.374 1.00 38.49 33 GLY D CA 1
ATOM 11600 C C . GLY D 1 37 ? 59.283 45.046 64.480 1.00 36.99 33 GLY D C 1
ATOM 11601 O O . GLY D 1 37 ? 59.023 45.595 65.551 1.00 31.31 33 GLY D O 1
ATOM 11602 N N . PHE D 1 38 ? 58.575 45.241 63.371 1.00 33.05 34 PHE D N 1
ATOM 11603 C CA . PHE D 1 38 ? 57.430 46.137 63.368 1.00 41.64 34 PHE D CA 1
ATOM 11604 C C . PHE D 1 38 ? 56.406 45.624 64.372 1.00 39.49 34 PHE D C 1
ATOM 11605 O O . PHE D 1 38 ? 56.037 46.317 65.312 1.00 33.06 34 PHE D O 1
ATOM 11613 N N . LYS D 1 39 ? 55.956 44.398 64.164 1.00 41.04 35 LYS D N 1
ATOM 11614 C CA . LYS D 1 39 ? 54.998 43.779 65.060 1.00 45.99 35 LYS D CA 1
ATOM 11615 C C . LYS D 1 39 ? 55.362 44.046 66.529 1.00 38.56 35 LYS D C 1
ATOM 11616 O O . LYS D 1 39 ? 54.574 44.603 67.280 1.00 34.24 35 LYS D O 1
ATOM 11622 N N . ILE D 1 40 ? 56.563 43.659 66.934 1.00 34.02 36 ILE D N 1
ATOM 11623 C CA . ILE D 1 40 ? 56.984 43.849 68.314 1.00 37.17 36 ILE D CA 1
ATOM 11624 C C . ILE D 1 40 ? 56.809 45.295 68.755 1.00 32.68 36 ILE D C 1
ATOM 11625 O O . ILE D 1 40 ? 56.384 45.562 69.879 1.00 38.34 36 ILE D O 1
ATOM 11630 N N . ARG D 1 41 ? 57.108 46.236 67.878 1.00 18.81 37 ARG D N 1
ATOM 11631 C CA . ARG D 1 41 ? 56.951 47.630 68.264 1.00 21.47 37 ARG D CA 1
ATOM 11632 C C . ARG D 1 41 ? 55.497 48.112 68.240 1.00 20.60 37 ARG D C 1
ATOM 11633 O O . ARG D 1 41 ? 55.161 49.076 68.922 1.00 11.91 37 ARG D O 1
ATOM 11641 N N . ARG D 1 42 ? 54.636 47.431 67.479 1.00 20.92 38 ARG D N 1
ATOM 11642 C CA . ARG D 1 42 ? 53.224 47.804 67.399 1.00 18.89 38 ARG D CA 1
ATOM 11643 C C . ARG D 1 42 ? 52.612 47.771 68.780 1.00 19.30 38 ARG D C 1
ATOM 11644 O O . ARG D 1 42 ? 52.154 48.791 69.279 1.00 17.48 38 ARG D O 1
ATOM 11652 N N . TYR D 1 43 ? 52.611 46.592 69.388 1.00 20.01 39 TYR D N 1
ATOM 11653 C CA . TYR D 1 43 ? 52.045 46.423 70.717 1.00 30.52 39 TYR D CA 1
ATOM 11654 C C . TYR D 1 43 ? 52.878 47.191 71.726 1.00 30.94 39 TYR D C 1
ATOM 11655 O O . TYR D 1 43 ? 52.372 47.725 72.713 1.00 24.03 39 TYR D O 1
ATOM 11664 N N . THR D 1 44 ? 54.174 47.236 71.486 1.00 23.62 40 THR D N 1
ATOM 11665 C CA . THR D 1 44 ? 55.023 47.985 72.377 1.00 21.51 40 THR D CA 1
ATOM 11666 C C . THR D 1 44 ? 54.368 49.347 72.484 1.00 22.60 40 THR D C 1
ATOM 11667 O O . THR D 1 44 ? 54.115 49.840 73.582 1.00 27.99 40 THR D O 1
ATOM 11671 N N . PHE D 1 45 ? 54.053 49.934 71.330 1.00 18.06 41 PHE D N 1
ATOM 11672 C CA . PHE D 1 45 ? 53.452 51.259 71.310 1.00 22.59 41 PHE D CA 1
ATOM 11673 C C . PHE D 1 45 ? 51.938 51.409 71.419 1.00 26.68 41 PHE D C 1
ATOM 11674 O O . PHE D 1 45 ? 51.444 52.514 71.628 1.00 17.89 41 PHE D O 1
ATOM 11682 N N . GLU D 1 46 ? 51.192 50.322 71.285 1.00 32.34 42 GLU D N 1
ATOM 11683 C CA . GLU D 1 46 ? 49.748 50.426 71.438 1.00 38.32 42 GLU D CA 1
ATOM 11684 C C . GLU D 1 46 ? 49.514 50.726 72.932 1.00 35.93 42 GLU D C 1
ATOM 11685 O O . GLU D 1 46 ? 48.539 51.377 73.305 1.00 35.25 42 GLU D O 1
ATOM 11691 N N . ILE D 1 47 ? 50.415 50.258 73.790 1.00 28.39 43 ILE D N 1
ATOM 11692 C CA . ILE D 1 47 ? 50.257 50.515 75.211 1.00 22.85 43 ILE D CA 1
ATOM 11693 C C . ILE D 1 47 ? 50.261 52.014 75.446 1.00 30.67 43 ILE D C 1
ATOM 11694 O O . ILE D 1 47 ? 49.230 52.580 75.813 1.00 36.05 43 ILE D O 1
ATOM 11699 N N . ILE D 1 48 ? 51.408 52.661 75.230 1.00 27.25 44 ILE D N 1
ATOM 11700 C CA . ILE D 1 48 ? 51.511 54.110 75.437 1.00 27.77 44 ILE D CA 1
ATOM 11701 C C . ILE D 1 48 ? 50.336 54.870 74.824 1.00 35.72 44 ILE D C 1
ATOM 11702 O O . ILE D 1 48 ? 49.858 55.851 75.398 1.00 34.34 44 ILE D O 1
ATOM 11707 N N . ARG D 1 49 ? 49.885 54.421 73.652 1.00 43.52 45 ARG D N 1
ATOM 11708 C CA . ARG D 1 49 ? 48.751 55.042 72.974 1.00 36.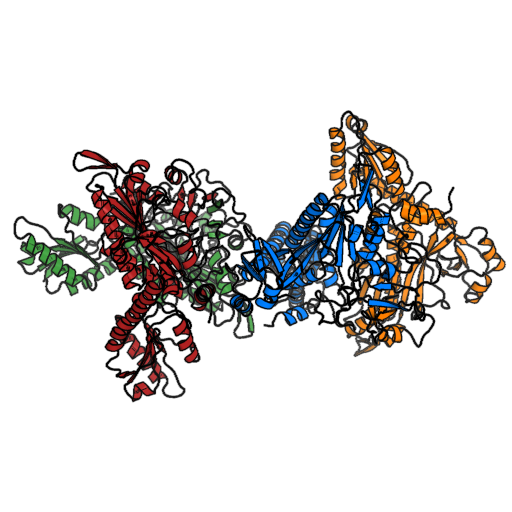32 45 ARG D CA 1
ATOM 11709 C C . ARG D 1 49 ? 47.563 55.045 73.912 1.00 34.99 45 ARG D C 1
ATOM 11710 O O . ARG D 1 49 ? 47.130 56.096 74.374 1.00 33.98 45 ARG D O 1
ATOM 11718 N N . ASN D 1 50 ? 47.045 53.851 74.183 1.00 35.33 46 ASN D N 1
ATOM 11719 C CA . ASN D 1 50 ? 45.893 53.682 75.065 1.00 42.61 46 ASN D CA 1
ATOM 11720 C C . ASN D 1 50 ? 46.048 54.512 76.326 1.00 39.25 46 ASN D C 1
ATOM 11721 O O . ASN D 1 50 ? 45.140 55.246 76.693 1.00 34.75 46 ASN D O 1
ATOM 11726 N N . LEU D 1 51 ? 47.198 54.392 76.986 1.00 43.33 47 LEU D N 1
ATOM 11727 C CA . LEU D 1 51 ? 47.475 55.157 78.201 1.00 43.86 47 LEU D CA 1
ATOM 11728 C C . LEU D 1 51 ? 47.208 56.628 77.945 1.00 47.03 47 LEU D C 1
ATOM 11729 O O . LEU D 1 51 ? 46.648 57.327 78.789 1.00 41.99 47 LEU D O 1
ATOM 11734 N N . LEU D 1 52 ? 47.637 57.088 76.774 1.00 52.58 48 LEU D N 1
ATOM 11735 C CA . LEU D 1 52 ? 47.446 58.469 76.340 1.00 58.24 48 LEU D CA 1
ATOM 11736 C C . LEU D 1 52 ? 45.963 58.736 76.067 1.00 59.45 48 LEU D C 1
ATOM 11737 O O . LEU D 1 52 ? 45.389 59.702 76.564 1.00 61.52 48 LEU D O 1
ATOM 11742 N N . ASP D 1 53 ? 45.359 57.870 75.262 1.00 54.09 49 ASP D N 1
ATOM 11743 C CA . ASP D 1 53 ? 43.959 57.996 74.912 1.00 59.00 49 ASP D CA 1
ATOM 11744 C C . ASP D 1 53 ? 43.070 57.962 76.157 1.00 60.97 49 ASP D C 1
ATOM 11745 O O . ASP D 1 53 ? 42.260 58.860 76.372 1.00 63.51 49 ASP D O 1
ATOM 11750 N N . GLU D 1 54 ? 43.227 56.926 76.973 1.00 62.99 50 GLU D N 1
ATOM 11751 C CA . GLU D 1 54 ? 42.456 56.776 78.206 1.00 68.97 50 GLU D CA 1
ATOM 11752 C C . GLU D 1 54 ? 42.799 57.844 79.247 1.00 69.16 50 GLU D C 1
ATOM 11753 O O . GLU D 1 54 ? 42.450 57.708 80.424 1.00 67.23 50 GLU D O 1
ATOM 11759 N N . SER D 1 55 ? 43.479 58.902 78.816 1.00 63.13 51 SER D N 1
ATOM 11760 C CA . SER D 1 55 ? 43.869 59.968 79.724 1.00 53.48 51 SER D CA 1
ATOM 11761 C C . SER D 1 55 ? 43.650 61.358 79.168 1.00 55.69 51 SER D C 1
ATOM 11762 O O . SER D 1 55 ? 44.386 62.275 79.525 1.00 61.59 51 SER D O 1
ATOM 11765 N N . GLY D 1 56 ? 42.664 61.513 78.286 1.00 53.72 52 GLY D N 1
ATOM 11766 C CA . GLY D 1 56 ? 42.352 62.826 77.732 1.00 56.58 52 GLY D CA 1
ATOM 11767 C C . GLY D 1 56 ? 43.205 63.419 76.616 1.00 59.10 52 GLY D C 1
ATOM 11768 O O . GLY D 1 56 ? 43.153 64.629 76.377 1.00 60.44 52 GLY D O 1
ATOM 11769 N N . HIS D 1 57 ? 43.988 62.587 75.934 1.00 59.98 53 HIS D N 1
ATOM 11770 C CA . HIS D 1 57 ? 44.830 63.046 74.831 1.00 47.49 53 HIS D CA 1
ATOM 11771 C C . HIS D 1 57 ? 44.213 62.617 73.521 1.00 49.02 53 HIS D C 1
ATOM 11772 O O . HIS D 1 57 ? 43.387 61.706 73.482 1.00 55.83 53 HIS D O 1
ATOM 11779 N N . ASP D 1 58 ? 44.626 63.268 72.443 1.00 52.58 54 ASP D N 1
ATOM 11780 C CA . ASP D 1 58 ? 44.126 62.936 71.109 1.00 62.88 54 ASP D CA 1
ATOM 11781 C C . ASP D 1 58 ? 45.293 62.732 70.151 1.00 61.67 54 ASP D C 1
ATOM 11782 O O . ASP D 1 58 ? 46.215 63.552 70.086 1.00 61.19 54 ASP D O 1
ATOM 11787 N N . GLU D 1 59 ? 45.273 61.639 69.403 1.00 56.44 55 GLU D N 1
ATOM 11788 C CA . GLU D 1 59 ? 46.372 61.424 68.484 1.00 53.47 55 GLU D CA 1
ATOM 11789 C C . GLU D 1 59 ? 46.115 62.139 67.182 1.00 48.43 55 GLU D C 1
ATOM 11790 O O . GLU D 1 59 ? 45.110 61.897 66.510 1.00 51.12 55 GLU D O 1
ATOM 11796 N N . ALA D 1 60 ? 47.030 63.027 66.833 1.00 35.98 56 ALA D N 1
ATOM 11797 C CA . ALA D 1 60 ? 46.923 63.772 65.596 1.00 27.88 56 ALA D CA 1
ATOM 11798 C C . ALA D 1 60 ? 48.098 63.413 64.692 1.00 27.93 56 ALA D C 1
ATOM 11799 O O . ALA D 1 60 ? 48.899 62.536 64.998 1.00 29.06 56 ALA D O 1
ATOM 11801 N N . LEU D 1 61 ? 48.197 64.091 63.563 1.00 33.18 57 LEU D N 1
ATOM 11802 C CA . LEU D 1 61 ? 49.300 63.845 62.651 1.00 30.53 57 LEU D CA 1
ATOM 11803 C C . LEU D 1 61 ? 49.568 65.146 61.945 1.00 30.46 57 LEU D C 1
ATOM 11804 O O . LEU D 1 61 ? 48.693 65.659 61.246 1.00 24.61 57 LEU D O 1
ATOM 11809 N N . PHE D 1 62 ? 50.773 65.674 62.148 1.00 28.76 58 PHE D N 1
ATOM 11810 C CA . PHE D 1 62 ? 51.190 66.940 61.557 1.00 29.68 58 PHE D CA 1
ATOM 11811 C C . PHE D 1 62 ? 52.248 66.724 60.481 1.00 36.90 58 PHE D C 1
ATOM 11812 O O . PHE D 1 62 ? 52.934 65.696 60.455 1.00 37.17 58 PHE D O 1
ATOM 11820 N N . PRO D 1 63 ? 52.399 67.705 59.581 1.00 36.05 59 PRO D N 1
ATOM 11821 C CA . PRO D 1 63 ? 53.376 67.633 58.507 1.00 37.34 59 PRO D CA 1
ATOM 11822 C C . PRO D 1 63 ? 54.747 67.378 59.100 1.00 40.41 59 PRO D C 1
ATOM 11823 O O . PRO D 1 63 ? 55.017 67.711 60.251 1.00 38.77 59 PRO D O 1
ATOM 11827 N N . MET D 1 64 ? 55.613 66.796 58.288 1.00 42.52 60 MET D N 1
ATOM 11828 C CA . MET D 1 64 ? 56.969 66.491 58.687 1.00 36.65 60 MET D CA 1
ATOM 11829 C C . MET D 1 64 ? 57.921 67.591 58.207 1.00 40.08 60 MET D C 1
ATOM 11830 O O . MET D 1 64 ? 59.061 67.677 58.665 1.00 45.45 60 MET D O 1
ATOM 11835 N N . LEU D 1 65 ? 57.456 68.446 57.303 1.00 30.88 61 LEU D N 1
ATOM 11836 C CA . LEU D 1 65 ? 58.311 69.510 56.799 1.00 36.01 61 LEU D CA 1
ATOM 11837 C C . LEU D 1 65 ? 58.043 70.891 57.378 1.00 45.74 61 LEU D C 1
ATOM 11838 O O . LEU D 1 65 ? 57.004 71.488 57.107 1.00 48.60 61 LEU D O 1
ATOM 11843 N N . ILE D 1 66 ? 58.987 71.409 58.158 1.00 47.13 62 ILE D N 1
ATOM 11844 C CA . ILE D 1 66 ? 58.830 72.739 58.728 1.00 48.14 62 ILE D CA 1
ATOM 11845 C C . ILE D 1 66 ? 59.572 73.742 57.858 1.00 57.42 62 ILE D C 1
ATOM 11846 O O . ILE D 1 66 ? 60.748 73.563 57.555 1.00 63.91 62 ILE D O 1
ATOM 11851 N N . PRO D 1 67 ? 58.896 74.811 57.434 1.00 61.55 63 PRO D N 1
ATOM 11852 C CA . PRO D 1 67 ? 59.578 75.801 56.601 1.00 62.13 63 PRO D CA 1
ATOM 11853 C C . PRO D 1 67 ? 60.524 76.552 57.514 1.00 62.52 63 PRO D C 1
ATOM 11854 O O . PRO D 1 67 ? 60.279 76.623 58.711 1.00 61.74 63 PRO D O 1
ATOM 11858 N N . GLU D 1 68 ? 61.595 77.109 56.961 1.00 70.67 64 GLU D N 1
ATOM 11859 C CA . GLU D 1 68 ? 62.566 77.837 57.767 1.00 80.03 64 GLU D CA 1
ATOM 11860 C C . GLU D 1 68 ? 61.865 78.822 58.683 1.00 82.10 64 GLU D C 1
ATOM 11861 O O . GLU D 1 68 ? 61.983 78.744 59.908 1.00 79.50 64 GLU D O 1
ATOM 11867 N N . ASP D 1 69 ? 61.142 79.753 58.067 1.00 85.69 65 ASP D N 1
ATOM 11868 C CA . ASP D 1 69 ? 60.404 80.795 58.772 1.00 86.53 65 ASP D CA 1
ATOM 11869 C C . ASP D 1 69 ? 60.106 80.439 60.221 1.00 82.24 65 ASP D C 1
ATOM 11870 O O . ASP D 1 69 ? 60.478 81.166 61.140 1.00 81.60 65 ASP D O 1
ATOM 11875 N N . LEU D 1 70 ? 59.435 79.311 60.418 1.00 82.52 66 LEU D N 1
ATOM 11876 C CA . LEU D 1 70 ? 59.067 78.866 61.753 1.00 87.43 66 LEU D CA 1
ATOM 11877 C C . LEU D 1 70 ? 60.239 78.444 62.636 1.00 86.96 66 LEU D C 1
ATOM 11878 O O . LEU D 1 70 ? 60.474 79.038 63.690 1.00 89.93 66 LEU D O 1
ATOM 11883 N N . LEU D 1 71 ? 60.971 77.420 62.213 1.00 84.50 67 LEU D N 1
ATOM 11884 C CA . LEU D 1 71 ? 62.092 76.930 62.994 1.00 79.80 67 LEU D CA 1
ATOM 11885 C C . LEU D 1 71 ? 63.014 78.075 63.377 1.00 85.69 67 LEU D C 1
ATOM 11886 O O . LEU D 1 71 ? 63.946 77.893 64.155 1.00 88.24 67 LEU D O 1
ATOM 11891 N N . ALA D 1 72 ? 62.750 79.253 62.820 1.00 89.34 68 ALA D N 1
ATOM 11892 C CA . ALA D 1 72 ? 63.528 80.447 63.124 1.00 90.68 68 ALA D CA 1
ATOM 11893 C C . ALA D 1 72 ? 63.098 80.908 64.507 1.00 89.09 68 ALA D C 1
ATOM 11894 O O . ALA D 1 72 ? 63.880 80.866 65.453 1.00 91.42 68 ALA D O 1
ATOM 11896 N N . LYS D 1 73 ? 61.845 81.342 64.615 1.00 86.85 69 LYS D N 1
ATOM 11897 C CA . LYS D 1 73 ? 61.292 81.789 65.886 1.00 87.54 69 LYS D CA 1
ATOM 11898 C C . LYS D 1 73 ? 61.498 80.660 66.885 1.00 87.00 69 LYS D C 1
ATOM 11899 O O . LYS D 1 73 ? 61.357 80.850 68.091 1.00 91.52 69 LYS D O 1
ATOM 11905 N N . GLU D 1 74 ? 61.815 79.477 66.369 1.00 84.53 70 GLU D N 1
ATOM 11906 C CA . GLU D 1 74 ? 62.063 78.317 67.211 1.00 86.21 70 GLU D CA 1
ATOM 11907 C C . GLU D 1 74 ? 63.391 78.553 67.917 1.00 90.86 70 GLU D C 1
ATOM 11908 O O . GLU D 1 74 ? 63.976 77.639 68.489 1.00 90.87 70 GLU D O 1
ATOM 11914 N N . ALA D 1 75 ? 63.860 79.796 67.862 1.00 97.04 71 ALA D N 1
ATOM 11915 C CA . ALA D 1 75 ? 65.113 80.199 68.491 1.00 102.71 71 ALA D CA 1
ATOM 11916 C C . ALA D 1 75 ? 65.201 81.726 68.578 1.00 110.59 71 ALA D C 1
ATOM 11917 O O . ALA D 1 75 ? 64.467 82.444 67.895 1.00 111.91 71 ALA D O 1
ATOM 11919 N N . GLU D 1 76 ? 66.089 82.226 69.430 1.00 119.20 72 GLU D N 1
ATOM 11920 C CA . GLU D 1 76 ? 66.255 83.668 69.554 1.00 127.55 72 GLU D CA 1
ATOM 11921 C C . GLU D 1 76 ? 67.149 84.149 68.415 1.00 133.54 72 GLU D C 1
ATOM 11922 O O . GLU D 1 76 ? 66.921 85.217 67.848 1.00 138.33 72 GLU D O 1
ATOM 11928 N N . HIS D 1 77 ? 68.160 83.347 68.083 1.00 136.78 73 HIS D N 1
ATOM 11929 C CA . HIS D 1 77 ? 69.102 83.658 67.004 1.00 138.08 73 HIS D CA 1
ATOM 11930 C C . HIS D 1 77 ? 69.450 82.346 66.272 1.00 141.39 73 HIS D C 1
ATOM 11931 O O . HIS D 1 77 ? 68.670 81.858 65.449 1.00 141.17 73 HIS D O 1
ATOM 11938 N N . ILE D 1 78 ? 70.627 81.797 66.575 1.00 145.02 74 ILE D N 1
ATOM 11939 C CA . ILE D 1 78 ? 71.114 80.528 66.012 1.00 144.67 74 ILE D CA 1
ATOM 11940 C C . ILE D 1 78 ? 71.992 79.872 67.087 1.00 145.08 74 ILE D C 1
ATOM 11941 O O . ILE D 1 78 ? 73.221 79.805 66.966 1.00 144.54 74 ILE D O 1
ATOM 11946 N N . LYS D 1 79 ? 71.338 79.405 68.149 1.00 142.35 75 LYS D N 1
ATOM 11947 C CA . LYS D 1 79 ? 72.014 78.767 69.275 1.00 135.93 75 LYS D CA 1
ATOM 11948 C C . LYS D 1 79 ? 72.052 77.248 69.140 1.00 132.30 75 LYS D C 1
ATOM 11949 O O . LYS D 1 79 ? 71.021 76.583 69.254 1.00 131.23 75 LYS D O 1
ATOM 11955 N N . GLY D 1 80 ? 73.250 76.718 68.898 1.00 128.34 76 GLY D N 1
ATOM 11956 C CA . GLY D 1 80 ? 73.445 75.284 68.751 1.00 124.61 76 GLY D CA 1
ATOM 11957 C C . GLY D 1 80 ? 72.167 74.470 68.714 1.00 121.39 76 GLY D C 1
ATOM 11958 O O . GLY D 1 80 ? 71.840 73.754 69.660 1.00 121.32 76 GLY D O 1
ATOM 11959 N N . PHE D 1 81 ? 71.437 74.577 67.612 1.00 117.47 77 PHE D N 1
ATOM 11960 C CA . PHE D 1 81 ? 70.190 73.849 67.475 1.00 113.45 77 PHE D CA 1
ATOM 11961 C C . PHE D 1 81 ? 69.827 73.679 65.997 1.00 110.67 77 PHE D C 1
ATOM 11962 O O . PHE D 1 81 ? 69.503 72.574 65.561 1.00 112.12 77 PHE D O 1
ATOM 11970 N N . GLU D 1 82 ? 69.901 74.759 65.222 1.00 104.98 78 GLU D N 1
ATOM 11971 C CA . GLU D 1 82 ? 69.596 74.678 63.797 1.00 102.57 78 GLU D CA 1
ATOM 11972 C C . GLU D 1 82 ? 70.757 73.982 63.088 1.00 103.24 78 GLU D C 1
ATOM 11973 O O . GLU D 1 82 ? 70.726 73.774 61.879 1.00 98.69 78 GLU D O 1
ATOM 11979 N N . ASP D 1 83 ? 71.779 73.623 63.859 1.00 111.41 79 ASP D N 1
ATOM 11980 C CA . ASP D 1 83 ? 72.960 72.952 63.326 1.00 119.53 79 ASP D CA 1
ATOM 11981 C C . ASP D 1 83 ? 72.676 71.486 63.051 1.00 118.58 79 ASP D C 1
ATOM 11982 O O . ASP D 1 83 ? 73.129 70.933 62.049 1.00 120.95 79 ASP D O 1
ATOM 11987 N N . GLU D 1 84 ? 71.932 70.858 63.955 1.00 112.66 80 GLU D N 1
ATOM 11988 C CA . GLU D 1 84 ? 71.606 69.450 63.816 1.00 104.56 80 GLU D CA 1
ATOM 11989 C C . GLU D 1 84 ? 70.219 69.247 63.232 1.00 90.55 80 GLU D C 1
ATOM 11990 O O . GLU D 1 84 ? 69.438 68.444 63.726 1.00 88.63 80 GLU D O 1
ATOM 11996 N N . VAL D 1 85 ? 69.919 69.983 62.170 1.00 77.99 81 VAL D N 1
ATOM 11997 C CA . VAL D 1 85 ? 68.626 69.873 61.508 1.00 65.59 81 VAL D CA 1
ATOM 11998 C C . VAL D 1 85 ? 68.786 69.618 60.022 1.00 56.29 81 VAL D C 1
ATOM 11999 O O . VAL D 1 85 ? 69.567 70.283 59.350 1.00 52.11 81 VAL D O 1
ATOM 12003 N N . TYR D 1 86 ? 68.037 68.651 59.514 1.00 46.15 82 TYR D N 1
ATOM 12004 C CA . TYR D 1 86 ? 68.097 68.327 58.104 1.00 41.04 82 TYR D CA 1
ATOM 12005 C C . TYR D 1 86 ? 67.314 69.377 57.361 1.00 38.75 82 TYR D C 1
ATOM 12006 O O . TYR D 1 86 ? 66.232 69.754 57.785 1.00 47.58 82 TYR D O 1
ATOM 12015 N N . TRP D 1 87 ? 67.851 69.844 56.245 1.00 35.21 83 TRP D N 1
ATOM 12016 C CA . TRP D 1 87 ? 67.179 70.873 55.463 1.00 34.10 83 TRP D CA 1
ATOM 12017 C C . TRP D 1 87 ? 66.909 70.488 54.028 1.00 37.51 83 TRP D C 1
ATOM 12018 O O . TRP D 1 87 ? 67.784 69.957 53.343 1.00 45.42 83 TRP D O 1
ATOM 12029 N N . VAL D 1 88 ? 65.706 70.762 53.557 1.00 26.14 84 VAL D N 1
ATOM 12030 C CA . VAL D 1 88 ? 65.427 70.471 52.175 1.00 30.57 84 VAL D CA 1
ATOM 12031 C C . VAL D 1 88 ? 65.696 71.766 51.420 1.00 38.48 84 VAL D C 1
ATOM 12032 O O . VAL D 1 88 ? 65.474 72.857 51.950 1.00 38.52 84 VAL D O 1
ATOM 12036 N N . THR D 1 89 ? 66.166 71.657 50.184 1.00 36.33 85 THR D N 1
ATOM 12037 C CA . THR D 1 89 ? 66.512 72.849 49.436 1.00 37.27 85 THR D CA 1
ATOM 12038 C C . THR D 1 89 ? 66.055 72.928 47.998 1.00 45.22 85 THR D C 1
ATOM 12039 O O . THR D 1 89 ? 65.847 74.021 47.472 1.00 48.84 85 THR D O 1
ATOM 12043 N N . HIS D 1 90 ? 65.920 71.787 47.340 1.00 52.96 86 HIS D N 1
ATOM 12044 C CA . HIS D 1 90 ? 65.521 71.821 45.943 1.00 60.84 86 HIS D CA 1
ATOM 12045 C C . HIS D 1 90 ? 64.315 70.967 45.609 1.00 63.15 86 HIS D C 1
ATOM 12046 O O . HIS D 1 90 ? 63.880 70.136 46.402 1.00 65.26 86 HIS D O 1
ATOM 12053 N N . GLY D 1 91 ? 63.789 71.203 44.414 1.00 66.64 87 GLY D N 1
ATOM 12054 C CA . GLY D 1 91 ? 62.648 70.473 43.907 1.00 73.43 87 GLY D CA 1
ATOM 12055 C C . GLY D 1 91 ? 63.023 70.118 42.488 1.00 81.86 87 GLY D C 1
ATOM 12056 O O . GLY D 1 91 ? 62.625 70.790 41.536 1.00 82.74 87 GLY D O 1
ATOM 12057 N N . GLY D 1 92 ? 63.813 69.059 42.354 1.00 86.50 88 GLY D N 1
ATOM 12058 C CA . GLY D 1 92 ? 64.269 68.632 41.047 1.00 91.96 88 GLY D CA 1
ATOM 12059 C C . GLY D 1 92 ? 65.632 69.251 40.823 1.00 96.17 88 GLY D C 1
ATOM 12060 O O . GLY D 1 92 ? 66.668 68.620 41.048 1.00 99.61 88 GLY D O 1
ATOM 12061 N N . LYS D 1 93 ? 65.629 70.503 40.385 1.00 96.82 89 LYS D N 1
ATOM 12062 C CA . LYS D 1 93 ? 66.863 71.228 40.147 1.00 98.10 89 LYS D CA 1
ATOM 12063 C C . LYS D 1 93 ? 66.568 72.704 40.375 1.00 96.02 89 LYS D C 1
ATOM 12064 O O . LYS D 1 93 ? 67.426 73.565 40.178 1.00 99.31 89 LYS D O 1
ATOM 12070 N N . THR D 1 94 ? 65.340 72.981 40.802 1.00 92.62 90 THR D N 1
ATOM 12071 C CA . THR D 1 94 ? 64.901 74.341 41.080 1.00 86.82 90 THR D CA 1
ATOM 12072 C C . THR D 1 94 ? 64.885 74.548 42.584 1.00 80.55 90 THR D C 1
ATOM 12073 O O . THR D 1 94 ? 64.072 73.950 43.277 1.00 76.50 90 THR D O 1
ATOM 12077 N N . GLN D 1 95 ? 65.784 75.390 43.084 1.00 81.41 91 GLN D N 1
ATOM 12078 C CA . GLN D 1 95 ? 65.870 75.668 44.517 1.00 82.95 91 GLN D CA 1
ATOM 12079 C C . GLN D 1 95 ? 64.487 75.993 45.071 1.00 82.45 91 GLN D C 1
ATOM 12080 O O . GLN D 1 95 ? 63.576 76.319 44.313 1.00 86.67 91 GLN D O 1
ATOM 12086 N N . LEU D 1 96 ? 64.329 75.907 46.388 1.00 80.95 92 LEU D N 1
ATOM 12087 C CA . LEU D 1 96 ? 63.029 76.164 47.008 1.00 85.15 92 LEU D CA 1
ATOM 12088 C C . LEU D 1 96 ? 62.820 77.565 47.554 1.00 85.77 92 LEU D C 1
ATOM 12089 O O . LEU D 1 96 ? 61.689 77.951 47.871 1.00 86.83 92 LEU D O 1
ATOM 12094 N N . ASP D 1 97 ? 63.905 78.321 47.668 1.00 88.57 93 ASP D N 1
ATOM 12095 C CA . ASP D 1 97 ? 63.850 79.683 48.191 1.00 90.79 93 ASP D CA 1
ATOM 12096 C C . ASP D 1 97 ? 63.096 79.803 49.520 1.00 85.48 93 ASP D C 1
ATOM 12097 O O . ASP D 1 97 ? 63.068 80.873 50.139 1.00 80.54 93 ASP D O 1
ATOM 12102 N N . VAL D 1 98 ? 62.509 78.699 49.971 1.00 82.04 94 VAL D N 1
ATOM 12103 C CA . VAL D 1 98 ? 61.761 78.695 51.218 1.00 78.59 94 VAL D CA 1
ATOM 12104 C C . VAL D 1 98 ? 62.378 77.789 52.288 1.00 68.83 94 VAL D C 1
ATOM 12105 O O . VAL D 1 98 ? 62.078 77.933 53.473 1.00 55.90 94 VAL D O 1
ATOM 12109 N N . LYS D 1 99 ? 63.240 76.866 51.872 1.00 67.28 95 LYS D N 1
ATOM 12110 C CA . LYS D 1 99 ? 63.917 75.959 52.798 1.00 68.39 95 LYS D CA 1
ATOM 12111 C C . LYS D 1 99 ? 63.024 75.286 53.831 1.00 64.84 95 LYS D C 1
ATOM 12112 O O . LYS D 1 99 ? 62.789 75.821 54.916 1.00 68.44 95 LYS D O 1
ATOM 12118 N N . LEU D 1 100 ? 62.522 74.109 53.490 1.00 53.69 96 LEU D N 1
ATOM 12119 C CA . LEU D 1 100 ? 61.704 73.357 54.417 1.00 36.54 96 LEU D CA 1
ATOM 12120 C C . LEU D 1 100 ? 62.709 72.443 55.076 1.00 36.19 96 LEU D C 1
ATOM 12121 O O . LEU D 1 100 ? 63.693 72.034 54.454 1.00 29.71 96 LEU D O 1
ATOM 12126 N N . ALA D 1 101 ? 62.462 72.125 56.336 1.00 33.65 97 ALA D N 1
ATOM 12127 C CA . ALA D 1 101 ? 63.370 71.284 57.085 1.00 30.22 97 ALA D CA 1
ATOM 12128 C C . ALA D 1 101 ? 62.702 70.037 57.648 1.00 31.31 97 ALA D C 1
ATOM 12129 O O . ALA D 1 101 ? 61.497 70.031 57.939 1.00 33.90 97 ALA D O 1
ATOM 12131 N N . LEU D 1 102 ? 63.487 68.973 57.786 1.00 29.41 98 LEU D N 1
ATOM 12132 C CA . LEU D 1 102 ? 62.974 67.737 58.347 1.00 33.81 98 LEU D CA 1
ATOM 12133 C C . LEU D 1 102 ? 62.793 67.951 59.858 1.00 37.61 98 LEU D C 1
ATOM 12134 O O . LEU D 1 102 ? 63.708 68.371 60.577 1.00 19.89 98 LEU D O 1
ATOM 12139 N N . ARG D 1 103 ? 61.580 67.683 60.318 1.00 37.25 99 ARG D N 1
ATOM 12140 C CA . ARG D 1 103 ? 61.222 67.891 61.701 1.00 38.90 99 ARG D CA 1
ATOM 12141 C C . ARG D 1 103 ? 62.058 67.146 62.726 1.00 46.61 99 ARG D C 1
ATOM 12142 O O . ARG D 1 103 ? 62.156 65.930 62.703 1.00 47.39 99 ARG D O 1
ATOM 12150 N N . PRO D 1 104 ? 62.689 67.888 63.639 1.00 58.73 100 PRO D N 1
ATOM 12151 C CA . PRO D 1 104 ? 63.523 67.311 64.693 1.00 66.00 100 PRO D CA 1
ATOM 12152 C C . PRO D 1 104 ? 62.708 67.051 65.957 1.00 71.72 100 PRO D C 1
ATOM 12153 O O . PRO D 1 104 ? 62.813 65.986 66.572 1.00 72.65 100 PRO D O 1
ATOM 12157 N N . THR D 1 105 ? 61.897 68.035 66.341 1.00 78.31 101 THR D N 1
ATOM 12158 C CA . THR D 1 105 ? 61.069 67.925 67.536 1.00 81.75 101 THR D CA 1
ATOM 12159 C C . THR D 1 105 ? 59.593 68.196 67.231 1.00 79.42 101 THR D C 1
ATOM 12160 O O . THR D 1 105 ? 58.771 68.340 68.137 1.00 83.95 101 THR D O 1
ATOM 12164 N N . SER D 1 106 ? 59.277 68.260 65.942 1.00 70.93 102 SER D N 1
ATOM 12165 C CA . SER D 1 106 ? 57.913 68.463 65.457 1.00 69.10 102 SER D CA 1
ATOM 12166 C C . SER D 1 106 ? 57.026 69.316 66.359 1.00 68.94 102 SER D C 1
ATOM 12167 O O . SER D 1 106 ? 55.816 69.108 66.416 1.00 70.70 102 SER D O 1
ATOM 12170 N N . GLU D 1 107 ? 57.610 70.278 67.062 1.00 66.73 103 GLU D N 1
ATOM 12171 C CA . GLU D 1 107 ? 56.800 71.119 67.934 1.00 65.34 103 GLU D CA 1
ATOM 12172 C C . GLU D 1 107 ? 56.471 72.444 67.256 1.00 55.67 103 GLU D C 1
ATOM 12173 O O . GLU D 1 107 ? 55.329 72.904 67.304 1.00 47.50 103 GLU D O 1
ATOM 12179 N N . THR D 1 108 ? 57.470 73.046 66.616 1.00 44.43 104 THR D N 1
ATOM 12180 C CA . THR D 1 108 ? 57.273 74.311 65.918 1.00 34.71 104 THR D CA 1
ATOM 12181 C C . THR D 1 108 ? 55.901 74.357 65.284 1.00 31.66 104 THR D C 1
ATOM 12182 O O . THR D 1 108 ? 55.105 75.230 65.611 1.00 39.45 104 THR D O 1
ATOM 12186 N N . PRO D 1 109 ? 55.596 73.398 64.386 1.00 26.09 105 PRO D N 1
ATOM 12187 C CA . PRO D 1 109 ? 54.311 73.314 63.690 1.00 23.10 105 PRO D CA 1
ATOM 12188 C C . PRO D 1 109 ? 53.116 73.181 64.619 1.00 25.24 105 PRO D C 1
ATOM 12189 O O . PRO D 1 109 ? 52.187 73.975 64.567 1.00 20.89 105 PRO D O 1
ATOM 12193 N N . ILE D 1 110 ? 53.139 72.167 65.470 1.00 27.11 106 ILE D N 1
ATOM 12194 C CA . ILE D 1 110 ? 52.044 71.964 66.406 1.00 34.80 106 ILE D CA 1
ATOM 12195 C C . ILE D 1 110 ? 51.690 73.243 67.170 1.00 40.64 106 ILE D C 1
ATOM 12196 O O . ILE D 1 110 ? 50.581 73.378 67.686 1.00 38.90 106 ILE D O 1
ATOM 12201 N N . TYR D 1 111 ? 52.634 74.179 67.241 1.00 41.90 107 TYR D N 1
ATOM 12202 C CA . TYR D 1 111 ? 52.403 75.437 67.939 1.00 36.69 107 TYR D CA 1
ATOM 12203 C C . TYR D 1 111 ? 51.895 76.487 66.961 1.00 33.65 107 TYR D C 1
ATOM 12204 O O . TYR D 1 111 ? 50.964 77.237 67.265 1.00 24.82 107 TYR D O 1
ATOM 12213 N N . TYR D 1 112 ? 52.491 76.539 65.779 1.00 37.83 108 TYR D N 1
ATOM 12214 C CA . TYR D 1 112 ? 52.009 77.482 64.781 1.00 46.40 108 TYR D CA 1
ATOM 12215 C C . TYR D 1 112 ? 50.531 77.147 64.628 1.00 44.94 108 TYR D C 1
ATOM 12216 O O . TYR D 1 112 ? 49.714 77.991 64.279 1.00 49.17 108 TYR D O 1
ATOM 12225 N N . MET D 1 113 ? 50.202 75.891 64.894 1.00 35.25 109 MET D N 1
ATOM 12226 C CA . MET D 1 113 ? 48.840 75.428 64.775 1.00 34.84 109 MET D CA 1
ATOM 12227 C C . MET D 1 113 ? 48.024 75.841 65.958 1.00 37.71 109 MET D C 1
ATOM 12228 O O . MET D 1 113 ? 46.918 76.336 65.800 1.00 42.90 109 MET D O 1
ATOM 12233 N N . MET D 1 114 ? 48.557 75.638 67.153 1.00 39.40 110 MET D N 1
ATOM 12234 C CA . MET D 1 114 ? 47.812 76.026 68.337 1.00 41.42 110 MET D CA 1
ATOM 12235 C C . MET D 1 114 ? 47.429 77.482 68.193 1.00 35.52 110 MET D C 1
ATOM 12236 O O . MET D 1 114 ? 46.392 77.912 68.699 1.00 31.90 110 MET D O 1
ATOM 12241 N N . LYS D 1 115 ? 48.267 78.236 67.489 1.00 23.97 111 LYS D N 1
ATOM 12242 C CA . LYS D 1 115 ? 47.991 79.646 67.295 1.00 25.91 111 LYS D CA 1
ATOM 12243 C C . LYS D 1 115 ? 46.553 79.827 66.849 1.00 28.91 111 LYS D C 1
ATOM 12244 O O . LYS D 1 115 ? 45.899 80.808 67.188 1.00 26.81 111 LYS D O 1
ATOM 12250 N N . LEU D 1 116 ? 46.055 78.852 66.105 1.00 33.65 112 LEU D N 1
ATOM 12251 C CA . LEU D 1 116 ? 44.698 78.928 65.593 1.00 44.63 112 LEU D CA 1
ATOM 12252 C C . LEU D 1 116 ? 43.632 78.201 66.410 1.00 55.66 112 LEU D C 1
ATOM 12253 O O . LEU D 1 116 ? 42.489 78.663 66.487 1.00 61.20 112 LEU D O 1
ATOM 12258 N N . TRP D 1 117 ? 43.978 77.070 67.014 1.00 55.31 113 TRP D N 1
ATOM 12259 C CA . TRP D 1 117 ? 42.981 76.357 67.789 1.00 61.67 113 TRP D CA 1
ATOM 12260 C C . TRP D 1 117 ? 42.772 76.941 69.180 1.00 68.08 113 TRP D C 1
ATOM 12261 O O . TRP D 1 117 ? 42.029 76.384 69.992 1.00 74.86 113 TRP D O 1
ATOM 12272 N N . VAL D 1 118 ? 43.431 78.055 69.465 1.00 66.11 114 VAL D N 1
ATOM 12273 C CA . VAL D 1 118 ? 43.283 78.685 70.763 1.00 63.44 114 VAL D CA 1
ATOM 12274 C C . VAL D 1 118 ? 42.790 80.104 70.547 1.00 70.07 114 VAL D C 1
ATOM 12275 O O . VAL D 1 118 ? 43.352 80.848 69.736 1.00 72.03 114 VAL D O 1
ATOM 12279 N N . LYS D 1 119 ? 41.722 80.461 71.255 1.00 75.38 115 LYS D N 1
ATOM 12280 C CA . LYS D 1 119 ? 41.141 81.802 71.177 1.00 79.91 115 LYS D CA 1
ATOM 12281 C C . LYS D 1 119 ? 40.504 82.170 72.516 1.00 72.62 115 LYS D C 1
ATOM 12282 O O . LYS D 1 119 ? 40.673 83.282 73.014 1.00 68.03 115 LYS D O 1
ATOM 12288 N N . VAL D 1 120 ? 39.778 81.223 73.098 1.00 67.55 116 VAL D N 1
ATOM 12289 C CA . VAL D 1 120 ? 39.130 81.443 74.382 1.00 69.64 116 VAL D CA 1
ATOM 12290 C C . VAL D 1 120 ? 39.447 80.309 75.342 1.00 69.09 116 VAL D C 1
ATOM 12291 O O . VAL D 1 120 ? 39.591 79.161 74.931 1.00 67.98 116 VAL D O 1
ATOM 12295 N N . HIS D 1 121 ? 39.551 80.638 76.625 1.00 67.87 117 HIS D N 1
ATOM 12296 C CA . HIS D 1 121 ? 39.853 79.647 77.649 1.00 71.73 117 HIS D CA 1
ATOM 12297 C C . HIS D 1 121 ? 39.061 78.363 77.435 1.00 70.32 117 HIS D C 1
ATOM 12298 O O . HIS D 1 121 ? 39.497 77.284 77.812 1.00 72.68 117 HIS D O 1
ATOM 12305 N N . THR D 1 122 ? 37.892 78.493 76.828 1.00 69.85 118 THR D N 1
ATOM 12306 C CA . THR D 1 122 ? 37.039 77.352 76.547 1.00 71.08 118 THR D CA 1
ATOM 12307 C C . THR D 1 122 ? 37.844 76.308 75.789 1.00 71.06 118 THR D C 1
ATOM 12308 O O . THR D 1 122 ? 37.711 75.110 76.026 1.00 71.52 118 THR D O 1
ATOM 12312 N N . ASP D 1 123 ? 38.686 76.792 74.882 1.00 71.81 119 ASP D N 1
ATOM 12313 C CA . ASP D 1 123 ? 39.514 75.958 74.018 1.00 72.61 119 ASP D CA 1
ATOM 12314 C C . ASP D 1 123 ? 40.742 75.325 74.657 1.00 69.15 119 ASP D C 1
ATOM 12315 O O . ASP D 1 123 ? 41.610 74.810 73.960 1.00 70.83 119 ASP D O 1
ATOM 12320 N N . LEU D 1 124 ? 40.818 75.360 75.978 1.00 71.44 120 LEU D N 1
ATOM 12321 C CA . LEU D 1 124 ? 41.949 74.780 76.694 1.00 70.39 120 LEU D CA 1
ATOM 12322 C C . LEU D 1 124 ? 41.461 74.143 77.986 1.00 71.81 120 LEU D C 1
ATOM 12323 O O . LEU D 1 124 ? 40.503 74.606 78.601 1.00 78.39 120 LEU D O 1
ATOM 12328 N N . PRO D 1 125 ? 42.146 73.099 78.447 1.00 71.30 121 PRO D N 1
ATOM 12329 C CA . PRO D 1 125 ? 43.335 72.492 77.851 1.00 67.92 121 PRO D CA 1
ATOM 12330 C C . PRO D 1 125 ? 43.093 71.637 76.619 1.00 62.43 121 PRO D C 1
ATOM 12331 O O . PRO D 1 125 ? 41.992 71.114 76.421 1.00 60.55 121 PRO D O 1
ATOM 12335 N N . ILE D 1 126 ? 44.136 71.508 75.800 1.00 57.38 122 ILE D N 1
ATOM 12336 C CA . ILE D 1 126 ? 44.103 70.662 74.608 1.00 53.59 122 ILE D CA 1
ATOM 12337 C C . ILE D 1 126 ? 45.355 69.807 74.639 1.00 46.60 122 ILE D C 1
ATOM 12338 O O . ILE D 1 126 ? 46.455 70.293 74.389 1.00 39.29 122 ILE D O 1
ATOM 12343 N N . LYS D 1 127 ? 45.171 68.532 74.960 1.00 42.97 123 LYS D N 1
ATOM 12344 C CA . LYS D 1 127 ? 46.265 67.577 75.053 1.00 42.12 123 LYS D CA 1
ATOM 12345 C C . LYS D 1 127 ? 46.351 66.821 73.730 1.00 37.52 123 LYS D C 1
ATOM 12346 O O . LYS D 1 127 ? 45.549 65.923 73.463 1.00 44.47 123 LYS D O 1
ATOM 12352 N N . ILE D 1 128 ? 47.329 67.187 72.907 1.00 29.44 124 ILE D N 1
ATOM 12353 C CA . ILE D 1 128 ? 47.481 66.591 71.581 1.00 32.69 124 ILE D CA 1
ATOM 12354 C C . ILE D 1 128 ? 48.829 65.908 71.362 1.00 32.51 124 ILE D C 1
ATOM 12355 O O . ILE D 1 128 ? 49.867 66.443 71.743 1.00 39.93 124 ILE D O 1
ATOM 12360 N N . TYR D 1 129 ? 48.811 64.731 70.739 1.00 25.64 125 TYR D N 1
ATOM 12361 C CA . TYR D 1 129 ? 50.043 63.984 70.483 1.00 21.09 125 TYR D CA 1
ATOM 12362 C C . TYR D 1 129 ? 49.988 63.210 69.181 1.00 23.10 125 TYR D C 1
ATOM 12363 O O . TYR D 1 129 ? 48.909 62.925 68.649 1.00 26.39 125 TYR D O 1
ATOM 12372 N N . GLN D 1 130 ? 51.170 62.844 68.703 1.00 15.17 126 GLN D N 1
ATOM 12373 C CA . GLN D 1 130 ? 51.312 62.091 67.475 1.00 19.42 126 GLN D CA 1
ATOM 12374 C C . GLN D 1 130 ? 52.548 61.229 67.611 1.00 20.16 126 GLN D C 1
ATOM 12375 O O . GLN D 1 130 ? 53.528 61.645 68.209 1.00 11.28 126 GLN D O 1
ATOM 12381 N N . ILE D 1 131 ? 52.498 60.020 67.067 1.00 27.61 127 ILE D N 1
ATOM 12382 C CA . ILE D 1 131 ? 53.645 59.123 67.133 1.00 29.56 127 ILE D CA 1
ATOM 12383 C C . ILE D 1 131 ? 54.205 59.107 65.743 1.00 32.67 127 ILE D C 1
ATOM 12384 O O . ILE D 1 131 ? 53.819 58.296 64.914 1.00 34.89 127 ILE D O 1
ATOM 12389 N N . VAL D 1 132 ? 55.127 60.022 65.508 1.00 34.05 128 VAL D N 1
ATOM 12390 C CA . VAL D 1 132 ? 55.728 60.187 64.206 1.00 40.51 128 VAL D CA 1
ATOM 12391 C C . VAL D 1 132 ? 57.169 59.708 64.132 1.00 44.84 128 VAL D C 1
ATOM 12392 O O . VAL D 1 132 ? 57.607 58.859 64.911 1.00 51.37 128 VAL D O 1
ATOM 12396 N N . ASN D 1 133 ? 57.893 60.254 63.165 1.00 45.62 129 ASN D N 1
ATOM 12397 C CA . ASN D 1 133 ? 59.289 59.932 62.988 1.00 45.80 129 ASN D CA 1
ATOM 12398 C C . ASN D 1 133 ? 59.982 61.261 62.734 1.00 50.76 129 ASN D C 1
ATOM 12399 O O . ASN D 1 133 ? 59.555 62.040 61.887 1.00 51.56 129 ASN D O 1
ATOM 12404 N N . THR D 1 134 ? 61.026 61.528 63.510 1.00 54.63 130 THR D N 1
ATOM 12405 C CA . THR D 1 134 ? 61.797 62.759 63.399 1.00 53.36 130 THR D CA 1
ATOM 12406 C C . THR D 1 134 ? 63.133 62.511 62.673 1.00 52.85 130 THR D C 1
ATOM 12407 O O . THR D 1 134 ? 63.423 61.387 62.271 1.00 44.47 130 THR D O 1
ATOM 12411 N N . PHE D 1 135 ? 63.930 63.559 62.481 1.00 52.02 131 PHE D N 1
ATOM 12412 C CA . PHE D 1 135 ? 65.213 63.415 61.799 1.00 57.37 131 PHE D CA 1
ATOM 12413 C C . PHE D 1 135 ? 66.244 64.356 62.372 1.00 63.68 131 PHE D C 1
ATOM 12414 O O . PHE D 1 135 ? 66.233 65.547 62.074 1.00 65.22 131 PHE D O 1
ATOM 12422 N N . ARG D 1 136 ? 67.139 63.824 63.191 1.00 71.31 132 ARG D N 1
ATOM 12423 C CA . ARG D 1 136 ? 68.184 64.641 63.773 1.00 80.40 132 ARG D CA 1
ATOM 12424 C C . ARG D 1 136 ? 69.527 64.284 63.164 1.00 83.16 132 ARG D C 1
ATOM 12425 O O . ARG D 1 136 ? 70.029 63.179 63.359 1.00 87.69 132 ARG D O 1
ATOM 12433 N N . TYR D 1 137 ? 70.099 65.219 62.414 1.00 86.74 133 TYR D N 1
ATOM 12434 C CA . TYR D 1 137 ? 71.397 65.010 61.790 1.00 89.84 133 TYR D CA 1
ATOM 12435 C C . TYR D 1 137 ? 72.431 64.785 62.884 1.00 91.34 133 TYR D C 1
ATOM 12436 O O . TYR D 1 137 ? 72.887 65.727 63.533 1.00 87.64 133 TYR D O 1
ATOM 12445 N N . GLU D 1 138 ? 72.792 63.520 63.077 1.00 97.67 134 GLU D N 1
ATOM 12446 C CA . GLU D 1 138 ? 73.743 63.132 64.109 1.00 98.98 134 GLU D CA 1
ATOM 12447 C C . GLU D 1 138 ? 75.110 62.762 63.560 1.00 102.33 134 GLU D C 1
ATOM 12448 O O . GLU D 1 138 ? 75.248 61.805 62.797 1.00 100.26 134 GLU D O 1
ATOM 12454 N N . THR D 1 139 ? 76.117 63.523 63.966 1.00 109.24 135 THR D N 1
ATOM 12455 C CA . THR D 1 139 ? 77.488 63.280 63.542 1.00 116.55 135 THR D CA 1
ATOM 12456 C C . THR D 1 139 ? 78.010 62.102 64.353 1.00 115.24 135 THR D C 1
ATOM 12457 O O . THR D 1 139 ? 78.668 61.206 63.828 1.00 116.62 135 THR D O 1
ATOM 12461 N N . LYS D 1 140 ? 77.689 62.124 65.642 1.00 115.76 136 LYS D N 1
ATOM 12462 C CA . LYS D 1 140 ? 78.092 61.097 66.595 1.00 118.20 136 LYS D CA 1
ATOM 12463 C C . LYS D 1 140 ? 77.839 59.682 66.062 1.00 117.09 136 LYS D C 1
ATOM 12464 O O . LYS D 1 140 ? 77.103 59.501 65.093 1.00 119.26 136 LYS D O 1
ATOM 12470 N N . HIS D 1 141 ? 78.467 58.688 66.688 1.00 116.24 137 HIS D N 1
ATOM 12471 C CA . HIS D 1 141 ? 78.294 57.289 66.295 1.00 108.93 137 HIS D CA 1
ATOM 12472 C C . HIS D 1 141 ? 76.869 56.892 66.671 1.00 98.81 137 HIS D C 1
ATOM 12473 O O . HIS D 1 141 ? 76.429 57.129 67.797 1.00 92.24 137 HIS D O 1
ATOM 12480 N N . THR D 1 142 ? 76.150 56.287 65.732 1.00 91.06 138 THR D N 1
ATOM 12481 C CA . THR D 1 142 ? 74.773 55.886 65.988 1.00 81.85 138 THR D CA 1
ATOM 12482 C C . THR D 1 142 ? 74.656 54.588 66.757 1.00 78.57 138 THR D C 1
ATOM 12483 O O . THR D 1 142 ? 75.580 53.777 66.804 1.00 80.74 138 THR D O 1
ATOM 12487 N N . ARG D 1 143 ? 73.492 54.400 67.354 1.00 71.22 139 ARG D N 1
ATOM 12488 C CA . ARG D 1 143 ? 73.216 53.212 68.123 1.00 66.89 139 ARG D CA 1
ATOM 12489 C C . ARG D 1 143 ? 71.812 52.777 67.760 1.00 62.27 139 ARG D C 1
ATOM 12490 O O . ARG D 1 143 ? 70.837 53.421 68.136 1.00 59.60 139 ARG D O 1
ATOM 12498 N N . PRO D 1 144 ? 71.699 51.677 66.999 1.00 58.13 140 PRO D N 1
ATOM 12499 C CA . PRO D 1 144 ? 70.438 51.102 66.542 1.00 52.59 140 PRO D CA 1
ATOM 12500 C C . PRO D 1 144 ? 69.364 51.162 67.604 1.00 51.83 140 PRO D C 1
ATOM 12501 O O . PRO D 1 144 ? 69.544 50.660 68.707 1.00 55.42 140 PRO D O 1
ATOM 12505 N N . LEU D 1 145 ? 68.245 51.784 67.254 1.00 49.36 141 LEU D N 1
ATOM 12506 C CA . LEU D 1 145 ? 67.118 51.935 68.156 1.00 41.88 141 LEU D CA 1
ATOM 12507 C C . LEU D 1 145 ? 67.434 52.804 69.372 1.00 38.97 141 LEU D C 1
ATOM 12508 O O . LEU D 1 145 ? 66.573 53.019 70.224 1.00 44.62 141 LEU D O 1
ATOM 12513 N N . ILE D 1 146 ? 68.668 53.291 69.460 1.00 25.85 142 ILE D N 1
ATOM 12514 C CA . ILE D 1 146 ? 69.041 54.169 70.552 1.00 28.45 142 ILE D CA 1
ATOM 12515 C C . ILE D 1 146 ? 69.292 55.517 69.916 1.00 38.63 142 ILE D C 1
ATOM 12516 O O . ILE D 1 146 ? 68.352 56.269 69.694 1.00 46.04 142 ILE D O 1
ATOM 12521 N N . ARG D 1 147 ? 70.550 55.829 69.617 1.00 43.98 143 ARG D N 1
ATOM 12522 C CA . ARG D 1 147 ? 70.864 57.098 68.978 1.00 49.36 143 ARG D CA 1
ATOM 12523 C C . ARG D 1 147 ? 70.855 56.815 67.497 1.00 49.91 143 ARG D C 1
ATOM 12524 O O . ARG D 1 147 ? 71.738 56.146 66.979 1.00 45.86 143 ARG D O 1
ATOM 12532 N N . LEU D 1 148 ? 69.821 57.324 66.835 1.00 58.45 144 LEU D N 1
ATOM 12533 C CA . LEU D 1 148 ? 69.597 57.133 65.408 1.00 55.64 144 LEU D CA 1
ATOM 12534 C C . LEU D 1 148 ? 69.624 58.467 64.656 1.00 60.73 144 LEU D C 1
ATOM 12535 O O . LEU D 1 148 ? 69.618 59.536 65.268 1.00 64.10 144 LEU D O 1
ATOM 12540 N N . ARG D 1 149 ? 69.663 58.393 63.329 1.00 63.39 145 ARG D N 1
ATOM 12541 C CA . ARG D 1 149 ? 69.682 59.586 62.487 1.00 63.34 145 ARG D CA 1
ATOM 12542 C C . ARG D 1 149 ? 68.230 59.848 62.125 1.00 59.18 145 ARG D C 1
ATOM 12543 O O . ARG D 1 149 ? 67.830 60.977 61.870 1.00 61.82 145 ARG D O 1
ATOM 12551 N N . GLU D 1 150 ? 67.450 58.775 62.098 1.00 59.42 146 GLU D N 1
ATOM 12552 C CA . GLU D 1 150 ? 66.022 58.836 61.798 1.00 63.07 146 GLU D CA 1
ATOM 12553 C C . GLU D 1 150 ? 65.298 58.037 62.890 1.00 61.83 146 GLU D C 1
ATOM 12554 O O . GLU D 1 150 ? 65.432 56.813 62.968 1.00 56.90 146 GLU D O 1
ATOM 12560 N N . ILE D 1 151 ? 64.543 58.728 63.739 1.00 56.81 147 ILE D N 1
ATOM 12561 C CA . ILE D 1 151 ? 63.826 58.059 64.809 1.00 54.46 147 ILE D CA 1
ATOM 12562 C C . ILE D 1 151 ? 62.441 57.666 64.335 1.00 55.96 147 ILE D C 1
ATOM 12563 O O . ILE D 1 151 ? 61.472 58.383 64.583 1.00 62.87 147 ILE D O 1
ATOM 12568 N N . MET D 1 152 ? 62.351 56.519 63.671 1.00 51.44 148 MET D N 1
ATOM 12569 C CA . MET D 1 152 ? 61.091 56.020 63.124 1.00 50.73 148 MET D CA 1
ATOM 12570 C C . MET D 1 152 ? 59.875 56.009 64.073 1.00 53.23 148 MET D C 1
ATOM 12571 O O . MET D 1 152 ? 58.742 56.207 63.640 1.00 50.74 148 MET D O 1
ATOM 12576 N N . THR D 1 153 ? 60.095 55.794 65.362 1.00 52.91 149 THR D N 1
ATOM 12577 C CA . THR D 1 153 ? 58.977 55.768 66.294 1.00 42.31 149 THR D CA 1
ATOM 12578 C C . THR D 1 153 ? 59.209 56.752 67.438 1.00 37.27 149 THR D C 1
ATOM 12579 O O . THR D 1 153 ? 59.778 56.405 68.472 1.00 32.21 149 THR D O 1
ATOM 12583 N N . PHE D 1 154 ? 58.755 57.984 67.226 1.00 32.37 150 PHE D N 1
ATOM 12584 C CA . PHE D 1 154 ? 58.880 59.053 68.204 1.00 26.15 150 PHE D CA 1
ATOM 12585 C C . PHE D 1 154 ? 57.525 59.605 68.619 1.00 28.82 150 PHE D C 1
ATOM 12586 O O . PHE D 1 154 ? 57.060 60.570 68.010 1.00 34.76 150 PHE D O 1
ATOM 12594 N N . LYS D 1 155 ? 56.893 59.022 69.642 1.00 29.02 151 LYS D N 1
ATOM 12595 C CA . LYS D 1 155 ? 55.591 59.527 70.095 1.00 35.26 151 LYS D CA 1
ATOM 12596 C C . LYS D 1 155 ? 55.734 60.792 70.926 1.00 38.94 151 LYS D C 1
ATOM 12597 O O . LYS D 1 155 ? 56.180 60.725 72.065 1.00 31.22 151 LYS D O 1
ATOM 12603 N N . GLU D 1 156 ? 55.327 61.930 70.364 1.00 47.79 152 GLU D N 1
ATOM 12604 C CA . GLU D 1 156 ? 55.430 63.213 71.051 1.00 49.75 152 GLU D CA 1
ATOM 12605 C C . GLU D 1 156 ? 54.077 63.811 71.428 1.00 49.73 152 GLU D C 1
ATOM 12606 O O . GLU D 1 156 ? 53.234 64.075 70.572 1.00 48.38 152 GLU D O 1
ATOM 12612 N N . ALA D 1 157 ? 53.877 64.016 72.726 1.00 53.23 153 ALA D N 1
ATOM 12613 C CA . ALA D 1 157 ? 52.634 64.592 73.221 1.00 48.25 153 ALA D CA 1
ATOM 12614 C C . ALA D 1 157 ? 52.854 66.070 73.394 1.00 45.39 153 ALA D C 1
ATOM 12615 O O . ALA D 1 157 ? 53.989 66.524 73.481 1.00 47.75 153 ALA D O 1
ATOM 12617 N N . HIS D 1 158 ? 51.756 66.811 73.435 1.00 40.51 154 HIS D N 1
ATOM 12618 C CA . HIS D 1 158 ? 51.790 68.253 73.585 1.00 33.10 154 HIS D CA 1
ATOM 12619 C C . HIS D 1 158 ? 50.515 68.710 74.251 1.00 31.31 154 HIS D C 1
ATOM 12620 O O . HIS D 1 158 ? 49.431 68.190 73.953 1.00 19.94 154 HIS D O 1
ATOM 12627 N N . THR D 1 159 ? 50.653 69.673 75.166 1.00 34.04 155 THR D N 1
ATOM 12628 C CA . THR D 1 159 ? 49.510 70.210 75.910 1.00 39.52 155 THR D CA 1
ATOM 12629 C C . THR D 1 159 ? 49.518 71.718 76.101 1.00 41.70 155 THR D C 1
ATOM 12630 O O . THR D 1 159 ? 50.570 72.371 76.119 1.00 43.98 155 THR D O 1
ATOM 12634 N N . ALA D 1 160 ? 48.316 72.257 76.248 1.00 40.96 156 ALA D N 1
ATOM 12635 C CA . ALA D 1 160 ? 48.121 73.682 76.453 1.00 44.89 156 ALA D CA 1
ATOM 12636 C C . ALA D 1 160 ? 47.222 73.831 77.662 1.00 49.28 156 ALA D C 1
ATOM 12637 O O . ALA D 1 160 ? 46.301 73.039 77.850 1.00 46.45 156 ALA D O 1
ATOM 12639 N N . HIS D 1 161 ? 47.484 74.849 78.476 1.00 53.61 157 HIS D N 1
ATOM 12640 C CA . HIS D 1 161 ? 46.693 75.083 79.675 1.00 55.07 157 HIS D CA 1
ATOM 12641 C C . HIS D 1 161 ? 46.486 76.574 79.888 1.00 61.75 157 HIS D C 1
ATOM 12642 O O . HIS D 1 161 ? 47.356 77.387 79.570 1.00 62.99 157 HIS D O 1
ATOM 12649 N N . SER D 1 162 ? 45.332 76.935 80.427 1.00 66.02 158 SER D N 1
ATOM 12650 C CA . SER D 1 162 ? 45.045 78.337 80.665 1.00 74.88 158 SER D CA 1
ATOM 12651 C C . SER D 1 162 ? 45.864 78.831 81.831 1.00 74.65 158 SER D C 1
ATOM 12652 O O . SER D 1 162 ? 46.368 79.947 81.792 1.00 78.53 158 SER D O 1
ATOM 12655 N N . THR D 1 163 ? 45.997 77.998 82.863 1.00 72.03 159 THR D N 1
ATOM 12656 C CA . THR D 1 163 ? 46.745 78.375 84.058 1.00 78.63 159 THR D CA 1
ATOM 12657 C C . THR D 1 163 ? 48.044 77.622 84.267 1.00 79.22 159 THR D C 1
ATOM 12658 O O . THR D 1 163 ? 48.176 76.471 83.864 1.00 79.35 159 THR D O 1
ATOM 12662 N N . LYS D 1 164 ? 48.990 78.278 84.932 1.00 77.23 160 LYS D N 1
ATOM 12663 C CA . LYS D 1 164 ? 50.290 77.685 85.216 1.00 81.21 160 LYS D CA 1
ATOM 12664 C C . LYS D 1 164 ? 50.144 76.379 85.979 1.00 81.56 160 LYS D C 1
ATOM 12665 O O . LYS D 1 164 ? 50.783 75.379 85.656 1.00 83.14 160 LYS D O 1
ATOM 12671 N N . GLU D 1 165 ? 49.299 76.398 87.000 1.00 81.56 161 GLU D N 1
ATOM 12672 C CA . GLU D 1 165 ? 49.087 75.224 87.829 1.00 84.53 161 GLU D CA 1
ATOM 12673 C C . GLU D 1 165 ? 48.556 74.023 87.058 1.00 82.89 161 GLU D C 1
ATOM 12674 O O . GLU D 1 165 ? 48.994 72.894 87.277 1.00 84.17 161 GLU D O 1
ATOM 12680 N N . GLU D 1 166 ? 47.610 74.255 86.159 1.00 79.24 162 GLU D N 1
ATOM 12681 C CA . GLU D 1 166 ? 47.045 73.153 85.395 1.00 77.15 162 GLU D CA 1
ATOM 12682 C C . GLU D 1 166 ? 48.162 72.411 84.663 1.00 71.85 162 GLU D C 1
ATOM 12683 O O . GLU D 1 166 ? 48.183 71.181 84.633 1.00 75.98 162 GLU D O 1
ATOM 12689 N N . ALA D 1 167 ? 49.098 73.156 84.086 1.00 59.85 163 ALA D N 1
ATOM 12690 C CA . ALA D 1 167 ? 50.211 72.541 83.379 1.00 45.69 163 ALA D CA 1
ATOM 12691 C C . ALA D 1 167 ? 50.969 71.657 84.350 1.00 40.55 163 ALA D C 1
ATOM 12692 O O . ALA D 1 167 ? 51.216 70.489 84.070 1.00 26.49 163 ALA D O 1
ATOM 12694 N N . GLU D 1 168 ? 51.335 72.225 85.494 1.00 48.13 164 GLU D N 1
ATOM 12695 C CA . GLU D 1 168 ? 52.065 71.494 86.527 1.00 60.40 164 GLU D CA 1
ATOM 12696 C C . GLU D 1 168 ? 51.484 70.101 86.745 1.00 59.65 164 GLU D C 1
ATOM 12697 O O . GLU D 1 168 ? 52.201 69.107 86.694 1.00 56.86 164 GLU D O 1
ATOM 12703 N N . ASN D 1 169 ? 50.182 70.037 87.002 1.00 61.66 165 ASN D N 1
ATOM 12704 C CA . ASN D 1 169 ? 49.505 68.764 87.218 1.00 64.49 165 ASN D CA 1
ATOM 12705 C C . ASN D 1 169 ? 49.458 67.936 85.942 1.00 59.91 165 ASN D C 1
ATOM 12706 O O . ASN D 1 169 ? 49.124 66.752 85.978 1.00 60.56 165 ASN D O 1
ATOM 12711 N N . GLN D 1 170 ? 49.775 68.563 84.812 1.00 54.15 166 GLN D N 1
ATOM 12712 C CA . GLN D 1 170 ? 49.766 67.861 83.534 1.00 47.83 166 GLN D CA 1
ATOM 12713 C C . GLN D 1 170 ? 51.075 67.119 83.366 1.00 40.48 166 GLN D C 1
ATOM 12714 O O . GLN D 1 170 ? 51.137 66.053 82.757 1.00 23.28 166 GLN D O 1
ATOM 12720 N N . VAL D 1 171 ? 52.128 67.702 83.917 1.00 38.50 167 VAL D N 1
ATOM 12721 C CA . VAL D 1 171 ? 53.446 67.091 83.875 1.00 41.63 167 VAL D CA 1
ATOM 12722 C C . VAL D 1 171 ? 53.506 65.953 84.890 1.00 45.84 167 VAL D C 1
ATOM 12723 O O . VAL D 1 171 ? 54.106 64.911 84.644 1.00 40.29 167 VAL D O 1
ATOM 12727 N N . LYS D 1 172 ? 52.879 66.175 86.039 1.00 54.39 168 LYS D N 1
ATOM 12728 C CA . LYS D 1 172 ? 52.836 65.174 87.092 1.00 59.99 168 LYS D CA 1
ATOM 12729 C C . LYS D 1 172 ? 51.910 64.048 86.654 1.00 58.62 168 LYS D C 1
ATOM 12730 O O . LYS D 1 172 ? 51.860 62.980 87.268 1.00 61.58 168 LYS D O 1
ATOM 12736 N N . GLU D 1 173 ? 51.179 64.309 85.577 1.00 65.25 169 GLU D N 1
ATOM 12737 C CA . GLU D 1 173 ? 50.263 63.339 84.992 1.00 69.46 169 GLU D CA 1
ATOM 12738 C C . GLU D 1 173 ? 51.048 62.565 83.933 1.00 63.46 169 GLU D C 1
ATOM 12739 O O . GLU D 1 173 ? 50.966 61.335 83.857 1.00 56.48 169 GLU D O 1
ATOM 12745 N N . ALA D 1 174 ? 51.819 63.300 83.131 1.00 56.52 170 ALA D N 1
ATOM 12746 C CA . ALA D 1 174 ? 52.643 62.701 82.086 1.00 50.17 170 ALA D CA 1
ATOM 12747 C C . ALA D 1 174 ? 53.471 61.618 82.742 1.00 44.80 170 ALA D C 1
ATOM 12748 O O . ALA D 1 174 ? 53.419 60.449 82.355 1.00 38.13 170 ALA D O 1
ATOM 12750 N N . ILE D 1 175 ? 54.233 62.025 83.746 1.00 44.87 171 ILE D N 1
ATOM 12751 C CA . ILE D 1 175 ? 55.075 61.100 84.472 1.00 53.08 171 ILE D CA 1
ATOM 12752 C C . ILE D 1 175 ? 54.287 59.847 84.797 1.00 55.44 171 ILE D C 1
ATOM 12753 O O . ILE D 1 175 ? 54.531 58.781 84.226 1.00 47.91 171 ILE D O 1
ATOM 12758 N N . SER D 1 176 ? 53.327 59.991 85.700 1.00 57.73 172 SER D N 1
ATOM 12759 C CA . SER D 1 176 ? 52.514 58.859 86.108 1.00 61.16 172 SER D CA 1
ATOM 12760 C C . SER D 1 176 ? 52.222 57.978 84.912 1.00 51.11 172 SER D C 1
ATOM 12761 O O . SER D 1 176 ? 52.457 56.777 84.940 1.00 45.54 172 SER D O 1
ATOM 12764 N N . ILE D 1 177 ? 51.721 58.579 83.848 1.00 49.76 173 ILE D N 1
ATOM 12765 C CA . ILE D 1 177 ? 51.425 57.800 82.662 1.00 57.52 173 ILE D CA 1
ATOM 12766 C C . ILE D 1 177 ? 52.632 56.973 82.256 1.00 58.36 173 ILE D C 1
ATOM 12767 O O . ILE D 1 177 ? 52.562 55.746 82.239 1.00 64.74 173 ILE D O 1
ATOM 12772 N N . TYR D 1 178 ? 53.741 57.635 81.931 1.00 55.77 174 TYR D N 1
ATOM 12773 C CA . TYR D 1 178 ? 54.950 56.915 81.538 1.00 49.37 174 TYR D CA 1
ATOM 12774 C C . TYR D 1 178 ? 55.302 55.868 82.579 1.00 47.65 174 TYR D C 1
ATOM 12775 O O . TYR D 1 178 ? 55.538 54.708 82.257 1.00 45.48 174 TYR D O 1
ATOM 12784 N N . LYS D 1 179 ? 55.333 56.292 83.834 1.00 48.25 175 LYS D N 1
ATOM 12785 C CA . LYS D 1 179 ? 55.640 55.400 84.931 1.00 44.82 175 LYS D CA 1
ATOM 12786 C C . LYS D 1 179 ? 54.890 54.096 84.722 1.00 38.80 175 LYS D C 1
ATOM 12787 O O . LYS D 1 179 ? 55.508 53.036 84.625 1.00 31.86 175 LYS D O 1
ATOM 12793 N N . LYS D 1 180 ? 53.563 54.180 84.628 1.00 35.88 176 LYS D N 1
ATOM 12794 C CA . LYS D 1 180 ? 52.726 52.997 84.425 1.00 41.20 176 LYS D CA 1
ATOM 12795 C C . LYS D 1 180 ? 52.959 52.391 83.036 1.00 34.42 176 LYS D C 1
ATOM 12796 O O . LYS D 1 180 ? 52.794 51.192 82.832 1.00 32.72 176 LYS D O 1
ATOM 12802 N N . PHE D 1 181 ? 53.349 53.216 82.078 1.00 26.33 177 PHE D N 1
ATOM 12803 C CA . PHE D 1 181 ? 53.626 52.698 80.749 1.00 37.22 177 PHE D CA 1
ATOM 12804 C C . PHE D 1 181 ? 54.762 51.721 80.905 1.00 41.80 177 PHE D C 1
ATOM 12805 O O . PHE D 1 181 ? 54.663 50.565 80.500 1.00 46.21 177 PHE D O 1
ATOM 12813 N N . PHE D 1 182 ? 55.843 52.206 81.508 1.00 44.58 178 PHE D N 1
ATOM 12814 C CA . PHE D 1 182 ? 57.031 51.404 81.739 1.00 50.23 178 PHE D CA 1
ATOM 12815 C C . PHE D 1 182 ? 56.831 50.275 82.744 1.00 58.33 178 PHE D C 1
ATOM 12816 O O . PHE D 1 182 ? 57.601 49.311 82.762 1.00 62.87 178 PHE D O 1
ATOM 12824 N N . ASP D 1 183 ? 55.799 50.382 83.574 1.00 57.55 179 ASP D N 1
ATOM 12825 C CA . ASP D 1 183 ? 55.527 49.332 84.540 1.00 59.14 179 ASP D CA 1
ATOM 12826 C C . ASP D 1 183 ? 54.907 48.116 83.852 1.00 63.25 179 ASP D C 1
ATOM 12827 O O . ASP D 1 183 ? 55.208 46.976 84.209 1.00 69.12 179 ASP D O 1
ATOM 12832 N N . THR D 1 184 ? 54.049 48.350 82.863 1.00 65.12 180 THR D N 1
ATOM 12833 C CA . THR D 1 184 ? 53.427 47.244 82.139 1.00 73.20 180 THR D CA 1
ATOM 12834 C C . THR D 1 184 ? 54.397 46.671 81.099 1.00 66.42 180 THR D C 1
ATOM 12835 O O . THR D 1 184 ? 54.120 45.655 80.465 1.00 61.99 180 THR D O 1
ATOM 12839 N N . LEU D 1 185 ? 55.530 47.345 80.930 1.00 57.73 181 LEU D N 1
ATOM 12840 C CA . LEU D 1 185 ? 56.577 46.920 80.008 1.00 50.03 181 LEU D CA 1
ATOM 12841 C C . LEU D 1 185 ? 57.684 46.211 80.782 1.00 51.77 181 LEU D C 1
ATOM 12842 O O . LEU D 1 185 ? 58.530 45.532 80.200 1.00 49.55 181 LEU D O 1
ATOM 12847 N N . GLY D 1 186 ? 57.676 46.397 82.099 1.00 54.15 182 GLY D N 1
ATOM 12848 C CA . GLY D 1 186 ? 58.665 45.775 82.956 1.00 49.66 182 GLY D CA 1
ATOM 12849 C C . GLY D 1 186 ? 59.941 46.577 83.113 1.00 46.14 182 GLY D C 1
ATOM 12850 O O . GLY D 1 186 ? 60.834 46.178 83.861 1.00 49.40 182 GLY D O 1
ATOM 12851 N N . ILE D 1 187 ? 60.047 47.711 82.433 1.00 33.82 183 ILE D N 1
ATOM 12852 C CA . ILE D 1 187 ? 61.276 48.484 82.549 1.00 36.87 183 ILE D CA 1
ATOM 12853 C C . ILE D 1 187 ? 61.456 49.225 83.876 1.00 38.92 183 ILE D C 1
ATOM 12854 O O . ILE D 1 187 ? 60.528 49.840 84.395 1.00 38.97 183 ILE D O 1
ATOM 12859 N N . PRO D 1 188 ? 62.659 49.122 84.459 1.00 36.04 184 PRO D N 1
ATOM 12860 C CA . PRO D 1 188 ? 63.059 49.763 85.712 1.00 39.33 184 PRO D CA 1
ATOM 12861 C C . PRO D 1 188 ? 63.474 51.169 85.310 1.00 41.84 184 PRO D C 1
ATOM 12862 O O . PRO D 1 188 ? 64.211 51.345 84.332 1.00 39.39 184 PRO D O 1
ATOM 12866 N N . TYR D 1 189 ? 63.003 52.168 86.047 1.00 47.76 185 TYR D N 1
ATOM 12867 C CA . TYR D 1 189 ? 63.319 53.560 85.723 1.00 48.24 185 TYR D CA 1
ATOM 12868 C C . TYR D 1 189 ? 63.755 54.353 86.952 1.00 47.89 185 TYR D C 1
ATOM 12869 O O . TYR D 1 189 ? 63.522 53.952 88.099 1.00 49.81 185 TYR D O 1
ATOM 12878 N N . LEU D 1 190 ? 64.403 55.480 86.699 1.00 41.90 186 LEU D N 1
ATOM 12879 C CA . LEU D 1 190 ? 64.868 56.342 87.766 1.00 40.18 186 LEU D CA 1
ATOM 12880 C C . LEU D 1 190 ? 64.502 57.745 87.310 1.00 42.70 186 LEU D C 1
ATOM 12881 O O . LEU D 1 190 ? 65.207 58.324 86.462 1.00 37.91 186 LEU D O 1
ATOM 12886 N N . ILE D 1 191 ? 63.410 58.283 87.861 1.00 40.72 187 ILE D N 1
ATOM 12887 C CA . ILE D 1 191 ? 62.926 59.617 87.478 1.00 44.18 187 ILE D CA 1
ATOM 12888 C C . ILE D 1 191 ? 63.755 60.785 88.000 1.00 44.41 187 ILE D C 1
ATOM 12889 O O . ILE D 1 191 ? 63.499 61.319 89.077 1.00 54.70 187 ILE D O 1
ATOM 12894 N N . SER D 1 192 ? 64.740 61.198 87.224 1.00 43.65 188 SER D N 1
ATOM 12895 C CA . SER D 1 192 ? 65.578 62.306 87.634 1.00 46.11 188 SER D CA 1
ATOM 12896 C C . SER D 1 192 ? 64.771 63.589 87.506 1.00 46.51 188 SER D C 1
ATOM 12897 O O . SER D 1 192 ? 63.556 63.588 87.706 1.00 44.32 188 SER D O 1
ATOM 12900 N N . LYS D 1 193 ? 65.462 64.676 87.174 1.00 44.58 189 LYS D N 1
ATOM 12901 C CA . LYS D 1 193 ? 64.851 65.988 86.995 1.00 38.39 189 LYS D CA 1
ATOM 12902 C C . LYS D 1 193 ? 65.910 66.889 86.387 1.00 40.31 189 LYS D C 1
ATOM 12903 O O . LYS D 1 193 ? 66.175 67.973 86.904 1.00 46.34 189 LYS D O 1
ATOM 12909 N N . ARG D 1 194 ? 66.512 66.421 85.292 1.00 43.61 190 ARG D N 1
ATOM 12910 C CA . ARG D 1 194 ? 67.564 67.145 84.580 1.00 44.55 190 ARG D CA 1
ATOM 12911 C C . ARG D 1 194 ? 67.870 68.522 85.139 1.00 52.31 190 ARG D C 1
ATOM 12912 O O . ARG D 1 194 ? 67.011 69.399 85.171 1.00 64.08 190 ARG D O 1
ATOM 12920 N N . PRO D 1 195 ? 69.112 68.729 85.584 1.00 51.75 191 PRO D N 1
ATOM 12921 C CA . PRO D 1 195 ? 69.586 69.988 86.155 1.00 55.42 191 PRO D CA 1
ATOM 12922 C C . PRO D 1 195 ? 69.483 71.146 85.170 1.00 62.49 191 PRO D C 1
ATOM 12923 O O . PRO D 1 195 ? 69.673 70.968 83.966 1.00 63.21 191 PRO D O 1
ATOM 12927 N N . GLU D 1 196 ? 69.195 72.331 85.699 1.00 69.09 192 GLU D N 1
ATOM 12928 C CA . GLU D 1 196 ? 69.030 73.536 84.900 1.00 78.27 192 GLU D CA 1
ATOM 12929 C C . GLU D 1 196 ? 70.060 73.798 83.806 1.00 80.30 192 GLU D C 1
ATOM 12930 O O . GLU D 1 196 ? 69.700 73.890 82.636 1.00 78.02 192 GLU D O 1
ATOM 12936 N N . TRP D 1 197 ? 71.330 73.928 84.174 1.00 83.78 193 TRP D N 1
ATOM 12937 C CA . TRP D 1 197 ? 72.385 74.208 83.196 1.00 89.19 193 TRP D CA 1
ATOM 12938 C C . TRP D 1 197 ? 72.290 73.396 81.886 1.00 97.00 193 TRP D C 1
ATOM 12939 O O . TRP D 1 197 ? 72.873 73.775 80.863 1.00 91.96 193 TRP D O 1
ATOM 12950 N N . ASP D 1 198 ? 71.543 72.294 81.923 1.00 107.54 194 ASP D N 1
ATOM 12951 C CA . ASP D 1 198 ? 71.346 71.428 80.759 1.00 120.68 194 ASP D CA 1
ATOM 12952 C C . ASP D 1 198 ? 69.899 71.623 80.306 1.00 125.94 194 ASP D C 1
ATOM 12953 O O . ASP D 1 198 ? 69.000 70.903 80.747 1.00 125.01 194 ASP D O 1
ATOM 12958 N N . LYS D 1 199 ? 69.678 72.587 79.413 1.00 132.06 195 LYS D N 1
ATOM 12959 C CA . LYS D 1 199 ? 68.324 72.904 78.964 1.00 137.27 195 LYS D CA 1
ATOM 12960 C C . LYS D 1 199 ? 67.785 72.328 77.660 1.00 137.71 195 LYS D C 1
ATOM 12961 O O . LYS D 1 199 ? 68.471 71.611 76.931 1.00 138.78 195 LYS D O 1
ATOM 12967 N N . PHE D 1 200 ? 66.524 72.682 77.410 1.00 137.31 196 PHE D N 1
ATOM 12968 C CA . PHE D 1 200 ? 65.735 72.302 76.236 1.00 135.62 196 PHE D CA 1
ATOM 12969 C C . PHE D 1 200 ? 65.485 73.634 75.514 1.00 130.99 196 PHE D C 1
ATOM 12970 O O . PHE D 1 200 ? 65.396 74.675 76.166 1.00 130.10 196 PHE D O 1
ATOM 12978 N N . PRO D 1 201 ? 65.372 73.621 74.169 1.00 125.74 197 PRO D N 1
ATOM 12979 C CA . PRO D 1 201 ? 65.137 74.855 73.415 1.00 122.30 197 PRO D CA 1
ATOM 12980 C C . PRO D 1 201 ? 64.415 75.955 74.191 1.00 120.87 197 PRO D C 1
ATOM 12981 O O . PRO D 1 201 ? 64.921 77.076 74.303 1.00 127.22 197 PRO D O 1
ATOM 12985 N N . GLY D 1 202 ? 63.242 75.636 74.734 1.00 110.36 198 GLY D N 1
ATOM 12986 C CA . GLY D 1 202 ? 62.497 76.630 75.484 1.00 91.48 198 GLY D CA 1
ATOM 12987 C C . GLY D 1 202 ? 61.696 76.036 76.617 1.00 79.43 198 GLY D C 1
ATOM 12988 O O . GLY D 1 202 ? 60.487 76.239 76.693 1.00 74.08 198 GLY D O 1
ATOM 12989 N N . ALA D 1 203 ? 62.368 75.307 77.501 1.00 74.03 199 ALA D N 1
ATOM 12990 C CA . ALA D 1 203 ? 61.698 74.683 78.632 1.00 77.07 199 ALA D CA 1
ATOM 12991 C C . ALA D 1 203 ? 62.135 75.272 79.965 1.00 74.92 199 ALA D C 1
ATOM 12992 O O . ALA D 1 203 ? 63.266 75.730 80.115 1.00 77.29 199 ALA D O 1
ATOM 12994 N N . GLU D 1 204 ? 61.226 75.261 80.933 1.00 74.06 200 GLU D N 1
ATOM 12995 C CA . GLU D 1 204 ? 61.520 75.776 82.261 1.00 77.43 200 GLU D CA 1
ATOM 12996 C C . GLU D 1 204 ? 62.321 74.724 83.013 1.00 80.07 200 GLU D C 1
ATOM 12997 O O . GLU D 1 204 ? 63.495 74.929 83.301 1.00 85.45 200 GLU D O 1
ATOM 13003 N N . TYR D 1 205 ? 61.685 73.600 83.331 1.00 75.07 201 TYR D N 1
ATOM 13004 C CA . TYR D 1 205 ? 62.359 72.509 84.020 1.00 65.37 201 TYR D CA 1
ATOM 13005 C C . TYR D 1 205 ? 62.023 71.241 83.258 1.00 66.27 201 TYR D C 1
ATOM 13006 O O . TYR D 1 205 ? 60.896 71.079 82.801 1.00 69.62 201 TYR D O 1
ATOM 13015 N N . THR D 1 206 ? 62.992 70.342 83.122 1.00 63.94 202 THR D N 1
ATOM 13016 C CA . THR D 1 206 ? 62.789 69.119 82.343 1.00 54.03 202 THR D CA 1
ATOM 13017 C C . THR D 1 206 ? 62.956 67.779 83.044 1.00 46.09 202 THR D C 1
ATOM 13018 O O . THR D 1 206 ? 64.075 67.309 83.216 1.00 44.88 202 THR D O 1
ATOM 13022 N N . MET D 1 207 ? 61.839 67.154 83.403 1.00 43.22 203 MET D N 1
ATOM 13023 C CA . MET D 1 207 ? 61.843 65.845 84.051 1.00 45.19 203 MET D CA 1
ATOM 13024 C C . MET D 1 207 ? 62.208 64.749 83.049 1.00 45.80 203 MET D C 1
ATOM 13025 O O . MET D 1 207 ? 62.015 64.910 81.848 1.00 48.43 203 MET D O 1
ATOM 13030 N N . ALA D 1 208 ? 62.734 63.632 83.543 1.00 49.68 204 ALA D N 1
ATOM 13031 C CA . ALA D 1 208 ? 63.109 62.526 82.668 1.00 50.08 204 ALA D CA 1
ATOM 13032 C C . ALA D 1 208 ? 63.344 61.198 83.391 1.00 53.19 204 ALA D C 1
ATOM 13033 O O . ALA D 1 208 ? 63.771 61.162 84.544 1.00 47.03 204 ALA D O 1
ATOM 13035 N N . PHE D 1 209 ? 63.054 60.110 82.684 1.00 60.68 205 PHE D N 1
ATOM 13036 C CA . PHE D 1 209 ? 63.219 58.755 83.200 1.00 60.78 205 PHE D CA 1
ATOM 13037 C C . PHE D 1 209 ? 64.511 58.141 82.654 1.00 66.35 205 PHE D C 1
ATOM 13038 O O . PHE D 1 209 ? 64.820 58.262 81.455 1.00 65.66 205 PHE D O 1
ATOM 13046 N N . ASP D 1 210 ? 65.259 57.479 83.532 1.00 61.61 206 ASP D N 1
ATOM 13047 C CA . ASP D 1 210 ? 66.494 56.828 83.126 1.00 54.43 206 ASP D CA 1
ATOM 13048 C C . ASP D 1 210 ? 66.446 55.349 83.468 1.00 53.93 206 ASP D C 1
ATOM 13049 O O . ASP D 1 210 ? 65.813 54.934 84.448 1.00 47.66 206 ASP D O 1
ATOM 13054 N N . THR D 1 211 ? 67.099 54.554 82.633 1.00 53.02 207 THR D N 1
ATOM 13055 C CA . THR D 1 211 ? 67.169 53.118 82.841 1.00 52.79 207 THR D CA 1
ATOM 13056 C C . THR D 1 211 ? 68.636 52.764 82.689 1.00 56.63 207 THR D C 1
ATOM 13057 O O . THR D 1 211 ? 69.429 53.580 82.206 1.00 67.22 207 THR D O 1
ATOM 13061 N N . ILE D 1 212 ? 69.018 51.561 83.092 1.00 50.83 208 ILE D N 1
ATOM 13062 C CA . ILE D 1 212 ? 70.410 51.194 82.953 1.00 49.92 208 ILE D CA 1
ATOM 13063 C C . ILE D 1 212 ? 70.570 49.893 82.199 1.00 46.39 208 ILE D C 1
ATOM 13064 O O . ILE D 1 212 ? 70.087 48.839 82.605 1.00 29.41 208 ILE D O 1
ATOM 13069 N N . PHE D 1 213 ? 71.251 49.981 81.074 1.00 48.53 209 PHE D N 1
ATOM 13070 C CA . PHE D 1 213 ? 71.485 48.804 80.280 1.00 50.80 209 PHE D CA 1
ATOM 13071 C C . PHE D 1 213 ? 72.515 47.961 81.012 1.00 54.40 209 PHE D C 1
ATOM 13072 O O . PHE D 1 213 ? 73.305 48.477 81.802 1.00 59.68 209 PHE D O 1
ATOM 13080 N N . PRO D 1 214 ? 72.505 46.645 80.777 1.00 56.14 210 PRO D N 1
ATOM 13081 C CA . PRO D 1 214 ? 73.425 45.695 81.402 1.00 57.74 210 PRO D CA 1
ATOM 13082 C C . PRO D 1 214 ? 74.902 46.091 81.363 1.00 53.88 210 PRO D C 1
ATOM 13083 O O . PRO D 1 214 ? 75.708 45.566 82.126 1.00 55.57 210 PRO D O 1
ATOM 13087 N N . ASP D 1 215 ? 75.261 47.010 80.478 1.00 44.31 211 ASP D N 1
ATOM 13088 C CA . ASP D 1 215 ? 76.641 47.432 80.390 1.00 43.23 211 ASP D CA 1
ATOM 13089 C C . ASP D 1 215 ? 76.875 48.614 81.313 1.00 49.43 211 ASP D C 1
ATOM 13090 O O . ASP D 1 215 ? 77.875 49.324 81.189 1.00 54.69 211 ASP D O 1
ATOM 13095 N N . GLY D 1 216 ? 75.942 48.839 82.231 1.00 51.02 212 GLY D N 1
ATOM 13096 C CA . GLY D 1 216 ? 76.093 49.931 83.184 1.00 59.36 212 GLY D CA 1
ATOM 13097 C C . GLY D 1 216 ? 75.959 51.363 82.692 1.00 58.33 212 GLY D C 1
ATOM 13098 O O . GLY D 1 216 ? 76.106 52.314 83.462 1.00 58.69 212 GLY D O 1
ATOM 13099 N N . ARG D 1 217 ? 75.703 51.533 81.407 1.00 57.21 213 ARG D N 1
ATOM 13100 C CA . ARG D 1 217 ? 75.528 52.868 80.873 1.00 61.72 213 ARG D CA 1
ATOM 13101 C C . ARG D 1 217 ? 74.052 53.159 81.152 1.00 64.34 213 ARG D C 1
ATOM 13102 O O . ARG D 1 217 ? 73.225 52.234 81.141 1.00 60.35 213 ARG D O 1
ATOM 13110 N N . THR D 1 218 ? 73.712 54.413 81.436 1.00 61.26 214 THR D N 1
ATOM 13111 C CA . THR D 1 218 ? 72.306 54.743 81.646 1.00 62.97 214 THR D CA 1
ATOM 13112 C C . THR D 1 218 ? 71.681 55.188 80.332 1.00 63.70 214 THR D C 1
ATOM 13113 O O . THR D 1 218 ? 72.313 55.856 79.504 1.00 58.64 214 THR D O 1
ATOM 13117 N N . MET D 1 219 ? 70.427 54.799 80.158 1.00 63.08 215 MET D N 1
ATOM 13118 C CA . MET D 1 219 ? 69.675 55.092 78.957 1.00 57.41 215 MET D CA 1
ATOM 13119 C C . MET D 1 219 ? 68.532 55.984 79.356 1.00 53.63 215 MET D C 1
ATOM 13120 O O . MET D 1 219 ? 67.965 55.828 80.439 1.00 52.68 215 MET D O 1
ATOM 13125 N N . GLN D 1 220 ? 68.195 56.929 78.495 1.00 50.41 216 GLN D N 1
ATOM 13126 C CA . GLN D 1 220 ? 67.085 57.814 78.800 1.00 49.21 216 GLN D CA 1
ATOM 13127 C C . GLN D 1 220 ? 65.858 57.374 78.015 1.00 45.52 216 GLN D C 1
ATOM 13128 O O . GLN D 1 220 ? 65.791 57.562 76.792 1.00 35.13 216 GLN D O 1
ATOM 13134 N N . ILE D 1 221 ? 64.893 56.793 78.723 1.00 36.90 217 ILE D N 1
ATOM 13135 C CA . ILE D 1 221 ? 63.681 56.316 78.080 1.00 41.03 217 ILE D CA 1
ATOM 13136 C C . ILE D 1 221 ? 62.538 57.324 78.031 1.00 50.19 217 ILE D C 1
ATOM 13137 O O . ILE D 1 221 ? 61.726 57.295 77.103 1.00 54.37 217 ILE D O 1
ATOM 13142 N N . ALA D 1 222 ? 62.473 58.225 79.006 1.00 53.70 218 ALA D N 1
ATOM 13143 C CA . ALA D 1 222 ? 61.388 59.202 79.018 1.00 56.76 218 ALA D CA 1
ATOM 13144 C C . ALA D 1 222 ? 61.820 60.614 79.375 1.00 58.41 218 ALA D C 1
ATOM 13145 O O . ALA D 1 222 ? 62.699 60.825 80.214 1.00 58.89 218 ALA D O 1
ATOM 13147 N N . THR D 1 223 ? 61.185 61.581 78.722 1.00 53.53 219 THR D N 1
ATOM 13148 C CA . THR D 1 223 ? 61.467 62.988 78.962 1.00 42.11 219 THR D CA 1
ATOM 13149 C C . THR D 1 223 ? 60.151 63.738 79.049 1.00 37.44 219 THR D C 1
ATOM 13150 O O . THR D 1 223 ? 59.185 63.411 78.360 1.00 30.78 219 THR D O 1
ATOM 13154 N N . VAL D 1 224 ? 60.115 64.742 79.909 1.00 29.94 220 VAL D N 1
ATOM 13155 C CA . VAL D 1 224 ? 58.918 65.532 80.095 1.00 29.39 220 VAL D CA 1
ATOM 13156 C C . VAL D 1 224 ? 59.324 66.955 80.308 1.00 32.82 220 VAL D C 1
ATOM 13157 O O . VAL D 1 224 ? 60.273 67.222 81.031 1.00 42.77 220 VAL D O 1
ATOM 13161 N N . HIS D 1 225 ? 58.596 67.875 79.690 1.00 43.22 221 HIS D N 1
ATOM 13162 C CA . HIS D 1 225 ? 58.918 69.285 79.817 1.00 51.67 221 HIS D CA 1
ATOM 13163 C C . HIS D 1 225 ? 57.755 70.133 80.288 1.00 55.09 221 HIS D C 1
ATOM 13164 O O . HIS D 1 225 ? 56.591 69.759 80.165 1.00 61.37 221 HIS D O 1
ATOM 13171 N N . ASN D 1 226 ? 58.104 71.282 80.844 1.00 55.38 222 ASN D N 1
ATOM 13172 C CA . ASN D 1 226 ? 57.137 72.258 81.282 1.00 49.33 222 ASN D CA 1
ATOM 13173 C C . ASN D 1 226 ? 57.663 73.450 80.516 1.00 50.15 222 ASN D C 1
ATOM 13174 O O . ASN D 1 226 ? 58.568 74.139 80.974 1.00 50.15 222 ASN D O 1
ATOM 13179 N N . LEU D 1 227 ? 57.125 73.643 79.318 1.00 47.81 223 LEU D N 1
ATOM 13180 C CA . LEU D 1 227 ? 57.536 74.725 78.439 1.00 51.33 223 LEU D CA 1
ATOM 13181 C C . LEU D 1 227 ? 56.977 76.073 78.893 1.00 58.54 223 LEU D C 1
ATOM 13182 O O . LEU D 1 227 ? 57.301 77.123 78.320 1.00 60.29 223 LEU D O 1
ATOM 13187 N N . GLY D 1 228 ? 56.142 76.043 79.928 1.00 54.21 224 GLY D N 1
ATOM 13188 C CA . GLY D 1 228 ? 55.559 77.276 80.407 1.00 55.00 224 GLY D CA 1
ATOM 13189 C C . GLY D 1 228 ? 55.133 78.119 79.223 1.00 59.09 224 GLY D C 1
ATOM 13190 O O . GLY D 1 228 ? 54.758 77.605 78.166 1.00 56.94 224 GLY D O 1
ATOM 13191 N N . GLN D 1 229 ? 55.219 79.427 79.382 1.00 59.29 225 GLN D N 1
ATOM 13192 C CA . GLN D 1 229 ? 54.808 80.325 78.324 1.00 63.70 225 GLN D CA 1
ATOM 13193 C C . GLN D 1 229 ? 55.904 80.618 77.327 1.00 69.26 225 GLN D C 1
ATOM 13194 O O . GLN D 1 229 ? 55.663 81.246 76.296 1.00 71.49 225 GLN D O 1
ATOM 13200 N N . ASN D 1 230 ? 57.112 80.169 77.638 1.00 72.88 226 ASN D N 1
ATOM 13201 C CA . ASN D 1 230 ? 58.236 80.403 76.751 1.00 74.16 226 ASN D CA 1
ATOM 13202 C C . ASN D 1 230 ? 57.849 80.299 75.295 1.00 71.67 226 ASN D C 1
ATOM 13203 O O . ASN D 1 230 ? 58.322 81.083 74.480 1.00 72.96 226 ASN D O 1
ATOM 13208 N N . PHE D 1 231 ? 56.986 79.335 74.978 1.00 65.52 227 PHE D N 1
ATOM 13209 C CA . PHE D 1 231 ? 56.543 79.123 73.602 1.00 55.87 227 PHE D CA 1
ATOM 13210 C C . PHE D 1 231 ? 55.271 79.859 73.246 1.00 63.28 227 PHE D C 1
ATOM 13211 O O . PHE D 1 231 ? 55.145 80.398 72.136 1.00 67.99 227 PHE D O 1
ATOM 13219 N N . SER D 1 232 ? 54.322 79.871 74.174 1.00 61.72 228 SER D N 1
ATOM 13220 C CA . SER D 1 232 ? 53.062 80.559 73.936 1.00 67.07 228 SER D CA 1
ATOM 13221 C C . SER D 1 232 ? 53.319 81.969 73.394 1.00 72.46 228 SER D C 1
ATOM 13222 O O . SER D 1 232 ? 52.703 82.406 72.413 1.00 73.55 228 SER D O 1
ATOM 13225 N N . LYS D 1 233 ? 54.255 82.666 74.033 1.00 74.10 229 LYS D N 1
ATOM 13226 C CA . LYS D 1 233 ? 54.608 84.030 73.661 1.00 68.11 229 LYS D CA 1
ATOM 13227 C C . LYS D 1 233 ? 55.165 84.216 72.259 1.00 64.48 229 LYS D C 1
ATOM 13228 O O . LYS D 1 233 ? 54.817 85.175 71.582 1.00 69.35 229 LYS D O 1
ATOM 13234 N N . THR D 1 234 ? 56.034 83.312 71.824 1.00 58.06 230 THR D N 1
ATOM 13235 C CA . THR D 1 234 ? 56.644 83.429 70.507 1.00 57.11 230 THR D CA 1
ATOM 13236 C C . THR D 1 234 ? 55.694 83.064 69.381 1.00 63.49 230 THR D C 1
ATOM 13237 O O . THR D 1 234 ? 55.726 83.671 68.300 1.00 61.68 230 THR D O 1
ATOM 13241 N N . PHE D 1 235 ? 54.854 82.065 69.631 1.00 60.79 231 PHE D N 1
ATOM 13242 C CA . PHE D 1 235 ? 53.904 81.622 68.625 1.00 61.22 231 PHE D CA 1
ATOM 13243 C C . PHE D 1 235 ? 52.564 82.310 68.796 1.00 61.86 231 PHE D C 1
ATOM 13244 O O . PHE D 1 235 ? 51.557 81.874 68.246 1.00 67.72 231 PHE D O 1
ATOM 13252 N N . GLU D 1 236 ? 52.568 83.396 69.563 1.00 61.00 232 GLU D N 1
ATOM 13253 C CA . GLU D 1 236 ? 51.367 84.173 69.815 1.00 56.28 232 GLU D CA 1
ATOM 13254 C C . GLU D 1 236 ? 50.190 83.279 70.136 1.00 45.36 232 GLU D C 1
ATOM 13255 O O . GLU D 1 236 ? 49.120 83.449 69.568 1.00 43.81 232 GLU D O 1
ATOM 13261 N N . ILE D 1 237 ? 50.369 82.303 71.014 1.00 42.27 233 ILE D N 1
ATOM 13262 C CA . ILE D 1 237 ? 49.226 81.469 71.375 1.00 43.72 233 ILE D CA 1
ATOM 13263 C C . ILE D 1 237 ? 48.522 82.195 72.527 1.00 50.74 233 ILE D C 1
ATOM 13264 O O . ILE D 1 237 ? 48.811 81.949 73.704 1.00 44.01 233 ILE D O 1
ATOM 13269 N N . ILE D 1 238 ? 47.621 83.110 72.165 1.00 46.90 234 ILE D N 1
ATOM 13270 C CA . ILE D 1 238 ? 46.873 83.906 73.126 1.00 41.99 234 ILE D CA 1
ATOM 13271 C C . ILE D 1 238 ? 45.507 83.289 73.283 1.00 42.64 234 ILE D C 1
ATOM 13272 O O . ILE D 1 238 ? 45.116 82.463 72.463 1.00 41.14 234 ILE D O 1
ATOM 13277 N N . PHE D 1 239 ? 44.786 83.693 74.327 1.00 39.38 235 PHE D N 1
ATOM 13278 C CA . PHE D 1 239 ? 43.443 83.180 74.577 1.00 45.71 235 PHE D CA 1
ATOM 13279 C C . PHE D 1 239 ? 42.775 84.011 75.652 1.00 50.19 235 PHE D C 1
ATOM 13280 O O . PHE D 1 239 ? 43.353 84.242 76.708 1.00 54.78 235 PHE D O 1
ATOM 13288 N N . GLU D 1 240 ? 41.562 84.470 75.381 1.00 53.69 236 GLU D N 1
ATOM 13289 C CA . GLU D 1 240 ? 40.852 85.279 76.352 1.00 57.04 236 GLU D CA 1
ATOM 13290 C C . GLU D 1 240 ? 40.636 84.470 77.614 1.00 56.62 236 GLU D C 1
ATOM 13291 O O . GLU D 1 240 ? 39.955 83.451 77.585 1.00 57.81 236 GLU D O 1
ATOM 13297 N N . THR D 1 241 ? 41.231 84.913 78.717 1.00 55.71 237 THR D N 1
ATOM 13298 C CA . THR D 1 241 ? 41.060 84.230 79.990 1.00 58.29 237 THR D CA 1
ATOM 13299 C C . THR D 1 241 ? 39.592 84.363 80.349 1.00 62.91 237 THR D C 1
ATOM 13300 O O . THR D 1 241 ? 38.824 85.000 79.629 1.00 70.27 237 THR D O 1
ATOM 13304 N N . PRO D 1 242 ? 39.170 83.750 81.457 1.00 66.28 238 PRO D N 1
ATOM 13305 C CA . PRO D 1 242 ? 37.754 83.893 81.800 1.00 69.84 238 PRO D CA 1
ATOM 13306 C C . PRO D 1 242 ? 37.497 85.233 82.495 1.00 71.00 238 PRO D C 1
ATOM 13307 O O . PRO D 1 242 ? 36.607 85.356 83.338 1.00 75.03 238 PRO D O 1
ATOM 13311 N N . THR D 1 243 ? 38.297 86.232 82.137 1.00 70.37 239 THR D N 1
ATOM 13312 C CA . THR D 1 243 ? 38.173 87.573 82.695 1.00 70.77 239 THR D CA 1
ATOM 13313 C C . THR D 1 243 ? 38.436 88.595 81.597 1.00 75.33 239 THR D C 1
ATOM 13314 O O . THR D 1 243 ? 38.812 89.734 81.874 1.00 76.58 239 THR D O 1
ATOM 13318 N N . GLY D 1 244 ? 38.256 88.177 80.349 1.00 79.26 240 GLY D N 1
ATOM 13319 C CA . GLY D 1 244 ? 38.478 89.075 79.234 1.00 90.28 240 GLY D CA 1
ATOM 13320 C C . GLY D 1 244 ? 39.922 89.500 79.032 1.00 98.17 240 GLY D C 1
ATOM 13321 O O . GLY D 1 244 ? 40.220 90.263 78.112 1.00 100.41 240 GLY D O 1
ATOM 13322 N N . ASP D 1 245 ? 40.825 89.019 79.881 1.00 103.41 241 ASP D N 1
ATOM 13323 C CA . ASP D 1 245 ? 42.237 89.370 79.755 1.00 108.16 241 ASP D CA 1
ATOM 13324 C C . ASP D 1 245 ? 42.948 88.502 78.723 1.00 108.14 241 ASP D C 1
ATOM 13325 O O . ASP D 1 245 ? 42.442 87.458 78.319 1.00 110.69 241 ASP D O 1
ATOM 13330 N N . LYS D 1 246 ? 44.125 88.942 78.298 1.00 106.07 242 LYS D N 1
ATOM 13331 C CA . LYS D 1 246 ? 44.911 88.196 77.326 1.00 103.72 242 LYS D CA 1
ATOM 13332 C C . LYS D 1 246 ? 46.091 87.530 78.039 1.00 103.88 242 LYS D C 1
ATOM 13333 O O . LYS D 1 246 ? 47.100 88.178 78.346 1.00 103.28 242 LYS D O 1
ATOM 13339 N N . ASP D 1 247 ? 45.949 86.234 78.309 1.00 99.65 243 ASP D N 1
ATOM 13340 C CA . ASP D 1 247 ? 46.989 85.464 78.987 1.00 94.75 243 ASP D CA 1
ATOM 13341 C C . ASP D 1 247 ? 47.586 84.485 77.979 1.00 86.86 243 ASP D C 1
ATOM 13342 O O . ASP D 1 247 ? 46.877 83.969 77.112 1.00 86.48 243 ASP D O 1
ATOM 13347 N N . TYR D 1 248 ? 48.889 84.243 78.087 1.00 74.21 244 TYR D N 1
ATOM 13348 C CA . TYR D 1 248 ? 49.573 83.319 77.193 1.00 61.10 244 TYR D CA 1
ATOM 13349 C C . TYR D 1 248 ? 49.455 81.900 77.743 1.00 58.60 244 TYR D C 1
ATOM 13350 O O . TYR D 1 248 ? 49.726 81.664 78.923 1.00 59.60 244 TYR D O 1
ATOM 13359 N N . ALA D 1 249 ? 49.068 80.958 76.885 1.00 54.59 245 ALA D N 1
ATOM 13360 C CA . ALA D 1 249 ? 48.894 79.557 77.285 1.00 52.41 245 ALA D CA 1
ATOM 13361 C C . ALA D 1 249 ? 50.098 78.968 77.999 1.00 47.83 245 ALA D C 1
ATOM 13362 O O . ALA D 1 249 ? 51.206 79.478 77.895 1.00 49.01 245 ALA D O 1
ATOM 13364 N N . TYR D 1 250 ? 49.877 77.894 78.738 1.00 36.32 246 TYR D N 1
ATOM 13365 C CA . TYR D 1 250 ? 50.979 77.264 79.421 1.00 38.77 246 TYR D CA 1
ATOM 13366 C C . TYR D 1 250 ? 51.221 75.937 78.751 1.00 43.55 246 TYR D C 1
ATOM 13367 O O . TYR D 1 250 ? 50.417 75.011 78.861 1.00 50.46 246 TYR D O 1
ATOM 13376 N N . GLN D 1 251 ? 52.333 75.859 78.036 1.00 38.77 247 GLN D N 1
ATOM 13377 C CA . GLN D 1 251 ? 52.692 74.655 77.319 1.00 37.43 247 GLN D CA 1
ATOM 13378 C C . GLN D 1 251 ? 53.349 73.643 78.249 1.00 40.33 247 GLN D C 1
ATOM 13379 O O . GLN D 1 251 ? 53.633 73.942 79.403 1.00 43.35 247 GLN D O 1
ATOM 13385 N N . THR D 1 252 ? 53.582 72.443 77.728 1.00 40.65 248 THR D N 1
ATOM 13386 C CA . THR D 1 252 ? 54.216 71.352 78.459 1.00 41.36 248 THR D CA 1
ATOM 13387 C C . THR D 1 252 ? 54.151 70.081 77.621 1.00 41.93 248 THR D C 1
ATOM 13388 O O . THR D 1 252 ? 53.142 69.371 77.625 1.00 35.69 248 THR D O 1
ATOM 13392 N N . CYS D 1 253 ? 55.247 69.808 76.912 1.00 39.76 249 CYS D N 1
ATOM 13393 C CA . CYS D 1 253 ? 55.362 68.649 76.033 1.00 35.29 249 CYS D CA 1
ATOM 13394 C C . CYS D 1 253 ? 56.181 67.489 76.611 1.00 30.07 249 CYS D C 1
ATOM 13395 O O . CYS D 1 253 ? 56.870 67.635 77.602 1.00 40.14 249 CYS D O 1
ATOM 13398 N N . TYR D 1 254 ? 56.101 66.336 75.969 1.00 27.19 250 TYR D N 1
ATOM 13399 C CA . TYR D 1 254 ? 56.847 65.160 76.386 1.00 32.11 250 TYR D CA 1
ATOM 13400 C C . TYR D 1 254 ? 56.688 64.003 75.392 1.00 40.22 250 TYR D C 1
ATOM 13401 O O . TYR D 1 254 ? 55.632 63.818 74.781 1.00 39.64 250 TYR D O 1
ATOM 13410 N N . GLY D 1 255 ? 57.758 63.237 75.220 1.00 41.62 251 GLY D N 1
ATOM 13411 C CA . GLY D 1 255 ? 57.715 62.122 74.300 1.00 40.70 251 GLY D CA 1
ATOM 13412 C C . GLY D 1 255 ? 58.676 61.017 74.686 1.00 40.96 251 GLY D C 1
ATOM 13413 O O . GLY D 1 255 ? 59.376 61.115 75.698 1.00 41.86 251 GLY D O 1
ATOM 13414 N N . ILE D 1 256 ? 58.704 59.962 73.876 1.00 39.13 252 ILE D N 1
ATOM 13415 C CA . ILE D 1 256 ? 59.576 58.819 74.114 1.00 40.75 252 ILE D CA 1
ATOM 13416 C C . ILE D 1 256 ? 59.944 58.189 72.777 1.00 43.48 252 ILE D C 1
ATOM 13417 O O . ILE D 1 256 ? 59.098 58.061 71.897 1.00 50.65 252 ILE D O 1
ATOM 13422 N N . SER D 1 257 ? 61.201 57.794 72.616 1.00 45.58 253 SER D N 1
ATOM 13423 C CA . SER D 1 257 ? 61.620 57.222 71.344 1.00 46.62 253 SER D CA 1
ATOM 13424 C C . SER D 1 257 ? 61.639 55.710 71.303 1.00 43.04 253 SER D C 1
ATOM 13425 O O . SER D 1 257 ? 61.016 55.044 72.122 1.00 32.96 253 SER D O 1
ATOM 13428 N N . ASP D 1 258 ? 62.357 55.184 70.318 1.00 42.43 254 ASP D N 1
ATOM 13429 C CA . ASP D 1 258 ? 62.473 53.748 70.112 1.00 46.97 254 ASP D CA 1
ATOM 13430 C C . ASP D 1 258 ? 63.211 53.138 71.284 1.00 40.93 254 ASP D C 1
ATOM 13431 O O . ASP D 1 258 ? 63.158 51.927 71.505 1.00 38.32 254 ASP D O 1
ATOM 13436 N N . ARG D 1 259 ? 63.898 53.994 72.035 1.00 41.55 255 ARG D N 1
ATOM 13437 C CA . ARG D 1 259 ? 64.648 53.562 73.205 1.00 40.80 255 ARG D CA 1
ATOM 13438 C C . ARG D 1 259 ? 63.825 52.536 73.972 1.00 40.14 255 ARG D C 1
ATOM 13439 O O . ARG D 1 259 ? 64.364 51.571 74.487 1.00 42.85 255 ARG D O 1
ATOM 13447 N N . VAL D 1 260 ? 62.516 52.740 74.044 1.00 34.83 256 VAL D N 1
ATOM 13448 C CA . VAL D 1 260 ? 61.667 51.796 74.752 1.00 32.63 256 VAL D CA 1
ATOM 13449 C C . VAL D 1 260 ? 61.867 50.410 74.195 1.00 36.67 256 VAL D C 1
ATOM 13450 O O . VAL D 1 260 ? 62.333 49.525 74.905 1.00 50.32 256 VAL D O 1
ATOM 13454 N N . ILE D 1 261 ? 61.527 50.211 72.925 1.00 33.42 257 ILE D N 1
ATOM 13455 C CA . ILE D 1 261 ? 61.664 48.884 72.345 1.00 23.42 257 ILE D CA 1
ATOM 13456 C C . ILE D 1 261 ? 63.114 48.453 72.464 1.00 19.40 257 ILE D C 1
ATOM 13457 O O . ILE D 1 261 ? 63.401 47.260 72.490 1.00 21.56 257 ILE D O 1
ATOM 13462 N N . ALA D 1 262 ? 64.022 49.424 72.547 1.00 9.95 258 ALA D N 1
ATOM 13463 C CA . ALA D 1 262 ? 65.440 49.111 72.707 1.00 19.69 258 ALA D CA 1
ATOM 13464 C C . ALA D 1 262 ? 65.625 48.612 74.144 1.00 19.60 258 ALA D C 1
ATOM 13465 O O . ALA D 1 262 ? 66.146 47.516 74.376 1.00 9.44 258 ALA D O 1
ATOM 13467 N N . SER D 1 263 ? 65.167 49.423 75.096 1.00 22.73 259 SER D N 1
ATOM 13468 C CA . SER D 1 263 ? 65.228 49.095 76.515 1.00 35.29 259 SER D CA 1
ATOM 13469 C C . SER D 1 263 ? 64.443 47.805 76.767 1.00 35.52 259 SER D C 1
ATOM 13470 O O . SER D 1 263 ? 64.701 47.087 77.731 1.00 42.98 259 SER D O 1
ATOM 13473 N N . ILE D 1 264 ? 63.474 47.515 75.911 1.00 30.78 260 ILE D N 1
ATOM 13474 C CA . ILE D 1 264 ? 62.728 46.273 76.043 1.00 33.60 260 ILE D CA 1
ATOM 13475 C C . ILE D 1 264 ? 63.690 45.128 75.747 1.00 41.48 260 ILE D C 1
ATOM 13476 O O . ILE D 1 264 ? 63.929 44.266 76.595 1.00 49.91 260 ILE D O 1
ATOM 13481 N N . ILE D 1 265 ? 64.231 45.122 74.531 1.00 36.33 261 ILE D N 1
ATOM 13482 C CA . ILE D 1 265 ? 65.173 44.093 74.118 1.00 35.21 261 ILE D CA 1
ATOM 13483 C C . ILE D 1 265 ? 66.299 43.954 75.126 1.00 38.33 261 ILE D C 1
ATOM 13484 O O . ILE D 1 265 ? 66.436 42.915 75.779 1.00 36.36 261 ILE D O 1
ATOM 13489 N N . ALA D 1 266 ? 67.100 45.009 75.246 1.00 36.86 262 ALA D N 1
ATOM 13490 C CA . ALA D 1 266 ? 68.233 45.017 76.163 1.00 32.57 262 ALA D CA 1
ATOM 13491 C C . ALA D 1 266 ? 67.887 44.499 77.539 1.00 32.08 262 ALA D C 1
ATOM 13492 O O . ALA D 1 266 ? 68.287 43.402 77.911 1.00 44.87 262 ALA D O 1
ATOM 13494 N N . ILE D 1 267 ? 67.133 45.287 78.291 1.00 27.55 263 ILE D N 1
ATOM 13495 C CA . ILE D 1 267 ? 66.777 44.925 79.654 1.00 32.51 263 ILE D CA 1
ATOM 13496 C C . ILE D 1 267 ? 66.309 43.479 79.862 1.00 37.37 263 ILE D C 1
ATOM 13497 O O . ILE D 1 267 ? 66.889 42.749 80.661 1.00 43.24 263 ILE D O 1
ATOM 13502 N N . HIS D 1 268 ? 65.295 43.038 79.137 1.00 38.17 264 HIS D N 1
ATOM 13503 C CA . HIS D 1 268 ? 64.812 41.678 79.326 1.00 47.16 264 HIS D CA 1
ATOM 13504 C C . HIS D 1 268 ? 65.523 40.548 78.584 1.00 53.51 264 HIS D C 1
ATOM 13505 O O . HIS D 1 268 ? 65.231 39.368 78.808 1.00 55.48 264 HIS D O 1
ATOM 13512 N N . GLY D 1 269 ? 66.457 40.894 77.709 1.00 54.37 265 GLY D N 1
ATOM 13513 C CA . GLY D 1 269 ? 67.158 39.860 76.971 1.00 58.02 265 GLY D CA 1
ATOM 13514 C C . GLY D 1 269 ? 68.140 39.080 77.822 1.00 60.21 265 GLY D C 1
ATOM 13515 O O . GLY D 1 269 ? 68.657 39.604 78.816 1.00 59.71 265 GLY D O 1
ATOM 13516 N N . ASP D 1 270 ? 68.401 37.833 77.425 1.00 57.95 266 ASP D N 1
ATOM 13517 C CA . ASP D 1 270 ? 69.335 36.968 78.139 1.00 56.46 266 ASP D CA 1
ATOM 13518 C C . ASP D 1 270 ? 70.202 36.156 77.168 1.00 59.21 266 ASP D C 1
ATOM 13519 O O . ASP D 1 270 ? 69.843 35.979 76.012 1.00 53.26 266 ASP D O 1
ATOM 13524 N N . GLU D 1 271 ? 71.341 35.672 77.662 1.00 68.33 267 GLU D N 1
ATOM 13525 C CA . GLU D 1 271 ? 72.303 34.873 76.894 1.00 73.78 267 GLU D CA 1
ATOM 13526 C C . GLU D 1 271 ? 71.716 34.197 75.661 1.00 73.01 267 GLU D C 1
ATOM 13527 O O . GLU D 1 271 ? 71.994 34.592 74.531 1.00 71.85 267 GLU D O 1
ATOM 13533 N N . LYS D 1 272 ? 70.916 33.163 75.888 1.00 73.60 268 LYS D N 1
ATOM 13534 C CA . LYS D 1 272 ? 70.307 32.419 74.798 1.00 78.09 268 LYS D CA 1
ATOM 13535 C C . LYS D 1 272 ? 69.766 33.347 73.719 1.00 77.38 268 LYS D C 1
ATOM 13536 O O . LYS D 1 272 ? 70.326 33.431 72.624 1.00 81.25 268 LYS D O 1
ATOM 13542 N N . GLY D 1 273 ? 68.687 34.057 74.024 1.00 71.53 269 GLY D N 1
ATOM 13543 C CA . GLY D 1 273 ? 68.127 34.952 73.036 1.00 64.92 269 GLY D CA 1
ATOM 13544 C C . GLY D 1 273 ? 67.406 36.149 73.607 1.00 62.01 269 GLY D C 1
ATOM 13545 O O . GLY D 1 273 ? 67.759 36.681 74.656 1.00 61.95 269 GLY D O 1
ATOM 13546 N N . LEU D 1 274 ? 66.379 36.571 72.889 1.00 58.23 270 LEU D N 1
ATOM 13547 C CA . LEU D 1 274 ? 65.560 37.706 73.274 1.00 52.97 270 LEU D CA 1
ATOM 13548 C C . LEU D 1 274 ? 64.372 37.235 74.111 1.00 55.77 270 LEU D C 1
ATOM 13549 O O . LEU D 1 274 ? 63.797 36.194 73.833 1.00 60.97 270 LEU D O 1
ATOM 13554 N N . ILE D 1 275 ? 64.012 37.993 75.141 1.00 57.20 271 ILE D N 1
ATOM 13555 C CA . ILE D 1 275 ? 62.890 37.615 76.002 1.00 61.14 271 ILE D CA 1
ATOM 13556 C C . ILE D 1 275 ? 61.989 38.810 76.275 1.00 56.83 271 ILE D C 1
ATOM 13557 O O . ILE D 1 275 ? 61.932 39.318 77.398 1.00 53.95 271 ILE D O 1
ATOM 13562 N N . LEU D 1 276 ? 61.299 39.276 75.247 1.00 50.54 272 LEU D N 1
ATOM 13563 C CA . LEU D 1 276 ? 60.409 40.410 75.410 1.00 39.13 272 LEU D CA 1
ATOM 13564 C C . LEU D 1 276 ? 59.152 39.952 76.145 1.00 32.25 272 LEU D C 1
ATOM 13565 O O . LEU D 1 276 ? 58.716 38.803 75.986 1.00 17.05 272 LEU D O 1
ATOM 13570 N N . PRO D 1 277 ? 58.582 40.843 76.985 1.00 31.88 273 PRO D N 1
ATOM 13571 C CA . PRO D 1 277 ? 57.375 40.700 77.820 1.00 35.83 273 PRO D CA 1
ATOM 13572 C C . PRO D 1 277 ? 56.175 40.199 77.010 1.00 40.43 273 PRO D C 1
ATOM 13573 O O . PRO D 1 277 ? 56.071 40.466 75.815 1.00 49.51 273 PRO D O 1
ATOM 13577 N N . PRO D 1 278 ? 55.243 39.486 77.660 1.00 37.84 274 PRO D N 1
ATOM 13578 C CA . PRO D 1 278 ? 54.047 38.944 76.999 1.00 41.95 274 PRO D CA 1
ATOM 13579 C C . PRO D 1 278 ? 53.177 40.008 76.343 1.00 41.11 274 PRO D C 1
ATOM 13580 O O . PRO D 1 278 ? 52.703 39.852 75.225 1.00 42.19 274 PRO D O 1
ATOM 13584 N N . ILE D 1 279 ? 52.979 41.091 77.072 1.00 46.16 275 ILE D N 1
ATOM 13585 C CA . ILE D 1 279 ? 52.187 42.223 76.621 1.00 42.84 275 ILE D CA 1
ATOM 13586 C C . ILE D 1 279 ? 52.547 42.575 75.182 1.00 40.36 275 ILE D C 1
ATOM 13587 O O . ILE D 1 279 ? 51.686 42.626 74.303 1.00 34.56 275 ILE D O 1
ATOM 13592 N N . VAL D 1 280 ? 53.837 42.796 74.955 1.00 36.30 276 VAL D N 1
ATOM 13593 C CA . VAL D 1 280 ? 54.344 43.191 73.654 1.00 34.62 276 VAL D CA 1
ATOM 13594 C C . VAL D 1 280 ? 54.814 42.032 72.786 1.00 35.76 276 VAL D C 1
ATOM 13595 O O . VAL D 1 280 ? 55.318 42.240 71.689 1.00 31.68 276 VAL D O 1
ATOM 13599 N N . ALA D 1 281 ? 54.653 40.810 73.273 1.00 35.32 277 ALA D N 1
ATOM 13600 C CA . ALA D 1 281 ? 55.091 39.652 72.515 1.00 36.49 277 ALA D CA 1
ATOM 13601 C C . ALA D 1 281 ? 54.374 39.550 71.182 1.00 38.42 277 ALA D C 1
ATOM 13602 O O . ALA D 1 281 ? 53.204 39.196 71.124 1.00 43.11 277 ALA D O 1
ATOM 13604 N N . PRO D 1 282 ? 55.062 39.881 70.090 1.00 40.62 278 PRO D N 1
ATOM 13605 C CA . PRO D 1 282 ? 54.424 39.791 68.780 1.00 44.06 278 PRO D CA 1
ATOM 13606 C C . PRO D 1 282 ? 53.681 38.476 68.722 1.00 45.57 278 PRO D C 1
ATOM 13607 O O . PRO D 1 282 ? 52.616 38.379 68.111 1.00 51.06 278 PRO D O 1
ATOM 13611 N N . ILE D 1 283 ? 54.267 37.467 69.366 1.00 43.02 279 ILE D N 1
ATOM 13612 C CA . ILE D 1 283 ? 53.669 36.137 69.472 1.00 45.40 279 ILE D CA 1
ATOM 13613 C C . ILE D 1 283 ? 53.797 35.697 70.915 1.00 43.19 279 ILE D C 1
ATOM 13614 O O . ILE D 1 283 ? 54.906 35.511 71.413 1.00 40.77 279 ILE D O 1
ATOM 13619 N N . GLN D 1 284 ? 52.660 35.521 71.574 1.00 36.76 280 GLN D N 1
ATOM 13620 C CA . GLN D 1 284 ? 52.652 35.115 72.970 1.00 48.64 280 GLN D CA 1
ATOM 13621 C C . GLN D 1 284 ? 52.778 33.601 73.155 1.00 45.88 280 GLN D C 1
ATOM 13622 O O . GLN D 1 284 ? 53.389 33.132 74.121 1.00 49.46 280 GLN D O 1
ATOM 13628 N N . VAL D 1 285 ? 52.199 32.835 72.236 1.00 34.65 281 VAL D N 1
ATOM 13629 C CA . VAL D 1 285 ? 52.274 31.380 72.330 1.00 33.30 281 VAL D CA 1
ATOM 13630 C C . VAL D 1 285 ? 52.502 30.712 70.966 1.00 29.53 281 VAL D C 1
ATOM 13631 O O . VAL D 1 285 ? 51.881 31.094 69.972 1.00 24.98 281 VAL D O 1
ATOM 13635 N N . VAL D 1 286 ? 53.389 29.719 70.930 1.00 13.64 282 VAL D N 1
ATOM 13636 C CA . VAL D 1 286 ? 53.669 29.030 69.695 1.00 23.18 282 VAL D CA 1
ATOM 13637 C C . VAL D 1 286 ? 53.361 27.549 69.796 1.00 34.92 282 VAL D C 1
ATOM 13638 O O . VAL D 1 286 ? 53.927 26.834 70.626 1.00 24.92 282 VAL D O 1
ATOM 13642 N N . ILE D 1 287 ? 52.455 27.098 68.928 1.00 45.46 283 ILE D N 1
ATOM 13643 C CA . ILE D 1 287 ? 52.064 25.701 68.872 1.00 49.34 283 ILE D CA 1
ATOM 13644 C C . ILE D 1 287 ? 52.966 25.024 67.849 1.00 56.10 283 ILE D C 1
ATOM 13645 O O . ILE D 1 287 ? 52.850 25.283 66.651 1.00 59.86 283 ILE D O 1
ATOM 13650 N N . VAL D 1 288 ? 53.877 24.180 68.331 1.00 59.37 284 VAL D N 1
ATOM 13651 C CA . VAL D 1 288 ? 54.807 23.450 67.471 1.00 50.98 284 VAL D CA 1
ATOM 13652 C C . VAL D 1 288 ? 54.300 22.018 67.366 1.00 49.05 284 VAL D C 1
ATOM 13653 O O . VAL D 1 288 ? 54.575 21.190 68.231 1.00 40.71 284 VAL D O 1
ATOM 13657 N N . PRO D 1 289 ? 53.535 21.711 66.309 1.00 51.10 285 PRO D N 1
ATOM 13658 C CA . PRO D 1 289 ? 53.017 20.352 66.160 1.00 59.41 285 PRO D CA 1
ATOM 13659 C C . PRO D 1 289 ? 54.046 19.337 65.641 1.00 67.31 285 PRO D C 1
ATOM 13660 O O . PRO D 1 289 ? 54.103 19.070 64.439 1.00 71.91 285 PRO D O 1
ATOM 13664 N N . LEU D 1 290 ? 54.845 18.776 66.551 1.00 69.75 286 LEU D N 1
ATOM 13665 C CA . LEU D 1 290 ? 55.859 17.785 66.194 1.00 71.55 286 LEU D CA 1
ATOM 13666 C C . LEU D 1 290 ? 55.182 16.663 65.439 1.00 72.40 286 LEU D C 1
ATOM 13667 O O . LEU D 1 290 ? 54.450 15.876 66.030 1.00 62.03 286 LEU D O 1
ATOM 13672 N N . ILE D 1 291 ? 55.440 16.587 64.136 1.00 83.60 287 ILE D N 1
ATOM 13673 C CA . ILE D 1 291 ? 54.825 15.575 63.284 1.00 92.88 287 ILE D CA 1
ATOM 13674 C C . ILE D 1 291 ? 55.735 14.406 62.937 1.00 98.24 287 ILE D C 1
ATOM 13675 O O . ILE D 1 291 ? 56.860 14.593 62.472 1.00 97.75 287 ILE D O 1
ATOM 13680 N N . PHE D 1 292 ? 55.226 13.197 63.162 1.00 103.81 288 PHE D N 1
ATOM 13681 C CA . PHE D 1 292 ? 55.968 11.975 62.887 1.00 108.69 288 PHE D CA 1
ATOM 13682 C C . PHE D 1 292 ? 55.279 11.109 61.840 1.00 114.51 288 PHE D C 1
ATOM 13683 O O . PHE D 1 292 ? 54.100 11.299 61.544 1.00 116.27 288 PHE D O 1
ATOM 13691 N N . LYS D 1 293 ? 56.029 10.160 61.283 1.00 120.97 289 LYS D N 1
ATOM 13692 C CA . LYS D 1 293 ? 55.523 9.252 60.253 1.00 122.38 289 LYS D CA 1
ATOM 13693 C C . LYS D 1 293 ? 54.119 8.745 60.585 1.00 123.52 289 LYS D C 1
ATOM 13694 O O . LYS D 1 293 ? 53.241 8.717 59.720 1.00 125.50 289 LYS D O 1
ATOM 13700 N N . GLY D 1 294 ? 53.914 8.352 61.839 1.00 123.40 290 GLY D N 1
ATOM 13701 C CA . GLY D 1 294 ? 52.615 7.859 62.262 1.00 120.67 290 GLY D CA 1
ATOM 13702 C C . GLY D 1 294 ? 51.814 8.911 63.007 1.00 116.94 290 GLY D C 1
ATOM 13703 O O . GLY D 1 294 ? 52.383 9.767 63.686 1.00 118.75 290 GLY D O 1
ATOM 13704 N N . LYS D 1 295 ? 50.491 8.847 62.892 1.00 111.21 291 LYS D N 1
ATOM 13705 C CA . LYS D 1 295 ? 49.637 9.817 63.557 1.00 103.79 291 LYS D CA 1
ATOM 13706 C C . LYS D 1 295 ? 50.109 11.200 63.145 1.00 102.14 291 LYS D C 1
ATOM 13707 O O . LYS D 1 295 ? 50.816 11.875 63.892 1.00 95.55 291 LYS D O 1
ATOM 13713 N N . GLU D 1 296 ? 49.717 11.610 61.945 1.00 108.95 292 GLU D N 1
ATOM 13714 C CA . GLU D 1 296 ? 50.105 12.908 61.401 1.00 112.88 292 GLU D CA 1
ATOM 13715 C C . GLU D 1 296 ? 48.965 13.914 61.561 1.00 116.44 292 GLU D C 1
ATOM 13716 O O . GLU D 1 296 ? 49.035 14.803 62.409 1.00 118.26 292 GLU D O 1
ATOM 13722 N N . ASP D 1 297 ? 47.923 13.775 60.743 1.00 121.10 293 ASP D N 1
ATOM 13723 C CA . ASP D 1 297 ? 46.770 14.670 60.823 1.00 124.85 293 ASP D CA 1
ATOM 13724 C C . ASP D 1 297 ? 46.409 14.842 62.289 1.00 124.32 293 ASP D C 1
ATOM 13725 O O . ASP D 1 297 ? 46.344 15.960 62.802 1.00 128.06 293 ASP D O 1
ATOM 13730 N N . ILE D 1 298 ? 46.187 13.715 62.955 1.00 119.71 294 ILE D N 1
ATOM 13731 C CA . ILE D 1 298 ? 45.833 13.704 64.364 1.00 116.54 294 ILE D CA 1
ATOM 13732 C C . ILE D 1 298 ? 46.586 14.779 65.136 1.00 115.50 294 ILE D C 1
ATOM 13733 O O . ILE D 1 298 ? 46.045 15.384 66.058 1.00 117.51 294 ILE D O 1
ATOM 13738 N N . VAL D 1 299 ? 47.832 15.026 64.755 1.00 112.13 295 VAL D N 1
ATOM 13739 C CA . VAL D 1 299 ? 48.619 16.041 65.432 1.00 113.79 295 VAL D CA 1
ATOM 13740 C C . VAL D 1 299 ? 48.180 17.436 64.997 1.00 112.21 295 VAL D C 1
ATOM 13741 O O . VAL D 1 299 ? 47.698 18.210 65.820 1.00 114.53 295 VAL D O 1
ATOM 13745 N N . MET D 1 300 ? 48.333 17.758 63.713 1.00 108.25 296 MET D N 1
ATOM 13746 C CA . MET D 1 300 ? 47.934 19.075 63.219 1.00 110.79 296 MET D CA 1
ATOM 13747 C C . MET D 1 300 ? 46.492 19.395 63.591 1.00 114.89 296 MET D C 1
ATOM 13748 O O . MET D 1 300 ? 45.982 20.473 63.280 1.00 114.39 296 MET D O 1
ATOM 13753 N N . GLU D 1 301 ? 45.841 18.445 64.254 1.00 118.25 297 GLU D N 1
ATOM 13754 C CA . GLU D 1 301 ? 44.466 18.612 64.696 1.00 119.51 297 GLU D CA 1
ATOM 13755 C C . GLU D 1 301 ? 44.511 19.273 66.063 1.00 113.79 297 GLU D C 1
ATOM 13756 O O . GLU D 1 301 ? 43.978 20.365 66.241 1.00 111.11 297 GLU D O 1
ATOM 13762 N N . LYS D 1 302 ? 45.160 18.621 67.027 1.00 110.23 298 LYS D N 1
ATOM 13763 C CA . LYS D 1 302 ? 45.270 19.186 68.369 1.00 109.86 298 LYS D CA 1
ATOM 13764 C C . LYS D 1 302 ? 46.052 20.476 68.273 1.00 107.71 298 LYS D C 1
ATOM 13765 O O . LYS D 1 302 ? 46.160 21.226 69.240 1.00 109.49 298 LYS D O 1
ATOM 13771 N N . ALA D 1 303 ? 46.608 20.724 67.094 1.00 107.09 299 ALA D N 1
ATOM 13772 C CA . ALA D 1 303 ? 47.361 21.942 66.850 1.00 106.33 299 ALA D CA 1
ATOM 13773 C C . ALA D 1 303 ? 46.346 23.080 66.856 1.00 106.77 299 ALA D C 1
ATOM 13774 O O . ALA D 1 303 ? 46.512 24.069 67.575 1.00 104.06 299 ALA D O 1
ATOM 13776 N N . LYS D 1 304 ? 45.288 22.921 66.061 1.00 108.09 300 LYS D N 1
ATOM 13777 C CA . LYS D 1 304 ? 44.237 23.929 65.973 1.00 106.91 300 LYS D CA 1
ATOM 13778 C C . LYS D 1 304 ? 43.242 23.859 67.126 1.00 105.52 300 LYS D C 1
ATOM 13779 O O . LYS D 1 304 ? 42.605 24.858 67.453 1.00 107.83 300 LYS D O 1
ATOM 13785 N N . GLU D 1 305 ? 43.096 22.690 67.742 1.00 103.78 301 GLU D N 1
ATOM 13786 C CA . GLU D 1 305 ? 42.171 22.580 68.863 1.00 103.10 301 GLU D CA 1
ATOM 13787 C C . GLU D 1 305 ? 42.692 23.507 69.942 1.00 97.84 301 GLU D C 1
ATOM 13788 O O . GLU D 1 305 ? 41.934 24.025 70.757 1.00 98.40 301 GLU D O 1
ATOM 13794 N N . ILE D 1 306 ? 44.003 23.711 69.929 1.00 89.05 302 ILE D N 1
ATOM 13795 C CA . ILE D 1 306 ? 44.661 24.581 70.887 1.00 82.67 302 ILE D CA 1
ATOM 13796 C C . ILE D 1 306 ? 44.617 26.010 70.372 1.00 82.65 302 ILE D C 1
ATOM 13797 O O . ILE D 1 306 ? 44.525 26.960 71.153 1.00 79.21 302 ILE D O 1
ATOM 13802 N N . TYR D 1 307 ? 44.678 26.154 69.050 1.00 85.09 303 TYR D N 1
ATOM 13803 C CA . TYR D 1 307 ? 44.622 27.468 68.420 1.00 89.07 303 TYR D CA 1
ATOM 13804 C C . TYR D 1 307 ? 43.280 28.089 68.795 1.00 88.20 303 TYR D C 1
ATOM 13805 O O . TYR D 1 307 ? 43.216 28.962 69.658 1.00 92.62 303 TYR D O 1
ATOM 13814 N N . GLU D 1 308 ? 42.212 27.621 68.158 1.00 83.77 304 GLU D N 1
ATOM 13815 C CA . GLU D 1 308 ? 40.868 28.127 68.429 1.00 84.44 304 GLU D CA 1
ATOM 13816 C C . GLU D 1 308 ? 40.643 28.342 69.929 1.00 81.15 304 GLU D C 1
ATOM 13817 O O . GLU D 1 308 ? 39.954 29.271 70.345 1.00 75.44 304 GLU D O 1
ATOM 13823 N N . LYS D 1 309 ? 41.234 27.468 70.735 1.00 82.64 305 LYS D N 1
ATOM 13824 C CA . LYS D 1 309 ? 41.116 27.546 72.184 1.00 83.42 305 LYS D CA 1
ATOM 13825 C C . LYS D 1 309 ? 41.731 28.823 72.731 1.00 78.75 305 LYS D C 1
ATOM 13826 O O . LYS D 1 309 ? 41.159 29.470 73.601 1.00 83.43 305 LYS D O 1
ATOM 13832 N N . LEU D 1 310 ? 42.898 29.180 72.213 1.00 69.54 306 LEU D N 1
ATOM 13833 C CA . LEU D 1 310 ? 43.612 30.363 72.669 1.00 64.84 306 LEU D CA 1
ATOM 13834 C C . LEU D 1 310 ? 43.383 31.574 71.774 1.00 66.35 306 LEU D C 1
ATOM 13835 O O . LEU D 1 310 ? 43.485 32.721 72.214 1.00 68.40 306 LEU D O 1
ATOM 13840 N N . LYS D 1 311 ? 43.082 31.288 70.515 1.00 62.60 307 LYS D N 1
ATOM 13841 C CA . LYS D 1 311 ? 42.832 32.277 69.471 1.00 62.02 307 LYS D CA 1
ATOM 13842 C C . LYS D 1 311 ? 42.208 33.595 69.951 1.00 65.84 307 LYS D C 1
ATOM 13843 O O . LYS D 1 311 ? 42.589 34.681 69.504 1.00 64.21 307 LYS D O 1
ATOM 13849 N N . GLY D 1 312 ? 41.266 33.495 70.880 1.00 68.41 308 GLY D N 1
ATOM 13850 C CA . GLY D 1 312 ? 40.568 34.676 71.357 1.00 70.46 308 GLY D CA 1
ATOM 13851 C C . GLY D 1 312 ? 41.180 35.560 72.421 1.00 73.13 308 GLY D C 1
ATOM 13852 O O . GLY D 1 312 ? 41.083 36.786 72.319 1.00 76.44 308 GLY D O 1
ATOM 13853 N N . LYS D 1 313 ? 41.790 34.969 73.445 1.00 72.33 309 LYS D N 1
ATOM 13854 C CA . LYS D 1 313 ? 42.378 35.772 74.509 1.00 74.38 309 LYS D CA 1
ATOM 13855 C C . LYS D 1 313 ? 43.882 35.947 74.357 1.00 73.01 309 LYS D C 1
ATOM 13856 O O . LYS D 1 313 ? 44.492 36.776 75.040 1.00 65.53 309 LYS D O 1
ATOM 13862 N N . PHE D 1 314 ? 44.484 35.177 73.457 1.00 72.86 310 PHE D N 1
ATOM 13863 C CA . PHE D 1 314 ? 45.920 35.281 73.247 1.00 73.90 310 PHE D CA 1
ATOM 13864 C C . PHE D 1 314 ? 46.298 35.299 71.777 1.00 72.06 310 PHE D C 1
ATOM 13865 O O . PHE D 1 314 ? 45.506 34.926 70.914 1.00 78.68 310 PHE D O 1
ATOM 13873 N N . ARG D 1 315 ? 47.519 35.741 71.500 1.00 63.64 311 ARG D N 1
ATOM 13874 C CA . ARG D 1 315 ? 48.020 35.791 70.138 1.00 64.26 311 ARG D CA 1
ATOM 13875 C C . ARG D 1 315 ? 48.846 34.520 69.935 1.00 69.43 311 ARG D C 1
ATOM 13876 O O . ARG D 1 315 ? 49.900 34.357 70.557 1.00 77.31 311 ARG D O 1
ATOM 13884 N N . VAL D 1 316 ? 48.375 33.610 69.086 1.00 65.85 312 VAL D N 1
ATOM 13885 C CA . VAL D 1 316 ? 49.120 32.373 68.859 1.00 66.05 312 VAL D CA 1
ATOM 13886 C C . VAL D 1 316 ? 49.595 32.186 67.432 1.00 61.73 312 VAL D C 1
ATOM 13887 O O . VAL D 1 316 ? 49.172 32.890 66.518 1.00 60.89 312 VAL D O 1
ATOM 13891 N N . HIS D 1 317 ? 50.479 31.215 67.257 1.00 56.55 313 HIS D N 1
ATOM 13892 C CA . HIS D 1 317 ? 51.036 30.912 65.958 1.00 56.21 313 HIS D CA 1
ATOM 13893 C C . HIS D 1 317 ? 51.428 29.448 65.884 1.00 58.71 313 HIS D C 1
ATOM 13894 O O . HIS D 1 317 ? 52.347 28.999 66.566 1.00 61.47 313 HIS D O 1
ATOM 13901 N N . ILE D 1 318 ? 50.709 28.690 65.072 1.00 53.06 314 ILE D N 1
ATOM 13902 C CA . ILE D 1 318 ? 51.045 27.295 64.900 1.00 50.34 314 ILE D CA 1
ATOM 13903 C C . ILE D 1 318 ? 52.245 27.357 63.972 1.00 50.74 314 ILE D C 1
ATOM 13904 O O . ILE D 1 318 ? 52.103 27.736 62.808 1.00 40.44 314 ILE D O 1
ATOM 13909 N N . ASP D 1 319 ? 53.426 27.018 64.483 1.00 53.08 315 ASP D N 1
ATOM 13910 C CA . ASP D 1 319 ? 54.611 27.056 63.648 1.00 57.84 315 ASP D CA 1
ATOM 13911 C C . ASP D 1 319 ? 54.727 25.793 62.813 1.00 66.94 315 ASP D C 1
ATOM 13912 O O . ASP D 1 319 ? 55.229 24.772 63.283 1.00 63.54 315 ASP D O 1
ATOM 13917 N N . ASP D 1 320 ? 54.245 25.880 61.574 1.00 79.28 316 ASP D N 1
ATOM 13918 C CA . ASP D 1 320 ? 54.271 24.770 60.626 1.00 87.93 316 ASP D CA 1
ATOM 13919 C C . ASP D 1 320 ? 55.718 24.459 60.282 1.00 91.21 316 ASP D C 1
ATOM 13920 O O . ASP D 1 320 ? 56.447 23.869 61.070 1.00 95.66 316 ASP D O 1
ATOM 13925 N N . ARG D 1 321 ? 56.120 24.869 59.087 1.00 94.35 317 ARG D N 1
ATOM 13926 C CA . ARG D 1 321 ? 57.473 24.667 58.602 1.00 92.95 317 ARG D CA 1
ATOM 13927 C C . ARG D 1 321 ? 57.919 23.215 58.616 1.00 91.62 317 ARG D C 1
ATOM 13928 O O . ARG D 1 321 ? 58.049 22.596 59.672 1.00 88.28 317 ARG D O 1
ATOM 13936 N N . ASP D 1 322 ? 58.139 22.684 57.418 1.00 94.86 318 ASP D N 1
ATOM 13937 C CA . ASP D 1 322 ? 58.579 21.310 57.231 1.00 97.31 318 ASP D CA 1
ATOM 13938 C C . ASP D 1 322 ? 60.038 21.225 57.657 1.00 92.55 318 ASP D C 1
ATOM 13939 O O . ASP D 1 322 ? 60.884 20.766 56.894 1.00 96.33 318 ASP D O 1
ATOM 13944 N N . ILE D 1 323 ? 60.335 21.673 58.874 1.00 85.38 319 ILE D N 1
ATOM 13945 C CA . ILE D 1 323 ? 61.708 21.640 59.362 1.00 76.40 319 ILE D CA 1
ATOM 13946 C C . ILE D 1 323 ? 61.872 21.046 60.753 1.00 70.31 319 ILE D C 1
ATOM 13947 O O . ILE D 1 323 ? 60.959 21.087 61.583 1.00 53.24 319 ILE D O 1
ATOM 13952 N N . ARG D 1 324 ? 63.063 20.498 60.982 1.00 72.47 320 ARG D N 1
ATOM 13953 C CA . ARG D 1 324 ? 63.432 19.882 62.246 1.00 77.06 320 ARG D CA 1
ATOM 13954 C C . ARG D 1 324 ? 62.879 20.687 63.423 1.00 73.84 320 ARG D C 1
ATOM 13955 O O . ARG D 1 324 ? 63.353 21.787 63.703 1.00 75.01 320 ARG D O 1
ATOM 13963 N N . PRO D 1 325 ? 61.855 20.153 64.116 1.00 71.03 321 PRO D N 1
ATOM 13964 C CA . PRO D 1 325 ? 61.258 20.842 65.261 1.00 69.48 321 PRO D CA 1
ATOM 13965 C C . PRO D 1 325 ? 62.274 21.582 66.134 1.00 66.43 321 PRO D C 1
ATOM 13966 O O . PRO D 1 325 ? 62.089 22.760 66.445 1.00 67.54 321 PRO D O 1
ATOM 13970 N N . GLY D 1 326 ? 63.348 20.900 66.521 1.00 60.43 322 GLY D N 1
ATOM 13971 C CA . GLY D 1 326 ? 64.361 21.540 67.345 1.00 56.82 322 GLY D CA 1
ATOM 13972 C C . GLY D 1 326 ? 64.812 22.911 66.851 1.00 57.08 322 GLY D C 1
ATOM 13973 O O . GLY D 1 326 ? 65.179 23.775 67.651 1.00 50.23 322 GLY D O 1
ATOM 13974 N N . ARG D 1 327 ? 64.790 23.108 65.532 1.00 60.51 323 ARG D N 1
ATOM 13975 C CA . ARG D 1 327 ? 65.200 24.374 64.924 1.00 58.68 323 ARG D CA 1
ATOM 13976 C C . ARG D 1 327 ? 64.219 25.449 65.346 1.00 56.60 323 ARG D C 1
ATOM 13977 O O . ARG D 1 327 ? 64.602 26.575 65.681 1.00 48.77 323 ARG D O 1
ATOM 13985 N N . LYS D 1 328 ? 62.941 25.088 65.311 1.00 56.31 324 LYS D N 1
ATOM 13986 C CA . LYS D 1 328 ? 61.879 26.001 65.691 1.00 51.70 324 LYS D CA 1
ATOM 13987 C C . LYS D 1 328 ? 62.104 26.369 67.150 1.00 54.33 324 LYS D C 1
ATOM 13988 O O . LYS D 1 328 ? 62.351 27.530 67.478 1.00 58.07 324 LYS D O 1
ATOM 13994 N N . PHE D 1 329 ? 62.039 25.368 68.020 1.00 52.20 325 PHE D N 1
ATOM 13995 C CA . PHE D 1 329 ? 62.229 25.591 69.443 1.00 51.28 325 PHE D CA 1
ATOM 13996 C C . PHE D 1 329 ? 63.372 26.565 69.664 1.00 53.17 325 PHE D C 1
ATOM 13997 O O . PHE D 1 329 ? 63.259 27.500 70.450 1.00 58.88 325 PHE D O 1
ATOM 14005 N N . ASN D 1 330 ? 64.464 26.344 68.943 1.00 56.30 326 ASN D N 1
ATOM 14006 C CA . ASN D 1 330 ? 65.651 27.188 69.024 1.00 57.69 326 ASN D CA 1
ATOM 14007 C C . ASN D 1 330 ? 65.351 28.590 68.490 1.00 57.94 326 ASN D C 1
ATOM 14008 O O . ASN D 1 330 ? 65.648 29.601 69.140 1.00 52.78 326 ASN D O 1
ATOM 14013 N N . ASP D 1 331 ? 64.763 28.630 67.297 1.00 55.68 327 ASP D N 1
ATOM 14014 C CA . ASP D 1 331 ? 64.393 29.871 66.629 1.00 54.06 327 ASP D CA 1
ATOM 14015 C C . ASP D 1 331 ? 63.438 30.720 67.472 1.00 47.87 327 ASP D C 1
ATOM 14016 O O . ASP D 1 331 ? 63.639 31.919 67.627 1.00 39.07 327 ASP D O 1
ATOM 14021 N N . TRP D 1 332 ? 62.403 30.081 68.010 1.00 45.82 328 TRP D N 1
ATOM 14022 C CA . TRP D 1 332 ? 61.396 30.740 68.831 1.00 46.44 328 TRP D CA 1
ATOM 14023 C C . TRP D 1 332 ? 61.878 31.198 70.194 1.00 48.42 328 TRP D C 1
ATOM 14024 O O . TRP D 1 332 ? 61.274 32.082 70.801 1.00 45.67 328 TRP D O 1
ATOM 14035 N N . GLU D 1 333 ? 62.954 30.585 70.678 1.00 50.19 329 GLU D N 1
ATOM 14036 C CA . GLU D 1 333 ? 63.519 30.950 71.970 1.00 55.78 329 GLU D CA 1
ATOM 14037 C C . GLU D 1 333 ? 64.247 32.265 71.760 1.00 54.78 329 GLU D C 1
ATOM 14038 O O . GLU D 1 333 ? 64.281 33.127 72.636 1.00 50.07 329 GLU D O 1
ATOM 14044 N N . ILE D 1 334 ? 64.827 32.405 70.574 1.00 53.58 330 ILE D N 1
ATOM 14045 C CA . ILE D 1 334 ? 65.555 33.610 70.213 1.00 51.66 330 ILE D CA 1
ATOM 14046 C C . ILE D 1 334 ? 64.634 34.814 70.136 1.00 50.17 330 ILE D C 1
ATOM 14047 O O . ILE D 1 334 ? 64.896 35.840 70.753 1.00 48.76 330 ILE D O 1
ATOM 14052 N N . LYS D 1 335 ? 63.558 34.681 69.366 1.00 52.71 331 LYS D N 1
ATOM 14053 C CA . LYS D 1 335 ? 62.583 35.757 69.190 1.00 51.86 331 LYS D CA 1
ATOM 14054 C C . LYS D 1 335 ? 61.828 36.100 70.463 1.00 50.54 331 LYS D C 1
ATOM 14055 O O . LYS D 1 335 ? 60.954 36.963 70.457 1.00 59.84 331 LYS D O 1
ATOM 14061 N N . GLY D 1 336 ? 62.159 35.418 71.551 1.00 41.24 332 GLY D N 1
ATOM 14062 C CA . GLY D 1 336 ? 61.533 35.721 72.821 1.00 36.70 332 GLY D CA 1
ATOM 14063 C C . GLY D 1 336 ? 60.138 35.222 73.095 1.00 35.56 332 GLY D C 1
ATOM 14064 O O . GLY D 1 336 ? 59.572 35.497 74.156 1.00 33.07 332 GLY D O 1
ATOM 14065 N N . VAL D 1 337 ? 59.557 34.499 72.155 1.00 32.66 333 VAL D N 1
ATOM 14066 C CA . VAL D 1 337 ? 58.221 33.998 72.411 1.00 31.29 333 VAL D CA 1
ATOM 14067 C C . VAL D 1 337 ? 58.227 33.423 73.818 1.00 24.74 333 VAL D C 1
ATOM 14068 O O . VAL D 1 337 ? 59.106 32.640 74.163 1.00 27.20 333 VAL D O 1
ATOM 14072 N N . PRO D 1 338 ? 57.267 33.845 74.653 1.00 21.49 334 PRO D N 1
ATOM 14073 C CA . PRO D 1 338 ? 57.077 33.421 76.037 1.00 21.79 334 PRO D CA 1
ATOM 14074 C C . PRO D 1 338 ? 56.768 31.925 76.141 1.00 20.73 334 PRO D C 1
ATOM 14075 O O . PRO D 1 338 ? 57.630 31.116 76.467 1.00 21.14 334 PRO D O 1
ATOM 14079 N N . LEU D 1 339 ? 55.527 31.561 75.857 1.00 20.87 335 LEU D N 1
ATOM 14080 C CA . LEU D 1 339 ? 55.122 30.163 75.936 1.00 33.85 335 LEU D CA 1
ATOM 14081 C C . LEU D 1 339 ? 55.306 29.405 74.631 1.00 40.03 335 LEU D C 1
ATOM 14082 O O . LEU D 1 339 ? 55.129 29.956 73.542 1.00 48.23 335 LEU D O 1
ATOM 14087 N N . ARG D 1 340 ? 55.670 28.134 74.753 1.00 33.14 336 ARG D N 1
ATOM 14088 C CA . ARG D 1 340 ? 55.872 27.298 73.595 1.00 32.18 336 ARG D CA 1
ATOM 14089 C C . ARG D 1 340 ? 55.076 26.025 73.771 1.00 37.56 336 ARG D C 1
ATOM 14090 O O . ARG D 1 340 ? 55.077 25.423 74.839 1.00 29.20 336 ARG D O 1
ATOM 14098 N N . ILE D 1 341 ? 54.377 25.631 72.713 1.00 53.26 337 ILE D N 1
ATOM 14099 C CA . ILE D 1 341 ? 53.582 24.419 72.743 1.00 52.31 337 ILE D CA 1
ATOM 14100 C C . ILE D 1 341 ? 54.114 23.406 71.761 1.00 55.27 337 ILE D C 1
ATOM 14101 O O . ILE D 1 341 ? 54.367 23.713 70.601 1.00 51.74 337 ILE D O 1
ATOM 14106 N N . GLU D 1 342 ? 54.287 22.193 72.258 1.00 61.12 338 GLU D N 1
ATOM 14107 C CA . GLU D 1 342 ? 54.764 21.086 71.470 1.00 65.14 338 GLU D CA 1
ATOM 14108 C C . GLU D 1 342 ? 53.658 20.080 71.683 1.00 69.41 338 GLU D C 1
ATOM 14109 O O . GLU D 1 342 ? 53.265 19.811 72.822 1.00 67.26 338 GLU D O 1
ATOM 14115 N N . VAL D 1 343 ? 53.129 19.549 70.589 1.00 70.17 339 VAL D N 1
ATOM 14116 C CA . VAL D 1 343 ? 52.045 18.588 70.687 1.00 67.08 339 VAL D CA 1
ATOM 14117 C C . VAL D 1 343 ? 52.323 17.328 69.874 1.00 66.06 339 VAL D C 1
ATOM 14118 O O . VAL D 1 343 ? 51.936 17.227 68.707 1.00 72.46 339 VAL D O 1
ATOM 14122 N N . GLY D 1 344 ? 53.001 16.372 70.498 1.00 61.36 340 GLY D N 1
ATOM 14123 C CA . GLY D 1 344 ? 53.307 15.126 69.822 1.00 62.06 340 GLY D CA 1
ATOM 14124 C C . GLY D 1 344 ? 52.157 14.157 69.993 1.00 63.84 340 GLY D C 1
ATOM 14125 O O . GLY D 1 344 ? 51.091 14.554 70.454 1.00 66.75 340 GLY D O 1
ATOM 14126 N N . PRO D 1 345 ? 52.330 12.882 69.622 1.00 69.12 341 PRO D N 1
ATOM 14127 C CA . PRO D 1 345 ? 51.237 11.917 69.773 1.00 78.91 341 PRO D CA 1
ATOM 14128 C C . PRO D 1 345 ? 51.102 11.319 71.173 1.00 87.04 341 PRO D C 1
ATOM 14129 O O . PRO D 1 345 ? 50.192 10.532 71.428 1.00 88.14 341 PRO D O 1
ATOM 14133 N N . LYS D 1 346 ? 52.004 11.687 72.077 1.00 97.94 342 LYS D N 1
ATOM 14134 C CA . LYS D 1 346 ? 51.966 11.164 73.444 1.00 110.90 342 LYS D CA 1
ATOM 14135 C C . LYS D 1 346 ? 50.901 11.898 74.250 1.00 114.96 342 LYS D C 1
ATOM 14136 O O . LYS D 1 346 ? 49.866 11.334 74.606 1.00 116.97 342 LYS D O 1
ATOM 14142 N N . ASP D 1 347 ? 51.173 13.170 74.518 1.00 119.60 343 ASP D N 1
ATOM 14143 C CA . ASP D 1 347 ? 50.284 14.033 75.285 1.00 121.08 343 ASP D CA 1
ATOM 14144 C C . ASP D 1 347 ? 48.814 13.901 74.885 1.00 118.30 343 ASP D C 1
ATOM 14145 O O . ASP D 1 347 ? 47.920 14.133 75.696 1.00 117.40 343 ASP D O 1
ATOM 14150 N N . ILE D 1 348 ? 48.569 13.525 73.635 1.00 114.79 344 ILE D N 1
ATOM 14151 C CA . ILE D 1 348 ? 47.205 13.382 73.142 1.00 114.62 344 ILE D CA 1
ATOM 14152 C C . ILE D 1 348 ? 46.542 12.116 73.667 1.00 115.01 344 ILE D C 1
ATOM 14153 O O . ILE D 1 348 ? 45.362 12.120 74.027 1.00 112.40 344 ILE D O 1
ATOM 14158 N N . GLU D 1 349 ? 47.313 11.035 73.705 1.00 115.68 345 GLU D N 1
ATOM 14159 C CA . GLU D 1 349 ? 46.819 9.752 74.174 1.00 116.44 345 GLU D CA 1
ATOM 14160 C C . GLU D 1 349 ? 46.769 9.769 75.692 1.00 115.99 345 GLU D C 1
ATOM 14161 O O . GLU D 1 349 ? 45.979 9.048 76.300 1.00 116.93 345 GLU D O 1
ATOM 14167 N N . ASN D 1 350 ? 47.618 10.596 76.298 1.00 114.45 346 ASN D N 1
ATOM 14168 C CA . ASN D 1 350 ? 47.664 10.723 77.752 1.00 115.18 346 ASN D CA 1
ATOM 14169 C C . ASN D 1 350 ? 46.838 11.915 78.223 1.00 120.05 346 ASN D C 1
ATOM 14170 O O . ASN D 1 350 ? 46.909 12.302 79.390 1.00 121.77 346 ASN D O 1
ATOM 14175 N N . LYS D 1 351 ? 46.054 12.490 77.314 1.00 124.79 347 LYS D N 1
ATOM 14176 C CA . LYS D 1 351 ? 45.207 13.635 77.640 1.00 127.24 347 LYS D CA 1
ATOM 14177 C C . LYS D 1 351 ? 46.011 14.730 78.328 1.00 126.44 347 LYS D C 1
ATOM 14178 O O . LYS D 1 351 ? 45.477 15.478 79.150 1.00 127.49 347 LYS D O 1
ATOM 14184 N N . LYS D 1 352 ? 47.295 14.821 77.990 1.00 122.91 348 LYS D N 1
ATOM 14185 C CA . LYS D 1 352 ? 48.171 15.821 78.587 1.00 118.83 348 LYS D CA 1
ATOM 14186 C C . LYS D 1 352 ? 48.685 16.841 77.568 1.00 115.75 348 LYS D C 1
ATOM 14187 O O . LYS D 1 352 ? 48.488 16.686 76.359 1.00 111.78 348 LYS D O 1
ATOM 14193 N N . ILE D 1 353 ? 49.333 17.889 78.077 1.00 113.70 349 ILE D N 1
ATOM 14194 C CA . ILE D 1 353 ? 49.887 18.959 77.250 1.00 107.75 349 ILE D CA 1
ATOM 14195 C C . ILE D 1 353 ? 51.273 19.327 77.789 1.00 104.31 349 ILE D C 1
ATOM 14196 O O . ILE D 1 353 ? 51.527 19.200 78.985 1.00 102.95 349 ILE D O 1
ATOM 14201 N N . THR D 1 354 ? 52.170 19.779 76.918 1.00 101.34 350 THR D N 1
ATOM 14202 C CA . THR D 1 354 ? 53.514 20.148 77.356 1.00 100.39 350 THR D CA 1
ATOM 14203 C C . THR D 1 354 ? 53.895 21.586 76.983 1.00 97.23 350 THR D C 1
ATOM 14204 O O . THR D 1 354 ? 53.926 21.944 75.804 1.00 97.51 350 THR D O 1
ATOM 14208 N N . LEU D 1 355 ? 54.187 22.400 77.999 1.00 90.09 351 LEU D N 1
ATOM 14209 C CA . LEU D 1 355 ? 54.553 23.803 77.793 1.00 81.30 351 LEU D CA 1
ATOM 14210 C C . LEU D 1 355 ? 56.029 24.108 77.990 1.00 73.34 351 LEU D C 1
ATOM 14211 O O . LEU D 1 355 ? 56.781 23.289 78.507 1.00 76.64 351 LEU D O 1
ATOM 14216 N N . PHE D 1 356 ? 56.426 25.304 77.575 1.00 60.06 352 PHE D N 1
ATOM 14217 C CA . PHE D 1 356 ? 57.802 25.759 77.690 1.00 53.97 352 PHE D CA 1
ATOM 14218 C C . PHE D 1 356 ? 57.794 27.233 78.088 1.00 51.03 352 PHE D C 1
ATOM 14219 O O . PHE D 1 356 ? 57.072 28.027 77.498 1.00 54.65 352 PHE D O 1
ATOM 14227 N N . ARG D 1 357 ? 58.593 27.600 79.085 1.00 45.01 353 ARG D N 1
ATOM 14228 C CA . ARG D 1 357 ? 58.660 28.991 79.535 1.00 46.29 353 ARG D CA 1
ATOM 14229 C C . ARG D 1 357 ? 59.991 29.595 79.127 1.00 49.69 353 ARG D C 1
ATOM 14230 O O . ARG D 1 357 ? 61.039 29.106 79.528 1.00 53.37 353 ARG D O 1
ATOM 14238 N N . ARG D 1 358 ? 59.943 30.664 78.337 1.00 50.99 354 ARG D N 1
ATOM 14239 C CA . ARG D 1 358 ? 61.151 31.325 77.854 1.00 49.75 354 ARG D CA 1
ATOM 14240 C C . ARG D 1 358 ? 61.972 31.906 79.000 1.00 51.92 354 ARG D C 1
ATOM 14241 O O . ARG D 1 358 ? 63.204 31.816 79.016 1.00 48.60 354 ARG D O 1
ATOM 14249 N N . ASP D 1 359 ? 61.271 32.485 79.965 1.00 56.68 355 ASP D N 1
ATOM 14250 C CA . ASP D 1 359 ? 61.896 33.103 81.125 1.00 69.82 355 ASP D CA 1
ATOM 14251 C C . ASP D 1 359 ? 62.758 32.172 81.986 1.00 76.24 355 ASP D C 1
ATOM 14252 O O . ASP D 1 359 ? 63.737 32.604 82.604 1.00 79.66 355 ASP D O 1
ATOM 14257 N N . THR D 1 360 ? 62.395 30.898 82.030 1.00 75.84 356 THR D N 1
ATOM 14258 C CA . THR D 1 360 ? 63.137 29.944 82.835 1.00 81.06 356 THR D CA 1
ATOM 14259 C C . THR D 1 360 ? 63.604 28.761 82.000 1.00 80.76 356 THR D C 1
ATOM 14260 O O . THR D 1 360 ? 64.437 27.960 82.428 1.00 82.02 356 THR D O 1
ATOM 14264 N N . MET D 1 361 ? 63.065 28.665 80.794 1.00 77.36 357 MET D N 1
ATOM 14265 C CA . MET D 1 361 ? 63.426 27.586 79.902 1.00 73.50 357 MET D CA 1
ATOM 14266 C C . MET D 1 361 ? 63.121 26.264 80.589 1.00 69.17 357 MET D C 1
ATOM 14267 O O . MET D 1 361 ? 63.816 25.267 80.410 1.00 67.32 357 MET D O 1
ATOM 14272 N N . GLU D 1 362 ? 62.070 26.275 81.396 1.00 70.15 358 GLU D N 1
ATOM 14273 C CA . GLU D 1 362 ? 61.642 25.069 82.077 1.00 84.51 358 GLU D CA 1
ATOM 14274 C C . GLU D 1 362 ? 60.609 24.460 81.149 1.00 86.17 358 GLU D C 1
ATOM 14275 O O . GLU D 1 362 ? 59.999 25.170 80.354 1.00 87.12 358 GLU D O 1
ATOM 14281 N N . LYS D 1 363 ? 60.413 23.153 81.233 1.00 91.02 359 LYS D N 1
ATOM 14282 C CA . LYS D 1 363 ? 59.425 22.519 80.380 1.00 96.62 359 LYS D CA 1
ATOM 14283 C C . LYS D 1 363 ? 58.535 21.605 81.202 1.00 98.64 359 LYS D C 1
ATOM 14284 O O . LYS D 1 363 ? 58.805 20.411 81.341 1.00 96.63 359 LYS D O 1
ATOM 14290 N N . PHE D 1 364 ? 57.476 22.183 81.759 1.00 103.27 360 PHE D N 1
ATOM 14291 C CA . PHE D 1 364 ? 56.530 21.423 82.561 1.00 111.28 360 PHE D CA 1
ATOM 14292 C C . PHE D 1 364 ? 55.323 21.015 81.735 1.00 113.40 360 PHE D C 1
ATOM 14293 O O . PHE D 1 364 ? 55.122 21.508 80.625 1.00 113.47 360 PHE D O 1
ATOM 14301 N N . GLN D 1 365 ? 54.531 20.101 82.279 1.00 117.18 361 GLN D N 1
ATOM 14302 C CA . GLN D 1 365 ? 53.326 19.638 81.607 1.00 121.44 361 GLN D CA 1
ATOM 14303 C C . GLN D 1 365 ? 52.132 19.824 82.534 1.00 123.54 361 GLN D C 1
ATOM 14304 O O . GLN D 1 365 ? 52.287 20.234 83.690 1.00 124.59 361 GLN D O 1
ATOM 14310 N N . VAL D 1 366 ? 50.943 19.531 82.017 1.00 121.57 362 VAL D N 1
ATOM 14311 C CA . VAL D 1 366 ? 49.718 19.669 82.786 1.00 118.69 362 VAL D CA 1
ATOM 14312 C C . VAL D 1 366 ? 48.541 19.190 81.955 1.00 119.57 362 VAL D C 1
ATOM 14313 O O . VAL D 1 366 ? 48.572 19.254 80.728 1.00 116.52 362 VAL D O 1
ATOM 14317 N N . ASP D 1 367 ? 47.505 18.713 82.635 1.00 126.65 363 ASP D N 1
ATOM 14318 C CA . ASP D 1 367 ? 46.297 18.221 81.978 1.00 130.65 363 ASP D CA 1
ATOM 14319 C C . ASP D 1 367 ? 45.914 19.168 80.837 1.00 125.09 363 ASP D C 1
ATOM 14320 O O . ASP D 1 367 ? 46.229 20.356 80.886 1.00 123.62 363 ASP D O 1
ATOM 14325 N N . GLU D 1 368 ? 45.240 18.650 79.813 1.00 121.45 364 GLU D N 1
ATOM 14326 C CA . GLU D 1 368 ? 44.845 19.490 78.685 1.00 122.33 364 GLU D CA 1
ATOM 14327 C C . GLU D 1 368 ? 43.633 20.370 78.968 1.00 122.43 364 GLU D C 1
ATOM 14328 O O . GLU D 1 368 ? 43.649 21.562 78.661 1.00 126.34 364 GLU D O 1
ATOM 14334 N N . THR D 1 369 ? 42.581 19.788 79.539 1.00 121.04 365 THR D N 1
ATOM 14335 C CA . THR D 1 369 ? 41.370 20.547 79.857 1.00 115.25 365 THR D CA 1
ATOM 14336 C C . THR D 1 369 ? 41.723 21.818 80.629 1.00 112.79 365 THR D C 1
ATOM 14337 O O . THR D 1 369 ? 40.908 22.735 80.740 1.00 110.88 365 THR D O 1
ATOM 14341 N N . GLN D 1 370 ? 42.950 21.862 81.146 1.00 110.15 366 GLN D N 1
ATOM 14342 C CA . GLN D 1 370 ? 43.449 23.003 81.908 1.00 108.40 366 GLN D CA 1
ATOM 14343 C C . GLN D 1 370 ? 44.387 23.888 81.079 1.00 104.95 366 GLN D C 1
ATOM 14344 O O . GLN D 1 370 ? 45.364 24.425 81.598 1.00 103.32 366 GLN D O 1
ATOM 14350 N N . LEU D 1 371 ? 44.082 24.046 79.795 1.00 99.89 367 LEU D N 1
ATOM 14351 C CA . LEU D 1 371 ? 44.903 24.860 78.902 1.00 96.49 367 LEU D CA 1
ATOM 14352 C C . LEU D 1 371 ? 44.665 26.356 79.113 1.00 101.40 367 LEU D C 1
ATOM 14353 O O . LEU D 1 371 ? 45.482 27.040 79.733 1.00 100.89 367 LEU D O 1
ATOM 14358 N N . MET D 1 372 ? 43.545 26.854 78.588 1.00 105.78 368 MET D N 1
ATOM 14359 C CA . MET D 1 372 ? 43.160 28.264 78.711 1.00 105.21 368 MET D CA 1
ATOM 14360 C C . MET D 1 372 ? 43.534 28.790 80.097 1.00 102.34 368 MET D C 1
ATOM 14361 O O . MET D 1 372 ? 43.798 29.974 80.277 1.00 99.73 368 MET D O 1
ATOM 14366 N N . GLU D 1 373 ? 43.552 27.886 81.069 1.00 103.21 369 GLU D N 1
ATOM 14367 C CA . GLU D 1 373 ? 43.884 28.214 82.444 1.00 104.30 369 GLU D CA 1
ATOM 14368 C C . GLU D 1 373 ? 45.381 28.472 82.613 1.00 97.90 369 GLU D C 1
ATOM 14369 O O . GLU D 1 373 ? 45.793 29.546 83.054 1.00 93.58 369 GLU D O 1
ATOM 14375 N N . VAL D 1 374 ? 46.190 27.477 82.265 1.00 93.13 370 VAL D N 1
ATOM 14376 C CA . VAL D 1 374 ? 47.642 27.587 82.384 1.00 90.38 370 VAL D CA 1
ATOM 14377 C C . VAL D 1 374 ? 48.165 28.830 81.675 1.00 89.49 370 VAL D C 1
ATOM 14378 O O . VAL D 1 374 ? 48.584 29.784 82.329 1.00 89.95 370 VAL D O 1
ATOM 14382 N N . VAL D 1 375 ? 48.130 28.810 80.342 1.00 85.29 371 VAL D N 1
ATOM 14383 C CA . VAL D 1 375 ? 48.598 29.927 79.523 1.00 74.37 371 VAL D CA 1
ATOM 14384 C C . VAL D 1 375 ? 48.275 31.262 80.191 1.00 71.76 371 VAL D C 1
ATOM 14385 O O . VAL D 1 375 ? 49.181 32.016 80.556 1.00 64.28 371 VAL D O 1
ATOM 14389 N N . GLU D 1 376 ? 46.985 31.542 80.356 1.00 71.62 372 GLU D N 1
ATOM 14390 C CA . GLU D 1 376 ? 46.544 32.774 81.000 1.00 73.36 372 GLU D CA 1
ATOM 14391 C C . GLU D 1 376 ? 47.376 33.027 82.250 1.00 76.01 372 GLU D C 1
ATOM 14392 O O . GLU D 1 376 ? 47.981 34.089 82.397 1.00 75.21 372 GLU D O 1
ATOM 14398 N N . LYS D 1 377 ? 47.422 32.034 83.136 1.00 80.42 373 LYS D N 1
ATOM 14399 C CA . LYS D 1 377 ? 48.164 32.148 84.390 1.00 83.68 373 LYS D CA 1
ATOM 14400 C C . LYS D 1 377 ? 49.681 32.143 84.238 1.00 77.98 373 LYS D C 1
ATOM 14401 O O . LYS D 1 377 ? 50.381 32.918 84.895 1.00 75.77 373 LYS D O 1
ATOM 14407 N N . THR D 1 378 ? 50.182 31.262 83.379 1.00 72.31 374 THR D N 1
ATOM 14408 C CA . THR D 1 378 ? 51.614 31.153 83.147 1.00 66.96 374 THR D CA 1
ATOM 14409 C C . THR D 1 378 ? 52.181 32.487 82.706 1.00 71.49 374 THR D C 1
ATOM 14410 O O . THR D 1 378 ? 53.182 32.939 83.256 1.00 74.38 374 THR D O 1
ATOM 14414 N N . LEU D 1 379 ? 51.546 33.117 81.717 1.00 76.62 375 LEU D N 1
ATOM 14415 C CA . LEU D 1 379 ? 52.015 34.412 81.224 1.00 78.04 375 LEU D CA 1
ATOM 14416 C C . LEU D 1 379 ? 52.085 35.451 82.330 1.00 78.52 375 LEU D C 1
ATOM 14417 O O . LEU D 1 379 ? 53.118 36.100 82.505 1.00 78.59 375 LEU D O 1
ATOM 14422 N N . ASN D 1 380 ? 51.001 35.613 83.084 1.00 78.47 376 ASN D N 1
ATOM 14423 C CA . ASN D 1 380 ? 51.012 36.585 84.165 1.00 83.35 376 ASN D CA 1
ATOM 14424 C C . ASN D 1 380 ? 52.209 36.301 85.070 1.00 85.38 376 ASN D C 1
ATOM 14425 O O . ASN D 1 380 ? 52.663 37.175 85.811 1.00 88.11 376 ASN D O 1
ATOM 14430 N N . ASN D 1 381 ? 52.730 35.079 84.991 1.00 85.69 377 ASN D N 1
ATOM 14431 C CA . ASN D 1 381 ? 53.887 34.701 85.792 1.00 89.65 377 ASN D CA 1
ATOM 14432 C C . ASN D 1 381 ? 55.156 35.154 85.069 1.00 85.34 377 ASN D C 1
ATOM 14433 O O . ASN D 1 381 ? 55.935 35.939 85.610 1.00 88.63 377 ASN D O 1
ATOM 14438 N N . ILE D 1 382 ? 55.348 34.659 83.846 1.00 75.53 378 ILE D N 1
ATOM 14439 C CA . ILE D 1 382 ? 56.508 34.999 83.018 1.00 66.65 378 ILE D CA 1
ATOM 14440 C C . ILE D 1 382 ? 56.827 36.481 83.052 1.00 67.02 378 ILE D C 1
ATOM 14441 O O . ILE D 1 382 ? 57.925 36.881 83.429 1.00 58.86 378 ILE D O 1
ATOM 14446 N N . MET D 1 383 ? 55.864 37.291 82.631 1.00 72.25 379 MET D N 1
ATOM 14447 C CA . MET D 1 383 ? 56.033 38.738 82.626 1.00 84.18 379 MET D CA 1
ATOM 14448 C C . MET D 1 383 ? 56.494 39.207 84.002 1.00 88.12 379 MET D C 1
ATOM 14449 O O . MET D 1 383 ? 57.476 39.942 84.131 1.00 87.29 379 MET D O 1
ATOM 14454 N N . GLU D 1 384 ? 55.776 38.774 85.030 1.00 91.52 380 GLU D N 1
ATOM 14455 C CA . GLU D 1 384 ? 56.111 39.145 86.392 1.00 97.81 380 GLU D CA 1
ATOM 14456 C C . GLU D 1 384 ? 57.551 38.718 86.676 1.00 94.99 380 GLU D C 1
ATOM 14457 O O . GLU D 1 384 ? 58.436 39.547 86.909 1.00 94.61 380 GLU D O 1
ATOM 14463 N N . ASN D 1 385 ? 57.771 37.411 86.638 1.00 89.03 381 ASN D N 1
ATOM 14464 C CA . ASN D 1 385 ? 59.076 36.821 86.882 1.00 81.09 381 ASN D CA 1
ATOM 14465 C C . ASN D 1 385 ? 60.201 37.610 86.212 1.00 76.03 381 ASN D C 1
ATOM 14466 O O . ASN D 1 385 ? 61.239 37.849 86.826 1.00 66.74 381 ASN D O 1
ATOM 14471 N N . ILE D 1 386 ? 59.987 38.022 84.960 1.00 78.54 382 ILE D N 1
ATOM 14472 C CA . ILE D 1 386 ? 61.006 38.768 84.214 1.00 73.14 382 ILE D CA 1
ATOM 14473 C C . ILE D 1 386 ? 61.111 40.218 84.644 1.00 74.92 382 ILE D C 1
ATOM 14474 O O . ILE D 1 386 ? 62.190 40.810 84.583 1.00 79.61 382 ILE D O 1
ATOM 14479 N N . LYS D 1 387 ? 59.992 40.799 85.057 1.00 74.42 383 LYS D N 1
ATOM 14480 C CA . LYS D 1 387 ? 60.020 42.181 85.486 1.00 78.55 383 LYS D CA 1
ATOM 14481 C C . LYS D 1 387 ? 60.787 42.245 86.805 1.00 77.81 383 LYS D C 1
ATOM 14482 O O . LYS D 1 387 ? 61.672 43.087 86.976 1.00 69.21 383 LYS D O 1
ATOM 14488 N N . ASN D 1 388 ? 60.455 41.343 87.728 1.00 82.95 384 ASN D N 1
ATOM 14489 C CA . ASN D 1 388 ? 61.109 41.311 89.032 1.00 91.35 384 ASN D CA 1
ATOM 14490 C C . ASN D 1 388 ? 62.616 41.150 88.863 1.00 92.16 384 ASN D C 1
ATOM 14491 O O . ASN D 1 388 ? 63.393 41.755 89.604 1.00 93.72 384 ASN D O 1
ATOM 14496 N N . ARG D 1 389 ? 63.021 40.335 87.889 1.00 89.65 385 ARG D N 1
ATOM 14497 C CA . ARG D 1 389 ? 64.439 40.120 87.600 1.00 86.37 385 ARG D CA 1
ATOM 14498 C C . ARG D 1 389 ? 65.021 41.489 87.289 1.00 85.40 385 ARG D C 1
ATOM 14499 O O . ARG D 1 389 ? 65.955 41.949 87.942 1.00 85.21 385 ARG D O 1
ATOM 14507 N N . ALA D 1 390 ? 64.440 42.132 86.280 1.00 88.04 386 ALA D N 1
ATOM 14508 C CA . ALA D 1 390 ? 64.860 43.454 85.826 1.00 89.52 386 ALA D CA 1
ATOM 14509 C C . ALA D 1 390 ? 65.152 44.423 86.960 1.00 90.09 386 ALA D C 1
ATOM 14510 O O . ALA D 1 390 ? 66.259 44.957 87.046 1.00 89.19 386 ALA D O 1
ATOM 14512 N N . TRP D 1 391 ? 64.162 44.667 87.817 1.00 92.78 387 TRP D N 1
ATOM 14513 C CA . TRP D 1 391 ? 64.380 45.578 88.932 1.00 95.70 387 TRP D CA 1
ATOM 14514 C C . TRP D 1 391 ? 65.571 45.094 89.732 1.00 94.70 387 TRP D C 1
ATOM 14515 O O . TRP D 1 391 ? 66.468 45.879 90.043 1.00 95.61 387 TRP D O 1
ATOM 14526 N N . GLU D 1 392 ? 65.589 43.802 90.051 1.00 92.07 388 GLU D N 1
ATOM 14527 C CA . GLU D 1 392 ? 66.705 43.237 90.793 1.00 88.87 388 GLU D CA 1
ATOM 14528 C C . GLU D 1 392 ? 67.971 43.838 90.192 1.00 84.00 388 GLU D C 1
ATOM 14529 O O . GLU D 1 392 ? 68.608 44.702 90.798 1.00 84.77 388 GLU D O 1
ATOM 14535 N N . LYS D 1 393 ? 68.309 43.406 88.982 1.00 71.48 389 LYS D N 1
ATOM 14536 C CA . LYS D 1 393 ? 69.504 43.894 88.311 1.00 70.51 389 LYS D CA 1
ATOM 14537 C C . LYS D 1 393 ? 69.646 45.404 88.414 1.00 72.54 389 LYS D C 1
ATOM 14538 O O . LYS D 1 393 ? 70.711 45.922 88.753 1.00 76.12 389 LYS D O 1
ATOM 14544 N N . PHE D 1 394 ? 68.567 46.114 88.118 1.00 74.87 390 PHE D N 1
ATOM 14545 C CA . PHE D 1 394 ? 68.591 47.566 88.181 1.00 75.03 390 PHE D CA 1
ATOM 14546 C C . PHE D 1 394 ? 69.116 48.021 89.546 1.00 71.66 390 PHE D C 1
ATOM 14547 O O . PHE D 1 394 ? 70.104 48.757 89.633 1.00 60.94 390 PHE D O 1
ATOM 14555 N N . GLU D 1 395 ? 68.455 47.557 90.603 1.00 74.04 391 GLU D N 1
ATOM 14556 C CA . GLU D 1 395 ? 68.821 47.889 91.978 1.00 86.54 391 GLU D CA 1
ATOM 14557 C C . GLU D 1 395 ? 70.287 47.550 92.268 1.00 90.80 391 GLU D C 1
ATOM 14558 O O . GLU D 1 395 ? 70.909 48.121 93.167 1.00 91.72 391 GLU D O 1
ATOM 14564 N N . ASN D 1 396 ? 70.832 46.614 91.501 1.00 91.06 392 ASN D N 1
ATOM 14565 C CA . ASN D 1 396 ? 72.210 46.192 91.680 1.00 90.67 392 ASN D CA 1
ATOM 14566 C C . ASN D 1 396 ? 73.179 46.999 90.832 1.00 90.17 392 ASN D C 1
ATOM 14567 O O . ASN D 1 396 ? 74.353 46.641 90.714 1.00 89.24 392 ASN D O 1
ATOM 14572 N N . PHE D 1 397 ? 72.687 48.076 90.229 1.00 90.29 393 PHE D N 1
ATOM 14573 C CA . PHE D 1 397 ? 73.529 48.941 89.403 1.00 91.44 393 PHE D CA 1
ATOM 14574 C C . PHE D 1 397 ? 73.513 50.346 89.961 1.00 91.49 393 PHE D C 1
ATOM 14575 O O . PHE D 1 397 ? 74.253 51.228 89.508 1.00 85.77 393 PHE D O 1
ATOM 14583 N N . ILE D 1 398 ? 72.653 50.532 90.956 1.00 92.63 394 ILE D N 1
ATOM 14584 C CA . ILE D 1 398 ? 72.504 51.806 91.625 1.00 93.37 394 ILE D CA 1
ATOM 14585 C C . ILE D 1 398 ? 73.262 51.718 92.935 1.00 94.29 394 ILE D C 1
ATOM 14586 O O . ILE D 1 398 ? 72.941 50.906 93.803 1.00 94.20 394 ILE D O 1
ATOM 14591 N N . THR D 1 399 ? 74.280 52.556 93.060 1.00 95.94 395 THR D N 1
ATOM 14592 C CA . THR D 1 399 ? 75.110 52.579 94.248 1.00 95.94 395 THR D CA 1
ATOM 14593 C C . THR D 1 399 ? 74.915 53.914 94.949 1.00 98.44 395 THR D C 1
ATOM 14594 O O . THR D 1 399 ? 75.106 54.969 94.341 1.00 98.30 395 THR D O 1
ATOM 14598 N N . ILE D 1 400 ? 74.536 53.862 96.225 1.00 100.42 396 ILE D N 1
ATOM 14599 C CA . ILE D 1 400 ? 74.302 55.072 97.011 1.00 102.73 396 ILE D CA 1
ATOM 14600 C C . ILE D 1 400 ? 75.483 55.419 97.907 1.00 108.38 396 ILE D C 1
ATOM 14601 O O . ILE D 1 400 ? 76.033 54.558 98.593 1.00 110.27 396 ILE D O 1
ATOM 14606 N N . LEU D 1 401 ? 75.862 56.691 97.903 1.00 113.84 397 LEU D N 1
ATOM 14607 C CA . LEU D 1 401 ? 76.968 57.162 98.726 1.00 120.60 397 LEU D CA 1
ATOM 14608 C C . LEU D 1 401 ? 76.434 57.925 99.931 1.00 124.79 397 LEU D C 1
ATOM 14609 O O . LEU D 1 401 ? 75.322 57.677 100.394 1.00 127.25 397 LEU D O 1
ATOM 14614 N N . GLU D 1 402 ? 77.237 58.854 100.435 1.00 126.75 398 GLU D N 1
ATOM 14615 C CA . GLU D 1 402 ? 76.846 59.661 101.579 1.00 127.95 398 GLU D CA 1
ATOM 14616 C C . GLU D 1 402 ? 77.642 60.956 101.620 1.00 127.51 398 GLU D C 1
ATOM 14617 O O . GLU D 1 402 ? 77.329 61.860 102.393 1.00 124.48 398 GLU D O 1
ATOM 14623 N N . ASP D 1 403 ? 78.663 61.046 100.771 1.00 130.41 399 ASP D N 1
ATOM 14624 C CA . ASP D 1 403 ? 79.505 62.235 100.716 1.00 137.99 399 ASP D CA 1
ATOM 14625 C C . ASP D 1 403 ? 79.754 62.751 99.305 1.00 138.22 399 ASP D C 1
ATOM 14626 O O . ASP D 1 403 ? 79.910 61.978 98.359 1.00 138.97 399 ASP D O 1
ATOM 14631 N N . ILE D 1 404 ? 79.799 64.074 99.194 1.00 137.17 400 ILE D N 1
ATOM 14632 C CA . ILE D 1 404 ? 80.034 64.772 97.938 1.00 133.24 400 ILE D CA 1
ATOM 14633 C C . ILE D 1 404 ? 81.496 64.628 97.524 1.00 129.07 400 ILE D C 1
ATOM 14634 O O . ILE D 1 404 ? 82.150 65.619 97.190 1.00 129.31 400 ILE D O 1
ATOM 14639 N N . ASN D 1 405 ? 82.006 63.399 97.542 1.00 122.17 401 ASN D N 1
ATOM 14640 C CA . ASN D 1 405 ? 83.398 63.160 97.179 1.00 114.24 401 ASN D CA 1
ATOM 14641 C C . ASN D 1 405 ? 83.564 62.697 95.730 1.00 109.98 401 ASN D C 1
ATOM 14642 O O . ASN D 1 405 ? 83.377 61.522 95.409 1.00 102.35 401 ASN D O 1
ATOM 14647 N N . PRO D 1 406 ? 83.933 63.633 94.837 1.00 109.18 402 PRO D N 1
ATOM 14648 C CA . PRO D 1 406 ? 84.135 63.369 93.412 1.00 108.54 402 PRO D CA 1
ATOM 14649 C C . PRO D 1 406 ? 85.218 62.336 93.178 1.00 106.81 402 PRO D C 1
ATOM 14650 O O . PRO D 1 406 ? 84.970 61.278 92.605 1.00 109.51 402 PRO D O 1
ATOM 14654 N N . ASP D 1 407 ? 86.425 62.654 93.628 1.00 105.19 403 ASP D N 1
ATOM 14655 C CA . ASP D 1 407 ? 87.550 61.753 93.472 1.00 103.43 403 ASP D CA 1
ATOM 14656 C C . ASP D 1 407 ? 87.123 60.345 93.888 1.00 101.98 403 ASP D C 1
ATOM 14657 O O . ASP D 1 407 ? 87.816 59.368 93.604 1.00 100.58 403 ASP D O 1
ATOM 14662 N N . GLU D 1 408 ? 85.971 60.249 94.549 1.00 102.07 404 GLU D N 1
ATOM 14663 C CA . GLU D 1 408 ? 85.443 58.963 94.987 1.00 106.77 404 GLU D CA 1
ATOM 14664 C C . GLU D 1 408 ? 84.472 58.377 93.970 1.00 110.33 404 GLU D C 1
ATOM 14665 O O . GLU D 1 408 ? 84.693 57.286 93.444 1.00 113.39 404 GLU D O 1
ATOM 14671 N N . ILE D 1 409 ? 83.387 59.101 93.707 1.00 109.42 405 ILE D N 1
ATOM 14672 C CA . ILE D 1 409 ? 82.378 58.642 92.761 1.00 103.55 405 ILE D CA 1
ATOM 14673 C C . ILE D 1 409 ? 83.034 58.114 91.501 1.00 104.27 405 ILE D C 1
ATOM 14674 O O . ILE D 1 409 ? 83.030 56.915 91.245 1.00 105.34 405 ILE D O 1
ATOM 14679 N N . LYS D 1 410 ? 83.594 59.026 90.716 1.00 106.42 406 LYS D N 1
ATOM 14680 C CA . LYS D 1 410 ? 84.270 58.675 89.471 1.00 112.83 406 LYS D CA 1
ATOM 14681 C C . LYS D 1 410 ? 84.910 57.286 89.573 1.00 112.21 406 LYS D C 1
ATOM 14682 O O . LYS D 1 410 ? 84.723 56.427 88.701 1.00 106.67 406 LYS D O 1
ATOM 14688 N N . ASN D 1 411 ? 85.649 57.077 90.661 1.00 113.34 407 ASN D N 1
ATOM 14689 C CA . ASN D 1 411 ? 86.337 55.819 90.913 1.00 114.50 407 ASN D CA 1
ATOM 14690 C C . ASN D 1 411 ? 85.316 54.690 90.985 1.00 114.23 407 ASN D C 1
ATOM 14691 O O . ASN D 1 411 ? 85.396 53.719 90.230 1.00 111.63 407 ASN D O 1
ATOM 14696 N N . ILE D 1 412 ? 84.346 54.833 91.884 1.00 115.75 408 ILE D N 1
ATOM 14697 C CA . ILE D 1 412 ? 83.324 53.811 92.064 1.00 117.24 408 ILE D CA 1
ATOM 14698 C C . ILE D 1 412 ? 82.590 53.490 90.765 1.00 118.57 408 ILE D C 1
ATOM 14699 O O . ILE D 1 412 ? 81.814 52.536 90.701 1.00 117.43 408 ILE D O 1
ATOM 14704 N N . LEU D 1 413 ? 82.829 54.288 89.730 1.00 119.19 409 LEU D N 1
ATOM 14705 C CA . LEU D 1 413 ? 82.200 54.022 88.448 1.00 120.36 409 LEU D CA 1
ATOM 14706 C C . LEU D 1 413 ? 83.025 52.973 87.721 1.00 121.18 409 LEU D C 1
ATOM 14707 O O . LEU D 1 413 ? 82.543 51.873 87.470 1.00 120.01 409 LEU D O 1
ATOM 14712 N N . SER D 1 414 ? 84.272 53.306 87.397 1.00 125.63 410 SER D N 1
ATOM 14713 C CA . SER D 1 414 ? 85.156 52.366 86.709 1.00 128.56 410 SER D CA 1
ATOM 14714 C C . SER D 1 414 ? 85.535 51.209 87.637 1.00 132.49 410 SER D C 1
ATOM 14715 O O . SER D 1 414 ? 86.712 50.853 87.774 1.00 130.35 410 SER D O 1
ATOM 14718 N N . GLU D 1 415 ? 84.514 50.636 88.268 1.00 133.35 411 GLU D N 1
ATOM 14719 C CA . GLU D 1 415 ? 84.665 49.515 89.190 1.00 135.91 411 GLU D CA 1
ATOM 14720 C C . GLU D 1 415 ? 83.294 48.878 89.452 1.00 135.61 411 GLU D C 1
ATOM 14721 O O . GLU D 1 415 ? 83.204 47.749 89.945 1.00 136.44 411 GLU D O 1
ATOM 14727 N N . LYS D 1 416 ? 82.229 49.599 89.105 1.00 131.34 412 LYS D N 1
ATOM 14728 C CA . LYS D 1 416 ? 80.873 49.096 89.308 1.00 127.94 412 LYS D CA 1
ATOM 14729 C C . LYS D 1 416 ? 79.886 49.689 88.305 1.00 124.02 412 LYS D C 1
ATOM 14730 O O . LYS D 1 416 ? 78.837 49.103 88.036 1.00 126.69 412 LYS D O 1
ATOM 14736 N N . ARG D 1 417 ? 80.229 50.851 87.755 1.00 118.69 413 ARG D N 1
ATOM 14737 C CA . ARG D 1 417 ? 79.378 51.533 86.783 1.00 111.91 413 ARG D CA 1
ATOM 14738 C C . ARG D 1 417 ? 77.956 51.704 87.291 1.00 111.17 413 ARG D C 1
ATOM 14739 O O . ARG D 1 417 ? 77.716 51.782 88.494 1.00 117.10 413 ARG D O 1
ATOM 14747 N N . GLY D 1 418 ? 77.005 51.745 86.371 1.00 106.03 414 GLY D N 1
ATOM 14748 C CA . GLY D 1 418 ? 75.631 51.939 86.776 1.00 98.54 414 GLY D CA 1
ATOM 14749 C C . GLY D 1 418 ? 75.458 53.421 87.027 1.00 93.89 414 GLY D C 1
ATOM 14750 O O . GLY D 1 418 ? 76.189 54.241 86.469 1.00 92.09 414 GLY D O 1
ATOM 14751 N N . VAL D 1 419 ? 74.498 53.776 87.869 1.00 90.64 415 VAL D N 1
ATOM 14752 C CA . VAL D 1 419 ? 74.256 55.177 88.177 1.00 89.95 415 VAL D CA 1
ATOM 14753 C C . VAL D 1 419 ? 74.558 55.411 89.649 1.00 88.27 415 VAL D C 1
ATOM 14754 O O . VAL D 1 419 ? 74.409 54.508 90.474 1.00 90.17 415 VAL D O 1
ATOM 14758 N N . ILE D 1 420 ? 74.985 56.623 89.975 1.00 85.55 416 ILE D N 1
ATOM 14759 C CA . ILE D 1 420 ? 75.316 56.956 91.349 1.00 84.02 416 ILE D CA 1
ATOM 14760 C C . ILE D 1 420 ? 74.396 57.998 91.952 1.00 89.29 416 ILE D C 1
ATOM 14761 O O . ILE D 1 420 ? 74.023 58.972 91.301 1.00 90.76 416 ILE D O 1
ATOM 14766 N N . LEU D 1 421 ? 74.025 57.774 93.207 1.00 87.42 417 LEU D N 1
ATOM 14767 C CA . LEU D 1 421 ? 73.169 58.698 93.931 1.00 84.76 417 LEU D CA 1
ATOM 14768 C C . LEU D 1 421 ? 74.009 59.264 95.059 1.00 85.78 417 LEU D C 1
ATOM 14769 O O . LEU D 1 421 ? 74.905 58.596 95.563 1.00 87.82 417 LEU D O 1
ATOM 14774 N N . VAL D 1 422 ? 73.741 60.506 95.434 1.00 88.26 418 VAL D N 1
ATOM 14775 C CA . VAL D 1 422 ? 74.478 61.156 96.508 1.00 89.16 418 VAL D CA 1
ATOM 14776 C C . VAL D 1 422 ? 73.566 62.187 97.160 1.00 95.71 418 VAL D C 1
ATOM 14777 O O . VAL D 1 422 ? 72.821 62.880 96.473 1.00 98.37 418 VAL D O 1
ATOM 14781 N N . PRO D 1 423 ? 73.603 62.295 98.499 1.00 99.67 419 PRO D N 1
ATOM 14782 C CA . PRO D 1 423 ? 72.751 63.267 99.186 1.00 103.57 419 PRO D CA 1
ATOM 14783 C C . PRO D 1 423 ? 72.749 64.659 98.547 1.00 107.04 419 PRO D C 1
ATOM 14784 O O . PRO D 1 423 ? 73.802 65.260 98.295 1.00 104.55 419 PRO D O 1
ATOM 14788 N N . PHE D 1 424 ? 71.540 65.151 98.287 1.00 110.14 420 PHE D N 1
ATOM 14789 C CA . PHE D 1 424 ? 71.323 66.449 97.663 1.00 109.90 420 PHE D CA 1
ATOM 14790 C C . PHE D 1 424 ? 71.714 67.628 98.541 1.00 105.39 420 PHE D C 1
ATOM 14791 O O . PHE D 1 424 ? 71.224 67.784 99.658 1.00 94.71 420 PHE D O 1
ATOM 14799 N N . LYS D 1 425 ? 72.603 68.459 98.014 1.00 107.12 421 LYS D N 1
ATOM 14800 C CA . LYS D 1 425 ? 73.049 69.640 98.722 1.00 113.89 421 LYS D CA 1
ATOM 14801 C C . LYS D 1 425 ? 73.192 70.753 97.690 1.00 114.29 421 LYS D C 1
ATOM 14802 O O . LYS D 1 425 ? 74.197 70.838 96.988 1.00 113.69 421 LYS D O 1
ATOM 14808 N N . GLU D 1 426 ? 72.160 71.586 97.591 1.00 118.23 422 GLU D N 1
ATOM 14809 C CA . GLU D 1 426 ? 72.126 72.703 96.647 1.00 124.84 422 GLU D CA 1
ATOM 14810 C C . GLU D 1 426 ? 73.507 73.312 96.433 1.00 125.61 422 GLU D C 1
ATOM 14811 O O . GLU D 1 426 ? 73.870 73.696 95.319 1.00 121.72 422 GLU D O 1
ATOM 14817 N N . GLU D 1 427 ? 74.266 73.394 97.519 1.00 132.03 423 GLU D N 1
ATOM 14818 C CA . GLU D 1 427 ? 75.615 73.945 97.507 1.00 139.24 423 GLU D CA 1
ATOM 14819 C C . GLU D 1 427 ? 76.407 73.532 96.263 1.00 137.40 423 GLU D C 1
ATOM 14820 O O . GLU D 1 427 ? 76.804 74.379 95.457 1.00 133.94 423 GLU D O 1
ATOM 14826 N N . ILE D 1 428 ? 76.622 72.227 96.110 1.00 135.96 424 ILE D N 1
ATOM 14827 C CA . ILE D 1 428 ? 77.386 71.697 94.985 1.00 135.51 424 ILE D CA 1
ATOM 14828 C C . ILE D 1 428 ? 76.580 70.987 93.901 1.00 134.00 424 ILE D C 1
ATOM 14829 O O . ILE D 1 428 ? 76.975 69.923 93.424 1.00 134.90 424 ILE D O 1
ATOM 14834 N N . TYR D 1 429 ? 75.456 71.577 93.510 1.00 132.31 425 TYR D N 1
ATOM 14835 C CA . TYR D 1 429 ? 74.624 71.005 92.455 1.00 129.61 425 TYR D CA 1
ATOM 14836 C C . TYR D 1 429 ? 74.706 71.946 91.251 1.00 128.48 425 TYR D C 1
ATOM 14837 O O . TYR D 1 429 ? 73.701 72.499 90.797 1.00 124.48 425 TYR D O 1
ATOM 14846 N N . ASN D 1 430 ? 75.924 72.123 90.749 1.00 129.12 426 ASN D N 1
ATOM 14847 C CA . ASN D 1 430 ? 76.184 72.995 89.612 1.00 130.28 426 ASN D CA 1
ATOM 14848 C C . ASN D 1 430 ? 76.942 72.275 88.500 1.00 127.15 426 ASN D C 1
ATOM 14849 O O . ASN D 1 430 ? 77.405 71.148 88.680 1.00 123.17 426 ASN D O 1
ATOM 14854 N N . GLU D 1 431 ? 77.077 72.941 87.357 1.00 123.43 427 GLU D N 1
ATOM 14855 C CA . GLU D 1 431 ? 77.760 72.360 86.211 1.00 125.63 427 GLU D CA 1
ATOM 14856 C C . GLU D 1 431 ? 79.159 71.844 86.544 1.00 127.04 427 GLU D C 1
ATOM 14857 O O . GLU D 1 431 ? 79.619 70.865 85.953 1.00 125.07 427 GLU D O 1
ATOM 14863 N N . GLU D 1 432 ? 79.836 72.492 87.489 1.00 129.95 428 GLU D N 1
ATOM 14864 C CA . GLU D 1 432 ? 81.181 72.065 87.872 1.00 130.28 428 GLU D CA 1
ATOM 14865 C C . GLU D 1 432 ? 81.202 70.608 88.316 1.00 125.87 428 GLU D C 1
ATOM 14866 O O . GLU D 1 432 ? 82.063 69.837 87.893 1.00 122.35 428 GLU D O 1
ATOM 14872 N N . LEU D 1 433 ? 80.256 70.239 89.174 1.00 122.93 429 LEU D N 1
ATOM 14873 C CA . LEU D 1 433 ? 80.175 68.873 89.672 1.00 121.86 429 LEU D CA 1
ATOM 14874 C C . LEU D 1 433 ? 80.419 67.874 88.552 1.00 123.57 429 LEU D C 1
ATOM 14875 O O . LEU D 1 433 ? 81.061 66.845 88.757 1.00 122.05 429 LEU D O 1
ATOM 14880 N N . GLU D 1 434 ? 79.902 68.175 87.364 1.00 126.78 430 GLU D N 1
ATOM 14881 C CA . GLU D 1 434 ? 80.107 67.289 86.227 1.00 127.54 430 GLU D CA 1
ATOM 14882 C C . GLU D 1 434 ? 81.596 67.224 85.944 1.00 130.34 430 GLU D C 1
ATOM 14883 O O . GLU D 1 434 ? 82.210 66.162 86.053 1.00 129.58 430 GLU D O 1
ATOM 14889 N N . GLU D 1 435 ? 82.174 68.373 85.603 1.00 133.13 431 GLU D N 1
ATOM 14890 C CA . GLU D 1 435 ? 83.599 68.454 85.302 1.00 135.93 431 GLU D CA 1
ATOM 14891 C C . GLU D 1 435 ? 84.445 67.958 86.478 1.00 133.74 431 GLU D C 1
ATOM 14892 O O . GLU D 1 435 ? 85.656 67.760 86.345 1.00 133.76 431 GLU D O 1
ATOM 14898 N N . LYS D 1 436 ? 83.795 67.751 87.621 1.00 128.37 432 LYS D N 1
ATOM 14899 C CA . LYS D 1 436 ? 84.473 67.278 88.823 1.00 120.57 432 LYS D CA 1
ATOM 14900 C C . LYS D 1 436 ? 84.567 65.753 88.794 1.00 113.92 432 LYS D C 1
ATOM 14901 O O . LYS D 1 436 ? 85.518 65.165 89.312 1.00 113.32 432 LYS D O 1
ATOM 14907 N N . VAL D 1 437 ? 83.571 65.119 88.187 1.00 106.65 433 VAL D N 1
ATOM 14908 C CA . VAL D 1 437 ? 83.546 63.668 88.083 1.00 103.16 433 VAL D CA 1
ATOM 14909 C C . VAL D 1 437 ? 83.682 63.264 86.625 1.00 102.37 433 VAL D C 1
ATOM 14910 O O . VAL D 1 437 ? 83.554 62.090 86.287 1.00 95.11 433 VAL D O 1
ATOM 14914 N N . GLU D 1 438 ? 83.953 64.248 85.772 1.00 108.96 434 GLU D N 1
ATOM 14915 C CA . GLU D 1 438 ? 84.085 64.025 84.332 1.00 119.00 434 GLU D CA 1
ATOM 14916 C C . GLU D 1 438 ? 83.099 62.961 83.851 1.00 120.12 434 GLU D C 1
ATOM 14917 O O . GLU D 1 438 ? 83.452 62.049 83.091 1.00 121.31 434 GLU D O 1
ATOM 14923 N N . ALA D 1 439 ? 81.857 63.100 84.313 1.00 117.35 435 ALA D N 1
ATOM 14924 C CA . ALA D 1 439 ? 80.767 62.190 83.974 1.00 110.63 435 ALA D CA 1
ATOM 14925 C C . ALA D 1 439 ? 79.535 62.998 83.579 1.00 104.21 435 ALA D C 1
ATOM 14926 O O . ALA D 1 439 ? 79.607 63.874 82.714 1.00 106.01 435 ALA D O 1
ATOM 14928 N N . THR D 1 440 ? 78.408 62.709 84.222 1.00 94.15 436 THR D N 1
ATOM 14929 C CA . THR D 1 440 ? 77.175 63.415 83.919 1.00 84.10 436 THR D CA 1
ATOM 14930 C C . THR D 1 440 ? 76.182 63.296 85.063 1.00 78.06 436 THR D C 1
ATOM 14931 O O . THR D 1 440 ? 76.099 62.257 85.718 1.00 72.42 436 THR D O 1
ATOM 14935 N N . ILE D 1 441 ? 75.432 64.367 85.296 1.00 70.95 437 ILE D N 1
ATOM 14936 C CA . ILE D 1 441 ? 74.433 64.374 86.356 1.00 67.42 437 ILE D CA 1
ATOM 14937 C C . ILE D 1 441 ? 73.057 64.288 85.722 1.00 67.18 437 ILE D C 1
ATOM 14938 O O . ILE D 1 441 ? 72.771 64.994 84.759 1.00 71.50 437 ILE D O 1
ATOM 14943 N N . LEU D 1 442 ? 72.204 63.428 86.262 1.00 61.86 438 LEU D N 1
ATOM 14944 C CA . LEU D 1 442 ? 70.857 63.278 85.731 1.00 58.38 438 LEU D CA 1
ATOM 14945 C C . LEU D 1 442 ? 69.903 64.195 86.480 1.00 66.04 438 LEU D C 1
ATOM 14946 O O . LEU D 1 442 ? 68.750 64.350 86.086 1.00 74.57 438 LEU D O 1
ATOM 14951 N N . GLY D 1 443 ? 70.385 64.795 87.564 1.00 67.74 439 GLY D N 1
ATOM 14952 C CA . GLY D 1 443 ? 69.554 65.697 88.343 1.00 71.00 439 GLY D CA 1
ATOM 14953 C C . GLY D 1 443 ? 69.110 65.147 89.685 1.00 74.00 439 GLY D C 1
ATOM 14954 O O . GLY D 1 443 ? 69.594 64.109 90.133 1.00 72.67 439 GLY D O 1
ATOM 14955 N N . GLU D 1 444 ? 68.193 65.852 90.340 1.00 77.82 440 GLU D N 1
ATOM 14956 C CA . GLU D 1 444 ? 67.681 65.412 91.633 1.00 80.55 440 GLU D CA 1
ATOM 14957 C C . GLU D 1 444 ? 66.957 64.115 91.360 1.00 78.02 440 GLU D C 1
ATOM 14958 O O . GLU D 1 444 ? 66.836 63.716 90.203 1.00 80.37 440 GLU D O 1
ATOM 14964 N N . THR D 1 445 ? 66.472 63.455 92.404 1.00 75.64 441 THR D N 1
ATOM 14965 C CA . THR D 1 445 ? 65.759 62.196 92.213 1.00 80.99 441 THR D CA 1
ATOM 14966 C C . THR D 1 445 ? 65.287 61.609 93.526 1.00 91.40 441 THR D C 1
ATOM 14967 O O . THR D 1 445 ? 66.086 61.375 94.426 1.00 98.45 441 THR D O 1
ATOM 14971 N N . GLU D 1 446 ? 63.987 61.358 93.630 1.00 104.40 442 GLU D N 1
ATOM 14972 C CA . GLU D 1 446 ? 63.421 60.802 94.856 1.00 119.19 442 GLU D CA 1
ATOM 14973 C C . GLU D 1 446 ? 63.361 59.273 94.947 1.00 124.92 442 GLU D C 1
ATOM 14974 O O . GLU D 1 446 ? 62.282 58.677 94.899 1.00 125.76 442 GLU D O 1
ATOM 14980 N N . TYR D 1 447 ? 64.529 58.648 95.089 1.00 128.31 443 TYR D N 1
ATOM 14981 C CA . TYR D 1 447 ? 64.619 57.198 95.223 1.00 130.17 443 TYR D CA 1
ATOM 14982 C C . TYR D 1 447 ? 64.738 56.895 96.718 1.00 130.87 443 TYR D C 1
ATOM 14983 O O . TYR D 1 447 ? 65.731 57.255 97.356 1.00 128.51 443 TYR D O 1
ATOM 14992 N N . LYS D 1 448 ? 63.714 56.242 97.268 1.00 133.11 444 LYS D N 1
ATOM 14993 C CA . LYS D 1 448 ? 63.667 55.896 98.689 1.00 134.82 444 LYS D CA 1
ATOM 14994 C C . LYS D 1 448 ? 63.422 57.135 99.546 1.00 134.33 444 LYS D C 1
ATOM 14995 O O . LYS D 1 448 ? 63.609 57.108 100.763 1.00 136.83 444 LYS D O 1
ATOM 15001 N N . GLY D 1 449 ? 62.994 58.216 98.904 1.00 132.41 445 GLY D N 1
ATOM 15002 C CA . GLY D 1 449 ? 62.726 59.439 99.631 1.00 130.63 445 GLY D CA 1
ATOM 15003 C C . GLY D 1 449 ? 63.894 60.404 99.676 1.00 123.13 445 GLY D C 1
ATOM 15004 O O . GLY D 1 449 ? 63.871 61.445 99.026 1.00 116.51 445 GLY D O 1
ATOM 15005 N N . ASN D 1 450 ? 64.918 60.047 100.445 1.00 119.41 446 ASN D N 1
ATOM 15006 C CA . ASN D 1 450 ? 66.129 60.856 100.637 1.00 113.83 446 ASN D CA 1
ATOM 15007 C C . ASN D 1 450 ? 66.456 62.013 99.680 1.00 109.22 446 ASN D C 1
ATOM 15008 O O . ASN D 1 450 ? 67.100 62.981 100.091 1.00 114.02 446 ASN D O 1
ATOM 15013 N N . LYS D 1 451 ? 66.038 61.923 98.417 1.00 102.13 447 LYS D N 1
ATOM 15014 C CA . LYS D 1 451 ? 66.293 62.991 97.440 1.00 93.93 447 LYS D CA 1
ATOM 15015 C C . LYS D 1 451 ? 67.786 63.105 97.141 1.00 86.22 447 LYS D C 1
ATOM 15016 O O . LYS D 1 451 ? 68.475 63.945 97.713 1.00 87.86 447 LYS D O 1
ATOM 15022 N N . TYR D 1 452 ? 68.272 62.271 96.227 1.00 76.06 448 TYR D N 1
ATOM 15023 C CA . TYR D 1 452 ? 69.683 62.272 95.864 1.00 67.72 448 TYR D CA 1
ATOM 15024 C C . TYR D 1 452 ? 70.030 63.056 94.601 1.00 62.32 448 TYR D C 1
ATOM 15025 O O . TYR D 1 452 ? 69.275 63.904 94.126 1.00 61.76 448 TYR D O 1
ATOM 15034 N N . ILE D 1 453 ? 71.203 62.735 94.071 1.00 52.78 449 ILE D N 1
ATOM 15035 C CA . ILE D 1 453 ? 71.728 63.337 92.868 1.00 50.41 449 ILE D CA 1
ATOM 15036 C C . ILE D 1 453 ? 72.283 62.204 92.022 1.00 55.95 449 ILE D C 1
ATOM 15037 O O . ILE D 1 453 ? 73.364 61.685 92.294 1.00 56.25 449 ILE D O 1
ATOM 15042 N N . ALA D 1 454 ? 71.533 61.814 91.001 1.00 61.12 450 ALA D N 1
ATOM 15043 C CA . ALA D 1 454 ? 71.965 60.751 90.111 1.00 59.95 450 ALA D CA 1
ATOM 15044 C C . ALA D 1 454 ? 73.082 61.264 89.215 1.00 60.26 450 ALA D C 1
ATOM 15045 O O . ALA D 1 454 ? 73.015 62.364 88.661 1.00 50.65 450 ALA D O 1
ATOM 15047 N N . ILE D 1 455 ? 74.122 60.451 89.099 1.00 67.27 451 ILE D N 1
ATOM 15048 C CA . ILE D 1 455 ? 75.290 60.770 88.290 1.00 66.98 451 ILE D CA 1
ATOM 15049 C C . ILE D 1 455 ? 75.666 59.473 87.600 1.00 57.85 451 ILE D C 1
ATOM 15050 O O . ILE D 1 455 ? 75.615 58.405 88.211 1.00 48.01 451 ILE D O 1
ATOM 15055 N N . ALA D 1 456 ? 76.036 59.550 86.333 1.00 55.46 452 ALA D N 1
ATOM 15056 C CA . ALA D 1 456 ? 76.397 58.333 85.642 1.00 64.68 452 ALA D CA 1
ATOM 15057 C C . ALA D 1 456 ? 76.859 58.584 84.226 1.00 68.98 452 ALA D C 1
ATOM 15058 O O . ALA D 1 456 ? 76.732 59.692 83.705 1.00 71.72 452 ALA D O 1
ATOM 15060 N N . LYS D 1 457 ? 77.420 57.543 83.619 1.00 74.28 453 LYS D N 1
ATOM 15061 C CA . LYS D 1 457 ? 77.889 57.617 82.248 1.00 78.93 453 LYS D CA 1
ATOM 15062 C C . LYS D 1 457 ? 76.606 57.322 81.481 1.00 79.44 453 LYS D C 1
ATOM 15063 O O . LYS D 1 457 ? 75.776 56.527 81.938 1.00 76.51 453 LYS D O 1
ATOM 15069 N N . THR D 1 458 ? 76.430 57.962 80.331 1.00 78.94 454 THR D N 1
ATOM 15070 C CA . THR D 1 458 ? 75.214 57.752 79.561 1.00 75.31 454 THR D CA 1
ATOM 15071 C C . THR D 1 458 ? 75.433 57.446 78.085 1.00 74.19 454 THR D C 1
ATOM 15072 O O . THR D 1 458 ? 76.420 57.875 77.480 1.00 73.14 454 THR D O 1
ATOM 15076 N N . TYR D 1 459 ? 74.488 56.698 77.521 1.00 70.20 455 TYR D N 1
ATOM 15077 C CA . TYR D 1 459 ? 74.507 56.333 76.113 1.00 71.11 455 TYR D CA 1
ATOM 15078 C C . TYR D 1 459 ? 74.440 57.586 75.246 1.00 73.44 455 TYR D C 1
ATOM 15079 O O . TYR D 1 459 ? 75.121 57.618 74.197 1.00 77.82 455 TYR D O 1
#

Secondary structure (DSSP, 8-state):
---HHHHHHHHHHHTSS-B--STTSS--BB-HHHHHHHHHHHHHHHHHHHHTT-EE-B--SEEEHHHHHHH-SSSGGGGGG-EEEEESSSSEEEEEEEE-SSSHHHHHHHHHTT--BTTS----EEEEE--B----S--BTTTB-SB-S-EEEEEEEESSHHHHHHHHHHHHHHHHHHHHHHT---EEEEE-TTS--TT-SEEEEEEEE-TTS-EEEEEEEEEEETHHHHHTT-EEE-TTSSEEE-EEEEEEE-THHHHHHHHHH-BTTB----TTS-SSSEEEEE---SS-HHHHHHHHHHHHHHHHTTS-EEE--S-S-HHHHHHHHHHTT-SEEEEE-HHHHHTTEEEEEETTT--EEEEETTSHHHHHHHHHHHHHHHHHHHHHHHHHHHEEE-SS--HHHHHHHTTTT-SEEEEE--GGG-SHHHHHHHSS-EEEEEE-SSSEEEEEE-B-/---HHHHHHHHHHHTTSEETTSSSSS--EE-HHHHHHHHHHHHHHHHHHHTTT-EE-B--SEEEHHHHHHTSSS--SSGGGB-EEEEETTEE-SS-EEE-SSSHHHHHHHHHHH-SBGGG--EEEEEEEEEEB---SPP-TTSS-SEEEEEEEEEEEESSHHHHHHHHHHHHHHHHHHHHTTT---EE----TTS--TT-SEEEEEEEE-TTS-EEEEEEEEE-HHHHHHHTT-EEE-TTS-EEE-EE--EEE-THHHHHHHHHH--SSS----STT-S-SEEEE----SSS-HHHHHHHHHHHHHHHTTS-EEE---SS-HHHHHHHHHHTT-SEEEE--HHHHHTTEEEEEETTTTB--EEESTTHHHHHHHHHHHHHHHHHHHHHHHHHTTEEE-SS--HHHHHHHHTTT-SEEE----GGG-SHHHHHHHTS-EEEEE-SSSS-EEEEE-B-/---HHHHHHHHHHHTSS-B--STTSS--BB-HHHHHHHHHHHHHHHHHHHHTT-EE-B--SEEEHHHHHHH-SSSGGGGGG-EEEEESSSSEEEEEEEE-SSSHHHHHHHHHTT--BTTS----EEEEE-------S--BTTTB-SS-S-EEEEEEEESSHHHHHHHHHHHHHHHHHHHHHHT---EEEEE-TTS--TT-SEEEEEEEE-TTS-EEEEEEEEEEETHHHHHTT-EEE-TTSSEEE-EEEEEEE-THHHHHHHHHH-BTTB----TTS-SSSEEEEE---SS-HHHHHHHHHHHHHHHHTTS-EEE--S-S-HHHHHHHHHHTT-SEEEEE-HHHHHTTEEEEEETTT--EEEEETTSHHHHHHHHHHHHHHHHHHHHHHHHHHHEEE-SS--HHHHHHHTTTT-SEEEEE--GGG-SHHHHHHHSS-EEEEEE-SSSEEEEEE-B-/---HHHHHHHHHHHTTSEETTSSSSS--EE-HHHHHHHHHHHHHHHHHHHTTTEEE-B--SEEEHHHHHHTSSS--SSGGGB-EEEEETTEE-SS-EEE-SSSHHHHHHHHHHH-SBGGG--EEEEEEEEEEB---SPP-TTSS-SEEEEEEEEEEEESSHHHHHHHHHHHHHHHHHHHHTTT---EE----TTS--TT-SEEEEEEEE-TTS-EEEEEEEEE-HHHHHHHTT-EEE-TTS-EEE-EE--EEE-THHHHHHHHHH--SSS----TTT-S-SEEEE----SSS-HHHHHHHHHHHHHHHTTS-EEE---SS-HHHHHHHHHHTT-SEEEE--HHHHHTTEEEEEETTTTB--EEESTTHHHHHHHHHHHHHHHHHHHHHHHHHTTEEE-SS--HHHHHHHHTTT-SEEE----GGG-SHHHHHHHTS-EEEEE-SSSS-EEEEE-B-

Organism: Methanocaldococcus jannaschii (strain ATCC 43067 / DSM 2661 / JAL-1 / JCM 10045 / NBRC 100440) (NCBI:txid243232)

Radius of gyration: 43.56 Å; Cα contacts (8 Å, |Δi|>4): 3799; chains: 4; bounding box: 134×87×112 Å

InterPro domains:
  IPR002314 Aminoacyl-tRNA synthetase, class II (G/ P/ S/T) [PF00587] (91-263)
  IPR002316 Proline-tRNA ligase, class IIa [PR01046] (55-73)
  IPR002316 Proline-tRNA ligase, class IIa [PR01046] (96-107)
  IPR002316 Proline-tRNA ligase, class IIa [PR01046] (126-134)
  IPR002316 Proline-tRNA ligase, class IIa [PR01046] (136-147)
  IPR004154 Anticodon-binding [PF03129] (280-373)
  IPR004499 Proline-tRNA ligase, class IIa, archaeal-type [MF_01571] (1-455)
  IPR004499 Proline-tRNA ligase, class IIa, archaeal-type [PTHR43382] (2-443)
  IPR004499 Proline-tRNA ligase, class IIa, archaeal-type [TIGR00408] (2-441)
  IPR006195 Aminoacyl-tRNA synthetase, class II [PS50862] (31-273)
  IPR015264 Prolyl-tRNA synthetase, class II, C-terminal, archaeal-type [PF09181] (394-455)
  IPR017449 Prolyl-tRNA synthetase, class II [G3DSA:3.30.110.30] (394-454)
  IPR017449 Prolyl-tRNA synthetase, class II [SSF64586] (394-455)
  IPR033721 Prolyl-tRNA synthetase, catalytic domain [cd00778] (2-263)
  IPR036621 Anticodon-binding domain superfamily [G3DSA:3.40.50.800] (274-391)
  IPR045864 Class II Aminoacyl-tRNA synthetase/Biotinyl protein ligase (BPL) and lipoyl protein ligase (LPL) [G3DSA:3.30.930.10] (1-273)
  IPR045864 Class II Aminoacyl-tRNA synthetase/Biotinyl protein ligase (BPL) and lipoyl protein ligase (LPL) [SSF55681] (3-267)

Foldseek 3Di:
DDDDQVLLVPLCPLLQAWAAPPPPQQDIGGGPLNVLLVCLLCVLLVVLQVVLPEAEDDDDQWDWCVLVVLLADPCPPPVVWWAWDQAPPPHGDPITITGAQDCVSRVLLVLLVQAAAQVSDKHWYKYWQKGATNDPDHAGPLARGRIFDTKIKIKIWHADPVVLVVVQVSVVVSVVVSVVLQLADWFKFKPPPVRADRQFPTKIWIWFAFLPLAIETFKIKTWRQQSVQVSSVSWYQYPVRDIDRITMMMMMGGSVVVSRLQGLLADSLAGQGACSSRSFQEEEEQDADPPPRPVLVVVSVVLCVVQVPVGHYYYCPDDDDVVVVVSSVLNNNRQKYWYRDDVACVVQKTKMAGSRVRDIDIGHPVCVVVCSVVSSVVSNVVSSVSSNVSGVQLEAEAADLPLVVLLVCCVPSHHKYWYADDPVPPDCVSCVRNVAHWPHWGDDPPDITTITHHHD/DDDLQVQQVVLCPVLQAWDPPPPDQFDTDGGPLNVLLVVLLPVLLVCLQVVPQEDADDDDQWAWVVQVCLLAPHCPPPVVFWAWDFDDPNHGDVGIITGAAQPVSVVLLVLLPQAAAQVSDWHKYKYFAKTATRDPDHADHLARGRIQGTKIKIKTWHQDLVVLVVVQVSVCVSVVVSVVLQLFDWFWFWADDVDDDSQFDTKIFIWGAFPVQAIGTFWIKTWNAQSSQVSSVSWHQYPVRDTDGITMMMIIGTSVSVSSQQRLLADDLAGAGACSSQSAQEEAEQDADPPCHVVRVVVSVVLCVVCVPVGHYYHDDDPDDSVVVVSSCLHNNHAKYWYTYPPCVVVQKTWIAGSQVRDIDIDHNVCRVPCSVVVSVVNNVSSSVVSVVVLVQLEDEDEDLDQVPVLVVCVVRRHKYWYQDDVVPPDPVSCVSNVWAWRHWGQDVHRTTIITHHHD/DDDDQVLLVPLCPLLQAWAAPPPPQQDIGGGPLNVLLVCLLCVLLVVLQVVLPEAEDDDDQWDWCVLVVLLADPCPPPVVWWAWDQAPPPHGDPITITGAQDCVSRVLLVLLVQAAAQVSDKHWYKYWDKGATNDPDHAGPLARGRIFHTKIKIKIWHADPVVLVVVQVSVVVSVVVSVVLQLADWFKFKAPPVRADRQFPTKIWIWFAFPPLAIETFKIKTWRQQSVQVSSVSWYQYPVRDIDRITMIMMMGGSVVVSRQQGLLADSLAGQGACSSRSFQEEEEQDADPPPRPVLVVVSVVLCVVQVPVGHYYYCPDDDDVVVVVSSVLNNSRQKYWYRDDVACVVQKTKMAGSRVRDIDIGHPVCVVVCSVVSSVVSNVVSSVSSNVSGVQLEAEAADLPLVVLLVCCVPSRHKYWYADDPVPPDCVSCVRNVAHWPHWGDDPPGITTITHHHD/DDDLQVQLVVLCPVLQAWDPPPPDQFDTDGGPLNVLLVVLLPVLLVCLQVVPQEDADDDDQWAWVVQVCLLAPHCPPPVVFWAWDFDDPNHGDVGIITGAAQPVSVVLLVLLPQAAAQVSDWHKYKYFAKTATRDPDHADHLARGRIQGTKIKIKTWHQDLVVLVVVQVSVCVSVVVSVVLQLFDWFWFWADDVDDDSQFDTKIFIWGAFPVQAIGTFWIKTWSAQSSQVSSVSWHQYPVRDTDGITMMMIIGTSVSVSSQQRLLADDLAGAGACSSQSAQEEAEQDADPPCHVVRVVVSVVLCVVCVPVGHYYHDDDPDDSVVVVSSCLHNNHAKYWYTYPPCVVVQKTWIAGSQVRDIDIDHNVCRVPCSVVVSVVNNVSSSVVSVVVLVQLEDEDEDLDQVPVLVVCVVRRHKYWYQDDVVPPDPVSCVSNVWAWRHWGQDVHRITIITHHHD

Solvent-accessible surface area: 76286 Å² total; per-residue (Å²): 158,80,125,19,52,104,21,10,56,55,4,3,103,124,0,91,0,2,10,73,119,3,46,21,114,8,2,2,0,0,16,37,19,0,9,43,0,31,57,39,0,8,84,22,0,66,62,25,0,40,142,22,51,4,64,6,0,17,0,1,0,1,0,4,51,93,7,0,55,91,3,12,133,168,86,49,84,29,31,87,54,2,2,3,0,20,57,1,4,136,87,132,20,151,63,76,6,0,1,3,19,19,0,2,0,0,0,2,56,0,0,79,40,48,3,146,57,75,104,44,16,62,44,45,7,0,0,26,6,16,2,2,76,47,8,100,140,129,24,90,29,0,11,36,8,38,1,26,5,0,38,0,6,0,2,1,0,3,30,47,137,126,75,1,69,72,9,2,116,82,0,15,45,7,0,78,110,0,0,40,52,0,0,1,0,29,7,26,2,74,24,4,122,71,78,102,53,44,16,8,88,34,5,42,0,0,2,0,9,0,64,17,0,78,1,0,53,6,0,17,0,15,8,0,7,32,64,8,0,108,71,4,107,0,46,1,71,25,104,98,44,101,124,41,85,0,39,0,1,6,2,13,3,16,2,38,0,0,0,0,0,2,0,29,13,15,30,102,87,2,1,9,2,0,5,62,0,0,15,22,17,0,0,0,0,4,26,77,114,204,35,147,68,110,69,0,88,85,39,2,134,70,5,65,115,119,0,105,73,132,13,67,19,74,20,0,120,118,128,74,148,44,9,123,3,44,74,44,19,22,28,36,0,2,2,0,16,0,16,0,6,31,140,21,39,124,68,141,77,4,12,0,19,26,2,6,3,35,40,119,73,108,32,68,40,128,90,10,68,75,8,0,70,76,14,8,81,42,0,22,103,12,4,57,33,27,6,50,25,102,3,77,54,32,12,16,55,15,62,78,40,38,34,89,6,0,63,76,17,10,95,111,87,86,0,0,0,0,0,48,66,135,145,112,57,29,73,106,118,11,32,153,103,0,106,21,50,4,3,0,44,4,91,41,160,77,106,112,29,0,0,0,0,97,58,42,208,93,115,27,80,98,24,10,59,69,7,2,72,114,1,79,0,1,5,61,96,4,55,20,90,8,3,0,0,0,20,31,24,0,15,58,0,30,57,33,0,8,85,26,0,58,56,20,1,39,153,22,54,6,66,2,0,21,0,0,0,0,0,4,49,87,12,0,37,122,6,17,142,154,102,90,74,34,24,55,82,2,0,5,0,12,51,4,10,174,81,122,18,126,67,81,9,0,0,5,14,30,0,0,0,0,0,0,64,0,0,71,48,47,2,131,54,72,105,49,16,57,41,54,12,0,0,30,5,18,0,0,81,39,12,104,120,121,10,87,23,0,11,44,4,37,3,12,7,1,37,0,5,0,2,0,0,0,32,61,115,122,64,0,50,75,11,1,130,57,1,14,55,15,1,70,112,0,0,42,56,0,0,0,2,32,6,15,1,69,26,3,115,73,83,156,35,48,13,12,103,41,15,36,0,0,2,1,11,1,46,22,1,81,2,2,62,3,1,30,1,13,4,0,5,38,69,10,0,113,66,9,99,0,57,0,80,18,96,97,59,88,135,56,81,0,35,0,0,8,6,11,4,19,1,29,0,0,0,0,0,0,2,21,13,19,41,112,136,2,0,10,2,0,7,59,0,0,9,25,21,0,0,0,0,5,31,84,120,201,37,125,81,106,62,0,111,80,50,1,107,65,0,54,105,102,0,105,76,131,13,63,23,66,22,2,93,114,149,79,138,40,28,119,4,28,91,45,18,31,30,29,0,3,1,0,16,0,12,2,12,40,148,10,38,144,62,135,90,2,16,1,12,22,0,10,56,79,65,126,70,94,42,84,26,110,77,4,91,82,19,0,78,118,9,10,108,70,2,23,102,43,8,54,86,106,6,66,104,89,8,87,111,34,10,23,82,17,133,60,69,54,15,102,66,2,74,96,38,13,110,141,100,102,0,0,0,0,4,50,76,113,146,124,48,38,62,107,109,19,40,148,96,4,132,20,46,5,2,0,44,4,96,47,164,45,106,106,22,0,0,0,0,100,56,36,206,79,126,20,53,104,22,9,55,56,3,3,106,123,0,93,0,2,9,73,120,3,45,21,115,7,1,2,0,0,15,36,19,0,8,44,0,31,57,38,0,7,85,22,0,64,63,25,0,38,141,22,50,4,63,4,0,18,0,0,0,1,0,4,50,54,1,0,33,33,2,9,114,112,87,50,85,30,32,86,55,2,2,2,0,19,57,1,4,135,87,134,22,150,63,78,7,0,1,4,17,18,0,3,0,0,0,2,11,0,0,66,29,45,4,144,58,75,105,44,16,64,42,44,7,0,0,26,6,15,1,1,76,48,8,100,142,128,23,89,30,0,11,35,9,37,0,28,5,0,38,0,7,0,3,1,0,3,31,46,141,128,74,0,70,71,8,2,116,80,0,14,43,7,0,75,108,0,0,40,53,0,0,1,0,29,7,27,2,73,23,5,121,72,78,102,53,45,16,7,87,34,4,42,0,0,2,0,9,0,67,17,0,78,1,1,54,5,0,16,0,14,8,0,8,32,59,9,0,46,24,4,44,0,45,1,35,24,102,97,31,101,62,41,27,0,40,0,0,6,2,12,2,17,2,39,0,0,0,0,0,1,0,28,14,15,33,131,117,2,0,12,1,0,5,61,0,0,15,24,18,0,0,0,0,5,26,78,114,204,36,148,68,111,66,1,87,86,37,2,136,70,4,65,117,117,0,105,72,133,13,65,18,75,19,0,121,115,129,74,150,45,8,122,3,42,73,44,20,22,29,37,0,1,2,0,17,0,15,0,6,30,139,20,38,124,69,143,74,4,12,0,17,29,2,10,49,74,92,122,71,108,33,68,40,129,90,12,69,86,18,0,71,120,13,8,80,66,1,24,120,34,5,56,67,103,6,50,96,113,4,85,112,32,12,15,96,20,140,78,38,60,34,105,55,0,65,98,34,11,95,139,94,87,0,0,0,0,0,50,65,131,146,113,57,30,73,102,118,11,33,151,102,0,106,19,50,4,4,0,44,4,91,42,165,76,104,114,32,0,0,0,0,98,58,40,194,87,83,27,34,20,24,11,58,45,7,2,64,115,0,79,0,1,5,60,71,3,46,20,76,9,2,0,0,0,20,31,24,0,15,57,0,29,57,34,0,8,88,26,0,58,57,21,1,40,152,22,54,6,65,2,0,20,0,0,0,0,0,4,51,85,12,0,36,124,6,16,141,156,101,90,75,35,23,55,80,2,0,5,0,12,51,3,11,172,82,122,17,127,69,83,9,0,0,4,15,30,0,0,0,0,0,0,64,0,0,69,46,50,2,133,53,72,103,49,16,56,42,55,14,0,0,28,6,18,0,0,78,38,11,105,121,65,10,62,24,0,10,44,4,38,4,12,7,1,38,0,5,0,3,0,0,1,32,62,111,122,64,0,50,74,11,2,129,58,1,15,54,14,1,68,112,0,0,41,56,0,0,0,2,31,8,16,1,70,24,4,117,71,83,155,35,49,12,12,104,42,16,36,0,0,2,0,11,1,48,22,2,81,2,3,63,3,1,29,0,13,3,0,6,38,71,10,0,116,65,10,98,0,58,0,80,18,96,96,59,87,134,56,81,0,37,0,0,8,6,11,4,18,0,30,0,0,0,0,0,0,1,22,13,19,40,114,135,3,0,10,2,0,7,57,0,0,9,25,22,0,0,0,0,5,32,83,119,202,37,126,82,106,61,0,112,79,51,1,108,65,0,54,106,102,0,105,76,133,13,65,24,68,20,2,92,115,147,78,139,40,28,118,5,27,91,46,17,30,29,30,0,3,2,0,16,0,13,2,11,40,148,10,37,145,63,136,88,2,15,1,13,21,0,9,56,80,65,128,70,96,43,81,27,111,78,5,93,84,20,0,76,121,8,10,107,68,2,24,105,41,8,54,87,107,6,63,106,89,8,87,110,34,10,23,83,19,133,62,66,54,14,101,66,2,73,96,39,13,108,142,101,101,1,0,0,0,5,51,77,115,147,124,47,38,62,107,108,19,39,148,98,4,134,19,46,5,2,0,43,5,96,46,165,45,108,106,21,0,0,0,0,98,57,38

B-factor: mean 65.15, std 32.21, range [7.3, 152.3]

Sequence (1824 aa):
MLEFSEWYSDILEKAEIYDVRYPIKGCGVYLPYGFKIRRYTFEIIRNLLDESGHDEALFPMLIPEDLLAKEAEHIKGFEDEVYWVTHGGKTQLDVKLALRPTSETPIYYMMKLWVKVHTDLPIKIYQIVNTFRYETKHTRPLIRLREIMTFKEAHTAHSTKEEAENQVKEAISIYKKFFDTLGIPYLISKRPEWDKFPGAEYTMAFDTIFPDGRTMQIATVHNLGQNFSKTFEIIFETPTGDKDYAYQTCYGISDRVIASIIAIHGDEKGLILPPIVAPIQVVIVPLIFKGKEDIVMEKAKEIYEKLKGKFRVHIDDRDIRPGRKFNDWEIKGVPLRIEVGPKDIENKKITLFRRDTMEKFQVDETQLMEVVEKTLNNIMENIKNRAWEKFENFITILEDINPDEIKNILSEKRGVILVPFKEEIYNEELEEKVEATILGETEYKGNKYIAIAKTYMLEFSEWYSDILEKAEIYDVRYPIKGCGVYLPYGFKIRRYTFEIIRNLLDESGHDEALFPMLIPEDLLAKEAEHIKGFEDEVYWVTHGGKTQLDVKLALRPTSETPIYYMMKLWVKVHTDLPIKIYQIVNTFRYETKHTRPLIRLREIMTFKEAHTAHSTKEEAENQVKEAISIYKKFFDTLGIPYLISKRPEWDKFPGAEYTMAFDTIFPDGRTMQIATVHNLGQNFSKTFEIIFETPTGDKDYAYQTCYGISDRVIASIIAIHGDEKGLILPPIVAPIQVVIVPLIFKGKEDIVMEKAKEIYEKLKGKFRVHIDDRDIRPGRKFNDWEIKGVPLRIEVGPKDIENKKITLFRRDTMEKFQVDETQLMEVVEKTLNNIMENIKNRAWEKFENFITILEDINPDEIKNILSEKRGVILVPFKEEIYNEELEEKVEATILGETEYKGNKYIAIAKTYMLEFSEWYSDILEKAEIYDVRYPIKGCGVYLPYGFKIRRYTFEIIRNLLDESGHDEALFPMLIPEDLLAKEAEHIKGFEDEVYWVTHGGKTQLDVKLALRPTSETPIYYMMKLWVKVHTDLPIKIYQIVNTFRYETKHTRPLIRLREIMTFKEAHTAHSTKEEAENQVKEAISIYKKFFDTLGIPYLISKRPEWDKFPGAEYTMAFDTIFPDGRTMQIATVHNLGQNFSKTFEIIFETPTGDKDYAYQTCYGISDRVIASIIAIHGDEKGLILPPIVAPIQVVIVPLIFKGKEDIVMEKAKEIYEKLKGKFRVHIDDRDIRPGRKFNDWEIKGVPLRIEVGPKDIENKKITLFRRDTMEKFQVDETQLMEVVEKTLNNIMENIKNRAWEKFENFITILEDINPDEIKNILSEKRGVILVPFKEEIYNEELEEKVEATILGETEYKGNKYIAIAKTYMLEFSEWYSDILEKAEIYDVRYPIKGCGVYLPYGFKIRRYTFEIIRNLLDESGHDEALFPMLIPEDLLAKEAEHIKGFEDEVYWVTHGGKTQLDVKLALRPTSETPIYYMMKLWVKVHTDLPIKIYQIVNTFRYETKHTRPLIRLREIMTFKEAHTAHSTKEEAENQVKEAISIYKKFFDTLGIPYLISKRPEWDKFPGAEYTMAFDTIFPDGRTMQIATVHNLGQNFSKTFEIIFETPTGDKDYAYQTCYGISDRVIASIIAIHGDEKGLILPPIVAPIQVVIVPLIFKGKEDIVMEKAKEIYEKLKGKFRVHIDDRDIRPGRKFNDWEIKGVPLRIEVGPKDIENKKITLFRRDTMEKFQVDETQLMEVVEKTLNNIMENIKNRAWEKFENFITILEDINPDEIKNILSEKRGVILVPFKEEIYNEELEEKVEATILGETEYKGNKYIAIAKTY

Nearest PDB structures (foldseek):
  1nj8-assembly1_A  TM=9.975E-01  e=6.954E-83  Methanocaldococcus jannaschii
  3ial-assembly1_A  TM=9.417E-01  e=6.182E-49  Giardia lamblia ATCC 50803
  3ial-assembly1_B  TM=9.476E-01  e=6.233E-48  Giardia lamblia ATCC 50803
  7y1h-assembly1_B  TM=9.273E-01  e=6.439E-44  Homo sapiens
  7v9d-assembly1_A-2  TM=8.875E-01  e=1.256E-44  Plasmodium falciparum 3D7

CATH classification: 3.30.930.10 (+2 more: 3.40.50.800, 3.30.110.30)